Protein 1UF3 (pdb70)

Foldseek 3Di:
DAAFFKEWEAEAALPQVLLLLSLVCCVVVVGQEYEYEDCLALPDFLVSLLSSLVSNLVNLHQYEYEHAFSPPLPVSNVVSQVVSCVVSVSYHQALHWDFGHVTEIEHEHHYAADCDDDADRHNTGYHHLVVRLVSPVVCVVPPDHAYEYEYAFDCDPVPHVPGHPSVLVSCVVVVHQEYEYDDADWDWDHVNYIYTHQHHCNQQWGWIARSVVSDIDIDGSD/DAFFKEKEAEAALPQVLLLLSLVVLVVLVGQEYEYEDCLALVDFQVSLLSSLVSNLVSLHQYEYEHAFRPPLPVSNVVSQVVSCVVRVSYYQALHWDFGGVTEIEHEHHYAADCDDDADRHSTGYHHLVVRLVSCVVCVVVLPHAYAYEYAFADDPPPDPPGHPSVLVSCVVNVHQEYEYEDADWDWDHVNHIYTHQHHSNQQKMWIARSVVSDIDIDGSD/DFFKEWEAEAALPQVLLLLSLVCLVVLVGQEYEYEDCLALVDFLVSLLSSLVSNCVSLHQYEYEHAFRVPLPVSNVVSQVVSCVVRVSYYQALHWDFDPVTETEHEHHHAADCDDDADRHRTGYHHLVVRVVSCVVCVVVLPHAYEYEYAFADAPPPHNPGHPSVLVSCVVNVHQEYEYEDADWDWDHVNHIYTHQHHSNQQKGWIARSVVSDIDIDGSD/DAAFFKEKEAEAALPQVLLLLSLVCCVVVVGQEYEYEYCLALPDFLVSLLSSLVSNLVNLHQYEYEHEFSPPLPVSNVVSQVVSCVVSVSYHQALHWDFGHVTEIEHEHEYAADCADDADRHSTGYHDLVVRLVSCVVCVVPPDHQYEYEYQFDCDPPPHVPGHPSVLVSCQVVVHQEYEYEDADWDWDHNNYIYTHQHHSNQQKIWIARSVVSDIDIDGSD/DAAFFKEWEAEAALPLVLLLLSLVCLVVVPGQEYEYEDCLALPDFLVSLLSSLVSNLVSLHLYEYEHEFSPPLPVSNVVSQVVSCVVSVSYYQALHWDFGHNTEIEHEHYYAADCDDDADRHNTGYHHLVVRLVSCVVCVVPPDHAYEYEYAFDCDPVPHVPGHPSVLVVCVVRVHQEYEYDDADWDWDHVNYIYTHQHHCNQQKIWMARSVVRDIGIDGSD/DQAFFKEWEAEAALPVVLLLLSLVCLVVLVGQEYEYEDCLALPDFLVSLLSSLVSNCSSVHLYEYEHAFRNPLPVSNVVSQVVSCVVRVSYYQALHWDFDRVTEIEHEHHYAAACDDDADRHSTGYHHLVVRLVSCVVCVVVLPHAYEYEYAFADDVPPHNPGHPSVLVSCVVNVHQEYEYEDADWDWDHVNHIYTHQHHSNQQKIWIARSVVSDIDIDGSD/DLAFFKEWEAEAALPVVLLLLSLVCLVVLVGQEYEYEYCLALPDFLVSLLSSLVSNLSSLHLYEYEHEFRPPLPVSNVVSQVVSCVVRVSYYQALHWDADRVTEIEHEHHYAADCDDDADRHSTGYHDLVVRLVSCVVCVVVLPHAYAYEYAFADAPPPRNVGHPSVLVSCVVNVHQEYEYDDADWDWDHVNHIYTHQHHCNQQKIWIAGSVVSDIHIDGSD/DAAFFKEKEAEAALPQVLLLLSLVCLVVLVGQEYEYEDCLALVDFLVSLLSSLVSNLVNLHQYEYEHEFRPPLPVSNVVSQVVSCVVSVSYHQALHWDFGHVTEIEHEHEYAADCDDDADRHSTGYHHLVVRLVSCVVVVVPPDHAYEYEYAFACDPPPHNPGHPSVLVSCVVRVHQEYEYDDADWDWDHVNHIYTHQHHSNQQKMWIARSVVSDIDIDGSD

InterPro domains:
  IPR029052 Metallo-dependent phosphatase-like [G3DSA:3.60.21.10] (1-228)
  IPR029052 Metallo-dependent phosphatase-like [SSF56300] (4-223)
  IPR029461 Metallophosphoesterase, TT1561-like [PF14582] (1-227)
  IPR041864 Metallophosphatase TT1561 [cd07388] (2-225)

Structure (mmCIF, N/CA/C/O backbone):
data_1UF3
#
_entry.id   1UF3
#
_cell.length_a   212.384
_cell.length_b   77.342
_cell.length_c   147.804
_cell.angle_alpha   90.00
_cell.angle_beta   127.21
_cell.angle_gamma   90.00
#
_symmetry.space_group_name_H-M   'C 1 2 1'
#
loop_
_entity.id
_entity.type
_entity.pdbx_description
1 polymer 'hypothetical protein TT1561'
2 non-polymer 'CALCIUM ION'
3 water water
#
loop_
_atom_site.group_PDB
_atom_site.id
_atom_site.type_symbol
_atom_site.label_atom_id
_atom_site.label_alt_id
_atom_site.label_comp_id
_atom_site.label_asym_id
_atom_site.label_entity_id
_atom_site.label_seq_id
_atom_site.pdbx_PDB_ins_code
_atom_site.Cartn_x
_atom_site.Cartn_y
_atom_site.Cartn_z
_atom_site.occupancy
_atom_site.B_iso_or_equiv
_atom_site.auth_seq_id
_atom_site.auth_comp_id
_atom_site.auth_asym_id
_atom_site.auth_atom_id
_atom_site.pdbx_PDB_model_num
ATOM 9 N N . ARG A 1 2 ? 21.108 20.099 31.871 1.00 29.05 2 ARG A N 1
ATOM 10 C CA . ARG A 1 2 ? 21.258 20.960 33.053 1.00 29.58 2 ARG A CA 1
ATOM 11 C C . ARG A 1 2 ? 21.463 20.179 34.346 1.00 29.55 2 ARG A C 1
ATOM 12 O O . ARG A 1 2 ? 20.836 19.130 34.547 1.00 29.50 2 ARG A O 1
ATOM 20 N N . ARG A 1 3 ? 22.327 20.706 35.219 1.00 28.26 3 ARG A N 1
ATOM 21 C CA . ARG A 1 3 ? 22.611 20.087 36.514 1.00 28.07 3 ARG A CA 1
ATOM 22 C C . ARG A 1 3 ? 21.886 20.822 37.638 1.00 26.17 3 ARG A C 1
ATOM 23 O O . ARG A 1 3 ? 21.152 21.777 37.374 1.00 27.06 3 ARG A O 1
ATOM 31 N N . THR A 1 4 ? 22.069 20.384 38.882 1.00 23.01 4 THR A N 1
ATOM 32 C CA . THR A 1 4 ? 21.381 21.003 40.022 1.00 20.94 4 THR A CA 1
ATOM 33 C C . THR A 1 4 ? 21.796 22.449 40.202 1.00 18.93 4 THR A C 1
ATOM 34 O O . THR A 1 4 ? 22.899 22.836 39.861 1.00 20.00 4 THR A O 1
ATOM 38 N N . VAL A 1 5 ? 20.901 23.255 40.734 1.00 19.77 5 VAL A N 1
ATOM 39 C CA . VAL A 1 5 ? 21.226 24.653 40.954 1.00 17.76 5 VAL A CA 1
ATOM 40 C C . VAL A 1 5 ? 21.962 24.840 42.285 1.00 19.75 5 VAL A C 1
ATOM 41 O O . VAL A 1 5 ? 21.429 24.482 43.328 1.00 20.14 5 VAL A O 1
ATOM 45 N N . ARG A 1 6 ? 23.173 25.388 42.237 1.00 20.56 6 ARG A N 1
ATOM 46 C CA . ARG A 1 6 ? 23.936 25.667 43.445 1.00 24.30 6 ARG A CA 1
ATOM 47 C C . ARG A 1 6 ? 24.234 27.166 43.536 1.00 25.04 6 ARG A C 1
ATOM 48 O O . ARG A 1 6 ? 24.144 27.750 44.617 1.00 27.16 6 ARG A O 1
ATOM 56 N N . TYR A 1 7 ? 24.588 27.774 42.400 1.00 23.59 7 TYR A N 1
ATOM 57 C CA . TYR A 1 7 ? 24.906 29.192 42.341 1.00 22.34 7 TYR A CA 1
ATOM 58 C C . TYR A 1 7 ? 23.862 29.973 41.576 1.00 22.56 7 TYR A C 1
ATOM 59 O O . TYR A 1 7 ? 23.454 29.581 40.480 1.00 23.68 7 TYR A O 1
ATOM 68 N N . ILE A 1 8 ? 23.423 31.077 42.164 1.00 20.61 8 ILE A N 1
ATOM 69 C CA . ILE A 1 8 ? 22.418 31.917 41.544 1.00 18.89 8 ILE A CA 1
ATOM 70 C C . ILE A 1 8 ? 22.929 33.335 41.361 1.00 22.41 8 ILE A C 1
ATOM 71 O O . ILE A 1 8 ? 23.386 33.970 42.332 1.00 22.01 8 ILE A O 1
ATOM 76 N N . LEU A 1 9 ? 22.871 33.820 40.117 1.00 20.96 9 LEU A N 1
ATOM 77 C CA . LEU A 1 9 ? 23.265 35.192 39.787 1.00 22.07 9 LEU A CA 1
ATOM 78 C C . LEU A 1 9 ? 21.993 36.015 40.050 1.00 21.62 9 LEU A C 1
ATOM 79 O O . LEU A 1 9 ? 20.914 35.727 39.497 1.00 21.71 9 LEU A O 1
ATOM 84 N N . ALA A 1 10 ? 22.105 37.016 40.916 1.00 19.27 10 ALA A N 1
ATOM 85 C CA . ALA A 1 10 ? 20.948 37.818 41.302 1.00 18.44 10 ALA A CA 1
ATOM 86 C C . ALA A 1 10 ? 21.162 39.338 41.351 1.00 17.88 10 ALA A C 1
ATOM 87 O O . ALA A 1 10 ? 22.275 39.813 41.523 1.00 18.78 10 ALA A O 1
ATOM 89 N N . THR A 1 11 ? 20.067 40.072 41.212 1.00 20.23 11 THR A N 1
ATOM 90 C CA . THR A 1 11 ? 20.087 41.529 41.230 1.00 21.89 11 THR A CA 1
ATOM 91 C C . THR A 1 11 ? 18.645 41.993 41.247 1.00 22.60 11 THR A C 1
ATOM 92 O O . THR A 1 11 ? 17.709 41.183 41.064 1.00 21.85 11 THR A O 1
ATOM 96 N N . SER A 1 12 ? 18.458 43.295 41.459 1.00 22.39 12 SER A N 1
ATOM 97 C CA . SER A 1 12 ? 17.118 43.873 41.505 1.00 21.31 12 SER A CA 1
ATOM 98 C C . SER A 1 12 ? 17.046 45.260 40.870 1.00 20.62 12 SER A C 1
ATOM 99 O O . SER A 1 12 ? 18.049 45.856 40.513 1.00 20.48 12 SER A O 1
ATOM 102 N N . ASN A 1 13 ? 15.828 45.747 40.729 1.00 22.87 13 ASN A N 1
ATOM 103 C CA . ASN A 1 13 ? 15.569 47.081 40.218 1.00 26.53 13 ASN A CA 1
ATOM 104 C C . ASN A 1 13 ? 16.459 47.622 39.103 1.00 25.39 13 ASN A C 1
ATOM 105 O O . ASN A 1 13 ? 17.046 48.681 39.254 1.00 26.98 13 ASN A O 1
ATOM 110 N N . PRO A 1 14 ? 16.581 46.908 37.971 1.00 25.87 14 PRO A N 1
ATOM 111 C CA . PRO A 1 14 ? 17.424 47.417 36.878 1.00 25.47 14 PRO A CA 1
ATOM 112 C C . PRO A 1 14 ? 16.891 48.736 36.251 1.00 25.94 14 PRO A C 1
ATOM 113 O O . PRO A 1 14 ? 17.637 49.472 35.602 1.00 27.14 14 PRO A O 1
ATOM 125 N N . GLY A 1 16 ? 15.056 49.595 33.579 1.00 30.75 16 GLY A N 1
ATOM 126 C CA . GLY A 1 16 ? 15.241 49.846 32.158 1.00 29.33 16 GLY A CA 1
ATOM 127 C C . GLY A 1 16 ? 16.652 50.023 31.642 1.00 30.21 16 GLY A C 1
ATOM 128 O O . GLY A 1 16 ? 16.842 50.293 30.452 1.00 28.51 16 GLY A O 1
ATOM 129 N N . ASP A 1 17 ? 17.647 49.862 32.511 1.00 30.06 17 ASP A N 1
ATOM 130 C CA . ASP A 1 17 ? 19.041 50.000 32.091 1.00 28.84 17 ASP A CA 1
ATOM 131 C C . ASP A 1 17 ? 19.465 48.745 31.319 1.00 30.54 17 ASP A C 1
ATOM 132 O O . ASP A 1 17 ? 19.980 47.783 31.901 1.00 28.51 17 ASP A O 1
ATOM 137 N N . LEU A 1 18 ? 19.261 48.766 30.005 1.00 31.89 18 LEU A N 1
ATOM 138 C CA . LEU A 1 18 ? 19.590 47.628 29.154 1.00 32.71 18 LEU A CA 1
ATOM 139 C C . LEU A 1 18 ? 21.077 47.353 28.998 1.00 34.55 18 LEU A C 1
ATOM 140 O O . LEU A 1 18 ? 21.485 46.209 28.750 1.00 34.42 18 LEU A O 1
ATOM 145 N N . GLU A 1 19 ? 21.899 48.388 29.114 1.00 33.95 19 GLU A N 1
ATOM 146 C CA . GLU A 1 19 ? 23.326 48.164 28.966 1.00 34.31 19 GLU A CA 1
ATOM 147 C C . GLU A 1 19 ? 23.816 47.382 30.174 1.00 30.87 19 GLU A C 1
ATOM 148 O O . GLU A 1 19 ? 24.642 46.487 30.052 1.00 31.26 19 GLU A O 1
ATOM 154 N N . ALA A 1 20 ? 23.303 47.731 31.344 1.00 29.24 20 ALA A N 1
ATOM 155 C CA . ALA A 1 20 ? 23.676 47.042 32.566 1.00 28.08 20 ALA A CA 1
ATOM 156 C C . ALA A 1 20 ? 23.127 45.600 32.525 1.00 27.10 20 ALA A C 1
ATOM 157 O O . ALA A 1 20 ? 23.834 44.646 32.864 1.00 26.99 20 ALA A O 1
ATOM 159 N N . LEU A 1 21 ? 21.872 45.449 32.109 1.00 27.29 21 LEU A N 1
ATOM 160 C CA . LEU A 1 21 ? 21.249 44.130 32.010 1.00 27.85 21 LEU A CA 1
ATOM 161 C C . LEU A 1 21 ? 22.088 43.231 31.118 1.00 29.98 21 LEU A C 1
ATOM 162 O O . LEU A 1 21 ? 22.347 42.068 31.450 1.00 29.20 21 LEU A O 1
ATOM 167 N N . GLU A 1 22 ? 22.532 43.769 29.988 1.00 30.42 22 GLU A N 1
ATOM 168 C CA . GLU A 1 22 ? 23.334 42.975 29.083 1.00 32.01 22 GLU A CA 1
ATOM 169 C C . GLU A 1 22 ? 24.672 42.562 29.688 1.00 32.67 22 GLU A C 1
ATOM 170 O O . GLU A 1 22 ? 25.139 41.439 29.457 1.00 28.55 22 GLU A O 1
ATOM 176 N N . LYS A 1 23 ? 25.305 43.469 30.438 1.00 31.81 23 LYS A N 1
ATOM 177 C CA . LYS A 1 23 ? 26.585 43.142 31.068 1.00 31.40 23 LYS A CA 1
ATOM 178 C C . LYS A 1 23 ? 26.310 42.074 32.131 1.00 28.90 23 LYS A C 1
ATOM 179 O O . LYS A 1 23 ? 27.087 41.136 32.307 1.00 27.88 23 LYS A O 1
ATOM 185 N N . PHE A 1 24 ? 25.187 42.235 32.823 1.00 26.72 24 PHE A N 1
ATOM 186 C CA . PHE A 1 24 ? 24.756 41.313 33.874 1.00 26.82 24 PHE A CA 1
ATOM 187 C C . PHE A 1 24 ? 24.604 39.906 33.288 1.00 26.98 24 PHE A C 1
ATOM 188 O O . PHE A 1 24 ? 25.129 38.936 33.828 1.00 25.93 24 PHE A O 1
ATOM 196 N N . VAL A 1 25 ? 23.890 39.816 32.173 1.00 26.70 25 VAL A N 1
ATOM 197 C CA . VAL A 1 25 ? 23.668 38.542 31.491 1.00 27.07 25 VAL A CA 1
ATOM 198 C C . VAL A 1 25 ? 24.983 37.915 31.040 1.00 29.21 25 VAL A C 1
ATOM 199 O O . VAL A 1 25 ? 25.167 36.699 31.170 1.00 30.24 25 VAL A O 1
ATOM 203 N N . LYS A 1 26 ? 25.903 38.731 30.529 1.00 29.27 26 LYS A N 1
ATOM 204 C CA . LYS A 1 26 ? 27.196 38.220 30.087 1.00 33.12 26 LYS A CA 1
ATOM 205 C C . LYS A 1 26 ? 28.119 37.768 31.221 1.00 34.32 26 LYS A C 1
ATOM 206 O O . LYS A 1 26 ? 29.200 37.236 30.977 1.00 37.14 26 LYS A O 1
ATOM 212 N N . LEU A 1 27 ? 27.691 37.972 32.459 1.00 34.44 27 LEU A N 1
ATOM 213 C CA . LEU A 1 27 ? 28.481 37.563 33.610 1.00 34.73 27 LEU A CA 1
ATOM 214 C C . LEU A 1 27 ? 28.268 36.087 33.914 1.00 33.02 27 LEU A C 1
ATOM 215 O O . LEU A 1 27 ? 29.133 35.435 34.499 1.00 31.97 27 LEU A O 1
ATOM 220 N N . ALA A 1 28 ? 27.090 35.586 33.553 1.00 30.36 28 ALA A N 1
ATOM 221 C CA . ALA A 1 28 ? 26.725 34.216 33.858 1.00 29.07 28 ALA A CA 1
ATOM 222 C C . ALA A 1 28 ? 27.708 33.136 33.415 1.00 27.41 28 ALA A C 1
ATOM 223 O O . ALA A 1 28 ? 28.084 32.300 34.219 1.00 27.47 28 ALA A O 1
ATOM 225 N N . PRO A 1 29 ? 28.155 33.146 32.145 1.00 25.49 29 PRO A N 1
ATOM 226 C CA . PRO A 1 29 ? 29.091 32.081 31.768 1.00 25.47 29 PRO A CA 1
ATOM 227 C C . PRO A 1 29 ? 30.404 32.184 32.515 1.00 26.29 29 PRO A C 1
ATOM 228 O O . PRO A 1 29 ? 31.000 31.180 32.884 1.00 25.23 29 PRO A O 1
ATOM 232 N N . ASP A 1 30 ? 30.875 33.403 32.729 1.00 26.77 30 ASP A N 1
ATOM 233 C CA . ASP A 1 30 ? 32.137 33.546 33.420 1.00 28.72 30 ASP A CA 1
ATOM 234 C C . ASP A 1 30 ? 32.053 33.091 34.882 1.00 27.95 30 ASP A C 1
ATOM 235 O O . ASP A 1 30 ? 33.010 32.528 35.397 1.00 29.56 30 ASP A O 1
ATOM 240 N N . THR A 1 31 ? 30.919 33.305 35.543 1.00 27.36 31 THR A N 1
ATOM 241 C CA . THR A 1 31 ? 30.798 32.883 36.941 1.00 28.12 31 THR A CA 1
ATOM 242 C C . THR A 1 31 ? 30.405 31.415 37.121 1.00 28.73 31 THR A C 1
ATOM 243 O O . THR A 1 31 ? 30.682 30.819 38.150 1.00 28.28 31 THR A O 1
ATOM 247 N N . GLY A 1 32 ? 29.771 30.827 36.116 1.00 28.08 32 GLY A N 1
ATOM 248 C CA . GLY A 1 32 ? 29.348 29.445 36.244 1.00 24.93 32 GLY A CA 1
ATOM 249 C C . GLY A 1 32 ? 27.974 29.359 36.863 1.00 23.51 32 GLY A C 1
ATOM 250 O O . GLY A 1 32 ? 27.512 28.272 37.195 1.00 22.61 32 GLY A O 1
ATOM 251 N N . ALA A 1 33 ? 27.310 30.504 37.018 1.00 20.06 33 ALA A N 1
ATOM 252 C CA . ALA A 1 33 ? 25.961 30.528 37.596 1.00 18.42 33 ALA A CA 1
ATOM 253 C C . ALA A 1 33 ? 25.084 29.437 36.999 1.00 18.74 33 ALA A C 1
ATOM 254 O O . ALA A 1 33 ? 25.186 29.143 35.795 1.00 18.85 33 ALA A O 1
ATOM 256 N N . ASP A 1 34 ? 24.202 28.873 37.825 1.00 17.30 34 ASP A N 1
ATOM 257 C CA . ASP A 1 34 ? 23.289 27.814 37.393 1.00 18.10 34 ASP A CA 1
ATOM 258 C C . ASP A 1 34 ? 21.916 28.353 37.116 1.00 20.39 34 ASP A C 1
ATOM 259 O O . ASP A 1 34 ? 21.119 27.732 36.398 1.00 19.28 34 ASP A O 1
ATOM 264 N N . ALA A 1 35 ? 21.638 29.518 37.695 1.00 17.91 35 ALA A N 1
ATOM 265 C CA . ALA A 1 35 ? 20.366 30.165 37.500 1.00 17.94 35 ALA A CA 1
ATOM 266 C C . ALA A 1 35 ? 20.487 31.686 37.702 1.00 19.53 35 ALA A C 1
ATOM 267 O O . ALA A 1 35 ? 21.526 32.179 38.150 1.00 19.75 35 ALA A O 1
ATOM 269 N N . ILE A 1 36 ? 19.425 32.408 37.355 1.00 17.56 36 ILE A N 1
ATOM 270 C CA . ILE A 1 36 ? 19.388 33.851 37.503 1.00 19.12 36 ILE A CA 1
ATOM 271 C C . ILE A 1 36 ? 18.068 34.184 38.172 1.00 18.64 36 ILE A C 1
ATOM 272 O O . ILE A 1 36 ? 17.028 33.596 37.849 1.00 19.91 36 ILE A O 1
ATOM 277 N N . ALA A 1 37 ? 18.108 35.100 39.132 1.00 16.62 37 ALA A N 1
ATOM 278 C CA . ALA A 1 37 ? 16.897 35.535 39.801 1.00 17.93 37 ALA A CA 1
ATOM 279 C C . ALA A 1 37 ? 16.915 37.053 39.700 1.00 20.36 37 ALA A C 1
ATOM 280 O O . ALA A 1 37 ? 17.916 37.692 40.028 1.00 19.85 37 ALA A O 1
ATOM 282 N N . LEU A 1 38 ? 15.822 37.638 39.227 1.00 22.52 38 LEU A N 1
ATOM 283 C CA . LEU A 1 38 ? 15.798 39.086 39.067 1.00 23.16 38 LEU A CA 1
ATOM 284 C C . LEU A 1 38 ? 14.509 39.716 39.593 1.00 23.36 38 LEU A C 1
ATOM 285 O O . LEU A 1 38 ? 13.392 39.324 39.226 1.00 21.98 38 LEU A O 1
ATOM 290 N N . ILE A 1 39 ? 14.695 40.686 40.487 1.00 21.72 39 ILE A N 1
ATOM 291 C CA . ILE A 1 39 ? 13.610 41.400 41.143 1.00 22.10 39 ILE A CA 1
ATOM 292 C C . ILE A 1 39 ? 13.407 42.765 40.486 1.00 22.13 39 ILE A C 1
ATOM 293 O O . ILE A 1 39 ? 14.382 43.441 40.191 1.00 21.78 39 ILE A O 1
ATOM 298 N N . GLY A 1 40 ? 12.153 43.174 40.274 1.00 23.69 40 GLY A N 1
ATOM 299 C CA . GLY A 1 40 ? 11.895 44.471 39.651 1.00 25.52 40 GLY A CA 1
ATOM 300 C C . GLY A 1 40 ? 12.358 45.638 40.527 1.00 27.79 40 GLY A C 1
ATOM 301 O O . GLY A 1 40 ? 12.946 45.414 41.580 1.00 28.21 40 GLY A O 1
ATOM 302 N N . ASN A 1 41 ? 12.114 46.883 40.120 1.00 27.59 41 ASN A N 1
ATOM 303 C CA . ASN A 1 41 ? 11.424 47.229 38.876 1.00 27.45 41 ASN A CA 1
ATOM 304 C C . ASN A 1 41 ? 12.264 46.862 37.669 1.00 24.37 41 ASN A C 1
ATOM 305 O O . ASN A 1 41 ? 13.419 47.259 37.567 1.00 26.08 41 ASN A O 1
ATOM 310 N N . LEU A 1 42 ? 11.695 46.094 36.747 1.00 24.81 42 LEU A N 1
ATOM 311 C CA . LEU A 1 42 ? 12.447 45.753 35.549 1.00 23.74 42 LEU A CA 1
ATOM 312 C C . LEU A 1 42 ? 12.559 47.025 34.708 1.00 23.84 42 LEU A C 1
ATOM 313 O O . LEU A 1 42 ? 13.609 47.332 34.156 1.00 22.82 42 LEU A O 1
ATOM 326 N N . PRO A 1 44 ? 10.916 51.367 34.274 1.00 27.31 44 PRO A N 1
ATOM 327 C CA . PRO A 1 44 ? 10.338 52.506 34.994 1.00 26.20 44 PRO A CA 1
ATOM 328 C C . PRO A 1 44 ? 8.872 52.505 34.577 1.00 28.36 44 PRO A C 1
ATOM 329 O O . PRO A 1 44 ? 8.524 51.937 33.538 1.00 27.29 44 PRO A O 1
ATOM 333 N N . LYS A 1 45 ? 8.014 53.143 35.363 1.00 29.68 45 LYS A N 1
ATOM 334 C CA . LYS A 1 45 ? 6.589 53.217 35.046 1.00 30.94 45 LYS A CA 1
ATOM 335 C C . LYS A 1 45 ? 6.341 53.645 33.585 1.00 31.91 45 LYS A C 1
ATOM 336 O O . LYS A 1 45 ? 5.475 53.083 32.907 1.00 30.80 45 LYS A O 1
ATOM 342 N N . ALA A 1 46 ? 7.118 54.621 33.109 1.00 30.86 46 ALA A N 1
ATOM 343 C CA . ALA A 1 46 ? 6.970 55.159 31.749 1.00 30.85 46 ALA A CA 1
ATOM 344 C C . ALA A 1 46 ? 7.029 54.125 30.633 1.00 30.40 46 ALA A C 1
ATOM 345 O O . ALA A 1 46 ? 6.365 54.273 29.614 1.00 29.89 46 ALA A O 1
ATOM 347 N N . ALA A 1 47 ? 7.848 53.098 30.818 1.00 29.76 47 ALA A N 1
ATOM 348 C CA . ALA A 1 47 ? 8.008 52.047 29.823 1.00 27.98 47 ALA A CA 1
ATOM 349 C C . ALA A 1 47 ? 6.694 51.411 29.385 1.00 26.59 47 ALA A C 1
ATOM 350 O O . ALA A 1 47 ? 5.704 51.338 30.159 1.00 25.24 47 ALA A O 1
ATOM 352 N N . LYS A 1 48 ? 6.696 50.967 28.130 1.00 28.29 48 LYS A N 1
ATOM 353 C CA . LYS A 1 48 ? 5.547 50.304 27.501 1.00 31.46 48 LYS A CA 1
ATOM 354 C C . LYS A 1 48 ? 5.942 48.906 26.988 1.00 30.83 48 LYS A C 1
ATOM 355 O O . LYS A 1 48 ? 7.100 48.506 27.062 1.00 29.70 48 LYS A O 1
ATOM 361 N N . SER A 1 49 ? 4.974 48.184 26.436 1.00 31.51 49 SER A N 1
ATOM 362 C CA . SER A 1 49 ? 5.218 46.836 25.931 1.00 31.89 49 SER A CA 1
ATOM 363 C C . SER A 1 49 ? 6.538 46.618 25.204 1.00 32.12 49 SER A C 1
ATOM 364 O O . SER A 1 49 ? 7.329 45.750 25.590 1.00 31.74 49 SER A O 1
ATOM 367 N N . ARG A 1 50 ? 6.791 47.401 24.159 1.00 32.45 50 ARG A N 1
ATOM 368 C CA . ARG A 1 50 ? 8.011 47.228 23.385 1.00 31.35 50 ARG A CA 1
ATOM 369 C C . ARG A 1 50 ? 9.296 47.289 24.196 1.00 30.65 50 ARG A C 1
ATOM 370 O O . ARG A 1 50 ? 10.302 46.701 23.803 1.00 27.86 50 ARG A O 1
ATOM 378 N N . ASP A 1 51 ? 9.267 48.002 25.320 1.00 30.27 51 ASP A N 1
ATOM 379 C CA . ASP A 1 51 ? 10.450 48.119 26.168 1.00 29.18 51 ASP A CA 1
ATOM 380 C C . ASP A 1 51 ? 10.686 46.790 26.900 1.00 27.96 51 ASP A C 1
ATOM 381 O O . ASP A 1 51 ? 11.814 46.317 27.018 1.00 29.01 51 ASP A O 1
ATOM 386 N N . TYR A 1 52 ? 9.612 46.199 27.399 1.00 27.71 52 TYR A N 1
ATOM 387 C CA . TYR A 1 52 ? 9.727 44.927 28.102 1.00 26.88 52 TYR A CA 1
ATOM 388 C C . TYR A 1 52 ? 10.236 43.876 27.120 1.00 26.55 52 TYR A C 1
ATOM 389 O O . TYR A 1 52 ? 11.052 43.021 27.470 1.00 27.34 52 TYR A O 1
ATOM 398 N N . ALA A 1 53 ? 9.793 43.968 25.869 1.00 25.52 53 ALA A N 1
ATOM 399 C CA . ALA A 1 53 ? 10.239 43.014 24.870 1.00 25.22 53 ALA A CA 1
ATOM 400 C C . ALA A 1 53 ? 11.746 43.098 24.664 1.00 26.03 53 ALA A C 1
ATOM 401 O O . ALA A 1 53 ? 12.415 42.068 24.542 1.00 27.23 53 ALA A O 1
ATOM 403 N N . ALA A 1 54 ? 12.304 44.311 24.642 1.00 24.97 54 ALA A N 1
ATOM 404 C CA . ALA A 1 54 ? 13.749 44.447 24.449 1.00 23.66 54 ALA A CA 1
ATOM 405 C C . ALA A 1 54 ? 14.503 43.890 25.666 1.00 23.86 54 ALA A C 1
ATOM 406 O O . ALA A 1 54 ? 15.540 43.247 25.525 1.00 19.95 54 ALA A O 1
ATOM 408 N N . PHE A 1 55 ? 13.962 44.170 26.853 1.00 25.05 55 PHE A N 1
ATOM 409 C CA . PHE A 1 55 ? 14.510 43.705 28.136 1.00 25.71 55 PHE A CA 1
ATOM 410 C C . PHE A 1 55 ? 14.590 42.147 28.125 1.00 24.12 55 PHE A C 1
ATOM 411 O O . PHE A 1 55 ? 15.635 41.564 28.351 1.00 22.69 55 PHE A O 1
ATOM 419 N N . PHE A 1 56 ? 13.465 41.496 27.853 1.00 25.38 56 PHE A N 1
ATOM 420 C CA . PHE A 1 56 ? 13.409 40.032 27.800 1.00 25.00 56 PHE A CA 1
ATOM 421 C C . PHE A 1 56 ? 14.267 39.402 26.704 1.00 26.38 56 PHE A C 1
ATOM 422 O O . PHE A 1 56 ? 14.830 38.314 26.880 1.00 28.14 56 PHE A O 1
ATOM 430 N N . ARG A 1 57 ? 14.404 40.089 25.577 1.00 27.83 57 ARG A N 1
ATOM 431 C CA . ARG A 1 57 ? 15.232 39.571 24.494 1.00 28.78 57 ARG A CA 1
ATOM 432 C C . ARG A 1 57 ? 16.681 39.461 24.976 1.00 27.13 57 ARG A C 1
ATOM 433 O O . ARG A 1 57 ? 17.381 38.478 24.695 1.00 25.36 57 ARG A O 1
ATOM 441 N N . ILE A 1 58 ? 17.129 40.486 25.695 1.00 25.01 58 ILE A N 1
ATOM 442 C CA . ILE A 1 58 ? 18.485 40.519 26.234 1.00 23.33 58 ILE A CA 1
ATOM 443 C C . ILE A 1 58 ? 18.642 39.470 27.341 1.00 22.19 58 ILE A C 1
ATOM 444 O O . ILE A 1 58 ? 19.635 38.765 27.374 1.00 23.18 58 ILE A O 1
ATOM 449 N N . LEU A 1 59 ? 17.652 39.355 28.220 1.00 21.71 59 LEU A N 1
ATOM 450 C CA . LEU A 1 59 ? 17.725 38.375 29.310 1.00 25.23 59 LEU A CA 1
ATOM 451 C C . LEU A 1 59 ? 17.732 36.947 28.770 1.00 25.93 59 LEU A C 1
ATOM 452 O O . LEU A 1 59 ? 18.407 36.073 29.316 1.00 25.27 59 LEU A O 1
ATOM 457 N N . SER A 1 60 ? 16.991 36.735 27.679 1.00 26.10 60 SER A N 1
ATOM 458 C CA . SER A 1 60 ? 16.876 35.420 27.038 1.00 26.35 60 SER A CA 1
ATOM 459 C C . SER A 1 60 ? 18.203 34.863 26.526 1.00 26.02 60 SER A C 1
ATOM 460 O O . SER A 1 60 ? 18.334 33.652 26.326 1.00 27.00 60 SER A O 1
ATOM 463 N N . GLU A 1 61 ? 19.192 35.729 26.323 1.00 25.52 61 GLU A N 1
ATOM 464 C CA . GLU A 1 61 ? 20.501 35.288 25.842 1.00 26.49 61 GLU A CA 1
ATOM 465 C C . GLU A 1 61 ? 21.254 34.387 26.839 1.00 24.96 61 GLU A C 1
ATOM 466 O O . GLU A 1 61 ? 22.146 33.620 26.458 1.00 22.34 61 GLU A O 1
ATOM 472 N N . ALA A 1 62 ? 20.909 34.507 28.114 1.00 22.60 62 ALA A N 1
ATOM 473 C CA . ALA A 1 62 ? 21.540 33.710 29.164 1.00 21.80 62 ALA A CA 1
ATOM 474 C C . ALA A 1 62 ? 21.448 32.196 28.947 1.00 21.39 62 ALA A C 1
ATOM 475 O O . ALA A 1 62 ? 22.410 31.475 29.208 1.00 22.49 62 ALA A O 1
ATOM 477 N N . HIS A 1 63 ? 20.294 31.724 28.483 1.00 21.46 63 HIS A N 1
ATOM 478 C CA . HIS A 1 63 ? 20.070 30.284 28.302 1.00 23.72 63 HIS A CA 1
ATOM 479 C C . HIS A 1 63 ? 20.279 29.567 29.636 1.00 23.29 63 HIS A C 1
ATOM 480 O O . HIS A 1 63 ? 21.020 28.589 29.698 1.00 25.18 63 HIS A O 1
ATOM 487 N N . LEU A 1 64 ? 19.641 30.074 30.692 1.00 21.82 64 LEU A N 1
ATOM 488 C CA . LEU A 1 64 ? 19.733 29.502 32.039 1.00 21.29 64 LEU A CA 1
ATOM 489 C C . LEU A 1 64 ? 18.397 29.638 32.756 1.00 19.37 64 LEU A C 1
ATOM 490 O O . LEU A 1 64 ? 17.626 30.560 32.482 1.00 18.30 64 LEU A O 1
ATOM 495 N N . PRO A 1 65 ? 18.100 28.716 33.690 1.00 19.76 65 PRO A N 1
ATOM 496 C CA . PRO A 1 65 ? 16.831 28.851 34.405 1.00 18.64 65 PRO A CA 1
ATOM 497 C C . PRO A 1 65 ? 16.829 30.289 34.925 1.00 19.03 65 PRO A C 1
ATOM 498 O O . PRO A 1 65 ? 17.859 30.761 35.408 1.00 19.47 65 PRO A O 1
ATOM 502 N N . THR A 1 66 ? 15.693 30.974 34.827 1.00 18.26 66 THR A N 1
ATOM 503 C CA . THR A 1 66 ? 15.608 32.371 35.257 1.00 18.83 66 THR A CA 1
ATOM 504 C C . THR A 1 66 ? 14.242 32.683 35.845 1.00 19.00 66 THR A C 1
ATOM 505 O O . THR A 1 66 ? 13.212 32.318 35.287 1.00 21.15 66 THR A O 1
ATOM 509 N N . ALA A 1 67 ? 14.227 33.351 36.992 1.00 18.47 67 ALA A N 1
ATOM 510 C CA . ALA A 1 67 ? 12.960 33.694 37.605 1.00 16.71 67 ALA A CA 1
ATOM 511 C C . ALA A 1 67 ? 12.958 35.168 37.922 1.00 16.70 67 ALA A C 1
ATOM 512 O O . ALA A 1 67 ? 13.983 35.738 38.290 1.00 15.42 67 ALA A O 1
ATOM 514 N N . TYR A 1 68 ? 11.794 35.784 37.811 1.00 19.17 68 TYR A N 1
ATOM 515 C CA . TYR A 1 68 ? 11.698 37.200 38.104 1.00 18.73 68 TYR A CA 1
ATOM 516 C C . TYR A 1 68 ? 10.309 37.588 38.563 1.00 19.73 68 TYR A C 1
ATOM 517 O O . TYR A 1 68 ? 9.336 36.838 38.360 1.00 20.77 68 TYR A O 1
ATOM 526 N N . VAL A 1 69 ? 10.227 38.725 39.258 1.00 19.43 69 VAL A N 1
ATOM 527 C CA . VAL A 1 69 ? 8.948 39.267 39.697 1.00 19.18 69 VAL A CA 1
ATOM 528 C C . VAL A 1 69 ? 9.016 40.767 39.362 1.00 19.52 69 VAL A C 1
ATOM 529 O O . VAL A 1 69 ? 10.099 41.364 39.289 1.00 18.77 69 VAL A O 1
ATOM 533 N N . PRO A 1 70 ? 7.862 41.383 39.123 1.00 19.57 70 PRO A N 1
ATOM 534 C CA . PRO A 1 70 ? 7.846 42.808 38.786 1.00 20.79 70 PRO A CA 1
ATOM 535 C C . PRO A 1 70 ? 7.933 43.696 40.032 1.00 22.33 70 PRO A C 1
ATOM 536 O O . PRO A 1 70 ? 7.735 43.225 41.165 1.00 22.58 70 PRO A O 1
ATOM 540 N N . GLY A 1 71 ? 8.238 44.975 39.816 1.00 24.03 71 GLY A N 1
ATOM 541 C CA . GLY A 1 71 ? 8.319 45.920 40.922 1.00 24.19 71 GLY A CA 1
ATOM 542 C C . GLY A 1 71 ? 7.095 46.821 40.968 1.00 25.79 71 GLY A C 1
ATOM 543 O O . GLY A 1 71 ? 6.183 46.683 40.141 1.00 26.99 71 GLY A O 1
ATOM 544 N N . PRO A 1 72 ? 7.035 47.761 41.927 1.00 24.96 72 PRO A N 1
ATOM 545 C CA . PRO A 1 72 ? 5.879 48.660 42.026 1.00 24.72 72 PRO A CA 1
ATOM 546 C C . PRO A 1 72 ? 5.640 49.518 40.769 1.00 22.77 72 PRO A C 1
ATOM 547 O O . PRO A 1 72 ? 4.526 49.918 40.504 1.00 23.32 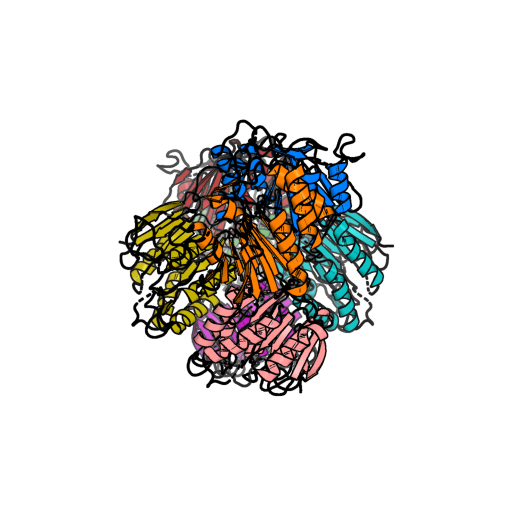72 PRO A O 1
ATOM 551 N N . GLN A 1 73 ? 6.680 49.781 39.996 1.00 24.98 73 GLN A N 1
ATOM 552 C CA . GLN A 1 73 ? 6.539 50.587 38.786 1.00 27.67 73 GLN A CA 1
ATOM 553 C C . GLN A 1 73 ? 6.269 49.838 37.447 1.00 28.74 73 GLN A C 1
ATOM 554 O O . GLN A 1 73 ? 6.079 50.472 36.403 1.00 25.90 73 GLN A O 1
ATOM 560 N N . ASP A 1 74 ? 6.244 48.506 37.481 1.00 28.56 74 ASP A N 1
ATOM 561 C CA . ASP A 1 74 ? 6.012 47.707 36.274 1.00 28.51 74 ASP A CA 1
ATOM 562 C C . ASP A 1 74 ? 4.521 47.629 35.944 1.00 28.80 74 ASP A C 1
ATOM 563 O O . ASP A 1 74 ? 3.949 46.537 35.825 1.00 28.51 74 ASP A O 1
ATOM 568 N N . ALA A 1 75 ? 3.893 48.793 35.778 1.00 28.62 75 ALA A N 1
ATOM 569 C CA . ALA A 1 75 ? 2.464 48.859 35.492 1.00 26.76 75 ALA A CA 1
ATOM 570 C C . ALA A 1 75 ? 2.116 49.572 34.169 1.00 26.65 75 ALA A C 1
ATOM 571 O O . ALA A 1 75 ? 2.899 50.378 33.644 1.00 27.06 75 ALA A O 1
ATOM 573 N N . PRO A 1 76 ? 0.958 49.235 33.581 1.00 24.75 76 PRO A N 1
ATOM 574 C CA . PRO A 1 76 ? -0.012 48.250 34.069 1.00 25.51 76 PRO A CA 1
ATOM 575 C C . PRO A 1 76 ? 0.559 46.818 34.030 1.00 24.92 76 PRO A C 1
ATOM 576 O O . PRO A 1 76 ? 1.454 46.503 33.241 1.00 23.35 76 PRO A O 1
ATOM 580 N N . ILE A 1 77 ? 0.028 45.974 34.901 1.00 25.18 77 ILE A N 1
ATOM 581 C CA . ILE A 1 77 ? 0.470 44.591 35.046 1.00 25.85 77 ILE A CA 1
ATOM 582 C C . ILE A 1 77 ? 0.459 43.791 33.739 1.00 25.54 77 ILE A C 1
ATOM 583 O O . ILE A 1 77 ? 1.360 43.002 33.472 1.00 26.97 77 ILE A O 1
ATOM 588 N N . TRP A 1 78 ? -0.552 44.021 32.914 1.00 27.00 78 TRP A N 1
ATOM 589 C CA . TRP A 1 78 ? -0.703 43.281 31.671 1.00 24.45 78 TRP A CA 1
ATOM 590 C C . TRP A 1 78 ? 0.370 43.464 30.620 1.00 24.97 78 TRP A C 1
ATOM 591 O O . TRP A 1 78 ? 0.543 42.578 29.769 1.00 24.13 78 TRP A O 1
ATOM 602 N N . GLU A 1 79 ? 1.099 44.581 30.655 1.00 22.77 79 GLU A N 1
ATOM 603 C CA . GLU A 1 79 ? 2.168 44.786 29.678 1.00 24.35 79 GLU A CA 1
ATOM 604 C C . GLU A 1 79 ? 3.362 43.906 30.041 1.00 23.87 79 GLU A C 1
ATOM 605 O O . GLU A 1 79 ? 3.925 43.197 29.185 1.00 23.48 79 GLU A O 1
ATOM 611 N N . TYR A 1 80 ? 3.766 43.976 31.306 1.00 23.43 80 TYR A N 1
ATOM 612 C CA . TYR A 1 80 ? 4.858 43.134 31.807 1.00 23.70 80 TYR A CA 1
ATOM 613 C C . TYR A 1 80 ? 4.439 41.675 31.536 1.00 21.99 80 TYR A C 1
ATOM 614 O O . TYR A 1 80 ? 5.189 40.911 30.939 1.00 24.53 80 TYR A O 1
ATOM 623 N N . LEU A 1 81 ? 3.225 41.319 31.950 1.00 22.28 81 LEU A N 1
ATOM 624 C CA . LEU A 1 81 ? 2.729 39.950 31.793 1.00 24.41 81 LEU A CA 1
ATOM 625 C C . LEU A 1 81 ? 2.701 39.423 30.347 1.00 26.02 81 LEU A C 1
ATOM 626 O O . LEU A 1 81 ? 3.077 38.269 30.090 1.00 25.37 81 LEU A O 1
ATOM 631 N N . ARG A 1 82 ? 2.270 40.249 29.399 1.00 25.41 82 ARG A N 1
ATOM 632 C CA . ARG A 1 82 ? 2.210 39.786 28.019 1.00 24.84 82 ARG A CA 1
ATOM 633 C C . ARG A 1 82 ? 3.556 39.508 27.413 1.00 24.84 82 ARG A C 1
ATOM 634 O O . ARG A 1 82 ? 3.733 38.511 26.691 1.00 22.35 82 ARG A O 1
ATOM 642 N N . GLU A 1 83 ? 4.503 40.402 27.683 1.00 23.50 83 GLU A N 1
ATOM 643 C CA . GLU A 1 83 ? 5.838 40.262 27.151 1.00 22.49 83 GLU A CA 1
ATOM 644 C C . GLU A 1 83 ? 6.594 39.111 27.823 1.00 22.44 83 GLU A C 1
ATOM 645 O O . GLU A 1 83 ? 7.486 38.517 27.213 1.00 22.39 83 GLU A O 1
ATOM 651 N N . ALA A 1 84 ? 6.265 38.828 29.079 1.00 20.70 84 ALA A N 1
ATOM 652 C CA . ALA A 1 84 ? 6.897 37.712 29.794 1.00 20.72 84 ALA A CA 1
ATOM 653 C C . ALA A 1 84 ? 6.339 36.443 29.124 1.00 19.89 84 ALA A C 1
ATOM 654 O O . ALA A 1 84 ? 7.081 35.522 28.793 1.00 20.87 84 ALA A O 1
ATOM 656 N N . ALA A 1 85 ? 5.027 36.433 28.921 1.00 18.96 85 ALA A N 1
ATOM 657 C CA . ALA A 1 85 ? 4.360 35.310 28.290 1.00 23.11 85 ALA A CA 1
ATOM 658 C C . ALA A 1 85 ? 4.964 35.039 26.905 1.00 24.79 85 ALA A C 1
ATOM 659 O O . ALA A 1 85 ? 5.237 33.883 26.575 1.00 25.70 85 ALA A O 1
ATOM 661 N N . ASN A 1 86 ? 5.198 36.096 26.116 1.00 24.84 86 ASN A N 1
ATOM 662 C CA . ASN A 1 86 ? 5.794 35.969 24.773 1.00 24.02 86 ASN A CA 1
ATOM 663 C C . ASN A 1 86 ? 7.192 35.326 24.773 1.00 22.86 86 ASN A C 1
ATOM 664 O O . ASN A 1 86 ? 7.450 34.371 24.036 1.00 23.37 86 ASN A O 1
ATOM 669 N N . VAL A 1 87 ? 8.117 35.853 25.569 1.00 19.22 87 VAL A N 1
ATOM 670 C CA . VAL A 1 87 ? 9.460 35.270 25.572 1.00 18.28 87 VAL A CA 1
ATOM 671 C C . VAL A 1 87 ? 9.468 33.855 26.181 1.00 16.62 87 VAL A C 1
ATOM 672 O O . VAL A 1 87 ? 10.245 33.015 25.772 1.00 18.16 87 VAL A O 1
ATOM 676 N N . GLU A 1 88 ? 8.588 33.608 27.133 1.00 15.12 88 GLU A N 1
ATOM 677 C CA . GLU A 1 88 ? 8.552 32.306 27.808 1.00 18.95 88 GLU A CA 1
ATOM 678 C C . GLU A 1 88 ? 7.977 31.188 26.947 1.00 18.53 88 GLU A C 1
ATOM 679 O O . GLU A 1 88 ? 8.117 30.018 27.269 1.00 18.19 88 GLU A O 1
ATOM 685 N N . LEU A 1 89 ? 7.309 31.545 25.858 1.00 19.32 89 LEU A N 1
ATOM 686 C CA . LEU A 1 89 ? 6.777 30.520 24.971 1.00 19.30 89 LEU A CA 1
ATOM 687 C C . LEU A 1 89 ? 7.911 29.738 24.359 1.00 19.25 89 LEU A C 1
ATOM 688 O O . LEU A 1 89 ? 7.886 28.514 24.356 1.00 20.46 89 LEU A O 1
ATOM 693 N N . VAL A 1 90 ? 8.911 30.447 23.839 1.00 17.00 90 VAL A N 1
ATOM 694 C CA . VAL A 1 90 ? 10.021 29.786 23.191 1.00 19.74 90 VAL A CA 1
ATOM 695 C C . VAL A 1 90 ? 11.292 29.659 24.021 1.00 19.34 90 VAL A C 1
ATOM 696 O O . VAL A 1 90 ? 12.238 29.014 23.584 1.00 18.18 90 VAL A O 1
ATOM 700 N N . HIS A 1 91 ? 11.336 30.314 25.185 1.00 17.11 91 HIS A N 1
ATOM 701 C CA . HIS A 1 91 ? 12.478 30.177 26.081 1.00 18.29 91 HIS A CA 1
ATOM 702 C C . HIS A 1 91 ? 11.812 29.793 27.373 1.00 18.84 91 HIS A C 1
ATOM 703 O O . HIS A 1 91 ? 11.751 30.600 28.320 1.00 20.56 91 HIS A O 1
ATOM 710 N N . PRO A 1 92 ? 11.271 28.564 27.428 1.00 17.09 92 PRO A N 1
ATOM 711 C CA . PRO A 1 92 ? 10.582 28.088 28.627 1.00 15.88 92 PRO A CA 1
ATOM 712 C C . PRO A 1 92 ? 11.428 27.957 29.901 1.00 13.82 92 PRO A C 1
ATOM 713 O O . PRO A 1 92 ? 10.893 27.675 30.959 1.00 15.93 92 PRO A O 1
ATOM 717 N N . GLU A 1 93 ? 12.727 28.198 29.807 1.00 15.28 93 GLU A N 1
ATOM 718 C CA . GLU A 1 93 ? 13.563 28.158 30.995 1.00 17.47 93 GLU A CA 1
ATOM 719 C C . GLU A 1 93 ? 13.402 29.472 31.777 1.00 19.85 93 GLU A C 1
ATOM 720 O O . GLU A 1 93 ? 13.853 29.571 32.915 1.00 18.98 93 GLU A O 1
ATOM 734 N N . ARG A 1 95 ? 10.982 32.423 33.554 1.00 16.21 95 ARG A N 1
ATOM 735 C CA . ARG A 1 95 ? 9.713 32.369 34.217 1.00 15.40 95 ARG A CA 1
ATOM 736 C C . ARG A 1 95 ? 9.386 33.506 35.177 1.00 18.78 95 ARG A C 1
ATOM 737 O O . ARG A 1 95 ? 10.110 33.750 36.153 1.00 18.19 95 ARG A O 1
ATOM 745 N N . ASN A 1 96 ? 8.277 34.181 34.889 1.00 17.16 96 ASN A N 1
ATOM 746 C CA . ASN A 1 96 ? 7.767 35.214 35.757 1.00 18.81 96 ASN A CA 1
ATOM 747 C C . ASN A 1 96 ? 7.086 34.376 36.836 1.00 18.85 96 ASN A C 1
ATOM 748 O O . ASN A 1 96 ? 6.154 33.641 36.529 1.00 19.98 96 ASN A O 1
ATOM 753 N N . VAL A 1 97 ? 7.555 34.464 38.078 1.00 18.58 97 VAL A N 1
ATOM 754 C CA . VAL A 1 97 ? 6.958 33.684 39.158 1.00 18.31 97 VAL A CA 1
ATOM 755 C C . VAL A 1 97 ? 5.981 34.482 40.015 1.00 19.13 97 VAL A C 1
ATOM 756 O O . VAL A 1 97 ? 5.499 34.001 41.041 1.00 18.70 97 VAL A O 1
ATOM 760 N N . HIS A 1 98 ? 5.643 35.686 39.558 1.00 20.71 98 HIS A N 1
ATOM 761 C CA . HIS A 1 98 ? 4.694 36.542 40.277 1.00 20.73 98 HIS A CA 1
ATOM 762 C C . HIS A 1 98 ? 3.331 35.834 40.416 1.00 20.77 98 HIS A C 1
ATOM 763 O O . HIS A 1 98 ? 2.661 35.535 39.431 1.00 23.01 98 HIS A O 1
ATOM 770 N N . GLU A 1 99 ? 2.950 35.553 41.658 1.00 19.60 99 GLU A N 1
ATOM 771 C CA . GLU A 1 99 ? 1.702 34.871 42.039 1.00 19.56 99 GLU A CA 1
ATOM 772 C C . GLU A 1 99 ? 1.678 33.411 41.581 1.00 18.86 99 GLU A C 1
ATOM 773 O O . GLU A 1 99 ? 0.661 32.736 41.690 1.00 18.85 99 GLU A O 1
ATOM 779 N N . THR A 1 100 ? 2.790 32.916 41.065 1.00 19.09 100 THR A N 1
ATOM 780 C CA . THR A 1 100 ? 2.799 31.537 40.623 1.00 19.82 100 THR A CA 1
ATOM 781 C C . THR A 1 100 ? 4.087 30.823 41.059 1.00 21.01 100 THR A C 1
ATOM 782 O O . THR A 1 100 ? 4.762 31.277 41.998 1.00 19.99 100 THR A O 1
ATOM 786 N N . PHE A 1 101 ? 4.451 29.721 40.399 1.00 20.36 101 PHE A N 1
ATOM 787 C CA . PHE A 1 101 ? 5.643 28.989 40.818 1.00 18.64 101 PHE A CA 1
ATOM 788 C C . PHE A 1 101 ? 6.270 28.154 39.709 1.00 19.58 101 PHE A C 1
ATOM 789 O O . PHE A 1 101 ? 5.666 27.949 38.657 1.00 15.51 101 PHE A O 1
ATOM 797 N N . THR A 1 102 ? 7.495 27.695 39.950 1.00 17.82 102 THR A N 1
ATOM 798 C CA . THR A 1 102 ? 8.155 26.789 39.019 1.00 19.03 102 THR A CA 1
ATOM 799 C C . THR A 1 102 ? 9.165 25.981 39.841 1.00 19.55 102 THR A C 1
ATOM 800 O O . THR A 1 102 ? 9.456 26.359 40.977 1.00 18.57 102 THR A O 1
ATOM 804 N N . PHE A 1 103 ? 9.667 24.868 39.292 1.00 18.84 103 PHE A N 1
ATOM 805 C CA . PHE A 1 103 ? 10.663 24.057 39.997 1.00 18.47 103 PHE A CA 1
ATOM 806 C C . PHE A 1 103 ? 11.993 24.139 39.300 1.00 19.19 103 PHE A C 1
ATOM 807 O O . PHE A 1 103 ? 12.068 24.119 38.070 1.00 21.07 103 PHE A O 1
ATOM 815 N N . TRP A 1 104 ? 13.054 24.236 40.087 1.00 17.32 104 TRP A N 1
ATOM 816 C CA . TRP A 1 104 ? 14.389 24.237 39.534 1.00 17.00 104 TRP A CA 1
ATOM 817 C C . TRP A 1 104 ? 15.010 22.925 40.009 1.00 18.02 104 TRP A C 1
ATOM 818 O O . TRP A 1 104 ? 14.564 22.351 41.003 1.00 17.54 104 TRP A O 1
ATOM 829 N N . ARG A 1 105 ? 16.027 22.451 39.309 1.00 18.87 105 ARG A N 1
ATOM 830 C CA . ARG A 1 105 ? 16.663 21.213 39.727 1.00 23.00 105 ARG A CA 1
ATOM 831 C C . ARG A 1 105 ? 17.368 21.396 41.085 1.00 21.57 105 ARG A C 1
ATOM 832 O O . ARG A 1 105 ? 18.104 22.371 41.305 1.00 20.29 105 ARG A O 1
ATOM 840 N N . GLY A 1 106 ? 17.123 20.457 41.987 1.00 20.06 106 GLY A N 1
ATOM 841 C CA . GLY A 1 106 ? 17.706 20.545 43.313 1.00 24.50 106 GLY A CA 1
ATOM 842 C C . GLY A 1 106 ? 17.080 19.484 44.195 1.00 26.03 106 GLY A C 1
ATOM 843 O O . GLY A 1 106 ? 17.790 18.639 44.717 1.00 27.94 106 GLY A O 1
ATOM 844 N N . PRO A 1 107 ? 15.751 19.486 44.363 1.00 25.46 107 PRO A N 1
ATOM 845 C CA . PRO A 1 107 ? 14.838 20.456 43.746 1.00 25.89 107 PRO A CA 1
ATOM 846 C C . PRO A 1 107 ? 14.568 21.703 44.592 1.00 26.69 107 PRO A C 1
ATOM 847 O O . PRO A 1 107 ? 14.811 21.709 45.804 1.00 26.23 107 PRO A O 1
ATOM 851 N N . TYR A 1 108 ? 14.084 22.757 43.935 1.00 23.60 108 TYR A N 1
ATOM 852 C CA . TYR A 1 108 ? 13.704 23.990 44.622 1.00 22.09 108 TYR A CA 1
ATOM 853 C C . TYR A 1 108 ? 12.373 24.442 44.058 1.00 21.05 108 TYR A C 1
ATOM 854 O O . TYR A 1 108 ? 12.169 24.415 42.859 1.00 21.65 108 TYR A O 1
ATOM 863 N N . LEU A 1 109 ? 11.463 24.823 44.941 1.00 21.28 109 LEU A N 1
ATOM 864 C CA . LEU A 1 109 ? 10.156 25.320 44.557 1.00 20.79 109 LEU A CA 1
ATOM 865 C C . LEU A 1 109 ? 10.323 26.860 44.580 1.00 22.37 109 LEU A C 1
ATOM 866 O O . LEU A 1 109 ? 10.476 27.465 45.659 1.00 22.63 109 LEU A O 1
ATOM 871 N N . VAL A 1 110 ? 10.347 27.470 43.391 1.00 21.20 110 VAL A N 1
ATOM 872 C CA . VAL A 1 110 ? 10.521 28.918 43.244 1.00 19.55 110 VAL A CA 1
ATOM 873 C C . VAL A 1 110 ? 9.184 29.630 43.072 1.00 22.42 110 VAL A C 1
ATOM 874 O O . VAL A 1 110 ? 8.365 29.267 42.233 1.00 21.75 110 VAL A O 1
ATOM 878 N N . ALA A 1 111 ? 8.946 30.639 43.902 1.00 21.03 111 ALA A N 1
ATOM 879 C CA . ALA A 1 111 ? 7.696 31.374 43.840 1.00 20.32 111 ALA A CA 1
ATOM 880 C C . ALA A 1 111 ? 7.913 32.824 44.251 1.00 21.78 111 ALA A C 1
ATOM 881 O O . ALA A 1 111 ? 8.933 33.170 44.865 1.00 20.64 111 ALA A O 1
ATOM 883 N N . GLY A 1 112 ? 6.941 33.667 43.937 1.00 22.07 112 GLY A N 1
ATOM 884 C CA . GLY A 1 112 ? 7.083 35.058 44.325 1.00 22.33 112 GLY A CA 1
ATOM 885 C C . GLY A 1 112 ? 5.817 35.883 44.328 1.00 21.41 112 GLY A C 1
ATOM 886 O O . GLY A 1 112 ? 4.733 35.438 43.917 1.00 19.56 112 GLY A O 1
ATOM 887 N N . VAL A 1 113 ? 5.962 37.089 44.862 1.00 20.46 113 VAL A N 1
ATOM 888 C CA . VAL A 1 113 ? 4.891 38.064 44.880 1.00 20.65 113 VAL A CA 1
ATOM 889 C C . VAL A 1 113 ? 5.633 39.401 44.692 1.00 21.80 113 VAL A C 1
ATOM 890 O O . VAL A 1 113 ? 6.351 39.867 45.592 1.00 19.41 113 VAL A O 1
ATOM 894 N N . GLY A 1 114 ? 5.504 39.961 43.489 1.00 20.38 114 GLY A N 1
ATOM 895 C CA . GLY A 1 114 ? 6.147 41.218 43.160 1.00 20.90 114 GLY A CA 1
ATOM 896 C C . GLY A 1 114 ? 5.264 42.413 43.504 1.00 20.72 114 GLY A C 1
ATOM 897 O O . GLY A 1 114 ? 4.247 42.266 44.172 1.00 20.28 114 GLY A O 1
ATOM 898 N N . GLY A 1 115 ? 5.651 43.596 43.037 1.00 22.00 115 GLY A N 1
ATOM 899 C CA . GLY A 1 115 ? 4.885 44.795 43.334 1.00 22.49 115 GLY A CA 1
ATOM 900 C C . GLY A 1 115 ? 5.128 45.203 44.775 1.00 24.06 115 GLY A C 1
ATOM 901 O O . GLY A 1 115 ? 5.959 44.615 45.467 1.00 23.38 115 GLY A O 1
ATOM 902 N N . GLU A 1 116 ? 4.407 46.206 45.246 1.00 25.45 116 GLU A N 1
ATOM 903 C CA . GLU A 1 116 ? 4.562 46.630 46.631 1.00 24.45 116 GLU A CA 1
ATOM 904 C C . GLU A 1 116 ? 3.614 45.841 47.501 1.00 21.99 116 GLU A C 1
ATOM 905 O O . GLU A 1 116 ? 2.419 45.873 47.269 1.00 23.20 116 GLU A O 1
ATOM 911 N N . ILE A 1 117 ? 4.115 45.111 48.489 1.00 21.53 117 ILE A N 1
ATOM 912 C CA . ILE A 1 117 ? 3.179 44.429 49.362 1.00 23.37 117 ILE A CA 1
ATOM 913 C C . ILE A 1 117 ? 2.919 45.408 50.519 1.00 25.38 117 ILE A C 1
ATOM 914 O O . ILE A 1 117 ? 3.760 45.576 51.401 1.00 25.03 117 ILE A O 1
ATOM 919 N N . ALA A 1 118 ? 1.762 46.065 50.488 1.00 28.05 118 ALA A N 1
ATOM 920 C CA . ALA A 1 118 ? 1.368 47.030 51.513 1.00 30.78 118 ALA A CA 1
ATOM 921 C C . ALA A 1 118 ? 0.682 46.297 52.656 1.00 33.09 118 ALA A C 1
ATOM 922 O O . ALA A 1 118 ? 0.116 45.213 52.453 1.00 33.22 118 ALA A O 1
ATOM 924 N N . ASP A 1 119 ? 0.719 46.877 53.856 1.00 32.76 119 ASP A N 1
ATOM 925 C CA . ASP A 1 119 ? 0.095 46.221 54.998 1.00 36.06 119 ASP A CA 1
ATOM 926 C C . ASP A 1 119 ? -1.387 46.030 54.725 1.00 36.44 119 ASP A C 1
ATOM 927 O O . ASP A 1 119 ? -1.948 44.957 54.975 1.00 37.15 119 ASP A O 1
ATOM 932 N N . GLU A 1 120 ? -2.006 47.074 54.186 1.00 36.40 120 GLU A N 1
ATOM 933 C CA . GLU A 1 120 ? -3.430 47.056 53.895 1.00 37.76 120 GLU A CA 1
ATOM 934 C C . GLU A 1 120 ? -3.731 47.828 52.627 1.00 35.60 120 GLU A C 1
ATOM 935 O O . GLU A 1 120 ? -2.860 48.053 51.799 1.00 36.90 120 GLU A O 1
ATOM 941 N N . GLY A 1 121 ? -4.982 48.244 52.500 1.00 35.08 121 GLY A N 1
ATOM 942 C CA . GLY A 1 121 ? -5.392 49.019 51.351 1.00 34.86 121 GLY A CA 1
ATOM 943 C C . GLY A 1 121 ? -6.049 48.226 50.240 1.00 34.97 121 GLY A C 1
ATOM 944 O O . GLY A 1 121 ? -6.401 47.047 50.388 1.00 33.27 121 GLY A O 1
ATOM 945 N N . GLU A 1 122 ? -6.218 48.902 49.113 1.00 34.60 122 GLU A N 1
ATOM 946 C CA . GLU A 1 122 ? -6.828 48.308 47.935 1.00 33.87 122 GLU A CA 1
ATOM 947 C C . GLU A 1 122 ? -5.779 47.895 46.925 1.00 31.32 122 GLU A C 1
ATOM 948 O O . GLU A 1 122 ? -4.770 48.579 46.735 1.00 30.48 122 GLU A O 1
ATOM 954 N N . PRO A 1 123 ? -5.990 46.745 46.285 1.00 30.73 123 PRO A N 1
ATOM 955 C CA . PRO A 1 123 ? -5.034 46.282 45.282 1.00 29.45 123 PRO A CA 1
ATOM 956 C C . PRO A 1 123 ? -5.072 47.269 44.114 1.00 28.91 123 PRO A C 1
ATOM 957 O O . PRO A 1 123 ? -6.108 47.883 43.858 1.00 29.69 123 PRO A O 1
ATOM 961 N N . GLU A 1 124 ? -3.948 47.415 43.423 1.00 28.38 124 GLU A N 1
ATOM 962 C CA . GLU A 1 124 ? -3.832 48.291 42.259 1.00 27.95 124 GLU A CA 1
ATOM 963 C C . GLU A 1 124 ? -2.865 47.633 41.269 1.00 28.21 124 GLU A C 1
ATOM 964 O O . GLU A 1 124 ? -1.795 47.139 41.665 1.00 27.96 124 GLU A O 1
ATOM 970 N N . GLU A 1 125 ? -3.226 47.622 39.987 1.00 26.73 125 GLU A N 1
ATOM 971 C CA . GLU A 1 125 ? -2.352 47.037 38.965 1.00 27.41 125 GLU A CA 1
ATOM 972 C C . GLU A 1 125 ? -2.200 47.906 37.706 1.00 28.68 125 GLU A C 1
ATOM 973 O O . GLU A 1 125 ? -1.527 47.510 36.745 1.00 27.81 125 GLU A O 1
ATOM 979 N N . HIS A 1 126 ? -2.806 49.092 37.713 1.00 28.35 126 HIS A N 1
ATOM 980 C CA . HIS A 1 126 ? -2.708 49.962 36.549 1.00 29.41 126 HIS A CA 1
ATOM 981 C C . HIS A 1 126 ? -1.804 51.186 36.719 1.00 30.06 126 HIS A C 1
ATOM 982 O O . HIS A 1 126 ? -0.932 51.425 35.880 1.00 28.54 126 HIS A O 1
ATOM 989 N N . GLU A 1 127 ? -2.003 51.953 37.790 1.00 29.79 127 GLU A N 1
ATOM 990 C CA . GLU A 1 127 ? -1.160 53.125 38.047 1.00 32.46 127 GLU A CA 1
ATOM 991 C C . GLU A 1 127 ? 0.139 52.648 38.713 1.00 30.91 127 GLU A C 1
ATOM 992 O O . GLU A 1 127 ? 1.173 53.319 38.668 1.00 29.11 127 GLU A O 1
ATOM 998 N N . ALA A 1 128 ? 0.070 51.482 39.340 1.00 28.47 128 ALA A N 1
ATOM 999 C CA . ALA A 1 128 ? 1.225 50.894 40.015 1.00 28.23 128 ALA A CA 1
ATOM 1000 C C . ALA A 1 128 ? 0.868 49.441 40.335 1.00 27.76 128 ALA A C 1
ATOM 1001 O O . ALA A 1 128 ? -0.237 48.990 40.031 1.00 27.69 128 ALA A O 1
ATOM 1003 N N . LEU A 1 129 ? 1.802 48.702 40.932 1.00 27.44 129 LEU A N 1
ATOM 1004 C CA . LEU A 1 129 ? 1.481 47.334 41.346 1.00 24.95 129 LEU A CA 1
ATOM 1005 C C . LEU A 1 129 ? 1.532 47.386 42.853 1.00 22.67 129 LEU A C 1
ATOM 1006 O O . LEU A 1 129 ? 2.595 47.572 43.427 1.00 24.32 129 LEU A O 1
ATOM 1011 N N . ARG A 1 130 ? 0.399 47.201 43.508 1.00 23.73 130 ARG A N 1
ATOM 1012 C CA . ARG A 1 130 ? 0.388 47.258 44.958 1.00 25.78 130 ARG A CA 1
ATOM 1013 C C . ARG A 1 130 ? -0.603 46.243 45.464 1.00 24.79 130 ARG A C 1
ATOM 1014 O O . ARG A 1 130 ? -1.753 46.212 45.014 1.00 24.78 130 ARG A O 1
ATOM 1022 N N . TYR A 1 131 ? -0.179 45.408 46.401 1.00 22.03 131 TYR A N 1
ATOM 1023 C CA . TYR A 1 131 ? -1.117 44.429 46.931 1.00 22.82 131 TYR A CA 1
ATOM 1024 C C . TYR A 1 131 ? -1.095 44.416 48.432 1.00 21.44 131 TYR A C 1
ATOM 1025 O O . TYR A 1 131 ? -0.034 44.514 49.044 1.00 21.86 131 TYR A O 1
ATOM 1034 N N . PRO A 1 132 ? -2.271 44.299 49.048 1.00 21.72 132 PRO A N 1
ATOM 1035 C CA . PRO A 1 132 ? -2.330 44.255 50.508 1.00 23.52 132 PRO A CA 1
ATOM 1036 C C . PRO A 1 132 ? -1.818 42.876 50.955 1.00 26.42 132 PRO A C 1
ATOM 1037 O O . PRO A 1 132 ? -1.960 41.884 50.223 1.00 24.88 132 PRO A O 1
ATOM 1041 N N . ALA A 1 133 ? -1.230 42.810 52.145 1.00 26.19 133 ALA A N 1
ATOM 1042 C CA . ALA A 1 133 ? -0.683 41.556 52.650 1.00 27.26 133 ALA A CA 1
ATOM 1043 C C . ALA A 1 133 ? -1.566 40.329 52.444 1.00 26.96 133 ALA A C 1
ATOM 1044 O O . ALA A 1 133 ? -1.064 39.290 52.038 1.00 29.15 133 ALA A O 1
ATOM 1046 N N . TRP A 1 134 ? -2.864 40.428 52.730 1.00 27.21 134 TRP A N 1
ATOM 1047 C CA . TRP A 1 134 ? -3.742 39.271 52.561 1.00 26.33 134 TRP A CA 1
ATOM 1048 C C . TRP A 1 134 ? -3.700 38.698 51.140 1.00 25.11 134 TRP A C 1
ATOM 1049 O O . TRP A 1 134 ? -3.904 37.493 50.956 1.00 24.08 134 TRP A O 1
ATOM 1060 N N . VAL A 1 135 ? -3.434 39.540 50.142 1.00 23.31 135 VAL A N 1
ATOM 1061 C CA . VAL A 1 135 ? -3.380 39.050 48.777 1.00 22.03 135 VAL A CA 1
ATOM 1062 C C . VAL A 1 135 ? -2.081 38.266 48.591 1.00 23.66 135 VAL A C 1
ATOM 1063 O O . VAL A 1 135 ? -2.081 37.194 47.975 1.00 23.51 135 VAL A O 1
ATOM 1067 N N . ALA A 1 136 ? -0.983 38.778 49.141 1.00 21.62 136 ALA A N 1
ATOM 1068 C CA . ALA A 1 136 ? 0.296 38.089 49.017 1.00 24.52 136 ALA A CA 1
ATOM 1069 C C . ALA A 1 136 ? 0.216 36.731 49.708 1.00 25.94 136 ALA A C 1
ATOM 1070 O O . ALA A 1 136 ? 0.723 35.736 49.185 1.00 25.30 136 ALA A O 1
ATOM 1072 N N . GLU A 1 137 ? -0.418 36.701 50.883 1.00 25.60 137 GLU A N 1
ATOM 1073 C CA . GLU A 1 137 ? -0.569 35.465 51.643 1.00 25.98 137 GLU A CA 1
ATOM 1074 C C . GLU A 1 137 ? -1.471 34.490 50.890 1.00 25.46 137 GLU A C 1
ATOM 1075 O O . GLU A 1 137 ? -1.206 33.281 50.850 1.00 22.59 137 GLU A O 1
ATOM 1081 N N . TYR A 1 138 ? -2.541 35.014 50.298 1.00 24.51 138 TYR A N 1
ATOM 1082 C CA . TYR A 1 138 ? -3.442 34.164 49.540 1.00 25.82 138 TYR A CA 1
ATOM 1083 C C . TYR A 1 138 ? -2.695 33.521 48.358 1.00 25.64 138 TYR A C 1
ATOM 1084 O O . TYR A 1 138 ? -2.959 32.374 48.016 1.00 27.24 138 TYR A O 1
ATOM 1093 N N . ARG A 1 139 ? -1.766 34.250 47.736 1.00 26.18 139 ARG A N 1
ATOM 1094 C CA . ARG A 1 139 ? -1.020 33.698 46.610 1.00 25.28 139 ARG A CA 1
ATOM 1095 C C . ARG A 1 139 ? -0.119 32.568 47.085 1.00 25.25 139 ARG A C 1
ATOM 1096 O O . ARG A 1 139 ? -0.023 31.528 46.448 1.00 23.17 139 ARG A O 1
ATOM 1104 N N . LEU A 1 140 ? 0.556 32.790 48.206 1.00 24.14 140 LEU A N 1
ATOM 1105 C CA . LEU A 1 140 ? 1.486 31.799 48.722 1.00 24.17 140 LEU A CA 1
ATOM 1106 C C . LEU A 1 140 ? 0.889 30.566 49.378 1.00 22.19 140 LEU A C 1
ATOM 1107 O O . LEU A 1 140 ? 1.566 29.545 49.485 1.00 23.44 140 LEU A O 1
ATOM 1112 N N . LYS A 1 141 ? -0.364 30.622 49.794 1.00 21.02 141 LYS A N 1
ATOM 1113 C CA . LYS A 1 141 ? -0.929 29.454 50.444 1.00 23.90 141 LYS A CA 1
ATOM 1114 C C . LYS A 1 141 ? -1.095 28.272 49.480 1.00 24.23 141 LYS A C 1
ATOM 1115 O O . LYS A 1 141 ? -1.197 27.131 49.924 1.00 23.54 141 LYS A O 1
ATOM 1121 N N . ALA A 1 142 ? -1.127 28.543 48.175 1.00 22.65 142 ALA A N 1
ATOM 1122 C CA . ALA A 1 142 ? -1.263 27.464 47.182 1.00 24.08 142 ALA A CA 1
ATOM 1123 C C . ALA A 1 142 ? -0.098 26.488 47.283 1.00 23.90 142 ALA A C 1
ATOM 1124 O O . ALA A 1 142 ? -0.230 25.336 46.947 1.00 25.99 142 ALA A O 1
ATOM 1126 N N . LEU A 1 143 ? 1.040 26.959 47.772 1.00 23.92 143 LEU A N 1
ATOM 1127 C CA . LEU A 1 143 ? 2.225 26.131 47.865 1.00 21.92 143 LEU A CA 1
ATOM 1128 C C . LEU A 1 143 ? 2.175 25.002 48.893 1.00 23.60 143 LEU A C 1
ATOM 1129 O O . LEU A 1 143 ? 2.934 24.029 48.776 1.00 21.43 143 LEU A O 1
ATOM 1134 N N . TRP A 1 144 ? 1.303 25.131 49.895 1.00 23.26 144 TRP A N 1
ATOM 1135 C CA . TRP A 1 144 ? 1.178 24.116 50.929 1.00 25.20 144 TRP A CA 1
ATOM 1136 C C . TRP A 1 144 ? 0.719 22.785 50.338 1.00 26.50 144 TRP A C 1
ATOM 1137 O O . TRP A 1 144 ? 0.887 21.746 50.966 1.00 26.74 144 TRP A O 1
ATOM 1148 N N . GLU A 1 145 ? 0.141 22.811 49.137 1.00 27.29 145 GLU A N 1
ATOM 1149 C CA . GLU A 1 145 ? -0.319 21.575 48.510 1.00 27.85 145 GLU A CA 1
ATOM 1150 C C . GLU A 1 145 ? 0.890 20.801 47.987 1.00 27.37 145 GLU A C 1
ATOM 1151 O O . GLU A 1 145 ? 0.832 19.588 47.811 1.00 26.43 145 GLU A O 1
ATOM 1157 N N . LEU A 1 146 ? 1.980 21.515 47.732 1.00 25.45 146 LEU A N 1
ATOM 1158 C CA . LEU A 1 146 ? 3.192 20.897 47.215 1.00 26.36 146 LEU A CA 1
ATOM 1159 C C . LEU A 1 146 ? 4.058 20.469 48.400 1.00 27.30 146 LEU A C 1
ATOM 1160 O O . LEU A 1 146 ? 4.516 21.300 49.179 1.00 27.00 146 LEU A O 1
ATOM 1165 N N . LYS A 1 147 ? 4.311 19.168 48.501 1.00 26.93 147 LYS A N 1
ATOM 1166 C CA . LYS A 1 147 ? 5.042 18.597 49.630 1.00 26.84 147 LYS A CA 1
ATOM 1167 C C . LYS A 1 147 ? 6.561 18.417 49.627 1.00 26.30 147 LYS A C 1
ATOM 1168 O O . LYS A 1 147 ? 7.162 17.979 48.651 1.00 25.50 147 LYS A O 1
ATOM 1174 N N . ASP A 1 148 ? 7.177 18.763 50.756 1.00 27.85 148 ASP A N 1
ATOM 1175 C CA . ASP A 1 148 ? 8.611 18.570 50.968 1.00 28.62 148 ASP A CA 1
ATOM 1176 C C . ASP A 1 148 ? 9.601 19.231 50.026 1.00 28.33 148 ASP A C 1
ATOM 1177 O O . ASP A 1 148 ? 10.636 18.634 49.701 1.00 27.65 148 ASP A O 1
ATOM 1182 N N . TYR A 1 149 ? 9.324 20.448 49.582 1.00 24.93 149 TYR A N 1
ATOM 1183 C CA . TYR A 1 149 ? 10.277 21.093 48.696 1.00 22.49 149 TYR A CA 1
ATOM 1184 C C . TYR A 1 149 ? 10.925 22.304 49.351 1.00 22.11 149 TYR A C 1
ATOM 1185 O O . TYR A 1 149 ? 10.251 23.098 49.974 1.00 22.89 149 TYR A O 1
ATOM 1194 N N . PRO A 1 150 ? 12.253 22.426 49.261 1.00 22.06 150 PRO A N 1
ATOM 1195 C CA . PRO A 1 150 ? 12.882 23.607 49.850 1.00 21.16 150 PRO A CA 1
ATOM 1196 C C . PRO A 1 150 ? 12.328 24.761 48.974 1.00 22.93 150 PRO A C 1
ATOM 1197 O O . PRO A 1 150 ? 12.276 24.622 47.743 1.00 21.95 150 PRO A O 1
ATOM 1201 N N . LYS A 1 151 ? 11.920 25.877 49.582 1.00 21.85 151 LYS A N 1
ATOM 1202 C CA . LYS A 1 151 ? 11.366 27.017 48.823 1.00 19.77 151 LYS A CA 1
ATOM 1203 C C . LYS A 1 151 ? 12.293 28.222 48.625 1.00 20.77 151 LYS A C 1
ATOM 1204 O O . LYS A 1 151 ? 13.130 28.533 49.486 1.00 19.53 151 LYS A O 1
ATOM 1210 N N . ILE A 1 152 ? 12.157 28.875 47.465 1.00 20.23 152 ILE A N 1
ATOM 1211 C CA . ILE A 1 152 ? 12.924 30.083 47.127 1.00 18.78 152 ILE A CA 1
ATOM 1212 C C . ILE A 1 152 ? 11.860 31.126 46.769 1.00 21.77 152 ILE A C 1
ATOM 1213 O O . ILE A 1 152 ? 11.074 30.926 45.834 1.00 20.82 152 ILE A O 1
ATOM 1218 N N . PHE A 1 153 ? 11.806 32.207 47.548 1.00 21.16 153 PHE A N 1
ATOM 1219 C CA . PHE A 1 153 ? 10.825 33.266 47.348 1.00 21.59 153 PHE A CA 1
ATOM 1220 C C . PHE A 1 153 ? 11.450 34.511 46.748 1.00 20.66 153 PHE A C 1
ATOM 1221 O O . PHE A 1 153 ? 12.574 34.861 47.069 1.00 19.65 153 PHE A O 1
ATOM 1229 N N . LEU A 1 154 ? 10.700 35.184 45.885 1.00 21.39 154 LEU A N 1
ATOM 1230 C CA . LEU A 1 154 ? 11.159 36.437 45.277 1.00 21.18 154 LEU A CA 1
ATOM 1231 C C . LEU A 1 154 ? 10.135 37.509 45.623 1.00 20.71 154 LEU A C 1
ATOM 1232 O O . LEU A 1 154 ? 8.960 37.368 45.332 1.00 22.64 154 LEU A O 1
ATOM 1237 N N . PHE A 1 155 ? 10.567 38.570 46.283 1.00 21.26 155 PHE A N 1
ATOM 1238 C CA . PHE A 1 155 ? 9.644 39.656 46.631 1.00 19.78 155 PHE A CA 1
ATOM 1239 C C . PHE A 1 155 ? 10.333 40.965 46.296 1.00 19.30 155 PHE A C 1
ATOM 1240 O O . PHE A 1 155 ? 11.570 41.053 46.250 1.00 18.09 155 PHE A O 1
ATOM 1248 N N . HIS A 1 156 ? 9.534 41.996 46.084 1.00 20.09 156 HIS A N 1
ATOM 1249 C CA . HIS A 1 156 ? 10.154 43.275 45.860 1.00 21.49 156 HIS A CA 1
ATOM 1250 C C . HIS A 1 156 ? 10.315 43.908 47.259 1.00 21.62 156 HIS A C 1
ATOM 1251 O O . HIS A 1 156 ? 11.380 44.406 47.612 1.00 24.03 156 HIS A O 1
ATOM 1258 N N . THR A 1 157 ? 9.246 43.835 48.039 1.00 22.01 157 THR A N 1
ATOM 1259 C CA . THR A 1 157 ? 9.144 44.386 49.378 1.00 24.01 157 THR A CA 1
ATOM 1260 C C . THR A 1 157 ? 10.020 43.685 50.420 1.00 25.28 157 THR A C 1
ATOM 1261 O O . THR A 1 157 ? 9.945 42.472 50.590 1.00 25.08 157 THR A O 1
ATOM 1273 N N . PRO A 1 159 ? 11.445 42.497 54.098 1.00 25.50 159 PRO A N 1
ATOM 1274 C CA . PRO A 1 159 ? 10.792 42.136 55.359 1.00 26.23 159 PRO A CA 1
ATOM 1275 C C . PRO A 1 159 ? 11.398 42.966 56.499 1.00 25.58 159 PRO A C 1
ATOM 1276 O O . PRO A 1 159 ? 12.517 43.463 56.397 1.00 25.76 159 PRO A O 1
ATOM 1280 N N . TYR A 1 160 ? 10.642 43.138 57.570 1.00 27.62 160 TYR A N 1
ATOM 1281 C CA . TYR A 1 160 ? 11.144 43.872 58.717 1.00 26.80 160 TYR A CA 1
ATOM 1282 C C . TYR A 1 160 ? 12.219 42.990 59.326 1.00 26.62 160 TYR A C 1
ATOM 1283 O O . TYR A 1 160 ? 11.976 41.801 59.561 1.00 24.96 160 TYR A O 1
ATOM 1292 N N . HIS A 1 161 ? 13.389 43.566 59.584 1.00 27.02 161 HIS A N 1
ATOM 1293 C CA . HIS A 1 161 ? 14.516 42.830 60.151 1.00 30.12 161 HIS A CA 1
ATOM 1294 C C . HIS A 1 161 ? 15.484 43.848 60.740 1.00 32.48 161 HIS A C 1
ATOM 1295 O O . HIS A 1 161 ? 16.043 44.675 60.014 1.00 31.66 161 HIS A O 1
ATOM 1302 N N . LYS A 1 162 ? 15.688 43.774 62.052 1.00 33.65 162 LYS A N 1
ATOM 1303 C CA . LYS A 1 162 ? 16.576 44.703 62.739 1.00 36.55 162 LYS A CA 1
ATOM 1304 C C . LYS A 1 162 ? 17.952 44.794 62.084 1.00 36.67 162 LYS A C 1
ATOM 1305 O O . LYS A 1 162 ? 18.634 45.816 62.184 1.00 38.04 162 LYS A O 1
ATOM 1311 N N . GLY A 1 163 ? 18.357 43.734 61.397 1.00 36.46 163 GLY A N 1
ATOM 1312 C CA . GLY A 1 163 ? 19.641 43.758 60.727 1.00 35.45 163 GLY A CA 1
ATOM 1313 C C . GLY A 1 163 ? 19.575 44.423 59.357 1.00 36.82 163 GLY A C 1
ATOM 1314 O O . GLY A 1 163 ? 20.345 45.338 59.088 1.00 37.61 163 GLY A O 1
ATOM 1315 N N . LEU A 1 164 ? 18.639 43.987 58.509 1.00 36.17 164 LEU A N 1
ATOM 1316 C CA . LEU A 1 164 ? 18.473 44.499 57.133 1.00 35.23 164 LEU A CA 1
ATOM 1317 C C . LEU A 1 164 ? 17.698 45.799 56.909 1.00 34.59 164 LEU A C 1
ATOM 1318 O O . LEU A 1 164 ? 18.097 46.631 56.091 1.00 33.84 164 LEU A O 1
ATOM 1323 N N . ASN A 1 165 ? 16.571 45.951 57.591 1.00 34.66 165 ASN A N 1
ATOM 1324 C CA . ASN A 1 165 ? 15.741 47.140 57.430 1.00 35.70 165 ASN A CA 1
ATOM 1325 C C . ASN A 1 165 ? 14.675 47.250 58.516 1.00 35.91 165 ASN A C 1
ATOM 1326 O O . ASN A 1 165 ? 13.619 46.601 58.451 1.00 34.62 165 ASN A O 1
ATOM 1331 N N . GLU A 1 166 ? 14.975 48.103 59.495 1.00 36.60 166 GLU A N 1
ATOM 1332 C CA . GLU A 1 166 ? 14.133 48.397 60.652 1.00 38.02 166 GLU A CA 1
ATOM 1333 C C . GLU A 1 166 ? 12.766 48.946 60.244 1.00 36.84 166 GLU A C 1
ATOM 1334 O O . GLU A 1 166 ? 11.828 48.956 61.043 1.00 34.40 166 GLU A O 1
ATOM 1340 N N . GLN A 1 167 ? 12.659 49.407 59.000 1.00 37.45 167 GLN A N 1
ATOM 1341 C CA . GLN A 1 167 ? 11.395 49.950 58.486 1.00 39.13 167 GLN A CA 1
ATOM 1342 C C . GLN A 1 167 ? 10.758 48.998 57.461 1.00 38.05 167 GLN A C 1
ATOM 1343 O O . GLN A 1 167 ? 9.889 49.394 56.674 1.00 37.28 167 GLN A O 1
ATOM 1349 N N . GLY A 1 168 ? 11.196 47.740 57.482 1.00 36.65 168 GLY A N 1
ATOM 1350 C CA . GLY A 1 168 ? 10.664 46.749 56.561 1.00 32.26 168 GLY A CA 1
ATOM 1351 C C . GLY A 1 168 ? 9.275 46.289 56.953 1.00 30.64 168 GLY A C 1
ATOM 1352 O O . GLY A 1 168 ? 8.758 46.645 58.012 1.00 30.84 168 GLY A O 1
ATOM 1353 N N . SER A 1 169 ? 8.667 45.471 56.108 1.00 28.26 169 SER A N 1
ATOM 1354 C CA . SER A 1 169 ? 7.319 44.987 56.372 1.00 26.06 169 SER A CA 1
ATOM 1355 C C . SER A 1 169 ? 7.264 43.822 57.356 1.00 26.38 169 SER A C 1
ATOM 1356 O O . SER A 1 169 ? 7.989 42.839 57.209 1.00 25.84 169 SER A O 1
ATOM 1359 N N . HIS A 1 170 ? 6.402 43.942 58.358 1.00 26.56 170 HIS A N 1
ATOM 1360 C CA . HIS A 1 170 ? 6.216 42.876 59.341 1.00 28.69 170 HIS A CA 1
ATOM 1361 C C . HIS A 1 170 ? 5.397 41.745 58.701 1.00 28.61 170 HIS A C 1
ATOM 1362 O O . HIS A 1 170 ? 5.547 40.564 59.048 1.00 27.12 170 HIS A O 1
ATOM 1369 N N . GLU A 1 171 ? 4.522 42.106 57.774 1.00 27.71 171 GLU A N 1
ATOM 1370 C CA . GLU A 1 171 ? 3.713 41.090 57.109 1.00 30.34 171 GLU A CA 1
ATOM 1371 C C . GLU A 1 171 ? 4.592 40.179 56.256 1.00 28.39 171 GLU A C 1
ATOM 1372 O O . GLU A 1 171 ? 4.427 38.954 56.253 1.00 28.48 171 GLU A O 1
ATOM 1378 N N . VAL A 1 172 ? 5.516 40.777 55.517 1.00 26.42 172 VAL A N 1
ATOM 1379 C CA . VAL A 1 172 ? 6.400 39.986 54.680 1.00 25.70 172 VAL A CA 1
ATOM 1380 C C . VAL A 1 172 ? 7.263 39.097 55.576 1.00 26.15 172 VAL A C 1
ATOM 1381 O O . VAL A 1 172 ? 7.497 37.927 55.268 1.00 24.14 172 VAL A O 1
ATOM 1385 N N . ALA A 1 173 ? 7.726 39.654 56.691 1.00 24.44 173 ALA A N 1
ATOM 1386 C CA . ALA A 1 173 ? 8.532 38.898 57.633 1.00 25.41 173 ALA A CA 1
ATOM 1387 C C . ALA A 1 173 ? 7.696 37.710 58.094 1.00 26.11 173 ALA A C 1
ATOM 1388 O O . ALA A 1 173 ? 8.205 36.590 58.222 1.00 24.06 173 ALA A O 1
ATOM 1390 N N . HIS A 1 174 ? 6.409 37.977 58.321 1.00 27.21 174 HIS A N 1
ATOM 1391 C CA . HIS A 1 174 ? 5.458 36.973 58.779 1.00 31.31 174 HIS A CA 1
ATOM 1392 C C . HIS A 1 174 ? 5.256 35.839 57.754 1.00 30.84 174 HIS A C 1
ATOM 1393 O O . HIS A 1 174 ? 5.125 34.672 58.137 1.00 30.93 174 HIS A O 1
ATOM 1400 N N . LEU A 1 175 ? 5.257 36.180 56.467 1.00 29.82 175 LEU A N 1
ATOM 1401 C CA . LEU A 1 175 ? 5.095 35.186 55.394 1.00 28.76 175 LEU A CA 1
ATOM 1402 C C . LEU A 1 175 ? 6.357 34.334 55.368 1.00 26.25 175 LEU A C 1
ATOM 1403 O O . LEU A 1 175 ? 6.316 33.129 55.160 1.00 26.33 175 LEU A O 1
ATOM 1408 N N . ILE A 1 176 ? 7.498 34.975 55.556 1.00 25.37 176 ILE A N 1
ATOM 1409 C CA . ILE A 1 176 ? 8.740 34.232 55.562 1.00 24.54 176 ILE A CA 1
ATOM 1410 C C . ILE A 1 176 ? 8.751 33.284 56.763 1.00 26.42 176 ILE A C 1
ATOM 1411 O O . ILE A 1 176 ? 9.144 32.121 56.636 1.00 26.20 176 ILE A O 1
ATOM 1416 N N . LYS A 1 177 ? 8.279 33.756 57.917 1.00 25.75 177 LYS A N 1
ATOM 1417 C CA . LYS A 1 177 ? 8.263 32.910 59.106 1.00 29.10 177 LYS A CA 1
ATOM 1418 C C . LYS A 1 177 ? 7.278 31.750 58.957 1.00 29.54 177 LYS A C 1
ATOM 1419 O O . LYS A 1 177 ? 7.509 30.659 59.473 1.00 29.59 177 LYS A O 1
ATOM 1425 N N . THR A 1 178 ? 6.180 31.984 58.247 1.00 29.75 178 THR A N 1
ATOM 1426 C CA . THR A 1 178 ? 5.179 30.932 58.047 1.00 31.66 178 THR A CA 1
ATOM 1427 C C . THR A 1 178 ? 5.629 29.849 57.045 1.00 30.85 178 THR A C 1
ATOM 1428 O O . THR A 1 178 ? 5.492 28.652 57.300 1.00 31.02 178 THR A O 1
ATOM 1432 N N . HIS A 1 179 ? 6.170 30.272 55.910 1.00 29.70 179 HIS A N 1
ATOM 1433 C CA . HIS A 1 179 ? 6.607 29.334 54.873 1.00 28.34 179 HIS A CA 1
ATOM 1434 C C . HIS A 1 179 ? 8.006 28.760 55.050 1.00 27.05 179 HIS A C 1
ATOM 1435 O O . HIS A 1 179 ? 8.368 27.771 54.403 1.00 24.46 179 HIS A O 1
ATOM 1442 N N . ASN A 1 180 ? 8.797 29.388 55.912 1.00 23.75 180 ASN A N 1
ATOM 1443 C CA . ASN A 1 180 ? 10.147 28.938 56.162 1.00 24.86 180 ASN A CA 1
ATOM 1444 C C . ASN A 1 180 ? 10.946 28.639 54.902 1.00 24.30 180 ASN A C 1
ATOM 1445 O O . ASN A 1 180 ? 11.562 27.570 54.772 1.00 23.99 180 ASN A O 1
ATOM 1450 N N . PRO A 1 181 ? 10.960 29.588 53.953 1.00 21.19 181 PRO A N 1
ATOM 1451 C CA . PRO A 1 181 ? 11.722 29.340 52.731 1.00 18.91 181 PRO A CA 1
ATOM 1452 C C . PRO A 1 181 ? 13.186 29.263 53.029 1.00 20.17 181 PRO A C 1
ATOM 1453 O O . PRO A 1 181 ? 13.666 29.832 54.014 1.00 21.36 181 PRO A O 1
ATOM 1457 N N . LEU A 1 182 ? 13.893 28.566 52.158 1.00 17.52 182 LEU A N 1
ATOM 1458 C CA . LEU A 1 182 ? 15.312 28.405 52.253 1.00 19.93 182 LEU A CA 1
ATOM 1459 C C . LEU A 1 182 ? 16.034 29.696 51.891 1.00 20.57 182 LEU A C 1
ATOM 1460 O O . LEU A 1 182 ? 17.013 30.069 52.539 1.00 22.57 182 LEU A O 1
ATOM 1465 N N . LEU A 1 183 ? 15.578 30.348 50.824 1.00 19.04 183 LEU A N 1
ATOM 1466 C CA . LEU A 1 183 ? 16.166 31.606 50.370 1.00 18.89 183 LEU A CA 1
ATOM 1467 C C . LEU A 1 183 ? 15.047 32.583 50.039 1.00 19.98 183 LEU A C 1
ATOM 1468 O O . LEU A 1 183 ? 13.983 32.195 49.557 1.00 19.66 183 LEU A O 1
ATOM 1473 N N . VAL A 1 184 ? 15.279 33.851 50.354 1.00 21.31 184 VAL A N 1
ATOM 1474 C CA . VAL A 1 184 ? 14.324 34.911 50.069 1.00 19.94 184 VAL A CA 1
ATOM 1475 C C . VAL A 1 184 ? 15.162 36.013 49.431 1.00 20.78 184 VAL A C 1
ATOM 1476 O O . VAL A 1 184 ? 16.159 36.478 50.017 1.00 20.94 184 VAL A O 1
ATOM 1480 N N . LEU A 1 185 ? 14.805 36.399 48.216 1.00 18.31 185 LEU A N 1
ATOM 1481 C CA . LEU A 1 185 ? 15.524 37.474 47.536 1.00 20.22 185 LEU A CA 1
ATOM 1482 C C . LEU A 1 185 ? 14.621 38.721 47.529 1.00 19.71 185 LEU A C 1
ATOM 1483 O O . LEU A 1 185 ? 13.427 38.630 47.219 1.00 18.24 185 LEU A O 1
ATOM 1488 N N . VAL A 1 186 ? 15.166 39.879 47.887 1.00 20.23 186 VAL A N 1
ATOM 1489 C CA . VAL A 1 186 ? 14.342 41.101 47.879 1.00 19.42 186 VAL A CA 1
ATOM 1490 C C . VAL A 1 186 ? 15.073 42.249 47.189 1.00 19.34 186 VAL A C 1
ATOM 1491 O O . VAL A 1 186 ? 16.290 42.240 47.042 1.00 19.52 186 VAL A O 1
ATOM 1495 N N . ALA A 1 187 ? 14.318 43.235 46.742 1.00 21.48 187 ALA A N 1
ATOM 1496 C CA . ALA A 1 187 ? 14.911 44.392 46.083 1.00 24.41 187 ALA A CA 1
ATOM 1497 C C . ALA A 1 187 ? 15.645 45.280 47.092 1.00 24.91 187 ALA A C 1
ATOM 1498 O O . ALA A 1 187 ? 15.257 45.375 48.249 1.00 25.14 187 ALA A O 1
ATOM 1500 N N . GLY A 1 188 ? 16.706 45.931 46.650 1.00 28.64 188 GLY A N 1
ATOM 1501 C CA . GLY A 1 188 ? 17.411 46.823 47.549 1.00 31.75 188 GLY A CA 1
ATOM 1502 C C . GLY A 1 188 ? 18.789 47.198 47.059 1.00 32.67 188 GLY A C 1
ATOM 1503 O O . GLY A 1 188 ? 19.379 46.486 46.245 1.00 32.41 188 GLY A O 1
ATOM 1504 N N . LYS A 1 189 ? 19.298 48.322 47.562 1.00 34.55 189 LYS A N 1
ATOM 1505 C CA . LYS A 1 189 ? 20.629 48.808 47.197 1.00 35.19 189 LYS A CA 1
ATOM 1506 C C . LYS A 1 189 ? 21.606 48.367 48.278 1.00 33.28 189 LYS A C 1
ATOM 1507 O O . LYS A 1 189 ? 21.269 48.364 49.459 1.00 33.31 189 LYS A O 1
ATOM 1513 N N . GLY A 1 190 ? 22.808 47.979 47.861 1.00 33.07 190 GLY A N 1
ATOM 1514 C CA . GLY A 1 190 ? 23.817 47.506 48.794 1.00 31.23 190 GLY A CA 1
ATOM 1515 C C . GLY A 1 190 ? 23.646 46.017 49.036 1.00 29.22 190 GLY A C 1
ATOM 1516 O O . GLY A 1 190 ? 22.725 45.608 49.757 1.00 29.04 190 GLY A O 1
ATOM 1517 N N . GLN A 1 191 ? 24.518 45.201 48.448 1.00 28.51 191 GLN A N 1
ATOM 1518 C CA . GLN A 1 191 ? 24.391 43.760 48.625 1.00 28.27 191 GLN A CA 1
ATOM 1519 C C . GLN A 1 191 ? 24.596 43.420 50.093 1.00 27.83 191 GLN A C 1
ATOM 1520 O O . GLN A 1 191 ? 25.523 43.917 50.724 1.00 27.15 191 GLN A O 1
ATOM 1526 N N . LYS A 1 192 ? 23.719 42.583 50.637 1.00 27.36 192 LYS A N 1
ATOM 1527 C CA . LYS A 1 192 ? 23.843 42.166 52.025 1.00 27.11 192 LYS A CA 1
ATOM 1528 C C . LYS A 1 192 ? 22.859 41.054 52.298 1.00 25.75 192 LYS A C 1
ATOM 1529 O O . LYS A 1 192 ? 21.938 40.809 51.511 1.00 24.24 192 LYS A O 1
ATOM 1535 N N . HIS A 1 193 ? 23.038 40.386 53.425 1.00 23.91 193 HIS A N 1
ATOM 1536 C CA . HIS A 1 193 ? 22.158 39.285 53.740 1.00 23.78 193 HIS A CA 1
ATOM 1537 C C . HIS A 1 193 ? 22.145 38.979 55.218 1.00 24.02 193 HIS A C 1
ATOM 1538 O O . HIS A 1 193 ? 23.111 39.252 55.936 1.00 25.71 193 HIS A O 1
ATOM 1545 N N . GLU A 1 194 ? 21.045 38.394 55.665 1.00 24.85 194 GLU A N 1
ATOM 1546 C CA . GLU A 1 194 ? 20.894 38.023 57.064 1.00 28.79 194 GLU A CA 1
ATOM 1547 C C . GLU A 1 194 ? 19.991 36.810 57.153 1.00 28.38 194 GLU A C 1
ATOM 1548 O O . GLU A 1 194 ? 19.331 36.458 56.184 1.00 27.41 194 GLU A O 1
ATOM 1562 N N . LEU A 1 196 ? 16.693 35.056 58.902 1.00 26.89 196 LEU A N 1
ATOM 1563 C CA . LEU A 1 196 ? 15.428 35.405 59.530 1.00 27.72 196 LEU A CA 1
ATOM 1564 C C . LEU A 1 196 ? 14.899 34.018 59.866 1.00 30.49 196 LEU A C 1
ATOM 1565 O O . LEU A 1 196 ? 14.263 33.343 59.029 1.00 29.96 196 LEU A O 1
ATOM 1570 N N . GLY A 1 197 ? 15.193 33.582 61.087 1.00 30.07 197 GLY A N 1
ATOM 1571 C CA . GLY A 1 197 ? 14.791 32.254 61.501 1.00 28.89 197 GLY A CA 1
ATOM 1572 C C . GLY A 1 197 ? 15.685 31.334 60.700 1.00 27.75 197 GLY A C 1
ATOM 1573 O O . GLY A 1 197 ? 16.891 31.559 60.608 1.00 27.13 197 GLY A O 1
ATOM 1574 N N . ALA A 1 198 ? 15.100 30.319 60.078 1.00 26.76 198 ALA A N 1
ATOM 1575 C CA . ALA A 1 198 ? 15.889 29.394 59.274 1.00 27.23 198 ALA A CA 1
ATOM 1576 C C . ALA A 1 198 ? 15.999 29.854 57.813 1.00 26.68 198 ALA A C 1
ATOM 1577 O O . ALA A 1 198 ? 16.593 29.155 56.988 1.00 27.24 198 ALA A O 1
ATOM 1579 N N . SER A 1 199 ? 15.448 31.032 57.503 1.00 25.09 199 SER A N 1
ATOM 1580 C CA . SER A 1 199 ? 15.466 31.569 56.130 1.00 21.98 199 SER A CA 1
ATOM 1581 C C . SER A 1 199 ? 16.609 32.533 55.851 1.00 21.04 199 SER A C 1
ATOM 1582 O O . SER A 1 199 ? 16.853 33.444 56.630 1.00 20.49 199 SER A O 1
ATOM 1585 N N . TRP A 1 200 ? 17.299 32.331 54.732 1.00 20.02 200 TRP A N 1
ATOM 1586 C CA . TRP A 1 200 ? 18.395 33.190 54.309 1.00 19.33 200 TRP A CA 1
ATOM 1587 C C . TRP A 1 200 ? 17.784 34.314 53.453 1.00 20.79 200 TRP A C 1
ATOM 1588 O O . TRP A 1 200 ? 17.243 34.065 52.372 1.00 21.37 200 TRP A O 1
ATOM 1599 N N . VAL A 1 201 ? 17.837 35.544 53.949 1.00 21.29 201 VAL A N 1
ATOM 1600 C CA . VAL A 1 201 ? 17.286 36.681 53.212 1.00 20.82 201 VAL A CA 1
ATOM 1601 C C . VAL A 1 201 ? 18.421 37.468 52.594 1.00 21.42 201 VAL A C 1
ATOM 1602 O O . VAL A 1 201 ? 19.329 37.953 53.288 1.00 21.61 201 VAL A O 1
ATOM 1606 N N . VAL A 1 202 ? 18.358 37.589 51.276 1.00 20.89 202 VAL A N 1
ATOM 1607 C CA . VAL A 1 202 ? 19.381 38.262 50.503 1.00 20.99 202 VAL A CA 1
ATOM 1608 C C . VAL A 1 202 ? 18.889 39.478 49.723 1.00 23.22 202 VAL A C 1
ATOM 1609 O O . VAL A 1 202 ? 17.831 39.448 49.083 1.00 24.03 202 VAL A O 1
ATOM 1613 N N . VAL A 1 203 ? 19.672 40.548 49.813 1.00 21.78 203 VAL A N 1
ATOM 1614 C CA . VAL A 1 203 ? 19.433 41.783 49.077 1.00 22.70 203 VAL A CA 1
ATOM 1615 C C . VAL A 1 203 ? 20.585 41.632 48.100 1.00 21.29 203 VAL A C 1
ATOM 1616 O O . VAL A 1 203 ? 21.748 41.850 48.441 1.00 22.60 203 VAL A O 1
ATOM 1620 N N . PRO A 1 204 ? 20.284 41.196 46.873 1.00 22.06 204 PRO A N 1
ATOM 1621 C CA . PRO A 1 204 ? 21.327 40.996 45.873 1.00 21.66 204 PRO A CA 1
ATOM 1622 C C . PRO A 1 204 ? 21.989 42.232 45.312 1.00 22.92 204 PRO A C 1
ATOM 1623 O O . PRO A 1 204 ? 23.062 42.144 44.731 1.00 21.20 204 PRO A O 1
ATOM 1627 N N . GLY A 1 205 ? 21.355 43.383 45.487 1.00 24.95 205 GLY A N 1
ATOM 1628 C CA . GLY A 1 205 ? 21.930 44.601 44.946 1.00 25.90 205 GLY A CA 1
ATOM 1629 C C . GLY A 1 205 ? 20.976 45.285 43.979 1.00 28.20 205 GLY A C 1
ATOM 1630 O O . GLY A 1 205 ? 19.944 44.720 43.582 1.00 26.46 205 GLY A O 1
ATOM 1631 N N . ASP A 1 206 ? 21.330 46.507 43.589 1.00 26.85 206 ASP A N 1
ATOM 1632 C CA . ASP A 1 206 ? 20.512 47.292 42.679 1.00 28.31 206 ASP A CA 1
ATOM 1633 C C . ASP A 1 206 ? 21.287 47.430 41.358 1.00 29.50 206 ASP A C 1
ATOM 1634 O O . ASP A 1 206 ? 22.348 48.078 41.324 1.00 30.74 206 ASP A O 1
ATOM 1639 N N . LEU A 1 207 ? 20.782 46.819 40.278 1.00 28.36 207 LEU A N 1
ATOM 1640 C CA . LEU A 1 207 ? 21.478 46.870 38.985 1.00 28.20 207 LEU A CA 1
ATOM 1641 C C . LEU A 1 207 ? 21.531 48.291 38.406 1.00 28.90 207 LEU A C 1
ATOM 1642 O O . LEU A 1 207 ? 22.419 48.612 37.610 1.00 29.68 207 LEU A O 1
ATOM 1647 N N . SER A 1 208 ? 20.569 49.125 38.781 1.00 28.89 208 SER A N 1
ATOM 1648 C CA . SER A 1 208 ? 20.562 50.515 38.320 1.00 32.44 208 SER A CA 1
ATOM 1649 C C . SER A 1 208 ? 21.808 51.193 38.894 1.00 32.27 208 SER A C 1
ATOM 1650 O O . SER A 1 208 ? 22.271 52.198 38.369 1.00 33.60 208 SER A O 1
ATOM 1653 N N . GLU A 1 209 ? 22.345 50.627 39.974 1.00 31.26 209 GLU A N 1
ATOM 1654 C CA . GLU A 1 209 ? 23.548 51.161 40.602 1.00 29.41 209 GLU A CA 1
ATOM 1655 C C . GLU A 1 209 ? 24.702 50.260 40.202 1.00 29.19 209 GLU A C 1
ATOM 1656 O O . GLU A 1 209 ? 25.812 50.387 40.731 1.00 27.77 209 GLU A O 1
ATOM 1662 N N . GLY A 1 210 ? 24.417 49.347 39.268 1.00 27.65 210 GLY A N 1
ATOM 1663 C CA . GLY A 1 210 ? 25.406 48.409 38.770 1.00 25.44 210 GLY A CA 1
ATOM 1664 C C . GLY A 1 210 ? 25.685 47.188 39.643 1.00 24.63 210 GLY A C 1
ATOM 1665 O O . GLY A 1 210 ? 26.498 46.345 39.278 1.00 24.65 210 GLY A O 1
ATOM 1666 N N . GLU A 1 211 ? 25.011 47.072 40.779 1.00 24.41 211 GLU A N 1
ATOM 1667 C CA . GLU A 1 211 ? 25.277 45.962 41.703 1.00 26.60 211 GLU A CA 1
ATOM 1668 C C . GLU A 1 211 ? 24.581 44.615 41.448 1.00 26.03 211 GLU A C 1
ATOM 1669 O O . GLU A 1 211 ? 23.446 44.554 40.968 1.00 22.74 211 GLU A O 1
ATOM 1675 N N . TYR A 1 212 ? 25.280 43.545 41.819 1.00 26.51 212 TYR A N 1
ATOM 1676 C CA . TYR A 1 212 ? 24.740 42.195 41.725 1.00 26.01 212 TYR A CA 1
ATOM 1677 C C . TYR A 1 212 ? 25.519 41.291 42.674 1.00 25.45 212 TYR A C 1
ATOM 1678 O O . TYR A 1 212 ? 26.592 41.660 43.179 1.00 23.79 212 TYR A O 1
ATOM 1687 N N . SER A 1 213 ? 24.964 40.106 42.899 1.00 23.88 213 SER A N 1
ATOM 1688 C CA . SER A 1 213 ? 25.557 39.099 43.759 1.00 22.86 213 SER A CA 1
ATOM 1689 C C . SER A 1 213 ? 25.465 37.710 43.094 1.00 23.02 213 SER A C 1
ATOM 1690 O O . SER A 1 213 ? 24.595 37.448 42.257 1.00 22.27 213 SER A O 1
ATOM 1693 N N . LEU A 1 214 ? 26.382 36.833 43.470 1.00 21.81 214 LEU A N 1
ATOM 1694 C CA . LEU A 1 214 ? 26.365 35.448 43.018 1.00 21.35 214 LEU A CA 1
ATOM 1695 C C . LEU A 1 214 ? 26.203 34.703 44.347 1.00 20.83 214 LEU A C 1
ATOM 1696 O O . LEU A 1 214 ? 27.129 34.694 45.171 1.00 21.59 214 LEU A O 1
ATOM 1701 N N . LEU A 1 215 ? 25.021 34.148 44.583 1.00 19.35 215 LEU A N 1
ATOM 1702 C CA . LEU A 1 215 ? 24.762 33.423 45.813 1.00 20.25 215 LEU A CA 1
ATOM 1703 C C . LEU A 1 215 ? 25.190 31.962 45.735 1.00 22.52 215 LEU A C 1
ATOM 1704 O O . LEU A 1 215 ? 24.972 31.286 44.717 1.00 21.45 215 LEU A O 1
ATOM 1709 N N . ASP A 1 216 ? 25.796 31.482 46.816 1.00 20.57 216 ASP A N 1
ATOM 1710 C CA . ASP A 1 216 ? 26.201 30.088 46.929 1.00 20.48 216 ASP A CA 1
ATOM 1711 C C . ASP A 1 216 ? 25.151 29.494 47.866 1.00 23.10 216 ASP A C 1
ATOM 1712 O O . ASP A 1 216 ? 25.245 29.636 49.099 1.00 23.19 216 ASP A O 1
ATOM 1717 N N . LEU A 1 217 ? 24.140 28.852 47.290 1.00 24.01 217 LEU A N 1
ATOM 1718 C CA . LEU A 1 217 ? 23.050 28.268 48.063 1.00 25.62 217 LEU A CA 1
ATOM 1719 C C . LEU A 1 217 ? 23.435 27.338 49.186 1.00 25.63 217 LEU A C 1
ATOM 1720 O O . LEU A 1 217 ? 22.879 27.423 50.274 1.00 26.27 217 LEU A O 1
ATOM 1725 N N . ARG A 1 218 ? 24.366 26.434 48.920 1.00 25.07 218 ARG A N 1
ATOM 1726 C CA . ARG A 1 218 ? 24.770 25.479 49.935 1.00 27.14 218 ARG A CA 1
ATOM 1727 C C . ARG A 1 218 ? 25.474 26.143 51.107 1.00 24.37 218 ARG A C 1
ATOM 1728 O O . ARG A 1 218 ? 25.299 25.726 52.242 1.00 24.86 218 ARG A O 1
ATOM 1736 N N . ALA A 1 219 ? 26.244 27.188 50.837 1.00 23.58 219 ALA A N 1
ATOM 1737 C CA . ALA A 1 219 ? 26.973 27.888 51.901 1.00 24.67 219 ALA A CA 1
ATOM 1738 C C . ALA A 1 219 ? 26.264 29.113 52.479 1.00 25.63 219 ALA A C 1
ATOM 1739 O O . ALA A 1 219 ? 26.712 29.660 53.492 1.00 23.59 219 ALA A O 1
ATOM 1741 N N . ARG A 1 220 ? 25.163 29.529 51.853 1.00 25.71 220 ARG A N 1
ATOM 1742 C CA . ARG A 1 220 ? 24.447 30.723 52.274 1.00 25.76 220 ARG A CA 1
ATOM 1743 C C . ARG A 1 220 ? 25.458 31.858 52.354 1.00 26.86 220 ARG A C 1
ATOM 1744 O O . ARG A 1 220 ? 25.485 32.641 53.315 1.00 26.95 220 ARG A O 1
ATOM 1752 N N . LYS A 1 221 ? 26.308 31.916 51.334 1.00 26.40 221 LYS A N 1
ATOM 1753 C CA . LYS A 1 221 ? 27.334 32.936 51.209 1.00 27.88 221 LYS A CA 1
ATOM 1754 C C . LYS A 1 221 ? 27.098 33.649 49.873 1.00 28.46 221 LYS A C 1
ATOM 1755 O O . LYS A 1 221 ? 26.578 33.046 48.937 1.00 26.36 221 LYS A O 1
ATOM 1761 N N . LEU A 1 222 ? 27.484 34.921 49.796 1.00 28.40 222 LEU A N 1
ATOM 1762 C CA . LEU A 1 222 ? 27.328 35.713 48.578 1.00 30.80 222 LEU A CA 1
ATOM 1763 C C . LEU A 1 222 ? 28.672 36.253 48.131 1.00 32.27 222 LEU A C 1
ATOM 1764 O O . LEU A 1 222 ? 29.535 36.558 48.965 1.00 30.12 222 LEU A O 1
ATOM 1769 N N . GLU A 1 223 ? 28.843 36.374 46.816 1.00 33.16 223 GLU A N 1
ATOM 1770 C CA . GLU A 1 223 ? 30.044 36.967 46.247 1.00 33.72 223 GLU A CA 1
ATOM 1771 C C . GLU A 1 223 ? 29.507 38.229 45.608 1.00 34.76 223 GLU A C 1
ATOM 1772 O O . GLU A 1 223 ? 28.444 38.207 44.992 1.00 34.50 223 GLU A O 1
ATOM 1778 N N . THR A 1 224 ? 30.236 39.326 45.768 1.00 34.24 224 THR A N 1
ATOM 1779 C CA . THR A 1 224 ? 29.806 40.627 45.274 1.00 35.23 224 THR A CA 1
ATOM 1780 C C . THR A 1 224 ? 30.447 41.126 43.987 1.00 33.96 224 THR A C 1
ATOM 1781 O O . THR A 1 224 ? 31.593 40.809 43.677 1.00 34.66 224 THR A O 1
ATOM 1785 N N . GLY A 1 225 ? 29.693 41.918 43.236 1.00 33.14 225 GLY A N 1
ATOM 1786 C CA . GLY A 1 225 ? 30.221 42.457 41.999 1.00 33.45 225 GLY A CA 1
ATOM 1787 C C . GLY A 1 225 ? 29.437 43.665 41.524 1.00 33.17 225 GLY A C 1
ATOM 1788 O O . GLY A 1 225 ? 28.384 43.989 42.075 1.00 34.05 225 GLY A O 1
ATOM 1789 N N . ASN A 1 226 ? 29.972 44.341 40.513 1.00 33.43 226 ASN A N 1
ATOM 1790 C CA . ASN A 1 226 ? 29.328 45.507 39.908 1.00 34.01 226 ASN A CA 1
ATOM 1791 C C . ASN A 1 226 ? 29.758 45.494 38.445 1.00 34.52 226 ASN A C 1
ATOM 1792 O O . ASN A 1 226 ? 30.911 45.219 38.141 1.00 32.53 226 ASN A O 1
ATOM 1797 N N . VAL A 1 227 ? 28.833 45.797 37.543 1.00 37.15 227 VAL A N 1
ATOM 1798 C CA . VAL A 1 227 ? 29.138 45.772 36.116 1.00 40.61 227 VAL A CA 1
ATOM 1799 C C . VAL A 1 227 ? 29.772 47.031 35.515 1.00 44.00 227 VAL A C 1
ATOM 1800 O O . VAL A 1 227 ? 29.885 47.134 34.293 1.00 44.83 227 VAL A O 1
ATOM 1804 N N . ARG A 1 228 ? 30.196 47.975 36.348 1.00 47.05 228 ARG A N 1
ATOM 1805 C CA . ARG A 1 228 ? 30.797 49.211 35.830 1.00 51.23 228 ARG A CA 1
ATOM 1806 C C . ARG A 1 228 ? 31.999 49.058 34.889 1.00 52.79 228 ARG A C 1
ATOM 1807 O O . ARG A 1 228 ? 33.131 49.388 35.313 1.00 53.61 228 ARG A O 1
ATOM 1816 N N . ARG B 1 3 ? -12.415 9.109 51.264 1.00 54.62 3 ARG B N 1
ATOM 1817 C CA . ARG B 1 3 ? -12.283 8.239 50.055 1.00 53.61 3 ARG B CA 1
ATOM 1818 C C . ARG B 1 3 ? -11.977 9.067 48.811 1.00 52.22 3 ARG B C 1
ATOM 1819 O O . ARG B 1 3 ? -12.164 10.287 48.810 1.00 53.67 3 ARG B O 1
ATOM 1827 N N . THR B 1 4 ? -11.491 8.398 47.765 1.00 49.29 4 THR B N 1
ATOM 1828 C CA . THR B 1 4 ? -11.163 9.041 46.491 1.00 46.17 4 THR B CA 1
ATOM 1829 C C . THR B 1 4 ? -12.412 9.667 45.878 1.00 42.98 4 THR B C 1
ATOM 1830 O O . THR B 1 4 ? -13.475 9.043 45.845 1.00 42.87 4 THR B O 1
ATOM 1834 N N . VAL B 1 5 ? -12.287 10.898 45.390 1.00 38.79 5 VAL B N 1
ATOM 1835 C CA . VAL B 1 5 ? -13.438 11.587 44.819 1.00 35.71 5 VAL B CA 1
ATOM 1836 C C . VAL B 1 5 ? -14.006 10.912 43.578 1.00 35.29 5 VAL B C 1
ATOM 1837 O O . VAL B 1 5 ? -13.324 10.771 42.569 1.00 34.56 5 VAL B O 1
ATOM 1841 N N . ARG B 1 6 ? -15.264 10.495 43.660 1.00 34.30 6 ARG B N 1
ATOM 1842 C CA . ARG B 1 6 ? -15.908 9.869 42.518 1.00 34.72 6 ARG B CA 1
ATOM 1843 C C . ARG B 1 6 ? -17.170 10.609 42.091 1.00 33.49 6 ARG B C 1
ATOM 1844 O O . ARG B 1 6 ? -17.405 10.800 40.900 1.00 34.93 6 ARG B O 1
ATOM 1852 N N . TYR B 1 7 ? -17.979 11.015 43.061 1.00 32.39 7 TYR B N 1
ATOM 1853 C CA . TYR B 1 7 ? -19.227 11.704 42.769 1.00 33.08 7 TYR B CA 1
ATOM 1854 C C . TYR B 1 7 ? -19.131 13.197 43.061 1.00 32.44 7 TYR B C 1
ATOM 1855 O O . TYR B 1 7 ? -18.847 13.598 44.193 1.00 31.38 7 TYR B O 1
ATOM 1864 N N . ILE B 1 8 ? -19.389 14.006 42.034 1.00 30.37 8 ILE B N 1
ATOM 1865 C CA . ILE B 1 8 ? -19.293 15.457 42.141 1.00 28.31 8 ILE B CA 1
ATOM 1866 C C . ILE B 1 8 ? -20.617 16.143 41.850 1.00 29.00 8 ILE B C 1
ATOM 1867 O O . ILE B 1 8 ? -21.170 16.008 40.752 1.00 27.81 8 ILE B O 1
ATOM 1872 N N . LEU B 1 9 ? -21.106 16.896 42.832 1.00 28.20 9 LEU B N 1
ATOM 1873 C CA . LEU B 1 9 ? -22.346 17.638 42.695 1.00 26.95 9 LEU B CA 1
ATOM 1874 C C . LEU B 1 9 ? -21.919 18.988 42.113 1.00 27.74 9 LEU B C 1
ATOM 1875 O O . LEU B 1 9 ? -21.081 19.680 42.690 1.00 27.23 9 LEU B O 1
ATOM 1880 N N . ALA B 1 10 ? -22.486 19.359 40.970 1.00 26.40 10 ALA B N 1
ATOM 1881 C CA . ALA B 1 10 ? -22.100 20.594 40.313 1.00 27.95 10 ALA B CA 1
ATOM 1882 C C . ALA B 1 10 ? -23.245 21.409 39.735 1.00 28.96 10 ALA B C 1
ATOM 1883 O O . ALA B 1 10 ? -24.335 20.893 39.485 1.00 30.56 10 ALA B O 1
ATOM 1885 N N . THR B 1 11 ? -22.974 22.691 39.509 1.00 29.94 11 THR B N 1
ATOM 1886 C CA . THR B 1 11 ? -23.948 23.601 38.922 1.00 28.22 11 THR B CA 1
ATOM 1887 C C . THR B 1 11 ? -23.239 24.858 38.477 1.00 29.01 11 THR B C 1
ATOM 1888 O O . THR B 1 11 ? -22.026 25.016 38.681 1.00 29.47 11 THR B O 1
ATOM 1892 N N . SER B 1 12 ? -23.977 25.769 37.866 1.00 27.47 12 SER B N 1
ATOM 1893 C CA . SER B 1 12 ? -23.344 26.988 37.433 1.00 28.63 12 SER B CA 1
ATOM 1894 C C . SER B 1 12 ? -24.327 28.152 37.476 1.00 28.62 12 SER B C 1
ATOM 1895 O O . SER B 1 12 ? -25.522 27.964 37.680 1.00 29.44 12 SER B O 1
ATOM 1898 N N . ASN B 1 13 ? -23.785 29.353 37.329 1.00 30.22 13 ASN B N 1
ATOM 1899 C CA . ASN B 1 13 ? -24.555 30.580 37.243 1.00 30.67 13 ASN B CA 1
ATOM 1900 C C . ASN B 1 13 ? -25.753 30.757 38.189 1.00 32.03 13 ASN B C 1
ATOM 1901 O O . ASN B 1 13 ? -26.870 31.019 37.744 1.00 33.58 13 ASN B O 1
ATOM 1906 N N . PRO B 1 14 ? -25.539 30.633 39.507 1.00 31.20 14 PRO B N 1
ATOM 1907 C CA . PRO B 1 14 ? -26.667 30.812 40.430 1.00 31.14 14 PRO B CA 1
ATOM 1908 C C . PRO B 1 14 ? -27.170 32.265 40.408 1.00 31.88 14 PRO B C 1
ATOM 1909 O O . PRO B 1 14 ? -28.294 32.558 40.811 1.00 31.32 14 PRO B O 1
ATOM 1921 N N . GLY B 1 16 ? -26.712 35.003 42.213 1.00 35.85 16 GLY B N 1
ATOM 1922 C CA . GLY B 1 16 ? -27.247 35.564 43.438 1.00 33.55 16 GLY B CA 1
ATOM 1923 C C . GLY B 1 16 ? -28.456 34.872 44.015 1.00 34.38 16 GLY B C 1
ATOM 1924 O O . GLY B 1 16 ? -28.987 35.317 45.031 1.00 33.18 16 GLY B O 1
ATOM 1925 N N . ASP B 1 17 ? -28.907 33.789 43.394 1.00 33.42 17 ASP B N 1
ATOM 1926 C CA . ASP B 1 17 ? -30.078 33.094 43.921 1.00 33.11 17 ASP B CA 1
ATOM 1927 C C . ASP B 1 17 ? -29.665 32.252 45.136 1.00 33.44 17 ASP B C 1
ATOM 1928 O O . ASP B 1 17 ? -29.421 31.055 45.025 1.00 32.06 17 ASP B O 1
ATOM 1933 N N . LEU B 1 18 ? -29.592 32.891 46.299 1.00 33.52 18 LEU B N 1
ATOM 1934 C CA . LEU B 1 18 ? -29.180 32.213 47.520 1.00 34.24 18 LEU B CA 1
ATOM 1935 C C . LEU B 1 18 ? -30.167 31.159 47.990 1.00 34.99 18 LEU B C 1
ATOM 1936 O O . LEU B 1 18 ? -29.794 30.215 48.680 1.00 33.11 18 LEU B O 1
ATOM 1941 N N . GLU B 1 19 ? -31.428 31.315 47.604 1.00 35.87 19 GLU B N 1
ATOM 1942 C CA . GLU B 1 19 ? -32.456 30.361 47.998 1.00 36.82 19 GLU B CA 1
ATOM 1943 C C . GLU B 1 19 ? -32.185 29.050 47.279 1.00 35.19 19 GLU B C 1
ATOM 1944 O O . GLU B 1 19 ? -32.228 27.968 47.869 1.00 34.07 19 GLU B O 1
ATOM 1950 N N . ALA B 1 20 ? -31.929 29.162 45.982 1.00 34.48 20 ALA B N 1
ATOM 1951 C CA . ALA B 1 20 ? -31.635 27.997 45.167 1.00 34.17 20 ALA B CA 1
ATOM 1952 C C . ALA B 1 20 ? -30.299 27.408 45.609 1.00 32.76 20 ALA B C 1
ATOM 1953 O O . ALA B 1 20 ? -30.129 26.193 45.631 1.00 32.61 20 ALA B O 1
ATOM 1955 N N . LEU B 1 21 ? -29.355 28.275 45.972 1.00 32.51 21 LEU B N 1
ATOM 1956 C CA . LEU B 1 21 ? -28.046 27.809 46.406 1.00 31.31 21 LEU B CA 1
ATOM 1957 C C . LEU B 1 21 ? -28.136 27.007 47.690 1.00 31.69 21 LEU B C 1
ATOM 1958 O O . LEU B 1 21 ? -27.409 26.030 47.857 1.00 30.04 21 LEU B O 1
ATOM 1963 N N . GLU B 1 22 ? -29.014 27.412 48.605 1.00 32.52 22 GLU B N 1
ATOM 1964 C CA . GLU B 1 22 ? -29.131 26.680 49.865 1.00 35.04 22 GLU B CA 1
ATOM 1965 C C . GLU B 1 22 ? -29.743 25.295 49.661 1.00 34.32 22 GLU B C 1
ATOM 1966 O O . GLU B 1 22 ? -29.361 24.328 50.319 1.00 33.07 22 GLU B O 1
ATOM 1972 N N . LYS B 1 23 ? -30.703 25.201 48.752 1.00 33.59 23 LYS B N 1
ATOM 1973 C CA . LYS B 1 23 ? -31.329 23.916 48.471 1.00 35.00 23 LYS B CA 1
ATOM 1974 C C . LYS B 1 23 ? -30.273 23.025 47.834 1.00 34.62 23 LYS B C 1
ATOM 1975 O O . LYS B 1 23 ? -30.096 21.871 48.230 1.00 31.52 23 LYS B O 1
ATOM 1981 N N . PHE B 1 24 ? -29.568 23.585 46.856 1.00 33.71 24 PHE B N 1
ATOM 1982 C CA . PHE B 1 24 ? -28.503 22.863 46.170 1.00 35.26 24 PHE B CA 1
ATOM 1983 C C . PHE B 1 24 ? -27.564 22.282 47.220 1.00 36.56 24 PHE B C 1
ATOM 1984 O O . PHE B 1 24 ? -27.290 21.079 47.236 1.00 37.03 24 PHE B O 1
ATOM 1992 N N . VAL B 1 25 ? -27.091 23.136 48.118 1.00 36.74 25 VAL B N 1
ATOM 1993 C CA . VAL B 1 25 ? -26.176 22.687 49.158 1.00 38.59 25 VAL B CA 1
ATOM 1994 C C . VAL B 1 25 ? -26.725 21.573 50.043 1.00 39.81 25 VAL B C 1
ATOM 1995 O O . VAL B 1 25 ? -25.989 20.671 50.446 1.00 40.12 25 VAL B O 1
ATOM 1999 N N . LYS B 1 26 ? -28.014 21.629 50.352 1.00 41.93 26 LYS B N 1
ATOM 2000 C CA . LYS B 1 26 ? -28.589 20.622 51.220 1.00 44.25 26 LYS B CA 1
ATOM 2001 C C . LYS B 1 26 ? -28.875 19.275 50.560 1.00 44.99 26 LYS B C 1
ATOM 2002 O O . LYS B 1 26 ? -29.199 18.306 51.244 1.00 45.56 26 LYS B O 1
ATOM 2008 N N . LEU B 1 27 ? -28.731 19.206 49.239 1.00 46.02 27 LEU B N 1
ATOM 2009 C CA . LEU B 1 27 ? -28.954 17.952 48.517 1.00 46.31 27 LEU B CA 1
ATOM 2010 C C . LEU B 1 27 ? -27.701 17.091 48.600 1.00 46.00 27 LEU B C 1
ATOM 2011 O O . LEU B 1 27 ? -27.756 15.869 48.436 1.00 46.56 27 LEU B O 1
ATOM 2016 N N . ALA B 1 28 ? -26.576 17.744 48.871 1.00 45.46 28 ALA B N 1
ATOM 2017 C CA . ALA B 1 28 ? -25.276 17.085 48.964 1.00 45.34 28 ALA B CA 1
ATOM 2018 C C . ALA B 1 28 ? -25.231 15.801 49.795 1.00 44.64 28 ALA B C 1
ATOM 2019 O O . ALA B 1 28 ? -24.608 14.820 49.396 1.00 44.14 28 ALA B O 1
ATOM 2021 N N . PRO B 1 29 ? -25.872 15.794 50.968 1.00 44.82 29 PRO B N 1
ATOM 2022 C CA . PRO B 1 29 ? -25.847 14.581 51.789 1.00 43.98 29 PRO B CA 1
ATOM 2023 C C . PRO B 1 29 ? -26.522 13.358 51.175 1.00 45.26 29 PRO B C 1
ATOM 2024 O O . PRO B 1 29 ? -25.870 12.347 50.905 1.00 44.82 29 PRO B O 1
ATOM 2028 N N . ASP B 1 30 ? -27.827 13.431 50.951 1.00 45.24 30 ASP B N 1
ATOM 2029 C CA . ASP B 1 30 ? -28.521 12.269 50.406 1.00 46.13 30 ASP B CA 1
ATOM 2030 C C . ASP B 1 30 ? -28.050 11.888 49.017 1.00 45.27 30 ASP B C 1
ATOM 2031 O O . ASP B 1 30 ? -28.345 10.797 48.529 1.00 46.00 30 ASP B O 1
ATOM 2036 N N . THR B 1 31 ? -27.299 12.784 48.390 1.00 43.92 31 THR B N 1
ATOM 2037 C CA . THR B 1 31 ? -26.800 12.546 47.049 1.00 42.04 31 THR B CA 1
ATOM 2038 C C . THR B 1 31 ? -25.496 11.732 47.059 1.00 40.77 31 THR B C 1
ATOM 2039 O O . THR B 1 31 ? -25.091 11.163 46.042 1.00 40.52 31 THR B O 1
ATOM 2043 N N . GLY B 1 32 ? -24.846 11.683 48.217 1.00 38.30 32 GLY B N 1
ATOM 2044 C CA . GLY B 1 32 ? -23.606 10.943 48.341 1.00 36.57 32 GLY B CA 1
ATOM 2045 C C . GLY B 1 32 ? -22.415 11.574 47.643 1.00 35.04 32 GLY B C 1
ATOM 2046 O O . GLY B 1 32 ? -21.419 10.898 47.386 1.00 34.53 32 GLY B O 1
ATOM 2047 N N . ALA B 1 33 ? -22.512 12.866 47.334 1.00 34.01 33 ALA B N 1
ATOM 2048 C CA . ALA B 1 33 ? -21.430 13.583 46.666 1.00 31.83 33 ALA B CA 1
ATOM 2049 C C . ALA B 1 33 ? -20.159 13.572 47.519 1.00 31.50 33 ALA B C 1
ATOM 2050 O O . ALA B 1 33 ? -20.228 13.666 48.748 1.00 29.95 33 ALA B O 1
ATOM 2052 N N . ASP B 1 34 ? -19.009 13.442 46.860 1.00 29.75 34 ASP B N 1
ATOM 2053 C CA . ASP B 1 34 ? -17.724 13.451 47.544 1.00 29.23 34 ASP B CA 1
ATOM 2054 C C . ASP B 1 34 ? -17.160 14.852 47.491 1.00 28.49 34 ASP B C 1
ATOM 2055 O O . ASP B 1 34 ? -16.282 15.203 48.281 1.00 27.89 34 ASP B O 1
ATOM 2060 N N . ALA B 1 35 ? -17.657 15.639 46.543 1.00 24.82 35 ALA B N 1
ATOM 2061 C CA . ALA B 1 35 ? -17.183 16.998 46.379 1.00 26.76 35 ALA B CA 1
ATOM 2062 C C . ALA B 1 35 ? -18.168 17.866 45.607 1.00 25.95 35 ALA B C 1
ATOM 2063 O O . ALA B 1 35 ? -19.126 17.385 45.003 1.00 27.10 35 ALA B O 1
ATOM 2065 N N . ILE B 1 36 ? -17.915 19.160 45.628 1.00 26.73 36 ILE B N 1
ATOM 2066 C CA . ILE B 1 36 ? -18.778 20.106 44.949 1.00 25.10 36 ILE B CA 1
ATOM 2067 C C . ILE B 1 36 ? -17.934 21.002 44.071 1.00 24.38 36 ILE B C 1
ATOM 2068 O O . ILE B 1 36 ? -16.835 21.409 44.474 1.00 23.20 36 ILE B O 1
ATOM 2073 N N . ALA B 1 37 ? -18.459 21.306 42.883 1.00 21.33 37 ALA B N 1
ATOM 2074 C CA . ALA B 1 37 ? -17.820 22.199 41.928 1.00 21.72 37 ALA B CA 1
ATOM 2075 C C . ALA B 1 37 ? -18.885 23.214 41.496 1.00 24.31 37 ALA B C 1
ATOM 2076 O O . ALA B 1 37 ? -20.008 22.832 41.120 1.00 26.32 37 ALA B O 1
ATOM 2078 N N . LEU B 1 38 ? -18.551 24.502 41.541 1.00 24.67 38 LEU B N 1
ATOM 2079 C CA . LEU B 1 38 ? -19.516 25.527 41.148 1.00 23.54 38 LEU B CA 1
ATOM 2080 C C . LEU B 1 38 ? -18.872 26.593 40.300 1.00 23.86 38 LEU B C 1
ATOM 2081 O O . LEU B 1 38 ? -17.812 27.144 40.651 1.00 23.16 38 LEU B O 1
ATOM 2086 N N . ILE B 1 39 ? -19.508 26.860 39.161 1.00 21.22 39 ILE B N 1
ATOM 2087 C CA . ILE B 1 39 ? -19.035 27.852 38.213 1.00 20.97 39 ILE B CA 1
ATOM 2088 C C . ILE B 1 39 ? -19.931 29.091 38.265 1.00 21.28 39 ILE B C 1
ATOM 2089 O O . ILE B 1 39 ? -21.133 28.989 38.531 1.00 18.91 39 ILE B O 1
ATOM 2094 N N . GLY B 1 40 ? -19.331 30.260 38.045 1.00 23.73 40 GLY B N 1
ATOM 2095 C CA . GLY B 1 40 ? -20.080 31.510 38.086 1.00 26.37 40 GLY B CA 1
ATOM 2096 C C . GLY B 1 40 ? -21.048 31.673 36.918 1.00 27.66 40 GLY B C 1
ATOM 2097 O O . GLY B 1 40 ? -21.142 30.775 36.079 1.00 27.74 40 GLY B O 1
ATOM 2098 N N . ASN B 1 41 ? -21.758 32.799 36.835 1.00 27.51 41 ASN B N 1
ATOM 2099 C CA . ASN B 1 41 ? -21.669 33.911 37.791 1.00 29.54 41 ASN B CA 1
ATOM 2100 C C . ASN B 1 41 ? -22.216 33.543 39.179 1.00 29.36 41 ASN B C 1
ATOM 2101 O O . ASN B 1 41 ? -23.305 32.959 39.296 1.00 30.32 41 ASN B O 1
ATOM 2106 N N . LEU B 1 42 ? -21.470 33.856 40.237 1.00 29.26 42 LEU B N 1
ATOM 2107 C CA . LEU B 1 42 ? -22.000 33.553 41.568 1.00 29.12 42 LEU B CA 1
ATOM 2108 C C . LEU B 1 42 ? -22.944 34.695 41.935 1.00 28.71 42 LEU B C 1
ATOM 2109 O O . LEU B 1 42 ? -23.872 34.521 42.706 1.00 27.93 42 LEU B O 1
ATOM 2122 N N . PRO B 1 44 ? -24.747 38.744 40.465 1.00 29.09 44 PRO B N 1
ATOM 2123 C CA . PRO B 1 44 ? -24.910 39.693 39.362 1.00 28.05 44 PRO B CA 1
ATOM 2124 C C . PRO B 1 44 ? -23.837 40.756 39.621 1.00 28.17 44 PRO B C 1
ATOM 2125 O O . PRO B 1 44 ? -23.319 40.862 40.739 1.00 24.20 44 PRO B O 1
ATOM 2129 N N . LYS B 1 45 ? -23.518 41.540 38.605 1.00 28.00 45 LYS B N 1
ATOM 2130 C CA . LYS B 1 45 ? -22.496 42.560 38.728 1.00 31.49 45 LYS B CA 1
ATOM 2131 C C . LYS B 1 45 ? -22.724 43.563 39.859 1.00 32.56 45 LYS B C 1
ATOM 2132 O O . LYS B 1 45 ? -21.779 43.940 40.544 1.00 33.34 45 LYS B O 1
ATOM 2138 N N . ALA B 1 46 ? -23.970 43.986 40.064 1.00 33.15 46 ALA B N 1
ATOM 2139 C CA . ALA B 1 46 ? -24.277 44.980 41.094 1.00 32.91 46 ALA B CA 1
ATOM 2140 C C . ALA B 1 46 ? -24.014 44.503 42.524 1.00 33.95 46 ALA B C 1
ATOM 2141 O O . ALA B 1 46 ? -23.938 45.315 43.459 1.00 34.91 46 ALA B O 1
ATOM 2143 N N . ALA B 1 47 ? -23.878 43.192 42.703 1.00 32.93 47 ALA B N 1
ATOM 2144 C CA . ALA B 1 47 ? -23.623 42.647 44.030 1.00 32.59 47 ALA B CA 1
ATOM 2145 C C . ALA B 1 47 ? -22.306 43.195 44.553 1.00 33.26 47 ALA B C 1
ATOM 2146 O O . ALA B 1 47 ? -21.417 43.563 43.769 1.00 33.11 47 ALA B O 1
ATOM 2148 N N . LYS B 1 48 ? -22.185 43.238 45.882 1.00 33.32 48 LYS B N 1
ATOM 2149 C CA . LYS B 1 48 ? -20.989 43.753 46.546 1.00 34.45 48 LYS B CA 1
ATOM 2150 C C . LYS B 1 48 ? -20.428 42.739 47.554 1.00 32.39 48 LYS B C 1
ATOM 2151 O O . LYS B 1 48 ? -20.948 41.639 47.689 1.00 32.71 48 LYS B O 1
ATOM 2157 N N . SER B 1 49 ? -19.372 43.113 48.263 1.00 30.84 49 SER B N 1
ATOM 2158 C CA . SER B 1 49 ? -18.738 42.200 49.209 1.00 30.10 49 SER B CA 1
ATOM 2159 C C . SER B 1 49 ? -19.612 41.412 50.183 1.00 29.38 49 SER B C 1
ATOM 2160 O O . SER B 1 49 ? -19.461 40.187 50.286 1.00 29.45 49 SER B O 1
ATOM 2163 N N . ARG B 1 50 ? -20.517 42.078 50.897 1.00 29.49 50 ARG B N 1
ATOM 2164 C CA . ARG B 1 50 ? -21.358 41.363 51.853 1.00 30.82 50 ARG B CA 1
ATOM 2165 C C . ARG B 1 50 ? -22.249 40.362 51.143 1.00 30.92 50 ARG B C 1
ATOM 2166 O O . ARG B 1 50 ? -22.752 39.427 51.767 1.00 31.62 50 ARG B O 1
ATOM 2174 N N . ASP B 1 51 ? -22.456 40.562 49.842 1.00 29.98 51 ASP B N 1
ATOM 2175 C CA . ASP B 1 51 ? -23.273 39.630 49.069 1.00 29.01 51 ASP B CA 1
ATOM 2176 C C . ASP B 1 51 ? -22.454 38.354 48.876 1.00 27.96 51 ASP B C 1
ATOM 2177 O O . ASP B 1 51 ? -22.976 37.252 48.978 1.00 26.14 51 ASP B O 1
ATOM 2182 N N . TYR B 1 52 ? -21.173 38.513 48.576 1.00 26.64 52 TYR B N 1
ATOM 2183 C CA . TYR B 1 52 ? -20.326 37.347 48.411 1.00 27.24 52 TYR B CA 1
ATOM 2184 C C . TYR B 1 52 ? -20.178 36.628 49.756 1.00 26.58 52 TYR B C 1
ATOM 2185 O O . TYR B 1 52 ? -20.159 35.402 49.801 1.00 25.24 52 TYR B O 1
ATOM 2194 N N . ALA B 1 53 ? -20.117 37.388 50.854 1.00 26.64 53 ALA B N 1
ATOM 2195 C CA . ALA B 1 53 ? -19.993 36.773 52.173 1.00 26.30 53 ALA B CA 1
ATOM 2196 C C . ALA B 1 53 ? -21.167 35.842 52.458 1.00 26.46 53 ALA B C 1
ATOM 2197 O O . ALA B 1 53 ? -20.990 34.775 53.038 1.00 26.21 53 ALA B O 1
ATOM 2199 N N . ALA B 1 54 ? -22.367 36.241 52.045 1.00 27.52 54 ALA B N 1
ATOM 2200 C CA . ALA B 1 54 ? -23.555 35.427 52.286 1.00 27.53 54 ALA B CA 1
ATOM 2201 C C . ALA B 1 54 ? -23.524 34.158 51.441 1.00 27.21 54 ALA B C 1
ATOM 2202 O O . ALA B 1 54 ? -23.883 33.075 51.904 1.00 27.28 54 ALA B O 1
ATOM 2204 N N . PHE B 1 55 ? -23.100 34.310 50.197 1.00 27.03 55 PHE B N 1
ATOM 2205 C CA . PHE B 1 55 ? -23.005 33.189 49.265 1.00 28.47 55 PHE B CA 1
ATOM 2206 C C . PHE B 1 55 ? -22.076 32.105 49.844 1.00 27.24 55 PHE B C 1
ATOM 2207 O O . PHE B 1 55 ? -22.463 30.948 50.014 1.00 27.30 55 PHE B O 1
ATOM 2215 N N . PHE B 1 56 ? -20.853 32.500 50.168 1.00 27.89 56 PHE B N 1
ATOM 2216 C CA . PHE B 1 56 ? -19.871 31.568 50.706 1.00 28.67 56 PHE B CA 1
ATOM 2217 C C . PHE B 1 56 ? -20.246 30.925 52.031 1.00 30.61 56 PHE B C 1
ATOM 2218 O O . PHE B 1 56 ? -19.795 29.812 52.322 1.00 31.76 56 PHE B O 1
ATOM 2226 N N . ARG B 1 57 ? -21.041 31.621 52.849 1.00 29.89 57 ARG B N 1
ATOM 2227 C CA . ARG B 1 57 ? -21.484 31.049 54.114 1.00 31.04 57 ARG B CA 1
ATOM 2228 C C . ARG B 1 57 ? -22.355 29.823 53.805 1.00 30.82 57 ARG B C 1
ATOM 2229 O O . ARG B 1 57 ? -22.160 28.746 54.370 1.00 31.46 57 ARG B O 1
ATOM 2237 N N . ILE B 1 58 ? -23.325 29.994 52.912 1.00 29.23 58 ILE B N 1
ATOM 2238 C CA . ILE B 1 58 ? -24.221 28.892 52.554 1.00 29.07 58 ILE B CA 1
ATOM 2239 C C . ILE B 1 58 ? -23.450 27.735 51.904 1.00 29.22 58 ILE B C 1
ATOM 2240 O O . ILE B 1 58 ? -23.645 26.577 52.251 1.00 30.42 58 ILE B O 1
ATOM 2245 N N . LEU B 1 59 ? -22.556 28.061 50.978 1.00 30.90 59 LEU B N 1
ATOM 2246 C CA . LEU B 1 59 ? -21.773 27.038 50.296 1.00 30.99 59 LEU B CA 1
ATOM 2247 C C . LEU B 1 59 ? -20.911 26.283 51.295 1.00 30.95 59 LEU B C 1
ATOM 2248 O O . LEU B 1 59 ? -20.822 25.064 51.232 1.00 28.45 59 LEU B O 1
ATOM 2253 N N . SER B 1 60 ? -20.272 27.017 52.209 1.00 30.32 60 SER B N 1
ATOM 2254 C CA . SER B 1 60 ? -19.400 26.404 53.206 1.00 31.74 60 SER B CA 1
ATOM 2255 C C . SER B 1 60 ? -20.111 25.369 54.086 1.00 32.80 60 SER B C 1
ATOM 2256 O O . SER B 1 60 ? -19.468 24.466 54.605 1.00 33.11 60 SER B O 1
ATOM 2259 N N . GLU B 1 61 ? -21.427 25.499 54.252 1.00 34.07 61 GLU B N 1
ATOM 2260 C CA . GLU B 1 61 ? -22.195 24.556 55.070 1.00 35.52 61 GLU B CA 1
ATOM 2261 C C . GLU B 1 61 ? -22.127 23.113 54.573 1.00 36.11 61 GLU B C 1
ATOM 2262 O O . GLU B 1 61 ? -22.422 22.191 55.328 1.00 35.25 61 GLU B O 1
ATOM 2268 N N . ALA B 1 62 ? -21.758 22.918 53.308 1.00 36.09 62 ALA B N 1
ATOM 2269 C CA . ALA B 1 62 ? -21.676 21.574 52.746 1.00 36.77 62 ALA B CA 1
ATOM 2270 C C . ALA B 1 62 ? -20.613 20.730 53.433 1.00 36.55 62 ALA B C 1
ATOM 2271 O O . ALA B 1 62 ? -20.784 19.529 53.600 1.00 37.91 62 ALA B O 1
ATOM 2273 N N . HIS B 1 63 ? -19.511 21.362 53.815 1.00 35.30 63 HIS B N 1
ATOM 2274 C CA . HIS B 1 63 ? -18.412 20.658 54.459 1.00 36.69 63 HIS B CA 1
ATOM 2275 C C . HIS B 1 63 ? -17.907 19.508 53.585 1.00 35.29 63 HIS B C 1
ATOM 2276 O O . HIS B 1 63 ? -17.788 18.376 54.047 1.00 36.24 63 HIS B O 1
ATOM 2283 N N . LEU B 1 64 ? -17.618 19.812 52.324 1.00 32.01 64 LEU B N 1
ATOM 2284 C CA . LEU B 1 64 ? -17.104 18.836 51.368 1.00 30.23 64 LEU B CA 1
ATOM 2285 C C . LEU B 1 64 ? -16.086 19.581 50.531 1.00 28.91 64 LEU B C 1
ATOM 2286 O O . LEU B 1 64 ? -16.179 20.800 50.400 1.00 27.23 64 LEU B O 1
ATOM 2291 N N . PRO B 1 65 ? -15.100 18.869 49.957 1.00 27.56 65 PRO B N 1
ATOM 2292 C CA . PRO B 1 65 ? -14.119 19.577 49.130 1.00 26.81 65 PRO B CA 1
ATOM 2293 C C . PRO B 1 65 ? -14.944 20.350 48.103 1.00 26.30 65 PRO B C 1
ATOM 2294 O O . PRO B 1 65 ? -15.803 19.769 47.437 1.00 27.67 65 PRO B O 1
ATOM 2298 N N . THR B 1 66 ? -14.717 21.654 47.998 1.00 24.02 66 THR B N 1
ATOM 2299 C CA . THR B 1 66 ? -15.494 22.502 47.094 1.00 23.18 66 THR B CA 1
ATOM 2300 C C . THR B 1 66 ? -14.584 23.443 46.278 1.00 23.73 66 THR B C 1
ATOM 2301 O O . THR B 1 66 ? -13.713 24.121 46.833 1.00 22.36 66 THR B O 1
ATOM 2305 N N . ALA B 1 67 ? -14.773 23.438 44.958 1.00 22.81 67 ALA B N 1
ATOM 2306 C CA . ALA B 1 67 ? -14.004 24.269 44.038 1.00 23.08 67 ALA B CA 1
ATOM 2307 C C . ALA B 1 67 ? -14.951 25.146 43.243 1.00 23.33 67 ALA B C 1
ATOM 2308 O O . ALA B 1 67 ? -16.046 24.717 42.882 1.00 24.04 67 ALA B O 1
ATOM 2310 N N . TYR B 1 68 ? -14.523 26.374 42.975 1.00 21.31 68 TYR B N 1
ATOM 2311 C CA . TYR B 1 68 ? -15.334 27.311 42.219 1.00 21.79 68 TYR B CA 1
ATOM 2312 C C . TYR B 1 68 ? -14.485 28.340 41.489 1.00 20.51 68 TYR B C 1
ATOM 2313 O O . TYR B 1 68 ? -13.319 28.541 41.827 1.00 20.90 68 TYR B O 1
ATOM 2322 N N . VAL B 1 69 ? -15.043 28.929 40.430 1.00 20.58 69 VAL B N 1
ATOM 2323 C CA . VAL B 1 69 ? -14.368 29.995 39.699 1.00 21.23 69 VAL B CA 1
ATOM 2324 C C . VAL B 1 69 ? -15.498 30.996 39.460 1.00 22.25 69 VAL B C 1
ATOM 2325 O O . VAL B 1 69 ? -16.682 30.635 39.498 1.00 23.29 69 VAL B O 1
ATOM 2329 N N . PRO B 1 70 ? -15.156 32.263 39.225 1.00 21.04 70 PRO B N 1
ATOM 2330 C CA . PRO B 1 70 ? -16.163 33.311 38.990 1.00 22.39 70 PRO B CA 1
ATOM 2331 C C . PRO B 1 70 ? -16.571 33.490 37.517 1.00 22.56 70 PRO B C 1
ATOM 2332 O O . PRO B 1 70 ? -15.846 33.090 36.609 1.00 25.47 70 PRO B O 1
ATOM 2336 N N . GLY B 1 71 ? -17.725 34.117 37.309 1.00 23.92 71 GLY B N 1
ATOM 2337 C CA . GLY B 1 71 ? -18.222 34.375 35.970 1.00 23.80 71 GLY B CA 1
ATOM 2338 C C . GLY B 1 71 ? -17.865 35.776 35.495 1.00 24.93 71 GLY B C 1
ATOM 2339 O O . GLY B 1 71 ? -17.281 36.563 36.243 1.00 22.53 71 GLY B O 1
ATOM 2340 N N . PRO B 1 72 ? -18.183 36.104 34.233 1.00 24.57 72 PRO B N 1
ATOM 2341 C CA . PRO B 1 72 ? -17.899 37.417 33.650 1.00 24.82 72 PRO B CA 1
ATOM 2342 C C . PRO B 1 72 ? -18.448 38.579 34.499 1.00 24.70 72 PRO B C 1
ATOM 2343 O O . PRO B 1 72 ? -17.854 39.652 34.533 1.00 25.01 72 PRO B O 1
ATOM 2347 N N . GLN B 1 73 ? -19.571 38.354 35.178 1.00 25.95 73 GLN B N 1
ATOM 2348 C CA . GLN B 1 73 ? -20.205 39.384 36.008 1.00 29.03 73 GLN B CA 1
ATOM 2349 C C . GLN B 1 73 ? -19.728 39.550 37.457 1.00 31.16 73 GLN B C 1
ATOM 2350 O O . GLN B 1 73 ? -20.207 40.452 38.158 1.00 29.55 73 GLN B O 1
ATOM 2356 N N . ASP B 1 74 ? -18.801 38.699 37.903 1.00 30.09 74 ASP B N 1
ATOM 2357 C CA . ASP B 1 74 ? -18.312 38.758 39.279 1.00 29.48 74 ASP B CA 1
ATOM 2358 C C . ASP B 1 74 ? -17.205 39.796 39.512 1.00 29.82 74 ASP B C 1
ATOM 2359 O O . ASP B 1 74 ? -16.183 39.499 40.153 1.00 30.72 74 ASP B O 1
ATOM 2364 N N . ALA B 1 75 ? -17.424 41.011 39.008 1.00 27.66 75 ALA B N 1
ATOM 2365 C CA . ALA B 1 75 ? -16.466 42.108 39.139 1.00 26.06 75 ALA B CA 1
ATOM 2366 C C . ALA B 1 75 ? -16.887 43.176 40.169 1.00 25.15 75 ALA B C 1
ATOM 2367 O O . ALA B 1 75 ? -18.078 43.332 40.480 1.00 25.63 75 ALA B O 1
ATOM 2369 N N . PRO B 1 76 ? -15.908 43.928 40.707 1.00 25.21 76 PRO B N 1
ATOM 2370 C CA . PRO B 1 76 ? -14.483 43.789 40.379 1.00 25.93 76 PRO B CA 1
ATOM 2371 C C . PRO B 1 76 ? -13.913 42.497 40.979 1.00 25.30 76 PRO B C 1
ATOM 2372 O O . PRO B 1 76 ? -14.466 41.947 41.927 1.00 24.21 76 PRO B O 1
ATOM 2376 N N . ILE B 1 77 ? -12.818 42.012 40.414 1.00 24.18 77 ILE B N 1
ATOM 2377 C CA . ILE B 1 77 ? -12.237 40.755 40.874 1.00 25.24 77 ILE B CA 1
ATOM 2378 C C . ILE B 1 77 ? -11.931 40.708 42.377 1.00 25.80 77 ILE B C 1
ATOM 2379 O O . ILE B 1 77 ? -12.190 39.711 43.052 1.00 22.92 77 ILE B O 1
ATOM 2384 N N . TRP B 1 78 ? -11.411 41.813 42.898 1.00 25.43 78 TRP B N 1
ATOM 2385 C CA . TRP B 1 78 ? -11.017 41.890 44.299 1.00 25.84 78 TRP B CA 1
ATOM 2386 C C . TRP B 1 78 ? -12.054 41.596 45.354 1.00 25.53 78 TRP B C 1
ATOM 2387 O O . TRP B 1 78 ? -11.709 41.081 46.412 1.00 26.49 78 TRP B O 1
ATOM 2398 N N . GLU B 1 79 ? -13.322 41.903 45.099 1.00 25.39 79 GLU B N 1
ATOM 2399 C CA . GLU B 1 79 ? -14.333 41.613 46.104 1.00 25.56 79 GLU B CA 1
ATOM 2400 C C . GLU B 1 79 ? -14.571 40.101 46.181 1.00 24.48 79 GLU B C 1
ATOM 2401 O O . GLU B 1 79 ? -14.653 39.531 47.277 1.00 25.43 79 GLU B O 1
ATOM 2407 N N . TYR B 1 80 ? -14.685 39.458 45.023 1.00 24.93 80 TYR B N 1
ATOM 2408 C CA . TYR B 1 80 ? -14.842 37.997 44.958 1.00 24.30 80 TYR B CA 1
ATOM 2409 C C . TYR B 1 80 ? -13.646 37.355 45.705 1.00 23.70 80 TYR B C 1
ATOM 2410 O O . TYR B 1 80 ? -13.812 36.510 46.596 1.00 23.58 80 TYR B O 1
ATOM 2419 N N . LEU B 1 81 ? -12.450 37.796 45.344 1.00 23.00 81 LEU B N 1
ATOM 2420 C CA . LEU B 1 81 ? -11.217 37.265 45.914 1.00 25.59 81 LEU B CA 1
ATOM 2421 C C . LEU B 1 81 ? -11.159 37.395 47.425 1.00 27.04 81 LEU B C 1
ATOM 2422 O O . LEU B 1 81 ? -10.885 36.423 48.131 1.00 26.93 81 LEU B O 1
ATOM 2427 N N . ARG B 1 82 ? -11.424 38.593 47.932 1.00 27.18 82 ARG B N 1
ATOM 2428 C CA . ARG B 1 82 ? -11.343 38.786 49.374 1.00 27.86 82 ARG B CA 1
ATOM 2429 C C . ARG B 1 82 ? -12.304 37.911 50.166 1.00 26.13 82 ARG B C 1
ATOM 2430 O O . ARG B 1 82 ? -11.929 37.316 51.178 1.00 25.74 82 ARG B O 1
ATOM 2438 N N . GLU B 1 83 ? -13.542 37.815 49.713 1.00 25.22 83 GLU B N 1
ATOM 2439 C CA . GLU B 1 83 ? -14.495 37.017 50.437 1.00 24.76 83 GLU B CA 1
ATOM 2440 C C . GLU B 1 83 ? -14.199 35.539 50.316 1.00 24.71 83 GLU B C 1
ATOM 2441 O O . GLU B 1 83 ? -14.619 34.765 51.179 1.00 23.25 83 GLU B O 1
ATOM 2447 N N . ALA B 1 84 ? -13.503 35.151 49.243 1.00 25.41 84 ALA B N 1
ATOM 2448 C CA . ALA B 1 84 ? -13.116 33.751 49.028 1.00 25.49 84 ALA B CA 1
ATOM 2449 C C . ALA B 1 84 ? -11.988 33.470 50.026 1.00 26.48 84 ALA B C 1
ATOM 2450 O O . ALA B 1 84 ? -11.938 32.412 50.649 1.00 26.44 84 ALA B O 1
ATOM 2452 N N . ALA B 1 85 ? -11.088 34.443 50.170 1.00 25.82 85 ALA B N 1
ATOM 2453 C CA . ALA B 1 85 ? -9.974 34.323 51.097 1.00 26.14 85 ALA B CA 1
ATOM 2454 C C . ALA B 1 85 ? -10.503 34.184 52.519 1.00 27.46 85 ALA B C 1
ATOM 2455 O O . ALA B 1 85 ? -10.012 33.346 53.298 1.00 25.43 85 ALA B O 1
ATOM 2457 N N . ASN B 1 86 ? -11.505 35.002 52.857 1.00 27.98 86 ASN B N 1
ATOM 2458 C CA . ASN B 1 86 ? -12.071 34.967 54.204 1.00 28.00 86 ASN B CA 1
ATOM 2459 C C . ASN B 1 86 ? -12.730 33.636 54.545 1.00 27.52 86 ASN B C 1
ATOM 2460 O O . ASN B 1 86 ? -12.490 33.089 55.627 1.00 27.03 86 ASN B O 1
ATOM 2465 N N . VAL B 1 87 ? -13.561 33.109 53.648 1.00 25.36 87 VAL B N 1
ATOM 2466 C CA . VAL B 1 87 ? -14.221 31.843 53.951 1.00 24.37 87 VAL B CA 1
ATOM 2467 C C . VAL B 1 87 ? -13.223 30.692 53.955 1.00 25.06 87 VAL B C 1
ATOM 2468 O O . VAL B 1 87 ? -13.379 29.731 54.710 1.00 26.85 87 VAL B O 1
ATOM 2472 N N . GLU B 1 88 ? -12.183 30.797 53.136 1.00 23.55 88 GLU B N 1
ATOM 2473 C CA . GLU B 1 88 ? -11.184 29.743 53.061 1.00 24.92 88 GLU B CA 1
ATOM 2474 C C . GLU B 1 88 ? -10.252 29.642 54.274 1.00 26.83 88 GLU B C 1
ATOM 2475 O O . GLU B 1 88 ? -9.730 28.567 54.568 1.00 25.51 88 GLU B O 1
ATOM 2481 N N . LEU B 1 89 ? -10.054 30.749 54.988 1.00 27.04 89 LEU B N 1
ATOM 2482 C CA . LEU B 1 89 ? -9.228 30.737 56.188 1.00 27.67 89 LEU B CA 1
ATOM 2483 C C . LEU B 1 89 ? -9.954 29.900 57.241 1.00 28.58 89 LEU B C 1
ATOM 2484 O O . LEU B 1 89 ? -9.332 29.284 58.098 1.00 27.94 89 LEU B O 1
ATOM 2489 N N . VAL B 1 90 ? -11.278 29.876 57.165 1.00 29.56 90 VAL B N 1
ATOM 2490 C CA . VAL B 1 90 ? -12.075 29.143 58.140 1.00 29.98 90 VAL B CA 1
ATOM 2491 C C . VAL B 1 90 ? -12.453 27.739 57.720 1.00 30.27 90 VAL B C 1
ATOM 2492 O O . VAL B 1 90 ? -12.573 26.850 58.564 1.00 28.30 90 VAL B O 1
ATOM 2496 N N . HIS B 1 91 ? -12.660 27.538 56.425 1.00 27.40 91 HIS B N 1
ATOM 2497 C CA . HIS B 1 91 ? -13.041 26.222 55.942 1.00 28.36 91 HIS B CA 1
ATOM 2498 C C . HIS B 1 91 ? -12.045 25.758 54.922 1.00 28.70 91 HIS B C 1
ATOM 2499 O O . HIS B 1 91 ? -12.133 26.111 53.749 1.00 29.77 91 HIS B O 1
ATOM 2506 N N . PRO B 1 92 ? -11.087 24.933 55.357 1.00 30.66 92 PRO B N 1
ATOM 2507 C CA . PRO B 1 92 ? -10.029 24.400 54.495 1.00 30.92 92 PRO B CA 1
ATOM 2508 C C . PRO B 1 92 ? -10.466 23.612 53.262 1.00 30.71 92 PRO B C 1
ATOM 2509 O O . PRO B 1 92 ? -9.672 23.436 52.337 1.00 31.28 92 PRO B O 1
ATOM 2513 N N . GLU B 1 93 ? -11.713 23.157 53.224 1.00 31.97 93 GLU B N 1
ATOM 2514 C CA . GLU B 1 93 ? -12.180 22.388 52.067 1.00 33.57 93 GLU B CA 1
ATOM 2515 C C . GLU B 1 93 ? -12.701 23.263 50.928 1.00 31.99 93 GLU B C 1
ATOM 2516 O O . GLU B 1 93 ? -12.917 22.780 49.823 1.00 29.41 93 GLU B O 1
ATOM 2530 N N . ARG B 1 95 ? -12.398 26.178 48.115 1.00 22.76 95 ARG B N 1
ATOM 2531 C CA . ARG B 1 95 ? -11.289 26.680 47.337 1.00 22.30 95 ARG B CA 1
ATOM 2532 C C . ARG B 1 95 ? -11.604 27.263 45.975 1.00 23.56 95 ARG B C 1
ATOM 2533 O O . ARG B 1 95 ? -12.096 26.579 45.057 1.00 23.08 95 ARG B O 1
ATOM 2541 N N . ASN B 1 96 ? -11.284 28.545 45.861 1.00 21.31 96 ASN B N 1
ATOM 2542 C CA . ASN B 1 96 ? -11.409 29.281 44.624 1.00 20.57 96 ASN B CA 1
ATOM 2543 C C . ASN B 1 96 ? -10.225 28.771 43.798 1.00 20.72 96 ASN B C 1
ATOM 2544 O O . ASN B 1 96 ? -9.098 28.883 44.237 1.00 20.99 96 ASN B O 1
ATOM 2549 N N . VAL B 1 97 ? -10.463 28.173 42.634 1.00 21.28 97 VAL B N 1
ATOM 2550 C CA . VAL B 1 97 ? -9.347 27.689 41.816 1.00 20.73 97 VAL B CA 1
ATOM 2551 C C . VAL B 1 97 ? -9.081 28.596 40.615 1.00 20.42 97 VAL B C 1
ATOM 2552 O O . VAL B 1 97 ? -8.340 28.229 39.695 1.00 19.20 97 VAL B O 1
ATOM 2556 N N . HIS B 1 98 ? -9.676 29.785 40.623 1.00 19.18 98 HIS B N 1
ATOM 2557 C CA . HIS B 1 98 ? -9.450 30.739 39.535 1.00 21.17 98 HIS B CA 1
ATOM 2558 C C . HIS B 1 98 ? -7.970 31.112 39.437 1.00 21.54 98 HIS B C 1
ATOM 2559 O O . HIS B 1 98 ? -7.404 31.698 40.361 1.00 22.83 98 HIS B O 1
ATOM 2566 N N . GLU B 1 99 ? -7.346 30.777 38.314 1.00 20.55 99 GLU B N 1
ATOM 2567 C CA . GLU B 1 99 ? -5.942 31.074 38.087 1.00 21.50 99 GLU B CA 1
ATOM 2568 C C . GLU B 1 99 ? -4.990 30.258 38.974 1.00 21.94 99 GLU B C 1
ATOM 2569 O O . GLU B 1 99 ? -3.790 30.515 39.001 1.00 19.93 99 GLU B O 1
ATOM 2575 N N . THR B 1 100 ? -5.508 29.279 39.700 1.00 19.23 100 THR B N 1
ATOM 2576 C CA . THR B 1 100 ? -4.624 28.509 40.560 1.00 22.19 100 THR B CA 1
ATOM 2577 C C . THR B 1 100 ? -5.040 27.036 40.597 1.00 21.30 100 THR B C 1
ATOM 2578 O O . THR B 1 100 ? -5.673 26.547 39.669 1.00 21.53 100 THR B O 1
ATOM 2582 N N . PHE B 1 101 ? -4.707 26.334 41.672 1.00 21.72 101 PHE B N 1
ATOM 2583 C CA . PHE B 1 101 ? -5.036 24.913 41.741 1.00 23.05 101 PHE B CA 1
ATOM 2584 C C . PHE B 1 101 ? -5.158 24.422 43.176 1.00 24.15 101 PHE B C 1
ATOM 2585 O O . PHE B 1 101 ? -4.813 25.142 44.126 1.00 22.34 101 PHE B O 1
ATOM 2593 N N . THR B 1 102 ? -5.640 23.188 43.300 1.00 21.23 102 THR B N 1
ATOM 2594 C CA . THR B 1 102 ? -5.753 22.488 44.568 1.00 23.13 102 THR B CA 1
ATOM 2595 C C . THR B 1 102 ? -5.866 20.991 44.217 1.00 24.12 102 THR B C 1
ATOM 2596 O O . THR B 1 102 ? -6.010 20.630 43.046 1.00 22.47 102 THR B O 1
ATOM 2600 N N . PHE B 1 103 ? -5.761 20.123 45.214 1.00 22.95 103 PHE B N 1
ATOM 2601 C CA . PHE B 1 103 ? -5.855 18.691 44.954 1.00 23.03 103 PHE B CA 1
ATOM 2602 C C . PHE B 1 103 ? -7.060 18.100 45.668 1.00 22.96 103 PHE B C 1
ATOM 2603 O O . PHE B 1 103 ? -7.365 18.476 46.792 1.00 23.29 103 PHE B O 1
ATOM 2611 N N . TRP B 1 104 ? -7.771 17.197 45.003 1.00 24.08 104 TRP B N 1
ATOM 2612 C CA . TRP B 1 104 ? -8.878 16.515 45.647 1.00 23.28 104 TRP B CA 1
ATOM 2613 C C . TRP B 1 104 ? -8.398 15.086 45.829 1.00 23.50 104 TRP B C 1
ATOM 2614 O O . TRP B 1 104 ? -7.432 14.670 45.183 1.00 21.48 104 TRP B O 1
ATOM 2625 N N . ARG B 1 105 ? -9.069 14.360 46.719 1.00 24.93 105 ARG B N 1
ATOM 2626 C CA . ARG B 1 105 ? -8.766 12.960 47.006 1.00 27.68 105 ARG B CA 1
ATOM 2627 C C . ARG B 1 105 ? -8.755 12.135 45.727 1.00 24.72 105 ARG B C 1
ATOM 2628 O O . ARG B 1 105 ? -9.762 12.055 45.030 1.00 24.92 105 ARG B O 1
ATOM 2636 N N . GLY B 1 106 ? -7.616 11.524 45.428 1.00 25.23 106 GLY B N 1
ATOM 2637 C CA . GLY B 1 106 ? -7.497 10.711 44.231 1.00 24.46 106 GLY B CA 1
ATOM 2638 C C . GLY B 1 106 ? -6.083 10.208 43.988 1.00 25.01 106 GLY B C 1
ATOM 2639 O O . GLY B 1 106 ? -5.826 9.003 44.079 1.00 25.57 106 GLY B O 1
ATOM 2640 N N . PRO B 1 107 ? -5.125 11.112 43.734 1.00 23.10 107 PRO B N 1
ATOM 2641 C CA . PRO B 1 107 ? -5.331 12.565 43.677 1.00 22.93 107 PRO B CA 1
ATOM 2642 C C . PRO B 1 107 ? -5.742 13.136 42.312 1.00 22.96 107 PRO B C 1
ATOM 2643 O O . PRO B 1 107 ? -5.354 12.614 41.260 1.00 22.83 107 PRO B O 1
ATOM 2647 N N . TYR B 1 108 ? -6.530 14.207 42.347 1.00 21.42 108 TYR B N 1
ATOM 2648 C CA . TYR B 1 108 ? -6.935 14.916 41.135 1.00 21.48 108 TYR B CA 1
ATOM 2649 C C . TYR B 1 108 ? -6.461 16.360 41.299 1.00 23.06 108 TYR B C 1
ATOM 2650 O O . TYR B 1 108 ? -6.611 16.961 42.367 1.00 23.14 108 TYR B O 1
ATOM 2659 N N . LEU B 1 109 ? -5.879 16.906 40.243 1.00 21.11 109 LEU B N 1
ATOM 2660 C CA . LEU B 1 109 ? -5.403 18.271 40.241 1.00 20.58 109 LEU B CA 1
ATOM 2661 C C . LEU B 1 109 ? -6.567 19.102 39.701 1.00 20.80 109 LEU B C 1
ATOM 2662 O O . LEU B 1 109 ? -6.950 18.942 38.548 1.00 20.81 109 LEU B O 1
ATOM 2667 N N . VAL B 1 110 ? -7.139 19.963 40.539 1.00 19.84 110 VAL B N 1
ATOM 2668 C CA . VAL B 1 110 ? -8.280 20.803 40.155 1.00 19.96 110 VAL B CA 1
ATOM 2669 C C . VAL B 1 110 ? -7.782 22.230 39.897 1.00 22.78 110 VAL B C 1
ATOM 2670 O O . VAL B 1 110 ? -7.138 22.847 40.764 1.00 20.11 110 VAL B O 1
ATOM 2674 N N . ALA B 1 111 ? -8.078 22.736 38.702 1.00 20.51 111 ALA B N 1
ATOM 2675 C CA . ALA B 1 111 ? -7.663 24.075 38.279 1.00 20.76 111 ALA B CA 1
ATOM 2676 C C . ALA B 1 111 ? -8.745 24.727 37.416 1.00 21.82 111 ALA B C 1
ATOM 2677 O O . ALA B 1 111 ? -9.599 24.031 36.856 1.00 21.02 111 ALA B O 1
ATOM 2679 N N . GLY B 1 112 ? -8.687 26.058 37.300 1.00 21.50 112 GLY B N 1
ATOM 2680 C CA . GLY B 1 112 ? -9.669 26.763 36.500 1.00 22.02 112 GLY B CA 1
ATOM 2681 C C . GLY B 1 112 ? -9.323 28.172 36.062 1.00 22.26 112 GLY B C 1
ATOM 2682 O O . GLY B 1 112 ? -8.322 28.754 36.470 1.00 22.02 112 GLY B O 1
ATOM 2683 N N . VAL B 1 113 ? -10.167 28.708 35.185 1.00 24.14 113 VAL B N 1
ATOM 2684 C CA . VAL B 1 113 ? -10.033 30.076 34.686 1.00 22.33 113 VAL B CA 1
ATOM 2685 C C . VAL B 1 113 ? -11.461 30.546 34.466 1.00 23.37 113 VAL B C 1
ATOM 2686 O O . VAL B 1 113 ? -12.108 30.168 33.477 1.00 21.33 113 VAL B O 1
ATOM 2690 N N . GLY B 1 114 ? -11.957 31.319 35.433 1.00 22.39 114 GLY B N 1
ATOM 2691 C CA . GLY B 1 114 ? -13.300 31.855 35.370 1.00 24.30 114 GLY B CA 1
ATOM 2692 C C . GLY B 1 114 ? -13.315 33.092 34.498 1.00 24.21 114 GLY B C 1
ATOM 2693 O O . GLY B 1 114 ? -12.351 33.341 33.773 1.00 23.13 114 GLY B O 1
ATOM 2694 N N . GLY B 1 115 ? -14.394 33.871 34.579 1.00 25.62 115 GLY B N 1
ATOM 2695 C CA . GLY B 1 115 ? -14.518 35.058 33.747 1.00 24.62 115 GLY B CA 1
ATOM 2696 C C . GLY B 1 115 ? -14.765 34.673 32.294 1.00 25.30 115 GLY B C 1
ATOM 2697 O O . GLY B 1 115 ? -14.865 33.501 31.968 1.00 23.33 115 GLY B O 1
ATOM 2698 N N . GLU B 1 116 ? -14.869 35.656 31.410 1.00 28.18 116 GLU B N 1
ATOM 2699 C CA . GLU B 1 116 ? -15.074 35.373 29.990 1.00 28.99 116 GLU B CA 1
ATOM 2700 C C . GLU B 1 116 ? -13.706 35.208 29.340 1.00 28.70 116 GLU B C 1
ATOM 2701 O O . GLU B 1 116 ? -12.841 36.083 29.483 1.00 29.27 116 GLU B O 1
ATOM 2707 N N . ILE B 1 117 ? -13.491 34.092 28.644 1.00 27.71 117 ILE B N 1
ATOM 2708 C CA . ILE B 1 117 ? -12.213 33.897 27.973 1.00 26.36 117 ILE B CA 1
ATOM 2709 C C . ILE B 1 117 ? -12.475 34.325 26.546 1.00 26.88 117 ILE B C 1
ATOM 2710 O O . ILE B 1 117 ? -13.149 33.628 25.795 1.00 23.36 117 ILE B O 1
ATOM 2715 N N . ALA B 1 118 ? -11.952 35.496 26.200 1.00 27.55 118 ALA B N 1
ATOM 2716 C CA . ALA B 1 118 ? -12.138 36.086 24.880 1.00 29.16 118 ALA B CA 1
ATOM 2717 C C . ALA B 1 118 ? -10.994 35.734 23.945 1.00 29.90 118 ALA B C 1
ATOM 2718 O O . ALA B 1 118 ? -9.856 35.534 24.373 1.00 29.35 118 ALA B O 1
ATOM 2720 N N . ASP B 1 119 ? -11.293 35.660 22.656 1.00 30.86 119 ASP B N 1
ATOM 2721 C CA . ASP B 1 119 ? -10.269 35.331 21.687 1.00 30.88 119 ASP B CA 1
ATOM 2722 C C . ASP B 1 119 ? -9.095 36.267 21.857 1.00 30.66 119 ASP B C 1
ATOM 2723 O O . ASP B 1 119 ? -7.941 35.846 21.828 1.00 30.74 119 ASP B O 1
ATOM 2728 N N . GLU B 1 120 ? -9.391 37.548 22.031 1.00 29.88 120 GLU B N 1
ATOM 2729 C CA . GLU B 1 120 ? -8.329 38.517 22.196 1.00 31.35 120 GLU B CA 1
ATOM 2730 C C . GLU B 1 120 ? -8.818 39.756 22.923 1.00 31.37 120 GLU B C 1
ATOM 2731 O O . GLU B 1 120 ? -9.769 39.706 23.695 1.00 29.02 120 GLU B O 1
ATOM 2737 N N . GLY B 1 121 ? -8.165 40.877 22.663 1.00 32.76 121 GLY B N 1
ATOM 2738 C CA . GLY B 1 121 ? -8.559 42.097 23.329 1.00 34.06 121 GLY B CA 1
ATOM 2739 C C . GLY B 1 121 ? -7.746 42.233 24.603 1.00 34.35 121 GLY B C 1
ATOM 2740 O O . GLY B 1 121 ? -6.801 41.476 24.839 1.00 35.02 121 GLY B O 1
ATOM 2741 N N . GLU B 1 122 ? -8.142 43.194 25.427 1.00 33.32 122 GLU B N 1
ATOM 2742 C CA . GLU B 1 122 ? -7.479 43.503 26.684 1.00 31.56 122 GLU B CA 1
ATOM 2743 C C . GLU B 1 122 ? -8.189 42.863 27.864 1.00 28.38 122 GLU B C 1
ATOM 2744 O O . GLU B 1 122 ? -9.397 42.672 27.838 1.00 28.80 122 GLU B O 1
ATOM 2750 N N . PRO B 1 123 ? -7.441 42.529 28.920 1.00 25.43 123 PRO B N 1
ATOM 2751 C CA . PRO B 1 123 ? -8.027 41.923 30.114 1.00 26.06 123 PRO B CA 1
ATOM 2752 C C . PRO B 1 123 ? -8.852 43.000 30.833 1.00 25.76 123 PRO B C 1
ATOM 2753 O O . PRO B 1 123 ? -8.556 44.190 30.717 1.00 28.32 123 PRO B O 1
ATOM 2757 N N . GLU B 1 124 ? -9.871 42.596 31.573 1.00 24.90 124 GLU B N 1
ATOM 2758 C CA . GLU B 1 124 ? -10.704 43.542 32.328 1.00 26.20 124 GLU B CA 1
ATOM 2759 C C . GLU B 1 124 ? -11.131 42.837 33.604 1.00 26.23 124 GLU B C 1
ATOM 2760 O O . GLU B 1 124 ? -11.610 41.695 33.556 1.00 24.64 124 GLU B O 1
ATOM 2766 N N . GLU B 1 125 ? -10.965 43.504 34.741 1.00 25.62 125 GLU B N 1
ATOM 2767 C CA . GLU B 1 125 ? -11.352 42.893 36.006 1.00 26.64 125 GLU B CA 1
ATOM 2768 C C . GLU B 1 125 ? -12.166 43.827 36.885 1.00 28.73 125 GLU B C 1
ATOM 2769 O O . GLU B 1 125 ? -12.549 43.456 37.994 1.00 30.67 125 GLU B O 1
ATOM 2775 N N . HIS B 1 126 ? -12.438 45.039 36.406 1.00 29.35 126 HIS B N 1
ATOM 2776 C CA . HIS B 1 126 ? -13.213 45.972 37.219 1.00 29.86 126 HIS B CA 1
ATOM 2777 C C . HIS B 1 126 ? -14.646 46.196 36.731 1.00 29.90 126 HIS B C 1
ATOM 2778 O O . HIS B 1 126 ? -15.597 46.088 37.505 1.00 28.32 126 HIS B O 1
ATOM 2785 N N . GLU B 1 127 ? -14.806 46.489 35.446 1.00 30.60 127 GLU B N 1
ATOM 2786 C CA . GLU B 1 127 ? -16.137 46.702 34.878 1.00 32.20 127 GLU B CA 1
ATOM 2787 C C . GLU B 1 127 ? -16.763 45.327 34.633 1.00 31.40 127 GLU B C 1
ATOM 2788 O O . GLU B 1 127 ? -17.987 45.190 34.541 1.00 31.48 127 GLU B O 1
ATOM 2794 N N . ALA B 1 128 ? -15.901 44.308 34.568 1.00 30.34 128 ALA B N 1
ATOM 2795 C CA . ALA B 1 128 ? -16.300 42.913 34.318 1.00 27.88 128 ALA B CA 1
ATOM 2796 C C . ALA B 1 128 ? -15.051 42.020 34.357 1.00 26.32 128 ALA B C 1
ATOM 2797 O O . ALA B 1 128 ? -13.922 42.523 34.424 1.00 26.59 128 ALA B O 1
ATOM 2799 N N . LEU B 1 129 ? -15.245 40.701 34.279 1.00 26.28 129 LEU B N 1
ATOM 2800 C CA . LEU B 1 129 ? -14.098 39.779 34.262 1.00 25.02 129 LEU B CA 1
ATOM 2801 C C . LEU B 1 129 ? -13.924 39.204 32.864 1.00 25.51 129 LEU B C 1
ATOM 2802 O O . LEU B 1 129 ? -14.718 38.374 32.417 1.00 23.46 129 LEU B O 1
ATOM 2807 N N . ARG B 1 130 ? -12.886 39.662 32.175 1.00 27.74 130 ARG B N 1
ATOM 2808 C CA . ARG B 1 130 ? -12.595 39.208 30.822 1.00 28.02 130 ARG B CA 1
ATOM 2809 C C . ARG B 1 130 ? -11.107 38.987 30.623 1.00 27.40 130 ARG B C 1
ATOM 2810 O O . ARG B 1 130 ? -10.284 39.861 30.935 1.00 26.69 130 ARG B O 1
ATOM 2818 N N . TYR B 1 131 ? -10.761 37.816 30.101 1.00 24.39 131 TYR B N 1
ATOM 2819 C CA . TYR B 1 131 ? -9.361 37.511 29.844 1.00 24.94 131 TYR B CA 1
ATOM 2820 C C . TYR B 1 131 ? -9.139 37.005 28.421 1.00 24.64 131 TYR B C 1
ATOM 2821 O O . TYR B 1 131 ? -9.814 36.075 27.963 1.00 21.93 131 TYR B O 1
ATOM 2830 N N . PRO B 1 132 ? -8.206 37.627 27.690 1.00 24.48 132 PRO B N 1
ATOM 2831 C CA . PRO B 1 132 ? -7.997 37.109 26.341 1.00 25.36 132 PRO B CA 1
ATOM 2832 C C . PRO B 1 132 ? -7.399 35.700 26.500 1.00 26.98 132 PRO B C 1
ATOM 2833 O O . PRO B 1 132 ? -6.844 35.358 27.554 1.00 25.04 132 PRO B O 1
ATOM 2837 N N . ALA B 1 133 ? -7.535 34.888 25.463 1.00 26.68 133 ALA B N 1
ATOM 2838 C CA . ALA B 1 133 ? -7.039 33.524 25.483 1.00 27.60 133 ALA B CA 1
ATOM 2839 C C . ALA B 1 133 ? -5.609 33.383 25.985 1.00 27.07 133 ALA B C 1
ATOM 2840 O O . ALA B 1 133 ? -5.321 32.450 26.743 1.00 27.18 133 ALA B O 1
ATOM 2842 N N . TRP B 1 134 ? -4.714 34.279 25.567 1.00 24.97 134 TRP B N 1
ATOM 2843 C CA . TRP B 1 134 ? -3.330 34.166 25.996 1.00 23.78 134 TRP B CA 1
ATOM 2844 C C . TRP B 1 134 ? -3.166 34.201 27.520 1.00 22.37 134 TRP B C 1
ATOM 2845 O O . TRP B 1 134 ? -2.223 33.622 28.053 1.00 24.19 134 TRP B O 1
ATOM 2856 N N . VAL B 1 135 ? -4.076 34.862 28.225 1.00 23.01 135 VAL B N 1
ATOM 2857 C CA . VAL B 1 135 ? -3.995 34.915 29.673 1.00 21.11 135 VAL B CA 1
ATOM 2858 C C . VAL B 1 135 ? -4.419 33.554 30.236 1.00 21.81 135 VAL B C 1
ATOM 2859 O O . VAL B 1 135 ? -3.747 33.030 31.106 1.00 19.61 135 VAL B O 1
ATOM 2863 N N . ALA B 1 136 ? -5.525 32.993 29.743 1.00 19.93 136 ALA B N 1
ATOM 2864 C CA . ALA B 1 136 ? -5.995 31.677 30.219 1.00 22.72 136 ALA B CA 1
ATOM 2865 C C . ALA B 1 136 ? -4.892 30.629 30.019 1.00 23.49 136 ALA B C 1
ATOM 2866 O O . ALA B 1 136 ? -4.599 29.839 30.924 1.00 24.83 136 ALA B O 1
ATOM 2868 N N . GLU B 1 137 ? -4.270 30.646 28.844 1.00 22.26 137 GLU B N 1
ATOM 2869 C CA . GLU B 1 137 ? -3.194 29.723 28.525 1.00 23.82 137 GLU B CA 1
ATOM 2870 C C . GLU B 1 137 ? -1.973 29.925 29.426 1.00 23.57 137 GLU B C 1
ATOM 2871 O O . GLU B 1 137 ? -1.324 28.971 29.820 1.00 21.29 137 GLU B O 1
ATOM 2877 N N . TYR B 1 138 ? -1.659 31.177 29.743 1.00 21.79 138 TYR B N 1
ATOM 2878 C CA . TYR B 1 138 ? -0.524 31.462 30.587 1.00 21.72 138 TYR B CA 1
ATOM 2879 C C . TYR B 1 138 ? -0.804 30.993 32.023 1.00 20.70 138 TYR B C 1
ATOM 2880 O O . TYR B 1 138 ? 0.118 30.656 32.757 1.00 21.53 138 TYR B O 1
ATOM 2889 N N . ARG B 1 139 ? -2.069 30.974 32.414 1.00 20.86 139 ARG B N 1
ATOM 2890 C CA . ARG B 1 139 ? -2.453 30.509 33.743 1.00 24.53 139 ARG B CA 1
ATOM 2891 C C . ARG B 1 139 ? -2.242 28.996 33.843 1.00 26.14 139 ARG B C 1
ATOM 2892 O O . ARG B 1 139 ? -1.617 28.497 34.774 1.00 26.90 139 ARG B O 1
ATOM 2900 N N . LEU B 1 140 ? -2.772 28.278 32.862 1.00 24.62 140 LEU B N 1
ATOM 2901 C CA . LEU B 1 140 ? -2.706 26.824 32.845 1.00 24.64 140 LEU B CA 1
ATOM 2902 C C . LEU B 1 140 ? -1.350 26.187 32.596 1.00 23.45 140 LEU B C 1
ATOM 2903 O O . LEU B 1 140 ? -1.127 25.050 33.007 1.00 24.89 140 LEU B O 1
ATOM 2908 N N . LYS B 1 141 ? -0.439 26.885 31.927 1.00 22.45 141 LYS B N 1
ATOM 2909 C CA . LYS B 1 141 ? 0.862 26.293 31.666 1.00 20.70 141 LYS B CA 1
ATOM 2910 C C . LYS B 1 141 ? 1.584 25.956 32.966 1.00 22.77 141 LYS B C 1
ATOM 2911 O O . LYS B 1 141 ? 2.512 25.140 32.959 1.00 23.32 141 LYS B O 1
ATOM 2917 N N . ALA B 1 142 ? 1.187 26.591 34.072 1.00 19.30 142 ALA B N 1
ATOM 2918 C CA . ALA B 1 142 ? 1.844 26.289 35.335 1.00 20.13 142 ALA B CA 1
ATOM 2919 C C . ALA B 1 142 ? 1.594 24.818 35.688 1.00 21.02 142 ALA B C 1
ATOM 2920 O O . ALA B 1 142 ? 2.365 24.224 36.437 1.00 20.46 142 ALA B O 1
ATOM 2922 N N . LEU B 1 143 ? 0.524 24.234 35.137 1.00 20.26 143 LEU B N 1
ATOM 2923 C CA . LEU B 1 143 ? 0.189 22.847 35.425 1.00 18.65 143 LEU B CA 1
ATOM 2924 C C . LEU B 1 143 ? 1.191 21.851 34.866 1.00 18.33 143 LEU B C 1
ATOM 2925 O O . LEU B 1 143 ? 1.205 20.673 35.270 1.00 19.07 143 LEU B O 1
ATOM 2930 N N . TRP B 1 144 ? 2.034 22.302 33.948 1.00 17.19 144 TRP B N 1
ATOM 2931 C CA . TRP B 1 144 ? 3.037 21.407 33.390 1.00 20.70 144 TRP B CA 1
ATOM 2932 C C . TRP B 1 144 ? 4.086 21.097 34.443 1.00 20.81 144 TRP B C 1
ATOM 2933 O O . TRP B 1 144 ? 4.866 20.167 34.268 1.00 19.05 144 TRP B O 1
ATOM 2944 N N . GLU B 1 145 ? 4.111 21.888 35.522 1.00 20.29 145 GLU B N 1
ATOM 2945 C CA . GLU B 1 145 ? 5.039 21.646 36.632 1.00 21.84 145 GLU B CA 1
ATOM 2946 C C . GLU B 1 145 ? 4.487 20.469 37.463 1.00 21.22 145 GLU B C 1
ATOM 2947 O O . GLU B 1 145 ? 5.207 19.922 38.300 1.00 21.41 145 GLU B O 1
ATOM 2953 N N . LEU B 1 146 ? 3.210 20.129 37.266 1.00 17.86 146 LEU B N 1
ATOM 2954 C CA . LEU B 1 146 ? 2.544 19.047 38.028 1.00 20.19 146 LEU B CA 1
ATOM 2955 C C . LEU B 1 146 ? 1.880 18.133 37.007 1.00 18.98 146 LEU B C 1
ATOM 2956 O O . LEU B 1 146 ? 0.697 17.827 37.088 1.00 19.62 146 LEU B O 1
ATOM 2961 N N . LYS B 1 147 ? 2.661 17.667 36.051 1.00 21.33 147 LYS B N 1
ATOM 2962 C CA . LYS B 1 147 ? 2.066 16.925 34.960 1.00 24.59 147 LYS B CA 1
ATOM 2963 C C . LYS B 1 147 ? 1.574 15.507 35.200 1.00 26.54 147 LYS B C 1
ATOM 2964 O O . LYS B 1 147 ? 0.804 15.009 34.394 1.00 28.39 147 LYS B O 1
ATOM 2970 N N . ASP B 1 148 ? 1.971 14.873 36.302 1.00 27.31 148 ASP B N 1
ATOM 2971 C CA . ASP B 1 148 ? 1.546 13.494 36.550 1.00 27.34 148 ASP B CA 1
ATOM 2972 C C . ASP B 1 148 ? 0.239 13.294 37.320 1.00 26.87 148 ASP B C 1
ATOM 2973 O O . ASP B 1 148 ? 0.062 12.277 37.990 1.00 28.06 148 ASP B O 1
ATOM 2978 N N . TYR B 1 149 ? -0.689 14.247 37.231 1.00 25.38 149 TYR B N 1
ATOM 2979 C CA . TYR B 1 149 ? -1.977 14.088 37.905 1.00 21.37 149 TYR B CA 1
ATOM 2980 C C . TYR B 1 149 ? -3.111 14.219 36.913 1.00 22.43 149 TYR B C 1
ATOM 2981 O O . TYR B 1 149 ? -3.031 15.012 35.960 1.00 22.39 149 TYR B O 1
ATOM 2990 N N . PRO B 1 150 ? -4.175 13.433 37.102 1.00 20.94 150 PRO B N 1
ATOM 2991 C CA . PRO B 1 150 ? -5.307 13.556 36.178 1.00 22.14 150 PRO B CA 1
ATOM 2992 C C . PRO B 1 150 ? -5.928 14.896 36.605 1.00 24.15 150 PRO B C 1
ATOM 2993 O O . PRO B 1 150 ? -5.939 15.226 37.798 1.00 21.75 150 PRO B O 1
ATOM 2997 N N . LYS B 1 151 ? -6.437 15.666 35.649 1.00 23.76 151 LYS B N 1
ATOM 2998 C CA . LYS B 1 151 ? -6.966 16.981 35.985 1.00 22.50 151 LYS B CA 1
ATOM 2999 C C . LYS B 1 151 ? -8.462 17.195 35.854 1.00 22.93 151 LYS B C 1
ATOM 3000 O O . LYS B 1 151 ? -9.135 16.544 35.040 1.00 20.99 151 LYS B O 1
ATOM 3006 N N . ILE B 1 152 ? -8.984 18.094 36.690 1.00 19.78 152 ILE B N 1
ATOM 3007 C CA . ILE B 1 152 ? -10.385 18.478 36.635 1.00 19.77 152 ILE B CA 1
ATOM 3008 C C . ILE B 1 152 ? -10.319 19.989 36.372 1.00 21.02 152 ILE B C 1
ATOM 3009 O O . ILE B 1 152 ? -9.676 20.735 37.133 1.00 19.58 152 ILE B O 1
ATOM 3014 N N . PHE B 1 153 ? -10.930 20.426 35.270 1.00 20.28 153 PHE B N 1
ATOM 3015 C CA . PHE B 1 153 ? -10.924 21.845 34.873 1.00 19.46 153 PHE B CA 1
ATOM 3016 C C . PHE B 1 153 ? -12.283 22.526 35.042 1.00 20.75 153 PHE B C 1
ATOM 3017 O O . PHE B 1 153 ? -13.319 21.928 34.741 1.00 21.11 153 PHE B O 1
ATOM 3025 N N . LEU B 1 154 ? -12.266 23.785 35.498 1.00 20.88 154 LEU B N 1
ATOM 3026 C CA . LEU B 1 154 ? -13.484 24.598 35.660 1.00 21.58 154 LEU B CA 1
ATOM 3027 C C . LEU B 1 154 ? -13.330 25.870 34.801 1.00 22.78 154 LEU B C 1
ATOM 3028 O O . LEU B 1 154 ? -12.348 26.617 34.922 1.00 23.12 154 LEU B O 1
ATOM 3033 N N . PHE B 1 155 ? -14.283 26.098 33.909 1.00 22.74 155 PHE B N 1
ATOM 3034 C CA . PHE B 1 155 ? -14.242 27.293 33.057 1.00 24.32 155 PHE B CA 1
ATOM 3035 C C . PHE B 1 155 ? -15.639 27.864 33.020 1.00 23.19 155 PHE B C 1
ATOM 3036 O O . PHE B 1 155 ? -16.609 27.137 33.225 1.00 24.11 155 PHE B O 1
ATOM 3044 N N . HIS B 1 156 ? -15.761 29.161 32.775 1.00 23.15 156 HIS B N 1
ATOM 3045 C CA . HIS B 1 156 ? -17.102 29.670 32.622 1.00 23.09 156 HIS B CA 1
ATOM 3046 C C . HIS B 1 156 ? -17.407 29.569 31.119 1.00 24.04 156 HIS B C 1
ATOM 3047 O O . HIS B 1 156 ? -18.496 29.194 30.721 1.00 27.39 156 HIS B O 1
ATOM 3054 N N . THR B 1 157 ? -16.416 29.882 30.300 1.00 23.96 157 THR B N 1
ATOM 3055 C CA . THR B 1 157 ? -16.550 29.850 28.854 1.00 27.13 157 THR B CA 1
ATOM 3056 C C . THR B 1 157 ? -16.555 28.411 28.284 1.00 27.99 157 THR B C 1
ATOM 3057 O O . THR B 1 157 ? -15.693 27.600 28.607 1.00 25.53 157 THR B O 1
ATOM 3069 N N . PRO B 1 159 ? -16.129 25.447 25.387 1.00 29.11 159 PRO B N 1
ATOM 3070 C CA . PRO B 1 159 ? -15.237 25.229 24.247 1.00 28.89 159 PRO B CA 1
ATOM 3071 C C . PRO B 1 159 ? -16.042 24.969 22.972 1.00 29.89 159 PRO B C 1
ATOM 3072 O O . PRO B 1 159 ? -17.211 24.604 23.036 1.00 29.41 159 PRO B O 1
ATOM 3076 N N . TYR B 1 160 ? -15.422 25.157 21.817 1.00 32.67 160 TYR B N 1
ATOM 3077 C CA . TYR B 1 160 ? -16.109 24.858 20.567 1.00 36.57 160 TYR B CA 1
ATOM 3078 C C . TYR B 1 160 ? -16.260 23.341 20.461 1.00 38.17 160 TYR B C 1
ATOM 3079 O O . TYR B 1 160 ? -15.364 22.594 20.849 1.00 37.09 160 TYR B O 1
ATOM 3088 N N . HIS B 1 161 ? -17.392 22.899 19.930 1.00 41.44 161 HIS B N 1
ATOM 3089 C CA . HIS B 1 161 ? -17.671 21.482 19.737 1.00 46.56 161 HIS B CA 1
ATOM 3090 C C . HIS B 1 161 ? -18.930 21.346 18.883 1.00 48.52 161 HIS B C 1
ATOM 3091 O O . HIS B 1 161 ? -19.937 22.000 19.141 1.00 48.73 161 HIS B O 1
ATOM 3098 N N . LYS B 1 162 ? -18.883 20.497 17.867 1.00 52.59 162 LYS B N 1
ATOM 3099 C CA . LYS B 1 162 ? -20.053 20.322 17.011 1.00 56.60 162 LYS B CA 1
ATOM 3100 C C . LYS B 1 162 ? -21.283 19.920 17.838 1.00 58.19 162 LYS B C 1
ATOM 3101 O O . LYS B 1 162 ? -22.399 20.394 17.600 1.00 58.58 162 LYS B O 1
ATOM 3107 N N . GLY B 1 163 ? -21.068 19.065 18.831 1.00 59.81 163 GLY B N 1
ATOM 3108 C CA . GLY B 1 163 ? -22.160 18.642 19.683 1.00 60.33 163 GLY B CA 1
ATOM 3109 C C . GLY B 1 163 ? -22.636 19.783 20.563 1.00 61.32 163 GLY B C 1
ATOM 3110 O O . GLY B 1 163 ? -23.463 20.592 20.140 1.00 61.92 163 GLY B O 1
ATOM 3111 N N . LEU B 1 164 ? -22.084 19.851 21.775 1.00 61.34 164 LEU B N 1
ATOM 3112 C CA . LEU B 1 164 ? -22.419 20.864 22.786 1.00 60.93 164 LEU B CA 1
ATOM 3113 C C . LEU B 1 164 ? -22.616 22.327 22.367 1.00 60.24 164 LEU B C 1
ATOM 3114 O O . LEU B 1 164 ? -23.571 22.969 22.822 1.00 61.23 164 LEU B O 1
ATOM 3119 N N . ASN B 1 165 ? -21.728 22.869 21.533 1.00 58.39 165 ASN B N 1
ATOM 3120 C CA . ASN B 1 165 ? -21.868 24.269 21.134 1.00 56.36 165 ASN B CA 1
ATOM 3121 C C . ASN B 1 165 ? -21.069 24.692 19.906 1.00 54.83 165 ASN B C 1
ATOM 3122 O O . ASN B 1 165 ? -19.835 24.735 19.940 1.00 53.98 165 ASN B O 1
ATOM 3127 N N . GLU B 1 166 ? -21.778 25.041 18.836 1.00 53.14 166 GLU B N 1
ATOM 3128 C CA . GLU B 1 166 ? -21.136 25.482 17.597 1.00 51.28 166 GLU B CA 1
ATOM 3129 C C . GLU B 1 166 ? -20.510 26.877 17.731 1.00 49.35 166 GLU B C 1
ATOM 3130 O O . GLU B 1 166 ? -19.641 27.256 16.942 1.00 48.76 166 GLU B O 1
ATOM 3136 N N . GLN B 1 167 ? -20.952 27.641 18.728 1.00 47.57 167 GLN B N 1
ATOM 3137 C CA . GLN B 1 167 ? -20.416 28.985 18.961 1.00 45.87 167 GLN B CA 1
ATOM 3138 C C . GLN B 1 167 ? -19.360 28.996 20.077 1.00 43.86 167 GLN B C 1
ATOM 3139 O O . GLN B 1 167 ? -18.917 30.065 20.508 1.00 42.30 167 GLN B O 1
ATOM 3145 N N . GLY B 1 168 ? -18.968 27.807 20.538 1.00 41.56 168 GLY B N 1
ATOM 3146 C CA . GLY B 1 168 ? -17.980 27.703 21.600 1.00 38.12 168 GLY B CA 1
ATOM 3147 C C . GLY B 1 168 ? -16.619 28.272 21.249 1.00 35.84 168 GLY B C 1
ATOM 3148 O O . GLY B 1 168 ? -16.309 28.489 20.080 1.00 37.35 168 GLY B O 1
ATOM 3149 N N . SER B 1 169 ? -15.791 28.495 22.264 1.00 32.87 169 SER B N 1
ATOM 3150 C CA . SER B 1 169 ? -14.454 29.044 22.061 1.00 29.26 169 SER B CA 1
ATOM 3151 C C . SER B 1 169 ? -13.465 28.014 21.542 1.00 29.47 169 SER B C 1
ATOM 3152 O O . SER B 1 169 ? -13.310 26.932 22.125 1.00 27.92 169 SER B O 1
ATOM 3155 N N . HIS B 1 170 ? -12.782 28.360 20.453 1.00 29.66 170 HIS B N 1
ATOM 3156 C CA . HIS B 1 170 ? -11.794 27.467 19.850 1.00 30.87 170 HIS B CA 1
ATOM 3157 C C . HIS B 1 170 ? -10.568 27.492 20.741 1.00 31.56 170 HIS B C 1
ATOM 3158 O O . HIS B 1 170 ? -9.829 26.506 20.831 1.00 29.15 170 HIS B O 1
ATOM 3165 N N . GLU B 1 171 ? -10.358 28.628 21.402 1.00 29.60 171 GLU B N 1
ATOM 3166 C CA . GLU B 1 171 ? -9.218 28.754 22.287 1.00 31.74 171 GLU B CA 1
ATOM 3167 C C . GLU B 1 171 ? -9.400 27.851 23.516 1.00 29.66 171 GLU B C 1
ATOM 3168 O O . GLU B 1 171 ? -8.471 27.164 23.905 1.00 29.24 171 GLU B O 1
ATOM 3174 N N . VAL B 1 172 ? -10.588 27.850 24.109 1.00 28.24 172 VAL B N 1
ATOM 3175 C CA . VAL B 1 172 ? -10.848 26.996 25.252 1.00 29.00 172 VAL B CA 1
ATOM 3176 C C . VAL B 1 172 ? -10.735 25.523 24.815 1.00 29.04 172 VAL B C 1
ATOM 3177 O O . VAL B 1 172 ? -10.203 24.689 25.551 1.00 26.35 172 VAL B O 1
ATOM 3181 N N . ALA B 1 173 ? -11.237 25.218 23.620 1.00 27.75 173 ALA B N 1
ATOM 3182 C CA . ALA B 1 173 ? -11.167 23.862 23.085 1.00 28.47 173 ALA B CA 1
ATOM 3183 C C . ALA B 1 173 ? -9.701 23.454 23.006 1.00 28.15 173 ALA B C 1
ATOM 3184 O O . ALA B 1 173 ? -9.330 22.339 23.363 1.00 26.02 173 ALA B O 1
ATOM 3186 N N . HIS B 1 174 ? -8.866 24.381 22.551 1.00 27.94 174 HIS B N 1
ATOM 3187 C CA . HIS B 1 174 ? -7.443 24.119 22.420 1.00 28.82 174 HIS B CA 1
ATOM 3188 C C . HIS B 1 174 ? -6.732 23.880 23.760 1.00 27.89 174 HIS B C 1
ATOM 3189 O O . HIS B 1 174 ? -5.785 23.069 23.836 1.00 26.76 174 HIS B O 1
ATOM 3196 N N . LEU B 1 175 ? -7.165 24.595 24.802 1.00 27.78 175 LEU B N 1
ATOM 3197 C CA . LEU B 1 175 ? -6.591 24.429 26.155 1.00 25.64 175 LEU B CA 1
ATOM 3198 C C . LEU B 1 175 ? -6.884 22.999 26.634 1.00 24.70 175 LEU B C 1
ATOM 3199 O O . LEU B 1 175 ? -6.045 22.345 27.262 1.00 22.37 175 LEU B O 1
ATOM 3204 N N . ILE B 1 176 ? -8.103 22.547 26.353 1.00 24.11 176 ILE B N 1
ATOM 3205 C CA . ILE B 1 176 ? -8.545 21.202 26.701 1.00 24.02 176 ILE B CA 1
ATOM 3206 C C . ILE B 1 176 ? -7.729 20.163 25.914 1.00 25.72 176 ILE B C 1
ATOM 3207 O O . ILE B 1 176 ? -7.317 19.128 26.465 1.00 24.13 176 ILE B O 1
ATOM 3212 N N . LYS B 1 177 ? -7.481 20.437 24.637 1.00 25.03 177 LYS B N 1
ATOM 3213 C CA . LYS B 1 177 ? -6.722 19.496 23.819 1.00 26.83 177 LYS B CA 1
ATOM 3214 C C . LYS B 1 177 ? -5.253 19.412 24.264 1.00 27.03 177 LYS B C 1
ATOM 3215 O O . LYS B 1 177 ? -4.611 18.368 24.164 1.00 25.58 177 LYS B O 1
ATOM 3221 N N . THR B 1 178 ? -4.739 20.525 24.766 1.00 25.33 178 THR B N 1
ATOM 3222 C CA . THR B 1 178 ? -3.367 20.615 25.239 1.00 25.89 178 THR B CA 1
ATOM 3223 C C . THR B 1 178 ? -3.153 19.869 26.562 1.00 24.49 178 THR B C 1
ATOM 3224 O O . THR B 1 178 ? -2.261 19.038 26.681 1.00 24.50 178 THR B O 1
ATOM 3228 N N . HIS B 1 179 ? -4.001 20.161 27.539 1.00 24.17 179 HIS B N 1
ATOM 3229 C CA . HIS B 1 179 ? -3.872 19.596 28.873 1.00 24.40 179 HIS B CA 1
ATOM 3230 C C . HIS B 1 179 ? -4.533 18.256 29.145 1.00 24.16 179 HIS B C 1
ATOM 3231 O O . HIS B 1 179 ? -4.243 17.607 30.159 1.00 21.94 179 HIS B O 1
ATOM 3238 N N . ASN B 1 180 ? -5.393 17.831 28.231 1.00 21.65 180 ASN B N 1
ATOM 3239 C CA . ASN B 1 180 ? -6.095 16.567 28.386 1.00 22.47 180 ASN B CA 1
ATOM 3240 C C . ASN B 1 180 ? -6.719 16.362 29.758 1.00 22.31 180 ASN B C 1
ATOM 3241 O O . ASN B 1 180 ? -6.501 15.335 30.406 1.00 21.83 180 ASN B O 1
ATOM 3246 N N . PRO B 1 181 ? -7.504 17.353 30.233 1.00 22.59 181 PRO B N 1
ATOM 3247 C CA . PRO B 1 181 ? -8.150 17.212 31.539 1.00 20.65 181 PRO B CA 1
ATOM 3248 C C . PRO B 1 181 ? -9.094 16.017 31.497 1.00 22.32 181 PRO B C 1
ATOM 3249 O O . PRO B 1 181 ? -9.731 15.781 30.481 1.00 21.10 181 PRO B O 1
ATOM 3253 N N . LEU B 1 182 ? -9.212 15.289 32.603 1.00 21.86 182 LEU B N 1
ATOM 3254 C CA . LEU B 1 182 ? -10.112 14.150 32.649 1.00 25.28 182 LEU B CA 1
ATOM 3255 C C . LEU B 1 182 ? -11.552 14.664 32.593 1.00 26.67 182 LEU B C 1
ATOM 3256 O O . LEU B 1 182 ? -12.399 14.131 31.868 1.00 25.61 182 LEU B O 1
ATOM 3261 N N . LEU B 1 183 ? -11.822 15.707 33.370 1.00 25.59 183 LEU B N 1
ATOM 3262 C CA . LEU B 1 183 ? -13.142 16.310 33.406 1.00 25.38 183 LEU B CA 1
ATOM 3263 C C . LEU B 1 183 ? -13.038 17.824 33.200 1.00 25.62 183 LEU B C 1
ATOM 3264 O O . LEU B 1 183 ? -12.068 18.458 33.617 1.00 23.89 183 LEU B O 1
ATOM 3269 N N . VAL B 1 184 ? -14.035 18.382 32.526 1.00 26.12 184 VAL B N 1
ATOM 3270 C CA . VAL B 1 184 ? -14.110 19.816 32.300 1.00 25.46 184 VAL B CA 1
ATOM 3271 C C . VAL B 1 184 ? -15.543 20.264 32.539 1.00 25.78 184 VAL B C 1
ATOM 3272 O O . VAL B 1 184 ? -16.469 19.818 31.846 1.00 24.57 184 VAL B O 1
ATOM 3276 N N . LEU B 1 185 ? -15.717 21.137 33.526 1.00 24.78 185 LEU B N 1
ATOM 3277 C CA . LEU B 1 185 ? -17.019 21.686 33.863 1.00 25.50 185 LEU B CA 1
ATOM 3278 C C . LEU B 1 185 ? -17.094 23.106 33.312 1.00 25.89 185 LEU B C 1
ATOM 3279 O O . LEU B 1 185 ? -16.169 23.896 33.499 1.00 25.75 185 LEU B O 1
ATOM 3284 N N . VAL B 1 186 ? -18.183 23.422 32.612 1.00 26.16 186 VAL B N 1
ATOM 3285 C CA . VAL B 1 186 ? -18.363 24.758 32.056 1.00 25.50 186 VAL B CA 1
ATOM 3286 C C . VAL B 1 186 ? -19.789 25.195 32.350 1.00 26.95 186 VAL B C 1
ATOM 3287 O O . VAL B 1 186 ? -20.665 24.364 32.612 1.00 26.75 186 VAL B O 1
ATOM 3291 N N . ALA B 1 187 ? -20.007 26.506 32.333 1.00 26.24 187 ALA B N 1
ATOM 3292 C CA . ALA B 1 187 ? -21.306 27.094 32.598 1.00 27.82 187 ALA B CA 1
ATOM 3293 C C . ALA B 1 187 ? -22.243 26.983 31.384 1.00 27.84 187 ALA B C 1
ATOM 3294 O O . ALA B 1 187 ? -21.799 26.997 30.240 1.00 28.32 187 ALA B O 1
ATOM 3296 N N . GLY B 1 188 ? -23.537 26.881 31.653 1.00 29.96 188 GLY B N 1
ATOM 3297 C CA . GLY B 1 188 ? -24.528 26.786 30.590 1.00 30.92 188 GLY B CA 1
ATOM 3298 C C . GLY B 1 188 ? -25.837 26.235 31.120 1.00 31.61 188 GLY B C 1
ATOM 3299 O O . GLY B 1 188 ? -25.866 25.652 32.207 1.00 31.97 188 GLY B O 1
ATOM 3300 N N . LYS B 1 189 ? -26.920 26.412 30.367 1.00 33.36 189 LYS B N 1
ATOM 3301 C CA . LYS B 1 189 ? -28.229 25.911 30.787 1.00 34.62 189 LYS B CA 1
ATOM 3302 C C . LYS B 1 189 ? -28.569 24.572 30.137 1.00 34.88 189 LYS B C 1
ATOM 3303 O O . LYS B 1 189 ? -28.230 24.319 28.976 1.00 34.69 189 LYS B O 1
ATOM 3309 N N . GLY B 1 190 ? -29.245 23.716 30.897 1.00 35.67 190 GLY B N 1
ATOM 3310 C CA . GLY B 1 190 ? -29.617 22.401 30.401 1.00 34.68 190 GLY B CA 1
ATOM 3311 C C . GLY B 1 190 ? -28.483 21.417 30.600 1.00 34.64 190 GLY B C 1
ATOM 3312 O O . GLY B 1 190 ? -27.492 21.448 29.875 1.00 36.05 190 GLY B O 1
ATOM 3313 N N . GLN B 1 191 ? -28.623 20.531 31.574 1.00 33.98 191 GLN B N 1
ATOM 3314 C CA . GLN B 1 191 ? -27.579 19.561 31.838 1.00 35.85 191 GLN B CA 1
ATOM 3315 C C . GLN B 1 191 ? -27.271 18.693 30.622 1.00 36.39 191 GLN B C 1
ATOM 3316 O O . GLN B 1 191 ? -28.175 18.153 29.989 1.00 37.13 191 GLN B O 1
ATOM 3322 N N . LYS B 1 192 ? -25.984 18.583 30.302 1.00 36.67 192 LYS B N 1
ATOM 3323 C CA . LYS B 1 192 ? -25.512 17.770 29.185 1.00 36.93 192 LYS B CA 1
ATOM 3324 C C . LYS B 1 192 ? -24.005 17.478 29.240 1.00 36.77 192 LYS B C 1
ATOM 3325 O O . LYS B 1 192 ? -23.272 18.045 30.052 1.00 36.50 192 LYS B O 1
ATOM 3331 N N . HIS B 1 193 ? -23.547 16.571 28.385 1.00 36.86 193 HIS B N 1
ATOM 3332 C CA . HIS B 1 193 ? -22.137 16.228 28.353 1.00 36.34 193 HIS B CA 1
ATOM 3333 C C . HIS B 1 193 ? -21.788 15.458 27.097 1.00 37.30 193 HIS B C 1
ATOM 3334 O O . HIS B 1 193 ? -22.609 14.727 26.544 1.00 35.96 193 HIS B O 1
ATOM 3341 N N . GLU B 1 194 ? -20.553 15.647 26.650 1.00 37.02 194 GLU B N 1
ATOM 3342 C CA . GLU B 1 194 ? -20.047 15.009 25.452 1.00 36.81 194 GLU B CA 1
ATOM 3343 C C . GLU B 1 194 ? -18.575 14.766 25.714 1.00 35.41 194 GLU B C 1
ATOM 3344 O O . GLU B 1 194 ? -18.029 15.239 26.708 1.00 33.61 194 GLU B O 1
ATOM 3358 N N . LEU B 1 196 ? -14.812 15.429 24.381 1.00 32.50 196 LEU B N 1
ATOM 3359 C CA . LEU B 1 196 ? -14.028 16.298 23.509 1.00 32.86 196 LEU B CA 1
ATOM 3360 C C . LEU B 1 196 ? -12.659 15.640 23.534 1.00 33.58 196 LEU B C 1
ATOM 3361 O O . LEU B 1 196 ? -11.886 15.816 24.476 1.00 32.73 196 LEU B O 1
ATOM 3366 N N . GLY B 1 197 ? -12.363 14.863 22.494 1.00 34.00 197 GLY B N 1
ATOM 3367 C CA . GLY B 1 197 ? -11.105 14.151 22.467 1.00 31.13 197 GLY B CA 1
ATOM 3368 C C . GLY B 1 197 ? -11.240 13.176 23.618 1.00 30.17 197 GLY B C 1
ATOM 3369 O O . GLY B 1 197 ? -12.270 12.539 23.759 1.00 29.61 197 GLY B O 1
ATOM 3370 N N . ALA B 1 198 ? -10.231 13.083 24.470 1.00 29.13 198 ALA B N 1
ATOM 3371 C CA . ALA B 1 198 ? -10.300 12.171 25.602 1.00 27.61 198 ALA B CA 1
ATOM 3372 C C . ALA B 1 198 ? -10.890 12.857 26.836 1.00 27.78 198 ALA B C 1
ATOM 3373 O O . ALA B 1 198 ? -11.051 12.224 27.892 1.00 27.39 198 ALA B O 1
ATOM 3375 N N . SER B 1 199 ? -11.243 14.138 26.706 1.00 25.14 199 SER B N 1
ATOM 3376 C CA . SER B 1 199 ? -11.797 14.860 27.852 1.00 24.54 199 SER B CA 1
ATOM 3377 C C . SER B 1 199 ? -13.309 14.780 27.906 1.00 25.63 199 SER B C 1
ATOM 3378 O O . SER B 1 199 ? -13.981 14.893 26.881 1.00 26.26 199 SER B O 1
ATOM 3381 N N . TRP B 1 200 ? -13.842 14.569 29.108 1.00 24.27 200 TRP B N 1
ATOM 3382 C CA . TRP B 1 200 ? -15.286 14.498 29.318 1.00 24.52 200 TRP B CA 1
ATOM 3383 C C . TRP B 1 200 ? -15.765 15.918 29.712 1.00 25.08 200 TRP B C 1
ATOM 3384 O O . TRP B 1 200 ? -15.475 16.418 30.806 1.00 26.78 200 TRP B O 1
ATOM 3395 N N . VAL B 1 201 ? -16.463 16.586 28.802 1.00 25.54 201 VAL B N 1
ATOM 3396 C CA . VAL B 1 201 ? -16.933 17.945 29.058 1.00 25.85 201 VAL B CA 1
ATOM 3397 C C . VAL B 1 201 ? -18.372 17.934 29.556 1.00 26.43 201 VAL B C 1
ATOM 3398 O O . VAL B 1 201 ? -19.267 17.388 28.900 1.00 25.90 201 VAL B O 1
ATOM 3402 N N . VAL B 1 202 ? -18.597 18.561 30.706 1.00 25.31 202 VAL B N 1
ATOM 3403 C CA . VAL B 1 202 ? -19.915 18.567 31.306 1.00 25.66 202 VAL B CA 1
ATOM 3404 C C . VAL B 1 202 ? -20.531 19.939 31.580 1.00 27.66 202 VAL B C 1
ATOM 3405 O O . VAL B 1 202 ? -19.885 20.828 32.153 1.00 28.00 202 VAL B O 1
ATOM 3409 N N . VAL B 1 203 ? -21.784 20.106 31.150 1.00 27.20 203 VAL B N 1
ATOM 3410 C CA . VAL B 1 203 ? -22.540 21.335 31.419 1.00 27.48 203 VAL B CA 1
ATOM 3411 C C . VAL B 1 203 ? -23.462 20.819 32.532 1.00 27.48 203 VAL B C 1
ATOM 3412 O O . VAL B 1 203 ? -24.435 20.110 32.272 1.00 27.24 203 VAL B O 1
ATOM 3416 N N . PRO B 1 204 ? -23.136 21.140 33.793 1.00 27.45 204 PRO B N 1
ATOM 3417 C CA . PRO B 1 204 ? -23.905 20.706 34.961 1.00 27.37 204 PRO B CA 1
ATOM 3418 C C . PRO B 1 204 ? -25.284 21.348 35.079 1.00 26.84 204 PRO B C 1
ATOM 3419 O O . PRO B 1 204 ? -26.203 20.765 35.649 1.00 24.83 204 PRO B O 1
ATOM 3423 N N . GLY B 1 205 ? -25.434 22.538 34.514 1.00 27.61 205 GLY B N 1
ATOM 3424 C CA . GLY B 1 205 ? -26.721 23.203 34.578 1.00 28.72 205 GLY B CA 1
ATOM 3425 C C . GLY B 1 205 ? -26.623 24.602 35.141 1.00 29.49 205 GLY B C 1
ATOM 3426 O O . GLY B 1 205 ? -25.609 24.979 35.741 1.00 28.58 205 GLY B O 1
ATOM 3427 N N . ASP B 1 206 ? -27.685 25.371 34.941 1.00 30.06 206 ASP B N 1
ATOM 3428 C CA . ASP B 1 206 ? -27.743 26.749 35.409 1.00 30.11 206 ASP B CA 1
ATOM 3429 C C . ASP B 1 206 ? -28.647 26.786 36.628 1.00 31.23 206 ASP B C 1
ATOM 3430 O O . ASP B 1 206 ? -29.867 26.666 36.512 1.00 31.86 206 ASP B O 1
ATOM 3435 N N . LEU B 1 207 ? -28.043 26.938 37.805 1.00 31.67 207 LEU B N 1
ATOM 3436 C CA . LEU B 1 207 ? -28.802 26.946 39.053 1.00 32.06 207 LEU B CA 1
ATOM 3437 C C . LEU B 1 207 ? -29.847 28.058 39.154 1.00 32.62 207 LEU B C 1
ATOM 3438 O O . LEU B 1 207 ? -30.811 27.925 39.911 1.00 32.44 207 LEU B O 1
ATOM 3443 N N . SER B 1 208 ? -29.678 29.147 38.408 1.00 33.26 208 SER B N 1
ATOM 3444 C CA . SER B 1 208 ? -30.680 30.206 38.491 1.00 36.41 208 SER B CA 1
ATOM 3445 C C . SER B 1 208 ? -31.951 29.740 37.790 1.00 37.79 208 SER B C 1
ATOM 3446 O O . SER B 1 208 ? -32.934 30.470 37.737 1.00 37.44 208 SER B O 1
ATOM 3449 N N . GLU B 1 209 ? -31.910 28.510 37.263 1.00 38.21 209 GLU B N 1
ATOM 3450 C CA . GLU B 1 209 ? -33.058 27.878 36.614 1.00 38.29 209 GLU B CA 1
ATOM 3451 C C . GLU B 1 209 ? -33.345 26.597 37.395 1.00 38.56 209 GLU B C 1
ATOM 3452 O O . GLU B 1 209 ? -34.130 25.760 36.963 1.00 38.56 209 GLU B O 1
ATOM 3458 N N . GLY B 1 210 ? -32.678 26.450 38.541 1.00 38.46 210 GLY B N 1
ATOM 3459 C CA . GLY B 1 210 ? -32.854 25.279 39.388 1.00 37.31 210 GLY B CA 1
ATOM 3460 C C . GLY B 1 210 ? -32.001 24.065 39.042 1.00 36.19 210 GLY B C 1
ATOM 3461 O O . GLY B 1 210 ? -31.914 23.129 39.838 1.00 37.76 210 GLY B O 1
ATOM 3462 N N . GLU B 1 211 ? -31.355 24.090 37.878 1.00 35.46 211 GLU B N 1
ATOM 3463 C CA . GLU B 1 211 ? -30.539 22.971 37.380 1.00 35.03 211 GLU B CA 1
ATOM 3464 C C . GLU B 1 211 ? -29.222 22.650 38.090 1.00 35.51 211 GLU B C 1
ATOM 3465 O O . GLU B 1 211 ? -28.472 23.554 38.459 1.00 35.24 211 GLU B O 1
ATOM 3471 N N . TYR B 1 212 ? -28.942 21.350 38.235 1.00 35.31 212 TYR B N 1
ATOM 3472 C CA . TYR B 1 212 ? -27.706 20.844 38.847 1.00 34.47 212 TYR B CA 1
ATOM 3473 C C . TYR B 1 212 ? -27.508 19.390 38.395 1.00 34.89 212 TYR B C 1
ATOM 3474 O O . TYR B 1 212 ? -28.465 18.726 37.986 1.00 35.66 212 TYR B O 1
ATOM 3483 N N . SER B 1 213 ? -26.270 18.907 38.451 1.00 32.96 213 SER B N 1
ATOM 3484 C CA . SER B 1 213 ? -25.948 17.526 38.074 1.00 32.12 213 SER B CA 1
ATOM 3485 C C . SER B 1 213 ? -25.073 16.833 39.126 1.00 31.82 213 SER B C 1
ATOM 3486 O O . SER B 1 213 ? -24.300 17.483 39.838 1.00 32.78 213 SER B O 1
ATOM 3489 N N . LEU B 1 214 ? -25.211 15.517 39.234 1.00 30.70 214 LEU B N 1
ATOM 3490 C CA . LEU B 1 214 ? -24.365 14.726 40.121 1.00 29.78 214 LEU B CA 1
ATOM 3491 C C . LEU B 1 214 ? -23.542 13.852 39.169 1.00 29.60 214 LEU B C 1
ATOM 3492 O O . LEU B 1 214 ? -24.067 12.909 38.592 1.00 28.75 214 LEU B O 1
ATOM 3497 N N . LEU B 1 215 ? -22.270 14.167 38.972 1.00 30.15 215 LEU B N 1
ATOM 3498 C CA . LEU B 1 215 ? -21.464 13.368 38.064 1.00 28.90 215 LEU B CA 1
ATOM 3499 C C . LEU B 1 215 ? -20.791 12.196 38.752 1.00 31.22 215 LEU B C 1
ATOM 3500 O O . LEU B 1 215 ? -20.405 12.270 39.925 1.00 30.96 215 LEU B O 1
ATOM 3505 N N . ASP B 1 216 ? -20.675 11.112 37.996 1.00 31.52 216 ASP B N 1
ATOM 3506 C CA . ASP B 1 216 ? -20.000 9.902 38.428 1.00 32.58 216 ASP B CA 1
ATOM 3507 C C . ASP B 1 216 ? -18.769 9.913 37.533 1.00 31.82 216 ASP B C 1
ATOM 3508 O O . ASP B 1 216 ? -18.836 9.530 36.364 1.00 32.98 216 ASP B O 1
ATOM 3513 N N . LEU B 1 217 ? -17.659 10.377 38.084 1.00 30.41 217 LEU B N 1
ATOM 3514 C CA . LEU B 1 217 ? -16.407 10.488 37.366 1.00 32.07 217 LEU B CA 1
ATOM 3515 C C . LEU B 1 217 ? -15.927 9.160 36.769 1.00 33.90 217 LEU B C 1
ATOM 3516 O O . LEU B 1 217 ? -15.461 9.113 35.629 1.00 33.81 217 LEU B O 1
ATOM 3521 N N . ARG B 1 218 ? -16.051 8.080 37.532 1.00 36.37 218 ARG B N 1
ATOM 3522 C CA . ARG B 1 218 ? -15.595 6.764 37.068 1.00 39.33 218 ARG B CA 1
ATOM 3523 C C . ARG B 1 218 ? -16.334 6.244 35.830 1.00 38.94 218 ARG B C 1
ATOM 3524 O O . ARG B 1 218 ? -15.716 5.688 34.923 1.00 39.34 218 ARG B O 1
ATOM 3532 N N . ALA B 1 219 ? -17.651 6.436 35.793 1.00 38.37 219 ALA B N 1
ATOM 3533 C CA . ALA B 1 219 ? -18.469 5.993 34.667 1.00 39.40 219 ALA B CA 1
ATOM 3534 C C . ALA B 1 219 ? -18.704 7.101 33.639 1.00 39.85 219 ALA B C 1
ATOM 3535 O O . ALA B 1 219 ? -19.233 6.844 32.553 1.00 40.64 219 ALA B O 1
ATOM 3537 N N . ARG B 1 220 ? -18.308 8.326 33.974 1.00 39.90 220 ARG B N 1
ATOM 3538 C CA . ARG B 1 220 ? -18.490 9.463 33.080 1.00 40.18 220 ARG B CA 1
ATOM 3539 C C . ARG B 1 220 ? -19.963 9.585 32.718 1.00 40.73 220 ARG B C 1
ATOM 3540 O O . ARG B 1 220 ? -20.316 9.736 31.553 1.00 39.25 220 ARG B O 1
ATOM 3548 N N . LYS B 1 221 ? -20.821 9.509 33.725 1.00 41.83 221 LYS B N 1
ATOM 3549 C CA . LYS B 1 221 ? -22.255 9.623 33.505 1.00 43.13 221 LYS B CA 1
ATOM 3550 C C . LYS B 1 221 ? -22.853 10.677 34.439 1.00 42.87 221 LYS B C 1
ATOM 3551 O O . LYS B 1 221 ? -22.331 10.935 35.527 1.00 41.43 221 LYS B O 1
ATOM 3557 N N . LEU B 1 222 ? -23.945 11.287 33.993 1.00 42.76 222 LEU B N 1
ATOM 3558 C CA . LEU B 1 222 ? -24.625 12.323 34.759 1.00 44.10 222 LEU B CA 1
ATOM 3559 C C . LEU B 1 222 ? -25.978 11.882 35.297 1.00 44.28 222 LEU B C 1
ATOM 3560 O O . LEU B 1 222 ? -26.667 11.055 34.702 1.00 43.45 222 LEU B O 1
ATOM 3565 N N . GLU B 1 223 ? -26.339 12.478 36.426 1.00 44.55 223 GLU B N 1
ATOM 3566 C CA . GLU B 1 223 ? -27.604 12.251 37.102 1.00 45.71 223 GLU B CA 1
ATOM 3567 C C . GLU B 1 223 ? -28.117 13.673 37.305 1.00 44.89 223 GLU B C 1
ATOM 3568 O O . GLU B 1 223 ? -27.645 14.373 38.196 1.00 45.62 223 GLU B O 1
ATOM 3574 N N . THR B 1 224 ? -29.058 14.109 36.478 1.00 43.99 224 THR B N 1
ATOM 3575 C CA . THR B 1 224 ? -29.573 15.472 36.580 1.00 43.97 224 THR B CA 1
ATOM 3576 C C . THR B 1 224 ? -30.631 15.651 37.654 1.00 43.61 224 THR B C 1
ATOM 3577 O O . THR B 1 224 ? -31.246 14.688 38.101 1.00 43.61 224 THR B O 1
ATOM 3581 N N . GLY B 1 225 ? -30.828 16.899 38.067 1.00 43.02 225 GLY B N 1
ATOM 3582 C CA . GLY B 1 225 ? -31.819 17.214 39.079 1.00 41.99 225 GLY B CA 1
ATOM 3583 C C . GLY B 1 225 ? -32.153 18.693 39.049 1.00 41.79 225 GLY B C 1
ATOM 3584 O O . GLY B 1 225 ? -31.452 19.478 38.400 1.00 41.29 225 GLY B O 1
ATOM 3585 N N . ASN B 1 226 ? -33.225 19.077 39.738 1.00 42.19 226 ASN B N 1
ATOM 3586 C CA . ASN B 1 226 ? -33.637 20.477 39.795 1.00 44.61 226 ASN B CA 1
ATOM 3587 C C . ASN B 1 226 ? -34.186 20.765 41.183 1.00 46.36 226 ASN B C 1
ATOM 3588 O O . ASN B 1 226 ? -34.869 19.924 41.764 1.00 47.54 226 ASN B O 1
ATOM 3593 N N . VAL B 1 227 ? -33.877 21.940 41.726 1.00 47.76 227 VAL B N 1
ATOM 3594 C CA . VAL B 1 227 ? -34.347 22.298 43.063 1.00 49.81 227 VAL B CA 1
ATOM 3595 C C . VAL B 1 227 ? -35.694 23.027 43.027 1.00 53.03 227 VAL B C 1
ATOM 3596 O O . VAL B 1 227 ? -36.383 23.138 44.047 1.00 54.60 227 VAL B O 1
ATOM 3600 N N . ARG B 1 228 ? -36.055 23.533 41.851 1.00 55.15 228 ARG B N 1
ATOM 3601 C CA . ARG B 1 228 ? -37.317 24.243 41.663 1.00 57.56 228 ARG B CA 1
ATOM 3602 C C . ARG B 1 228 ? -38.448 23.304 41.241 1.00 58.12 228 ARG B C 1
ATOM 3603 O O . ARG B 1 228 ? -38.332 22.085 41.490 1.00 59.12 228 ARG B O 1
ATOM 3612 N N . THR C 1 4 ? 70.329 5.254 9.007 1.00 46.44 4 THR C N 1
ATOM 3613 C CA . THR C 1 4 ? 70.240 5.595 10.468 1.00 45.73 4 THR C CA 1
ATOM 3614 C C . THR C 1 4 ? 71.602 5.999 11.060 1.00 43.94 4 THR C C 1
ATOM 3615 O O . THR C 1 4 ? 72.594 5.284 10.904 1.00 42.19 4 THR C O 1
ATOM 3619 N N . VAL C 1 5 ? 71.647 7.136 11.752 1.00 41.44 5 VAL C N 1
ATOM 3620 C CA . VAL C 1 5 ? 72.904 7.602 12.325 1.00 39.08 5 VAL C CA 1
ATOM 3621 C C . VAL C 1 5 ? 73.383 6.729 13.488 1.00 39.34 5 VAL C C 1
ATOM 3622 O O . VAL C 1 5 ? 72.661 6.546 14.480 1.00 37.26 5 VAL C O 1
ATOM 3626 N N . ARG C 1 6 ? 74.598 6.192 13.349 1.00 37.93 6 ARG C N 1
ATOM 3627 C CA . ARG C 1 6 ? 75.198 5.350 14.381 1.00 36.76 6 ARG C CA 1
ATOM 3628 C C . ARG C 1 6 ? 76.541 5.883 14.847 1.00 35.55 6 ARG C C 1
ATOM 3629 O O . ARG C 1 6 ? 76.798 5.937 16.043 1.00 35.64 6 ARG C O 1
ATOM 3637 N N . TYR C 1 7 ? 77.403 6.264 13.907 1.00 34.37 7 TYR C N 1
ATOM 3638 C CA . TYR C 1 7 ? 78.722 6.788 14.262 1.00 33.36 7 TYR C CA 1
ATOM 3639 C C . TYR C 1 7 ? 78.769 8.299 14.122 1.00 32.59 7 TYR C C 1
ATOM 3640 O O . TYR C 1 7 ? 78.433 8.850 13.061 1.00 31.76 7 TYR C O 1
ATOM 3649 N N . ILE C 1 8 ? 79.186 8.962 15.195 1.00 30.56 8 ILE C N 1
ATOM 3650 C CA . ILE C 1 8 ? 79.274 10.415 15.205 1.00 30.62 8 ILE C CA 1
ATOM 3651 C C . ILE C 1 8 ? 80.711 10.885 15.453 1.00 31.46 8 ILE C C 1
ATOM 3652 O O . ILE C 1 8 ? 81.308 10.579 16.491 1.00 30.65 8 ILE C O 1
ATOM 3657 N N . LEU C 1 9 ? 81.283 11.585 14.476 1.00 30.41 9 LEU C N 1
ATOM 3658 C CA . LEU C 1 9 ? 82.625 12.134 14.624 1.00 31.37 9 LEU C CA 1
ATOM 3659 C C . LEU C 1 9 ? 82.332 13.382 15.433 1.00 31.42 9 LEU C C 1
ATOM 3660 O O . LEU C 1 9 ? 81.460 14.162 15.062 1.00 31.35 9 LEU C O 1
ATOM 3665 N N . ALA C 1 10 ? 83.043 13.584 16.534 1.00 32.36 10 ALA C N 1
ATOM 3666 C CA . ALA C 1 10 ? 82.747 14.734 17.368 1.00 32.17 10 ALA C CA 1
ATOM 3667 C C . ALA C 1 10 ? 83.946 15.359 18.053 1.00 32.80 10 ALA C C 1
ATOM 3668 O O . ALA C 1 10 ? 84.956 14.697 18.283 1.00 34.54 10 ALA C O 1
ATOM 3670 N N . THR C 1 11 ? 83.815 16.644 18.380 1.00 32.39 11 THR C N 1
ATOM 3671 C CA . THR C 1 11 ? 84.871 17.382 19.052 1.00 32.21 11 THR C CA 1
ATOM 3672 C C . THR C 1 11 ? 84.323 18.680 19.624 1.00 32.53 11 THR C C 1
ATOM 3673 O O . THR C 1 11 ? 83.153 19.023 19.408 1.00 32.63 11 THR C O 1
ATOM 3677 N N . SER C 1 12 ? 85.163 19.401 20.364 1.00 33.31 12 SER C N 1
ATOM 3678 C CA . SER C 1 12 ? 84.752 20.671 20.958 1.00 32.66 12 SER C CA 1
ATOM 3679 C C . SER C 1 12 ? 85.888 21.680 20.985 1.00 33.26 12 SER C C 1
ATOM 3680 O O . SER C 1 12 ? 87.047 21.342 20.764 1.00 31.57 12 SER C O 1
ATOM 3683 N N . ASN C 1 13 ? 85.516 22.928 21.236 1.00 34.27 13 ASN C N 1
ATOM 3684 C CA . ASN C 1 13 ? 86.455 24.026 21.379 1.00 37.13 13 ASN C CA 1
ATOM 3685 C C . ASN C 1 13 ? 87.527 24.185 20.290 1.00 38.03 13 ASN C C 1
ATOM 3686 O O . ASN C 1 13 ? 88.728 24.142 20.577 1.00 39.44 13 ASN C O 1
ATOM 3691 N N . PRO C 1 14 ? 87.113 24.382 19.026 1.00 38.82 14 PRO C N 1
ATOM 3692 C CA . PRO C 1 14 ? 88.121 24.546 17.973 1.00 38.41 14 PRO C CA 1
ATOM 3693 C C . PRO C 1 14 ? 88.966 25.790 18.252 1.00 38.53 14 PRO C C 1
ATOM 3694 O O . PRO C 1 14 ? 90.168 25.804 17.999 1.00 37.70 14 PRO C O 1
ATOM 3706 N N . GLY C 1 16 ? 89.229 28.667 16.729 1.00 40.82 16 GLY C N 1
ATOM 3707 C CA . GLY C 1 16 ? 89.884 29.312 15.601 1.00 39.95 16 GLY C CA 1
ATOM 3708 C C . GLY C 1 16 ? 90.902 28.497 14.829 1.00 40.41 16 GLY C C 1
ATOM 3709 O O . GLY C 1 16 ? 91.316 28.893 13.744 1.00 39.01 16 GLY C O 1
ATOM 3710 N N . ASP C 1 17 ? 91.300 27.349 15.368 1.00 41.35 17 ASP C N 1
ATOM 3711 C CA . ASP C 1 17 ? 92.291 26.515 14.702 1.00 42.11 17 ASP C CA 1
ATOM 3712 C C . ASP C 1 17 ? 91.738 25.881 13.428 1.00 42.12 17 ASP C C 1
ATOM 3713 O O . ASP C 1 17 ? 91.283 24.733 13.435 1.00 42.32 17 ASP C O 1
ATOM 3718 N N . LEU C 1 18 ? 91.805 26.616 12.325 1.00 41.81 18 LEU C N 1
ATOM 3719 C CA . LEU C 1 18 ? 91.274 26.119 11.061 1.00 41.72 18 LEU C CA 1
ATOM 3720 C C . LEU C 1 18 ? 92.057 24.967 10.466 1.00 41.99 18 LEU C C 1
ATOM 3721 O O . LEU C 1 18 ? 91.520 24.180 9.677 1.00 42.35 18 LEU C O 1
ATOM 3726 N N . GLU C 1 19 ? 93.327 24.855 10.827 1.00 41.68 19 GLU C N 1
ATOM 3727 C CA . GLU C 1 19 ? 94.118 23.768 10.282 1.00 43.10 19 GLU C CA 1
ATOM 3728 C C . GLU C 1 19 ? 93.645 22.446 10.860 1.00 41.13 19 GLU C C 1
ATOM 3729 O O . GLU C 1 19 ? 93.501 21.452 10.136 1.00 41.04 19 GLU C O 1
ATOM 3735 N N . ALA C 1 20 ? 93.402 22.438 12.167 1.00 40.00 20 ALA C N 1
ATOM 3736 C CA . ALA C 1 20 ? 92.912 21.239 12.832 1.00 39.24 20 ALA C CA 1
ATOM 3737 C C . ALA C 1 20 ? 91.515 20.898 12.306 1.00 38.39 20 ALA C C 1
ATOM 3738 O O . ALA C 1 20 ? 91.160 19.727 12.166 1.00 38.18 20 ALA C O 1
ATOM 3740 N N . LEU C 1 21 ? 90.731 21.926 11.990 1.00 38.41 21 LEU C N 1
ATOM 3741 C CA . LEU C 1 21 ? 89.377 21.704 11.495 1.00 38.97 21 LEU C CA 1
ATOM 3742 C C . LEU C 1 21 ? 89.401 20.885 10.206 1.00 40.41 21 LEU C C 1
ATOM 3743 O O . LEU C 1 21 ? 88.700 19.873 10.099 1.00 38.92 21 LEU C O 1
ATOM 3748 N N . GLU C 1 22 ? 90.206 21.323 9.236 1.00 42.00 22 GLU C N 1
ATOM 3749 C CA . GLU C 1 22 ? 90.324 20.613 7.964 1.00 43.60 22 GLU C CA 1
ATOM 3750 C C . GLU C 1 22 ? 90.764 19.172 8.176 1.00 42.93 22 GLU C C 1
ATOM 3751 O O . GLU C 1 22 ? 90.232 18.251 7.560 1.00 42.20 22 GLU C O 1
ATOM 3757 N N . LYS C 1 23 ? 91.760 18.981 9.031 1.00 44.19 23 LYS C N 1
ATOM 3758 C CA . LYS C 1 23 ? 92.241 17.641 9.323 1.00 44.35 23 LYS C CA 1
ATOM 3759 C C . LYS C 1 23 ? 91.089 16.884 9.962 1.00 43.65 23 LYS C C 1
ATOM 3760 O O . LYS C 1 23 ? 90.889 15.701 9.699 1.00 43.24 23 LYS C O 1
ATOM 3766 N N . PHE C 1 24 ? 90.328 17.578 10.801 1.00 44.36 24 PHE C N 1
ATOM 3767 C CA . PHE C 1 24 ? 89.183 16.957 11.457 1.00 44.77 24 PHE C CA 1
ATOM 3768 C C . PHE C 1 24 ? 88.221 16.513 10.359 1.00 45.94 24 PHE C C 1
ATOM 3769 O O . PHE C 1 24 ? 87.846 15.336 10.279 1.00 46.56 24 PHE C O 1
ATOM 3777 N N . VAL C 1 25 ? 87.847 17.457 9.501 1.00 46.90 25 VAL C N 1
ATOM 3778 C CA . VAL C 1 25 ? 86.926 17.180 8.402 1.00 48.01 25 VAL C CA 1
ATOM 3779 C C . VAL C 1 25 ? 87.448 16.078 7.477 1.00 48.83 25 VAL C C 1
ATOM 3780 O O . VAL C 1 25 ? 86.721 15.144 7.137 1.00 48.18 25 VAL C O 1
ATOM 3784 N N . LYS C 1 26 ? 88.713 16.191 7.083 1.00 50.59 26 LYS C N 1
ATOM 3785 C CA . LYS C 1 26 ? 89.342 15.218 6.201 1.00 52.61 26 LYS C CA 1
ATOM 3786 C C . LYS C 1 26 ? 89.226 13.797 6.723 1.00 53.70 26 LYS C C 1
ATOM 3787 O O . LYS C 1 26 ? 89.366 12.842 5.960 1.00 55.53 26 LYS C O 1
ATOM 3793 N N . LEU C 1 27 ? 88.966 13.661 8.019 1.00 54.45 27 LEU C N 1
ATOM 3794 C CA . LEU C 1 27 ? 88.839 12.354 8.659 1.00 54.65 27 LEU C CA 1
ATOM 3795 C C . LEU C 1 27 ? 87.537 11.636 8.359 1.00 54.54 27 LEU C C 1
ATOM 3796 O O . LEU C 1 27 ? 87.539 10.458 8.002 1.00 55.24 27 LEU C O 1
ATOM 3801 N N . ALA C 1 28 ? 86.433 12.359 8.526 1.00 53.86 28 ALA C N 1
ATOM 3802 C CA . ALA C 1 28 ? 85.089 11.836 8.316 1.00 53.46 28 ALA C CA 1
ATOM 3803 C C . ALA C 1 28 ? 84.982 10.568 7.464 1.00 53.80 28 ALA C C 1
ATOM 3804 O O . ALA C 1 28 ? 84.484 9.538 7.930 1.00 53.21 28 ALA C O 1
ATOM 3806 N N . PRO C 1 29 ? 85.457 10.617 6.207 1.00 54.08 29 PRO C N 1
ATOM 3807 C CA . PRO C 1 29 ? 85.379 9.436 5.338 1.00 54.12 29 PRO C CA 1
ATOM 3808 C C . PRO C 1 29 ? 86.011 8.143 5.877 1.00 54.43 29 PRO C C 1
ATOM 3809 O O . PRO C 1 29 ? 85.395 7.082 5.818 1.00 54.48 29 PRO C O 1
ATOM 3813 N N . ASP C 1 30 ? 87.231 8.226 6.397 1.00 54.42 30 ASP C N 1
ATOM 3814 C CA . ASP C 1 30 ? 87.916 7.042 6.914 1.00 54.35 30 ASP C CA 1
ATOM 3815 C C . ASP C 1 30 ? 87.295 6.468 8.186 1.00 53.35 30 ASP C C 1
ATOM 3816 O O . ASP C 1 30 ? 87.354 5.256 8.422 1.00 53.35 30 ASP C O 1
ATOM 3821 N N . THR C 1 31 ? 86.701 7.333 9.004 1.00 51.37 31 THR C N 1
ATOM 3822 C CA . THR C 1 31 ? 86.093 6.902 10.261 1.00 48.78 31 THR C CA 1
ATOM 3823 C C . THR C 1 31 ? 84.797 6.129 10.078 1.00 47.63 31 THR C C 1
ATOM 3824 O O . THR C 1 31 ? 84.433 5.309 10.919 1.00 48.84 31 THR C O 1
ATOM 3828 N N . GLY C 1 32 ? 84.100 6.397 8.981 1.00 46.00 32 GLY C N 1
ATOM 3829 C CA . GLY C 1 32 ? 82.831 5.736 8.741 1.00 43.91 32 GLY C CA 1
ATOM 3830 C C . GLY C 1 32 ? 81.725 6.583 9.353 1.00 42.07 32 GLY C C 1
ATOM 3831 O O . GLY C 1 32 ? 80.601 6.142 9.514 1.00 42.97 32 GLY C O 1
ATOM 3832 N N . ALA C 1 33 ? 82.056 7.821 9.687 1.00 41.01 33 ALA C N 1
ATOM 3833 C CA . ALA C 1 33 ? 81.101 8.736 10.294 1.00 40.37 33 ALA C CA 1
ATOM 3834 C C . ALA C 1 33 ? 79.787 8.905 9.521 1.00 39.56 33 ALA C C 1
ATOM 3835 O O . ALA C 1 33 ? 79.791 9.048 8.293 1.00 38.61 33 ALA C O 1
ATOM 3837 N N . ASP C 1 34 ? 78.666 8.884 10.248 1.00 38.50 34 ASP C N 1
ATOM 3838 C CA . ASP C 1 34 ? 77.352 9.094 9.637 1.00 36.44 34 ASP C CA 1
ATOM 3839 C C . ASP C 1 34 ? 76.981 10.552 9.875 1.00 35.70 34 ASP C C 1
ATOM 3840 O O . ASP C 1 34 ? 76.119 11.098 9.190 1.00 36.02 34 ASP C O 1
ATOM 3845 N N . ALA C 1 35 ? 77.619 11.173 10.861 1.00 34.31 35 ALA C N 1
ATOM 3846 C CA . ALA C 1 35 ? 77.333 12.571 11.184 1.00 34.04 35 ALA C CA 1
ATOM 3847 C C . ALA C 1 35 ? 78.440 13.204 11.984 1.00 32.28 35 ALA C C 1
ATOM 3848 O O . ALA C 1 35 ? 79.333 12.520 12.478 1.00 32.74 35 ALA C O 1
ATOM 3850 N N . ILE C 1 36 ? 78.360 14.521 12.117 1.00 30.79 36 ILE C N 1
ATOM 3851 C CA . ILE C 1 36 ? 79.338 15.286 12.853 1.00 31.71 36 ILE C CA 1
ATOM 3852 C C . ILE C 1 36 ? 78.649 16.207 13.870 1.00 32.43 36 ILE C C 1
ATOM 3853 O O . ILE C 1 36 ? 77.622 16.822 13.577 1.00 32.98 36 ILE C O 1
ATOM 3858 N N . ALA C 1 37 ? 79.216 16.289 15.069 1.00 31.99 37 ALA C N 1
ATOM 3859 C CA . ALA C 1 37 ? 78.684 17.160 16.117 1.00 31.71 37 ALA C CA 1
ATOM 3860 C C . ALA C 1 37 ? 79.852 17.999 16.616 1.00 32.01 37 ALA C C 1
ATOM 3861 O O . ALA C 1 37 ? 80.957 17.484 16.821 1.00 32.04 37 ALA C O 1
ATOM 3863 N N . LEU C 1 38 ? 79.625 19.298 16.778 1.00 32.16 38 LEU C N 1
ATOM 3864 C CA . LEU C 1 38 ? 80.690 20.163 17.238 1.00 32.26 38 LEU C CA 1
ATOM 3865 C C . LEU C 1 38 ? 80.190 21.208 18.206 1.00 31.55 38 LEU C C 1
ATOM 3866 O O . LEU C 1 38 ? 79.199 21.884 17.972 1.00 31.08 38 LEU C O 1
ATOM 3871 N N . ILE C 1 39 ? 80.896 21.320 19.318 1.00 31.69 39 ILE C N 1
ATOM 3872 C CA . ILE C 1 39 ? 80.537 22.267 20.357 1.00 32.17 39 ILE C CA 1
ATOM 3873 C C . ILE C 1 39 ? 81.596 23.364 20.400 1.00 31.22 39 ILE C C 1
ATOM 3874 O O . ILE C 1 39 ? 82.770 23.096 20.158 1.00 31.46 39 ILE C O 1
ATOM 3879 N N . GLY C 1 40 ? 81.181 24.593 20.685 1.00 31.46 40 GLY C N 1
ATOM 3880 C CA . GLY C 1 40 ? 82.133 25.695 20.753 1.00 33.20 40 GLY C CA 1
ATOM 3881 C C . GLY C 1 40 ? 83.164 25.520 21.864 1.00 33.40 40 GLY C C 1
ATOM 3882 O O . GLY C 1 40 ? 83.177 24.492 22.547 1.00 33.59 40 GLY C O 1
ATOM 3883 N N . ASN C 1 41 ? 84.047 26.495 22.056 1.00 34.08 41 ASN C N 1
ATOM 3884 C CA . ASN C 1 41 ? 84.116 27.733 21.275 1.00 34.07 41 ASN C CA 1
ATOM 3885 C C . ASN C 1 41 ? 84.546 27.506 19.837 1.00 32.96 41 ASN C C 1
ATOM 3886 O O . ASN C 1 41 ? 85.616 26.954 19.570 1.00 32.22 41 ASN C O 1
ATOM 3891 N N . LEU C 1 42 ? 83.707 27.936 18.905 1.00 33.41 42 LEU C N 1
ATOM 3892 C CA . LEU C 1 42 ? 84.036 27.783 17.502 1.00 32.91 42 LEU C CA 1
ATOM 3893 C C . LEU C 1 42 ? 85.200 28.718 17.244 1.00 32.36 42 LEU C C 1
ATOM 3894 O O . LEU C 1 42 ? 86.180 28.351 16.606 1.00 30.43 42 LEU C O 1
ATOM 3907 N N . PRO C 1 44 ? 87.646 32.266 18.966 1.00 35.10 44 PRO C N 1
ATOM 3908 C CA . PRO C 1 44 ? 88.086 32.967 20.169 1.00 35.47 44 PRO C CA 1
ATOM 3909 C C . PRO C 1 44 ? 87.175 34.200 20.178 1.00 35.95 44 PRO C C 1
ATOM 3910 O O . PRO C 1 44 ? 86.627 34.566 19.141 1.00 34.28 44 PRO C O 1
ATOM 3914 N N . LYS C 1 45 ? 87.007 34.829 21.327 1.00 36.59 45 LYS C N 1
ATOM 3915 C CA . LYS C 1 45 ? 86.152 36.007 21.434 1.00 39.35 45 LYS C CA 1
ATOM 3916 C C . LYS C 1 45 ? 86.446 37.115 20.410 1.00 40.72 45 LYS C C 1
ATOM 3917 O O . LYS C 1 45 ? 85.530 37.698 19.824 1.00 40.12 45 LYS C O 1
ATOM 3923 N N . ALA C 1 46 ? 87.727 37.403 20.207 1.00 40.43 46 ALA C N 1
ATOM 3924 C CA . ALA C 1 46 ? 88.149 38.461 19.296 1.00 41.33 46 ALA C CA 1
ATOM 3925 C C . ALA C 1 46 ? 87.690 38.270 17.848 1.00 41.74 46 ALA C C 1
ATOM 3926 O O . ALA C 1 46 ? 87.632 39.233 17.079 1.00 41.46 46 ALA C O 1
ATOM 3928 N N . ALA C 1 47 ? 87.353 37.034 17.488 1.00 41.65 47 ALA C N 1
ATOM 3929 C CA . ALA C 1 47 ? 86.913 36.713 16.129 1.00 40.90 47 ALA C CA 1
ATOM 3930 C C . ALA C 1 47 ? 85.803 37.606 15.594 1.00 39.86 47 ALA C C 1
ATOM 3931 O O . ALA C 1 47 ? 85.026 38.181 16.351 1.00 39.44 47 ALA C O 1
ATOM 3933 N N . LYS C 1 48 ? 85.744 37.680 14.267 1.00 40.64 48 LYS C N 1
ATOM 3934 C CA . LYS C 1 48 ? 84.761 38.471 13.530 1.00 41.45 48 LYS C CA 1
ATOM 3935 C C . LYS C 1 48 ? 83.965 37.572 12.566 1.00 41.30 48 LYS C C 1
ATOM 3936 O O . LYS C 1 48 ? 84.304 36.402 12.369 1.00 41.85 48 LYS C O 1
ATOM 3942 N N . SER C 1 49 ? 82.914 38.123 11.961 1.00 41.69 49 SER C N 1
ATOM 3943 C CA . SER C 1 49 ? 82.076 37.363 11.035 1.00 40.69 49 SER C CA 1
ATOM 3944 C C . SER C 1 49 ? 82.841 36.627 9.943 1.00 41.82 49 SER C C 1
ATOM 3945 O O . SER C 1 49 ? 82.581 35.436 9.687 1.00 39.66 49 SER C O 1
ATOM 3948 N N . ARG C 1 50 ? 83.782 37.327 9.301 1.00 41.90 50 ARG C N 1
ATOM 3949 C CA . ARG C 1 50 ? 84.576 36.720 8.237 1.00 42.16 50 ARG C CA 1
ATOM 3950 C C . ARG C 1 50 ? 85.178 35.420 8.735 1.00 40.88 50 ARG C C 1
ATOM 3951 O O . ARG C 1 50 ? 85.265 34.445 7.995 1.00 40.76 50 ARG C O 1
ATOM 3959 N N . ASP C 1 51 ? 85.590 35.411 9.999 1.00 40.04 51 ASP C N 1
ATOM 3960 C CA . ASP C 1 51 ? 86.201 34.231 10.597 1.00 38.26 51 ASP C CA 1
ATOM 3961 C C . ASP C 1 51 ? 85.218 33.059 10.661 1.00 38.19 51 ASP C C 1
ATOM 3962 O O . ASP C 1 51 ? 85.555 31.921 10.310 1.00 36.44 51 ASP C O 1
ATOM 3967 N N . TYR C 1 52 ? 83.994 33.337 11.094 1.00 37.39 52 TYR C N 1
ATOM 3968 C CA . TYR C 1 52 ? 82.993 32.288 11.165 1.00 37.31 52 TYR C CA 1
ATOM 3969 C C . TYR C 1 52 ? 82.711 31.726 9.771 1.00 37.67 52 TYR C C 1
ATOM 3970 O O . TYR C 1 52 ? 82.553 30.506 9.594 1.00 35.05 52 TYR C O 1
ATOM 3979 N N . ALA C 1 53 ? 82.681 32.616 8.778 1.00 37.17 53 ALA C N 1
ATOM 3980 C CA . ALA C 1 53 ? 82.436 32.207 7.396 1.00 36.66 53 ALA C CA 1
ATOM 3981 C C . ALA C 1 53 ? 83.451 31.172 6.909 1.00 36.66 53 ALA C C 1
ATOM 3982 O O . ALA C 1 53 ? 83.079 30.150 6.320 1.00 37.04 53 ALA C O 1
ATOM 3984 N N . ALA C 1 54 ? 84.736 31.436 7.137 1.00 36.43 54 ALA C N 1
ATOM 3985 C CA . ALA C 1 54 ? 85.773 30.506 6.715 1.00 35.80 54 ALA C CA 1
ATOM 3986 C C . ALA C 1 54 ? 85.657 29.188 7.500 1.00 36.54 54 ALA C C 1
ATOM 3987 O O . ALA C 1 54 ? 85.869 28.095 6.950 1.00 35.33 54 ALA C O 1
ATOM 3989 N N . PHE C 1 55 ? 85.334 29.306 8.787 1.00 36.02 55 PHE C N 1
ATOM 3990 C CA . PHE C 1 55 ? 85.172 28.147 9.666 1.00 36.33 55 PHE C CA 1
ATOM 3991 C C . PHE C 1 55 ? 84.091 27.225 9.103 1.00 36.54 55 PHE C C 1
ATOM 3992 O O . PHE C 1 55 ? 84.299 26.021 8.918 1.00 37.52 55 PHE C O 1
ATOM 4000 N N . PHE C 1 56 ? 82.932 27.813 8.830 1.00 36.55 56 PHE C N 1
ATOM 4001 C CA . PHE C 1 56 ? 81.798 27.080 8.295 1.00 38.35 56 PHE C CA 1
ATOM 4002 C C . PHE C 1 56 ? 82.052 26.471 6.913 1.00 38.71 56 PHE C C 1
ATOM 4003 O O . PHE C 1 56 ? 81.546 25.391 6.604 1.00 38.59 56 PHE C O 1
ATOM 4011 N N . ARG C 1 57 ? 82.861 27.150 6.102 1.00 40.20 57 ARG C N 1
ATOM 4012 C CA . ARG C 1 57 ? 83.172 26.683 4.753 1.00 40.60 57 ARG C CA 1
ATOM 4013 C C . ARG C 1 57 ? 83.942 25.370 4.792 1.00 40.06 57 ARG C C 1
ATOM 4014 O O . ARG C 1 57 ? 83.689 24.455 3.999 1.00 39.56 57 ARG C O 1
ATOM 4022 N N . ILE C 1 58 ? 84.895 25.283 5.714 1.00 39.13 58 ILE C N 1
ATOM 4023 C CA . ILE C 1 58 ? 85.695 24.074 5.856 1.00 38.22 58 ILE C CA 1
ATOM 4024 C C . ILE C 1 58 ? 84.841 22.944 6.437 1.00 36.37 58 ILE C C 1
ATOM 4025 O O . ILE C 1 58 ? 84.926 21.802 6.004 1.00 35.52 58 ILE C O 1
ATOM 4030 N N . LEU C 1 59 ? 83.994 23.279 7.401 1.00 37.19 59 LEU C N 1
ATOM 4031 C CA . LEU C 1 59 ? 83.118 22.293 8.030 1.00 36.48 59 LEU C CA 1
ATOM 4032 C C . LEU C 1 59 ? 82.178 21.693 6.987 1.00 36.64 59 LEU C C 1
ATOM 4033 O O . LEU C 1 59 ? 81.915 20.487 6.984 1.00 36.93 59 LEU C O 1
ATOM 4038 N N . SER C 1 60 ? 81.669 22.547 6.104 1.00 37.26 60 SER C N 1
ATOM 4039 C CA . SER C 1 60 ? 80.730 22.123 5.061 1.00 37.36 60 SER C CA 1
ATOM 4040 C C . SER C 1 60 ? 81.294 21.087 4.093 1.00 38.34 60 SER C C 1
ATOM 4041 O O . SER C 1 60 ? 80.541 20.307 3.489 1.00 36.97 60 SER C O 1
ATOM 4044 N N . GLU C 1 61 ? 82.615 21.067 3.957 1.00 39.09 61 GLU C N 1
ATOM 4045 C CA . GLU C 1 61 ? 83.249 20.137 3.037 1.00 40.92 61 GLU C CA 1
ATOM 4046 C C . GLU C 1 61 ? 83.066 18.678 3.453 1.00 40.42 61 GLU C C 1
ATOM 4047 O O . GLU C 1 61 ? 83.310 17.764 2.658 1.00 40.78 61 GLU C O 1
ATOM 4053 N N . ALA C 1 62 ? 82.640 18.454 4.694 1.00 38.87 62 ALA C N 1
ATOM 4054 C CA . ALA C 1 62 ? 82.416 17.088 5.165 1.00 37.83 62 ALA C CA 1
ATOM 4055 C C . ALA C 1 62 ? 81.215 16.511 4.422 1.00 37.33 62 ALA C C 1
ATOM 4056 O O . ALA C 1 62 ? 81.174 15.322 4.116 1.00 35.98 62 ALA C O 1
ATOM 4058 N N . HIS C 1 63 ? 80.248 17.371 4.120 1.00 37.55 63 HIS C N 1
ATOM 4059 C CA . HIS C 1 63 ? 79.034 16.955 3.425 1.00 39.19 63 HIS C CA 1
ATOM 4060 C C . HIS C 1 63 ? 78.358 15.797 4.154 1.00 38.69 63 HIS C C 1
ATOM 4061 O O . HIS C 1 63 ? 78.053 14.760 3.561 1.00 37.22 63 HIS C O 1
ATOM 4068 N N . LEU C 1 64 ? 78.156 15.984 5.455 1.00 36.91 64 LEU C N 1
ATOM 4069 C CA . LEU C 1 64 ? 77.506 14.997 6.309 1.00 35.84 64 LEU C CA 1
ATOM 4070 C C . LEU C 1 64 ? 76.582 15.791 7.217 1.00 34.14 64 LEU C C 1
ATOM 4071 O O . LEU C 1 64 ? 76.770 16.996 7.378 1.00 33.66 64 LEU C O 1
ATOM 4076 N N . PRO C 1 65 ? 75.555 15.140 7.797 1.00 32.83 65 PRO C N 1
ATOM 4077 C CA . PRO C 1 65 ? 74.652 15.876 8.690 1.00 32.13 65 PRO C CA 1
ATOM 4078 C C . PRO C 1 65 ? 75.564 16.394 9.817 1.00 31.26 65 PRO C C 1
ATOM 4079 O O . PRO C 1 65 ? 76.276 15.616 10.463 1.00 30.85 65 PRO C O 1
ATOM 4083 N N . THR C 1 66 ? 75.561 17.705 10.018 1.00 30.46 66 THR C N 1
ATOM 4084 C CA . THR C 1 66 ? 76.424 18.351 10.998 1.00 30.09 66 THR C CA 1
ATOM 4085 C C . THR C 1 66 ? 75.620 19.286 11.893 1.00 30.54 66 THR C C 1
ATOM 4086 O O . THR C 1 66 ? 74.830 20.088 11.390 1.00 30.32 66 THR C O 1
ATOM 4090 N N . ALA C 1 67 ? 75.814 19.173 13.209 1.00 28.28 67 ALA C N 1
ATOM 4091 C CA . ALA C 1 67 ? 75.110 20.034 14.163 1.00 29.70 67 ALA C CA 1
ATOM 4092 C C . ALA C 1 67 ? 76.108 20.745 15.082 1.00 30.10 67 ALA C C 1
ATOM 4093 O O . ALA C 1 67 ? 77.200 20.238 15.343 1.00 32.09 67 ALA C O 1
ATOM 4095 N N . TYR C 1 68 ? 75.746 21.920 15.576 1.00 29.77 68 TYR C N 1
ATOM 4096 C CA . TYR C 1 68 ? 76.673 22.631 16.437 1.00 29.72 68 TYR C CA 1
ATOM 4097 C C . TYR C 1 68 ? 76.041 23.732 17.265 1.00 29.79 68 TYR C C 1
ATOM 4098 O O . TYR C 1 68 ? 75.022 24.307 16.894 1.00 31.33 68 TYR C O 1
ATOM 4107 N N . VAL C 1 69 ? 76.652 24.000 18.409 1.00 30.50 69 VAL C N 1
ATOM 4108 C CA . VAL C 1 69 ? 76.198 25.045 19.313 1.00 29.36 69 VAL C CA 1
ATOM 4109 C C . VAL C 1 69 ? 77.413 25.891 19.612 1.00 29.46 69 VAL C C 1
ATOM 4110 O O . VAL C 1 69 ? 78.544 25.394 19.612 1.00 30.16 69 VAL C O 1
ATOM 4114 N N . PRO C 1 70 ? 77.207 27.183 19.857 1.00 28.66 70 PRO C N 1
ATOM 4115 C CA . PRO C 1 70 ? 78.316 28.090 20.156 1.00 29.00 70 PRO C CA 1
ATOM 4116 C C . PRO C 1 70 ? 78.842 27.889 21.571 1.00 30.00 70 PRO C C 1
ATOM 4117 O O . PRO C 1 70 ? 78.170 27.266 22.410 1.00 28.47 70 PRO C O 1
ATOM 4121 N N . GLY C 1 71 ? 80.044 28.416 21.817 1.00 30.69 71 GLY C N 1
ATOM 4122 C CA . GLY C 1 71 ? 80.661 28.345 23.132 1.00 30.75 71 GLY C CA 1
ATOM 4123 C C . GLY C 1 71 ? 80.523 29.694 23.824 1.00 32.31 71 GLY C C 1
ATOM 4124 O O . GLY C 1 71 ? 79.978 30.631 23.225 1.00 31.11 71 GLY C O 1
ATOM 4125 N N . PRO C 1 72 ? 81.009 29.837 25.079 1.00 32.46 72 PRO C N 1
ATOM 4126 C CA . PRO C 1 72 ? 80.941 31.073 25.870 1.00 33.56 72 PRO C CA 1
ATOM 4127 C C . PRO C 1 72 ? 81.500 32.353 25.234 1.00 35.18 72 PRO C C 1
ATOM 4128 O O . PRO C 1 72 ? 81.030 33.457 25.534 1.00 34.10 72 PRO C O 1
ATOM 4132 N N . GLN C 1 73 ? 82.506 32.236 24.376 1.00 35.65 73 GLN C N 1
ATOM 4133 C CA . GLN C 1 73 ? 83.013 33.457 23.780 1.00 37.78 73 GLN C CA 1
ATOM 4134 C C . GLN C 1 73 ? 82.751 33.601 22.285 1.00 37.01 73 GLN C C 1
ATOM 4135 O O . GLN C 1 73 ? 83.494 34.271 21.572 1.00 37.41 73 GLN C O 1
ATOM 4141 N N . ASP C 1 74 ? 81.679 32.973 21.816 1.00 35.55 74 ASP C N 1
ATOM 4142 C CA . ASP C 1 74 ? 81.300 33.104 20.416 1.00 35.95 74 ASP C CA 1
ATOM 4143 C C . ASP C 1 74 ? 80.312 34.263 20.368 1.00 35.73 74 ASP C C 1
ATOM 4144 O O . ASP C 1 74 ? 79.167 34.110 19.924 1.00 35.90 74 ASP C O 1
ATOM 4149 N N . ALA C 1 75 ? 80.768 35.422 20.843 1.00 34.67 75 ALA C N 1
ATOM 4150 C CA . ALA C 1 75 ? 79.934 36.614 20.905 1.00 35.75 75 ALA C CA 1
ATOM 4151 C C . ALA C 1 75 ? 80.488 37.758 20.057 1.00 36.30 75 ALA C C 1
ATOM 4152 O O . ALA C 1 75 ? 81.684 37.807 19.773 1.00 37.98 75 ALA C O 1
ATOM 4154 N N . PRO C 1 76 ? 79.619 38.700 19.641 1.00 36.98 76 PRO C N 1
ATOM 4155 C CA . PRO C 1 76 ? 78.173 38.755 19.914 1.00 36.37 76 PRO C CA 1
ATOM 4156 C C . PRO C 1 76 ? 77.467 37.597 19.224 1.00 36.12 76 PRO C C 1
ATOM 4157 O O . PRO C 1 76 ? 77.935 37.107 18.195 1.00 38.07 76 PRO C O 1
ATOM 4161 N N . ILE C 1 77 ? 76.335 37.177 19.781 1.00 35.23 77 ILE C N 1
ATOM 4162 C CA . ILE C 1 77 ? 75.574 36.053 19.244 1.00 34.07 77 ILE C CA 1
ATOM 4163 C C . ILE C 1 77 ? 75.195 36.177 17.760 1.00 35.04 77 ILE C C 1
ATOM 4164 O O . ILE C 1 77 ? 75.259 35.198 17.008 1.00 35.85 77 ILE C O 1
ATOM 4169 N N . TRP C 1 78 ? 74.812 37.384 17.345 1.00 34.44 78 TRP C N 1
ATOM 4170 C CA . TRP C 1 78 ? 74.389 37.632 15.975 1.00 34.85 78 TRP C CA 1
ATOM 4171 C C . TRP C 1 78 ? 75.402 37.293 14.893 1.00 35.68 78 TRP C C 1
ATOM 4172 O O . TRP C 1 78 ? 75.015 36.850 13.811 1.00 36.47 78 TRP C O 1
ATOM 4183 N N . GLU C 1 79 ? 76.691 37.469 15.175 1.00 35.06 79 GLU C N 1
ATOM 4184 C CA . GLU C 1 79 ? 77.693 37.156 14.171 1.00 34.97 79 GLU C CA 1
ATOM 4185 C C . GLU C 1 79 ? 77.734 35.647 13.907 1.00 35.17 79 GLU C C 1
ATOM 4186 O O . GLU C 1 79 ? 77.745 35.217 12.743 1.00 34.01 79 GLU C O 1
ATOM 4192 N N . TYR C 1 80 ? 77.742 34.852 14.982 1.00 33.14 80 TYR C N 1
ATOM 4193 C CA . TYR C 1 80 ? 77.735 33.391 14.874 1.00 33.07 80 TYR C CA 1
ATOM 4194 C C . TYR C 1 80 ? 76.462 32.972 14.122 1.00 33.25 80 TYR C C 1
ATOM 4195 O O . TYR C 1 80 ? 76.488 32.104 13.241 1.00 32.02 80 TYR C O 1
ATOM 4204 N N . LEU C 1 81 ? 75.353 33.603 14.487 1.00 34.20 81 LEU C N 1
ATOM 4205 C CA . LEU C 1 81 ? 74.063 33.282 13.884 1.00 35.53 81 LEU C CA 1
ATOM 4206 C C . LEU C 1 81 ? 74.009 33.590 12.393 1.00 35.81 81 LEU C C 1
ATOM 4207 O O . LEU C 1 81 ? 73.667 32.722 11.586 1.00 36.06 81 LEU C O 1
ATOM 4212 N N . ARG C 1 82 ? 74.364 34.809 12.015 1.00 35.88 82 ARG C N 1
ATOM 4213 C CA . ARG C 1 82 ? 74.299 35.160 10.601 1.00 36.69 82 ARG C CA 1
ATOM 4214 C C . ARG C 1 82 ? 75.127 34.258 9.702 1.00 35.94 82 ARG C C 1
ATOM 4215 O O . ARG C 1 82 ? 74.652 33.812 8.655 1.00 36.15 82 ARG C O 1
ATOM 4223 N N . GLU C 1 83 ? 76.361 33.976 10.095 1.00 34.96 83 GLU C N 1
ATOM 4224 C CA . GLU C 1 83 ? 77.204 33.135 9.265 1.00 34.32 83 GLU C CA 1
ATOM 4225 C C . GLU C 1 83 ? 76.716 31.691 9.244 1.00 34.95 83 GLU C C 1
ATOM 4226 O O . GLU C 1 83 ? 76.925 30.960 8.255 1.00 33.23 83 GLU C O 1
ATOM 4232 N N . ALA C 1 84 ? 76.061 31.285 10.333 1.00 34.22 84 ALA C N 1
ATOM 4233 C CA . ALA C 1 84 ? 75.503 29.944 10.419 1.00 34.31 84 ALA C CA 1
ATOM 4234 C C . ALA C 1 84 ? 74.307 29.939 9.468 1.00 34.17 84 ALA C C 1
ATOM 4235 O O . ALA C 1 84 ? 74.070 28.966 8.756 1.00 34.40 84 ALA C O 1
ATOM 4237 N N . ALA C 1 85 ? 73.557 31.035 9.465 1.00 33.00 85 ALA C N 1
ATOM 4238 C CA . ALA C 1 85 ? 72.408 31.161 8.576 1.00 35.00 85 ALA C CA 1
ATOM 4239 C C . ALA C 1 85 ? 72.893 31.062 7.121 1.00 35.26 85 ALA C C 1
ATOM 4240 O O . ALA C 1 85 ? 72.332 30.312 6.321 1.00 37.22 85 ALA C O 1
ATOM 4242 N N . ASN C 1 86 ? 73.954 31.801 6.797 1.00 35.80 86 ASN C N 1
ATOM 4243 C CA . ASN C 1 86 ? 74.512 31.807 5.450 1.00 36.33 86 ASN C CA 1
ATOM 4244 C C . ASN C 1 86 ? 74.953 30.432 4.969 1.00 36.51 86 ASN C C 1
ATOM 4245 O O . ASN C 1 86 ? 74.519 29.984 3.909 1.00 37.48 86 ASN C O 1
ATOM 4250 N N . VAL C 1 87 ? 75.812 29.755 5.729 1.00 36.61 87 VAL C N 1
ATOM 4251 C CA . VAL C 1 87 ? 76.287 28.431 5.309 1.00 36.55 87 VAL C CA 1
ATOM 4252 C C . VAL C 1 87 ? 75.146 27.425 5.181 1.00 35.59 87 VAL C C 1
ATOM 4253 O O . VAL C 1 87 ? 75.178 26.541 4.320 1.00 37.12 87 VAL C O 1
ATOM 4257 N N . GLU C 1 88 ? 74.142 27.557 6.039 1.00 35.55 88 GLU C N 1
ATOM 4258 C CA . GLU C 1 88 ? 73.002 26.643 6.022 1.00 36.03 88 GLU C CA 1
ATOM 4259 C C . GLU C 1 88 ? 72.093 26.854 4.810 1.00 37.75 88 GLU C C 1
ATOM 4260 O O . GLU C 1 88 ? 71.445 25.916 4.343 1.00 37.47 88 GLU C O 1
ATOM 4266 N N . LEU C 1 89 ? 72.055 28.080 4.293 1.00 39.27 89 LEU C N 1
ATOM 4267 C CA . LEU C 1 89 ? 71.255 28.347 3.109 1.00 41.36 89 LEU C CA 1
ATOM 4268 C C . LEU C 1 89 ? 71.806 27.499 1.970 1.00 41.45 89 LEU C C 1
ATOM 4269 O O . LEU C 1 89 ? 71.053 27.010 1.137 1.00 42.29 89 LEU C O 1
ATOM 4274 N N . VAL C 1 90 ? 73.121 27.310 1.963 1.00 41.68 90 VAL C N 1
ATOM 4275 C CA . VAL C 1 90 ? 73.791 26.536 0.924 1.00 42.36 90 VAL C CA 1
ATOM 4276 C C . VAL C 1 90 ? 73.876 25.035 1.201 1.00 43.34 90 VAL C C 1
ATOM 4277 O O . VAL C 1 90 ? 73.652 24.226 0.303 1.00 44.38 90 VAL C O 1
ATOM 4281 N N . HIS C 1 91 ? 74.221 24.658 2.429 1.00 42.99 91 HIS C N 1
ATOM 4282 C CA . HIS C 1 91 ? 74.325 23.244 2.766 1.00 43.53 91 HIS C CA 1
ATOM 4283 C C . HIS C 1 91 ? 73.262 22.860 3.778 1.00 43.89 91 HIS C C 1
ATOM 4284 O O . HIS C 1 91 ? 73.419 23.083 4.980 1.00 44.32 91 HIS C O 1
ATOM 4291 N N . PRO C 1 92 ? 72.161 22.266 3.297 1.00 43.57 92 PRO C N 1
ATOM 4292 C CA . PRO C 1 92 ? 71.041 21.838 4.132 1.00 43.23 92 PRO C CA 1
ATOM 4293 C C . PRO C 1 92 ? 71.430 20.886 5.254 1.00 42.39 92 PRO C C 1
ATOM 4294 O O . PRO C 1 92 ? 70.777 20.863 6.291 1.00 41.73 92 PRO C O 1
ATOM 4298 N N . GLU C 1 93 ? 72.491 20.110 5.060 1.00 43.31 93 GLU C N 1
ATOM 4299 C CA . GLU C 1 93 ? 72.914 19.167 6.096 1.00 44.07 93 GLU C CA 1
ATOM 4300 C C . GLU C 1 93 ? 73.634 19.823 7.288 1.00 42.51 93 GLU C C 1
ATOM 4301 O O . GLU C 1 93 ? 73.919 19.153 8.290 1.00 42.35 93 GLU C O 1
ATOM 4315 N N . ARG C 1 95 ? 73.728 22.426 10.444 1.00 35.90 95 ARG C N 1
ATOM 4316 C CA . ARG C 1 95 ? 72.702 22.971 11.329 1.00 33.89 95 ARG C CA 1
ATOM 4317 C C . ARG C 1 95 ? 73.115 23.369 12.750 1.00 33.00 95 ARG C C 1
ATOM 4318 O O . ARG C 1 95 ? 73.571 22.546 13.564 1.00 32.16 95 ARG C O 1
ATOM 4326 N N . ASN C 1 96 ? 72.956 24.657 13.028 1.00 29.85 96 ASN C N 1
ATOM 4327 C CA . ASN C 1 96 ? 73.234 25.210 14.342 1.00 29.64 96 ASN C CA 1
ATOM 4328 C C . ASN C 1 96 ? 71.992 24.871 15.182 1.00 28.85 96 ASN C C 1
ATOM 4329 O O . ASN C 1 96 ? 70.879 25.260 14.813 1.00 28.70 96 ASN C O 1
ATOM 4334 N N . VAL C 1 97 ? 72.163 24.147 16.292 1.00 28.09 97 VAL C N 1
ATOM 4335 C CA . VAL C 1 97 ? 71.014 23.774 17.125 1.00 26.53 97 VAL C CA 1
ATOM 4336 C C . VAL C 1 97 ? 70.852 24.546 18.439 1.00 26.72 97 VAL C C 1
ATOM 4337 O O . VAL C 1 97 ? 70.093 24.137 19.333 1.00 26.29 97 VAL C O 1
ATOM 4341 N N . HIS C 1 98 ? 71.553 25.668 18.549 1.00 28.28 98 HIS C N 1
ATOM 4342 C CA . HIS C 1 98 ? 71.469 26.517 19.737 1.00 27.33 98 HIS C CA 1
ATOM 4343 C C . HIS C 1 98 ? 70.052 27.077 19.867 1.00 27.48 98 HIS C C 1
ATOM 4344 O O . HIS C 1 98 ? 69.615 27.855 19.026 1.00 28.72 98 HIS C O 1
ATOM 4351 N N . GLU C 1 99 ? 69.349 26.669 20.923 1.00 25.13 99 GLU C N 1
ATOM 4352 C CA . GLU C 1 99 ? 67.978 27.099 21.211 1.00 26.39 99 GLU C CA 1
ATOM 4353 C C . GLU C 1 99 ? 66.928 26.544 20.256 1.00 26.79 99 GLU C C 1
ATOM 4354 O O . GLU C 1 99 ? 65.754 26.911 20.335 1.00 27.00 99 GLU C O 1
ATOM 4360 N N . THR C 1 100 ? 67.343 25.679 19.340 1.00 27.19 100 THR C N 1
ATOM 4361 C CA . THR C 1 100 ? 66.404 25.100 18.398 1.00 28.59 100 THR C CA 1
ATOM 4362 C C . THR C 1 100 ? 66.647 23.589 18.256 1.00 29.17 100 THR C C 1
ATOM 4363 O O . THR C 1 100 ? 67.166 22.947 19.181 1.00 28.68 100 THR C O 1
ATOM 4367 N N . PHE C 1 101 ? 66.280 23.022 17.115 1.00 27.10 101 PHE C N 1
ATOM 4368 C CA . PHE C 1 101 ? 66.413 21.591 16.916 1.00 26.45 101 PHE C CA 1
ATOM 4369 C C . PHE C 1 101 ? 66.381 21.234 15.436 1.00 27.08 101 PHE C C 1
ATOM 4370 O O . PHE C 1 101 ? 66.048 22.056 14.587 1.00 24.62 101 PHE C O 1
ATOM 4378 N N . THR C 1 102 ? 66.707 19.981 15.154 1.00 26.58 102 THR C N 1
ATOM 4379 C CA . THR C 1 102 ? 66.642 19.449 13.808 1.00 27.55 102 THR C CA 1
ATOM 4380 C C . THR C 1 102 ? 66.544 17.951 13.993 1.00 28.31 102 THR C C 1
ATOM 4381 O O . THR C 1 102 ? 66.618 17.470 15.123 1.00 27.87 102 THR C O 1
ATOM 4385 N N . PHE C 1 103 ? 66.372 17.212 12.900 1.00 29.90 103 PHE C N 1
ATOM 4386 C CA . PHE C 1 103 ? 66.265 15.762 12.980 1.00 29.68 103 PHE C CA 1
ATOM 4387 C C . PHE C 1 103 ? 67.404 15.065 12.225 1.00 31.12 103 PHE C C 1
ATOM 4388 O O . PHE C 1 103 ? 67.879 15.566 11.215 1.00 33.28 103 PHE C O 1
ATOM 4396 N N . TRP C 1 104 ? 67.861 13.925 12.730 1.00 31.49 104 TRP C N 1
ATOM 4397 C CA . TRP C 1 104 ? 68.916 13.163 12.057 1.00 32.64 104 TRP C CA 1
ATOM 4398 C C . TRP C 1 104 ? 68.314 11.807 11.708 1.00 33.34 104 TRP C C 1
ATOM 4399 O O . TRP C 1 104 ? 67.324 11.402 12.321 1.00 32.39 104 TRP C O 1
ATOM 4410 N N . ARG C 1 105 ? 68.906 11.109 10.743 1.00 35.33 105 ARG C N 1
ATOM 4411 C CA . ARG C 1 105 ? 68.405 9.795 10.327 1.00 38.64 105 ARG C CA 1
ATOM 4412 C C . ARG C 1 105 ? 68.217 8.835 11.506 1.00 38.05 105 ARG C C 1
ATOM 4413 O O . ARG C 1 105 ? 69.180 8.499 12.206 1.00 37.70 105 ARG C O 1
ATOM 4421 N N . GLY C 1 106 ? 66.984 8.375 11.708 1.00 37.24 106 GLY C N 1
ATOM 4422 C CA . GLY C 1 106 ? 66.719 7.456 12.801 1.00 35.42 106 GLY C CA 1
ATOM 4423 C C . GLY C 1 106 ? 65.242 7.273 13.071 1.00 34.10 106 GLY C C 1
ATOM 4424 O O . GLY C 1 106 ? 64.720 6.172 12.931 1.00 34.16 106 GLY C O 1
ATOM 4425 N N . PRO C 1 107 ? 64.530 8.341 13.448 1.00 33.11 107 PRO C N 1
ATOM 4426 C CA . PRO C 1 107 ? 65.040 9.698 13.627 1.00 31.79 107 PRO C CA 1
ATOM 4427 C C . PRO C 1 107 ? 65.538 10.019 15.046 1.00 32.13 107 PRO C C 1
ATOM 4428 O O . PRO C 1 107 ? 65.199 9.338 16.024 1.00 32.25 107 PRO C O 1
ATOM 4432 N N . TYR C 1 108 ? 66.375 11.043 15.141 1.00 29.72 108 TYR C N 1
ATOM 4433 C CA . TYR C 1 108 ? 66.885 11.510 16.421 1.00 27.46 108 TYR C CA 1
ATOM 4434 C C . TYR C 1 108 ? 66.576 12.981 16.426 1.00 27.09 108 TYR C C 1
ATOM 4435 O O . TYR C 1 108 ? 66.747 13.653 15.406 1.00 25.83 108 TYR C O 1
ATOM 4444 N N . LEU C 1 109 ? 66.095 13.468 17.565 1.00 26.68 109 LEU C N 1
ATOM 4445 C CA . LEU C 1 109 ? 65.813 14.874 17.733 1.00 24.53 109 LEU C CA 1
ATOM 4446 C C . LEU C 1 109 ? 67.118 15.460 18.306 1.00 26.35 109 LEU C C 1
ATOM 4447 O O . LEU C 1 109 ? 67.511 15.151 19.438 1.00 26.43 109 LEU C O 1
ATOM 4452 N N . VAL C 1 110 ? 67.807 16.268 17.505 1.00 24.73 110 VAL C N 1
ATOM 4453 C CA . VAL C 1 110 ? 69.058 16.875 17.924 1.00 24.86 110 VAL C CA 1
ATOM 4454 C C . VAL C 1 110 ? 68.767 18.310 18.366 1.00 25.69 110 VAL C C 1
ATOM 4455 O O . VAL C 1 110 ? 68.195 19.115 17.611 1.00 23.58 110 VAL C O 1
ATOM 4459 N N . ALA C 1 111 ? 69.154 18.628 19.599 1.00 23.50 111 ALA C N 1
ATOM 4460 C CA . ALA C 1 111 ? 68.895 19.959 20.147 1.00 22.15 111 ALA C CA 1
ATOM 4461 C C . ALA C 1 111 ? 70.019 20.410 21.064 1.00 23.39 111 ALA C C 1
ATOM 4462 O O . ALA C 1 111 ? 70.809 19.589 21.546 1.00 21.94 111 ALA C O 1
ATOM 4464 N N . GLY C 1 112 ? 70.099 21.715 21.312 1.00 23.66 112 GLY C N 1
ATOM 4465 C CA . GLY C 1 112 ? 71.154 22.181 22.190 1.00 25.01 112 GLY C CA 1
ATOM 4466 C C . GLY C 1 112 ? 70.992 23.575 22.760 1.00 25.62 112 GLY C C 1
ATOM 4467 O O . GLY C 1 112 ? 70.077 24.305 22.394 1.00 24.51 112 GLY C O 1
ATOM 4468 N N . VAL C 1 113 ? 71.882 23.917 23.695 1.00 25.35 113 VAL C N 1
ATOM 4469 C CA . VAL C 1 113 ? 71.913 25.234 24.313 1.00 24.68 113 VAL C CA 1
ATOM 4470 C C . VAL C 1 113 ? 73.400 25.473 24.540 1.00 26.20 113 VAL C C 1
ATOM 4471 O O . VAL C 1 113 ? 74.018 24.847 25.412 1.00 26.78 113 VAL C O 1
ATOM 4475 N N . GLY C 1 114 ? 73.982 26.343 23.720 1.00 24.91 114 GLY C N 1
ATOM 4476 C CA . GLY C 1 114 ? 75.403 26.633 23.840 1.00 24.87 114 GLY C CA 1
ATOM 4477 C C . GLY C 1 114 ? 75.665 27.779 24.796 1.00 23.66 114 GLY C C 1
ATOM 4478 O O . GLY C 1 114 ? 74.799 28.159 25.580 1.00 23.32 114 GLY C O 1
ATOM 4479 N N . GLY C 1 115 ? 76.859 28.346 24.711 1.00 27.46 115 GLY C N 1
ATOM 4480 C CA . GLY C 1 115 ? 77.212 29.439 25.596 1.00 29.51 115 GLY C CA 1
ATOM 4481 C C . GLY C 1 115 ? 77.362 28.875 26.997 1.00 29.22 115 GLY C C 1
ATOM 4482 O O . GLY C 1 115 ? 77.332 27.661 27.202 1.00 30.13 115 GLY C O 1
ATOM 4483 N N . GLU C 1 116 ? 77.520 29.756 27.969 1.00 31.14 116 GLU C N 1
ATOM 4484 C CA . GLU C 1 116 ? 77.677 29.330 29.348 1.00 30.59 116 GLU C CA 1
ATOM 4485 C C . GLU C 1 116 ? 76.329 29.259 30.034 1.00 30.71 116 GLU C C 1
ATOM 4486 O O . GLU C 1 116 ? 75.620 30.261 30.108 1.00 31.41 116 GLU C O 1
ATOM 4492 N N . ILE C 1 117 ? 75.954 28.082 30.523 1.00 28.97 117 ILE C N 1
ATOM 4493 C CA . ILE C 1 117 ? 74.694 27.988 31.229 1.00 28.09 117 ILE C CA 1
ATOM 4494 C C . ILE C 1 117 ? 75.068 28.204 32.690 1.00 29.87 117 ILE C C 1
ATOM 4495 O O . ILE C 1 117 ? 75.593 27.298 33.340 1.00 27.21 117 ILE C O 1
ATOM 4500 N N . ALA C 1 118 ? 74.808 29.412 33.188 1.00 30.64 118 ALA C N 1
ATOM 4501 C CA . ALA C 1 118 ? 75.128 29.779 34.563 1.00 32.86 118 ALA C CA 1
ATOM 4502 C C . ALA C 1 118 ? 73.933 29.564 35.480 1.00 34.57 118 ALA C C 1
ATOM 4503 O O . ALA C 1 118 ? 72.785 29.655 35.045 1.00 34.21 118 ALA C O 1
ATOM 4505 N N . ASP C 1 119 ? 74.215 29.279 36.750 1.00 35.93 119 ASP C N 1
ATOM 4506 C CA . ASP C 1 119 ? 73.179 29.032 37.755 1.00 38.65 119 ASP C CA 1
ATOM 4507 C C . ASP C 1 119 ? 72.118 30.133 37.800 1.00 39.50 119 ASP C C 1
ATOM 4508 O O . ASP C 1 119 ? 70.921 29.852 37.814 1.00 40.69 119 ASP C O 1
ATOM 4513 N N . GLU C 1 120 ? 72.569 31.384 37.832 1.00 40.66 120 GLU C N 1
ATOM 4514 C CA . GLU C 1 120 ? 71.676 32.536 37.901 1.00 41.09 120 GLU C CA 1
ATOM 4515 C C . GLU C 1 120 ? 72.262 33.705 37.132 1.00 40.31 120 GLU C C 1
ATOM 4516 O O . GLU C 1 120 ? 73.021 33.535 36.181 1.00 39.04 120 GLU C O 1
ATOM 4522 N N . GLY C 1 121 ? 71.912 34.904 37.586 1.00 40.28 121 GLY C N 1
ATOM 4523 C CA . GLY C 1 121 ? 72.409 36.108 36.958 1.00 40.69 121 GLY C CA 1
ATOM 4524 C C . GLY C 1 121 ? 71.591 36.523 35.756 1.00 40.23 121 GLY C C 1
ATOM 4525 O O . GLY C 1 121 ? 70.530 35.961 35.490 1.00 42.34 121 GLY C O 1
ATOM 4526 N N . GLU C 1 122 ? 72.101 37.508 35.028 1.00 39.20 122 GLU C N 1
ATOM 4527 C CA . GLU C 1 122 ? 71.446 38.039 33.843 1.00 36.54 122 GLU C CA 1
ATOM 4528 C C . GLU C 1 122 ? 72.026 37.446 32.562 1.00 34.66 122 GLU C C 1
ATOM 4529 O O . GLU C 1 122 ? 73.199 37.078 32.500 1.00 32.09 122 GLU C O 1
ATOM 4535 N N . PRO C 1 123 ? 71.195 37.333 31.519 1.00 32.99 123 PRO C N 1
ATOM 4536 C CA . PRO C 1 123 ? 71.654 36.778 30.239 1.00 32.24 123 PRO C CA 1
ATOM 4537 C C . PRO C 1 123 ? 72.626 37.748 29.569 1.00 32.10 123 PRO C C 1
ATOM 4538 O O . PRO C 1 123 ? 72.488 38.959 29.724 1.00 31.39 123 PRO C O 1
ATOM 4542 N N . GLU C 1 124 ? 73.601 37.217 28.840 1.00 31.73 124 GLU C N 1
ATOM 4543 C CA . GLU C 1 124 ? 74.568 38.043 28.114 1.00 33.96 124 GLU C CA 1
ATOM 4544 C C . GLU C 1 124 ? 74.827 37.428 26.735 1.00 34.62 124 GLU C C 1
ATOM 4545 O O . GLU C 1 124 ? 75.054 36.219 26.616 1.00 33.32 124 GLU C O 1
ATOM 4551 N N . GLU C 1 125 ? 74.784 38.250 25.689 1.00 35.04 125 GLU C N 1
ATOM 4552 C CA . GLU C 1 125 ? 75.036 37.739 24.343 1.00 35.78 125 GLU C CA 1
ATOM 4553 C C . GLU C 1 125 ? 75.984 38.601 23.497 1.00 37.55 125 GLU C C 1
ATOM 4554 O O . GLU C 1 125 ? 76.231 38.297 22.322 1.00 36.77 125 GLU C O 1
ATOM 4560 N N . HIS C 1 126 ? 76.519 39.669 24.081 1.00 38.33 126 HIS C N 1
ATOM 4561 C CA . HIS C 1 126 ? 77.422 40.527 23.327 1.00 39.87 126 HIS C CA 1
ATOM 4562 C C . HIS C 1 126 ? 78.882 40.390 23.723 1.00 39.83 126 HIS C C 1
ATOM 4563 O O . HIS C 1 126 ? 79.727 40.144 22.870 1.00 40.05 126 HIS C O 1
ATOM 4570 N N . GLU C 1 127 ? 79.174 40.535 25.010 1.00 41.06 127 GLU C N 1
ATOM 4571 C CA . GLU C 1 127 ? 80.543 40.414 25.507 1.00 42.14 127 GLU C CA 1
ATOM 4572 C C . GLU C 1 127 ? 80.945 38.950 25.611 1.00 41.40 127 GLU C C 1
ATOM 4573 O O . GLU C 1 127 ? 82.134 38.609 25.610 1.00 41.85 127 GLU C O 1
ATOM 4579 N N . ALA C 1 128 ? 79.934 38.097 25.728 1.00 39.51 128 ALA C N 1
ATOM 4580 C CA . ALA C 1 128 ? 80.121 36.655 25.838 1.00 39.17 128 ALA C CA 1
ATOM 4581 C C . ALA C 1 128 ? 78.737 36.037 25.727 1.00 37.46 128 ALA C C 1
ATOM 4582 O O . ALA C 1 128 ? 77.738 36.754 25.656 1.00 38.44 128 ALA C O 1
ATOM 4584 N N . LEU C 1 129 ? 78.675 34.713 25.717 1.00 36.14 129 LEU C N 1
ATOM 4585 C CA . LEU C 1 129 ? 77.385 34.038 25.649 1.00 35.14 129 LEU C CA 1
ATOM 4586 C C . LEU C 1 129 ? 77.128 33.374 27.001 1.00 34.49 129 LEU C C 1
ATOM 4587 O O . LEU C 1 129 ? 77.754 32.367 27.358 1.00 33.61 129 LEU C O 1
ATOM 4592 N N . ARG C 1 130 ? 76.220 33.958 27.764 1.00 33.57 130 ARG C N 1
ATOM 4593 C CA . ARG C 1 130 ? 75.884 33.407 29.059 1.00 34.91 130 ARG C CA 1
ATOM 4594 C C . ARG C 1 130 ? 74.372 33.370 29.242 1.00 33.84 130 ARG C C 1
ATOM 4595 O O . ARG C 1 130 ? 73.664 34.350 28.977 1.00 32.84 130 ARG C O 1
ATOM 4603 N N . TYR C 1 131 ? 73.876 32.238 29.712 1.00 32.00 131 TYR C N 1
ATOM 4604 C CA . TYR C 1 131 ? 72.449 32.105 29.914 1.00 31.89 131 TYR C CA 1
ATOM 4605 C C . TYR C 1 131 ? 72.111 31.538 31.284 1.00 30.92 131 TYR C C 1
ATOM 4606 O O . TYR C 1 131 ? 72.630 30.495 31.668 1.00 32.28 131 TYR C O 1
ATOM 4615 N N . PRO C 1 132 ? 71.255 32.227 32.049 1.00 30.97 132 PRO C N 1
ATOM 4616 C CA . PRO C 1 132 ? 70.871 31.718 33.372 1.00 31.49 132 PRO C CA 1
ATOM 4617 C C . PRO C 1 132 ? 70.213 30.339 33.157 1.00 32.31 132 PRO C C 1
ATOM 4618 O O . PRO C 1 132 ? 69.748 30.026 32.058 1.00 32.82 132 PRO C O 1
ATOM 4622 N N . ALA C 1 133 ? 70.143 29.525 34.199 1.00 32.62 133 ALA C N 1
ATOM 4623 C CA . ALA C 1 133 ? 69.549 28.198 34.060 1.00 30.90 133 ALA C CA 1
ATOM 4624 C C . ALA C 1 133 ? 68.096 28.243 33.587 1.00 29.57 133 ALA C C 1
ATOM 4625 O O . ALA C 1 133 ? 67.673 27.381 32.820 1.00 26.35 133 ALA C O 1
ATOM 4627 N N . TRP C 1 134 ? 67.337 29.248 34.022 1.00 28.12 134 TRP C N 1
ATOM 4628 C CA . TRP C 1 134 ? 65.933 29.317 33.636 1.00 29.15 134 TRP C CA 1
ATOM 4629 C C . TRP C 1 134 ? 65.706 29.476 32.131 1.00 29.42 134 TRP C C 1
ATOM 4630 O O . TRP C 1 134 ? 64.685 29.032 31.601 1.00 29.99 134 TRP C O 1
ATOM 4641 N N . VAL C 1 135 ? 66.667 30.086 31.445 1.00 29.03 135 VAL C N 1
ATOM 46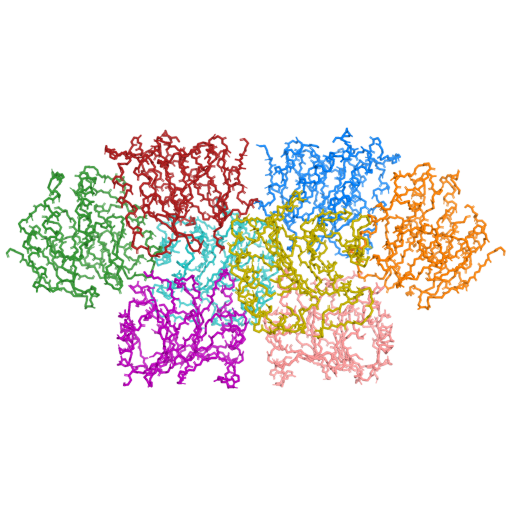42 C CA . VAL C 1 135 ? 66.574 30.281 30.004 1.00 28.37 135 VAL C CA 1
ATOM 4643 C C . VAL C 1 135 ? 66.888 28.967 29.280 1.00 27.64 135 VAL C C 1
ATOM 4644 O O . VAL C 1 135 ? 66.249 28.633 28.283 1.00 27.85 135 VAL C O 1
ATOM 4648 N N . ALA C 1 136 ? 67.876 28.228 29.771 1.00 26.31 136 ALA C N 1
ATOM 4649 C CA . ALA C 1 136 ? 68.227 26.963 29.143 1.00 27.59 136 ALA C CA 1
ATOM 4650 C C . ALA C 1 136 ? 66.998 26.061 29.222 1.00 29.32 136 ALA C C 1
ATOM 4651 O O . ALA C 1 136 ? 66.613 25.416 28.241 1.00 28.75 136 ALA C O 1
ATOM 4653 N N . GLU C 1 137 ? 66.388 26.028 30.400 1.00 27.32 137 GLU C N 1
ATOM 4654 C CA . GLU C 1 137 ? 65.195 25.226 30.626 1.00 30.43 137 GLU C CA 1
ATOM 4655 C C . GLU C 1 137 ? 63.994 25.670 29.776 1.00 29.03 137 GLU C C 1
ATOM 4656 O O . GLU C 1 137 ? 63.183 24.844 29.334 1.00 26.94 137 GLU C O 1
ATOM 4662 N N . TYR C 1 138 ? 63.870 26.974 29.566 1.00 26.94 138 TYR C N 1
ATOM 4663 C CA . TYR C 1 138 ? 62.771 27.496 28.772 1.00 26.34 138 TYR C CA 1
ATOM 4664 C C . TYR C 1 138 ? 62.953 27.056 27.325 1.00 24.98 138 TYR C C 1
ATOM 4665 O O . TYR C 1 138 ? 61.986 26.742 26.661 1.00 26.25 138 TYR C O 1
ATOM 4674 N N . ARG C 1 139 ? 64.189 27.022 26.841 1.00 25.08 139 ARG C N 1
ATOM 4675 C CA . ARG C 1 139 ? 64.425 26.600 25.461 1.00 26.29 139 ARG C CA 1
ATOM 4676 C C . ARG C 1 139 ? 64.061 25.143 25.247 1.00 27.51 139 ARG C C 1
ATOM 4677 O O . ARG C 1 139 ? 63.391 24.795 24.266 1.00 26.34 139 ARG C O 1
ATOM 4685 N N . LEU C 1 140 ? 64.514 24.286 26.163 1.00 26.24 140 LEU C N 1
ATOM 4686 C CA . LEU C 1 140 ? 64.282 22.858 26.027 1.00 25.45 140 LEU C CA 1
ATOM 4687 C C . LEU C 1 140 ? 62.864 22.382 26.298 1.00 24.28 140 LEU C C 1
ATOM 4688 O O . LEU C 1 140 ? 62.486 21.268 25.895 1.00 23.12 140 LEU C O 1
ATOM 4693 N N . LYS C 1 141 ? 62.062 23.205 26.963 1.00 22.78 141 LYS C N 1
ATOM 4694 C CA . LYS C 1 141 ? 60.702 22.774 27.244 1.00 26.02 141 LYS C CA 1
ATOM 4695 C C . LYS C 1 141 ? 59.892 22.606 25.936 1.00 25.54 141 LYS C C 1
ATOM 4696 O O . LYS C 1 141 ? 58.893 21.891 25.905 1.00 25.05 141 LYS C O 1
ATOM 4702 N N . ALA C 1 142 ? 60.344 23.240 24.857 1.00 26.72 142 ALA C N 1
ATOM 4703 C CA . ALA C 1 142 ? 59.645 23.127 23.574 1.00 25.23 142 ALA C CA 1
ATOM 4704 C C . ALA C 1 142 ? 59.745 21.701 23.064 1.00 25.33 142 ALA C C 1
ATOM 4705 O O . ALA C 1 142 ? 58.870 21.239 22.335 1.00 28.42 142 ALA C O 1
ATOM 4707 N N . LEU C 1 143 ? 60.795 20.992 23.464 1.00 23.91 143 LEU C N 1
ATOM 4708 C CA . LEU C 1 143 ? 60.964 19.622 23.005 1.00 23.29 143 LEU C CA 1
ATOM 4709 C C . LEU C 1 143 ? 59.831 18.719 23.507 1.00 24.25 143 LEU C C 1
ATOM 4710 O O . LEU C 1 143 ? 59.619 17.617 22.980 1.00 23.85 143 LEU C O 1
ATOM 4715 N N . TRP C 1 144 ? 59.095 19.190 24.514 1.00 23.10 144 TRP C N 1
ATOM 4716 C CA . TRP C 1 144 ? 57.960 18.440 25.037 1.00 23.37 144 TRP C CA 1
ATOM 4717 C C . TRP C 1 144 ? 56.832 18.333 23.996 1.00 24.40 144 TRP C C 1
ATOM 4718 O O . TRP C 1 144 ? 55.922 17.518 24.148 1.00 23.42 144 TRP C O 1
ATOM 4729 N N . GLU C 1 145 ? 56.919 19.146 22.936 1.00 22.32 145 GLU C N 1
ATOM 4730 C CA . GLU C 1 145 ? 55.947 19.133 21.835 1.00 23.39 145 GLU C CA 1
ATOM 4731 C C . GLU C 1 145 ? 56.327 18.014 20.864 1.00 23.59 145 GLU C C 1
ATOM 4732 O O . GLU C 1 145 ? 55.547 17.663 19.981 1.00 23.80 145 GLU C O 1
ATOM 4738 N N . LEU C 1 146 ? 57.543 17.498 21.024 1.00 20.88 146 LEU C N 1
ATOM 4739 C CA . LEU C 1 146 ? 58.091 16.438 20.186 1.00 22.01 146 LEU C CA 1
ATOM 4740 C C . LEU C 1 146 ? 58.647 15.370 21.134 1.00 22.39 146 LEU C C 1
ATOM 4741 O O . LEU C 1 146 ? 59.803 14.981 21.030 1.00 23.67 146 LEU C O 1
ATOM 4746 N N . LYS C 1 147 ? 57.821 14.877 22.045 1.00 25.16 147 LYS C N 1
ATOM 4747 C CA . LYS C 1 147 ? 58.306 13.929 23.039 1.00 27.20 147 LYS C CA 1
ATOM 4748 C C . LYS C 1 147 ? 58.594 12.511 22.591 1.00 28.81 147 LYS C C 1
ATOM 4749 O O . LYS C 1 147 ? 59.250 11.766 23.318 1.00 28.74 147 LYS C O 1
ATOM 4755 N N . ASP C 1 148 ? 58.140 12.132 21.399 1.00 28.99 148 ASP C N 1
ATOM 4756 C CA . ASP C 1 148 ? 58.366 10.770 20.950 1.00 29.56 148 ASP C CA 1
ATOM 4757 C C . ASP C 1 148 ? 59.629 10.514 20.127 1.00 30.30 148 ASP C C 1
ATOM 4758 O O . ASP C 1 148 ? 59.642 9.654 19.248 1.00 31.32 148 ASP C O 1
ATOM 4763 N N . TYR C 1 149 ? 60.701 11.241 20.413 1.00 29.15 149 TYR C N 1
ATOM 4764 C CA . TYR C 1 149 ? 61.948 11.020 19.692 1.00 30.71 149 TYR C CA 1
ATOM 4765 C C . TYR C 1 149 ? 63.120 10.873 20.632 1.00 30.26 149 TYR C C 1
ATOM 4766 O O . TYR C 1 149 ? 63.225 11.611 21.606 1.00 31.85 149 TYR C O 1
ATOM 4775 N N . PRO C 1 150 ? 63.999 9.894 20.375 1.00 30.12 150 PRO C N 1
ATOM 4776 C CA . PRO C 1 150 ? 65.165 9.753 21.255 1.00 29.36 150 PRO C CA 1
ATOM 4777 C C . PRO C 1 150 ? 65.921 11.059 21.001 1.00 30.09 150 PRO C C 1
ATOM 4778 O O . PRO C 1 150 ? 65.923 11.567 19.872 1.00 28.12 150 PRO C O 1
ATOM 4782 N N . LYS C 1 151 ? 66.537 11.626 22.029 1.00 29.75 151 LYS C N 1
ATOM 4783 C CA . LYS C 1 151 ? 67.234 12.888 21.833 1.00 29.10 151 LYS C CA 1
ATOM 4784 C C . LYS C 1 151 ? 68.747 12.873 21.972 1.00 29.60 151 LYS C C 1
ATOM 4785 O O . LYS C 1 151 ? 69.329 11.997 22.625 1.00 30.34 151 LYS C O 1
ATOM 4791 N N . ILE C 1 152 ? 69.371 13.846 21.316 1.00 27.68 152 ILE C N 1
ATOM 4792 C CA . ILE C 1 152 ? 70.810 14.055 21.374 1.00 27.93 152 ILE C CA 1
ATOM 4793 C C . ILE C 1 152 ? 70.984 15.537 21.708 1.00 27.79 152 ILE C C 1
ATOM 4794 O O . ILE C 1 152 ? 70.543 16.407 20.948 1.00 27.78 152 ILE C O 1
ATOM 4799 N N . PHE C 1 153 ? 71.599 15.816 22.861 1.00 28.11 153 PHE C N 1
ATOM 4800 C CA . PHE C 1 153 ? 71.809 17.197 23.317 1.00 26.67 153 PHE C CA 1
ATOM 4801 C C . PHE C 1 153 ? 73.248 17.633 23.137 1.00 27.44 153 PHE C C 1
ATOM 4802 O O . PHE C 1 153 ? 74.177 16.824 23.288 1.00 27.91 153 PHE C O 1
ATOM 4810 N N . LEU C 1 154 ? 73.425 18.910 22.803 1.00 27.32 154 LEU C N 1
ATOM 4811 C CA . LEU C 1 154 ? 74.748 19.508 22.668 1.00 28.03 154 LEU C CA 1
ATOM 4812 C C . LEU C 1 154 ? 74.747 20.695 23.629 1.00 28.84 154 LEU C C 1
ATOM 4813 O O . LEU C 1 154 ? 73.927 21.615 23.493 1.00 27.79 154 LEU C O 1
ATOM 4818 N N . PHE C 1 155 ? 75.654 20.650 24.609 1.00 28.73 155 PHE C N 1
ATOM 4819 C CA . PHE C 1 155 ? 75.816 21.709 25.610 1.00 27.65 155 PHE C CA 1
ATOM 4820 C C . PHE C 1 155 ? 77.291 22.060 25.647 1.00 28.21 155 PHE C C 1
ATOM 4821 O O . PHE C 1 155 ? 78.141 21.229 25.318 1.00 27.96 155 PHE C O 1
ATOM 4829 N N . HIS C 1 156 ? 77.603 23.283 26.051 1.00 28.51 156 HIS C N 1
ATOM 4830 C CA . HIS C 1 156 ? 79.000 23.615 26.216 1.00 30.72 156 HIS C CA 1
ATOM 4831 C C . HIS C 1 156 ? 79.317 23.209 27.668 1.00 31.01 156 HIS C C 1
ATOM 4832 O O . HIS C 1 156 ? 80.310 22.540 27.939 1.00 30.35 156 HIS C O 1
ATOM 4839 N N . THR C 1 157 ? 78.432 23.616 28.575 1.00 31.49 157 THR C N 1
ATOM 4840 C CA . THR C 1 157 ? 78.553 23.371 30.008 1.00 32.79 157 THR C CA 1
ATOM 4841 C C . THR C 1 157 ? 78.295 21.932 30.440 1.00 34.57 157 THR C C 1
ATOM 4842 O O . THR C 1 157 ? 77.276 21.345 30.084 1.00 34.82 157 THR C O 1
ATOM 4854 N N . PRO C 1 159 ? 77.444 18.772 33.054 1.00 33.28 159 PRO C N 1
ATOM 4855 C CA . PRO C 1 159 ? 76.488 18.600 34.153 1.00 33.78 159 PRO C CA 1
ATOM 4856 C C . PRO C 1 159 ? 77.211 18.107 35.422 1.00 34.19 159 PRO C C 1
ATOM 4857 O O . PRO C 1 159 ? 78.351 17.649 35.358 1.00 32.67 159 PRO C O 1
ATOM 4861 N N . TYR C 1 160 ? 76.564 18.197 36.573 1.00 35.06 160 TYR C N 1
ATOM 4862 C CA . TYR C 1 160 ? 77.197 17.687 37.783 1.00 35.85 160 TYR C CA 1
ATOM 4863 C C . TYR C 1 160 ? 77.060 16.152 37.778 1.00 36.43 160 TYR C C 1
ATOM 4864 O O . TYR C 1 160 ? 76.015 15.608 37.397 1.00 35.00 160 TYR C O 1
ATOM 4873 N N . HIS C 1 161 ? 78.121 15.453 38.166 1.00 38.18 161 HIS C N 1
ATOM 4874 C CA . HIS C 1 161 ? 78.073 13.995 38.244 1.00 40.50 161 HIS C CA 1
ATOM 4875 C C . HIS C 1 161 ? 78.830 13.527 39.491 1.00 41.25 161 HIS C C 1
ATOM 4876 O O . HIS C 1 161 ? 80.062 13.548 39.538 1.00 40.74 161 HIS C O 1
ATOM 4883 N N . LYS C 1 162 ? 78.070 13.101 40.496 1.00 41.80 162 LYS C N 1
ATOM 4884 C CA . LYS C 1 162 ? 78.630 12.652 41.766 1.00 42.86 162 LYS C CA 1
ATOM 4885 C C . LYS C 1 162 ? 79.737 11.604 41.689 1.00 43.01 162 LYS C C 1
ATOM 4886 O O . LYS C 1 162 ? 79.591 10.557 41.044 1.00 40.94 162 LYS C O 1
ATOM 4892 N N . GLY C 1 163 ? 80.843 11.912 42.366 1.00 43.88 163 GLY C N 1
ATOM 4893 C CA . GLY C 1 163 ? 81.981 11.013 42.427 1.00 45.14 163 GLY C CA 1
ATOM 4894 C C . GLY C 1 163 ? 82.853 10.977 41.191 1.00 46.77 163 GLY C C 1
ATOM 4895 O O . GLY C 1 163 ? 83.833 10.226 41.151 1.00 45.82 163 GLY C O 1
ATOM 4896 N N . LEU C 1 164 ? 82.513 11.787 40.188 1.00 46.59 164 LEU C N 1
ATOM 4897 C CA . LEU C 1 164 ? 83.280 11.798 38.949 1.00 47.43 164 LEU C CA 1
ATOM 4898 C C . LEU C 1 164 ? 83.531 13.197 38.410 1.00 47.19 164 LEU C C 1
ATOM 4899 O O . LEU C 1 164 ? 84.540 13.432 37.759 1.00 47.26 164 LEU C O 1
ATOM 4904 N N . ASN C 1 165 ? 82.611 14.119 38.672 1.00 47.85 165 ASN C N 1
ATOM 4905 C CA . ASN C 1 165 ? 82.764 15.504 38.230 1.00 47.89 165 ASN C CA 1
ATOM 4906 C C . ASN C 1 165 ? 81.968 16.420 39.152 1.00 47.53 165 ASN C C 1
ATOM 4907 O O . ASN C 1 165 ? 80.870 16.860 38.807 1.00 46.94 165 ASN C O 1
ATOM 4912 N N . GLU C 1 166 ? 82.526 16.703 40.327 1.00 46.22 166 GLU C N 1
ATOM 4913 C CA . GLU C 1 166 ? 81.862 17.565 41.294 1.00 46.02 166 GLU C CA 1
ATOM 4914 C C . GLU C 1 166 ? 81.843 19.037 40.880 1.00 44.10 166 GLU C C 1
ATOM 4915 O O . GLU C 1 166 ? 81.198 19.847 41.530 1.00 43.23 166 GLU C O 1
ATOM 4921 N N . GLN C 1 167 ? 82.543 19.379 39.806 1.00 43.79 167 GLN C N 1
ATOM 4922 C CA . GLN C 1 167 ? 82.590 20.761 39.342 1.00 43.57 167 GLN C CA 1
ATOM 4923 C C . GLN C 1 167 ? 81.413 21.062 38.415 1.00 43.55 167 GLN C C 1
ATOM 4924 O O . GLN C 1 167 ? 81.039 22.228 38.233 1.00 43.25 167 GLN C O 1
ATOM 4930 N N . GLY C 1 168 ? 80.834 20.003 37.842 1.00 42.42 168 GLY C N 1
ATOM 4931 C CA . GLY C 1 168 ? 79.717 20.134 36.915 1.00 38.77 168 GLY C CA 1
ATOM 4932 C C . GLY C 1 168 ? 78.535 20.949 37.403 1.00 38.40 168 GLY C C 1
ATOM 4933 O O . GLY C 1 168 ? 78.391 21.199 38.604 1.00 38.66 168 GLY C O 1
ATOM 4934 N N . SER C 1 169 ? 77.679 21.361 36.470 1.00 34.74 169 SER C N 1
ATOM 4935 C CA . SER C 1 169 ? 76.499 22.152 36.805 1.00 32.02 169 SER C CA 1
ATOM 4936 C C . SER C 1 169 ? 75.290 21.304 37.191 1.00 32.31 169 SER C C 1
ATOM 4937 O O . SER C 1 169 ? 74.865 20.443 36.411 1.00 31.66 169 SER C O 1
ATOM 4940 N N . HIS C 1 170 ? 74.734 21.552 38.383 1.00 31.39 170 HIS C N 1
ATOM 4941 C CA . HIS C 1 170 ? 73.546 20.811 38.860 1.00 32.52 170 HIS C CA 1
ATOM 4942 C C . HIS C 1 170 ? 72.338 21.115 37.962 1.00 30.82 170 HIS C C 1
ATOM 4943 O O . HIS C 1 170 ? 71.491 20.258 37.739 1.00 28.20 170 HIS C O 1
ATOM 4950 N N . GLU C 1 171 ? 72.258 22.349 37.472 1.00 30.46 171 GLU C N 1
ATOM 4951 C CA . GLU C 1 171 ? 71.153 22.739 36.595 1.00 31.88 171 GLU C CA 1
ATOM 4952 C C . GLU C 1 171 ? 71.196 21.935 35.282 1.00 29.64 171 GLU C C 1
ATOM 4953 O O . GLU C 1 171 ? 70.188 21.376 34.867 1.00 30.07 171 GLU C O 1
ATOM 4959 N N . VAL C 1 172 ? 72.359 21.863 34.646 1.00 27.62 172 VAL C N 1
ATOM 4960 C CA . VAL C 1 172 ? 72.482 21.098 33.409 1.00 28.68 172 VAL C CA 1
ATOM 4961 C C . VAL C 1 172 ? 72.149 19.632 33.694 1.00 28.24 172 VAL C C 1
ATOM 4962 O O . VAL C 1 172 ? 71.494 18.968 32.881 1.00 28.65 172 VAL C O 1
ATOM 4966 N N . ALA C 1 173 ? 72.580 19.127 34.850 1.00 27.68 173 ALA C N 1
ATOM 4967 C CA . ALA C 1 173 ? 72.276 17.747 35.213 1.00 26.24 173 ALA C CA 1
ATOM 4968 C C . ALA C 1 173 ? 70.753 17.582 35.264 1.00 26.35 173 ALA C C 1
ATOM 4969 O O . ALA C 1 173 ? 70.210 16.587 34.782 1.00 25.38 173 ALA C O 1
ATOM 4971 N N . HIS C 1 174 ? 70.066 18.555 35.858 1.00 24.79 174 HIS C N 1
ATOM 4972 C CA . HIS C 1 174 ? 68.613 18.508 35.955 1.00 26.93 174 HIS C CA 1
ATOM 4973 C C . HIS C 1 174 ? 67.904 18.506 34.578 1.00 26.76 174 HIS C C 1
ATOM 4974 O O . HIS C 1 174 ? 66.846 17.902 34.420 1.00 26.01 174 HIS C O 1
ATOM 4981 N N . LEU C 1 175 ? 68.477 19.198 33.597 1.00 27.92 175 LEU C N 1
ATOM 4982 C CA . LEU C 1 175 ? 67.891 19.231 32.255 1.00 27.78 175 LEU C CA 1
ATOM 4983 C C . LEU C 1 175 ? 68.057 17.836 31.635 1.00 26.94 175 LEU C C 1
ATOM 4984 O O . LEU C 1 175 ? 67.178 17.339 30.933 1.00 26.75 175 LEU C O 1
ATOM 4989 N N . ILE C 1 176 ? 69.189 17.201 31.905 1.00 27.40 176 ILE C N 1
ATOM 4990 C CA . ILE C 1 176 ? 69.424 15.857 31.393 1.00 27.32 176 ILE C CA 1
ATOM 4991 C C . ILE C 1 176 ? 68.476 14.857 32.072 1.00 27.49 176 ILE C C 1
ATOM 4992 O O . ILE C 1 176 ? 67.857 14.022 31.402 1.00 26.91 176 ILE C O 1
ATOM 4997 N N . LYS C 1 177 ? 68.339 14.953 33.391 1.00 27.93 177 LYS C N 1
ATOM 4998 C CA . LYS C 1 177 ? 67.449 14.061 34.144 1.00 26.81 177 LYS C CA 1
ATOM 4999 C C . LYS C 1 177 ? 65.986 14.234 33.719 1.00 27.25 177 LYS C C 1
ATOM 5000 O O . LYS C 1 177 ? 65.182 13.284 33.753 1.00 25.06 177 LYS C O 1
ATOM 5006 N N . THR C 1 178 ? 65.654 15.455 33.326 1.00 25.56 178 THR C N 1
ATOM 5007 C CA . THR C 1 178 ? 64.303 15.799 32.921 1.00 28.44 178 THR C CA 1
ATOM 5008 C C . THR C 1 178 ? 63.906 15.297 31.526 1.00 26.83 178 THR C C 1
ATOM 5009 O O . THR C 1 178 ? 62.836 14.726 31.356 1.00 26.07 178 THR C O 1
ATOM 5013 N N . HIS C 1 179 ? 64.772 15.514 30.540 1.00 26.39 179 HIS C N 1
ATOM 5014 C CA . HIS C 1 179 ? 64.490 15.118 29.153 1.00 26.01 179 HIS C CA 1
ATOM 5015 C C . HIS C 1 179 ? 65.032 13.748 28.757 1.00 26.28 179 HIS C C 1
ATOM 5016 O O . HIS C 1 179 ? 64.654 13.205 27.717 1.00 28.52 179 HIS C O 1
ATOM 5023 N N . ASN C 1 180 ? 65.900 13.183 29.588 1.00 24.26 180 ASN C N 1
ATOM 5024 C CA . ASN C 1 180 ? 66.498 11.884 29.305 1.00 24.33 180 ASN C CA 1
ATOM 5025 C C . ASN C 1 180 ? 67.038 11.701 27.886 1.00 24.86 180 ASN C C 1
ATOM 5026 O O . ASN C 1 180 ? 66.623 10.783 27.174 1.00 24.88 180 ASN C O 1
ATOM 5031 N N . PRO C 1 181 ? 67.963 12.571 27.453 1.00 25.00 181 PRO C N 1
ATOM 5032 C CA . PRO C 1 181 ? 68.533 12.443 26.110 1.00 25.75 181 PRO C CA 1
ATOM 5033 C C . PRO C 1 181 ? 69.285 11.120 26.031 1.00 26.99 181 PRO C C 1
ATOM 5034 O O . PRO C 1 181 ? 69.807 10.650 27.031 1.00 26.34 181 PRO C O 1
ATOM 5038 N N . LEU C 1 182 ? 69.353 10.511 24.858 1.00 26.66 182 LEU C N 1
ATOM 5039 C CA . LEU C 1 182 ? 70.083 9.262 24.777 1.00 28.36 182 LEU C CA 1
ATOM 5040 C C . LEU C 1 182 ? 71.580 9.553 24.887 1.00 28.17 182 LEU C C 1
ATOM 5041 O O . LEU C 1 182 ? 72.331 8.827 25.563 1.00 28.43 182 LEU C O 1
ATOM 5046 N N . LEU C 1 183 ? 71.994 10.628 24.228 1.00 26.99 183 LEU C N 1
ATOM 5047 C CA . LEU C 1 183 ? 73.389 11.077 24.205 1.00 27.61 183 LEU C CA 1
ATOM 5048 C C . LEU C 1 183 ? 73.470 12.567 24.537 1.00 27.29 183 LEU C C 1
ATOM 5049 O O . LEU C 1 183 ? 72.602 13.343 24.161 1.00 26.93 183 LEU C O 1
ATOM 5054 N N . VAL C 1 184 ? 74.523 12.948 25.245 1.00 27.98 184 VAL C N 1
ATOM 5055 C CA . VAL C 1 184 ? 74.764 14.330 25.596 1.00 28.17 184 VAL C CA 1
ATOM 5056 C C . VAL C 1 184 ? 76.243 14.596 25.303 1.00 30.09 184 VAL C C 1
ATOM 5057 O O . VAL C 1 184 ? 77.119 13.875 25.793 1.00 30.31 184 VAL C O 1
ATOM 5061 N N . LEU C 1 185 ? 76.507 15.611 24.486 1.00 28.75 185 LEU C N 1
ATOM 5062 C CA . LEU C 1 185 ? 77.856 15.981 24.129 1.00 30.78 185 LEU C CA 1
ATOM 5063 C C . LEU C 1 185 ? 78.155 17.282 24.845 1.00 31.74 185 LEU C C 1
ATOM 5064 O O . LEU C 1 185 ? 77.327 18.194 24.857 1.00 30.61 185 LEU C O 1
ATOM 5069 N N . VAL C 1 186 ? 79.331 17.358 25.459 1.00 30.68 186 VAL C N 1
ATOM 5070 C CA . VAL C 1 186 ? 79.723 18.555 26.187 1.00 30.47 186 VAL C CA 1
ATOM 5071 C C . VAL C 1 186 ? 81.157 18.925 25.840 1.00 30.35 186 VAL C C 1
ATOM 5072 O O . VAL C 1 186 ? 81.933 18.078 25.398 1.00 29.79 186 VAL C O 1
ATOM 5076 N N . ALA C 1 187 ? 81.506 20.189 26.058 1.00 28.64 187 ALA C N 1
ATOM 5077 C CA . ALA C 1 187 ? 82.844 20.668 25.754 1.00 31.02 187 ALA C CA 1
ATOM 5078 C C . ALA C 1 187 ? 83.835 20.210 26.807 1.00 31.09 187 ALA C C 1
ATOM 5079 O O . ALA C 1 187 ? 83.483 20.056 27.971 1.00 31.65 187 ALA C O 1
ATOM 5081 N N . GLY C 1 188 ? 85.075 19.991 26.389 1.00 33.44 188 GLY C N 1
ATOM 5082 C CA . GLY C 1 188 ? 86.092 19.580 27.332 1.00 34.87 188 GLY C CA 1
ATOM 5083 C C . GLY C 1 188 ? 87.310 18.937 26.715 1.00 34.99 188 GLY C C 1
ATOM 5084 O O . GLY C 1 188 ? 87.249 18.346 25.639 1.00 36.90 188 GLY C O 1
ATOM 5085 N N . LYS C 1 189 ? 88.425 19.065 27.423 1.00 35.69 189 LYS C N 1
ATOM 5086 C CA . LYS C 1 189 ? 89.705 18.508 27.020 1.00 36.45 189 LYS C CA 1
ATOM 5087 C C . LYS C 1 189 ? 89.825 17.074 27.562 1.00 35.47 189 LYS C C 1
ATOM 5088 O O . LYS C 1 189 ? 89.546 16.821 28.735 1.00 33.83 189 LYS C O 1
ATOM 5094 N N . GLY C 1 190 ? 90.229 16.146 26.700 1.00 35.96 190 GLY C N 1
ATOM 5095 C CA . GLY C 1 190 ? 90.378 14.753 27.100 1.00 35.99 190 GLY C CA 1
ATOM 5096 C C . GLY C 1 190 ? 89.143 13.906 26.836 1.00 36.57 190 GLY C C 1
ATOM 5097 O O . GLY C 1 190 ? 88.130 14.051 27.519 1.00 37.74 190 GLY C O 1
ATOM 5098 N N . GLN C 1 191 ? 89.227 13.019 25.848 1.00 37.49 191 GLN C N 1
ATOM 5099 C CA . GLN C 1 191 ? 88.110 12.146 25.490 1.00 37.92 191 GLN C CA 1
ATOM 5100 C C . GLN C 1 191 ? 87.707 11.191 26.617 1.00 38.58 191 GLN C C 1
ATOM 5101 O O . GLN C 1 191 ? 88.548 10.472 27.170 1.00 39.68 191 GLN C O 1
ATOM 5107 N N . LYS C 1 192 ? 86.413 11.190 26.938 1.00 37.16 192 LYS C N 1
ATOM 5108 C CA . LYS C 1 192 ? 85.849 10.334 27.974 1.00 36.65 192 LYS C CA 1
ATOM 5109 C C . LYS C 1 192 ? 84.315 10.346 27.928 1.00 37.26 192 LYS C C 1
ATOM 5110 O O . LYS C 1 192 ? 83.699 11.137 27.200 1.00 35.79 192 LYS C O 1
ATOM 5116 N N . HIS C 1 193 ? 83.702 9.470 28.718 1.00 35.82 193 HIS C N 1
ATOM 5117 C CA . HIS C 1 193 ? 82.259 9.375 28.749 1.00 34.45 193 HIS C CA 1
ATOM 5118 C C . HIS C 1 193 ? 81.815 8.564 29.946 1.00 35.20 193 HIS C C 1
ATOM 5119 O O . HIS C 1 193 ? 82.516 7.648 30.383 1.00 34.43 193 HIS C O 1
ATOM 5126 N N . GLU C 1 194 ? 80.655 8.917 30.487 1.00 34.93 194 GLU C N 1
ATOM 5127 C CA . GLU C 1 194 ? 80.098 8.214 31.635 1.00 35.35 194 GLU C CA 1
ATOM 5128 C C . GLU C 1 194 ? 78.597 8.200 31.458 1.00 35.90 194 GLU C C 1
ATOM 5129 O O . GLU C 1 194 ? 78.031 9.047 30.754 1.00 36.20 194 GLU C O 1
ATOM 5143 N N . LEU C 1 196 ? 75.222 9.029 32.922 1.00 32.53 196 LEU C N 1
ATOM 5144 C CA . LEU C 1 196 ? 74.629 9.874 33.962 1.00 32.16 196 LEU C CA 1
ATOM 5145 C C . LEU C 1 196 ? 73.149 9.492 33.955 1.00 32.77 196 LEU C C 1
ATOM 5146 O O . LEU C 1 196 ? 72.370 9.972 33.125 1.00 31.69 196 LEU C O 1
ATOM 5151 N N . GLY C 1 197 ? 72.751 8.632 34.885 1.00 32.18 197 GLY C N 1
ATOM 5152 C CA . GLY C 1 197 ? 71.374 8.176 34.873 1.00 31.61 197 GLY C CA 1
ATOM 5153 C C . GLY C 1 197 ? 71.274 7.318 33.618 1.00 31.53 197 GLY C C 1
ATOM 5154 O O . GLY C 1 197 ? 72.180 6.523 33.343 1.00 30.27 197 GLY C O 1
ATOM 5155 N N . ALA C 1 198 ? 70.210 7.499 32.835 1.00 30.30 198 ALA C N 1
ATOM 5156 C CA . ALA C 1 198 ? 70.021 6.729 31.609 1.00 28.53 198 ALA C CA 1
ATOM 5157 C C . ALA C 1 198 ? 70.649 7.398 30.392 1.00 28.46 198 ALA C C 1
ATOM 5158 O O . ALA C 1 198 ? 70.599 6.851 29.287 1.00 25.98 198 ALA C O 1
ATOM 5160 N N . SER C 1 199 ? 71.254 8.569 30.601 1.00 27.23 199 SER C N 1
ATOM 5161 C CA . SER C 1 199 ? 71.854 9.337 29.513 1.00 26.18 199 SER C CA 1
ATOM 5162 C C . SER C 1 199 ? 73.342 9.073 29.376 1.00 27.37 199 SER C C 1
ATOM 5163 O O . SER C 1 199 ? 74.054 8.979 30.379 1.00 26.69 199 SER C O 1
ATOM 5166 N N . TRP C 1 200 ? 73.811 8.972 28.134 1.00 26.09 200 TRP C N 1
ATOM 5167 C CA . TRP C 1 200 ? 75.232 8.756 27.866 1.00 27.85 200 TRP C CA 1
ATOM 5168 C C . TRP C 1 200 ? 75.866 10.129 27.606 1.00 29.35 200 TRP C C 1
ATOM 5169 O O . TRP C 1 200 ? 75.617 10.772 26.566 1.00 29.24 200 TRP C O 1
ATOM 5180 N N . VAL C 1 201 ? 76.675 10.574 28.567 1.00 28.06 201 VAL C N 1
ATOM 5181 C CA . VAL C 1 201 ? 77.341 11.871 28.498 1.00 27.15 201 VAL C CA 1
ATOM 5182 C C . VAL C 1 201 ? 78.763 11.704 27.988 1.00 29.19 201 VAL C C 1
ATOM 5183 O O . VAL C 1 201 ? 79.594 11.023 28.608 1.00 27.39 201 VAL C O 1
ATOM 5187 N N . VAL C 1 202 ? 79.054 12.322 26.849 1.00 28.11 202 VAL C N 1
ATOM 5188 C CA . VAL C 1 202 ? 80.377 12.199 26.280 1.00 27.93 202 VAL C CA 1
ATOM 5189 C C . VAL C 1 202 ? 81.112 13.538 26.197 1.00 29.84 202 VAL C C 1
ATOM 5190 O O . VAL C 1 202 ? 80.494 14.581 25.983 1.00 29.62 202 VAL C O 1
ATOM 5194 N N . VAL C 1 203 ? 82.428 13.492 26.407 1.00 29.43 203 VAL C N 1
ATOM 5195 C CA . VAL C 1 203 ? 83.303 14.654 26.275 1.00 31.09 203 VAL C CA 1
ATOM 5196 C C . VAL C 1 203 ? 84.120 14.159 25.093 1.00 32.90 203 VAL C C 1
ATOM 5197 O O . VAL C 1 203 ? 84.982 13.281 25.239 1.00 33.77 203 VAL C O 1
ATOM 5201 N N . PRO C 1 204 ? 83.837 14.694 23.895 1.00 33.23 204 PRO C N 1
ATOM 5202 C CA . PRO C 1 204 ? 84.502 14.328 22.643 1.00 32.94 204 PRO C CA 1
ATOM 5203 C C . PRO C 1 204 ? 85.978 14.657 22.559 1.00 32.75 204 PRO C C 1
ATOM 5204 O O . PRO C 1 204 ? 86.700 14.066 21.765 1.00 33.60 204 PRO C O 1
ATOM 5208 N N . GLY C 1 205 ? 86.419 15.609 23.364 1.00 32.70 205 GLY C N 1
ATOM 5209 C CA . GLY C 1 205 ? 87.811 16.001 23.323 1.00 33.26 205 GLY C CA 1
ATOM 5210 C C . GLY C 1 205 ? 87.875 17.443 22.873 1.00 34.68 205 GLY C C 1
ATOM 5211 O O . GLY C 1 205 ? 86.867 17.999 22.422 1.00 33.76 205 GLY C O 1
ATOM 5212 N N . ASP C 1 206 ? 89.049 18.052 22.994 1.00 35.08 206 ASP C N 1
ATOM 5213 C CA . ASP C 1 206 ? 89.222 19.438 22.592 1.00 35.68 206 ASP C CA 1
ATOM 5214 C C . ASP C 1 206 ? 90.060 19.500 21.320 1.00 36.90 206 ASP C C 1
ATOM 5215 O O . ASP C 1 206 ? 91.243 19.118 21.315 1.00 35.88 206 ASP C O 1
ATOM 5220 N N . LEU C 1 207 ? 89.436 19.980 20.241 1.00 36.65 207 LEU C N 1
ATOM 5221 C CA . LEU C 1 207 ? 90.103 20.068 18.947 1.00 38.18 207 LEU C CA 1
ATOM 5222 C C . LEU C 1 207 ? 91.308 21.014 18.946 1.00 38.36 207 LEU C C 1
ATOM 5223 O O . LEU C 1 207 ? 92.289 20.767 18.238 1.00 37.94 207 LEU C O 1
ATOM 5228 N N . SER C 1 208 ? 91.240 22.090 19.732 1.00 38.57 208 SER C N 1
ATOM 5229 C CA . SER C 1 208 ? 92.353 23.027 19.796 1.00 39.63 208 SER C CA 1
ATOM 5230 C C . SER C 1 208 ? 93.569 22.281 20.333 1.00 40.64 208 SER C C 1
ATOM 5231 O O . SER C 1 208 ? 94.688 22.788 20.284 1.00 42.19 208 SER C O 1
ATOM 5234 N N . GLU C 1 209 ? 93.339 21.066 20.827 1.00 41.32 209 GLU C N 1
ATOM 5235 C CA . GLU C 1 209 ? 94.403 20.210 21.357 1.00 42.46 209 GLU C CA 1
ATOM 5236 C C . GLU C 1 209 ? 94.551 19.010 20.427 1.00 42.24 209 GLU C C 1
ATOM 5237 O O . GLU C 1 209 ? 95.225 18.034 20.756 1.00 41.35 209 GLU C O 1
ATOM 5243 N N . GLY C 1 210 ? 93.890 19.087 19.275 1.00 41.94 210 GLY C N 1
ATOM 5244 C CA . GLY C 1 210 ? 93.947 18.012 18.299 1.00 42.78 210 GLY C CA 1
ATOM 5245 C C . GLY C 1 210 ? 93.076 16.808 18.615 1.00 42.50 210 GLY C C 1
ATOM 5246 O O . GLY C 1 210 ? 93.051 15.852 17.840 1.00 42.67 210 GLY C O 1
ATOM 5247 N N . GLU C 1 211 ? 92.353 16.855 19.734 1.00 42.69 211 GLU C N 1
ATOM 5248 C CA . GLU C 1 211 ? 91.501 15.736 20.160 1.00 42.90 211 GLU C CA 1
ATOM 5249 C C . GLU C 1 211 ? 90.092 15.726 19.582 1.00 41.76 211 GLU C C 1
ATOM 5250 O O . GLU C 1 211 ? 89.437 16.765 19.485 1.00 43.22 211 GLU C O 1
ATOM 5256 N N . TYR C 1 212 ? 89.633 14.530 19.232 1.00 40.18 212 TYR C N 1
ATOM 5257 C CA . TYR C 1 212 ? 88.285 14.305 18.711 1.00 39.65 212 TYR C CA 1
ATOM 5258 C C . TYR C 1 212 ? 87.895 12.866 19.072 1.00 39.04 212 TYR C C 1
ATOM 5259 O O . TYR C 1 212 ? 88.748 12.064 19.458 1.00 39.18 212 TYR C O 1
ATOM 5268 N N . SER C 1 213 ? 86.612 12.545 18.951 1.00 38.53 213 SER C N 1
ATOM 5269 C CA . SER C 1 213 ? 86.132 11.200 19.231 1.00 38.51 213 SER C CA 1
ATOM 5270 C C . SER C 1 213 ? 85.178 10.756 18.113 1.00 38.51 213 SER C C 1
ATOM 5271 O O . SER C 1 213 ? 84.618 11.586 17.397 1.00 37.73 213 SER C O 1
ATOM 5274 N N . LEU C 1 214 ? 85.028 9.445 17.954 1.00 37.69 214 LEU C N 1
ATOM 5275 C CA . LEU C 1 214 ? 84.099 8.870 16.989 1.00 37.36 214 LEU C CA 1
ATOM 5276 C C . LEU C 1 214 ? 83.219 7.999 17.869 1.00 38.00 214 LEU C C 1
ATOM 5277 O O . LEU C 1 214 ? 83.654 6.949 18.353 1.00 37.44 214 LEU C O 1
ATOM 5282 N N . LEU C 1 215 ? 81.992 8.453 18.098 1.00 37.54 215 LEU C N 1
ATOM 5283 C CA . LEU C 1 215 ? 81.064 7.733 18.952 1.00 36.48 215 LEU C CA 1
ATOM 5284 C C . LEU C 1 215 ? 80.281 6.657 18.214 1.00 36.80 215 LEU C C 1
ATOM 5285 O O . LEU C 1 215 ? 79.951 6.796 17.037 1.00 35.25 215 LEU C O 1
ATOM 5290 N N . ASP C 1 216 ? 80.000 5.577 18.926 1.00 36.79 216 ASP C N 1
ATOM 5291 C CA . ASP C 1 216 ? 79.220 4.462 18.405 1.00 37.65 216 ASP C CA 1
ATOM 5292 C C . ASP C 1 216 ? 77.951 4.508 19.255 1.00 37.62 216 ASP C C 1
ATOM 5293 O O . ASP C 1 216 ? 77.856 3.857 20.301 1.00 37.76 216 ASP C O 1
ATOM 5298 N N . LEU C 1 217 ? 76.986 5.293 18.793 1.00 38.28 217 LEU C N 1
ATOM 5299 C CA . LEU C 1 217 ? 75.729 5.503 19.489 1.00 38.83 217 LEU C CA 1
ATOM 5300 C C . LEU C 1 217 ? 75.016 4.220 19.903 1.00 40.58 217 LEU C C 1
ATOM 5301 O O . LEU C 1 217 ? 74.248 4.213 20.864 1.00 40.99 217 LEU C O 1
ATOM 5306 N N . ARG C 1 218 ? 75.278 3.126 19.196 1.00 41.57 218 ARG C N 1
ATOM 5307 C CA . ARG C 1 218 ? 74.627 1.859 19.512 1.00 43.01 218 ARG C CA 1
ATOM 5308 C C . ARG C 1 218 ? 75.257 1.135 20.699 1.00 42.32 218 ARG C C 1
ATOM 5309 O O . ARG C 1 218 ? 74.554 0.663 21.589 1.00 40.54 218 ARG C O 1
ATOM 5317 N N . ALA C 1 219 ? 76.582 1.057 20.705 1.00 41.78 219 ALA C N 1
ATOM 5318 C CA . ALA C 1 219 ? 77.309 0.378 21.772 1.00 42.23 219 ALA C CA 1
ATOM 5319 C C . ALA C 1 219 ? 77.688 1.333 22.897 1.00 42.19 219 ALA C C 1
ATOM 5320 O O . ALA C 1 219 ? 78.288 0.916 23.894 1.00 44.06 219 ALA C O 1
ATOM 5322 N N . ARG C 1 220 ? 77.338 2.605 22.733 1.00 40.60 220 ARG C N 1
ATOM 5323 C CA . ARG C 1 220 ? 77.667 3.630 23.717 1.00 39.51 220 ARG C CA 1
ATOM 5324 C C . ARG C 1 220 ? 79.146 3.545 24.060 1.00 39.04 220 ARG C C 1
ATOM 5325 O O . ARG C 1 220 ? 79.544 3.467 25.230 1.00 37.64 220 ARG C O 1
ATOM 5333 N N . LYS C 1 221 ? 79.954 3.561 23.009 1.00 37.86 221 LYS C N 1
ATOM 5334 C CA . LYS C 1 221 ? 81.396 3.498 23.141 1.00 38.93 221 LYS C CA 1
ATOM 5335 C C . LYS C 1 221 ? 81.997 4.505 22.173 1.00 38.37 221 LYS C C 1
ATOM 5336 O O . LYS C 1 221 ? 81.278 5.089 21.364 1.00 37.50 221 LYS C O 1
ATOM 5342 N N . LEU C 1 222 ? 83.299 4.739 22.260 1.00 38.84 222 LEU C N 1
ATOM 5343 C CA . LEU C 1 222 ? 83.922 5.686 21.340 1.00 41.70 222 LEU C CA 1
ATOM 5344 C C . LEU C 1 222 ? 85.400 5.421 21.070 1.00 42.03 222 LEU C C 1
ATOM 5345 O O . LEU C 1 222 ? 86.125 4.945 21.937 1.00 42.23 222 LEU C O 1
ATOM 5350 N N . GLU C 1 223 ? 85.821 5.711 19.843 1.00 43.63 223 GLU C N 1
ATOM 5351 C CA . GLU C 1 223 ? 87.207 5.566 19.425 1.00 45.45 223 GLU C CA 1
ATOM 5352 C C . GLU C 1 223 ? 87.802 6.963 19.548 1.00 45.93 223 GLU C C 1
ATOM 5353 O O . GLU C 1 223 ? 87.222 7.929 19.045 1.00 45.29 223 GLU C O 1
ATOM 5359 N N . THR C 1 224 ? 88.955 7.063 20.200 1.00 46.00 224 THR C N 1
ATOM 5360 C CA . THR C 1 224 ? 89.627 8.343 20.389 1.00 46.99 224 THR C CA 1
ATOM 5361 C C . THR C 1 224 ? 90.718 8.552 19.350 1.00 46.76 224 THR C C 1
ATOM 5362 O O . THR C 1 224 ? 91.342 7.592 18.894 1.00 46.42 224 THR C O 1
ATOM 5366 N N . GLY C 1 225 ? 90.930 9.811 18.970 1.00 46.85 225 GLY C N 1
ATOM 5367 C CA . GLY C 1 225 ? 91.947 10.132 17.986 1.00 46.68 225 GLY C CA 1
ATOM 5368 C C . GLY C 1 225 ? 92.470 11.549 18.121 1.00 47.06 225 GLY C C 1
ATOM 5369 O O . GLY C 1 225 ? 91.930 12.354 18.879 1.00 45.63 225 GLY C O 1
ATOM 5370 N N . ASN C 1 226 ? 93.537 11.851 17.388 1.00 48.12 226 ASN C N 1
ATOM 5371 C CA . ASN C 1 226 ? 94.125 13.186 17.411 1.00 49.23 226 ASN C CA 1
ATOM 5372 C C . ASN C 1 226 ? 94.632 13.528 16.017 1.00 49.91 226 ASN C C 1
ATOM 5373 O O . ASN C 1 226 ? 95.145 12.659 15.297 1.00 49.40 226 ASN C O 1
ATOM 5378 N N . VAL C 1 227 ? 94.481 14.792 15.637 1.00 50.28 227 VAL C N 1
ATOM 5379 C CA . VAL C 1 227 ? 94.919 15.247 14.325 1.00 51.61 227 VAL C CA 1
ATOM 5380 C C . VAL C 1 227 ? 96.375 15.698 14.350 1.00 53.31 227 VAL C C 1
ATOM 5381 O O . VAL C 1 227 ? 96.972 15.947 13.304 1.00 53.14 227 VAL C O 1
ATOM 5385 N N . ARG C 1 228 ? 96.941 15.811 15.548 1.00 55.14 228 ARG C N 1
ATOM 5386 C CA . ARG C 1 228 ? 98.338 16.217 15.690 1.00 57.34 228 ARG C CA 1
ATOM 5387 C C . ARG C 1 228 ? 99.254 14.997 15.607 1.00 57.93 228 ARG C C 1
ATOM 5388 O O . ARG C 1 228 ? 98.739 13.855 15.598 1.00 58.58 228 ARG C O 1
ATOM 5405 N N . ARG D 1 2 ? 39.743 19.245 26.723 1.00 32.76 2 ARG D N 1
ATOM 5406 C CA . ARG D 1 2 ? 39.663 20.227 25.631 1.00 33.53 2 ARG D CA 1
ATOM 5407 C C . ARG D 1 2 ? 39.324 19.599 24.272 1.00 32.76 2 ARG D C 1
ATOM 5408 O O . ARG D 1 2 ? 39.704 18.448 23.986 1.00 31.22 2 ARG D O 1
ATOM 5416 N N . ARG D 1 3 ? 38.617 20.372 23.448 1.00 32.90 3 ARG D N 1
ATOM 5417 C CA . ARG D 1 3 ? 38.209 19.953 22.099 1.00 32.59 3 ARG D CA 1
ATOM 5418 C C . ARG D 1 3 ? 39.103 20.658 21.091 1.00 31.94 3 ARG D C 1
ATOM 5419 O O . ARG D 1 3 ? 40.018 21.404 21.467 1.00 30.11 3 ARG D O 1
ATOM 5427 N N . THR D 1 4 ? 38.818 20.447 19.805 1.00 29.77 4 THR D N 1
ATOM 5428 C CA . THR D 1 4 ? 39.597 21.085 18.751 1.00 28.18 4 THR D CA 1
ATOM 5429 C C . THR D 1 4 ? 39.354 22.591 18.745 1.00 24.40 4 THR D C 1
ATOM 5430 O O . THR D 1 4 ? 38.312 23.074 19.195 1.00 22.51 4 THR D O 1
ATOM 5434 N N . VAL D 1 5 ? 40.324 23.329 18.248 1.00 21.99 5 VAL D N 1
ATOM 5435 C CA . VAL D 1 5 ? 40.191 24.768 18.209 1.00 24.08 5 VAL D CA 1
ATOM 5436 C C . VAL D 1 5 ? 39.532 25.218 16.902 1.00 25.78 5 VAL D C 1
ATOM 5437 O O . VAL D 1 5 ? 40.018 24.892 15.817 1.00 26.05 5 VAL D O 1
ATOM 5441 N N . ARG D 1 6 ? 38.434 25.958 17.007 1.00 27.37 6 ARG D N 1
ATOM 5442 C CA . ARG D 1 6 ? 37.759 26.477 15.823 1.00 29.70 6 ARG D CA 1
ATOM 5443 C C . ARG D 1 6 ? 37.604 27.987 15.941 1.00 29.12 6 ARG D C 1
ATOM 5444 O O . ARG D 1 6 ? 37.769 28.695 14.952 1.00 30.67 6 ARG D O 1
ATOM 5452 N N . TYR D 1 7 ? 37.302 28.474 17.150 1.00 27.54 7 TYR D N 1
ATOM 5453 C CA . TYR D 1 7 ? 37.129 29.903 17.399 1.00 25.56 7 TYR D CA 1
ATOM 5454 C C . TYR D 1 7 ? 38.221 30.505 18.262 1.00 27.26 7 TYR D C 1
ATOM 5455 O O . TYR D 1 7 ? 38.422 30.114 19.422 1.00 27.20 7 TYR D O 1
ATOM 5464 N N . ILE D 1 8 ? 38.910 31.487 17.698 1.00 26.63 8 ILE D N 1
ATOM 5465 C CA . ILE D 1 8 ? 40.010 32.133 18.386 1.00 25.52 8 ILE D CA 1
ATOM 5466 C C . ILE D 1 8 ? 39.643 33.556 18.734 1.00 26.23 8 ILE D C 1
ATOM 5467 O O . ILE D 1 8 ? 39.203 34.327 17.867 1.00 26.00 8 ILE D O 1
ATOM 5472 N N . LEU D 1 9 ? 39.793 33.894 20.013 1.00 24.46 9 LEU D N 1
ATOM 5473 C CA . LEU D 1 9 ? 39.532 35.242 20.488 1.00 25.34 9 LEU D CA 1
ATOM 5474 C C . LEU D 1 9 ? 40.907 35.932 20.347 1.00 25.61 9 LEU D C 1
ATOM 5475 O O . LEU D 1 9 ? 41.897 35.477 20.926 1.00 25.63 9 LEU D O 1
ATOM 5480 N N . ALA D 1 10 ? 40.985 36.997 19.553 1.00 25.15 10 ALA D N 1
ATOM 5481 C CA . ALA D 1 10 ? 42.271 37.663 19.335 1.00 24.58 10 ALA D CA 1
ATOM 5482 C C . ALA D 1 10 ? 42.245 39.176 19.381 1.00 24.96 10 ALA D C 1
ATOM 5483 O O . ALA D 1 10 ? 41.214 39.812 19.195 1.00 26.22 10 ALA D O 1
ATOM 5485 N N . THR D 1 11 ? 43.407 39.744 19.647 1.00 25.81 11 THR D N 1
ATOM 5486 C CA . THR D 1 11 ? 43.546 41.187 19.727 1.00 27.32 11 THR D CA 1
ATOM 5487 C C . THR D 1 11 ? 45.019 41.519 19.607 1.00 27.15 11 THR D C 1
ATOM 5488 O O . THR D 1 11 ? 45.847 40.617 19.453 1.00 26.67 11 THR D O 1
ATOM 5492 N N . SER D 1 12 ? 45.349 42.807 19.650 1.00 27.55 12 SER D N 1
ATOM 5493 C CA . SER D 1 12 ? 46.736 43.214 19.539 1.00 27.23 12 SER D CA 1
ATOM 5494 C C . SER D 1 12 ? 46.992 44.513 20.288 1.00 28.49 12 SER D C 1
ATOM 5495 O O . SER D 1 12 ? 46.066 45.223 20.667 1.00 29.32 12 SER D O 1
ATOM 5498 N N . ASN D 1 13 ? 48.269 44.767 20.543 1.00 29.77 13 ASN D N 1
ATOM 5499 C CA . ASN D 1 13 ? 48.736 45.989 21.182 1.00 30.97 13 ASN D CA 1
ATOM 5500 C C . ASN D 1 13 ? 47.939 46.534 22.353 1.00 30.90 13 ASN D C 1
ATOM 5501 O O . ASN D 1 13 ? 47.476 47.671 22.305 1.00 30.89 13 ASN D O 1
ATOM 5506 N N . PRO D 1 14 ? 47.767 45.743 23.429 1.00 31.58 14 PRO D N 1
ATOM 5507 C CA . PRO D 1 14 ? 47.006 46.280 24.561 1.00 30.35 14 PRO D CA 1
ATOM 5508 C C . PRO D 1 14 ? 47.768 47.408 25.280 1.00 30.70 14 PRO D C 1
ATOM 5509 O O . PRO D 1 14 ? 47.178 48.170 26.052 1.00 30.22 14 PRO D O 1
ATOM 5521 N N . GLY D 1 16 ? 49.725 47.696 27.980 1.00 32.11 16 GLY D N 1
ATOM 5522 C CA . GLY D 1 16 ? 49.589 47.827 29.420 1.00 31.13 16 GLY D CA 1
ATOM 5523 C C . GLY D 1 16 ? 48.235 48.167 29.997 1.00 31.85 16 GLY D C 1
ATOM 5524 O O . GLY D 1 16 ? 48.103 48.353 31.203 1.00 31.68 16 GLY D O 1
ATOM 5525 N N . ASP D 1 17 ? 47.212 48.249 29.160 1.00 33.89 17 ASP D N 1
ATOM 5526 C CA . ASP D 1 17 ? 45.879 48.555 29.656 1.00 33.22 17 ASP D CA 1
ATOM 5527 C C . ASP D 1 17 ? 45.303 47.294 30.305 1.00 35.49 17 ASP D C 1
ATOM 5528 O O . ASP D 1 17 ? 44.713 46.450 29.609 1.00 34.89 17 ASP D O 1
ATOM 5533 N N . LEU D 1 18 ? 45.474 47.171 31.625 1.00 35.44 18 LEU D N 1
ATOM 5534 C CA . LEU D 1 18 ? 44.999 46.016 32.396 1.00 36.52 18 LEU D CA 1
ATOM 5535 C C . LEU D 1 18 ? 43.480 45.892 32.524 1.00 38.93 18 LEU D C 1
ATOM 5536 O O . LEU D 1 18 ? 42.959 44.777 32.641 1.00 37.91 18 LEU D O 1
ATOM 5541 N N . GLU D 1 19 ? 42.768 47.021 32.517 1.00 39.35 19 GLU D N 1
ATOM 5542 C CA . GLU D 1 19 ? 41.306 46.983 32.603 1.00 39.68 19 GLU D CA 1
ATOM 5543 C C . GLU D 1 19 ? 40.776 46.367 31.313 1.00 38.42 19 GLU D C 1
ATOM 5544 O O . GLU D 1 19 ? 39.939 45.469 31.332 1.00 39.27 19 GLU D O 1
ATOM 5550 N N . ALA D 1 20 ? 41.266 46.870 30.187 1.00 36.83 20 ALA D N 1
ATOM 5551 C CA . ALA D 1 20 ? 40.851 46.355 28.894 1.00 35.12 20 ALA D CA 1
ATOM 5552 C C . ALA D 1 20 ? 41.174 44.868 28.806 1.00 33.88 20 ALA D C 1
ATOM 5553 O O . ALA D 1 20 ? 40.307 44.075 28.458 1.00 33.83 20 ALA D O 1
ATOM 5555 N N . LEU D 1 21 ? 42.416 44.499 29.128 1.00 33.29 21 LEU D N 1
ATOM 5556 C CA . LEU D 1 21 ? 42.838 43.101 29.062 1.00 32.99 21 LEU D CA 1
ATOM 5557 C C . LEU D 1 21 ? 41.907 42.222 29.865 1.00 34.07 21 LEU D C 1
ATOM 5558 O O . LEU D 1 21 ? 41.471 41.167 29.392 1.00 34.39 21 LEU D O 1
ATOM 5563 N N . GLU D 1 22 ? 41.587 42.666 31.071 1.00 34.12 22 GLU D N 1
ATOM 5564 C CA . GLU D 1 22 ? 40.721 41.887 31.930 1.00 36.47 22 GLU D CA 1
ATOM 5565 C C . GLU D 1 22 ? 39.366 41.657 31.309 1.00 37.05 22 GLU D C 1
ATOM 5566 O O . GLU D 1 22 ? 38.865 40.526 31.286 1.00 36.96 22 GLU D O 1
ATOM 5572 N N . LYS D 1 23 ? 38.763 42.735 30.818 1.00 35.96 23 LYS D N 1
ATOM 5573 C CA . LYS D 1 23 ? 37.459 42.624 30.192 1.00 36.26 23 LYS D CA 1
ATOM 5574 C C . LYS D 1 23 ? 37.554 41.694 28.984 1.00 35.15 23 LYS D C 1
ATOM 5575 O O . LYS D 1 23 ? 36.631 40.938 28.704 1.00 37.54 23 LYS D O 1
ATOM 5581 N N . PHE D 1 24 ? 38.672 41.759 28.271 1.00 32.00 24 PHE D N 1
ATOM 5582 C CA . PHE D 1 24 ? 38.903 40.932 27.087 1.00 31.73 24 PHE D CA 1
ATOM 5583 C C . PHE D 1 24 ? 38.872 39.446 27.457 1.00 33.20 24 PHE D C 1
ATOM 5584 O O . PHE D 1 24 ? 38.256 38.629 26.755 1.00 33.10 24 PHE D O 1
ATOM 5592 N N . VAL D 1 25 ? 39.537 39.106 28.561 1.00 33.50 25 VAL D N 1
ATOM 5593 C CA . VAL D 1 25 ? 39.591 37.726 29.033 1.00 33.74 25 VAL D CA 1
ATOM 5594 C C . VAL D 1 25 ? 38.200 37.245 29.419 1.00 34.99 25 VAL D C 1
ATOM 5595 O O . VAL D 1 25 ? 37.786 36.138 29.060 1.00 35.37 25 VAL D O 1
ATOM 5599 N N . LYS D 1 26 ? 37.483 38.103 30.131 1.00 36.14 26 LYS D N 1
ATOM 5600 C CA . LYS D 1 26 ? 36.129 37.829 30.601 1.00 38.06 26 LYS D CA 1
ATOM 5601 C C . LYS D 1 26 ? 35.131 37.503 29.472 1.00 37.55 26 LYS D C 1
ATOM 5602 O O . LYS D 1 26 ? 34.053 36.969 29.726 1.00 40.64 26 LYS D O 1
ATOM 5608 N N . LEU D 1 27 ? 35.500 37.811 28.232 1.00 37.42 27 LEU D N 1
ATOM 5609 C CA . LEU D 1 27 ? 34.646 37.574 27.061 1.00 36.00 27 LEU D CA 1
ATOM 5610 C C . LEU D 1 27 ? 34.714 36.123 26.601 1.00 34.12 27 LEU D C 1
ATOM 5611 O O . LEU D 1 27 ? 33.777 35.604 25.993 1.00 35.13 27 LEU D O 1
ATOM 5616 N N . ALA D 1 28 ? 35.841 35.484 26.860 1.00 30.34 28 ALA D N 1
ATOM 5617 C CA . ALA D 1 28 ? 36.028 34.117 26.433 1.00 30.92 28 ALA D CA 1
ATOM 5618 C C . ALA D 1 28 ? 34.878 33.165 26.733 1.00 30.48 28 ALA D C 1
ATOM 5619 O O . ALA D 1 28 ? 34.388 32.502 25.837 1.00 31.28 28 ALA D O 1
ATOM 5621 N N . PRO D 1 29 ? 34.429 33.088 27.994 1.00 28.25 29 PRO D N 1
ATOM 5622 C CA . PRO D 1 29 ? 33.332 32.171 28.321 1.00 28.46 29 PRO D CA 1
ATOM 5623 C C . PRO D 1 29 ? 32.025 32.476 27.594 1.00 28.90 29 PRO D C 1
ATOM 5624 O O . PRO D 1 29 ? 31.324 31.573 27.141 1.00 28.23 29 PRO D O 1
ATOM 5628 N N . ASP D 1 30 ? 31.687 33.756 27.503 1.00 28.80 30 ASP D N 1
ATOM 5629 C CA . ASP D 1 30 ? 30.455 34.127 26.844 1.00 29.88 30 ASP D CA 1
ATOM 5630 C C . ASP D 1 30 ? 30.466 33.799 25.349 1.00 28.30 30 ASP D C 1
ATOM 5631 O O . ASP D 1 30 ? 29.427 33.479 24.791 1.00 28.27 30 ASP D O 1
ATOM 5636 N N . THR D 1 31 ? 31.636 33.860 24.714 1.00 28.77 31 THR D N 1
ATOM 5637 C CA . THR D 1 31 ? 31.748 33.586 23.283 1.00 27.42 31 THR D CA 1
ATOM 5638 C C . THR D 1 31 ? 31.960 32.125 22.909 1.00 28.02 31 THR D C 1
ATOM 5639 O O . THR D 1 31 ? 31.674 31.727 21.785 1.00 27.87 31 THR D O 1
ATOM 5643 N N . GLY D 1 32 ? 32.481 31.330 23.839 1.00 27.02 32 GLY D N 1
ATOM 5644 C CA . GLY D 1 32 ? 32.756 29.934 23.540 1.00 22.85 32 GLY D CA 1
ATOM 5645 C C . GLY D 1 32 ? 34.126 29.808 22.891 1.00 23.86 32 GLY D C 1
ATOM 5646 O O . GLY D 1 32 ? 34.479 28.741 22.386 1.00 23.14 32 GLY D O 1
ATOM 5647 N N . ALA D 1 33 ? 34.917 30.884 22.898 1.00 21.73 33 ALA D N 1
ATOM 5648 C CA . ALA D 1 33 ? 36.247 30.825 22.284 1.00 21.75 33 ALA D CA 1
ATOM 5649 C C . ALA D 1 33 ? 37.039 29.631 22.810 1.00 22.92 33 ALA D C 1
ATOM 5650 O O . ALA D 1 33 ? 37.038 29.359 24.016 1.00 23.34 33 ALA D O 1
ATOM 5652 N N . ASP D 1 34 ? 37.724 28.941 21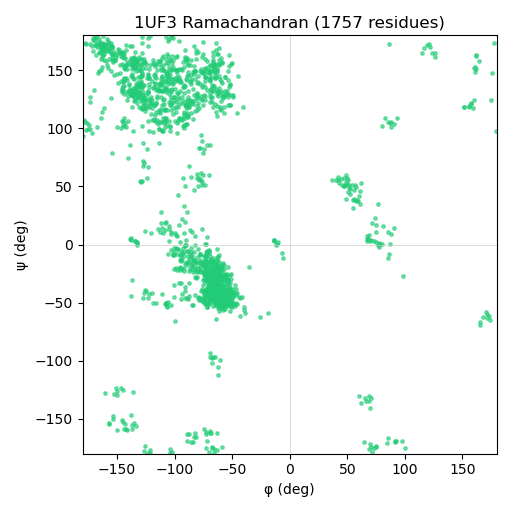.902 1.00 21.99 34 ASP D N 1
ATOM 5653 C CA . ASP D 1 34 ? 38.524 27.761 22.211 1.00 21.64 34 ASP D CA 1
ATOM 5654 C C . ASP D 1 34 ? 39.984 28.109 22.462 1.00 22.96 34 ASP D C 1
ATOM 5655 O O . ASP D 1 34 ? 40.757 27.296 22.980 1.00 21.29 34 ASP D O 1
ATOM 5660 N N . ALA D 1 35 ? 40.369 29.325 22.102 1.00 21.51 35 ALA D N 1
ATOM 5661 C CA . ALA D 1 35 ? 41.745 29.726 22.292 1.00 23.10 35 ALA D CA 1
ATOM 5662 C C . ALA D 1 35 ? 41.885 31.239 22.210 1.00 24.74 35 ALA D C 1
ATOM 5663 O O . ALA D 1 35 ? 40.961 31.938 21.786 1.00 23.49 35 ALA D O 1
ATOM 5665 N N . ILE D 1 36 ? 43.042 31.740 22.629 1.00 24.87 36 ILE D N 1
ATOM 5666 C CA . ILE D 1 36 ? 43.306 33.174 22.599 1.00 24.99 36 ILE D CA 1
ATOM 5667 C C . ILE D 1 36 ? 44.646 33.415 21.923 1.00 23.91 36 ILE D C 1
ATOM 5668 O O . ILE D 1 36 ? 45.607 32.690 22.167 1.00 23.70 36 ILE D O 1
ATOM 5673 N N . ALA D 1 37 ? 44.701 34.407 21.036 1.00 23.86 37 ALA D N 1
ATOM 5674 C CA . ALA D 1 37 ? 45.948 34.749 20.362 1.00 22.84 37 ALA D CA 1
ATOM 5675 C C . ALA D 1 37 ? 46.099 36.241 20.585 1.00 22.80 37 ALA D C 1
ATOM 5676 O O . ALA D 1 37 ? 45.198 37.006 20.270 1.00 23.77 37 ALA D O 1
ATOM 5678 N N . LEU D 1 38 ? 47.233 36.645 21.148 1.00 23.64 38 LEU D N 1
ATOM 5679 C CA . LEU D 1 38 ? 47.461 38.043 21.461 1.00 24.33 38 LEU D CA 1
ATOM 5680 C C . LEU D 1 38 ? 48.812 38.510 20.972 1.00 26.13 38 LEU D C 1
ATOM 5681 O O . LEU D 1 38 ? 49.839 37.882 21.222 1.00 28.34 38 LEU D O 1
ATOM 5686 N N . ILE D 1 39 ? 48.801 39.626 20.255 1.00 26.66 39 ILE D N 1
ATOM 5687 C CA . ILE D 1 39 ? 50.019 40.197 19.702 1.00 26.74 39 ILE D CA 1
ATOM 5688 C C . ILE D 1 39 ? 50.345 41.458 20.491 1.00 26.04 39 ILE D C 1
ATOM 5689 O O . ILE D 1 39 ? 49.443 42.110 21.005 1.00 25.47 39 ILE D O 1
ATOM 5694 N N . GLY D 1 40 ? 51.631 41.778 20.611 1.00 27.18 40 GLY D N 1
ATOM 5695 C CA . GLY D 1 40 ? 52.029 42.969 21.349 1.00 29.51 40 GLY D CA 1
ATOM 5696 C C . GLY D 1 40 ? 51.707 44.252 20.588 1.00 31.59 40 GLY D C 1
ATOM 5697 O O . GLY D 1 40 ? 51.084 44.191 19.527 1.00 31.51 40 GLY D O 1
ATOM 5698 N N . ASN D 1 41 ? 52.106 45.411 21.110 1.00 31.63 41 ASN D N 1
ATOM 5699 C CA . ASN D 1 41 ? 52.829 45.532 22.370 1.00 32.02 41 ASN D CA 1
ATOM 5700 C C . ASN D 1 41 ? 51.965 45.188 23.579 1.00 32.28 41 ASN D C 1
ATOM 5701 O O . ASN D 1 41 ? 50.868 45.731 23.755 1.00 32.34 41 ASN D O 1
ATOM 5706 N N . LEU D 1 42 ? 52.473 44.289 24.418 1.00 31.77 42 LEU D N 1
ATOM 5707 C CA . LEU D 1 42 ? 51.766 43.889 25.623 1.00 31.37 42 LEU D CA 1
ATOM 5708 C C . LEU D 1 42 ? 51.867 45.021 26.641 1.00 31.37 42 LEU D C 1
ATOM 5709 O O . LEU D 1 42 ? 50.913 45.325 27.358 1.00 30.33 42 LEU D O 1
ATOM 5722 N N . PRO D 1 44 ? 53.969 49.071 27.520 1.00 32.94 44 PRO D N 1
ATOM 5723 C CA . PRO D 1 44 ? 54.686 50.185 26.895 1.00 34.19 44 PRO D CA 1
ATOM 5724 C C . PRO D 1 44 ? 56.178 49.962 27.172 1.00 34.30 44 PRO D C 1
ATOM 5725 O O . PRO D 1 44 ? 56.531 49.227 28.097 1.00 36.09 44 PRO D O 1
ATOM 5729 N N . LYS D 1 45 ? 57.041 50.570 26.366 1.00 34.20 45 LYS D N 1
ATOM 5730 C CA . LYS D 1 45 ? 58.488 50.464 26.538 1.00 35.83 45 LYS D CA 1
ATOM 5731 C C . LYS D 1 45 ? 58.953 50.650 27.993 1.00 35.82 45 LYS D C 1
ATOM 5732 O O . LYS D 1 45 ? 59.832 49.929 28.469 1.00 34.12 45 LYS D O 1
ATOM 5738 N N . ALA D 1 46 ? 58.360 51.618 28.688 1.00 36.28 46 ALA D N 1
ATOM 5739 C CA . ALA D 1 46 ? 58.738 51.921 30.074 1.00 36.23 46 ALA D CA 1
ATOM 5740 C C . ALA D 1 46 ? 58.443 50.817 31.070 1.00 35.44 46 ALA D C 1
ATOM 5741 O O . ALA D 1 46 ? 59.028 50.790 32.153 1.00 34.26 46 ALA D O 1
ATOM 5743 N N . ALA D 1 47 ? 57.526 49.923 30.719 1.00 34.44 47 ALA D N 1
ATOM 5744 C CA . ALA D 1 47 ? 57.152 48.842 31.620 1.00 33.15 47 ALA D CA 1
ATOM 5745 C C . ALA D 1 47 ? 58.349 48.056 32.122 1.00 31.04 47 ALA D C 1
ATOM 5746 O O . ALA D 1 47 ? 59.396 47.993 31.465 1.00 29.58 47 ALA D O 1
ATOM 5748 N N . LYS D 1 48 ? 58.166 47.463 33.298 1.00 32.57 48 LYS D N 1
ATOM 5749 C CA . LYS D 1 48 ? 59.182 46.631 33.949 1.00 33.78 48 LYS D CA 1
ATOM 5750 C C . LYS D 1 48 ? 58.607 45.223 34.168 1.00 33.21 48 LYS D C 1
ATOM 5751 O O . LYS D 1 48 ? 57.466 44.942 33.793 1.00 30.53 48 LYS D O 1
ATOM 5757 N N . SER D 1 49 ? 59.392 44.361 34.814 1.00 33.23 49 SER D N 1
ATOM 5758 C CA . SER D 1 49 ? 58.975 42.991 35.068 1.00 33.85 49 SER D CA 1
ATOM 5759 C C . SER D 1 49 ? 57.690 42.809 35.867 1.00 34.74 49 SER D C 1
ATOM 5760 O O . SER D 1 49 ? 56.832 42.008 35.486 1.00 33.57 49 SER D O 1
ATOM 5763 N N . ARG D 1 50 ? 57.539 43.550 36.961 1.00 34.27 50 ARG D N 1
ATOM 5764 C CA . ARG D 1 50 ? 56.344 43.394 37.770 1.00 35.54 50 ARG D CA 1
ATOM 5765 C C . ARG D 1 50 ? 55.096 43.818 37.014 1.00 34.57 50 ARG D C 1
ATOM 5766 O O . ARG D 1 50 ? 53.981 43.498 37.420 1.00 35.85 50 ARG D O 1
ATOM 5774 N N . ASP D 1 51 ? 55.282 44.549 35.920 1.00 33.84 51 ASP D N 1
ATOM 5775 C CA . ASP D 1 51 ? 54.152 44.977 35.106 1.00 32.72 51 ASP D CA 1
ATOM 5776 C C . ASP D 1 51 ? 53.741 43.779 34.252 1.00 30.46 51 ASP D C 1
ATOM 5777 O O . ASP D 1 51 ? 52.565 43.437 34.170 1.00 29.92 51 ASP D O 1
ATOM 5782 N N . TYR D 1 52 ? 54.720 43.121 33.647 1.00 29.56 52 TYR D N 1
ATOM 5783 C CA . TYR D 1 52 ? 54.420 41.934 32.857 1.00 30.38 52 TYR D CA 1
ATOM 5784 C C . TYR D 1 52 ? 53.786 40.873 33.772 1.00 30.47 52 TYR D C 1
ATOM 5785 O O . TYR D 1 52 ? 52.788 40.245 33.412 1.00 30.77 52 TYR D O 1
ATOM 5794 N N . ALA D 1 53 ? 54.339 40.706 34.972 1.00 29.54 53 ALA D N 1
ATOM 5795 C CA . ALA D 1 53 ? 53.798 39.738 35.912 1.00 29.48 53 ALA D CA 1
ATOM 5796 C C . ALA D 1 53 ? 52.312 39.981 36.152 1.00 29.83 53 ALA D C 1
ATOM 5797 O O . ALA D 1 53 ? 51.528 39.043 36.245 1.00 29.49 53 ALA D O 1
ATOM 5799 N N . ALA D 1 54 ? 51.912 41.242 36.257 1.00 30.48 54 ALA D N 1
ATOM 5800 C CA . ALA D 1 54 ? 50.504 41.550 36.505 1.00 29.53 54 ALA D CA 1
ATOM 5801 C C . ALA D 1 54 ? 49.640 41.243 35.276 1.00 30.03 54 ALA D C 1
ATOM 5802 O O . ALA D 1 54 ? 48.499 40.779 35.400 1.00 30.55 54 ALA D O 1
ATOM 5804 N N . PHE D 1 55 ? 50.203 41.491 34.095 1.00 30.34 55 PHE D N 1
ATOM 5805 C CA . PHE D 1 55 ? 49.524 41.261 32.818 1.00 29.59 55 PHE D CA 1
ATOM 5806 C C . PHE D 1 55 ? 49.199 39.771 32.674 1.00 28.43 55 PHE D C 1
ATOM 5807 O O . PHE D 1 55 ? 48.044 39.387 32.459 1.00 26.13 55 PHE D O 1
ATOM 5815 N N . PHE D 1 56 ? 50.231 38.946 32.808 1.00 26.25 56 PHE D N 1
ATOM 5816 C CA . PHE D 1 56 ? 50.085 37.503 32.706 1.00 26.26 56 PHE D CA 1
ATOM 5817 C C . PHE D 1 56 ? 49.124 36.882 33.728 1.00 27.23 56 PHE D C 1
ATOM 5818 O O . PHE D 1 56 ? 48.398 35.933 33.418 1.00 27.06 56 PHE D O 1
ATOM 5826 N N . ARG D 1 57 ? 49.091 37.441 34.932 1.00 28.82 57 ARG D N 1
ATOM 5827 C CA . ARG D 1 57 ? 48.203 36.950 35.984 1.00 29.89 57 ARG D CA 1
ATOM 5828 C C . ARG D 1 57 ? 46.749 37.093 35.513 1.00 28.83 57 ARG D C 1
ATOM 5829 O O . ARG D 1 57 ? 45.943 36.172 35.637 1.00 27.34 57 ARG D O 1
ATOM 5837 N N . ILE D 1 58 ? 46.422 38.262 34.975 1.00 27.76 58 ILE D N 1
ATOM 5838 C CA . ILE D 1 58 ? 45.083 38.521 34.476 1.00 25.53 58 ILE D CA 1
ATOM 5839 C C . ILE D 1 58 ? 44.798 37.610 33.288 1.00 25.07 58 ILE D C 1
ATOM 5840 O O . ILE D 1 58 ? 43.727 37.038 33.191 1.00 25.09 58 ILE D O 1
ATOM 5845 N N . LEU D 1 59 ? 45.767 37.459 32.395 1.00 24.87 59 LEU D N 1
ATOM 5846 C CA . LEU D 1 59 ? 45.567 36.614 31.217 1.00 26.19 59 LEU D CA 1
ATOM 5847 C C . LEU D 1 59 ? 45.400 35.129 31.585 1.00 27.20 59 LEU D C 1
ATOM 5848 O O . LEU D 1 59 ? 44.676 34.392 30.913 1.00 27.05 59 LEU D O 1
ATOM 5853 N N . SER D 1 60 ? 46.059 34.699 32.659 1.00 26.83 60 SER D N 1
ATOM 5854 C CA . SER D 1 60 ? 45.997 33.299 33.089 1.00 27.71 60 SER D CA 1
ATOM 5855 C C . SER D 1 60 ? 44.629 32.848 33.584 1.00 28.89 60 SER D C 1
ATOM 5856 O O . SER D 1 60 ? 44.373 31.650 33.710 1.00 29.51 60 SER D O 1
ATOM 5859 N N . GLU D 1 61 ? 43.745 33.793 33.882 1.00 29.14 61 GLU D N 1
ATOM 5860 C CA . GLU D 1 61 ? 42.412 33.435 34.351 1.00 29.00 61 GLU D CA 1
ATOM 5861 C C . GLU D 1 61 ? 41.545 32.876 33.224 1.00 27.32 61 GLU D C 1
ATOM 5862 O O . GLU D 1 61 ? 40.430 32.429 33.463 1.00 26.02 61 GLU D O 1
ATOM 5868 N N . ALA D 1 62 ? 42.040 32.905 31.995 1.00 24.78 62 ALA D N 1
ATOM 5869 C CA . ALA D 1 62 ? 41.237 32.391 30.888 1.00 26.01 62 ALA D CA 1
ATOM 5870 C C . ALA D 1 62 ? 41.074 30.870 30.977 1.00 25.05 62 ALA D C 1
ATOM 5871 O O . ALA D 1 62 ? 39.978 30.355 30.807 1.00 25.52 62 ALA D O 1
ATOM 5873 N N . HIS D 1 63 ? 42.160 30.173 31.292 1.00 25.01 63 HIS D N 1
ATOM 5874 C CA . HIS D 1 63 ? 42.140 28.721 31.352 1.00 26.96 63 HIS D CA 1
ATOM 5875 C C . HIS D 1 63 ? 41.783 28.256 29.944 1.00 26.28 63 HIS D C 1
ATOM 5876 O O . HIS D 1 63 ? 40.844 27.507 29.742 1.00 27.31 63 HIS D O 1
ATOM 5883 N N . LEU D 1 64 ? 42.557 28.752 28.980 1.00 26.42 64 LEU D N 1
ATOM 5884 C CA . LEU D 1 64 ? 42.400 28.443 27.560 1.00 24.12 64 LEU D CA 1
ATOM 5885 C C . LEU D 1 64 ? 43.740 28.448 26.851 1.00 22.16 64 LEU D C 1
ATOM 5886 O O . LEU D 1 64 ? 44.665 29.181 27.237 1.00 22.96 64 LEU D O 1
ATOM 5891 N N . PRO D 1 65 ? 43.891 27.593 25.827 1.00 21.46 65 PRO D N 1
ATOM 5892 C CA . PRO D 1 65 ? 45.156 27.582 25.099 1.00 21.47 65 PRO D CA 1
ATOM 5893 C C . PRO D 1 65 ? 45.334 29.050 24.678 1.00 23.13 65 PRO D C 1
ATOM 5894 O O . PRO D 1 65 ? 44.402 29.668 24.142 1.00 22.60 65 PRO D O 1
ATOM 5898 N N . THR D 1 66 ? 46.506 29.606 24.950 1.00 23.91 66 THR D N 1
ATOM 5899 C CA . THR D 1 66 ? 46.775 31.012 24.682 1.00 24.21 66 THR D CA 1
ATOM 5900 C C . THR D 1 66 ? 48.165 31.180 24.108 1.00 25.15 66 THR D C 1
ATOM 5901 O O . THR D 1 66 ? 49.130 30.616 24.620 1.00 25.31 66 THR D O 1
ATOM 5905 N N . ALA D 1 67 ? 48.270 31.964 23.042 1.00 25.85 67 ALA D N 1
ATOM 5906 C CA . ALA D 1 67 ? 49.570 32.187 22.416 1.00 25.47 67 ALA D CA 1
ATOM 5907 C C . ALA D 1 67 ? 49.828 33.672 22.267 1.00 24.83 67 ALA D C 1
ATOM 5908 O O . ALA D 1 67 ? 48.897 34.463 22.087 1.00 25.76 67 ALA D O 1
ATOM 5910 N N . TYR D 1 68 ? 51.094 34.054 22.356 1.00 23.89 68 TYR D N 1
ATOM 5911 C CA . TYR D 1 68 ? 51.453 35.457 22.211 1.00 24.99 68 TYR D CA 1
ATOM 5912 C C . TYR D 1 68 ? 52.878 35.681 21.726 1.00 24.66 68 TYR D C 1
ATOM 5913 O O . TYR D 1 68 ? 53.731 34.784 21.775 1.00 25.68 68 TYR D O 1
ATOM 5922 N N . VAL D 1 69 ? 53.113 36.876 21.199 1.00 25.68 69 VAL D N 1
ATOM 5923 C CA . VAL D 1 69 ? 54.438 37.289 20.754 1.00 24.91 69 VAL D CA 1
ATOM 5924 C C . VAL D 1 69 ? 54.469 38.746 21.192 1.00 24.78 69 VAL D C 1
ATOM 5925 O O . VAL D 1 69 ? 53.419 39.381 21.295 1.00 24.38 69 VAL D O 1
ATOM 5929 N N . PRO D 1 70 ? 55.659 39.279 21.495 1.00 24.58 70 PRO D N 1
ATOM 5930 C CA . PRO D 1 70 ? 55.807 40.672 21.929 1.00 26.06 70 PRO D CA 1
ATOM 5931 C C . PRO D 1 70 ? 55.860 41.659 20.749 1.00 26.83 70 PRO D C 1
ATOM 5932 O O . PRO D 1 70 ? 55.992 41.252 19.574 1.00 26.40 70 PRO D O 1
ATOM 5936 N N . GLY D 1 71 ? 55.795 42.948 21.087 1.00 27.70 71 GLY D N 1
ATOM 5937 C CA . GLY D 1 71 ? 55.875 44.004 20.090 1.00 29.08 71 GLY D CA 1
ATOM 5938 C C . GLY D 1 71 ? 57.215 44.730 20.175 1.00 30.90 71 GLY D C 1
ATOM 5939 O O . GLY D 1 71 ? 58.048 44.406 21.034 1.00 33.26 71 GLY D O 1
ATOM 5940 N N . PRO D 1 72 ? 57.464 45.718 19.298 1.00 30.67 72 PRO D N 1
ATOM 5941 C CA . PRO D 1 72 ? 58.713 46.491 19.277 1.00 31.18 72 PRO D CA 1
ATOM 5942 C C . PRO D 1 72 ? 59.089 47.125 20.610 1.00 30.00 72 PRO D C 1
ATOM 5943 O O . PRO D 1 72 ? 60.275 47.303 20.903 1.00 31.78 72 PRO D O 1
ATOM 5947 N N . GLN D 1 73 ? 58.080 47.469 21.401 1.00 31.01 73 GLN D N 1
ATOM 5948 C CA . GLN D 1 73 ? 58.285 48.108 22.703 1.00 32.15 73 GLN D CA 1
ATOM 5949 C C . GLN D 1 73 ? 58.446 47.198 23.918 1.00 33.20 73 GLN D C 1
ATOM 5950 O O . GLN D 1 73 ? 58.721 47.687 25.009 1.00 33.09 73 GLN D O 1
ATOM 5956 N N . ASP D 1 74 ? 58.269 45.888 23.741 1.00 32.96 74 ASP D N 1
ATOM 5957 C CA . ASP D 1 74 ? 58.389 44.948 24.853 1.00 31.36 74 ASP D CA 1
ATOM 5958 C C . ASP D 1 74 ? 59.852 44.630 25.148 1.00 32.03 74 ASP D C 1
ATOM 5959 O O . ASP D 1 74 ? 60.277 43.473 25.066 1.00 32.23 74 ASP D O 1
ATOM 5964 N N . ALA D 1 75 ? 60.622 45.657 25.501 1.00 32.19 75 ALA D N 1
ATOM 5965 C CA . ALA D 1 75 ? 62.038 45.484 25.795 1.00 31.29 75 ALA D CA 1
ATOM 5966 C C . ALA D 1 75 ? 62.413 46.047 27.164 1.00 31.84 75 ALA D C 1
ATOM 5967 O O . ALA D 1 75 ? 61.706 46.897 27.717 1.00 32.06 75 ALA D O 1
ATOM 5969 N N . PRO D 1 76 ? 63.526 45.556 27.744 1.00 31.83 76 PRO D N 1
ATOM 5970 C CA . PRO D 1 76 ? 64.390 44.523 27.154 1.00 31.52 76 PRO D CA 1
ATOM 5971 C C . PRO D 1 76 ? 63.704 43.151 27.028 1.00 31.29 76 PRO D C 1
ATOM 5972 O O . PRO D 1 76 ? 62.776 42.837 27.779 1.00 31.38 76 PRO D O 1
ATOM 5976 N N . ILE D 1 77 ? 64.159 42.353 26.064 1.00 31.51 77 ILE D N 1
ATOM 5977 C CA . ILE D 1 77 ? 63.563 41.043 25.787 1.00 31.91 77 ILE D CA 1
ATOM 5978 C C . ILE D 1 77 ? 63.477 40.114 26.999 1.00 32.59 77 ILE D C 1
ATOM 5979 O O . ILE D 1 77 ? 62.465 39.418 27.188 1.00 32.87 77 ILE D O 1
ATOM 5984 N N . TRP D 1 78 ? 64.520 40.121 27.827 1.00 30.22 78 TRP D N 1
ATOM 5985 C CA . TRP D 1 78 ? 64.581 39.251 29.006 1.00 28.41 78 TRP D CA 1
ATOM 5986 C C . TRP D 1 78 ? 63.512 39.444 30.077 1.00 28.44 78 TRP D C 1
ATOM 5987 O O . TRP D 1 78 ? 63.176 38.491 30.796 1.00 24.92 78 TRP D O 1
ATOM 5998 N N . GLU D 1 79 ? 62.962 40.648 30.201 1.00 28.95 79 GLU D N 1
ATOM 5999 C CA . GLU D 1 79 ? 61.931 40.841 31.216 1.00 31.32 79 GLU D CA 1
ATOM 6000 C C . GLU D 1 79 ? 60.618 40.214 30.762 1.00 30.88 79 GLU D C 1
ATOM 6001 O O . GLU D 1 79 ? 59.894 39.609 31.556 1.00 29.07 79 GLU D O 1
ATOM 6007 N N . TYR D 1 80 ? 60.315 40.367 29.478 1.00 31.02 80 TYR D N 1
ATOM 6008 C CA . TYR D 1 80 ? 59.107 39.784 28.915 1.00 29.03 80 TYR D CA 1
ATOM 6009 C C . TYR D 1 80 ? 59.246 38.267 28.991 1.00 27.40 80 TYR D C 1
ATOM 6010 O O . TYR D 1 80 ? 58.321 37.577 29.408 1.00 28.03 80 TYR D O 1
ATOM 6019 N N . LEU D 1 81 ? 60.408 37.765 28.587 1.00 27.81 81 LEU D N 1
ATOM 6020 C CA . LEU D 1 81 ? 60.667 36.327 28.582 1.00 29.95 81 LEU D CA 1
ATOM 6021 C C . LEU D 1 81 ? 60.611 35.689 29.985 1.00 29.76 81 LEU D C 1
ATOM 6022 O O . LEU D 1 81 ? 59.965 34.670 30.192 1.00 30.42 81 LEU D O 1
ATOM 6027 N N . ARG D 1 82 ? 61.286 36.297 30.947 1.00 30.94 82 ARG D N 1
ATOM 6028 C CA . ARG D 1 82 ? 61.281 35.787 32.302 1.00 28.91 82 ARG D CA 1
ATOM 6029 C C . ARG D 1 82 ? 59.858 35.691 32.842 1.00 29.57 82 ARG D C 1
ATOM 6030 O O . ARG D 1 82 ? 59.460 34.662 33.401 1.00 27.87 82 ARG D O 1
ATOM 6038 N N . GLU D 1 83 ? 59.071 36.749 32.682 1.00 28.17 83 GLU D N 1
ATOM 6039 C CA . GLU D 1 83 ? 57.711 36.694 33.190 1.00 28.34 83 GLU D CA 1
ATOM 6040 C C . GLU D 1 83 ? 56.781 35.723 32.440 1.00 28.76 83 GLU D C 1
ATOM 6041 O O . GLU D 1 83 ? 55.826 35.206 33.026 1.00 28.45 83 GLU D O 1
ATOM 6047 N N . ALA D 1 84 ? 57.039 35.493 31.152 1.00 27.14 84 ALA D N 1
ATOM 6048 C CA . ALA D 1 84 ? 56.226 34.547 30.391 1.00 25.55 84 ALA D CA 1
ATOM 6049 C C . ALA D 1 84 ? 56.609 33.157 30.917 1.00 23.77 84 ALA D C 1
ATOM 6050 O O . ALA D 1 84 ? 55.757 32.299 31.074 1.00 23.74 84 ALA D O 1
ATOM 6052 N N . ALA D 1 85 ? 57.903 32.958 31.177 1.00 22.35 85 ALA D N 1
ATOM 6053 C CA . ALA D 1 85 ? 58.403 31.689 31.706 1.00 23.35 85 ALA D CA 1
ATOM 6054 C C . ALA D 1 85 ? 57.760 31.396 33.057 1.00 23.82 85 ALA D C 1
ATOM 6055 O O . ALA D 1 85 ? 57.368 30.261 33.315 1.00 24.58 85 ALA D O 1
ATOM 6057 N N . ASN D 1 86 ? 57.631 32.422 33.903 1.00 24.47 86 ASN D N 1
ATOM 6058 C CA . ASN D 1 86 ? 57.034 32.265 35.228 1.00 24.18 86 ASN D CA 1
ATOM 6059 C C . ASN D 1 86 ? 55.590 31.805 35.167 1.00 24.52 86 ASN D C 1
ATOM 6060 O O . ASN D 1 86 ? 55.232 30.771 35.747 1.00 24.21 86 ASN D O 1
ATOM 6065 N N . VAL D 1 87 ? 54.739 32.559 34.471 1.00 22.94 87 VAL D N 1
ATOM 6066 C CA . VAL D 1 87 ? 53.347 32.153 34.421 1.00 19.88 87 VAL D CA 1
ATOM 6067 C C . VAL D 1 87 ? 53.161 30.836 33.683 1.00 18.89 87 VAL D C 1
ATOM 6068 O O . VAL D 1 87 ? 52.256 30.090 34.004 1.00 20.71 87 VAL D O 1
ATOM 6072 N N . GLU D 1 88 ? 54.036 30.530 32.733 1.00 18.61 88 GLU D N 1
ATOM 6073 C CA . GLU D 1 88 ? 53.872 29.299 31.945 1.00 18.11 88 GLU D CA 1
ATOM 6074 C C . GLU D 1 88 ? 54.250 28.014 32.658 1.00 19.55 88 GLU D C 1
ATOM 6075 O O . GLU D 1 88 ? 53.892 26.928 32.210 1.00 18.95 88 GLU D O 1
ATOM 6081 N N . LEU D 1 89 ? 54.978 28.126 33.768 1.00 18.83 89 LEU D N 1
ATOM 6082 C CA . LEU D 1 89 ? 55.370 26.945 34.527 1.00 20.01 89 LEU D CA 1
ATOM 6083 C C . LEU D 1 89 ? 54.139 26.263 35.074 1.00 18.40 89 LEU D C 1
ATOM 6084 O O . LEU D 1 89 ? 53.984 25.054 34.957 1.00 21.10 89 LEU D O 1
ATOM 6089 N N . VAL D 1 90 ? 53.239 27.047 35.643 1.00 17.05 90 VAL D N 1
ATOM 6090 C CA . VAL D 1 90 ? 52.056 26.452 36.225 1.00 18.51 90 VAL D CA 1
ATOM 6091 C C . VAL D 1 90 ? 50.787 26.528 35.389 1.00 17.59 90 VAL D C 1
ATOM 6092 O O . VAL D 1 90 ? 49.787 25.889 35.731 1.00 15.79 90 VAL D O 1
ATOM 6096 N N . HIS D 1 91 ? 50.837 27.295 34.297 1.00 18.50 91 HIS D N 1
ATOM 6097 C CA . HIS D 1 91 ? 49.704 27.436 33.359 1.00 19.27 91 HIS D CA 1
ATOM 6098 C C . HIS D 1 91 ? 50.272 27.131 31.995 1.00 19.96 91 HIS D C 1
ATOM 6099 O O . HIS D 1 91 ? 50.377 28.013 31.134 1.00 19.63 91 HIS D O 1
ATOM 6106 N N . PRO D 1 92 ? 50.653 25.868 31.780 1.00 18.17 92 PRO D N 1
ATOM 6107 C CA . PRO D 1 92 ? 51.240 25.411 30.529 1.00 17.98 92 PRO D CA 1
ATOM 6108 C C . PRO D 1 92 ? 50.361 25.543 29.281 1.00 16.55 92 PRO D C 1
ATOM 6109 O O . PRO D 1 92 ? 50.836 25.333 28.186 1.00 19.04 92 PRO D O 1
ATOM 6113 N N . GLU D 1 93 ? 49.097 25.883 29.443 1.00 17.43 93 GLU D N 1
ATOM 6114 C CA . GLU D 1 93 ? 48.240 26.074 28.285 1.00 20.58 93 GLU D CA 1
ATOM 6115 C C . GLU D 1 93 ? 48.608 27.438 27.664 1.00 23.93 93 GLU D C 1
ATOM 6116 O O . GLU D 1 93 ? 48.157 27.769 26.562 1.00 24.08 93 GLU D O 1
ATOM 6130 N N . ARG D 1 95 ? 51.386 30.207 26.148 1.00 21.61 95 ARG D N 1
ATOM 6131 C CA . ARG D 1 95 ? 52.654 30.097 25.444 1.00 22.66 95 ARG D CA 1
ATOM 6132 C C . ARG D 1 95 ? 53.140 31.301 24.667 1.00 25.41 95 ARG D C 1
ATOM 6133 O O . ARG D 1 95 ? 52.432 31.831 23.798 1.00 25.74 95 ARG D O 1
ATOM 6141 N N . ASN D 1 96 ? 54.353 31.734 24.999 1.00 25.63 96 ASN D N 1
ATOM 6142 C CA . ASN D 1 96 ? 55.005 32.819 24.276 1.00 25.21 96 ASN D CA 1
ATOM 6143 C C . ASN D 1 96 ? 55.564 32.037 23.092 1.00 23.96 96 ASN D C 1
ATOM 6144 O O . ASN D 1 96 ? 56.400 31.149 23.284 1.00 25.15 96 ASN D O 1
ATOM 6149 N N . VAL D 1 97 ? 55.084 32.320 21.880 1.00 23.43 97 VAL D N 1
ATOM 6150 C CA . VAL D 1 97 ? 55.572 31.593 20.708 1.00 21.25 97 VAL D CA 1
ATOM 6151 C C . VAL D 1 97 ? 56.657 32.346 19.931 1.00 22.64 97 VAL D C 1
ATOM 6152 O O . VAL D 1 97 ? 57.109 31.909 18.859 1.00 22.98 97 VAL D O 1
ATOM 6156 N N . HIS D 1 98 ? 57.107 33.464 20.486 1.00 23.31 98 HIS D N 1
ATOM 6157 C CA . HIS D 1 98 ? 58.162 34.239 19.843 1.00 24.55 98 HIS D CA 1
ATOM 6158 C C . HIS D 1 98 ? 59.414 33.377 19.616 1.00 25.91 98 HIS D C 1
ATOM 6159 O O . HIS D 1 98 ? 60.053 32.926 20.581 1.00 26.67 98 HIS D O 1
ATOM 6166 N N . GLU D 1 99 ? 59.739 33.121 18.343 1.00 24.37 99 GLU D N 1
ATOM 6167 C CA . GLU D 1 99 ? 60.910 32.335 17.956 1.00 25.91 99 GLU D CA 1
ATOM 6168 C C . GLU D 1 99 ? 60.768 30.839 18.206 1.00 26.63 99 GLU D C 1
ATOM 6169 O O . GLU D 1 99 ? 61.716 30.075 17.988 1.00 26.97 99 GLU D O 1
ATOM 6175 N N . THR D 1 100 ? 59.606 30.406 18.673 1.00 25.78 100 THR D N 1
ATOM 6176 C CA . THR D 1 100 ? 59.433 28.985 18.942 1.00 25.87 100 THR D CA 1
ATOM 6177 C C . THR D 1 100 ? 58.059 28.509 18.439 1.00 27.22 100 THR D C 1
ATOM 6178 O O . THR D 1 100 ? 57.478 29.124 17.530 1.00 26.36 100 THR D O 1
ATOM 6182 N N . PHE D 1 101 ? 57.522 27.438 19.017 1.00 25.42 101 PHE D N 1
ATOM 6183 C CA . PHE D 1 101 ? 56.236 26.936 18.539 1.00 26.12 101 PHE D CA 1
ATOM 6184 C C . PHE D 1 101 ? 55.524 26.077 19.566 1.00 25.72 101 PHE D C 1
ATOM 6185 O O . PHE D 1 101 ? 56.087 25.738 20.599 1.00 24.62 101 PHE D O 1
ATOM 6193 N N . THR D 1 102 ? 54.286 25.709 19.256 1.00 25.24 102 THR D N 1
ATOM 6194 C CA . THR D 1 102 ? 53.512 24.828 20.117 1.00 25.38 102 THR D CA 1
ATOM 6195 C C . THR D 1 102 ? 52.351 24.299 19.264 1.00 26.56 102 THR D C 1
ATOM 6196 O O . THR D 1 102 ? 52.065 24.864 18.199 1.00 24.09 102 THR D O 1
ATOM 6200 N N . PHE D 1 103 ? 51.733 23.194 19.690 1.00 25.39 103 PHE D N 1
ATOM 6201 C CA . PHE D 1 103 ? 50.608 22.610 18.946 1.00 26.02 103 PHE D CA 1
ATOM 6202 C C . PHE D 1 103 ? 49.305 22.780 19.690 1.00 27.81 103 PHE D C 1
ATOM 6203 O O . PHE D 1 103 ? 49.248 22.587 20.919 1.00 28.72 103 PHE D O 1
ATOM 6211 N N . TRP D 1 104 ? 48.263 23.143 18.947 1.00 25.75 104 TRP D N 1
ATOM 6212 C CA . TRP D 1 104 ? 46.928 23.281 19.502 1.00 24.63 104 TRP D CA 1
ATOM 6213 C C . TRP D 1 104 ? 46.150 22.124 18.900 1.00 24.97 104 TRP D C 1
ATOM 6214 O O . TRP D 1 104 ? 46.499 21.630 17.829 1.00 25.35 104 TRP D O 1
ATOM 6225 N N . ARG D 1 105 ? 45.104 21.688 19.582 1.00 25.51 105 ARG D N 1
ATOM 6226 C CA . ARG D 1 105 ? 44.302 20.599 19.066 1.00 28.01 105 ARG D CA 1
ATOM 6227 C C . ARG D 1 105 ? 43.676 21.007 17.738 1.00 27.23 105 ARG D C 1
ATOM 6228 O O . ARG D 1 105 ? 43.109 22.095 17.619 1.00 22.90 105 ARG D O 1
ATOM 6236 N N . GLY D 1 106 ? 43.794 20.123 16.752 1.00 26.52 106 GLY D N 1
ATOM 6237 C CA . GLY D 1 106 ? 43.262 20.394 15.428 1.00 30.55 106 GLY D CA 1
ATOM 6238 C C . GLY D 1 106 ? 43.734 19.317 14.464 1.00 32.75 106 GLY D C 1
ATOM 6239 O O . GLY D 1 106 ? 42.924 18.605 13.880 1.00 34.30 106 GLY D O 1
ATOM 6240 N N . PRO D 1 107 ? 45.051 19.158 14.294 1.00 33.00 107 PRO D N 1
ATOM 6241 C CA . PRO D 1 107 ? 46.074 19.959 14.978 1.00 32.98 107 PRO D CA 1
ATOM 6242 C C . PRO D 1 107 ? 46.508 21.228 14.239 1.00 32.46 107 PRO D C 1
ATOM 6243 O O . PRO D 1 107 ? 46.311 21.361 13.024 1.00 33.68 107 PRO D O 1
ATOM 6247 N N . TYR D 1 108 ? 47.088 22.163 14.990 1.00 30.28 108 TYR D N 1
ATOM 6248 C CA . TYR D 1 108 ? 47.613 23.413 14.437 1.00 27.68 108 TYR D CA 1
ATOM 6249 C C . TYR D 1 108 ? 48.999 23.716 15.002 1.00 28.21 108 TYR D C 1
ATOM 6250 O O . TYR D 1 108 ? 49.204 23.707 16.224 1.00 26.94 108 TYR D O 1
ATOM 6259 N N . LEU D 1 109 ? 49.943 23.991 14.107 1.00 27.42 109 LEU D N 1
ATOM 6260 C CA . LEU D 1 109 ? 51.302 24.317 14.499 1.00 27.70 109 LEU D CA 1
ATOM 6261 C C . LEU D 1 109 ? 51.387 25.836 14.651 1.00 27.83 109 LEU D C 1
ATOM 6262 O O . LEU D 1 109 ? 51.441 26.573 13.667 1.00 27.34 109 LEU D O 1
ATOM 6267 N N . VAL D 1 110 ? 51.383 26.288 15.901 1.00 27.84 110 VAL D N 1
ATOM 6268 C CA . VAL D 1 110 ? 51.436 27.708 16.233 1.00 26.07 110 VAL D CA 1
ATOM 6269 C C . VAL D 1 110 ? 52.867 28.166 16.461 1.00 28.81 110 VAL D C 1
ATOM 6270 O O . VAL D 1 110 ? 53.569 27.638 17.334 1.00 29.72 110 VAL D O 1
ATOM 6274 N N . ALA D 1 111 ? 53.289 29.157 15.683 1.00 26.78 111 ALA D N 1
ATOM 6275 C CA . ALA D 1 111 ? 54.642 29.701 15.757 1.00 27.46 111 ALA D CA 1
ATOM 6276 C C . ALA D 1 111 ? 54.581 31.199 15.531 1.00 26.79 111 ALA D C 1
ATOM 6277 O O . ALA D 1 111 ? 53.602 31.719 14.990 1.00 28.23 111 ALA D O 1
ATOM 6279 N N . GLY D 1 112 ? 55.617 31.912 15.942 1.00 28.24 112 GLY D N 1
ATOM 6280 C CA . GLY D 1 112 ? 55.592 33.353 15.743 1.00 26.30 112 GLY D CA 1
ATOM 6281 C C . GLY D 1 112 ? 56.945 34.023 15.790 1.00 26.71 112 GLY D C 1
ATOM 6282 O O . GLY D 1 112 ? 57.965 33.392 16.099 1.00 26.03 112 GLY D O 1
ATOM 6283 N N . VAL D 1 113 ? 56.943 35.310 15.442 1.00 26.34 113 VAL D N 1
ATOM 6284 C CA . VAL D 1 113 ? 58.134 36.162 15.475 1.00 25.09 113 VAL D CA 1
ATOM 6285 C C . VAL D 1 113 ? 57.595 37.564 15.761 1.00 24.28 113 VAL D C 1
ATOM 6286 O O . VAL D 1 113 ? 57.052 38.219 14.870 1.00 24.91 113 VAL D O 1
ATOM 6290 N N . GLY D 1 114 ? 57.704 37.997 17.012 1.00 22.69 114 GLY D N 1
ATOM 6291 C CA . GLY D 1 114 ? 57.208 39.302 17.385 1.00 22.28 114 GLY D CA 1
ATOM 6292 C C . GLY D 1 114 ? 58.243 40.391 17.168 1.00 23.82 114 GLY D C 1
ATOM 6293 O O . GLY D 1 114 ? 59.241 40.182 16.478 1.00 22.93 114 GLY D O 1
ATOM 6294 N N . GLY D 1 115 ? 58.028 41.545 17.791 1.00 23.73 115 GLY D N 1
ATOM 6295 C CA . GLY D 1 115 ? 58.943 42.656 17.609 1.00 25.34 115 GLY D CA 1
ATOM 6296 C C . GLY D 1 115 ? 58.809 43.220 16.193 1.00 26.58 115 GLY D C 1
ATOM 6297 O O . GLY D 1 115 ? 57.945 42.806 15.424 1.00 25.81 115 GLY D O 1
ATOM 6298 N N . GLU D 1 116 ? 59.668 44.171 15.846 1.00 27.73 116 GLU D N 1
ATOM 6299 C CA . GLU D 1 116 ? 59.650 44.790 14.525 1.00 27.69 116 GLU D CA 1
ATOM 6300 C C . GLU D 1 116 ? 60.542 44.008 13.585 1.00 28.05 116 GLU D C 1
ATOM 6301 O O . GLU D 1 116 ? 61.750 43.912 13.808 1.00 27.11 116 GLU D O 1
ATOM 6307 N N . ILE D 1 117 ? 59.963 43.431 12.539 1.00 27.64 117 ILE D N 1
ATOM 6308 C CA . ILE D 1 117 ? 60.776 42.695 11.570 1.00 29.69 117 ILE D CA 1
ATOM 6309 C C . ILE D 1 117 ? 61.171 43.691 10.480 1.00 30.44 117 ILE D C 1
ATOM 6310 O O . ILE D 1 117 ? 60.369 43.992 9.589 1.00 29.77 117 ILE D O 1
ATOM 6315 N N . ALA D 1 118 ? 62.401 44.199 10.571 1.00 31.88 118 ALA D N 1
ATOM 6316 C CA . ALA D 1 118 ? 62.925 45.187 9.635 1.00 32.42 118 ALA D CA 1
ATOM 6317 C C . ALA D 1 118 ? 63.517 44.510 8.428 1.00 34.93 118 ALA D C 1
ATOM 6318 O O . ALA D 1 118 ? 63.881 43.324 8.481 1.00 34.74 118 ALA D O 1
ATOM 6320 N N . ASP D 1 119 ? 63.612 45.274 7.338 1.00 35.25 119 ASP D N 1
ATOM 6321 C CA . ASP D 1 119 ? 64.164 44.768 6.095 1.00 38.04 119 ASP D CA 1
ATOM 6322 C C . ASP D 1 119 ? 65.558 44.240 6.345 1.00 39.33 119 ASP D C 1
ATOM 6323 O O . ASP D 1 119 ? 65.885 43.118 5.956 1.00 39.36 119 ASP D O 1
ATOM 6328 N N . GLU D 1 120 ? 66.375 45.060 6.998 1.00 40.42 120 GLU D N 1
ATOM 6329 C CA . GLU D 1 120 ? 67.749 44.694 7.306 1.00 42.80 120 GLU D CA 1
ATOM 6330 C C . GLU D 1 120 ? 68.182 45.471 8.547 1.00 42.76 120 GLU D C 1
ATOM 6331 O O . GLU D 1 120 ? 67.354 45.806 9.392 1.00 42.69 120 GLU D O 1
ATOM 6337 N N . GLY D 1 121 ? 69.470 45.776 8.654 1.00 42.79 121 GLY D N 1
ATOM 6338 C CA . GLY D 1 121 ? 69.926 46.509 9.817 1.00 42.39 121 GLY D CA 1
ATOM 6339 C C . GLY D 1 121 ? 70.371 45.544 10.898 1.00 42.27 121 GLY D C 1
ATOM 6340 O O . GLY D 1 121 ? 70.491 44.336 10.650 1.00 42.00 121 GLY D O 1
ATOM 6341 N N . GLU D 1 122 ? 70.593 46.069 12.100 1.00 40.55 122 GLU D N 1
ATOM 6342 C CA . GLU D 1 122 ? 71.064 45.255 13.217 1.00 39.81 122 GLU D CA 1
ATOM 6343 C C . GLU D 1 122 ? 70.004 44.855 14.236 1.00 36.50 122 GLU D C 1
ATOM 6344 O O . GLU D 1 122 ? 69.106 45.623 14.558 1.00 35.21 122 GLU D O 1
ATOM 6350 N N . PRO D 1 123 ? 70.109 43.627 14.760 1.00 34.91 123 PRO D N 1
ATOM 6351 C CA . PRO D 1 123 ? 69.155 43.134 15.753 1.00 33.67 123 PRO D CA 1
ATOM 6352 C C . PRO D 1 123 ? 69.270 43.980 17.020 1.00 32.39 123 PRO D C 1
ATOM 6353 O O . PRO D 1 123 ? 70.363 44.404 17.381 1.00 32.86 123 PRO D O 1
ATOM 6357 N N . GLU D 1 124 ? 68.149 44.226 17.683 1.00 31.66 124 GLU D N 1
ATOM 6358 C CA . GLU D 1 124 ? 68.134 44.983 18.936 1.00 32.02 124 GLU D CA 1
ATOM 6359 C C . GLU D 1 124 ? 67.128 44.326 19.902 1.00 31.53 124 GLU D C 1
ATOM 6360 O O . GLU D 1 124 ? 66.000 44.022 19.513 1.00 31.71 124 GLU D O 1
ATOM 6366 N N . GLU D 1 125 ? 67.524 44.100 21.151 1.00 31.33 125 GLU D N 1
ATOM 6367 C CA . GLU D 1 125 ? 66.605 43.482 22.119 1.00 33.50 125 GLU D CA 1
ATOM 6368 C C . GLU D 1 125 ? 66.569 44.198 23.457 1.00 34.75 125 GLU D C 1
ATOM 6369 O O . GLU D 1 125 ? 65.808 43.828 24.354 1.00 35.74 125 GLU D O 1
ATOM 6375 N N . HIS D 1 126 ? 67.360 45.252 23.588 1.00 36.18 126 HIS D N 1
ATOM 6376 C CA . HIS D 1 126 ? 67.397 45.970 24.846 1.00 37.90 126 HIS D CA 1
ATOM 6377 C C . HIS D 1 126 ? 66.617 47.289 24.856 1.00 37.27 126 HIS D C 1
ATOM 6378 O O . HIS D 1 126 ? 65.777 47.489 25.733 1.00 35.24 126 HIS D O 1
ATOM 6385 N N . GLU D 1 127 ? 66.866 48.178 23.892 1.00 38.50 127 GLU D N 1
ATOM 6386 C CA . GLU D 1 127 ? 66.128 49.451 23.845 1.00 39.84 127 GLU D CA 1
ATOM 6387 C C . GLU D 1 127 ? 64.791 49.296 23.114 1.00 38.90 127 GLU D C 1
ATOM 6388 O O . GLU D 1 127 ? 63.939 50.185 23.135 1.00 36.73 127 GLU D O 1
ATOM 6394 N N . ALA D 1 128 ? 64.620 48.140 22.481 1.00 37.95 128 ALA D N 1
ATOM 6395 C CA . ALA D 1 128 ? 63.409 47.807 21.749 1.00 36.53 128 ALA D CA 1
ATOM 6396 C C . ALA D 1 128 ? 63.643 46.441 21.120 1.00 35.68 128 ALA D C 1
ATOM 6397 O O . ALA D 1 128 ? 64.748 45.898 21.196 1.00 36.57 128 ALA D O 1
ATOM 6399 N N . LEU D 1 129 ? 62.608 45.876 20.512 1.00 33.20 129 LEU D N 1
ATOM 6400 C CA . LEU D 1 129 ? 62.763 44.590 19.853 1.00 32.05 129 LEU D CA 1
ATOM 6401 C C . LEU D 1 129 ? 62.713 44.832 18.348 1.00 31.36 129 LEU D C 1
ATOM 6402 O O . LEU D 1 129 ? 61.698 45.289 17.823 1.00 30.35 129 LEU D O 1
ATOM 6407 N N . ARG D 1 130 ? 63.807 44.539 17.657 1.00 31.28 130 ARG D N 1
ATOM 6408 C CA . ARG D 1 130 ? 63.865 44.727 16.210 1.00 32.07 130 ARG D CA 1
ATOM 6409 C C . ARG D 1 130 ? 64.724 43.610 15.637 1.00 31.98 130 ARG D C 1
ATOM 6410 O O . ARG D 1 130 ? 65.816 43.336 16.150 1.00 32.52 130 ARG D O 1
ATOM 6418 N N . TYR D 1 131 ? 64.249 42.966 14.580 1.00 30.28 131 TYR D N 1
ATOM 6419 C CA . TYR D 1 131 ? 65.013 41.884 13.975 1.00 31.59 131 TYR D CA 1
ATOM 6420 C C . TYR D 1 131 ? 65.106 41.980 12.457 1.00 32.94 131 TYR D C 1
ATOM 6421 O O . TYR D 1 131 ? 64.098 42.199 11.770 1.00 32.87 131 TYR D O 1
ATOM 6430 N N . PRO D 1 132 ? 66.320 41.824 11.910 1.00 33.48 132 PRO D N 1
ATOM 6431 C CA . PRO D 1 132 ? 66.457 41.887 10.451 1.00 34.11 132 PRO D CA 1
ATOM 6432 C C . PRO D 1 132 ? 65.679 40.674 9.907 1.00 33.30 132 PRO D C 1
ATOM 6433 O O . PRO D 1 132 ? 65.643 39.615 10.550 1.00 32.51 132 PRO D O 1
ATOM 6437 N N . ALA D 1 133 ? 65.063 40.833 8.740 1.00 31.73 133 ALA D N 1
ATOM 6438 C CA . ALA D 1 133 ? 64.289 39.765 8.113 1.00 30.84 133 ALA D CA 1
ATOM 6439 C C . ALA D 1 133 ? 64.977 38.394 8.078 1.00 30.27 133 ALA D C 1
ATOM 6440 O O . ALA D 1 133 ? 64.319 37.368 8.242 1.00 28.08 133 ALA D O 1
ATOM 6442 N N . TRP D 1 134 ? 66.288 38.363 7.845 1.00 29.99 134 TRP D N 1
ATOM 6443 C CA . TRP D 1 134 ? 66.976 37.083 7.790 1.00 31.85 134 TRP D CA 1
ATOM 6444 C C . TRP D 1 134 ? 66.861 36.334 9.117 1.00 31.81 134 TRP D C 1
ATOM 6445 O O . TRP D 1 134 ? 66.928 35.106 9.138 1.00 31.67 134 TRP D O 1
ATOM 6456 N N . VAL D 1 135 ? 66.690 37.072 10.219 1.00 30.82 135 VAL D N 1
ATOM 6457 C CA . VAL D 1 135 ? 66.561 36.438 11.528 1.00 30.76 135 VAL D CA 1
ATOM 6458 C C . VAL D 1 135 ? 65.193 35.754 11.615 1.00 31.32 135 VAL D C 1
ATOM 6459 O O . VAL D 1 135 ? 65.103 34.556 11.912 1.00 31.69 135 VAL D O 1
ATOM 6463 N N . ALA D 1 136 ? 64.137 36.519 11.346 1.00 30.81 136 ALA D N 1
ATOM 6464 C CA . ALA D 1 136 ? 62.779 35.992 11.391 1.00 29.68 136 ALA D CA 1
ATOM 6465 C C . ALA D 1 136 ? 62.684 34.742 10.513 1.00 31.18 136 ALA D C 1
ATOM 6466 O O . ALA D 1 136 ? 62.097 33.729 10.922 1.00 31.38 136 ALA D O 1
ATOM 6468 N N . GLU D 1 137 ? 63.288 34.796 9.327 1.00 29.35 137 GLU D N 1
ATOM 6469 C CA . GLU D 1 137 ? 63.252 33.659 8.421 1.00 31.79 137 GLU D CA 1
ATOM 6470 C C . GLU D 1 137 ? 64.036 32.493 9.017 1.00 32.52 137 GLU D C 1
ATOM 6471 O O . GLU D 1 137 ? 63.665 31.322 8.863 1.00 32.72 137 GLU D O 1
ATOM 6477 N N . TYR D 1 138 ? 65.140 32.811 9.679 1.00 31.14 138 TYR D N 1
ATOM 6478 C CA . TYR D 1 138 ? 65.941 31.765 10.277 1.00 30.90 138 TYR D CA 1
ATOM 6479 C C . TYR D 1 138 ? 65.098 31.062 11.339 1.00 30.43 138 TYR D C 1
ATOM 6480 O O . TYR D 1 138 ? 65.087 29.837 11.408 1.00 31.49 138 TYR D O 1
ATOM 6489 N N . ARG D 1 139 ? 64.367 31.833 12.142 1.00 28.71 139 ARG D N 1
ATOM 6490 C CA . ARG D 1 139 ? 63.545 31.248 13.201 1.00 29.73 139 ARG D CA 1
ATOM 6491 C C . ARG D 1 139 ? 62.510 30.254 12.693 1.00 30.19 139 ARG D C 1
ATOM 6492 O O . ARG D 1 139 ? 62.350 29.173 13.256 1.00 29.88 139 ARG D O 1
ATOM 6500 N N . LEU D 1 140 ? 61.806 30.623 11.629 1.00 29.96 140 LEU D N 1
ATOM 6501 C CA . LEU D 1 140 ? 60.758 29.772 11.078 1.00 29.86 140 LEU D CA 1
ATOM 6502 C C . LEU D 1 140 ? 61.264 28.551 10.326 1.00 28.87 140 LEU D C 1
ATOM 6503 O O . LEU D 1 140 ? 60.532 27.589 10.123 1.00 30.05 140 LEU D O 1
ATOM 6508 N N . LYS D 1 141 ? 62.530 28.594 9.942 1.00 29.07 141 LYS D N 1
ATOM 6509 C CA . LYS D 1 141 ? 63.177 27.511 9.212 1.00 31.35 141 LYS D CA 1
ATOM 6510 C C . LYS D 1 141 ? 63.021 26.151 9.922 1.00 31.60 141 LYS D C 1
ATOM 6511 O O . LYS D 1 141 ? 62.862 25.111 9.264 1.00 30.83 141 LYS D O 1
ATOM 6517 N N . ALA D 1 142 ? 63.050 26.165 11.255 1.00 30.37 142 ALA D N 1
ATOM 6518 C CA . ALA D 1 142 ? 62.920 24.939 12.042 1.00 30.38 142 ALA D CA 1
ATOM 6519 C C . ALA D 1 142 ? 61.621 24.195 11.747 1.00 29.59 142 ALA D C 1
ATOM 6520 O O . ALA D 1 142 ? 61.588 22.961 11.757 1.00 29.75 142 ALA D O 1
ATOM 6522 N N . LEU D 1 143 ? 60.553 24.942 11.481 1.00 28.94 143 LEU D N 1
ATOM 6523 C CA . LEU D 1 143 ? 59.260 24.321 11.199 1.00 29.13 143 LEU D CA 1
ATOM 6524 C C . LEU D 1 143 ? 59.240 23.359 9.996 1.00 30.10 143 LEU D C 1
ATOM 6525 O O . LEU D 1 143 ? 58.368 22.474 9.926 1.00 28.80 143 LEU D O 1
ATOM 6530 N N . TRP D 1 144 ? 60.169 23.522 9.054 1.00 29.75 144 TRP D N 1
ATOM 6531 C CA . TRP D 1 144 ? 60.210 22.625 7.894 1.00 32.32 144 TRP D CA 1
ATOM 6532 C C . TRP D 1 144 ? 60.448 21.161 8.303 1.00 33.72 144 TRP D C 1
ATOM 6533 O O . TRP D 1 144 ? 60.129 20.244 7.547 1.00 34.50 144 TRP D O 1
ATOM 6544 N N . GLU D 1 145 ? 60.991 20.938 9.499 1.00 33.33 145 GLU D N 1
ATOM 6545 C CA . GLU D 1 145 ? 61.246 19.576 9.981 1.00 33.04 145 GLU D CA 1
ATOM 6546 C C . GLU D 1 145 ? 59.943 18.918 10.414 1.00 32.40 145 GLU D C 1
ATOM 6547 O O . GLU D 1 145 ? 59.853 17.697 10.479 1.00 30.92 145 GLU D O 1
ATOM 6553 N N . LEU D 1 146 ? 58.950 19.737 10.749 1.00 32.17 146 LEU D N 1
ATOM 6554 C CA . LEU D 1 146 ? 57.660 19.229 11.199 1.00 33.15 146 LEU D CA 1
ATOM 6555 C C . LEU D 1 146 ? 56.733 19.045 10.000 1.00 35.80 146 LEU D C 1
ATOM 6556 O O . LEU D 1 146 ? 56.400 19.992 9.288 1.00 35.85 146 LEU D O 1
ATOM 6561 N N . LYS D 1 147 ? 56.308 17.805 9.812 1.00 37.44 147 LYS D N 1
ATOM 6562 C CA . LYS D 1 147 ? 55.495 17.403 8.678 1.00 38.50 147 LYS D CA 1
ATOM 6563 C C . LYS D 1 147 ? 53.977 17.556 8.658 1.00 38.55 147 LYS D C 1
ATOM 6564 O O . LYS D 1 147 ? 53.278 17.184 9.602 1.00 37.92 147 LYS D O 1
ATOM 6570 N N . ASP D 1 148 ? 53.491 18.084 7.533 1.00 38.68 148 ASP D N 1
ATOM 6571 C CA . ASP D 1 148 ? 52.066 18.261 7.234 1.00 37.77 148 ASP D CA 1
ATOM 6572 C C . ASP D 1 148 ? 51.165 18.908 8.268 1.00 36.15 148 ASP D C 1
ATOM 6573 O O . ASP D 1 148 ? 50.023 18.479 8.437 1.00 36.72 148 ASP D O 1
ATOM 6578 N N . TYR D 1 149 ? 51.643 19.925 8.965 1.00 32.82 149 TYR D N 1
ATOM 6579 C CA . TYR D 1 149 ? 50.787 20.567 9.949 1.00 29.90 149 TYR D CA 1
ATOM 6580 C C . TYR D 1 149 ? 50.250 21.889 9.436 1.00 28.36 149 TYR D C 1
ATOM 6581 O O . TYR D 1 149 ? 50.996 22.682 8.876 1.00 27.23 149 TYR D O 1
ATOM 6590 N N . PRO D 1 150 ? 48.936 22.124 9.582 1.00 28.49 150 PRO D N 1
ATOM 6591 C CA . PRO D 1 150 ? 48.386 23.400 9.125 1.00 27.19 150 PRO D CA 1
ATOM 6592 C C . PRO D 1 150 ? 49.031 24.366 10.114 1.00 28.47 150 PRO D C 1
ATOM 6593 O O . PRO D 1 150 ? 49.090 24.058 11.316 1.00 27.65 150 PRO D O 1
ATOM 6597 N N . LYS D 1 151 ? 49.510 25.515 9.646 1.00 26.83 151 LYS D N 1
ATOM 6598 C CA . LYS D 1 151 ? 50.174 26.456 10.550 1.00 25.79 151 LYS D CA 1
ATOM 6599 C C . LYS D 1 151 ? 49.415 27.738 10.833 1.00 25.82 151 LYS D C 1
ATOM 6600 O O . LYS D 1 151 ? 48.653 28.220 9.986 1.00 23.26 151 LYS D O 1
ATOM 6606 N N . ILE D 1 152 ? 49.635 28.279 12.037 1.00 23.48 152 ILE D N 1
ATOM 6607 C CA . ILE D 1 152 ? 49.059 29.547 12.469 1.00 22.56 152 ILE D CA 1
ATOM 6608 C C . ILE D 1 152 ? 50.258 30.398 12.919 1.00 24.72 152 ILE D C 1
ATOM 6609 O O . ILE D 1 152 ? 51.026 29.981 13.808 1.00 25.29 152 ILE D O 1
ATOM 6614 N N . PHE D 1 153 ? 50.444 31.559 12.295 1.00 23.81 153 PHE D N 1
ATOM 6615 C CA . PHE D 1 153 ? 51.573 32.434 12.625 1.00 24.23 153 PHE D CA 1
ATOM 6616 C C . PHE D 1 153 ? 51.140 33.725 13.319 1.00 25.98 153 PHE D C 1
ATOM 6617 O O . PHE D 1 153 ? 50.080 34.282 13.009 1.00 26.56 153 PHE D O 1
ATOM 6625 N N . LEU D 1 154 ? 51.958 34.199 14.264 1.00 25.03 154 LEU D N 1
ATOM 6626 C CA . LEU D 1 154 ? 51.681 35.464 14.941 1.00 23.77 154 LEU D CA 1
ATOM 6627 C C . LEU D 1 154 ? 52.885 36.357 14.646 1.00 23.72 154 LEU D C 1
ATOM 6628 O O . LEU D 1 154 ? 54.030 35.951 14.825 1.00 23.99 154 LEU D O 1
ATOM 6633 N N . PHE D 1 155 ? 52.621 37.551 14.136 1.00 23.25 155 PHE D N 1
ATOM 6634 C CA . PHE D 1 155 ? 53.679 38.516 13.856 1.00 24.17 155 PHE D CA 1
ATOM 6635 C C . PHE D 1 155 ? 53.148 39.824 14.364 1.00 23.68 155 PHE D C 1
ATOM 6636 O O . PHE D 1 155 ? 51.944 39.999 14.517 1.00 25.10 155 PHE D O 1
ATOM 6644 N N . HIS D 1 156 ? 54.049 40.743 14.641 1.00 26.61 156 HIS D N 1
ATOM 6645 C CA . HIS D 1 156 ? 53.598 42.060 15.015 1.00 29.49 156 HIS D CA 1
ATOM 6646 C C . HIS D 1 156 ? 53.598 42.813 13.667 1.00 29.57 156 HIS D C 1
ATOM 6647 O O . HIS D 1 156 ? 52.656 43.521 13.347 1.00 33.51 156 HIS D O 1
ATOM 6654 N N . THR D 1 157 ? 54.648 42.607 12.876 1.00 29.52 157 THR D N 1
ATOM 6655 C CA . THR D 1 157 ? 54.815 43.273 11.585 1.00 30.91 157 THR D CA 1
ATOM 6656 C C . THR D 1 157 ? 53.905 42.806 10.451 1.00 31.98 157 THR D C 1
ATOM 6657 O O . THR D 1 157 ? 53.841 41.620 10.113 1.00 30.36 157 THR D O 1
ATOM 6669 N N . PRO D 1 159 ? 52.478 42.208 6.699 1.00 30.67 159 PRO D N 1
ATOM 6670 C CA . PRO D 1 159 ? 53.140 41.807 5.450 1.00 31.18 159 PRO D CA 1
ATOM 6671 C C . PRO D 1 159 ? 52.647 42.659 4.280 1.00 31.37 159 PRO D C 1
ATOM 6672 O O . PRO D 1 159 ? 51.586 43.269 4.379 1.00 31.34 159 PRO D O 1
ATOM 6676 N N . TYR D 1 160 ? 53.409 42.708 3.188 1.00 31.61 160 TYR D N 1
ATOM 6677 C CA . TYR D 1 160 ? 52.979 43.473 2.016 1.00 34.61 160 TYR D CA 1
ATOM 6678 C C . TYR D 1 160 ? 51.760 42.792 1.407 1.00 35.91 160 TYR D C 1
ATOM 6679 O O . TYR D 1 160 ? 51.774 41.584 1.149 1.00 35.62 160 TYR D O 1
ATOM 6688 N N . HIS D 1 161 ? 50.701 43.568 1.214 1.00 38.34 161 HIS D N 1
ATOM 6689 C CA . HIS D 1 161 ? 49.469 43.078 0.612 1.00 41.22 161 HIS D CA 1
ATOM 6690 C C . HIS D 1 161 ? 48.761 44.276 -0.002 1.00 43.22 161 HIS D C 1
ATOM 6691 O O . HIS D 1 161 ? 48.516 45.284 0.676 1.00 43.38 161 HIS D O 1
ATOM 6698 N N . LYS D 1 162 ? 48.439 44.169 -1.285 1.00 44.20 162 LYS D N 1
ATOM 6699 C CA . LYS D 1 162 ? 47.773 45.260 -1.985 1.00 46.96 162 LYS D CA 1
ATOM 6700 C C . LYS D 1 162 ? 46.473 45.679 -1.305 1.00 47.53 162 LYS D C 1
ATOM 6701 O O . LYS D 1 162 ? 46.066 46.843 -1.387 1.00 47.76 162 LYS D O 1
ATOM 6707 N N . GLY D 1 163 ? 45.839 44.732 -0.615 1.00 47.82 163 GLY D N 1
ATOM 6708 C CA . GLY D 1 163 ? 44.589 45.018 0.068 1.00 48.16 163 GLY D CA 1
ATOM 6709 C C . GLY D 1 163 ? 44.700 45.479 1.513 1.00 48.60 163 GLY D C 1
ATOM 6710 O O . GLY D 1 163 ? 43.923 46.325 1.949 1.00 49.28 163 GLY D O 1
ATOM 6711 N N . LEU D 1 164 ? 45.656 44.937 2.261 1.00 48.86 164 LEU D N 1
ATOM 6712 C CA . LEU D 1 164 ? 45.826 45.311 3.669 1.00 49.15 164 LEU D CA 1
ATOM 6713 C C . LEU D 1 164 ? 46.885 46.390 3.903 1.00 49.28 164 LEU D C 1
ATOM 6714 O O . LEU D 1 164 ? 46.755 47.215 4.819 1.00 49.46 164 LEU D O 1
ATOM 6719 N N . ASN D 1 165 ? 47.934 46.386 3.084 1.00 48.53 165 ASN D N 1
ATOM 6720 C CA . ASN D 1 165 ? 48.998 47.365 3.245 1.00 47.94 165 ASN D CA 1
ATOM 6721 C C . ASN D 1 165 ? 50.041 47.233 2.149 1.00 47.49 165 ASN D C 1
ATOM 6722 O O . ASN D 1 165 ? 50.863 46.318 2.170 1.00 45.53 165 ASN D O 1
ATOM 6727 N N . GLU D 1 166 ? 49.996 48.162 1.194 1.00 47.38 166 GLU D N 1
ATOM 6728 C CA . GLU D 1 166 ? 50.918 48.182 0.058 1.00 47.54 166 GLU D CA 1
ATOM 6729 C C . GLU D 1 166 ? 52.297 48.625 0.546 1.00 46.71 166 GLU D C 1
ATOM 6730 O O . GLU D 1 166 ? 53.286 48.556 -0.188 1.00 45.28 166 GLU D O 1
ATOM 6736 N N . GLN D 1 167 ? 52.343 49.070 1.801 1.00 46.10 167 GLN D N 1
ATOM 6737 C CA . GLN D 1 167 ? 53.580 49.507 2.459 1.00 46.95 167 GLN D CA 1
ATOM 6738 C C . GLN D 1 167 ? 54.071 48.455 3.473 1.00 45.30 167 GLN D C 1
ATOM 6739 O O . GLN D 1 167 ? 55.060 48.678 4.183 1.00 46.38 167 GLN D O 1
ATOM 6745 N N . GLY D 1 168 ? 53.373 47.323 3.556 1.00 42.33 168 GLY D N 1
ATOM 6746 C CA . GLY D 1 168 ? 53.783 46.270 4.473 1.00 38.70 168 GLY D CA 1
ATOM 6747 C C . GLY D 1 168 ? 55.140 45.679 4.104 1.00 37.29 168 GLY D C 1
ATOM 6748 O O . GLY D 1 168 ? 55.722 46.002 3.059 1.00 35.77 168 GLY D O 1
ATOM 6749 N N . SER D 1 169 ? 55.659 44.806 4.960 1.00 36.47 169 SER D N 1
ATOM 6750 C CA . SER D 1 169 ? 56.957 44.181 4.708 1.00 35.00 169 SER D CA 1
ATOM 6751 C C . SER D 1 169 ? 56.885 43.112 3.627 1.00 34.18 169 SER D C 1
ATOM 6752 O O . SER D 1 169 ? 56.051 42.207 3.700 1.00 34.28 169 SER D O 1
ATOM 6755 N N . HIS D 1 170 ? 57.769 43.203 2.638 1.00 32.27 170 HIS D N 1
ATOM 6756 C CA . HIS D 1 170 ? 57.803 42.210 1.563 1.00 32.23 170 HIS D CA 1
ATOM 6757 C C . HIS D 1 170 ? 58.407 40.896 2.081 1.00 30.40 170 HIS D C 1
ATOM 6758 O O . HIS D 1 170 ? 58.049 39.813 1.615 1.00 28.38 170 HIS D O 1
ATOM 6765 N N . GLU D 1 171 ? 59.336 41.010 3.029 1.00 29.26 171 GLU D N 1
ATOM 6766 C CA . GLU D 1 171 ? 59.997 39.835 3.614 1.00 30.60 171 GLU D CA 1
ATOM 6767 C C . GLU D 1 171 ? 58.981 38.988 4.388 1.00 28.40 171 GLU D C 1
ATOM 6768 O O . GLU D 1 171 ? 58.944 37.780 4.240 1.00 29.19 171 GLU D O 1
ATOM 6774 N N . VAL D 1 172 ? 58.164 39.641 5.207 1.00 28.05 172 VAL D N 1
ATOM 6775 C CA . VAL D 1 172 ? 57.130 38.970 5.988 1.00 28.65 172 VAL D CA 1
ATOM 6776 C C . VAL D 1 172 ? 56.142 38.254 5.058 1.00 30.57 172 VAL D C 1
ATOM 6777 O O . VAL D 1 172 ? 55.735 37.108 5.314 1.00 28.63 172 VAL D O 1
ATOM 6781 N N . ALA D 1 173 ? 55.762 38.925 3.969 1.00 30.05 173 ALA D N 1
ATOM 6782 C CA . ALA D 1 173 ? 54.828 38.330 3.022 1.00 29.46 173 ALA D CA 1
ATOM 6783 C C . ALA D 1 173 ? 55.482 37.075 2.404 1.00 30.04 173 ALA D C 1
ATOM 6784 O O . ALA D 1 173 ? 54.797 36.093 2.098 1.00 28.86 173 ALA D O 1
ATOM 6786 N N . HIS D 1 174 ? 56.807 37.108 2.258 1.00 29.16 174 HIS D N 1
ATOM 6787 C CA . HIS D 1 174 ? 57.555 35.983 1.701 1.00 33.48 174 HIS D CA 1
ATOM 6788 C C . HIS D 1 174 ? 57.532 34.759 2.643 1.00 33.01 174 HIS D C 1
ATOM 6789 O O . HIS D 1 174 ? 57.462 33.611 2.198 1.00 31.43 174 HIS D O 1
ATOM 6796 N N . LEU D 1 175 ? 57.609 35.019 3.949 1.00 32.93 175 LEU D N 1
ATOM 6797 C CA . LEU D 1 175 ? 57.557 33.952 4.959 1.00 32.28 175 LEU D CA 1
ATOM 6798 C C . LEU D 1 175 ? 56.178 33.301 4.847 1.00 31.69 175 LEU D C 1
ATOM 6799 O O . LEU D 1 175 ? 56.014 32.078 4.948 1.00 30.54 175 LEU D O 1
ATOM 6804 N N . ILE D 1 176 ? 55.181 34.141 4.622 1.00 31.93 176 ILE D N 1
ATOM 6805 C CA . ILE D 1 176 ? 53.814 33.665 4.508 1.00 31.68 176 ILE D CA 1
ATOM 6806 C C . ILE D 1 176 ? 53.608 32.795 3.270 1.00 32.90 176 ILE D C 1
ATOM 6807 O O . ILE D 1 176 ? 53.120 31.649 3.376 1.00 29.86 176 ILE D O 1
ATOM 6812 N N . LYS D 1 177 ? 53.996 33.330 2.108 1.00 34.07 177 LYS D N 1
ATOM 6813 C CA . LYS D 1 177 ? 53.867 32.619 0.839 1.00 34.19 177 LYS D CA 1
ATOM 6814 C C . LYS D 1 177 ? 54.705 31.350 0.841 1.00 35.48 177 LYS D C 1
ATOM 6815 O O . LYS D 1 177 ? 54.349 30.358 0.194 1.00 36.54 177 LYS D O 1
ATOM 6821 N N . THR D 1 178 ? 55.812 31.383 1.576 1.00 34.10 178 THR D N 1
ATOM 6822 C CA . THR D 1 178 ? 56.711 30.237 1.679 1.00 35.37 178 THR D CA 1
ATOM 6823 C C . THR D 1 178 ? 56.174 29.105 2.574 1.00 33.90 178 THR D C 1
ATOM 6824 O O . THR D 1 178 ? 56.174 27.940 2.186 1.00 33.18 178 THR D O 1
ATOM 6828 N N . HIS D 1 179 ? 55.702 29.454 3.764 1.00 33.25 179 HIS D N 1
ATOM 6829 C CA . HIS D 1 179 ? 55.172 28.460 4.694 1.00 31.23 179 HIS D CA 1
ATOM 6830 C C . HIS D 1 179 ? 53.712 28.115 4.447 1.00 30.63 179 HIS D C 1
ATOM 6831 O O . HIS D 1 179 ? 53.231 27.067 4.890 1.00 28.60 179 HIS D O 1
ATOM 6838 N N . ASN D 1 180 ? 53.004 29.008 3.760 1.00 31.21 180 ASN D N 1
ATOM 6839 C CA . ASN D 1 180 ? 51.590 28.806 3.470 1.00 31.26 180 ASN D CA 1
ATOM 6840 C C . ASN D 1 180 ? 50.762 28.473 4.710 1.00 30.79 180 ASN D C 1
ATOM 6841 O O . ASN D 1 180 ? 50.013 27.483 4.732 1.00 29.20 180 ASN D O 1
ATOM 6846 N N . PRO D 1 181 ? 50.892 29.298 5.767 1.00 29.73 181 PRO D N 1
ATOM 6847 C CA . PRO D 1 181 ? 50.128 29.057 6.990 1.00 30.43 181 PRO D CA 1
ATOM 6848 C C . PRO D 1 181 ? 48.648 29.222 6.710 1.00 30.41 181 PRO D C 1
ATOM 6849 O O . PRO D 1 181 ? 48.248 29.989 5.824 1.00 32.99 181 PRO D O 1
ATOM 6853 N N . LEU D 1 182 ? 47.842 28.512 7.481 1.00 28.64 182 LEU D N 1
ATOM 6854 C CA . LEU D 1 182 ? 46.402 28.575 7.361 1.00 27.51 182 LEU D CA 1
ATOM 6855 C C . LEU D 1 182 ? 45.939 29.950 7.812 1.00 26.82 182 LEU D C 1
ATOM 6856 O O . LEU D 1 182 ? 45.068 30.566 7.192 1.00 26.12 182 LEU D O 1
ATOM 6861 N N . LEU D 1 183 ? 46.522 30.428 8.910 1.00 26.20 183 LEU D N 1
ATOM 6862 C CA . LEU D 1 183 ? 46.172 31.732 9.461 1.00 24.95 183 LEU D CA 1
ATOM 6863 C C . LEU D 1 183 ? 47.410 32.519 9.895 1.00 26.74 183 LEU D C 1
ATOM 6864 O O . LEU D 1 183 ? 48.423 31.948 10.336 1.00 26.60 183 LEU D O 1
ATOM 6869 N N . VAL D 1 184 ? 47.318 33.835 9.743 1.00 27.43 184 VAL D N 1
ATOM 6870 C CA . VAL D 1 184 ? 48.368 34.773 10.130 1.00 24.64 184 VAL D CA 1
ATOM 6871 C C . VAL D 1 184 ? 47.687 35.931 10.870 1.00 24.95 184 VAL D C 1
ATOM 6872 O O . VAL D 1 184 ? 46.772 36.561 10.335 1.00 23.76 184 VAL D O 1
ATOM 6876 N N . LEU D 1 185 ? 48.110 36.199 12.105 1.00 24.73 185 LEU D N 1
ATOM 6877 C CA . LEU D 1 185 ? 47.552 37.300 12.885 1.00 24.88 185 LEU D CA 1
ATOM 6878 C C . LEU D 1 185 ? 48.633 38.360 12.982 1.00 25.44 185 LEU D C 1
ATOM 6879 O O . LEU D 1 185 ? 49.816 38.040 13.132 1.00 26.73 185 LEU D O 1
ATOM 6884 N N . VAL D 1 186 ? 48.244 39.623 12.886 1.00 26.24 186 VAL D N 1
ATOM 6885 C CA . VAL D 1 186 ? 49.232 40.701 12.943 1.00 27.31 186 VAL D CA 1
ATOM 6886 C C . VAL D 1 186 ? 48.678 41.884 13.722 1.00 26.09 186 VAL D C 1
ATOM 6887 O O . VAL D 1 186 ? 47.462 42.031 13.842 1.00 25.92 186 VAL D O 1
ATOM 6891 N N . ALA D 1 187 ? 49.574 42.697 14.278 1.00 24.93 187 ALA D N 1
ATOM 6892 C CA . ALA D 1 187 ? 49.170 43.862 15.054 1.00 28.16 187 ALA D CA 1
ATOM 6893 C C . ALA D 1 187 ? 48.562 44.931 14.152 1.00 29.63 187 ALA D C 1
ATOM 6894 O O . ALA D 1 187 ? 48.952 45.082 12.987 1.00 31.40 187 ALA D O 1
ATOM 6896 N N . GLY D 1 188 ? 47.611 45.673 14.696 1.00 31.80 188 GLY D N 1
ATOM 6897 C CA . GLY D 1 188 ? 46.990 46.723 13.916 1.00 32.91 188 GLY D CA 1
ATOM 6898 C C . GLY D 1 188 ? 45.659 47.126 14.499 1.00 33.78 188 GLY D C 1
ATOM 6899 O O . GLY D 1 188 ? 44.956 46.312 15.101 1.00 31.92 188 GLY D O 1
ATOM 6900 N N . LYS D 1 189 ? 45.322 48.402 14.334 1.00 35.30 189 LYS D N 1
ATOM 6901 C CA . LYS D 1 189 ? 44.055 48.931 14.814 1.00 36.71 189 LYS D CA 1
ATOM 6902 C C . LYS D 1 189 ? 43.026 48.780 13.684 1.00 36.69 189 LYS D C 1
ATOM 6903 O O . LYS D 1 189 ? 43.359 48.943 12.502 1.00 36.63 189 LYS D O 1
ATOM 6909 N N . GLY D 1 190 ? 41.787 48.458 14.050 1.00 36.44 190 GLY D N 1
ATOM 6910 C CA . GLY D 1 190 ? 40.738 48.266 13.059 1.00 34.86 190 GLY D CA 1
ATOM 6911 C C . GLY D 1 190 ? 40.703 46.832 12.555 1.00 33.97 190 GLY D C 1
ATOM 6912 O O . GLY D 1 190 ? 41.551 46.412 11.772 1.00 35.35 190 GLY D O 1
ATOM 6913 N N . GLN D 1 191 ? 39.718 46.068 12.997 1.00 34.79 191 GLN D N 1
ATOM 6914 C CA . GLN D 1 191 ? 39.620 44.680 12.574 1.00 35.34 191 GLN D CA 1
ATOM 6915 C C . GLN D 1 191 ? 39.426 44.579 11.066 1.00 35.87 191 GLN D C 1
ATOM 6916 O O . GLN D 1 191 ? 38.577 45.257 10.500 1.00 37.51 191 GLN D O 1
ATOM 6922 N N . LYS D 1 192 ? 40.213 43.729 10.415 1.00 34.91 192 LYS D N 1
ATOM 6923 C CA . LYS D 1 192 ? 40.100 43.536 8.975 1.00 34.67 192 LYS D CA 1
ATOM 6924 C C . LYS D 1 192 ? 40.826 42.260 8.587 1.00 34.71 192 LYS D C 1
ATOM 6925 O O . LYS D 1 192 ? 41.617 41.718 9.367 1.00 35.32 192 LYS D O 1
ATOM 6931 N N . HIS D 1 193 ? 40.580 41.776 7.379 1.00 33.02 193 HIS D N 1
ATOM 6932 C CA . HIS D 1 193 ? 41.234 40.557 6.956 1.00 32.19 193 HIS D CA 1
ATOM 6933 C C . HIS D 1 193 ? 41.168 40.356 5.461 1.00 31.81 193 HIS D C 1
ATOM 6934 O O . HIS D 1 193 ? 40.226 40.795 4.808 1.00 32.23 193 HIS D O 1
ATOM 6941 N N . GLU D 1 194 ? 42.175 39.680 4.924 1.00 32.15 194 GLU D N 1
ATOM 6942 C CA . GLU D 1 194 ? 42.232 39.413 3.489 1.00 32.46 194 GLU D CA 1
ATOM 6943 C C . GLU D 1 194 ? 42.991 38.124 3.273 1.00 31.17 194 GLU D C 1
ATOM 6944 O O . GLU D 1 194 ? 43.627 37.617 4.190 1.00 31.58 194 GLU D O 1
ATOM 6958 N N . LEU D 1 196 ? 46.099 36.160 1.507 1.00 29.61 196 LEU D N 1
ATOM 6959 C CA . LEU D 1 196 ? 47.398 36.415 0.918 1.00 29.80 196 LEU D CA 1
ATOM 6960 C C . LEU D 1 196 ? 47.784 35.012 0.472 1.00 31.29 196 LEU D C 1
ATOM 6961 O O . LEU D 1 196 ? 48.104 34.136 1.292 1.00 30.43 196 LEU D O 1
ATOM 6966 N N . GLY D 1 197 ? 47.711 34.782 -0.837 1.00 30.29 197 GLY D N 1
ATOM 6967 C CA . GLY D 1 197 ? 47.989 33.449 -1.334 1.00 30.92 197 GLY D CA 1
ATOM 6968 C C . GLY D 1 197 ? 46.913 32.592 -0.688 1.00 31.19 197 GLY D C 1
ATOM 6969 O O . GLY D 1 197 ? 45.758 33.013 -0.608 1.00 30.04 197 GLY D O 1
ATOM 6970 N N . ALA D 1 198 ? 47.281 31.414 -0.186 1.00 32.70 198 ALA D N 1
ATOM 6971 C CA . ALA D 1 198 ? 46.314 30.530 0.465 1.00 31.44 198 ALA D CA 1
ATOM 6972 C C . ALA D 1 198 ? 46.276 30.749 1.989 1.00 31.93 198 ALA D C 1
ATOM 6973 O O . ALA D 1 198 ? 45.840 29.875 2.733 1.00 31.88 198 ALA D O 1
ATOM 6975 N N . SER D 1 199 ? 46.715 31.922 2.441 1.00 30.19 199 SER D N 1
ATOM 6976 C CA . SER D 1 199 ? 46.762 32.228 3.862 1.00 28.20 199 SER D CA 1
ATOM 6977 C C . SER D 1 199 ? 45.793 33.329 4.265 1.00 28.71 199 SER D C 1
ATOM 6978 O O . SER D 1 199 ? 45.755 34.385 3.647 1.00 29.00 199 SER D O 1
ATOM 6981 N N . TRP D 1 200 ? 45.029 33.087 5.327 1.00 28.40 200 TRP D N 1
ATOM 6982 C CA . TRP D 1 200 ? 44.072 34.066 5.828 1.00 28.23 200 TRP D CA 1
ATOM 6983 C C . TRP D 1 200 ? 44.830 35.004 6.767 1.00 29.50 200 TRP D C 1
ATOM 6984 O O . TRP D 1 200 ? 45.321 34.591 7.837 1.00 29.65 200 TRP D O 1
ATOM 6995 N N . VAL D 1 201 ? 44.955 36.263 6.357 1.00 27.88 201 VAL D N 1
ATOM 6996 C CA . VAL D 1 201 ? 45.678 37.247 7.163 1.00 27.88 201 VAL D CA 1
ATOM 6997 C C . VAL D 1 201 ? 44.679 38.114 7.883 1.00 27.53 201 VAL D C 1
ATOM 6998 O O . VAL D 1 201 ? 43.841 38.757 7.265 1.00 25.22 201 VAL D O 1
ATOM 7002 N N . VAL D 1 202 ? 44.776 38.127 9.207 1.00 28.02 202 VAL D N 1
ATOM 7003 C CA . VAL D 1 202 ? 43.836 38.864 10.042 1.00 26.99 202 VAL D CA 1
ATOM 7004 C C . VAL D 1 202 ? 44.459 39.909 10.944 1.00 27.78 202 VAL D C 1
ATOM 7005 O O . VAL D 1 202 ? 45.515 39.671 11.541 1.00 27.25 202 VAL D O 1
ATOM 7009 N N . VAL D 1 203 ? 43.802 41.066 11.027 1.00 27.91 203 VAL D N 1
ATOM 7010 C CA . VAL D 1 203 ? 44.211 42.160 11.915 1.00 28.97 203 VAL D CA 1
ATOM 7011 C C . VAL D 1 203 ? 43.072 42.105 12.906 1.00 30.63 203 VAL D C 1
ATOM 7012 O O . VAL D 1 203 ? 42.004 42.662 12.656 1.00 33.64 203 VAL D O 1
ATOM 7016 N N . PRO D 1 204 ? 43.277 41.437 14.053 1.00 31.64 204 PRO D N 1
ATOM 7017 C CA . PRO D 1 204 ? 42.222 41.314 15.059 1.00 30.87 204 PRO D CA 1
ATOM 7018 C C . PRO D 1 204 ? 41.756 42.586 15.714 1.00 30.39 204 PRO D C 1
ATOM 7019 O O . PRO D 1 204 ? 40.681 42.619 16.308 1.00 29.36 204 PRO D O 1
ATOM 7023 N N . GLY D 1 205 ? 42.549 43.644 15.624 1.00 30.73 205 GLY D N 1
ATOM 7024 C CA . GLY D 1 205 ? 42.134 44.869 16.282 1.00 30.70 205 GLY D CA 1
ATOM 7025 C C . GLY D 1 205 ? 43.145 45.289 17.327 1.00 32.45 205 GLY D C 1
ATOM 7026 O O . GLY D 1 205 ? 44.062 44.538 17.648 1.00 30.88 205 GLY D O 1
ATOM 7027 N N . ASP D 1 206 ? 42.966 46.485 17.874 1.00 32.81 206 ASP D N 1
ATOM 7028 C CA . ASP D 1 206 ? 43.892 47.030 18.854 1.00 33.93 206 ASP D CA 1
ATOM 7029 C C . ASP D 1 206 ? 43.189 47.209 20.191 1.00 33.55 206 ASP D C 1
ATOM 7030 O O . ASP D 1 206 ? 42.393 48.128 20.352 1.00 32.28 206 ASP D O 1
ATOM 7035 N N . LEU D 1 207 ? 43.488 46.331 21.151 1.00 33.77 207 LEU D N 1
ATOM 7036 C CA . LEU D 1 207 ? 42.837 46.389 22.461 1.00 34.19 207 LEU D CA 1
ATOM 7037 C C . LEU D 1 207 ? 43.019 47.719 23.186 1.00 35.62 207 LEU D C 1
ATOM 7038 O O . LEU D 1 207 ? 42.166 48.103 23.994 1.00 35.09 207 LEU D O 1
ATOM 7043 N N . SER D 1 208 ? 44.123 48.419 22.913 1.00 37.35 208 SER D N 1
ATOM 7044 C CA . SER D 1 208 ? 44.361 49.709 23.557 1.00 39.59 208 SER D CA 1
ATOM 7045 C C . SER D 1 208 ? 43.203 50.597 23.121 1.00 40.17 208 SER D C 1
ATOM 7046 O O . SER D 1 208 ? 42.805 51.523 23.827 1.00 40.58 208 SER D O 1
ATOM 7049 N N . GLU D 1 209 ? 42.648 50.276 21.956 1.00 40.76 209 GLU D N 1
ATOM 7050 C CA . GLU D 1 209 ? 41.508 51.003 21.416 1.00 41.96 209 GLU D CA 1
ATOM 7051 C C . GLU D 1 209 ? 40.219 50.274 21.783 1.00 42.10 209 GLU D C 1
ATOM 7052 O O . GLU D 1 209 ? 39.133 50.692 21.378 1.00 43.12 209 GLU D O 1
ATOM 7058 N N . GLY D 1 210 ? 40.350 49.176 22.536 1.00 41.58 210 GLY D N 1
ATOM 7059 C CA . GLY D 1 210 ? 39.196 48.391 22.967 1.00 37.18 210 GLY D CA 1
ATOM 7060 C C . GLY D 1 210 ? 38.743 47.317 21.991 1.00 35.72 210 GLY D C 1
ATOM 7061 O O . GLY D 1 210 ? 37.785 46.587 22.256 1.00 35.28 210 GLY D O 1
ATOM 7062 N N . GLU D 1 211 ? 39.448 47.204 20.874 1.00 33.87 211 GLU D N 1
ATOM 7063 C CA . GLU D 1 211 ? 39.091 46.259 19.824 1.00 34.91 211 GLU D CA 1
ATOM 7064 C C . GLU D 1 211 ? 39.570 44.809 19.980 1.00 34.07 211 GLU D C 1
ATOM 7065 O O . GLU D 1 211 ? 40.664 44.538 20.506 1.00 31.18 211 GLU D O 1
ATOM 7071 N N . TYR D 1 212 ? 38.731 43.897 19.487 1.00 31.97 212 TYR D N 1
ATOM 7072 C CA . TYR D 1 212 ? 39.040 42.474 19.451 1.00 31.90 212 TYR D CA 1
ATOM 7073 C C . TYR D 1 212 ? 38.188 41.820 18.361 1.00 31.88 212 TYR D C 1
ATOM 7074 O O . TYR D 1 212 ? 37.277 42.445 17.804 1.00 31.83 212 TYR D O 1
ATOM 7083 N N . SER D 1 213 ? 38.508 40.572 18.045 1.00 30.49 213 SER D N 1
ATOM 7084 C CA . SER D 1 213 ? 37.778 39.817 17.039 1.00 29.80 213 SER D CA 1
ATOM 7085 C C . SER D 1 213 ? 37.686 38.368 17.487 1.00 28.76 213 SER D C 1
ATOM 7086 O O . SER D 1 213 ? 38.567 37.878 18.186 1.00 29.80 213 SER D O 1
ATOM 7089 N N . LEU D 1 214 ? 36.626 37.684 17.080 1.00 27.70 214 LEU D N 1
ATOM 7090 C CA . LEU D 1 214 ? 36.492 36.263 17.373 1.00 26.63 214 LEU D CA 1
ATOM 7091 C C . LEU D 1 214 ? 36.584 35.651 15.982 1.00 25.98 214 LEU D C 1
ATOM 7092 O O . LEU D 1 214 ? 35.744 35.914 15.121 1.00 24.34 214 LEU D O 1
ATOM 7097 N N . LEU D 1 215 ? 37.625 34.865 15.755 1.00 24.36 215 LEU D N 1
ATOM 7098 C CA . LEU D 1 215 ? 37.832 34.239 14.466 1.00 24.54 215 LEU D CA 1
ATOM 7099 C C . LEU D 1 215 ? 37.213 32.843 14.323 1.00 27.85 215 LEU D C 1
ATOM 7100 O O . LEU D 1 215 ? 37.385 31.974 15.195 1.00 26.71 215 LEU D O 1
ATOM 7105 N N . ASP D 1 216 ? 36.473 32.647 13.231 1.00 25.23 216 ASP D N 1
ATOM 7106 C CA . ASP D 1 216 ? 35.881 31.357 12.927 1.00 26.63 216 ASP D CA 1
ATOM 7107 C C . ASP D 1 216 ? 36.888 30.790 11.940 1.00 28.64 216 ASP D C 1
ATOM 7108 O O . ASP D 1 216 ? 36.855 31.096 10.750 1.00 29.58 216 ASP D O 1
ATOM 7113 N N . LEU D 1 217 ? 37.800 29.979 12.451 1.00 29.89 217 LEU D N 1
ATOM 7114 C CA . LEU D 1 217 ? 38.874 29.397 11.656 1.00 31.60 217 LEU D CA 1
ATOM 7115 C C . LEU D 1 217 ? 38.462 28.592 10.415 1.00 32.77 217 LEU D C 1
ATOM 7116 O O . LEU D 1 217 ? 39.065 28.716 9.340 1.00 33.83 217 LEU D O 1
ATOM 7121 N N . ARG D 1 218 ? 37.439 27.769 10.546 1.00 31.43 218 ARG D N 1
ATOM 7122 C CA . ARG D 1 218 ? 37.018 26.958 9.416 1.00 33.09 218 ARG D CA 1
ATOM 7123 C C . ARG D 1 218 ? 36.406 27.782 8.293 1.00 31.34 218 ARG D C 1
ATOM 7124 O O . ARG D 1 218 ? 36.551 27.446 7.123 1.00 28.85 218 ARG D O 1
ATOM 7132 N N . ALA D 1 219 ? 35.736 28.866 8.667 1.00 30.01 219 ALA D N 1
ATOM 7133 C CA . ALA D 1 219 ? 35.047 29.715 7.719 1.00 30.97 219 ALA D CA 1
ATOM 7134 C C . ALA D 1 219 ? 35.847 30.913 7.232 1.00 32.93 219 ALA D C 1
ATOM 7135 O O . ALA D 1 219 ? 35.468 31.538 6.251 1.00 31.69 219 ALA D O 1
ATOM 7137 N N . ARG D 1 220 ? 36.944 31.230 7.914 1.00 32.71 220 ARG D N 1
ATOM 7138 C CA . ARG D 1 220 ? 37.763 32.380 7.551 1.00 33.94 220 ARG D CA 1
ATOM 7139 C C . ARG D 1 220 ? 36.900 33.617 7.670 1.00 33.40 220 ARG D C 1
ATOM 7140 O O . ARG D 1 220 ? 37.018 34.554 6.894 1.00 32.77 220 ARG D O 1
ATOM 7148 N N . LYS D 1 221 ? 36.011 33.596 8.654 1.00 32.92 221 LYS D N 1
ATOM 7149 C CA . LYS D 1 221 ? 35.147 34.727 8.912 1.00 33.47 221 LYS D CA 1
ATOM 7150 C C . LYS D 1 221 ? 35.524 35.290 10.262 1.00 33.62 221 LYS D C 1
ATOM 7151 O O . LYS D 1 221 ? 36.078 34.596 11.120 1.00 33.16 221 LYS D O 1
ATOM 7157 N N . LEU D 1 222 ? 35.188 36.546 10.461 1.00 33.06 222 LEU D N 1
ATOM 7158 C CA . LEU D 1 222 ? 35.546 37.225 11.676 1.00 35.88 222 LEU D CA 1
ATOM 7159 C C . LEU D 1 222 ? 34.382 38.013 12.275 1.00 35.85 222 LEU D C 1
ATOM 7160 O O . LEU D 1 222 ? 33.622 38.644 11.547 1.00 35.81 222 LEU D O 1
ATOM 7165 N N . GLU D 1 223 ? 34.231 37.939 13.598 1.00 35.67 223 GLU D N 1
ATOM 7166 C CA . GLU D 1 223 ? 33.205 38.686 14.321 1.00 37.21 223 GLU D CA 1
ATOM 7167 C C . GLU D 1 223 ? 33.965 39.745 15.108 1.00 38.36 223 GLU D C 1
ATOM 7168 O O . GLU D 1 223 ? 34.962 39.441 15.764 1.00 40.14 223 GLU D O 1
ATOM 7174 N N . THR D 1 224 ? 33.507 40.986 15.053 1.00 36.97 224 THR D N 1
ATOM 7175 C CA . THR D 1 224 ? 34.209 42.060 15.741 1.00 37.21 224 THR D CA 1
ATOM 7176 C C . THR D 1 224 ? 33.496 42.562 16.979 1.00 35.86 224 THR D C 1
ATOM 7177 O O . THR D 1 224 ? 32.280 42.429 17.106 1.00 35.82 224 THR D O 1
ATOM 7181 N N . GLY D 1 225 ? 34.272 43.150 17.883 1.00 35.09 225 GLY D N 1
ATOM 7182 C CA . GLY D 1 225 ? 33.720 43.697 19.107 1.00 34.49 225 GLY D CA 1
ATOM 7183 C C . GLY D 1 225 ? 34.663 44.674 19.787 1.00 34.81 225 GLY D C 1
ATOM 7184 O O . GLY D 1 225 ? 35.816 44.840 19.385 1.00 33.95 225 GLY D O 1
ATOM 7185 N N . ASN D 1 226 ? 34.162 45.326 20.825 1.00 36.30 226 ASN D N 1
ATOM 7186 C CA . ASN D 1 226 ? 34.945 46.291 21.578 1.00 39.32 226 ASN D CA 1
ATOM 7187 C C . ASN D 1 226 ? 34.510 46.178 23.034 1.00 40.06 226 ASN D C 1
ATOM 7188 O O . ASN D 1 226 ? 33.321 46.079 23.312 1.00 39.47 226 ASN D O 1
ATOM 7193 N N . VAL D 1 227 ? 35.460 46.179 23.964 1.00 42.61 227 VAL D N 1
ATOM 7194 C CA . VAL D 1 227 ? 35.101 46.044 25.373 1.00 45.34 227 VAL D CA 1
ATOM 7195 C C . VAL D 1 227 ? 34.525 47.342 25.927 1.00 49.49 227 VAL D C 1
ATOM 7196 O O . VAL D 1 227 ? 34.364 47.498 27.135 1.00 49.38 227 VAL D O 1
ATOM 7200 N N . ARG D 1 228 ? 34.200 48.252 25.009 1.00 54.15 228 ARG D N 1
ATOM 7201 C CA . ARG D 1 228 ? 33.620 49.564 25.305 1.00 58.55 228 ARG D CA 1
ATOM 7202 C C . ARG D 1 228 ? 34.673 50.659 25.170 1.00 59.86 228 ARG D C 1
ATOM 7203 O O . ARG D 1 228 ? 35.869 50.325 25.005 1.00 61.56 228 ARG D O 1
ATOM 7220 N N . ARG E 1 2 ? 57.947 12.611 11.846 1.00 47.71 2 ARG E N 1
ATOM 7221 C CA . ARG E 1 2 ? 56.980 11.526 11.688 1.00 45.10 2 ARG E CA 1
ATOM 7222 C C . ARG E 1 2 ? 55.661 12.062 11.126 1.00 43.05 2 ARG E C 1
ATOM 7223 O O . ARG E 1 2 ? 55.377 13.256 11.217 1.00 42.57 2 ARG E O 1
ATOM 7231 N N . ARG E 1 3 ? 54.855 11.176 10.551 1.00 40.47 3 ARG E N 1
ATOM 7232 C CA . ARG E 1 3 ? 53.570 11.577 9.991 1.00 39.81 3 ARG E CA 1
ATOM 7233 C C . ARG E 1 3 ? 52.445 10.769 10.627 1.00 38.25 3 ARG E C 1
ATOM 7234 O O . ARG E 1 3 ? 52.694 9.939 11.508 1.00 37.24 3 ARG E O 1
ATOM 7242 N N . THR E 1 4 ? 51.210 11.015 10.196 1.00 35.49 4 THR E N 1
ATOM 7243 C CA . THR E 1 4 ? 50.067 10.300 10.737 1.00 33.85 4 THR E CA 1
ATOM 7244 C C . THR E 1 4 ? 50.237 8.783 10.655 1.00 33.47 4 THR E C 1
ATOM 7245 O O . THR E 1 4 ? 50.784 8.250 9.686 1.00 32.05 4 THR E O 1
ATOM 7249 N N . VAL E 1 5 ? 49.783 8.083 11.684 1.00 31.27 5 VAL E N 1
ATOM 7250 C CA . VAL E 1 5 ? 49.911 6.641 11.677 1.00 31.06 5 VAL E CA 1
ATOM 7251 C C . VAL E 1 5 ? 48.828 5.970 10.851 1.00 31.27 5 VAL E C 1
ATOM 7252 O O . VAL E 1 5 ? 47.645 6.058 11.169 1.00 32.26 5 VAL E O 1
ATOM 7256 N N . ARG E 1 6 ? 49.232 5.301 9.779 1.00 32.60 6 ARG E N 1
ATOM 7257 C CA . ARG E 1 6 ? 48.271 4.586 8.944 1.00 32.21 6 ARG E CA 1
ATOM 7258 C C . ARG E 1 6 ? 48.576 3.096 9.003 1.00 30.96 6 ARG E C 1
ATOM 7259 O O . ARG E 1 6 ? 47.692 2.278 9.273 1.00 30.21 6 ARG E O 1
ATOM 7267 N N . TYR E 1 7 ? 49.837 2.752 8.771 1.00 30.99 7 TYR E N 1
ATOM 7268 C CA . TYR E 1 7 ? 50.251 1.354 8.776 1.00 32.23 7 TYR E CA 1
ATOM 7269 C C . TYR E 1 7 ? 50.858 0.942 10.104 1.00 32.99 7 TYR E C 1
ATOM 7270 O O . TYR E 1 7 ? 51.746 1.606 10.638 1.00 33.87 7 TYR E O 1
ATOM 7279 N N . ILE E 1 8 ? 50.372 -0.174 10.628 1.00 32.70 8 ILE E N 1
ATOM 7280 C CA . ILE E 1 8 ? 50.847 -0.660 11.895 1.00 32.70 8 ILE E CA 1
ATOM 7281 C C . ILE E 1 8 ? 51.291 -2.101 11.768 1.00 32.23 8 ILE E C 1
ATOM 7282 O O . ILE E 1 8 ? 50.489 -2.976 11.443 1.00 33.30 8 ILE E O 1
ATOM 7287 N N . LEU E 1 9 ? 52.576 -2.330 12.018 1.00 31.10 9 LEU E N 1
ATOM 7288 C CA . LEU E 1 9 ? 53.176 -3.668 11.987 1.00 31.63 9 LEU E CA 1
ATOM 7289 C C . LEU E 1 9 ? 52.884 -4.266 13.362 1.00 30.22 9 LEU E C 1
ATOM 7290 O O . LEU E 1 9 ? 53.183 -3.634 14.378 1.00 31.86 9 LEU E O 1
ATOM 7295 N N . ALA E 1 10 ? 52.320 -5.468 13.415 1.00 27.83 10 ALA E N 1
ATOM 7296 C CA . ALA E 1 10 ? 51.952 -6.063 14.699 1.00 27.20 10 ALA E CA 1
ATOM 7297 C C . ALA E 1 10 ? 52.065 -7.577 14.813 1.00 28.17 10 ALA E C 1
ATOM 7298 O O . ALA E 1 10 ? 52.083 -8.293 13.810 1.00 26.84 10 ALA E O 1
ATOM 7300 N N . THR E 1 11 ? 52.093 -8.056 16.055 1.00 27.43 11 THR E N 1
ATOM 7301 C CA . THR E 1 11 ? 52.204 -9.477 16.335 1.00 27.47 11 THR E CA 1
ATOM 7302 C C . THR E 1 11 ? 51.937 -9.760 17.818 1.00 29.31 11 THR E C 1
ATOM 7303 O O . THR E 1 11 ? 51.701 -8.833 18.597 1.00 30.88 11 THR E O 1
ATOM 7307 N N . SER E 1 12 ? 51.981 -11.027 18.220 1.00 29.78 12 SER E N 1
ATOM 7308 C CA . SER E 1 12 ? 51.728 -11.371 19.614 1.00 30.04 12 SER E CA 1
ATOM 7309 C C . SER E 1 12 ? 52.496 -12.585 20.098 1.00 31.28 12 SER E C 1
ATOM 7310 O O . SER E 1 12 ? 53.079 -13.321 19.310 1.00 31.12 12 SER E O 1
ATOM 7313 N N . ASN E 1 13 ? 52.491 -12.767 21.415 1.00 32.55 13 ASN E N 1
ATOM 7314 C CA . ASN E 1 13 ? 53.106 -13.913 22.084 1.00 34.51 13 ASN E CA 1
ATOM 7315 C C . ASN E 1 13 ? 54.465 -14.437 21.574 1.00 36.11 13 ASN E C 1
ATOM 7316 O O . ASN E 1 13 ? 54.581 -15.622 21.236 1.00 36.88 13 ASN E O 1
ATOM 7321 N N . PRO E 1 14 ? 55.502 -13.570 21.505 1.00 36.71 14 PRO E N 1
ATOM 7322 C CA . PRO E 1 14 ? 56.853 -13.944 21.049 1.00 37.97 14 PRO E CA 1
ATOM 7323 C C . PRO E 1 14 ? 57.461 -14.997 21.974 1.00 38.71 14 PRO E C 1
ATOM 7324 O O . PRO E 1 14 ? 58.344 -15.757 21.580 1.00 40.08 14 PRO E O 1
ATOM 7336 N N . GLY E 1 16 ? 59.721 -15.050 24.292 1.00 39.60 16 GLY E N 1
ATOM 7337 C CA . GLY E 1 16 ? 61.168 -15.139 24.365 1.00 39.02 16 GLY E CA 1
ATOM 7338 C C . GLY E 1 16 ? 61.966 -15.396 23.097 1.00 38.85 16 GLY E C 1
ATOM 7339 O O . GLY E 1 16 ? 63.187 -15.346 23.145 1.00 39.73 16 GLY E O 1
ATOM 7340 N N . ASP E 1 17 ? 61.321 -15.674 21.970 1.00 38.65 17 ASP E N 1
ATOM 7341 C CA . ASP E 1 17 ? 62.073 -15.913 20.734 1.00 37.21 17 ASP E CA 1
ATOM 7342 C C . ASP E 1 17 ? 62.672 -14.611 20.208 1.00 35.33 17 ASP E C 1
ATOM 7343 O O . ASP E 1 17 ? 62.088 -13.954 19.341 1.00 33.12 17 ASP E O 1
ATOM 7348 N N . LEU E 1 18 ? 63.852 -14.266 20.719 1.00 34.49 18 LEU E N 1
ATOM 7349 C CA . LEU E 1 18 ? 64.556 -13.044 20.341 1.00 34.85 18 LEU E CA 1
ATOM 7350 C C . LEU E 1 18 ? 65.026 -13.012 18.895 1.00 35.51 18 LEU E C 1
ATOM 7351 O O . LEU E 1 18 ? 65.248 -11.938 18.335 1.00 34.44 18 LEU E O 1
ATOM 7356 N N . GLU E 1 19 ? 65.188 -14.184 18.288 1.00 37.46 19 GLU E N 1
ATOM 7357 C CA . GLU E 1 19 ? 65.620 -14.254 16.894 1.00 37.94 19 GLU E CA 1
ATOM 7358 C C . GLU E 1 19 ? 64.483 -13.788 15.999 1.00 35.56 19 GLU E C 1
ATOM 7359 O O . GLU E 1 19 ? 64.658 -12.944 15.119 1.00 36.55 19 GLU E O 1
ATOM 7365 N N . ALA E 1 20 ? 63.309 -14.351 16.222 1.00 34.44 20 ALA E N 1
ATOM 7366 C CA . ALA E 1 20 ? 62.144 -13.955 15.456 1.00 33.37 20 ALA E CA 1
ATOM 7367 C C . ALA E 1 20 ? 61.892 -12.460 15.667 1.00 32.56 20 ALA E C 1
ATOM 7368 O O . ALA E 1 20 ? 61.548 -11.741 14.716 1.00 30.51 20 ALA E O 1
ATOM 7370 N N . LEU E 1 21 ? 62.069 -11.991 16.907 1.00 33.08 21 LEU E N 1
ATOM 7371 C CA . LEU E 1 21 ? 61.847 -10.570 17.209 1.00 32.99 21 LEU E CA 1
ATOM 7372 C C . LEU E 1 21 ? 62.772 -9.716 16.356 1.00 32.86 21 LEU E C 1
ATOM 7373 O O . LEU E 1 21 ? 62.341 -8.722 15.766 1.00 33.45 21 LEU E O 1
ATOM 7378 N N . GLU E 1 22 ? 64.042 -10.112 16.286 1.00 34.04 22 GLU E N 1
ATOM 7379 C CA . GLU E 1 22 ? 65.016 -9.385 15.483 1.00 36.02 22 GLU E CA 1
ATOM 7380 C C . GLU E 1 22 ? 64.560 -9.309 14.027 1.00 35.56 22 GLU E C 1
ATOM 7381 O O . GLU E 1 22 ? 64.675 -8.256 13.386 1.00 35.65 22 GLU E O 1
ATOM 7387 N N . LYS E 1 23 ? 64.064 -10.426 13.498 1.00 35.98 23 LYS E N 1
ATOM 7388 C CA . LYS E 1 23 ? 63.579 -10.452 12.107 1.00 36.55 23 LYS E CA 1
ATOM 7389 C C . LYS E 1 23 ? 62.379 -9.509 11.979 1.00 34.72 23 LYS E C 1
ATOM 7390 O O . LYS E 1 23 ? 62.297 -8.720 11.036 1.00 34.00 23 LYS E O 1
ATOM 7396 N N . PHE E 1 24 ? 61.453 -9.610 12.936 1.00 34.90 24 PHE E N 1
ATOM 7397 C CA . PHE E 1 24 ? 60.246 -8.772 12.978 1.00 33.99 24 PHE E CA 1
ATOM 7398 C C . PHE E 1 24 ? 60.697 -7.316 12.870 1.00 34.86 24 PHE E C 1
ATOM 7399 O O . PHE E 1 24 ? 60.296 -6.596 11.945 1.00 32.67 24 PHE E O 1
ATOM 7407 N N . VAL E 1 25 ? 61.566 -6.898 13.793 1.00 33.49 25 VAL E N 1
ATOM 7408 C CA . VAL E 1 25 ? 62.075 -5.531 13.787 1.00 34.91 25 VAL E CA 1
ATOM 7409 C C . VAL E 1 25 ? 62.776 -5.207 12.463 1.00 36.18 25 VAL E C 1
ATOM 7410 O O . VAL E 1 25 ? 62.614 -4.119 11.916 1.00 36.80 25 VAL E O 1
ATOM 7414 N N . LYS E 1 26 ? 63.563 -6.155 11.964 1.00 38.57 26 LYS E N 1
ATOM 7415 C CA . LYS E 1 26 ? 64.310 -5.991 10.715 1.00 40.80 26 LYS E CA 1
ATOM 7416 C C . LYS E 1 26 ? 63.403 -5.680 9.502 1.00 41.14 26 LYS E C 1
ATOM 7417 O O . LYS E 1 26 ? 63.749 -4.844 8.671 1.00 41.37 26 LYS E O 1
ATOM 7423 N N . LEU E 1 27 ? 62.248 -6.339 9.426 1.00 42.53 27 LEU E N 1
ATOM 7424 C CA . LEU E 1 27 ? 61.263 -6.148 8.341 1.00 44.30 27 LEU E CA 1
ATOM 7425 C C . LEU E 1 27 ? 60.643 -4.756 8.315 1.00 43.88 27 LEU E C 1
ATOM 7426 O O . LEU E 1 27 ? 60.432 -4.168 7.253 1.00 44.64 27 LEU E O 1
ATOM 7431 N N . ALA E 1 28 ? 60.328 -4.261 9.505 1.00 43.07 28 ALA E N 1
ATOM 7432 C CA . ALA E 1 28 ? 59.698 -2.961 9.701 1.00 42.02 28 ALA E CA 1
ATOM 7433 C C . ALA E 1 28 ? 59.910 -1.888 8.625 1.00 41.79 28 ALA E C 1
ATOM 7434 O O . ALA E 1 28 ? 58.954 -1.444 7.984 1.00 42.06 28 ALA E O 1
ATOM 7436 N N . PRO E 1 29 ? 61.161 -1.461 8.405 1.00 41.72 29 PRO E N 1
ATOM 7437 C CA . PRO E 1 29 ? 61.457 -0.427 7.405 1.00 41.72 29 PRO E CA 1
ATOM 7438 C C . PRO E 1 29 ? 60.881 -0.600 5.987 1.00 41.94 29 PRO E C 1
ATOM 7439 O O . PRO E 1 29 ? 60.212 0.305 5.474 1.00 42.67 29 PRO E O 1
ATOM 7443 N N . ASP E 1 30 ? 61.135 -1.738 5.349 1.00 39.86 30 ASP E N 1
ATOM 7444 C CA . ASP E 1 30 ? 60.636 -1.936 3.984 1.00 39.49 30 ASP E CA 1
ATOM 7445 C C . ASP E 1 30 ? 59.124 -2.097 3.847 1.00 38.64 30 ASP E C 1
ATOM 7446 O O . ASP E 1 30 ? 58.572 -1.875 2.766 1.00 37.62 30 ASP E O 1
ATOM 7451 N N . THR E 1 31 ? 58.443 -2.447 4.937 1.00 39.58 31 THR E N 1
ATOM 7452 C CA . THR E 1 31 ? 56.989 -2.621 4.889 1.00 38.63 31 THR E CA 1
ATOM 7453 C C . THR E 1 31 ? 56.261 -1.294 4.893 1.00 37.88 31 THR E C 1
ATOM 7454 O O . THR E 1 31 ? 55.079 -1.226 4.553 1.00 37.14 31 THR E O 1
ATOM 7458 N N . GLY E 1 32 ? 56.968 -0.237 5.275 1.00 37.71 32 GLY E N 1
ATOM 7459 C CA . GLY E 1 32 ? 56.343 1.071 5.329 1.00 37.21 32 GLY E CA 1
ATOM 7460 C C . GLY E 1 32 ? 55.527 1.272 6.603 1.00 36.33 32 GLY E C 1
ATOM 7461 O O . GLY E 1 32 ? 54.698 2.182 6.666 1.00 35.52 32 GLY E O 1
ATOM 7462 N N . ALA E 1 33 ? 55.745 0.429 7.616 1.00 34.56 33 ALA E N 1
ATOM 7463 C CA . ALA E 1 33 ? 55.013 0.570 8.882 1.00 33.64 33 ALA E CA 1
ATOM 7464 C C . ALA E 1 33 ? 55.254 1.947 9.521 1.00 32.77 33 ALA E C 1
ATOM 7465 O O . ALA E 1 33 ? 56.369 2.464 9.498 1.00 33.95 33 ALA E O 1
ATOM 7467 N N . ASP E 1 34 ? 54.196 2.546 10.065 1.00 32.60 34 ASP E N 1
ATOM 7468 C CA . ASP E 1 34 ? 54.290 3.848 10.730 1.00 31.30 34 ASP E CA 1
ATOM 7469 C C . ASP E 1 34 ? 54.470 3.662 12.232 1.00 30.72 34 ASP E C 1
ATOM 7470 O O . ASP E 1 34 ? 54.921 4.578 12.928 1.00 30.89 34 ASP E O 1
ATOM 7475 N N . ALA E 1 35 ? 54.121 2.470 12.717 1.00 28.99 35 ALA E N 1
ATOM 7476 C CA . ALA E 1 35 ? 54.212 2.153 14.140 1.00 28.23 35 ALA E CA 1
ATOM 7477 C C . ALA E 1 35 ? 54.166 0.641 14.331 1.00 28.56 35 ALA E C 1
ATOM 7478 O O . ALA E 1 35 ? 53.904 -0.104 13.382 1.00 27.86 35 ALA E O 1
ATOM 7480 N N . ILE E 1 36 ? 54.418 0.195 15.558 1.00 28.47 36 ILE E N 1
ATOM 7481 C CA . ILE E 1 36 ? 54.394 -1.231 15.893 1.00 27.43 36 ILE E CA 1
ATOM 7482 C C . ILE E 1 36 ? 53.560 -1.435 17.156 1.00 28.60 36 ILE E C 1
ATOM 7483 O O . ILE E 1 36 ? 53.558 -0.589 18.062 1.00 27.35 36 ILE E O 1
ATOM 7488 N N . ALA E 1 37 ? 52.843 -2.548 17.196 1.00 26.44 37 ALA E N 1
ATOM 7489 C CA . ALA E 1 37 ? 52.013 -2.904 18.326 1.00 28.62 37 ALA E CA 1
ATOM 7490 C C . ALA E 1 37 ? 52.343 -4.354 18.649 1.00 29.79 37 ALA E C 1
ATOM 7491 O O . ALA E 1 37 ? 52.311 -5.220 17.771 1.00 30.36 37 ALA E O 1
ATOM 7493 N N . LEU E 1 38 ? 52.685 -4.623 19.903 1.00 30.71 38 LEU E N 1
ATOM 7494 C CA . LEU E 1 38 ? 53.027 -5.976 20.299 1.00 29.52 38 LEU E CA 1
ATOM 7495 C C . LEU E 1 38 ? 52.307 -6.384 21.564 1.00 29.70 38 LEU E C 1
ATOM 7496 O O . LEU E 1 38 ? 52.269 -5.646 22.564 1.00 29.16 38 LEU E O 1
ATOM 7501 N N . ILE E 1 39 ? 51.754 -7.585 21.517 1.00 28.14 39 ILE E N 1
ATOM 7502 C CA . ILE E 1 39 ? 51.001 -8.153 22.623 1.00 27.79 39 ILE E CA 1
ATOM 7503 C C . ILE E 1 39 ? 51.779 -9.312 23.199 1.00 28.55 39 ILE E C 1
ATOM 7504 O O . ILE E 1 39 ? 52.414 -10.053 22.458 1.00 27.59 39 ILE E O 1
ATOM 7509 N N . GLY E 1 40 ? 51.741 -9.467 24.522 1.00 28.85 40 GLY E N 1
ATOM 7510 C CA . GLY E 1 40 ? 52.478 -10.549 25.152 1.00 29.82 40 GLY E CA 1
ATOM 7511 C C . GLY E 1 40 ? 51.910 -11.917 24.807 1.00 32.38 40 GLY E C 1
ATOM 7512 O O . GLY E 1 40 ? 51.003 -12.003 23.967 1.00 33.53 40 GLY E O 1
ATOM 7513 N N . ASN E 1 41 ? 52.437 -12.988 25.413 1.00 31.36 41 ASN E N 1
ATOM 7514 C CA . ASN E 1 41 ? 53.537 -12.927 26.382 1.00 32.16 41 ASN E CA 1
ATOM 7515 C C . ASN E 1 41 ? 54.848 -12.508 25.715 1.00 32.44 41 ASN E C 1
ATOM 7516 O O . ASN E 1 41 ? 55.211 -13.031 24.652 1.00 32.40 41 ASN E O 1
ATOM 7521 N N . LEU E 1 42 ? 55.578 -11.582 26.326 1.00 32.15 42 LEU E N 1
ATOM 7522 C CA . LEU E 1 42 ? 56.859 -11.185 25.732 1.00 31.96 42 LEU E CA 1
ATOM 7523 C C . LEU E 1 42 ? 57.874 -12.279 26.070 1.00 31.74 42 LEU E C 1
ATOM 7524 O O . LEU E 1 42 ? 58.775 -12.566 25.280 1.00 31.31 42 LEU E O 1
ATOM 7537 N N . PRO E 1 44 ? 58.405 -16.188 28.680 1.00 33.02 44 PRO E N 1
ATOM 7538 C CA . PRO E 1 44 ? 57.764 -17.298 29.397 1.00 33.42 44 PRO E CA 1
ATOM 7539 C C . PRO E 1 44 ? 57.827 -16.920 30.880 1.00 33.94 44 PRO E C 1
ATOM 7540 O O . PRO E 1 44 ? 58.621 -16.054 31.256 1.00 34.08 44 PRO E O 1
ATOM 7544 N N . LYS E 1 45 ? 57.024 -17.546 31.730 1.00 33.70 45 LYS E N 1
ATOM 7545 C CA . LYS E 1 45 ? 57.059 -17.153 33.130 1.00 36.36 45 LYS E CA 1
ATOM 7546 C C . LYS E 1 45 ? 58.441 -17.113 33.749 1.00 36.89 45 LYS E C 1
ATOM 7547 O O . LYS E 1 45 ? 58.743 -16.194 34.493 1.00 36.96 45 LYS E O 1
ATOM 7553 N N . ALA E 1 46 ? 59.275 -18.105 33.441 1.00 37.60 46 ALA E N 1
ATOM 7554 C CA . ALA E 1 46 ? 60.621 -18.195 34.013 1.00 37.77 46 ALA E CA 1
ATOM 7555 C C . ALA E 1 46 ? 61.619 -17.084 33.682 1.00 36.37 46 ALA E C 1
ATOM 7556 O O . ALA E 1 46 ? 62.634 -16.972 34.356 1.00 36.79 46 ALA E O 1
ATOM 7558 N N . ALA E 1 47 ? 61.361 -16.273 32.662 1.00 35.98 47 ALA E N 1
ATOM 7559 C CA . ALA E 1 47 ? 62.302 -15.201 32.326 1.00 34.85 47 ALA E CA 1
ATOM 7560 C C . ALA E 1 47 ? 62.463 -14.215 33.487 1.00 34.72 47 ALA E C 1
ATOM 7561 O O . ALA E 1 47 ? 61.606 -14.127 34.366 1.00 35.68 47 ALA E O 1
ATOM 7563 N N . LYS E 1 48 ? 63.573 -13.483 33.484 1.00 35.00 48 LYS E N 1
ATOM 7564 C CA . LYS E 1 48 ? 63.872 -12.510 34.524 1.00 34.57 48 LYS E CA 1
ATOM 7565 C C . LYS E 1 48 ? 64.216 -11.164 33.896 1.00 33.20 48 LYS E C 1
ATOM 7566 O O . LYS E 1 48 ? 64.343 -11.061 32.683 1.00 32.08 48 LYS E O 1
ATOM 7572 N N . SER E 1 49 ? 64.384 -10.138 34.729 1.00 33.18 49 SER E N 1
ATOM 7573 C CA . SER E 1 49 ? 64.656 -8.794 34.234 1.00 31.96 49 SER E CA 1
ATOM 7574 C C . SER E 1 4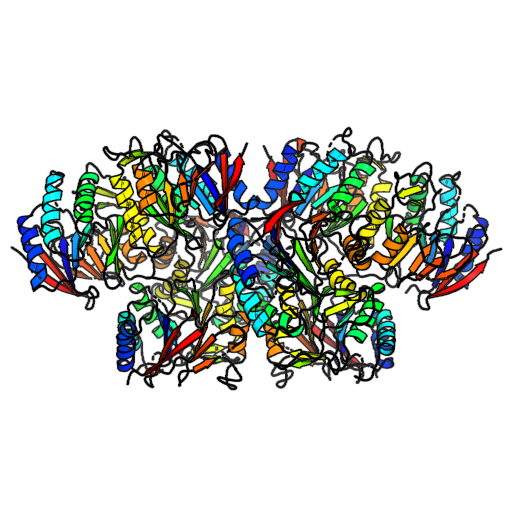9 ? 65.606 -8.657 33.052 1.00 32.74 49 SER E C 1
ATOM 7575 O O . SER E 1 49 ? 65.255 -8.031 32.048 1.00 31.94 49 SER E O 1
ATOM 7578 N N . ARG E 1 50 ? 66.806 -9.226 33.152 1.00 33.45 50 ARG E N 1
ATOM 7579 C CA . ARG E 1 50 ? 67.763 -9.111 32.056 1.00 33.29 50 ARG E CA 1
ATOM 7580 C C . ARG E 1 50 ? 67.190 -9.592 30.720 1.00 31.79 50 ARG E C 1
ATOM 7581 O O . ARG E 1 50 ? 67.539 -9.061 29.662 1.00 30.60 50 ARG E O 1
ATOM 7589 N N . ASP E 1 51 ? 66.299 -10.582 30.761 1.00 31.59 51 ASP E N 1
ATOM 7590 C CA . ASP E 1 51 ? 65.690 -11.094 29.527 1.00 29.87 51 ASP E CA 1
ATOM 7591 C C . ASP E 1 51 ? 64.837 -10.008 28.877 1.00 28.97 51 ASP E C 1
ATOM 7592 O O . ASP E 1 51 ? 64.893 -9.790 27.656 1.00 27.33 51 ASP E O 1
ATOM 7597 N N . TYR E 1 52 ? 64.049 -9.318 29.695 1.00 27.86 52 TYR E N 1
ATOM 7598 C CA . TYR E 1 52 ? 63.216 -8.244 29.170 1.00 26.51 52 TYR E CA 1
ATOM 7599 C C . TYR E 1 52 ? 64.143 -7.147 28.679 1.00 25.89 52 TYR E C 1
ATOM 7600 O O . TYR E 1 52 ? 63.886 -6.498 27.662 1.00 24.05 52 TYR E O 1
ATOM 7609 N N . ALA E 1 53 ? 65.235 -6.937 29.410 1.00 26.18 53 ALA E N 1
ATOM 7610 C CA . ALA E 1 53 ? 66.177 -5.903 29.009 1.00 26.55 53 ALA E CA 1
ATOM 7611 C C . ALA E 1 53 ? 66.596 -6.175 27.561 1.00 28.03 53 ALA E C 1
ATOM 7612 O O . ALA E 1 53 ? 66.538 -5.287 26.715 1.00 28.22 53 ALA E O 1
ATOM 7614 N N . ALA E 1 54 ? 67.003 -7.408 27.276 1.00 27.55 54 ALA E N 1
ATOM 7615 C CA . ALA E 1 54 ? 67.426 -7.774 25.922 1.00 28.19 54 ALA E CA 1
ATOM 7616 C C . ALA E 1 54 ? 66.247 -7.679 24.962 1.00 28.90 54 ALA E C 1
ATOM 7617 O O . ALA E 1 54 ? 66.377 -7.177 23.844 1.00 30.90 54 ALA E O 1
ATOM 7619 N N . PHE E 1 55 ? 65.089 -8.152 25.405 1.00 29.85 55 PHE E N 1
ATOM 7620 C CA . PHE E 1 55 ? 63.905 -8.106 24.561 1.00 30.96 55 PHE E CA 1
ATOM 7621 C C . PHE E 1 55 ? 63.664 -6.670 24.080 1.00 31.29 55 PHE E C 1
ATOM 7622 O O . PHE E 1 55 ? 63.500 -6.423 22.879 1.00 29.23 55 PHE E O 1
ATOM 7630 N N . PHE E 1 56 ? 63.644 -5.728 25.027 1.00 28.70 56 PHE E N 1
ATOM 7631 C CA . PHE E 1 56 ? 63.424 -4.326 24.695 1.00 27.67 56 PHE E CA 1
ATOM 7632 C C . PHE E 1 56 ? 64.566 -3.690 23.927 1.00 27.93 56 PHE E C 1
ATOM 7633 O O . PHE E 1 56 ? 64.330 -2.805 23.088 1.00 28.18 56 PHE E O 1
ATOM 7641 N N . ARG E 1 57 ? 65.802 -4.112 24.191 1.00 27.87 57 ARG E N 1
ATOM 7642 C CA . ARG E 1 57 ? 66.925 -3.550 23.437 1.00 29.45 57 ARG E CA 1
ATOM 7643 C C . ARG E 1 57 ? 66.689 -3.861 21.957 1.00 28.34 57 ARG E C 1
ATOM 7644 O O . ARG E 1 57 ? 66.799 -2.989 21.100 1.00 26.32 57 ARG E O 1
ATOM 7652 N N . ILE E 1 58 ? 66.364 -5.116 21.667 1.00 27.10 58 ILE E N 1
ATOM 7653 C CA . ILE E 1 58 ? 66.108 -5.524 20.281 1.00 28.73 58 ILE E CA 1
ATOM 7654 C C . ILE E 1 58 ? 64.955 -4.713 19.679 1.00 27.52 58 ILE E C 1
ATOM 7655 O O . ILE E 1 58 ? 65.089 -4.145 18.602 1.00 28.41 58 ILE E O 1
ATOM 7660 N N . LEU E 1 59 ? 63.838 -4.637 20.389 1.00 27.99 59 LEU E N 1
ATOM 7661 C CA . LEU E 1 59 ? 62.677 -3.900 19.890 1.00 29.20 59 LEU E CA 1
ATOM 7662 C C . LEU E 1 59 ? 62.972 -2.407 19.657 1.00 29.46 59 LEU E C 1
ATOM 7663 O O . LEU E 1 59 ? 62.426 -1.794 18.733 1.00 28.60 59 LEU E O 1
ATOM 7668 N N . SER E 1 60 ? 63.869 -1.828 20.454 1.00 29.26 60 SER E N 1
ATOM 7669 C CA . SER E 1 60 ? 64.186 -0.406 20.317 1.00 31.28 60 SER E CA 1
ATOM 7670 C C . SER E 1 60 ? 64.831 -0.010 18.979 1.00 33.29 60 SER E C 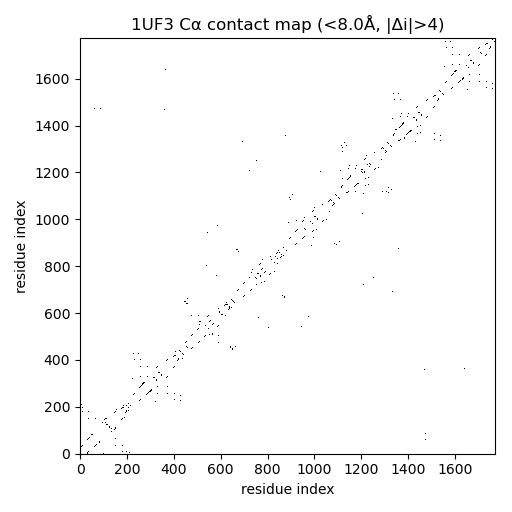1
ATOM 7671 O O . SER E 1 60 ? 64.825 1.163 18.598 1.00 33.32 60 SER E O 1
ATOM 7674 N N . GLU E 1 61 ? 65.388 -0.972 18.255 1.00 34.41 61 GLU E N 1
ATOM 7675 C CA . GLU E 1 61 ? 66.018 -0.630 16.985 1.00 36.88 61 GLU E CA 1
ATOM 7676 C C . GLU E 1 61 ? 65.000 -0.149 15.966 1.00 37.44 61 GLU E C 1
ATOM 7677 O O . GLU E 1 61 ? 65.339 0.566 15.034 1.00 39.07 61 GLU E O 1
ATOM 7683 N N . ALA E 1 62 ? 63.743 -0.530 16.152 1.00 38.01 62 ALA E N 1
ATOM 7684 C CA . ALA E 1 62 ? 62.693 -0.141 15.222 1.00 37.57 62 ALA E CA 1
ATOM 7685 C C . ALA E 1 62 ? 62.640 1.359 14.957 1.00 37.58 62 ALA E C 1
ATOM 7686 O O . ALA E 1 62 ? 62.423 1.784 13.822 1.00 37.33 62 ALA E O 1
ATOM 7688 N N . HIS E 1 63 ? 62.859 2.160 15.993 1.00 37.82 63 HIS E N 1
ATOM 7689 C CA . HIS E 1 63 ? 62.799 3.615 15.854 1.00 37.92 63 HIS E CA 1
ATOM 7690 C C . HIS E 1 63 ? 61.450 4.091 15.330 1.00 36.15 63 HIS E C 1
ATOM 7691 O O . HIS E 1 63 ? 61.363 5.046 14.550 1.00 34.68 63 HIS E O 1
ATOM 7698 N N . LEU E 1 64 ? 60.398 3.422 15.780 1.00 33.18 64 LEU E N 1
ATOM 7699 C CA . LEU E 1 64 ? 59.043 3.761 15.379 1.00 31.91 64 LEU E CA 1
ATOM 7700 C C . LEU E 1 64 ? 58.148 3.821 16.605 1.00 30.11 64 LEU E C 1
ATOM 7701 O O . LEU E 1 64 ? 58.449 3.194 17.613 1.00 29.42 64 LEU E O 1
ATOM 7706 N N . PRO E 1 65 ? 57.035 4.578 16.530 1.00 29.93 65 PRO E N 1
ATOM 7707 C CA . PRO E 1 65 ? 56.131 4.640 17.680 1.00 27.82 65 PRO E CA 1
ATOM 7708 C C . PRO E 1 65 ? 55.773 3.185 17.914 1.00 26.72 65 PRO E C 1
ATOM 7709 O O . PRO E 1 65 ? 55.351 2.499 16.990 1.00 25.43 65 PRO E O 1
ATOM 7713 N N . THR E 1 66 ? 55.941 2.720 19.147 1.00 25.13 66 THR E N 1
ATOM 7714 C CA . THR E 1 66 ? 55.711 1.323 19.483 1.00 23.16 66 THR E CA 1
ATOM 7715 C C . THR E 1 66 ? 54.917 1.213 20.777 1.00 24.73 66 THR E C 1
ATOM 7716 O O . THR E 1 66 ? 55.219 1.897 21.762 1.00 26.58 66 THR E O 1
ATOM 7720 N N . ALA E 1 67 ? 53.914 0.345 20.785 1.00 22.44 67 ALA E N 1
ATOM 7721 C CA . ALA E 1 67 ? 53.088 0.157 21.953 1.00 22.17 67 ALA E CA 1
ATOM 7722 C C . ALA E 1 67 ? 52.986 -1.324 22.291 1.00 24.13 67 ALA E C 1
ATOM 7723 O O . ALA E 1 67 ? 52.855 -2.160 21.402 1.00 26.23 67 ALA E O 1
ATOM 7725 N N . TYR E 1 68 ? 53.045 -1.654 23.576 1.00 24.04 68 TYR E N 1
ATOM 7726 C CA . TYR E 1 68 ? 52.943 -3.046 23.992 1.00 23.22 68 TYR E CA 1
ATOM 7727 C C . TYR E 1 68 ? 52.194 -3.238 25.281 1.00 24.03 68 TYR E C 1
ATOM 7728 O O . TYR E 1 68 ? 52.014 -2.323 26.097 1.00 23.41 68 TYR E O 1
ATOM 7737 N N . VAL E 1 69 ? 51.814 -4.484 25.470 1.00 24.05 69 VAL E N 1
ATOM 7738 C CA . VAL E 1 69 ? 51.069 -4.903 26.611 1.00 26.52 69 VAL E CA 1
ATOM 7739 C C . VAL E 1 69 ? 51.631 -6.284 26.975 1.00 29.01 69 VAL E C 1
ATOM 7740 O O . VAL E 1 69 ? 51.986 -7.066 26.091 1.00 30.25 69 VAL E O 1
ATOM 7744 N N . PRO E 1 70 ? 51.733 -6.599 28.278 1.00 29.36 70 PRO E N 1
ATOM 7745 C CA . PRO E 1 70 ? 52.273 -7.899 28.685 1.00 29.72 70 PRO E CA 1
ATOM 7746 C C . PRO E 1 70 ? 51.254 -9.021 28.622 1.00 31.18 70 PRO E C 1
ATOM 7747 O O . PRO E 1 70 ? 50.048 -8.779 28.528 1.00 32.07 70 PRO E O 1
ATOM 7751 N N . GLY E 1 71 ? 51.751 -10.251 28.726 1.00 31.43 71 GLY E N 1
ATOM 7752 C CA . GLY E 1 71 ? 50.881 -11.408 28.703 1.00 31.99 71 GLY E CA 1
ATOM 7753 C C . GLY E 1 71 ? 50.717 -12.039 30.076 1.00 32.64 71 GLY E C 1
ATOM 7754 O O . GLY E 1 71 ? 51.361 -11.645 31.051 1.00 33.14 71 GLY E O 1
ATOM 7755 N N . PRO E 1 72 ? 49.859 -13.057 30.174 1.00 32.69 72 PRO E N 1
ATOM 7756 C CA . PRO E 1 72 ? 49.589 -13.760 31.427 1.00 32.99 72 PRO E CA 1
ATOM 7757 C C . PRO E 1 72 ? 50.828 -14.327 32.121 1.00 33.23 72 PRO E C 1
ATOM 7758 O O . PRO E 1 72 ? 50.847 -14.470 33.341 1.00 32.46 72 PRO E O 1
ATOM 7762 N N . GLN E 1 73 ? 51.860 -14.631 31.341 1.00 33.51 73 GLN E N 1
ATOM 7763 C CA . GLN E 1 73 ? 53.091 -15.193 31.884 1.00 33.82 73 GLN E CA 1
ATOM 7764 C C . GLN E 1 73 ? 54.193 -14.197 32.206 1.00 33.71 73 GLN E C 1
ATOM 7765 O O . GLN E 1 73 ? 55.226 -14.588 32.754 1.00 33.31 73 GLN E O 1
ATOM 7771 N N . ASP E 1 74 ? 53.986 -12.923 31.863 1.00 32.71 74 ASP E N 1
ATOM 7772 C CA . ASP E 1 74 ? 54.996 -11.892 32.106 1.00 31.07 74 ASP E CA 1
ATOM 7773 C C . ASP E 1 74 ? 55.014 -11.436 33.558 1.00 31.04 74 ASP E C 1
ATOM 7774 O O . ASP E 1 74 ? 54.901 -10.241 33.836 1.00 31.27 74 ASP E O 1
ATOM 7779 N N . ALA E 1 75 ? 55.182 -12.382 34.480 1.00 29.03 75 ALA E N 1
ATOM 7780 C CA . ALA E 1 75 ? 55.196 -12.076 35.909 1.00 29.28 75 ALA E CA 1
ATOM 7781 C C . ALA E 1 75 ? 56.538 -12.396 36.573 1.00 29.41 75 ALA E C 1
ATOM 7782 O O . ALA E 1 75 ? 57.261 -13.296 36.124 1.00 30.28 75 ALA E O 1
ATOM 7784 N N . PRO E 1 76 ? 56.876 -11.702 37.683 1.00 29.48 76 PRO E N 1
ATOM 7785 C CA . PRO E 1 76 ? 56.137 -10.646 38.394 1.00 29.05 76 PRO E CA 1
ATOM 7786 C C . PRO E 1 76 ? 56.085 -9.378 37.558 1.00 26.79 76 PRO E C 1
ATOM 7787 O O . PRO E 1 76 ? 57.006 -9.098 36.796 1.00 26.30 76 PRO E O 1
ATOM 7791 N N . ILE E 1 77 ? 55.006 -8.615 37.729 1.00 26.29 77 ILE E N 1
ATOM 7792 C CA . ILE E 1 77 ? 54.767 -7.389 36.963 1.00 24.60 77 ILE E CA 1
ATOM 7793 C C . ILE E 1 77 ? 55.894 -6.368 36.974 1.00 24.43 77 ILE E C 1
ATOM 7794 O O . ILE E 1 77 ? 56.209 -5.760 35.944 1.00 24.74 77 ILE E O 1
ATOM 7799 N N . TRP E 1 78 ? 56.532 -6.195 38.126 1.00 25.11 78 TRP E N 1
ATOM 7800 C CA . TRP E 1 78 ? 57.580 -5.186 38.241 1.00 24.92 78 TRP E CA 1
ATOM 7801 C C . TRP E 1 78 ? 58.832 -5.411 37.392 1.00 26.17 78 TRP E C 1
ATOM 7802 O O . TRP E 1 78 ? 59.526 -4.449 37.056 1.00 26.70 78 TRP E O 1
ATOM 7813 N N . GLU E 1 79 ? 59.129 -6.649 37.004 1.00 26.01 79 GLU E N 1
ATOM 7814 C CA . GLU E 1 79 ? 60.310 -6.843 36.173 1.00 27.45 79 GLU E CA 1
ATOM 7815 C C . GLU E 1 79 ? 60.040 -6.303 34.766 1.00 27.73 79 GLU E C 1
ATOM 7816 O O . GLU E 1 79 ? 60.879 -5.625 34.173 1.00 27.72 79 GLU E O 1
ATOM 7822 N N . TYR E 1 80 ? 58.863 -6.614 34.233 1.00 28.27 80 TYR E N 1
ATOM 7823 C CA . TYR E 1 80 ? 58.438 -6.105 32.930 1.00 26.00 80 TYR E CA 1
ATOM 7824 C C . TYR E 1 80 ? 58.337 -4.578 33.069 1.00 26.00 80 TYR E C 1
ATOM 7825 O O . TYR E 1 80 ? 58.883 -3.823 32.255 1.00 26.63 80 TYR E O 1
ATOM 7834 N N . LEU E 1 81 ? 57.656 -4.117 34.115 1.00 23.89 81 LEU E N 1
ATOM 7835 C CA . LEU E 1 81 ? 57.491 -2.667 34.300 1.00 23.11 81 LEU E CA 1
ATOM 7836 C C . LEU E 1 81 ? 58.822 -1.929 34.398 1.00 22.67 81 LEU E C 1
ATOM 7837 O O . LEU E 1 81 ? 58.985 -0.854 33.813 1.00 20.37 81 LEU E O 1
ATOM 7842 N N . ARG E 1 82 ? 59.790 -2.510 35.114 1.00 23.74 82 ARG E N 1
ATOM 7843 C CA . ARG E 1 82 ? 61.082 -1.851 35.266 1.00 25.33 82 ARG E CA 1
ATOM 7844 C C . ARG E 1 82 ? 61.887 -1.777 33.973 1.00 26.03 82 ARG E C 1
ATOM 7845 O O . ARG E 1 82 ? 62.458 -0.726 33.646 1.00 23.14 82 ARG E O 1
ATOM 7853 N N . GLU E 1 83 ? 61.939 -2.878 33.227 1.00 24.16 83 GLU E N 1
ATOM 7854 C CA . GLU E 1 83 ? 62.681 -2.839 31.989 1.00 24.22 83 GLU E CA 1
ATOM 7855 C C . GLU E 1 83 ? 61.943 -1.991 30.977 1.00 22.45 83 GLU E C 1
ATOM 7856 O O . GLU E 1 83 ? 62.575 -1.366 30.137 1.00 24.81 83 GLU E O 1
ATOM 7862 N N . ALA E 1 84 ? 60.613 -1.966 31.035 1.00 22.08 84 ALA E N 1
ATOM 7863 C CA . ALA E 1 84 ? 59.861 -1.107 30.109 1.00 22.74 84 ALA E CA 1
ATOM 7864 C C . ALA E 1 84 ? 60.261 0.343 30.468 1.00 23.39 84 ALA E C 1
ATOM 7865 O O . ALA E 1 84 ? 60.679 1.110 29.615 1.00 25.25 84 ALA E O 1
ATOM 7867 N N . ALA E 1 85 ? 60.152 0.698 31.744 1.00 22.83 85 ALA E N 1
ATOM 7868 C CA . ALA E 1 85 ? 60.515 2.049 32.183 1.00 25.31 85 ALA E CA 1
ATOM 7869 C C . ALA E 1 85 ? 61.929 2.436 31.723 1.00 26.32 85 ALA E C 1
ATOM 7870 O O . ALA E 1 85 ? 62.141 3.528 31.167 1.00 25.60 85 ALA E O 1
ATOM 7872 N N . ASN E 1 86 ? 62.891 1.538 31.942 1.00 25.34 86 ASN E N 1
ATOM 7873 C CA . ASN E 1 86 ? 64.277 1.797 31.551 1.00 27.34 86 ASN E CA 1
ATOM 7874 C C . ASN E 1 86 ? 64.496 2.091 30.066 1.00 27.19 86 ASN E C 1
ATOM 7875 O O . ASN E 1 86 ? 65.242 3.012 29.726 1.00 25.13 86 ASN E O 1
ATOM 7880 N N . VAL E 1 87 ? 63.886 1.299 29.182 1.00 25.50 87 VAL E N 1
ATOM 7881 C CA . VAL E 1 87 ? 64.094 1.533 27.761 1.00 23.64 87 VAL E CA 1
ATOM 7882 C C . VAL E 1 87 ? 63.321 2.745 27.294 1.00 22.47 87 VAL E C 1
ATOM 7883 O O . VAL E 1 87 ? 63.801 3.487 26.445 1.00 23.45 87 VAL E O 1
ATOM 7887 N N . GLU E 1 88 ? 62.141 2.976 27.862 1.00 22.63 88 GLU E N 1
ATOM 7888 C CA . GLU E 1 88 ? 61.335 4.132 27.450 1.00 22.80 88 GLU E CA 1
ATOM 7889 C C . GLU E 1 88 ? 61.930 5.495 27.801 1.00 24.40 88 GLU E C 1
ATOM 7890 O O . GLU E 1 88 ? 61.613 6.506 27.157 1.00 22.18 88 GLU E O 1
ATOM 7896 N N . LEU E 1 89 ? 62.820 5.528 28.791 1.00 24.58 89 LEU E N 1
ATOM 7897 C CA . LEU E 1 89 ? 63.466 6.785 29.172 1.00 25.01 89 LEU E CA 1
ATOM 7898 C C . LEU E 1 89 ? 64.140 7.464 27.985 1.00 25.47 89 LEU E C 1
ATOM 7899 O O . LEU E 1 89 ? 63.890 8.639 27.734 1.00 27.62 89 LEU E O 1
ATOM 7904 N N . VAL E 1 90 ? 64.999 6.740 27.262 1.00 25.84 90 VAL E N 1
ATOM 7905 C CA . VAL E 1 90 ? 65.690 7.320 26.106 1.00 26.35 90 VAL E CA 1
ATOM 7906 C C . VAL E 1 90 ? 65.067 6.947 24.757 1.00 27.10 90 VAL E C 1
ATOM 7907 O O . VAL E 1 90 ? 65.493 7.446 23.705 1.00 26.82 90 VAL E O 1
ATOM 7911 N N . HIS E 1 91 ? 64.080 6.053 24.795 1.00 25.47 91 HIS E N 1
ATOM 7912 C CA . HIS E 1 91 ? 63.338 5.650 23.604 1.00 26.89 91 HIS E CA 1
ATOM 7913 C C . HIS E 1 91 ? 61.871 5.928 23.885 1.00 24.42 91 HIS E C 1
ATOM 7914 O O . HIS E 1 91 ? 61.055 5.022 23.980 1.00 24.86 91 HIS E O 1
ATOM 7921 N N . PRO E 1 92 ? 61.527 7.215 24.003 1.00 22.32 92 PRO E N 1
ATOM 7922 C CA . PRO E 1 92 ? 60.181 7.710 24.291 1.00 23.69 92 PRO E CA 1
ATOM 7923 C C . PRO E 1 92 ? 59.086 7.344 23.287 1.00 24.50 92 PRO E C 1
ATOM 7924 O O . PRO E 1 92 ? 57.892 7.414 23.608 1.00 24.64 92 PRO E O 1
ATOM 7928 N N . GLU E 1 93 ? 59.482 6.940 22.084 1.00 24.33 93 GLU E N 1
ATOM 7929 C CA . GLU E 1 93 ? 58.496 6.550 21.076 1.00 25.44 93 GLU E CA 1
ATOM 7930 C C . GLU E 1 93 ? 57.977 5.156 21.454 1.00 24.64 93 GLU E C 1
ATOM 7931 O O . GLU E 1 93 ? 56.990 4.672 20.897 1.00 26.56 93 GLU E O 1
ATOM 7945 N N . ARG E 1 95 ? 56.293 2.529 24.178 1.00 22.94 95 ARG E N 1
ATOM 7946 C CA . ARG E 1 95 ? 55.373 2.716 25.267 1.00 22.06 95 ARG E CA 1
ATOM 7947 C C . ARG E 1 95 ? 54.545 1.531 25.697 1.00 21.94 95 ARG E C 1
ATOM 7948 O O . ARG E 1 95 ? 53.762 0.987 24.935 1.00 24.28 95 ARG E O 1
ATOM 7956 N N . ASN E 1 96 ? 54.750 1.131 26.943 1.00 22.91 96 ASN E N 1
ATOM 7957 C CA . ASN E 1 96 ? 53.975 0.073 27.549 1.00 22.04 96 ASN E CA 1
ATOM 7958 C C . ASN E 1 96 ? 52.641 0.804 27.853 1.00 23.71 96 ASN E C 1
ATOM 7959 O O . ASN E 1 96 ? 52.654 1.861 28.516 1.00 21.43 96 ASN E O 1
ATOM 7964 N N . VAL E 1 97 ? 51.509 0.287 27.364 1.00 22.23 97 VAL E N 1
ATOM 7965 C CA . VAL E 1 97 ? 50.224 0.959 27.602 1.00 21.23 97 VAL E CA 1
ATOM 7966 C C . VAL E 1 97 ? 49.295 0.196 28.544 1.00 22.05 97 VAL E C 1
ATOM 7967 O O . VAL E 1 97 ? 48.101 0.504 28.643 1.00 21.45 97 VAL E O 1
ATOM 7971 N N . HIS E 1 98 ? 49.851 -0.787 29.243 1.00 21.23 98 HIS E N 1
ATOM 7972 C CA . HIS E 1 98 ? 49.085 -1.584 30.203 1.00 23.29 98 HIS E CA 1
ATOM 7973 C C . HIS E 1 98 ? 48.586 -0.683 31.350 1.00 23.73 98 HIS E C 1
ATOM 7974 O O . HIS E 1 98 ? 49.381 -0.195 32.168 1.00 22.95 98 HIS E O 1
ATOM 7981 N N . GLU E 1 99 ? 47.276 -0.461 31.386 1.00 22.81 99 GLU E N 1
ATOM 7982 C CA . GLU E 1 99 ? 46.624 0.376 32.403 1.00 25.54 99 GLU E CA 1
ATOM 7983 C C . GLU E 1 99 ? 46.858 1.866 32.173 1.00 24.46 99 GLU E C 1
ATOM 7984 O O . GLU E 1 99 ? 46.551 2.696 33.042 1.00 25.59 99 GLU E O 1
ATOM 7990 N N . THR E 1 100 ? 47.408 2.217 31.015 1.00 23.71 100 THR E N 1
ATOM 7991 C CA . THR E 1 100 ? 47.654 3.627 30.716 1.00 22.51 100 THR E CA 1
ATOM 7992 C C . THR E 1 100 ? 47.355 3.964 29.232 1.00 23.77 100 THR E C 1
ATOM 7993 O O . THR E 1 100 ? 46.606 3.234 28.564 1.00 23.51 100 THR E O 1
ATOM 7997 N N . PHE E 1 101 ? 47.911 5.056 28.712 1.00 22.68 101 PHE E N 1
ATOM 7998 C CA . PHE E 1 101 ? 47.592 5.455 27.344 1.00 20.76 101 PHE E CA 1
ATOM 7999 C C . PHE E 1 101 ? 48.662 6.349 26.773 1.00 21.85 101 PHE E C 1
ATOM 8000 O O . PHE E 1 101 ? 49.561 6.801 27.495 1.00 22.18 101 PHE E O 1
ATOM 8008 N N . THR E 1 102 ? 48.547 6.592 25.468 1.00 21.42 102 THR E N 1
ATOM 8009 C CA . THR E 1 102 ? 49.438 7.457 24.745 1.00 20.72 102 THR E CA 1
ATOM 8010 C C . THR E 1 102 ? 48.767 7.880 23.432 1.00 23.82 102 THR E C 1
ATOM 8011 O O . THR E 1 102 ? 47.835 7.229 22.957 1.00 24.07 102 THR E O 1
ATOM 8015 N N . PHE E 1 103 ? 49.217 8.985 22.856 1.00 24.61 103 PHE E N 1
ATOM 8016 C CA . PHE E 1 103 ? 48.635 9.446 21.606 1.00 24.65 103 PHE E CA 1
ATOM 8017 C C . PHE E 1 103 ? 49.599 9.231 20.441 1.00 26.62 103 PHE E C 1
ATOM 8018 O O . PHE E 1 103 ? 50.789 9.504 20.552 1.00 27.15 103 PHE E O 1
ATOM 8026 N N . TRP E 1 104 ? 49.087 8.704 19.336 1.00 26.98 104 TRP E N 1
ATOM 8027 C CA . TRP E 1 104 ? 49.896 8.534 18.125 1.00 28.59 104 TRP E CA 1
ATOM 8028 C C . TRP E 1 104 ? 49.393 9.592 17.141 1.00 28.87 104 TRP E C 1
ATOM 8029 O O . TRP E 1 104 ? 48.207 9.950 17.174 1.00 29.09 104 TRP E O 1
ATOM 8040 N N . ARG E 1 105 ? 50.288 10.106 16.300 1.00 30.10 105 ARG E N 1
ATOM 8041 C CA . ARG E 1 105 ? 49.929 11.110 15.299 1.00 30.71 105 ARG E CA 1
ATOM 8042 C C . ARG E 1 105 ? 48.690 10.626 14.521 1.00 30.23 105 ARG E C 1
ATOM 8043 O O . ARG E 1 105 ? 48.662 9.515 14.008 1.00 28.57 105 ARG E O 1
ATOM 8051 N N . GLY E 1 106 ? 47.661 11.458 14.451 1.00 30.57 106 GLY E N 1
ATOM 8052 C CA . GLY E 1 106 ? 46.453 11.053 13.756 1.00 33.05 106 GLY E CA 1
ATOM 8053 C C . GLY E 1 106 ? 45.305 12.028 13.936 1.00 34.64 106 GLY E C 1
ATOM 8054 O O . GLY E 1 106 ? 44.862 12.640 12.968 1.00 35.91 106 GLY E O 1
ATOM 8055 N N . PRO E 1 107 ? 44.821 12.224 15.172 1.00 34.95 107 PRO E N 1
ATOM 8056 C CA . PRO E 1 107 ? 45.344 11.549 16.366 1.00 34.28 107 PRO E CA 1
ATOM 8057 C C . PRO E 1 107 ? 44.677 10.219 16.669 1.00 33.15 107 PRO E C 1
ATOM 8058 O O . PRO E 1 107 ? 43.570 9.950 16.195 1.00 34.30 107 PRO E O 1
ATOM 8062 N N . TYR E 1 108 ? 45.368 9.382 17.441 1.00 31.35 108 TYR E N 1
ATOM 8063 C CA . TYR E 1 108 ? 44.819 8.098 17.891 1.00 29.80 108 TYR E CA 1
ATOM 8064 C C . TYR E 1 108 ? 45.182 7.915 19.370 1.00 28.72 108 TYR E C 1
ATOM 8065 O O . TYR E 1 108 ? 46.329 8.107 19.763 1.00 27.67 108 TYR E O 1
ATOM 8074 N N . LEU E 1 109 ? 44.195 7.538 20.173 1.00 27.12 109 LEU E N 1
ATOM 8075 C CA . LEU E 1 109 ? 44.374 7.312 21.593 1.00 24.03 109 LEU E CA 1
ATOM 8076 C C . LEU E 1 109 ? 44.588 5.807 21.772 1.00 23.41 109 LEU E C 1
ATOM 8077 O O . LEU E 1 109 ? 43.656 5.007 21.586 1.00 23.21 109 LEU E O 1
ATOM 8082 N N . VAL E 1 110 ? 45.823 5.434 22.111 1.00 20.86 110 VAL E N 1
ATOM 8083 C CA . VAL E 1 110 ? 46.213 4.037 22.293 1.00 20.67 110 VAL E CA 1
ATOM 8084 C C . VAL E 1 110 ? 46.219 3.686 23.776 1.00 21.79 110 VAL E C 1
ATOM 8085 O O . VAL E 1 110 ? 46.750 4.444 24.594 1.00 20.77 110 VAL E O 1
ATOM 8089 N N . ALA E 1 111 ? 45.639 2.540 24.122 1.00 19.38 111 ALA E N 1
ATOM 8090 C CA . ALA E 1 111 ? 45.545 2.137 25.507 1.00 21.54 111 ALA E CA 1
ATOM 8091 C C . ALA E 1 111 ? 45.394 0.635 25.563 1.00 23.35 111 ALA E C 1
ATOM 8092 O O . ALA E 1 111 ? 44.965 0.020 24.588 1.00 24.02 111 ALA E O 1
ATOM 8094 N N . GLY E 1 112 ? 45.705 0.039 26.707 1.00 21.88 112 GLY E N 1
ATOM 8095 C CA . GLY E 1 112 ? 45.569 -1.403 26.786 1.00 24.53 112 GLY E CA 1
ATOM 8096 C C . GLY E 1 112 ? 45.479 -1.987 28.173 1.00 24.30 112 GLY E C 1
ATOM 8097 O O . GLY E 1 112 ? 45.646 -1.285 29.172 1.00 24.93 112 GLY E O 1
ATOM 8098 N N . VAL E 1 113 ? 45.180 -3.281 28.225 1.00 24.62 113 VAL E N 1
ATOM 8099 C CA . VAL E 1 113 ? 45.112 -4.019 29.474 1.00 23.05 113 VAL E CA 1
ATOM 8100 C C . VAL E 1 113 ? 45.636 -5.410 29.163 1.00 24.82 113 VAL E C 1
ATOM 8101 O O . VAL E 1 113 ? 44.919 -6.239 28.584 1.00 24.25 113 VAL E O 1
ATOM 8105 N N . GLY E 1 114 ? 46.885 -5.661 29.545 1.00 23.36 114 GLY E N 1
ATOM 8106 C CA . GLY E 1 114 ? 47.489 -6.956 29.295 1.00 23.20 114 GLY E CA 1
ATOM 8107 C C . GLY E 1 114 ? 47.155 -8.006 30.338 1.00 23.98 114 GLY E C 1
ATOM 8108 O O . GLY E 1 114 ? 46.286 -7.803 31.189 1.00 22.89 114 GLY E O 1
ATOM 8109 N N . GLY E 1 115 ? 47.852 -9.141 30.259 1.00 24.04 115 GLY E N 1
ATOM 8110 C CA . GLY E 1 115 ? 47.613 -10.219 31.194 1.00 25.17 115 GLY E CA 1
ATOM 8111 C C . GLY E 1 115 ? 46.302 -10.904 30.890 1.00 24.39 115 GLY E C 1
ATOM 8112 O O . GLY E 1 115 ? 45.642 -10.597 29.899 1.00 24.96 115 GLY E O 1
ATOM 8113 N N . GLU E 1 116 ? 45.928 -11.844 31.740 1.00 25.40 116 GLU E N 1
ATOM 8114 C CA . GLU E 1 116 ? 44.681 -12.571 31.575 1.00 25.97 116 GLU E CA 1
ATOM 8115 C C . GLU E 1 116 ? 43.565 -11.761 32.196 1.00 24.89 116 GLU E C 1
ATOM 8116 O O . GLU E 1 116 ? 43.634 -11.410 33.370 1.00 26.50 116 GLU E O 1
ATOM 8122 N N . ILE E 1 117 ? 42.541 -11.439 31.423 1.00 25.40 117 ILE E N 1
ATOM 8123 C CA . ILE E 1 117 ? 41.423 -10.727 32.002 1.00 24.37 117 ILE E CA 1
ATOM 8124 C C . ILE E 1 117 ? 40.383 -11.806 32.300 1.00 26.08 117 ILE E C 1
ATOM 8125 O O . ILE E 1 117 ? 39.744 -12.320 31.394 1.00 26.61 117 ILE E O 1
ATOM 8130 N N . ALA E 1 118 ? 40.249 -12.161 33.575 1.00 27.10 118 ALA E N 1
ATOM 8131 C CA . ALA E 1 118 ? 39.305 -13.177 34.026 1.00 29.89 118 ALA E CA 1
ATOM 8132 C C . ALA E 1 118 ? 37.954 -12.592 34.433 1.00 31.89 118 ALA E C 1
ATOM 8133 O O . ALA E 1 118 ? 37.865 -11.442 34.864 1.00 34.44 118 ALA E O 1
ATOM 8135 N N . ASP E 1 119 ? 36.903 -13.395 34.310 1.00 33.32 119 ASP E N 1
ATOM 8136 C CA . ASP E 1 119 ? 35.557 -12.965 34.667 1.00 35.40 119 ASP E CA 1
ATOM 8137 C C . ASP E 1 119 ? 35.502 -12.378 36.071 1.00 36.95 119 ASP E C 1
ATOM 8138 O O . ASP E 1 119 ? 34.999 -11.269 36.282 1.00 36.78 119 ASP E O 1
ATOM 8143 N N . GLU E 1 120 ? 36.007 -13.140 37.034 1.00 37.86 120 GLU E N 1
ATOM 8144 C CA . GLU E 1 120 ? 36.030 -12.706 38.416 1.00 40.51 120 GLU E CA 1
ATOM 8145 C C . GLU E 1 120 ? 37.286 -13.215 39.086 1.00 40.38 120 GLU E C 1
ATOM 8146 O O . GLU E 1 120 ? 38.293 -13.421 38.426 1.00 42.09 120 GLU E O 1
ATOM 8152 N N . GLY E 1 121 ? 37.236 -13.417 40.393 1.00 40.76 121 GLY E N 1
ATOM 8153 C CA . GLY E 1 121 ? 38.422 -13.880 41.090 1.00 41.02 121 GLY E CA 1
ATOM 8154 C C . GLY E 1 121 ? 39.314 -12.718 41.499 1.00 40.99 121 GLY E C 1
ATOM 8155 O O . GLY E 1 121 ? 39.081 -11.572 41.105 1.00 42.44 121 GLY E O 1
ATOM 8156 N N . GLU E 1 122 ? 40.345 -13.017 42.281 1.00 39.16 122 GLU E N 1
ATOM 8157 C CA . GLU E 1 122 ? 41.280 -12.013 42.765 1.00 36.83 122 GLU E CA 1
ATOM 8158 C C . GLU E 1 122 ? 42.371 -11.690 41.753 1.00 34.44 122 GLU E C 1
ATOM 8159 O O . GLU E 1 122 ? 42.725 -12.523 40.919 1.00 33.09 122 GLU E O 1
ATOM 8165 N N . PRO E 1 123 ? 42.936 -10.469 41.823 1.00 31.44 123 PRO E N 1
ATOM 8166 C CA . PRO E 1 123 ? 43.996 -10.062 40.897 1.00 29.68 123 PRO E CA 1
ATOM 8167 C C . PRO E 1 123 ? 45.305 -10.744 41.315 1.00 28.57 123 PRO E C 1
ATOM 8168 O O . PRO E 1 123 ? 45.531 -10.980 42.501 1.00 29.20 123 PRO E O 1
ATOM 8172 N N . GLU E 1 124 ? 46.159 -11.038 40.348 1.00 26.73 124 GLU E N 1
ATOM 8173 C CA . GLU E 1 124 ? 47.437 -11.669 40.617 1.00 26.29 124 GLU E CA 1
ATOM 8174 C C . GLU E 1 124 ? 48.473 -11.009 39.727 1.00 25.88 124 GLU E C 1
ATOM 8175 O O . GLU E 1 124 ? 48.208 -10.760 38.553 1.00 25.80 124 GLU E O 1
ATOM 8181 N N . GLU E 1 125 ? 49.652 -10.719 40.276 1.00 25.90 125 GLU E N 1
ATOM 8182 C CA . GLU E 1 125 ? 50.709 -10.095 39.483 1.00 27.54 125 GLU E CA 1
ATOM 8183 C C . GLU E 1 125 ? 52.078 -10.692 39.768 1.00 29.07 125 GLU E C 1
ATOM 8184 O O . GLU E 1 125 ? 53.089 -10.220 39.243 1.00 28.51 125 GLU E O 1
ATOM 8190 N N . HIS E 1 126 ? 52.136 -11.719 40.608 1.00 31.35 126 HIS E N 1
ATOM 8191 C CA . HIS E 1 126 ? 53.438 -12.299 40.907 1.00 33.18 126 HIS E CA 1
ATOM 8192 C C . HIS E 1 126 ? 53.670 -13.683 40.287 1.00 33.74 126 HIS E C 1
ATOM 8193 O O . HIS E 1 126 ? 54.679 -13.883 39.615 1.00 33.48 126 HIS E O 1
ATOM 8200 N N . GLU E 1 127 ? 52.744 -14.623 40.488 1.00 35.15 127 GLU E N 1
ATOM 8201 C CA . GLU E 1 127 ? 52.879 -15.963 39.908 1.00 34.86 127 GLU E CA 1
ATOM 8202 C C . GLU E 1 127 ? 52.363 -15.910 38.479 1.00 35.71 127 GLU E C 1
ATOM 8203 O O . GLU E 1 127 ? 52.583 -16.827 37.679 1.00 34.72 127 GLU E O 1
ATOM 8209 N N . ALA E 1 128 ? 51.675 -14.818 38.161 1.00 34.24 128 ALA E N 1
ATOM 8210 C CA . ALA E 1 128 ? 51.112 -14.614 36.830 1.00 32.81 128 ALA E CA 1
ATOM 8211 C C . ALA E 1 128 ? 50.455 -13.241 36.803 1.00 32.39 128 ALA E C 1
ATOM 8212 O O . ALA E 1 128 ? 50.351 -12.582 37.835 1.00 31.97 128 ALA E O 1
ATOM 8214 N N . LEU E 1 129 ? 50.021 -12.811 35.625 1.00 30.60 129 LEU E N 1
ATOM 8215 C CA . LEU E 1 129 ? 49.322 -11.538 35.511 1.00 29.08 129 LEU E CA 1
ATOM 8216 C C . LEU E 1 129 ? 47.873 -11.892 35.236 1.00 29.56 129 LEU E C 1
ATOM 8217 O O . LEU E 1 129 ? 47.539 -12.324 34.128 1.00 29.83 129 LEU E O 1
ATOM 8222 N N . ARG E 1 130 ? 47.023 -11.743 36.252 1.00 29.39 130 ARG E N 1
ATOM 8223 C CA . ARG E 1 130 ? 45.602 -12.042 36.122 1.00 29.67 130 ARG E CA 1
ATOM 8224 C C . ARG E 1 130 ? 44.790 -10.882 36.688 1.00 28.16 130 ARG E C 1
ATOM 8225 O O . ARG E 1 130 ? 44.985 -10.475 37.835 1.00 28.29 130 ARG E O 1
ATOM 8233 N N . TYR E 1 131 ? 43.859 -10.377 35.892 1.00 26.59 131 TYR E N 1
ATOM 8234 C CA . TYR E 1 131 ? 43.017 -9.269 36.321 1.00 25.51 131 TYR E CA 1
ATOM 8235 C C . TYR E 1 131 ? 41.541 -9.557 36.198 1.00 24.57 131 TYR E C 1
ATOM 8236 O O . TYR E 1 131 ? 41.060 -9.923 35.123 1.00 24.01 131 TYR E O 1
ATOM 8245 N N . PRO E 1 132 ? 40.792 -9.396 37.298 1.00 24.67 132 PRO E N 1
ATOM 8246 C CA . PRO E 1 132 ? 39.355 -9.651 37.173 1.00 24.57 132 PRO E CA 1
ATOM 8247 C C . PRO E 1 132 ? 38.787 -8.536 36.296 1.00 25.79 132 PRO E C 1
ATOM 8248 O O . PRO E 1 132 ? 39.368 -7.435 36.219 1.00 26.08 132 PRO E O 1
ATOM 8252 N N . ALA E 1 133 ? 37.674 -8.815 35.630 1.00 25.08 133 ALA E N 1
ATOM 8253 C CA . ALA E 1 133 ? 37.045 -7.852 34.728 1.00 26.07 133 ALA E CA 1
ATOM 8254 C C . ALA E 1 133 ? 36.848 -6.443 35.307 1.00 26.46 133 ALA E C 1
ATOM 8255 O O . ALA E 1 133 ? 37.118 -5.456 34.628 1.00 28.03 133 ALA E O 1
ATOM 8257 N N . TRP E 1 134 ? 36.385 -6.334 36.543 1.00 27.53 134 TRP E N 1
ATOM 8258 C CA . TRP E 1 134 ? 36.155 -4.999 37.091 1.00 29.21 134 TRP E CA 1
ATOM 8259 C C . TRP E 1 134 ? 37.413 -4.150 37.064 1.00 27.90 134 TRP E C 1
ATOM 8260 O O . TRP E 1 134 ? 37.344 -2.929 36.917 1.00 28.22 134 TRP E O 1
ATOM 8271 N N . VAL E 1 135 ? 38.564 -4.797 37.178 1.00 27.39 135 VAL E N 1
ATOM 8272 C CA . VAL E 1 135 ? 39.826 -4.075 37.165 1.00 25.38 135 VAL E CA 1
ATOM 8273 C C . VAL E 1 135 ? 40.118 -3.554 35.768 1.00 26.42 135 VAL E C 1
ATOM 8274 O O . VAL E 1 135 ? 40.549 -2.389 35.596 1.00 24.39 135 VAL E O 1
ATOM 8278 N N . ALA E 1 136 ? 39.888 -4.403 34.763 1.00 23.91 136 ALA E N 1
ATOM 8279 C CA . ALA E 1 136 ? 40.136 -3.990 33.385 1.00 24.25 136 ALA E CA 1
ATOM 8280 C C . ALA E 1 136 ? 39.233 -2.793 33.052 1.00 23.54 136 ALA E C 1
ATOM 8281 O O . ALA E 1 136 ? 39.674 -1.807 32.455 1.00 22.47 136 ALA E O 1
ATOM 8283 N N . GLU E 1 137 ? 37.967 -2.882 33.437 1.00 23.72 137 GLU E N 1
ATOM 8284 C CA . GLU E 1 137 ? 37.045 -1.793 33.167 1.00 25.89 137 GLU E CA 1
ATOM 8285 C C . GLU E 1 137 ? 37.460 -0.494 33.876 1.00 23.87 137 GLU E C 1
ATOM 8286 O O . GLU E 1 137 ? 37.351 0.597 33.312 1.00 23.34 137 GLU E O 1
ATOM 8292 N N . TYR E 1 138 ? 37.955 -0.619 35.101 1.00 22.31 138 TYR E N 1
ATOM 8293 C CA . TYR E 1 138 ? 38.371 0.553 35.860 1.00 21.57 138 TYR E CA 1
ATOM 8294 C C . TYR E 1 138 ? 39.530 1.221 35.164 1.00 20.66 138 TYR E C 1
ATOM 8295 O O . TYR E 1 138 ? 39.602 2.435 35.102 1.00 20.87 138 TYR E O 1
ATOM 8304 N N . ARG E 1 139 ? 40.437 0.440 34.598 1.00 22.06 139 ARG E N 1
ATOM 8305 C CA . ARG E 1 139 ? 41.563 1.057 33.932 1.00 22.08 139 ARG E CA 1
ATOM 8306 C C . ARG E 1 139 ? 41.138 1.897 32.731 1.00 22.37 139 ARG E C 1
ATOM 8307 O O . ARG E 1 139 ? 41.661 2.984 32.528 1.00 22.99 139 ARG E O 1
ATOM 8315 N N . LEU E 1 140 ? 40.202 1.398 31.925 1.00 21.97 140 LEU E N 1
ATOM 8316 C CA . LEU E 1 140 ? 39.798 2.139 30.732 1.00 22.70 140 LEU E CA 1
ATOM 8317 C C . LEU E 1 140 ? 38.815 3.277 30.978 1.00 22.85 140 LEU E C 1
ATOM 8318 O O . LEU E 1 140 ? 38.633 4.135 30.107 1.00 20.89 140 LEU E O 1
ATOM 8323 N N . LYS E 1 141 ? 38.186 3.309 32.150 1.00 22.82 141 LYS E N 1
ATOM 8324 C CA . LYS E 1 141 ? 37.221 4.364 32.398 1.00 23.84 141 LYS E CA 1
ATOM 8325 C C . LYS E 1 141 ? 37.904 5.725 32.399 1.00 23.08 141 LYS E C 1
ATOM 8326 O O . LYS E 1 141 ? 37.255 6.737 32.194 1.00 23.68 141 LYS E O 1
ATOM 8332 N N . ALA E 1 142 ? 39.217 5.737 32.599 1.00 22.39 142 ALA E N 1
ATOM 8333 C CA . ALA E 1 142 ? 39.971 6.988 32.615 1.00 23.45 142 ALA E CA 1
ATOM 8334 C C . ALA E 1 142 ? 39.900 7.667 31.254 1.00 25.06 142 ALA E C 1
ATOM 8335 O O . ALA E 1 142 ? 39.972 8.892 31.149 1.00 23.41 142 ALA E O 1
ATOM 8337 N N . LEU E 1 143 ? 39.764 6.862 30.207 1.00 25.05 143 LEU E N 1
ATOM 8338 C CA . LEU E 1 143 ? 39.718 7.401 28.854 1.00 24.33 143 LEU E CA 1
ATOM 8339 C C . LEU E 1 143 ? 38.503 8.302 28.584 1.00 23.22 143 LEU E C 1
ATOM 8340 O O . LEU E 1 143 ? 38.569 9.194 27.746 1.00 25.15 143 LEU E O 1
ATOM 8345 N N . TRP E 1 144 ? 37.402 8.099 29.292 1.00 24.20 144 TRP E N 1
ATOM 8346 C CA . TRP E 1 144 ? 36.219 8.936 29.057 1.00 24.44 144 TRP E CA 1
ATOM 8347 C C . TRP E 1 144 ? 36.504 10.428 29.238 1.00 25.01 144 TRP E C 1
ATOM 8348 O O . TRP E 1 144 ? 35.766 11.256 28.723 1.00 22.34 144 TRP E O 1
ATOM 8359 N N . GLU E 1 145 ? 37.573 10.752 29.969 1.00 25.13 145 GLU E N 1
ATOM 8360 C CA . GLU E 1 145 ? 37.989 12.138 30.223 1.00 28.09 145 GLU E CA 1
ATOM 8361 C C . GLU E 1 145 ? 38.574 12.786 28.983 1.00 27.95 145 GLU E C 1
ATOM 8362 O O . GLU E 1 145 ? 38.602 14.013 28.879 1.00 27.54 145 GLU E O 1
ATOM 8368 N N . LEU E 1 146 ? 39.078 11.961 28.065 1.00 28.25 146 LEU E N 1
ATOM 8369 C CA . LEU E 1 146 ? 39.684 12.458 26.829 1.00 29.54 146 LEU E CA 1
ATOM 8370 C C . LEU E 1 146 ? 38.613 12.466 25.744 1.00 31.11 146 LEU E C 1
ATOM 8371 O O . LEU E 1 146 ? 37.956 11.454 25.485 1.00 31.03 146 LEU E O 1
ATOM 8376 N N . LYS E 1 147 ? 38.454 13.621 25.113 1.00 31.88 147 LYS E N 1
ATOM 8377 C CA . LYS E 1 147 ? 37.403 13.824 24.133 1.00 32.92 147 LYS E CA 1
ATOM 8378 C C . LYS E 1 147 ? 37.679 13.713 22.645 1.00 32.67 147 LYS E C 1
ATOM 8379 O O . LYS E 1 147 ? 38.718 14.141 22.136 1.00 31.07 147 LYS E O 1
ATOM 8385 N N . ASP E 1 148 ? 36.702 13.125 21.965 1.00 33.44 148 ASP E N 1
ATOM 8386 C CA . ASP E 1 148 ? 36.704 12.967 20.517 1.00 34.98 148 ASP E CA 1
ATOM 8387 C C . ASP E 1 148 ? 37.938 12.365 19.874 1.00 34.10 148 ASP E C 1
ATOM 8388 O O . ASP E 1 148 ? 38.414 12.881 18.859 1.00 35.08 148 ASP E O 1
ATOM 8393 N N . TYR E 1 149 ? 38.465 11.290 20.452 1.00 31.70 149 TYR E N 1
ATOM 8394 C CA . TYR E 1 149 ? 39.633 10.619 19.874 1.00 30.07 149 TYR E CA 1
ATOM 8395 C C . TYR E 1 149 ? 39.264 9.209 19.464 1.00 28.82 149 TYR E C 1
ATOM 8396 O O . TYR E 1 149 ? 38.517 8.547 20.164 1.00 28.63 149 TYR E O 1
ATOM 8405 N N . PRO E 1 150 ? 39.730 8.755 18.289 1.00 27.34 150 PRO E N 1
ATOM 8406 C CA . PRO E 1 150 ? 39.405 7.378 17.901 1.00 26.04 150 PRO E CA 1
ATOM 8407 C C . PRO E 1 150 ? 40.394 6.501 18.691 1.00 24.02 150 PRO E C 1
ATOM 8408 O O . PRO E 1 150 ? 41.562 6.845 18.818 1.00 23.07 150 PRO E O 1
ATOM 8412 N N . LYS E 1 151 ? 39.930 5.373 19.212 1.00 23.82 151 LYS E N 1
ATOM 8413 C CA . LYS E 1 151 ? 40.765 4.514 20.046 1.00 24.14 151 LYS E CA 1
ATOM 8414 C C . LYS E 1 151 ? 41.315 3.220 19.449 1.00 26.42 151 LYS E C 1
ATOM 8415 O O . LYS E 1 151 ? 40.704 2.604 18.572 1.00 25.41 151 LYS E O 1
ATOM 8421 N N . ILE E 1 152 ? 42.481 2.827 19.957 1.00 25.34 152 ILE E N 1
ATOM 8422 C CA . ILE E 1 152 ? 43.147 1.589 19.588 1.00 22.94 152 ILE E CA 1
ATOM 8423 C C . ILE E 1 152 ? 43.455 0.904 20.913 1.00 22.92 152 ILE E C 1
ATOM 8424 O O . ILE E 1 152 ? 44.226 1.422 21.725 1.00 23.07 152 ILE E O 1
ATOM 8429 N N . PHE E 1 153 ? 42.854 -0.255 21.132 1.00 23.71 153 PHE E N 1
ATOM 8430 C CA . PHE E 1 153 ? 43.049 -1.027 22.355 1.00 23.73 153 PHE E CA 1
ATOM 8431 C C . PHE E 1 153 ? 43.922 -2.276 22.125 1.00 26.11 153 PHE E C 1
ATOM 8432 O O . PHE E 1 153 ? 43.777 -2.964 21.104 1.00 26.03 153 PHE E O 1
ATOM 8440 N N . LEU E 1 154 ? 44.805 -2.576 23.075 1.00 25.99 154 LEU E N 1
ATOM 8441 C CA . LEU E 1 154 ? 45.624 -3.784 23.005 1.00 26.06 154 LEU E CA 1
ATOM 8442 C C . LEU E 1 154 ? 45.206 -4.641 24.177 1.00 26.75 154 LEU E C 1
ATOM 8443 O O . LEU E 1 154 ? 45.207 -4.170 25.315 1.00 27.22 154 LEU E O 1
ATOM 8448 N N . PHE E 1 155 ? 44.829 -5.887 23.910 1.00 26.54 155 PHE E N 1
ATOM 8449 C CA . PHE E 1 155 ? 44.447 -6.828 24.961 1.00 25.19 155 PHE E CA 1
ATOM 8450 C C . PHE E 1 155 ? 45.120 -8.157 24.645 1.00 28.17 155 PHE E C 1
ATOM 8451 O O . PHE E 1 155 ? 45.520 -8.411 23.512 1.00 29.04 155 PHE E O 1
ATOM 8459 N N . HIS E 1 156 ? 45.226 -9.021 25.641 1.00 29.51 156 HIS E N 1
ATOM 8460 C CA . HIS E 1 156 ? 45.771 -10.339 25.392 1.00 29.83 156 HIS E CA 1
ATOM 8461 C C . HIS E 1 156 ? 44.535 -11.231 25.294 1.00 31.04 156 HIS E C 1
ATOM 8462 O O . HIS E 1 156 ? 44.418 -12.056 24.395 1.00 31.35 156 HIS E O 1
ATOM 8469 N N . THR E 1 157 ? 43.605 -11.038 26.222 1.00 31.64 157 THR E N 1
ATOM 8470 C CA . THR E 1 157 ? 42.377 -11.814 26.250 1.00 31.83 157 THR E CA 1
ATOM 8471 C C . THR E 1 157 ? 41.472 -11.466 25.073 1.00 32.32 157 THR E C 1
ATOM 8472 O O . THR E 1 157 ? 41.268 -10.298 24.748 1.00 30.51 157 THR E O 1
ATOM 8484 N N . PRO E 1 159 ? 37.946 -11.199 22.901 1.00 30.62 159 PRO E N 1
ATOM 8485 C CA . PRO E 1 159 ? 36.538 -10.886 23.129 1.00 33.09 159 PRO E CA 1
ATOM 8486 C C . PRO E 1 159 ? 35.661 -11.990 22.556 1.00 33.75 159 PRO E C 1
ATOM 8487 O O . PRO E 1 159 ? 36.014 -12.576 21.540 1.00 31.65 159 PRO E O 1
ATOM 8491 N N . TYR E 1 160 ? 34.544 -12.283 23.213 1.00 37.02 160 TYR E N 1
ATOM 8492 C CA . TYR E 1 160 ? 33.603 -13.277 22.700 1.00 41.75 160 TYR E CA 1
ATOM 8493 C C . TYR E 1 160 ? 33.174 -12.756 21.323 1.00 43.93 160 TYR E C 1
ATOM 8494 O O . TYR E 1 160 ? 32.968 -11.553 21.142 1.00 43.50 160 TYR E O 1
ATOM 8503 N N . HIS E 1 161 ? 33.038 -13.657 20.356 1.00 47.30 161 HIS E N 1
ATOM 8504 C CA . HIS E 1 161 ? 32.657 -13.270 18.998 1.00 50.43 161 HIS E CA 1
ATOM 8505 C C . HIS E 1 161 ? 32.440 -14.555 18.198 1.00 52.99 161 HIS E C 1
ATOM 8506 O O . HIS E 1 161 ? 33.342 -15.391 18.100 1.00 53.53 161 HIS E O 1
ATOM 8513 N N . LYS E 1 162 ? 31.247 -14.714 17.635 1.00 55.03 162 LYS E N 1
ATOM 8514 C CA . LYS E 1 162 ? 30.914 -15.920 16.871 1.00 57.35 162 LYS E CA 1
ATOM 8515 C C . LYS E 1 162 ? 31.858 -16.282 15.712 1.00 58.04 162 LYS E C 1
ATOM 8516 O O . LYS E 1 162 ? 32.197 -17.455 15.522 1.00 58.43 162 LYS E O 1
ATOM 8522 N N . GLY E 1 163 ? 32.282 -15.284 14.944 1.00 58.53 163 GLY E N 1
ATOM 8523 C CA . GLY E 1 163 ? 33.163 -15.549 13.824 1.00 59.19 163 GLY E CA 1
ATOM 8524 C C . GLY E 1 163 ? 34.638 -15.360 14.113 1.00 59.92 163 GLY E C 1
ATOM 8525 O O . GLY E 1 163 ? 35.443 -15.263 13.185 1.00 61.09 163 GLY E O 1
ATOM 8526 N N . LEU E 1 164 ? 35.006 -15.324 15.389 1.00 59.88 164 LEU E N 1
ATOM 8527 C CA . LEU E 1 164 ? 36.406 -15.129 15.768 1.00 59.31 164 LEU E CA 1
ATOM 8528 C C . LEU E 1 164 ? 36.802 -16.059 16.916 1.00 57.90 164 LEU E C 1
ATOM 8529 O O . LEU E 1 164 ? 37.870 -16.670 16.895 1.00 57.83 164 LEU E O 1
ATOM 8534 N N . ASN E 1 165 ? 35.931 -16.162 17.914 1.00 56.04 165 ASN E N 1
ATOM 8535 C CA . ASN E 1 165 ? 36.191 -17.011 19.067 1.00 54.92 165 ASN E CA 1
ATOM 8536 C C . ASN E 1 165 ? 34.956 -17.035 19.960 1.00 53.75 165 ASN E C 1
ATOM 8537 O O . ASN E 1 165 ? 34.694 -16.083 20.700 1.00 54.27 165 ASN E O 1
ATOM 8542 N N . GLU E 1 166 ? 34.188 -18.115 19.899 1.00 51.80 166 GLU E N 1
ATOM 8543 C CA . GLU E 1 166 ? 32.997 -18.192 20.732 1.00 50.12 166 GLU E CA 1
ATOM 8544 C C . GLU E 1 166 ? 33.336 -18.650 22.141 1.00 47.21 166 GLU E C 1
ATOM 8545 O O . GLU E 1 166 ? 32.450 -18.901 22.952 1.00 45.04 166 GLU E O 1
ATOM 8551 N N . GLN E 1 167 ? 34.632 -18.743 22.417 1.00 44.56 167 GLN E N 1
ATOM 8552 C CA . GLN E 1 167 ? 35.143 -19.137 23.729 1.00 44.07 167 GLN E CA 1
ATOM 8553 C C . GLN E 1 167 ? 35.696 -17.872 24.410 1.00 42.35 167 GLN E C 1
ATOM 8554 O O . GLN E 1 167 ? 36.074 -17.892 25.582 1.00 40.49 167 GLN E O 1
ATOM 8560 N N . GLY E 1 168 ? 35.749 -16.786 23.641 1.00 40.61 168 GLY E N 1
ATOM 8561 C CA . GLY E 1 168 ? 36.273 -15.522 24.130 1.00 38.99 168 GLY E CA 1
ATOM 8562 C C . GLY E 1 168 ? 35.504 -14.874 25.267 1.00 36.56 168 GLY E C 1
ATOM 8563 O O . GLY E 1 168 ? 34.373 -15.265 25.573 1.00 33.49 168 GLY E O 1
ATOM 8564 N N . SER E 1 169 ? 36.126 -13.864 25.881 1.00 34.49 169 SER E N 1
ATOM 8565 C CA . SER E 1 169 ? 35.534 -13.154 27.006 1.00 32.11 169 SER E CA 1
ATOM 8566 C C . SER E 1 169 ? 34.393 -12.207 26.668 1.00 30.38 169 SER E C 1
ATOM 8567 O O . SER E 1 169 ? 34.553 -11.312 25.857 1.00 30.51 169 SER E O 1
ATOM 8570 N N . HIS E 1 170 ? 33.245 -12.406 27.305 1.00 31.57 170 HIS E N 1
ATOM 8571 C CA . HIS E 1 170 ? 32.099 -11.511 27.118 1.00 33.40 170 HIS E CA 1
ATOM 8572 C C . HIS E 1 170 ? 32.468 -10.176 27.776 1.00 32.43 170 HIS E C 1
ATOM 8573 O O . HIS E 1 170 ? 32.061 -9.092 27.325 1.00 32.68 170 HIS E O 1
ATOM 8580 N N . GLU E 1 171 ? 33.245 -10.266 28.849 1.00 30.02 171 GLU E N 1
ATOM 8581 C CA . GLU E 1 171 ? 33.672 -9.069 29.549 1.00 30.00 171 GLU E CA 1
ATOM 8582 C C . GLU E 1 171 ? 34.552 -8.228 28.629 1.00 29.00 171 GLU E C 1
ATOM 8583 O O . GLU E 1 171 ? 34.401 -7.008 28.575 1.00 27.25 171 GLU E O 1
ATOM 8589 N N . VAL E 1 172 ? 35.461 -8.857 27.886 1.00 27.00 172 VAL E N 1
ATOM 8590 C CA . VAL E 1 172 ? 36.292 -8.058 27.004 1.00 25.55 172 VAL E CA 1
ATOM 8591 C C . VAL E 1 172 ? 35.407 -7.496 25.917 1.00 27.16 172 VAL E C 1
ATOM 8592 O O . VAL E 1 172 ? 35.544 -6.327 25.527 1.00 29.27 172 VAL E O 1
ATOM 8596 N N . ALA E 1 173 ? 34.478 -8.313 25.430 1.00 27.86 173 ALA E N 1
ATOM 8597 C CA . ALA E 1 173 ? 33.562 -7.836 24.400 1.00 28.66 173 ALA E CA 1
ATOM 8598 C C . ALA E 1 173 ? 32.827 -6.603 24.931 1.00 26.91 173 ALA E C 1
ATOM 8599 O O . ALA E 1 173 ? 32.593 -5.653 24.190 1.00 25.29 173 ALA E O 1
ATOM 8601 N N . HIS E 1 174 ? 32.467 -6.633 26.215 1.00 27.31 174 HIS E N 1
ATOM 8602 C CA . HIS E 1 174 ? 31.758 -5.516 26.838 1.00 27.65 174 HIS E CA 1
ATOM 8603 C C . HIS E 1 174 ? 32.628 -4.260 26.797 1.00 27.38 174 HIS E C 1
ATOM 8604 O O . HIS E 1 174 ? 32.142 -3.163 26.488 1.00 26.83 174 HIS E O 1
ATOM 8611 N N . LEU E 1 175 ? 33.918 -4.424 27.087 1.00 25.56 175 LEU E N 1
ATOM 8612 C CA . LEU E 1 175 ? 34.836 -3.295 27.061 1.00 25.36 175 LEU E CA 1
ATOM 8613 C C . LEU E 1 175 ? 34.874 -2.673 25.661 1.00 26.48 175 LEU E C 1
ATOM 8614 O O . LEU E 1 175 ? 34.883 -1.446 25.509 1.00 24.27 175 LEU E O 1
ATOM 8619 N N . ILE E 1 176 ? 34.869 -3.522 24.634 1.00 24.47 176 ILE E N 1
ATOM 8620 C CA . ILE E 1 176 ? 34.923 -3.033 23.262 1.00 23.34 176 ILE E CA 1
ATOM 8621 C C . ILE E 1 176 ? 33.618 -2.355 22.871 1.00 23.57 176 ILE E C 1
ATOM 8622 O O . ILE E 1 176 ? 33.635 -1.306 22.224 1.00 22.76 176 ILE E O 1
ATOM 8627 N N . LYS E 1 177 ? 32.488 -2.950 23.257 1.00 23.95 177 LYS E N 1
ATOM 8628 C CA . LYS E 1 177 ? 31.181 -2.372 22.947 1.00 25.66 177 LYS E CA 1
ATOM 8629 C C . LYS E 1 177 ? 30.961 -1.017 23.658 1.00 25.96 177 LYS E C 1
ATOM 8630 O O . LYS E 1 177 ? 30.249 -0.154 23.162 1.00 24.63 177 LYS E O 1
ATOM 8636 N N . THR E 1 178 ? 31.577 -0.839 24.818 1.00 25.64 178 THR E N 1
ATOM 8637 C CA . THR E 1 178 ? 31.442 0.413 25.588 1.00 25.61 178 THR E CA 1
ATOM 8638 C C . THR E 1 178 ? 32.224 1.588 24.975 1.00 24.27 178 THR E C 1
ATOM 8639 O O . THR E 1 178 ? 31.671 2.660 24.725 1.00 22.99 178 THR E O 1
ATOM 8643 N N . HIS E 1 179 ? 33.503 1.359 24.697 1.00 23.28 179 HIS E N 1
ATOM 8644 C CA . HIS E 1 179 ? 34.382 2.382 24.145 1.00 24.45 179 HIS E CA 1
ATOM 8645 C C . HIS E 1 179 ? 34.389 2.499 22.632 1.00 24.30 179 HIS E C 1
ATOM 8646 O O . HIS E 1 179 ? 34.903 3.481 22.091 1.00 22.81 179 HIS E O 1
ATOM 8653 N N . ASN E 1 180 ? 33.854 1.494 21.948 1.00 24.86 180 ASN E N 1
ATOM 8654 C CA . ASN E 1 180 ? 33.838 1.503 20.487 1.00 23.18 180 ASN E CA 1
ATOM 8655 C C . ASN E 1 180 ? 35.202 1.846 19.868 1.00 22.42 180 ASN E C 1
ATOM 8656 O O . ASN E 1 180 ? 35.309 2.760 19.052 1.00 23.61 180 ASN E O 1
ATOM 8661 N N . PRO E 1 181 ? 36.273 1.130 20.244 1.00 21.96 181 PRO E N 1
ATOM 8662 C CA . PRO E 1 181 ? 37.556 1.491 19.619 1.00 23.80 181 PRO E CA 1
ATOM 8663 C C . PRO E 1 181 ? 37.565 1.225 18.111 1.00 26.07 181 PRO E C 1
ATOM 8664 O O . PRO E 1 181 ? 36.906 0.289 17.637 1.00 26.64 181 PRO E O 1
ATOM 8668 N N . LEU E 1 182 ? 38.308 2.048 17.372 1.00 26.52 182 LEU E N 1
ATOM 8669 C CA . LEU E 1 182 ? 38.462 1.904 15.923 1.00 28.91 182 LEU E CA 1
ATOM 8670 C C . LEU E 1 182 ? 39.206 0.598 15.608 1.00 29.76 182 LEU E C 1
ATOM 8671 O O . LEU E 1 182 ? 38.919 -0.065 14.606 1.00 30.16 182 LEU E O 1
ATOM 8676 N N . LEU E 1 183 ? 40.161 0.233 16.467 1.00 29.47 183 LEU E N 1
ATOM 8677 C CA . LEU E 1 183 ? 40.923 -1.009 16.309 1.00 27.22 183 LEU E CA 1
ATOM 8678 C C . LEU E 1 183 ? 41.192 -1.679 17.656 1.00 27.85 183 LEU E C 1
ATOM 8679 O O . LEU E 1 183 ? 41.453 -1.002 18.653 1.00 28.27 183 LEU E O 1
ATOM 8684 N N . VAL E 1 184 ? 41.123 -3.007 17.673 1.00 25.98 184 VAL E N 1
ATOM 8685 C CA . VAL E 1 184 ? 41.406 -3.809 18.863 1.00 24.77 184 VAL E CA 1
ATOM 8686 C C . VAL E 1 184 ? 42.380 -4.928 18.464 1.00 27.31 184 VAL E C 1
ATOM 8687 O O . VAL E 1 184 ? 42.052 -5.775 17.612 1.00 27.94 184 VAL E O 1
ATOM 8691 N N . LEU E 1 185 ? 43.572 -4.936 19.055 1.00 26.77 185 LEU E N 1
ATOM 8692 C CA . LEU E 1 185 ? 44.540 -5.991 18.776 1.00 27.45 185 LEU E CA 1
ATOM 8693 C C . LEU E 1 185 ? 44.538 -6.976 19.941 1.00 28.51 185 LEU E C 1
ATOM 8694 O O . LEU E 1 185 ? 44.546 -6.571 21.110 1.00 29.38 185 LEU E O 1
ATOM 8699 N N . VAL E 1 186 ? 44.501 -8.269 19.630 1.00 28.54 186 VAL E N 1
ATOM 8700 C CA . VAL E 1 186 ? 44.489 -9.299 20.653 1.00 29.40 186 VAL E CA 1
ATOM 8701 C C . VAL E 1 186 ? 45.486 -10.413 20.325 1.00 31.41 186 VAL E C 1
ATOM 8702 O O . VAL E 1 186 ? 45.908 -10.576 19.181 1.00 30.78 186 VAL E O 1
ATOM 8706 N N . ALA E 1 187 ? 45.868 -11.175 21.342 1.00 33.04 187 ALA E N 1
ATOM 8707 C CA . ALA E 1 187 ? 46.812 -12.268 21.151 1.00 35.01 187 ALA E CA 1
ATOM 8708 C C . ALA E 1 187 ? 46.104 -13.449 20.479 1.00 37.67 187 ALA E C 1
ATOM 8709 O O . ALA E 1 187 ? 44.981 -13.792 20.849 1.00 36.32 187 ALA E O 1
ATOM 8711 N N . GLY E 1 188 ? 46.765 -14.069 19.503 1.00 39.42 188 GLY E N 1
ATOM 8712 C CA . GLY E 1 188 ? 46.158 -15.201 18.833 1.00 43.11 188 GLY E CA 1
ATOM 8713 C C . GLY E 1 188 ? 46.977 -15.748 17.682 1.00 44.61 188 GLY E C 1
ATOM 8714 O O . GLY E 1 188 ? 47.685 -14.998 16.998 1.00 45.52 188 GLY E O 1
ATOM 8715 N N . LYS E 1 189 ? 46.884 -17.062 17.475 1.00 45.19 189 LYS E N 1
ATOM 8716 C CA . LYS E 1 189 ? 47.601 -17.727 16.391 1.00 45.45 189 LYS E CA 1
ATOM 8717 C C . LYS E 1 189 ? 46.776 -17.650 15.111 1.00 44.67 189 LYS E C 1
ATOM 8718 O O . LYS E 1 189 ? 45.553 -17.769 15.143 1.00 44.39 189 LYS E O 1
ATOM 8724 N N . GLY E 1 190 ? 47.451 -17.438 13.990 1.00 44.14 190 GLY E N 1
ATOM 8725 C CA . GLY E 1 190 ? 46.757 -17.354 12.721 1.00 43.99 190 GLY E CA 1
ATOM 8726 C C . GLY E 1 190 ? 46.118 -16.001 12.497 1.00 43.12 190 GLY E C 1
ATOM 8727 O O . GLY E 1 190 ? 45.056 -15.705 13.039 1.00 42.26 190 GLY E O 1
ATOM 8728 N N . GLN E 1 191 ? 46.766 -15.174 11.689 1.00 43.55 191 GLN E N 1
ATOM 8729 C CA . GLN E 1 191 ? 46.239 -13.854 11.427 1.00 44.22 191 GLN E CA 1
ATOM 8730 C C . GLN E 1 191 ? 44.789 -13.959 10.997 1.00 46.83 191 GLN E C 1
ATOM 8731 O O . GLN E 1 191 ? 44.475 -14.623 10.006 1.00 47.27 191 GLN E O 1
ATOM 8737 N N . LYS E 1 192 ? 43.911 -13.317 11.765 1.00 47.34 192 LYS E N 1
ATOM 8738 C CA . LYS E 1 192 ? 42.478 -13.289 11.488 1.00 47.53 192 LYS E CA 1
ATOM 8739 C C . LYS E 1 192 ? 42.035 -11.857 11.765 1.00 47.75 192 LYS E C 1
ATOM 8740 O O . LYS E 1 192 ? 42.808 -11.064 12.297 1.00 47.64 192 LYS E O 1
ATOM 8746 N N . HIS E 1 193 ? 40.802 -11.522 11.402 1.00 46.82 193 HIS E N 1
ATOM 8747 C CA . HIS E 1 193 ? 40.282 -10.188 11.677 1.00 45.20 193 HIS E CA 1
ATOM 8748 C C . HIS E 1 193 ? 38.801 -10.077 11.328 1.00 45.52 193 HIS E C 1
ATOM 8749 O O . HIS E 1 193 ? 38.387 -10.424 10.224 1.00 45.52 193 HIS E O 1
ATOM 8756 N N . GLU E 1 194 ? 38.006 -9.616 12.291 1.00 44.27 194 GLU E N 1
ATOM 8757 C CA . GLU E 1 194 ? 36.568 -9.469 12.100 1.00 44.01 194 GLU E CA 1
ATOM 8758 C C . GLU E 1 194 ? 36.094 -8.129 12.665 1.00 43.35 194 GLU E C 1
ATOM 8759 O O . GLU E 1 194 ? 36.812 -7.471 13.418 1.00 40.65 194 GLU E O 1
ATOM 8773 N N . LEU E 1 196 ? 33.577 -6.168 15.068 1.00 35.49 196 LEU E N 1
ATOM 8774 C CA . LEU E 1 196 ? 32.785 -6.447 16.262 1.00 35.09 196 LEU E CA 1
ATOM 8775 C C . LEU E 1 196 ? 32.114 -5.106 16.558 1.00 34.44 196 LEU E C 1
ATOM 8776 O O . LEU E 1 196 ? 32.710 -4.212 17.164 1.00 33.54 196 LEU E O 1
ATOM 8781 N N . GLY E 1 197 ? 30.871 -4.952 16.116 1.00 32.70 197 GLY E N 1
ATOM 8782 C CA . GLY E 1 197 ? 30.214 -3.671 16.301 1.00 33.42 197 GLY E CA 1
ATOM 8783 C C . GLY E 1 197 ? 30.966 -2.758 15.345 1.00 33.35 197 GLY E C 1
ATOM 8784 O O . GLY E 1 197 ? 31.322 -3.192 14.246 1.00 33.01 197 GLY E O 1
ATOM 8785 N N . ALA E 1 198 ? 31.232 -1.516 15.740 1.00 32.33 198 ALA E N 1
ATOM 8786 C CA . ALA E 1 198 ? 31.972 -0.601 14.877 1.00 31.25 198 ALA E CA 1
ATOM 8787 C C . ALA E 1 198 ? 33.484 -0.761 15.076 1.00 30.86 198 ALA E C 1
ATOM 8788 O O . ALA E 1 198 ? 34.271 0.054 14.598 1.00 31.91 198 ALA E O 1
ATOM 8790 N N . SER E 1 199 ? 33.892 -1.818 15.764 1.00 30.86 199 SER E N 1
ATOM 8791 C CA . SER E 1 199 ? 35.313 -2.036 16.033 1.00 31.99 199 SER E CA 1
ATOM 8792 C C . SER E 1 199 ? 35.988 -3.125 15.201 1.00 32.77 199 SER E C 1
ATOM 8793 O O . SER E 1 199 ? 35.513 -4.259 15.128 1.00 33.33 199 SER E O 1
ATOM 8796 N N . TRP E 1 200 ? 37.114 -2.771 14.597 1.00 32.05 200 TRP E N 1
ATOM 8797 C CA . TRP E 1 200 ? 37.889 -3.709 13.804 1.00 32.39 200 TRP E CA 1
ATOM 8798 C C . TRP E 1 200 ? 38.786 -4.503 14.774 1.00 32.41 200 TRP E C 1
ATOM 8799 O O . TRP E 1 200 ? 39.732 -3.955 15.351 1.00 31.81 200 TRP E O 1
ATOM 8810 N N . VAL E 1 201 ? 38.454 -5.778 14.984 1.00 31.12 201 VAL E N 1
ATOM 8811 C CA . VAL E 1 201 ? 39.212 -6.653 15.880 1.00 31.76 201 VAL E CA 1
ATOM 8812 C C . VAL E 1 201 ? 40.177 -7.542 15.098 1.00 33.50 201 VAL E C 1
ATOM 8813 O O . VAL E 1 201 ? 39.752 -8.418 14.337 1.00 32.92 201 VAL E O 1
ATOM 8817 N N . VAL E 1 202 ? 41.473 -7.319 15.303 1.00 33.01 202 VAL E N 1
ATOM 8818 C CA . VAL E 1 202 ? 42.519 -8.076 14.622 1.00 33.18 202 VAL E CA 1
ATOM 8819 C C . VAL E 1 202 ? 43.355 -8.983 15.532 1.00 34.40 202 VAL E C 1
ATOM 8820 O O . VAL E 1 202 ? 43.714 -8.612 16.655 1.00 33.58 202 VAL E O 1
ATOM 8824 N N . VAL E 1 203 ? 43.631 -10.188 15.045 1.00 34.55 203 VAL E N 1
ATOM 8825 C CA . VAL E 1 203 ? 44.516 -11.120 15.730 1.00 34.65 203 VAL E CA 1
ATOM 8826 C C . VAL E 1 203 ? 45.651 -10.997 14.725 1.00 35.03 203 VAL E C 1
ATOM 8827 O O . VAL E 1 203 ? 45.562 -11.519 13.625 1.00 36.06 203 VAL E O 1
ATOM 8831 N N . PRO E 1 204 ? 46.724 -10.275 15.085 1.00 35.91 204 PRO E N 1
ATOM 8832 C CA . PRO E 1 204 ? 47.881 -10.050 14.211 1.00 35.57 204 PRO E CA 1
ATOM 8833 C C . PRO E 1 204 ? 48.709 -11.284 13.894 1.00 35.69 204 PRO E C 1
ATOM 8834 O O . PRO E 1 204 ? 49.397 -11.326 12.879 1.00 35.11 204 PRO E O 1
ATOM 8838 N N . GLY E 1 205 ? 48.638 -12.277 14.770 1.00 36.25 205 GLY E N 1
ATOM 8839 C CA . GLY E 1 205 ? 49.407 -13.485 14.577 1.00 36.57 205 GLY E CA 1
ATOM 8840 C C . GLY E 1 205 ? 50.282 -13.716 15.789 1.00 38.96 205 GLY E C 1
ATOM 8841 O O . GLY E 1 205 ? 50.471 -12.817 16.617 1.00 38.42 205 GLY E O 1
ATOM 8842 N N . ASP E 1 206 ? 50.812 -14.927 15.899 1.00 38.35 206 ASP E N 1
ATOM 8843 C CA . ASP E 1 206 ? 51.686 -15.300 17.002 1.00 38.46 206 ASP E CA 1
ATOM 8844 C C . ASP E 1 206 ? 53.127 -15.383 16.463 1.00 39.65 206 ASP E C 1
ATOM 8845 O O . ASP E 1 206 ? 53.434 -16.228 15.609 1.00 39.73 206 ASP E O 1
ATOM 8850 N N . LEU E 1 207 ? 54.002 -14.500 16.957 1.00 39.26 207 LEU E N 1
ATOM 8851 C CA . LEU E 1 207 ? 55.390 -14.471 16.505 1.00 39.37 207 LEU E CA 1
ATOM 8852 C C . LEU E 1 207 ? 56.204 -15.695 16.924 1.00 38.49 207 LEU E C 1
ATOM 8853 O O . LEU E 1 207 ? 57.244 -15.969 16.331 1.00 37.85 207 LEU E O 1
ATOM 8858 N N . SER E 1 208 ? 55.743 -16.429 17.934 1.00 38.45 208 SER E N 1
ATOM 8859 C CA . SER E 1 208 ? 56.458 -17.632 18.356 1.00 39.72 208 SER E CA 1
ATOM 8860 C C . SER E 1 208 ? 56.220 -18.724 17.303 1.00 41.41 208 SER E C 1
ATOM 8861 O O . SER E 1 208 ? 56.702 -19.849 17.438 1.00 42.69 208 SER E O 1
ATOM 8864 N N . GLU E 1 209 ? 55.462 -18.367 16.266 1.00 41.59 209 GLU E N 1
ATOM 8865 C CA . GLU E 1 209 ? 55.148 -19.244 15.142 1.00 41.55 209 GLU E CA 1
ATOM 8866 C C . GLU E 1 209 ? 55.557 -18.477 13.881 1.00 41.24 209 GLU E C 1
ATOM 8867 O O . GLU E 1 209 ? 55.205 -18.850 12.756 1.00 40.75 209 GLU E O 1
ATOM 8873 N N . GLY E 1 210 ? 56.291 -17.386 14.096 1.00 39.77 210 GLY E N 1
ATOM 8874 C CA . GLY E 1 210 ? 56.769 -16.548 13.010 1.00 38.63 210 GLY E CA 1
ATOM 8875 C C . GLY E 1 210 ? 55.746 -15.645 12.341 1.00 38.35 210 GLY E C 1
ATOM 8876 O O . GLY E 1 210 ? 56.089 -14.926 11.403 1.00 39.05 210 GLY E O 1
ATOM 8877 N N . GLU E 1 211 ? 54.504 -15.658 12.824 1.00 38.34 211 GLU E N 1
ATOM 8878 C CA . GLU E 1 211 ? 53.434 -14.857 12.227 1.00 39.19 211 GLU E CA 1
ATOM 8879 C C . GLU E 1 211 ? 53.391 -13.391 12.677 1.00 39.15 211 GLU E C 1
ATOM 8880 O O . GLU E 1 211 ? 53.746 -13.060 13.808 1.00 37.68 211 GLU E O 1
ATOM 8886 N N . TYR E 1 212 ? 52.926 -12.527 11.779 1.00 38.85 212 TYR E N 1
ATOM 8887 C CA . TYR E 1 212 ? 52.785 -11.101 12.054 1.00 38.39 212 TYR E CA 1
ATOM 8888 C C . TYR E 1 212 ? 51.913 -10.502 10.951 1.00 38.01 212 TYR E C 1
ATOM 8889 O O . TYR E 1 212 ? 51.688 -11.147 9.924 1.00 37.78 212 TYR E O 1
ATOM 8898 N N . SER E 1 213 ? 51.415 -9.285 11.156 1.00 36.00 213 SER E N 1
ATOM 8899 C CA . SER E 1 213 ? 50.576 -8.635 10.145 1.00 36.07 213 SER E CA 1
ATOM 8900 C C . SER E 1 213 ? 50.867 -7.146 10.045 1.00 36.25 213 SER E C 1
ATOM 8901 O O . SER E 1 213 ? 51.393 -6.537 10.981 1.00 36.15 213 SER E O 1
ATOM 8904 N N . LEU E 1 214 ? 50.535 -6.567 8.900 1.00 33.89 214 LEU E N 1
ATOM 8905 C CA . LEU E 1 214 ? 50.698 -5.137 8.686 1.00 34.81 214 LEU E CA 1
ATOM 8906 C C . LEU E 1 214 ? 49.276 -4.643 8.385 1.00 36.03 214 LEU E C 1
ATOM 8907 O O . LEU E 1 214 ? 48.687 -4.996 7.356 1.00 36.34 214 LEU E O 1
ATOM 8912 N N . LEU E 1 215 ? 48.710 -3.857 9.294 1.00 35.21 215 LEU E N 1
ATOM 8913 C CA . LEU E 1 215 ? 47.363 -3.370 9.094 1.00 35.84 215 LEU E CA 1
ATOM 8914 C C . LEU E 1 215 ? 47.302 -1.973 8.486 1.00 36.75 215 LEU E C 1
ATOM 8915 O O . LEU E 1 215 ? 48.152 -1.125 8.763 1.00 37.51 215 LEU E O 1
ATOM 8920 N N . ASP E 1 216 ? 46.304 -1.758 7.626 1.00 37.82 216 ASP E N 1
ATOM 8921 C CA . ASP E 1 216 ? 46.075 -0.454 7.020 1.00 38.73 216 ASP E CA 1
ATOM 8922 C C . ASP E 1 216 ? 44.875 0.078 7.804 1.00 39.61 216 ASP E C 1
ATOM 8923 O O . ASP E 1 216 ? 43.740 -0.331 7.577 1.00 39.91 216 ASP E O 1
ATOM 8928 N N . LEU E 1 217 ? 45.150 0.974 8.743 1.00 40.25 217 LEU E N 1
ATOM 8929 C CA . LEU E 1 217 ? 44.132 1.580 9.589 1.00 41.25 217 LEU E CA 1
ATOM 8930 C C . LEU E 1 217 ? 43.019 2.202 8.749 1.00 41.16 217 LEU E C 1
ATOM 8931 O O . LEU E 1 217 ? 41.835 1.946 8.975 1.00 39.51 217 LEU E O 1
ATOM 8936 N N . ARG E 1 218 ? 43.411 3.017 7.774 1.00 42.36 218 ARG E N 1
ATOM 8937 C CA . ARG E 1 218 ? 42.450 3.697 6.918 1.00 43.62 218 ARG E CA 1
ATOM 8938 C C . ARG E 1 218 ? 41.531 2.785 6.098 1.00 43.37 218 ARG E C 1
ATOM 8939 O O . ARG E 1 218 ? 40.333 3.033 6.021 1.00 42.70 218 ARG E O 1
ATOM 8947 N N . ALA E 1 219 ? 42.073 1.730 5.498 1.00 43.84 219 ALA E N 1
ATOM 8948 C CA . ALA E 1 219 ? 41.248 0.828 4.684 1.00 44.70 219 ALA E CA 1
ATOM 8949 C C . ALA E 1 219 ? 40.784 -0.408 5.450 1.00 45.63 219 ALA E C 1
ATOM 8950 O O . ALA E 1 219 ? 40.018 -1.229 4.936 1.00 45.41 219 ALA E O 1
ATOM 8952 N N . ARG E 1 220 ? 41.244 -0.528 6.687 1.00 45.91 220 ARG E N 1
ATOM 8953 C CA . ARG E 1 220 ? 40.913 -1.673 7.521 1.00 47.91 220 ARG E CA 1
ATOM 8954 C C . ARG E 1 220 ? 41.297 -2.957 6.789 1.00 47.82 220 ARG E C 1
ATOM 8955 O O . ARG E 1 220 ? 40.659 -3.992 6.958 1.00 46.52 220 ARG E O 1
ATOM 8963 N N . LYS E 1 221 ? 42.346 -2.864 5.969 1.00 48.59 221 LYS E N 1
ATOM 8964 C CA . LYS E 1 221 ? 42.871 -4.005 5.219 1.00 49.00 221 LYS E CA 1
ATOM 8965 C C . LYS E 1 221 ? 44.044 -4.619 5.991 1.00 48.59 221 LYS E C 1
ATOM 8966 O O . LYS E 1 221 ? 44.871 -3.913 6.584 1.00 48.15 221 LYS E O 1
ATOM 8972 N N . LEU E 1 222 ? 44.114 -5.941 5.955 1.00 47.94 222 LEU E N 1
ATOM 8973 C CA . LEU E 1 222 ? 45.113 -6.698 6.690 1.00 48.04 222 LEU E CA 1
ATOM 8974 C C . LEU E 1 222 ? 46.088 -7.516 5.823 1.00 49.46 222 LEU E C 1
ATOM 8975 O O . LEU E 1 222 ? 45.692 -8.506 5.203 1.00 49.46 222 LEU E O 1
ATOM 8980 N N . GLU E 1 223 ? 47.360 -7.112 5.798 1.00 49.01 223 GLU E N 1
ATOM 8981 C CA . GLU E 1 223 ? 48.391 -7.820 5.035 1.00 48.39 223 GLU E CA 1
ATOM 8982 C C . GLU E 1 223 ? 49.250 -8.689 5.963 1.00 47.40 223 GLU E C 1
ATOM 8983 O O . GLU E 1 223 ? 49.999 -8.173 6.790 1.00 46.60 223 GLU E O 1
ATOM 8989 N N . THR E 1 224 ? 49.142 -10.008 5.817 1.00 45.46 224 THR E N 1
ATOM 8990 C CA . THR E 1 224 ? 49.883 -10.936 6.663 1.00 44.18 224 THR E CA 1
ATOM 8991 C C . THR E 1 224 ? 51.255 -11.356 6.136 1.00 43.69 224 THR E C 1
ATOM 8992 O O . THR E 1 224 ? 51.592 -11.131 4.975 1.00 44.12 224 THR E O 1
ATOM 8996 N N . GLY E 1 225 ? 52.040 -11.981 7.006 1.00 42.82 225 GLY E N 1
ATOM 8997 C CA . GLY E 1 225 ? 53.366 -12.427 6.628 1.00 42.02 225 GLY E CA 1
ATOM 8998 C C . GLY E 1 225 ? 53.946 -13.329 7.695 1.00 42.35 225 GLY E C 1
ATOM 8999 O O . GLY E 1 225 ? 53.336 -13.533 8.746 1.00 41.13 225 GLY E O 1
ATOM 9000 N N . ASN E 1 226 ? 55.120 -13.887 7.425 1.00 42.29 226 ASN E N 1
ATOM 9001 C CA . ASN E 1 226 ? 55.763 -14.753 8.399 1.00 43.25 226 ASN E CA 1
ATOM 9002 C C . ASN E 1 226 ? 57.277 -14.556 8.393 1.00 44.97 226 ASN E C 1
ATOM 9003 O O . ASN E 1 226 ? 57.869 -14.151 7.391 1.00 44.45 226 ASN E O 1
ATOM 9008 N N . VAL E 1 227 ? 57.893 -14.837 9.534 1.00 46.50 227 VAL E N 1
ATOM 9009 C CA . VAL E 1 227 ? 59.320 -14.648 9.700 1.00 49.69 227 VAL E CA 1
ATOM 9010 C C . VAL E 1 227 ? 60.180 -15.889 9.420 1.00 52.01 227 VAL E C 1
ATOM 9011 O O . VAL E 1 227 ? 61.374 -15.762 9.138 1.00 50.49 227 VAL E O 1
ATOM 9015 N N . ARG E 1 228 ? 59.565 -17.074 9.480 1.00 55.00 228 ARG E N 1
ATOM 9016 C CA . ARG E 1 228 ? 60.266 -18.346 9.254 1.00 58.17 228 ARG E CA 1
ATOM 9017 C C . ARG E 1 228 ? 61.018 -18.401 7.919 1.00 59.46 228 ARG E C 1
ATOM 9018 O O . ARG E 1 228 ? 60.739 -17.564 7.030 1.00 59.74 228 ARG E O 1
ATOM 9035 N N . ARG F 1 2 ? 30.843 26.559 40.128 1.00 32.86 2 ARG F N 1
ATOM 9036 C CA . ARG F 1 2 ? 31.632 27.673 39.624 1.00 32.32 2 ARG F CA 1
ATOM 9037 C C . ARG F 1 2 ? 32.363 27.185 38.370 1.00 32.18 2 ARG F C 1
ATOM 9038 O O . ARG F 1 2 ? 32.588 25.979 38.184 1.00 31.10 2 ARG F O 1
ATOM 9046 N N . ARG F 1 3 ? 32.735 28.121 37.510 1.00 29.62 3 ARG F N 1
ATOM 9047 C CA . ARG F 1 3 ? 33.417 27.780 36.281 1.00 27.93 3 ARG F CA 1
ATOM 9048 C C . ARG F 1 3 ? 34.783 27.188 36.550 1.00 27.62 3 ARG F C 1
ATOM 9049 O O . ARG F 1 3 ? 35.206 26.246 35.877 1.00 25.02 3 ARG F O 1
ATOM 9057 N N . THR F 1 4 ? 35.473 27.754 37.534 1.00 25.52 4 THR F N 1
ATOM 9058 C CA . THR F 1 4 ? 36.826 27.331 37.881 1.00 27.87 4 THR F CA 1
ATOM 9059 C C . THR F 1 4 ? 36.894 26.925 39.349 1.00 27.50 4 THR F C 1
ATOM 9060 O O . THR F 1 4 ? 36.396 27.645 40.211 1.00 27.87 4 THR F O 1
ATOM 9064 N N . VAL F 1 5 ? 37.485 25.768 39.641 1.00 26.01 5 VAL F N 1
ATOM 9065 C CA . VAL F 1 5 ? 37.611 25.349 41.034 1.00 25.09 5 VAL F CA 1
ATOM 9066 C C . VAL F 1 5 ? 38.503 26.372 41.735 1.00 24.51 5 VAL F C 1
ATOM 9067 O O . VAL F 1 5 ? 39.569 26.704 41.231 1.00 22.66 5 VAL F O 1
ATOM 9071 N N . ARG F 1 6 ? 38.044 26.885 42.874 1.00 25.27 6 ARG F N 1
ATOM 9072 C CA . ARG F 1 6 ? 38.830 27.839 43.647 1.00 25.62 6 ARG F CA 1
ATOM 9073 C C . ARG F 1 6 ? 38.979 27.403 45.098 1.00 23.85 6 ARG F C 1
ATOM 9074 O O . ARG F 1 6 ? 40.074 27.446 45.646 1.00 25.86 6 ARG F O 1
ATOM 9082 N N . TYR F 1 7 ? 37.892 26.973 45.724 1.00 23.74 7 TYR F N 1
ATOM 9083 C CA . TYR F 1 7 ? 37.981 26.546 47.116 1.00 24.10 7 TYR F CA 1
ATOM 9084 C C . TYR F 1 7 ? 37.974 25.032 47.234 1.00 23.71 7 TYR F C 1
ATOM 9085 O O . TYR F 1 7 ? 37.019 24.375 46.810 1.00 22.54 7 TYR F O 1
ATOM 9094 N N . ILE F 1 8 ? 39.052 24.493 47.804 1.00 22.01 8 ILE F N 1
ATOM 9095 C CA . ILE F 1 8 ? 39.192 23.049 47.986 1.00 20.48 8 ILE F CA 1
ATOM 9096 C C . ILE F 1 8 ? 39.256 22.689 49.470 1.00 20.06 8 ILE F C 1
ATOM 9097 O O . ILE F 1 8 ? 40.120 23.198 50.193 1.00 20.75 8 ILE F O 1
ATOM 9102 N N . LEU F 1 9 ? 38.329 21.843 49.919 1.00 16.64 9 LEU F N 1
ATOM 9103 C CA . LEU F 1 9 ? 38.301 21.379 51.299 1.00 18.37 9 LEU F CA 1
ATOM 9104 C C . LEU F 1 9 ? 39.212 20.149 51.329 1.00 20.36 9 LEU F C 1
ATOM 9105 O O . LEU F 1 9 ? 38.958 19.172 50.620 1.00 20.40 9 LEU F O 1
ATOM 9110 N N . ALA F 1 10 ? 40.275 20.191 52.127 1.00 19.95 10 ALA F N 1
ATOM 9111 C CA . ALA F 1 10 ? 41.213 19.073 52.163 1.00 19.34 10 ALA F CA 1
ATOM 9112 C C . ALA F 1 10 ? 41.657 18.597 53.542 1.00 20.91 10 ALA F C 1
ATOM 9113 O O . ALA F 1 10 ? 41.560 19.322 54.545 1.00 18.73 10 ALA F O 1
ATOM 9115 N N . THR F 1 11 ? 42.124 17.354 53.586 1.00 20.66 11 THR F N 1
ATOM 9116 C CA . THR F 1 11 ? 42.631 16.770 54.832 1.00 21.15 11 THR F CA 1
ATOM 9117 C C . THR F 1 11 ? 43.371 15.503 54.474 1.00 21.49 11 THR F C 1
ATOM 9118 O O . THR F 1 11 ? 43.363 15.084 53.307 1.00 21.57 11 THR F O 1
ATOM 9122 N N . SER F 1 12 ? 44.024 14.890 55.457 1.00 20.76 12 SER F N 1
ATOM 9123 C CA . SER F 1 12 ? 44.745 13.661 55.201 1.00 19.66 12 SER F CA 1
ATOM 9124 C C . SER F 1 12 ? 44.715 12.715 56.399 1.00 21.28 12 SER F C 1
ATOM 9125 O O . SER F 1 12 ? 44.320 13.093 57.510 1.00 20.95 12 SER F O 1
ATOM 9128 N N . ASN F 1 13 ? 45.082 11.468 56.139 1.00 22.02 13 ASN F N 1
ATOM 9129 C CA . ASN F 1 13 ? 45.222 10.466 57.187 1.00 24.03 13 ASN F CA 1
ATOM 9130 C C . ASN F 1 13 ? 44.057 10.261 58.169 1.00 24.62 13 ASN F C 1
ATOM 9131 O O . ASN F 1 13 ? 44.261 10.226 59.381 1.00 27.67 13 ASN F O 1
ATOM 9136 N N . PRO F 1 14 ? 42.822 10.114 57.675 1.00 25.65 14 PRO F N 1
ATOM 9137 C CA . PRO F 1 14 ? 41.755 9.912 58.657 1.00 25.34 14 PRO F CA 1
ATOM 9138 C C . PRO F 1 14 ? 41.953 8.646 59.504 1.00 26.14 14 PRO F C 1
ATOM 9139 O O . PRO F 1 14 ? 41.332 8.499 60.550 1.00 26.03 14 PRO F O 1
ATOM 9151 N N . GLY F 1 16 ? 40.854 5.557 59.596 1.00 28.42 16 GLY F N 1
ATOM 9152 C CA . GLY F 1 16 ? 39.705 4.836 60.123 1.00 26.97 16 GLY F CA 1
ATOM 9153 C C . GLY F 1 16 ? 38.785 5.587 61.069 1.00 26.78 16 GLY F C 1
ATOM 9154 O O . GLY F 1 16 ? 37.804 5.030 61.548 1.00 24.91 16 GLY F O 1
ATOM 9155 N N . ASP F 1 17 ? 39.085 6.853 61.351 1.00 28.12 17 ASP F N 1
ATOM 9156 C CA . ASP F 1 17 ? 38.227 7.635 62.239 1.00 26.56 17 ASP F CA 1
ATOM 9157 C C . ASP F 1 17 ? 37.000 8.102 61.449 1.00 27.07 17 ASP F C 1
ATOM 9158 O O . ASP F 1 17 ? 36.950 9.241 60.960 1.00 26.47 17 ASP F O 1
ATOM 9163 N N . LEU F 1 18 ? 36.006 7.221 61.341 1.00 26.79 18 LEU F N 1
ATOM 9164 C CA . LEU F 1 18 ? 34.785 7.524 60.608 1.00 25.73 18 LEU F CA 1
ATOM 9165 C C . LEU F 1 18 ? 33.918 8.614 61.236 1.00 26.66 18 LEU F C 1
ATOM 9166 O O . LEU F 1 18 ? 33.163 9.274 60.518 1.00 25.06 18 LEU F O 1
ATOM 9171 N N . GLU F 1 19 ? 33.981 8.795 62.555 1.00 25.21 19 GLU F N 1
ATOM 9172 C CA . GLU F 1 19 ? 33.186 9.863 63.174 1.00 26.63 19 GLU F CA 1
ATOM 9173 C C . GLU F 1 19 ? 33.767 11.194 62.694 1.00 24.36 19 GLU F C 1
ATOM 9174 O O . GLU F 1 19 ? 33.027 12.124 62.360 1.00 24.00 19 GLU F O 1
ATOM 9180 N N . ALA F 1 20 ? 35.093 11.284 62.675 1.00 23.36 20 ALA F N 1
ATOM 9181 C CA . ALA F 1 20 ? 35.757 12.501 62.197 1.00 23.55 20 ALA F CA 1
ATOM 9182 C C . ALA F 1 20 ? 35.431 12.746 60.698 1.00 21.93 20 ALA F C 1
ATOM 9183 O O . ALA F 1 20 ? 35.239 13.891 60.279 1.00 20.84 20 ALA F O 1
ATOM 9185 N N . LEU F 1 21 ? 35.354 11.667 59.917 1.00 22.43 21 LEU F N 1
ATOM 9186 C CA . LEU F 1 21 ? 35.045 11.752 58.480 1.00 23.26 21 LEU F CA 1
ATOM 9187 C C . LEU F 1 21 ? 33.644 12.320 58.289 1.00 21.91 21 LEU F C 1
ATOM 9188 O O . LEU F 1 21 ? 33.435 13.242 57.482 1.00 22.97 21 LEU F O 1
ATOM 9193 N N . GLU F 1 22 ? 32.686 11.779 59.034 1.00 22.51 22 GLU F N 1
ATOM 9194 C CA . GLU F 1 22 ? 31.309 12.247 58.961 1.00 26.07 22 GLU F CA 1
ATOM 9195 C C . GLU F 1 22 ? 31.204 13.734 59.302 1.00 25.98 22 GLU F C 1
ATOM 9196 O O . GLU F 1 22 ? 30.440 14.460 58.675 1.00 26.68 22 GLU F O 1
ATOM 9202 N N . LYS F 1 23 ? 31.943 14.192 60.304 1.00 24.82 23 LYS F N 1
ATOM 9203 C CA . LYS F 1 23 ? 31.877 15.616 60.661 1.00 26.13 23 LYS F CA 1
ATOM 9204 C C . LYS F 1 23 ? 32.511 16.488 59.570 1.00 23.58 23 LYS F C 1
ATOM 9205 O O . LYS F 1 23 ? 32.033 17.571 59.301 1.00 26.66 23 LYS F O 1
ATOM 9211 N N . PHE F 1 24 ? 33.590 15.998 58.961 1.00 23.31 24 PHE F N 1
ATOM 9212 C CA . PHE F 1 24 ? 34.311 16.689 57.882 1.00 23.95 24 PHE F CA 1
ATOM 9213 C C . PHE F 1 24 ? 33.363 16.889 56.691 1.00 24.94 24 PHE F C 1
ATOM 9214 O O . PHE F 1 24 ? 33.312 17.976 56.098 1.00 25.17 24 PHE F O 1
ATOM 9222 N N . VAL F 1 25 ? 32.595 15.847 56.378 1.00 24.46 25 VAL F N 1
ATOM 9223 C CA . VAL F 1 25 ? 31.637 15.873 55.273 1.00 25.93 25 VAL F CA 1
ATOM 9224 C C . VAL F 1 25 ? 30.445 16.755 55.626 1.00 27.42 25 VAL F C 1
ATOM 9225 O O . VAL F 1 25 ? 29.918 17.486 54.778 1.00 25.54 25 VAL F O 1
ATOM 9229 N N . LYS F 1 26 ? 30.034 16.686 56.886 1.00 28.24 26 LYS F N 1
ATOM 9230 C CA . LYS F 1 26 ? 28.910 17.468 57.370 1.00 31.09 26 LYS F CA 1
ATOM 9231 C C . LYS F 1 26 ? 29.104 18.975 57.206 1.00 30.13 26 LYS F C 1
ATOM 9232 O O . LYS F 1 26 ? 28.164 19.689 56.856 1.00 31.15 26 LYS F O 1
ATOM 9238 N N . LEU F 1 27 ? 30.322 19.446 57.447 1.00 28.17 27 LEU F N 1
ATOM 9239 C CA . LEU F 1 27 ? 30.625 20.867 57.339 1.00 27.20 27 LEU F CA 1
ATOM 9240 C C . LEU F 1 27 ? 31.020 21.356 55.938 1.00 26.55 27 LEU F C 1
ATOM 9241 O O . LEU F 1 27 ? 31.153 22.559 55.723 1.00 22.05 27 LEU F O 1
ATOM 9246 N N . ALA F 1 28 ? 31.209 20.435 54.990 1.00 24.74 28 ALA F N 1
ATOM 9247 C CA . ALA F 1 28 ? 31.613 20.835 53.648 1.00 23.39 28 ALA F CA 1
ATOM 9248 C C . ALA F 1 28 ? 30.685 21.897 53.042 1.00 23.43 28 ALA F C 1
ATOM 9249 O O . ALA F 1 28 ? 31.154 22.878 52.466 1.00 24.01 28 ALA F O 1
ATOM 9251 N N . PRO F 1 29 ? 29.359 21.702 53.134 1.00 25.70 29 PRO F N 1
ATOM 9252 C CA . PRO F 1 29 ? 28.435 22.690 52.573 1.00 27.10 29 PRO F CA 1
ATOM 9253 C C . PRO F 1 29 ? 28.700 24.116 53.068 1.00 29.13 29 PRO F C 1
ATOM 9254 O O . PRO F 1 29 ? 28.752 25.064 52.268 1.00 28.01 29 PRO F O 1
ATOM 9258 N N . ASP F 1 30 ? 28.888 24.255 54.382 1.00 28.61 30 ASP F N 1
ATOM 9259 C CA . ASP F 1 30 ? 29.128 25.555 55.005 1.00 29.06 30 ASP F CA 1
ATOM 9260 C C . ASP F 1 30 ? 30.387 26.250 54.564 1.00 27.48 30 ASP F C 1
ATOM 9261 O O . ASP F 1 30 ? 30.465 27.470 54.632 1.00 27.78 30 ASP F O 1
ATOM 9266 N N . THR F 1 31 ? 31.384 25.486 54.129 1.00 26.34 31 THR F N 1
ATOM 9267 C CA . THR F 1 31 ? 32.662 26.077 53.705 1.00 24.42 31 THR F CA 1
ATOM 9268 C C . THR F 1 31 ? 32.623 26.700 52.314 1.00 23.25 31 THR F C 1
ATOM 9269 O O . THR F 1 31 ? 33.496 27.486 51.980 1.00 22.36 31 THR F O 1
ATOM 9273 N N . GLY F 1 32 ? 31.623 26.336 51.509 1.00 23.12 32 GLY F N 1
ATOM 9274 C CA . GLY F 1 32 ? 31.534 26.852 50.149 1.00 22.04 32 GLY F CA 1
ATOM 9275 C C . GLY F 1 32 ? 32.556 26.178 49.231 1.00 20.61 32 GLY F C 1
ATOM 9276 O O . GLY F 1 32 ? 32.879 26.673 48.146 1.00 21.78 32 GLY F O 1
ATOM 9277 N N . ALA F 1 33 ? 33.089 25.046 49.677 1.00 19.76 33 ALA F N 1
ATOM 9278 C CA . ALA F 1 33 ? 34.078 24.286 48.898 1.00 17.82 33 ALA F CA 1
ATOM 9279 C C . ALA F 1 33 ? 33.538 23.934 47.515 1.00 16.68 33 ALA F C 1
ATOM 9280 O O . ALA F 1 33 ? 32.348 23.658 47.355 1.00 14.05 33 ALA F O 1
ATOM 9282 N N . ASP F 1 34 ? 34.421 23.947 46.522 1.00 18.01 34 ASP F N 1
ATOM 9283 C CA . ASP F 1 34 ? 34.040 23.589 45.152 1.00 17.95 34 ASP F CA 1
ATOM 9284 C C . ASP F 1 34 ? 34.427 22.132 44.928 1.00 19.50 34 ASP F C 1
ATOM 9285 O O . ASP F 1 34 ? 33.916 21.478 44.010 1.00 19.82 34 ASP F O 1
ATOM 9290 N N . ALA F 1 35 ? 35.370 21.648 45.737 1.00 17.79 35 ALA F N 1
ATOM 9291 C CA . ALA F 1 35 ? 35.859 20.277 45.600 1.00 18.23 35 ALA F CA 1
ATOM 9292 C C . ALA F 1 35 ? 36.560 19.820 46.871 1.00 20.06 35 ALA F C 1
ATOM 9293 O O . ALA F 1 35 ? 36.888 20.642 47.747 1.00 20.72 35 ALA F O 1
ATOM 9295 N N . ILE F 1 36 ? 36.801 18.514 46.958 1.00 18.72 36 ILE F N 1
ATOM 9296 C CA . ILE F 1 36 ? 37.488 17.920 48.105 1.00 18.06 36 ILE F CA 1
ATOM 9297 C C . ILE F 1 36 ? 38.684 17.081 47.655 1.00 19.30 36 ILE F C 1
ATOM 9298 O O . ILE F 1 36 ? 38.603 16.337 46.657 1.00 17.36 36 ILE F O 1
ATOM 9303 N N . ALA F 1 37 ? 39.797 17.224 48.379 1.00 17.58 37 ALA F N 1
ATOM 9304 C CA . ALA F 1 37 ? 41.003 16.443 48.141 1.00 17.50 37 ALA F CA 1
ATOM 9305 C C . ALA F 1 37 ? 41.302 15.749 49.470 1.00 19.44 37 ALA F C 1
ATOM 9306 O O . ALA F 1 37 ? 41.303 16.393 50.530 1.00 15.62 37 ALA F O 1
ATOM 9308 N N . LEU F 1 38 ? 41.532 14.435 49.426 1.00 19.46 38 LEU F N 1
ATOM 9309 C CA . LEU F 1 38 ? 41.805 13.677 50.647 1.00 17.78 38 LEU F CA 1
ATOM 9310 C C . LEU F 1 38 ? 42.952 12.721 50.395 1.00 19.94 38 LEU F C 1
ATOM 9311 O O . LEU F 1 38 ? 42.935 11.957 49.410 1.00 18.93 38 LEU F O 1
ATOM 9316 N N . ILE F 1 39 ? 43.955 12.784 51.269 1.00 16.61 39 ILE F N 1
ATOM 9317 C CA . ILE F 1 39 ? 45.140 11.941 51.171 1.00 17.81 39 ILE F CA 1
ATOM 9318 C C . ILE F 1 39 ? 45.083 10.872 52.276 1.00 18.96 39 ILE F C 1
ATOM 9319 O O . ILE F 1 39 ? 44.603 11.157 53.372 1.00 18.62 39 ILE F O 1
ATOM 9324 N N . GLY F 1 40 ? 45.547 9.650 51.992 1.00 18.08 40 GLY F N 1
ATOM 9325 C CA . GLY F 1 40 ? 45.508 8.587 52.999 1.00 18.28 40 GLY F CA 1
ATOM 9326 C C . GLY F 1 40 ? 46.433 8.809 54.208 1.00 20.00 40 GLY F C 1
ATOM 9327 O O . GLY F 1 40 ? 47.030 9.870 54.305 1.00 20.06 40 GLY F O 1
ATOM 9328 N N . ASN F 1 41 ? 46.568 7.844 55.127 1.00 19.12 41 ASN F N 1
ATOM 9329 C CA . ASN F 1 41 ? 45.881 6.553 55.078 1.00 20.17 41 ASN F CA 1
ATOM 9330 C C . ASN F 1 41 ? 44.397 6.761 55.300 1.00 21.91 41 ASN F C 1
ATOM 9331 O O . ASN F 1 41 ? 43.999 7.491 56.219 1.00 23.94 41 ASN F O 1
ATOM 9336 N N . LEU F 1 42 ? 43.557 6.137 54.479 1.00 22.45 42 LEU F N 1
ATOM 9337 C CA . LEU F 1 42 ? 42.127 6.291 54.710 1.00 21.57 42 LEU F CA 1
ATOM 9338 C C . LEU F 1 42 ? 41.770 5.375 55.878 1.00 21.13 42 LEU F C 1
ATOM 9339 O O . LEU F 1 42 ? 40.884 5.680 56.661 1.00 21.47 42 LEU F O 1
ATOM 9352 N N . PRO F 1 44 ? 43.493 2.000 58.662 1.00 24.51 44 PRO F N 1
ATOM 9353 C CA . PRO F 1 44 ? 44.707 1.361 59.178 1.00 24.78 44 PRO F CA 1
ATOM 9354 C C . PRO F 1 44 ? 44.915 0.120 58.330 1.00 23.49 44 PRO F C 1
ATOM 9355 O O . PRO F 1 44 ? 43.977 -0.348 57.688 1.00 25.66 44 PRO F O 1
ATOM 9359 N N . LYS F 1 45 ? 46.125 -0.418 58.336 1.00 24.14 45 LYS F N 1
ATOM 9360 C CA . LYS F 1 45 ? 46.447 -1.623 57.583 1.00 24.23 45 LYS F CA 1
ATOM 9361 C C . LYS F 1 45 ? 45.487 -2.784 57.829 1.00 25.64 45 LYS F C 1
ATOM 9362 O O . LYS F 1 45 ? 45.068 -3.452 56.884 1.00 27.21 45 LYS F O 1
ATOM 9368 N N . ALA F 1 46 ? 45.127 -3.031 59.088 1.00 26.32 46 ALA F N 1
ATOM 9369 C CA . ALA F 1 46 ? 44.239 -4.152 59.410 1.00 25.39 46 ALA F CA 1
ATOM 9370 C C . ALA F 1 46 ? 42.817 -4.049 58.850 1.00 26.96 46 ALA F C 1
ATOM 9371 O O . ALA F 1 46 ? 42.112 -5.053 58.760 1.00 24.05 46 ALA F O 1
ATOM 9373 N N . ALA F 1 47 ? 42.378 -2.848 58.472 1.00 26.14 47 ALA F N 1
ATOM 9374 C CA . ALA F 1 47 ? 41.036 -2.725 57.928 1.00 25.32 47 ALA F CA 1
ATOM 9375 C C . ALA F 1 47 ? 40.884 -3.593 56.687 1.00 24.51 47 ALA F C 1
ATOM 9376 O O . ALA F 1 47 ? 41.864 -3.930 56.027 1.00 23.65 47 ALA F O 1
ATOM 9378 N N . LYS F 1 48 ? 39.641 -3.940 56.380 1.00 26.38 48 LYS F N 1
ATOM 9379 C CA . LYS F 1 48 ? 39.312 -4.774 55.229 1.00 28.79 48 LYS F CA 1
ATOM 9380 C C . LYS F 1 48 ? 38.362 -4.029 54.280 1.00 27.90 48 LYS F C 1
ATOM 9381 O O . LYS F 1 48 ? 37.956 -2.905 54.552 1.00 27.67 48 LYS F O 1
ATOM 9387 N N . SER F 1 49 ? 37.998 -4.678 53.180 1.00 27.96 49 SER F N 1
ATOM 9388 C CA . SER F 1 49 ? 37.119 -4.082 52.184 1.00 29.32 49 SER F CA 1
ATOM 9389 C C . SER F 1 49 ? 35.849 -3.435 52.738 1.00 29.91 49 SER F C 1
ATOM 9390 O O . SER F 1 49 ? 35.550 -2.285 52.415 1.00 29.74 49 SER F O 1
ATOM 9393 N N . ARG F 1 50 ? 35.103 -4.162 53.565 1.00 30.04 50 ARG F N 1
ATOM 9394 C CA . ARG F 1 50 ? 33.871 -3.612 54.120 1.00 31.22 50 ARG F CA 1
ATOM 9395 C C . ARG F 1 50 ? 34.122 -2.275 54.811 1.00 29.70 50 ARG F C 1
ATOM 9396 O O . ARG F 1 50 ? 33.237 -1.416 54.868 1.00 27.91 50 ARG F O 1
ATOM 9404 N N . ASP F 1 51 ? 35.322 -2.107 55.353 1.00 27.75 51 ASP F N 1
ATOM 9405 C CA . ASP F 1 51 ? 35.644 -0.872 56.047 1.00 26.86 51 ASP F CA 1
ATOM 9406 C C . ASP F 1 51 ? 35.755 0.278 55.035 1.00 26.60 51 ASP F C 1
ATOM 9407 O O . ASP F 1 51 ? 35.273 1.393 55.285 1.00 23.98 51 ASP F O 1
ATOM 9412 N N . TYR F 1 52 ? 36.388 0.000 53.896 1.00 24.44 52 TYR F N 1
ATOM 9413 C CA . TYR F 1 52 ? 36.533 1.014 52.860 1.00 24.80 52 TYR F CA 1
ATOM 9414 C C . TYR F 1 52 ? 35.169 1.390 52.300 1.00 24.25 52 TYR F C 1
ATOM 9415 O O . TYR F 1 52 ? 34.925 2.551 51.987 1.00 23.04 52 TYR F O 1
ATOM 9424 N N . ALA F 1 53 ? 34.273 0.410 52.195 1.00 24.21 53 ALA F N 1
ATOM 9425 C CA . ALA F 1 53 ? 32.941 0.679 51.678 1.00 23.63 53 ALA F CA 1
ATOM 9426 C C . ALA F 1 53 ? 32.236 1.679 52.585 1.00 24.18 53 ALA F C 1
ATOM 9427 O O . ALA F 1 53 ? 31.583 2.609 52.116 1.00 24.43 53 ALA F O 1
ATOM 9429 N N . ALA F 1 54 ? 32.387 1.506 53.890 1.00 23.10 54 ALA F N 1
ATOM 9430 C CA . ALA F 1 54 ? 31.749 2.410 54.822 1.00 23.83 54 ALA F CA 1
ATOM 9431 C C . ALA F 1 54 ? 32.353 3.793 54.646 1.00 23.87 54 ALA F C 1
ATOM 9432 O O . ALA F 1 54 ? 31.632 4.785 54.572 1.00 25.03 54 ALA F O 1
ATOM 9434 N N . PHE F 1 55 ? 33.681 3.839 54.569 1.00 23.71 55 PHE F N 1
ATOM 9435 C CA . PHE F 1 55 ? 34.421 5.085 54.399 1.00 23.57 55 PHE F CA 1
ATOM 9436 C C . PHE F 1 55 ? 33.946 5.890 53.172 1.00 23.30 55 PHE F C 1
ATOM 9437 O O . PHE F 1 55 ? 33.659 7.087 53.269 1.00 20.75 55 PHE F O 1
ATOM 9445 N N . PHE F 1 56 ? 33.894 5.221 52.023 1.00 20.34 56 PHE F N 1
ATOM 9446 C CA . PHE F 1 56 ? 33.475 5.860 50.789 1.00 21.01 56 PHE F CA 1
ATOM 9447 C C . PHE F 1 56 ? 32.027 6.283 50.803 1.00 21.72 56 PHE F C 1
ATOM 9448 O O . PHE F 1 56 ? 31.678 7.312 50.222 1.00 21.88 56 PHE F O 1
ATOM 9456 N N . ARG F 1 57 ? 31.184 5.495 51.463 1.00 21.47 57 ARG F N 1
ATOM 9457 C CA . ARG F 1 57 ? 29.772 5.813 51.533 1.00 23.75 57 ARG F CA 1
ATOM 9458 C C . ARG F 1 57 ? 29.576 7.147 52.270 1.00 23.54 57 ARG F C 1
ATOM 9459 O O . ARG F 1 57 ? 28.787 7.997 51.829 1.00 22.20 57 ARG F O 1
ATOM 9467 N N . ILE F 1 58 ? 30.300 7.325 53.379 1.00 21.57 58 ILE F N 1
ATOM 9468 C CA . ILE F 1 58 ? 30.257 8.569 54.154 1.00 21.73 58 ILE F CA 1
ATOM 9469 C C . ILE F 1 58 ? 30.830 9.723 53.299 1.00 22.73 58 ILE F C 1
ATOM 9470 O O . ILE F 1 58 ? 30.212 10.769 53.154 1.00 23.62 58 ILE F O 1
ATOM 9475 N N . LEU F 1 59 ? 32.001 9.517 52.709 1.00 20.50 59 LEU F N 1
ATOM 9476 C CA . LEU F 1 59 ? 32.617 10.560 51.915 1.00 23.40 59 LEU F CA 1
ATOM 9477 C C . LEU F 1 59 ? 31.736 11.043 50.750 1.00 23.60 59 LEU F C 1
ATOM 9478 O O . LEU F 1 59 ? 31.683 12.242 50.467 1.00 22.54 59 LEU F O 1
ATOM 9483 N N . SER F 1 60 ? 31.056 10.114 50.082 1.00 22.50 60 SER F N 1
ATOM 9484 C CA . SER F 1 60 ? 30.203 10.449 48.943 1.00 23.20 60 SER F CA 1
ATOM 9485 C C . SER F 1 60 ? 29.031 11.343 49.311 1.00 23.77 60 SER F C 1
ATOM 9486 O O . SER F 1 60 ? 28.394 11.903 48.427 1.00 23.71 60 SER F O 1
ATOM 9489 N N . GLU F 1 61 ? 28.735 11.479 50.604 1.00 23.50 61 GLU F N 1
ATOM 9490 C CA . GLU F 1 61 ? 27.611 12.318 51.011 1.00 23.53 61 GLU F CA 1
ATOM 9491 C C . GLU F 1 61 ? 27.885 13.823 50.887 1.00 22.60 61 GLU F C 1
ATOM 9492 O O . GLU F 1 61 ? 26.969 14.618 51.040 1.00 23.00 61 GLU F O 1
ATOM 9498 N N . ALA F 1 62 ? 29.134 14.210 50.623 1.00 19.90 62 ALA F N 1
ATOM 9499 C CA . ALA F 1 62 ? 29.459 15.630 50.442 1.00 20.50 62 ALA F CA 1
ATOM 9500 C C . ALA F 1 62 ? 28.924 16.140 49.096 1.00 20.59 62 ALA F C 1
ATOM 9501 O O . ALA F 1 62 ? 28.777 17.349 48.905 1.00 20.05 62 ALA F O 1
ATOM 9503 N N . HIS F 1 63 ? 28.660 15.223 48.160 1.00 20.72 63 HIS F N 1
ATOM 9504 C CA . HIS F 1 63 ? 28.155 15.611 46.840 1.00 21.24 63 HIS F CA 1
ATOM 9505 C C . HIS F 1 63 ? 29.008 16.707 46.200 1.00 20.36 63 HIS F C 1
ATOM 9506 O O . HIS F 1 63 ? 28.533 17.774 45.817 1.00 18.73 63 HIS F O 1
ATOM 9513 N N . LEU F 1 64 ? 30.288 16.422 46.084 1.00 19.32 64 LEU F N 1
ATOM 9514 C CA . LEU F 1 64 ? 31.208 17.357 45.488 1.00 20.63 64 LEU F CA 1
ATOM 9515 C C . LEU F 1 64 ? 32.275 16.574 44.770 1.00 19.22 64 LEU F C 1
ATOM 9516 O O . LEU F 1 64 ? 32.546 15.424 45.124 1.00 20.18 64 LEU F O 1
ATOM 9521 N N . PRO F 1 65 ? 32.890 17.182 43.744 1.00 19.75 65 PRO F N 1
ATOM 9522 C CA . PRO F 1 65 ? 33.968 16.527 42.994 1.00 17.91 65 PRO F CA 1
ATOM 9523 C C . PRO F 1 65 ? 34.995 16.215 44.098 1.00 18.13 65 PRO F C 1
ATOM 9524 O O . PRO F 1 65 ? 35.396 17.108 44.867 1.00 15.55 65 PRO F O 1
ATOM 9528 N N . THR F 1 66 ? 35.423 14.959 44.177 1.00 17.68 66 THR F N 1
ATOM 9529 C CA . THR F 1 66 ? 36.317 14.515 45.245 1.00 14.59 66 THR F CA 1
ATOM 9530 C C . THR F 1 66 ? 37.426 13.640 44.680 1.00 16.54 66 THR F C 1
ATOM 9531 O O . THR F 1 66 ? 37.153 12.708 43.919 1.00 15.89 66 THR F O 1
ATOM 9535 N N . ALA F 1 67 ? 38.670 13.949 45.032 1.00 14.46 67 ALA F N 1
ATOM 9536 C CA . ALA F 1 67 ? 39.824 13.171 44.598 1.00 15.52 67 ALA F CA 1
ATOM 9537 C C . ALA F 1 67 ? 40.612 12.641 45.812 1.00 16.17 67 ALA F C 1
ATOM 9538 O O . ALA F 1 67 ? 40.748 13.335 46.824 1.00 18.08 67 ALA F O 1
ATOM 9540 N N . TYR F 1 68 ? 41.144 11.428 45.715 1.00 16.53 68 TYR F N 1
ATOM 9541 C CA . TYR F 1 68 ? 41.921 10.864 46.818 1.00 16.70 68 TYR F CA 1
ATOM 9542 C C . TYR F 1 68 ? 42.978 9.873 46.358 1.00 17.00 68 TYR F C 1
ATOM 9543 O O . TYR F 1 68 ? 42.919 9.343 45.235 1.00 14.18 68 TYR F O 1
ATOM 9552 N N . VAL F 1 69 ? 43.983 9.669 47.210 1.00 17.87 69 VAL F N 1
ATOM 9553 C CA . VAL F 1 69 ? 45.038 8.696 46.954 1.00 16.15 69 VAL F CA 1
ATOM 9554 C C . VAL F 1 69 ? 45.201 7.950 48.277 1.00 19.26 69 VAL F C 1
ATOM 9555 O O . VAL F 1 69 ? 44.893 8.483 49.343 1.00 19.11 69 VAL F O 1
ATOM 9559 N N . PRO F 1 70 ? 45.661 6.692 48.223 1.00 19.14 70 PRO F N 1
ATOM 9560 C CA . PRO F 1 70 ? 45.837 5.900 49.446 1.00 19.05 70 PRO F CA 1
ATOM 9561 C C . PRO F 1 70 ? 47.110 6.227 50.202 1.00 19.49 70 PRO F C 1
ATOM 9562 O O . PRO F 1 70 ? 48.005 6.887 49.675 1.00 18.76 70 PRO F O 1
ATOM 9566 N N . GLY F 1 71 ? 47.188 5.761 51.449 1.00 20.63 71 GLY F N 1
ATOM 9567 C CA . GLY F 1 71 ? 48.372 5.992 52.247 1.00 18.19 71 GLY F CA 1
ATOM 9568 C C . GLY F 1 71 ? 49.174 4.711 52.320 1.00 21.50 71 GLY F C 1
ATOM 9569 O O . GLY F 1 71 ? 48.732 3.695 51.795 1.00 21.54 71 GLY F O 1
ATOM 9570 N N . PRO F 1 72 ? 50.354 4.713 52.971 1.00 21.91 72 PRO F N 1
ATOM 9571 C CA . PRO F 1 72 ? 51.200 3.518 53.092 1.00 21.19 72 PRO F CA 1
ATOM 9572 C C . PRO F 1 72 ? 50.506 2.295 53.726 1.00 21.20 72 PRO F C 1
ATOM 9573 O O . PRO F 1 72 ? 50.882 1.156 53.450 1.00 22.04 72 PRO F O 1
ATOM 9577 N N . GLN F 1 73 ? 49.477 2.530 54.537 1.00 20.55 73 GLN F N 1
ATOM 9578 C CA . GLN F 1 73 ? 48.759 1.443 55.203 1.00 23.35 73 GLN F CA 1
ATOM 9579 C C . GLN F 1 73 ? 47.512 0.896 54.512 1.00 22.70 73 GLN F C 1
ATOM 9580 O O . GLN F 1 73 ? 46.945 -0.106 54.944 1.00 21.98 73 GLN F O 1
ATOM 9586 N N . ASP F 1 74 ? 47.085 1.541 53.436 1.00 23.43 74 ASP F N 1
ATOM 9587 C CA . ASP F 1 74 ? 45.899 1.087 52.735 1.00 23.79 74 ASP F CA 1
ATOM 9588 C C . ASP F 1 74 ? 46.190 -0.138 51.862 1.00 24.35 74 ASP F C 1
ATOM 9589 O O . ASP F 1 74 ? 46.010 -0.094 50.644 1.00 24.87 74 ASP F O 1
ATOM 9594 N N . ALA F 1 75 ? 46.613 -1.233 52.508 1.00 23.98 75 ALA F N 1
ATOM 9595 C CA . ALA F 1 75 ? 46.954 -2.490 51.832 1.00 23.68 75 ALA F CA 1
ATOM 9596 C C . ALA F 1 75 ? 46.187 -3.699 52.362 1.00 24.58 75 ALA F C 1
ATOM 9597 O O . ALA F 1 75 ? 45.739 -3.714 53.518 1.00 25.34 75 ALA F O 1
ATOM 9599 N N . PRO F 1 76 ? 46.034 -4.742 51.521 1.00 23.69 76 PRO F N 1
ATOM 9600 C CA . PRO F 1 76 ? 46.548 -4.798 50.144 1.00 24.30 76 PRO F CA 1
ATOM 9601 C C . PRO F 1 76 ? 45.848 -3.765 49.241 1.00 22.40 76 PRO F C 1
ATOM 9602 O O . PRO F 1 76 ? 44.711 -3.359 49.498 1.00 20.68 76 PRO F O 1
ATOM 9606 N N . ILE F 1 77 ? 46.539 -3.348 48.188 1.00 23.25 77 ILE F N 1
ATOM 9607 C CA . ILE F 1 77 ? 46.016 -2.338 47.259 1.00 22.90 77 ILE F CA 1
ATOM 9608 C C . ILE F 1 77 ? 44.645 -2.618 46.655 1.00 23.69 77 ILE F C 1
ATOM 9609 O O . ILE F 1 77 ? 43.867 -1.676 46.424 1.00 24.40 77 ILE F O 1
ATOM 9614 N N . TRP F 1 78 ? 44.327 -3.898 46.421 1.00 24.90 78 TRP F N 1
ATOM 9615 C CA . TRP F 1 78 ? 43.062 -4.266 45.766 1.00 23.96 78 TRP F CA 1
ATOM 9616 C C . TRP F 1 78 ? 41.783 -4.027 46.546 1.00 24.97 78 TRP F C 1
ATOM 9617 O O . TRP F 1 78 ? 40.706 -3.935 45.950 1.00 25.00 78 TRP F O 1
ATOM 9628 N N . GLU F 1 79 ? 41.875 -3.915 47.870 1.00 24.62 79 GLU F N 1
ATOM 9629 C CA . GLU F 1 79 ? 40.675 -3.672 48.653 1.00 24.78 79 GLU F CA 1
ATOM 9630 C C . GLU F 1 79 ? 40.247 -2.221 48.494 1.00 23.55 79 GLU F C 1
ATOM 9631 O O . GLU F 1 79 ? 39.067 -1.935 48.285 1.00 20.49 79 GLU F O 1
ATOM 9637 N N . TYR F 1 80 ? 41.211 -1.314 48.603 1.00 22.81 80 TYR F N 1
ATOM 9638 C CA . TYR F 1 80 ? 40.969 0.115 48.401 1.00 22.38 80 TYR F CA 1
ATOM 9639 C C . TYR F 1 80 ? 40.470 0.316 46.955 1.00 22.23 80 TYR F C 1
ATOM 9640 O O . TYR F 1 80 ? 39.447 0.943 46.730 1.00 21.89 80 TYR F O 1
ATOM 9649 N N . LEU F 1 81 ? 41.193 -0.241 45.985 1.00 24.50 81 LEU F N 1
ATOM 9650 C CA . LEU F 1 81 ? 40.841 -0.104 44.563 1.00 24.71 81 LEU F CA 1
ATOM 9651 C C . LEU F 1 81 ? 39.431 -0.582 44.274 1.00 23.61 81 LEU F C 1
ATOM 9652 O O . LEU F 1 81 ? 38.657 0.085 43.594 1.00 24.88 81 LEU F O 1
ATOM 9657 N N . ARG F 1 82 ? 39.105 -1.753 44.794 1.00 23.86 82 ARG F N 1
ATOM 9658 C CA . ARG F 1 82 ? 37.797 -2.338 44.604 1.00 22.92 82 ARG F CA 1
ATOM 9659 C C . ARG F 1 82 ? 36.677 -1.459 45.145 1.00 23.86 82 ARG F C 1
ATOM 9660 O O . ARG F 1 82 ? 35.671 -1.224 44.460 1.00 22.57 82 ARG F O 1
ATOM 9668 N N . GLU F 1 83 ? 36.834 -0.964 46.371 1.00 20.98 83 GLU F N 1
ATOM 9669 C CA . GLU F 1 83 ? 35.778 -0.158 46.943 1.00 19.61 83 GLU F CA 1
ATOM 9670 C C . GLU F 1 83 ? 35.700 1.239 46.301 1.00 19.83 83 GLU F C 1
ATOM 9671 O O . GLU F 1 83 ? 34.629 1.870 46.278 1.00 18.83 83 GLU F O 1
ATOM 9677 N N . ALA F 1 84 ? 36.829 1.698 45.775 1.00 18.54 84 ALA F N 1
ATOM 9678 C CA . ALA F 1 84 ? 36.875 2.980 45.078 1.00 19.55 84 ALA F CA 1
ATOM 9679 C C . ALA F 1 84 ? 36.091 2.769 43.780 1.00 20.76 84 ALA F C 1
ATOM 9680 O O . ALA F 1 84 ? 35.215 3.562 43.446 1.00 20.40 84 ALA F O 1
ATOM 9682 N N . ALA F 1 85 ? 36.409 1.682 43.062 1.00 21.69 85 ALA F N 1
ATOM 9683 C CA . ALA F 1 85 ? 35.724 1.375 41.797 1.00 22.38 85 ALA F CA 1
ATOM 9684 C C . ALA F 1 85 ? 34.227 1.368 42.027 1.00 23.31 85 ALA F C 1
ATOM 9685 O O . ALA F 1 85 ? 33.472 2.048 41.310 1.00 25.15 85 ALA F O 1
ATOM 9687 N N . ASN F 1 86 ? 33.804 0.627 43.051 1.00 21.88 86 ASN F N 1
ATOM 9688 C CA . ASN F 1 86 ? 32.396 0.501 43.379 1.00 21.72 86 ASN F CA 1
ATOM 9689 C C . ASN F 1 86 ? 31.668 1.796 43.666 1.00 21.73 86 ASN F C 1
ATOM 9690 O O . ASN F 1 86 ? 30.577 2.039 43.129 1.00 17.72 86 ASN F O 1
ATOM 9695 N N . VAL F 1 87 ? 32.229 2.621 44.541 1.00 20.69 87 VAL F N 1
ATOM 9696 C CA . VAL F 1 87 ? 31.518 3.839 44.869 1.00 20.54 87 VAL F CA 1
ATOM 9697 C C . VAL F 1 87 ? 31.476 4.754 43.661 1.00 18.98 87 VAL F C 1
ATOM 9698 O O . VAL F 1 87 ? 30.489 5.431 43.424 1.00 21.32 87 VAL F O 1
ATOM 9702 N N . GLU F 1 88 ? 32.538 4.743 42.875 1.00 20.45 88 GLU F N 1
ATOM 9703 C CA . GLU F 1 88 ? 32.615 5.600 41.707 1.00 19.93 88 GLU F CA 1
ATOM 9704 C C . GLU F 1 88 ? 31.587 5.267 40.634 1.00 21.61 88 GLU F C 1
ATOM 9705 O O . GLU F 1 88 ? 31.227 6.123 39.831 1.00 20.13 88 GLU F O 1
ATOM 9711 N N . LEU F 1 89 ? 31.078 4.041 40.648 1.00 20.81 89 LEU F N 1
ATOM 9712 C CA . LEU F 1 89 ? 30.049 3.667 39.693 1.00 23.44 89 LEU F CA 1
ATOM 9713 C C . LEU F 1 89 ? 28.756 4.397 40.065 1.00 24.14 89 LEU F C 1
ATOM 9714 O O . LEU F 1 89 ? 27.961 4.783 39.202 1.00 23.52 89 LEU F O 1
ATOM 9719 N N . VAL F 1 90 ? 28.547 4.579 41.363 1.00 23.85 90 VAL F N 1
ATOM 9720 C CA . VAL F 1 90 ? 27.340 5.240 41.846 1.00 25.22 90 VAL F CA 1
ATOM 9721 C C . VAL F 1 90 ? 27.461 6.775 41.928 1.00 24.77 90 VAL F C 1
ATOM 9722 O O . VAL F 1 90 ? 26.485 7.498 41.709 1.00 25.35 90 VAL F O 1
ATOM 9726 N N . HIS F 1 91 ? 28.659 7.257 42.234 1.00 22.67 91 HIS F N 1
ATOM 9727 C CA . HIS F 1 91 ? 28.931 8.699 42.365 1.00 23.12 91 HIS F CA 1
ATOM 9728 C C . HIS F 1 91 ? 30.120 9.036 41.476 1.00 20.95 91 HIS F C 1
ATOM 9729 O O . HIS F 1 91 ? 31.265 9.048 41.917 1.00 22.95 91 HIS F O 1
ATOM 9736 N N . PRO F 1 92 ? 29.855 9.341 40.204 1.00 20.70 92 PRO F N 1
ATOM 9737 C CA . PRO F 1 92 ? 30.936 9.652 39.275 1.00 21.68 92 PRO F CA 1
ATOM 9738 C C . PRO F 1 92 ? 31.808 10.872 39.527 1.00 22.55 92 PRO F C 1
ATOM 9739 O O . PRO F 1 92 ? 32.826 11.010 38.875 1.00 21.33 92 PRO F O 1
ATOM 9743 N N . GLU F 1 93 ? 31.443 11.749 40.461 1.00 24.11 93 GLU F N 1
ATOM 9744 C CA . GLU F 1 93 ? 32.318 12.885 40.728 1.00 25.62 93 GLU F CA 1
ATOM 9745 C C . GLU F 1 93 ? 33.368 12.510 41.784 1.00 24.35 93 GLU F C 1
ATOM 9746 O O . GLU F 1 93 ? 34.239 13.314 42.106 1.00 24.62 93 GLU F O 1
ATOM 9760 N N . ARG F 1 95 ? 36.607 10.355 42.830 1.00 20.67 95 ARG F N 1
ATOM 9761 C CA . ARG F 1 95 ? 37.668 9.781 42.033 1.00 20.83 95 ARG F CA 1
ATOM 9762 C C . ARG F 1 95 ? 39.015 9.501 42.671 1.00 20.81 95 ARG F C 1
ATOM 9763 O O . ARG F 1 95 ? 39.710 10.411 43.156 1.00 17.40 95 ARG F O 1
ATOM 9771 N N . ASN F 1 96 ? 39.383 8.219 42.650 1.00 19.17 96 ASN F N 1
ATOM 9772 C CA . ASN F 1 96 ? 40.695 7.799 43.133 1.00 19.36 96 ASN F CA 1
ATOM 9773 C C . ASN F 1 96 ? 41.622 8.211 41.986 1.00 18.26 96 ASN F C 1
ATOM 9774 O O . ASN F 1 96 ? 41.371 7.838 40.850 1.00 18.38 96 ASN F O 1
ATOM 9779 N N . VAL F 1 97 ? 42.658 8.994 42.268 1.00 16.70 97 VAL F N 1
ATOM 9780 C CA . VAL F 1 97 ? 43.590 9.427 41.227 1.00 16.12 97 VAL F CA 1
ATOM 9781 C C . VAL F 1 97 ? 44.974 8.794 41.337 1.00 15.98 97 VAL F C 1
ATOM 9782 O O . VAL F 1 97 ? 45.914 9.178 40.629 1.00 14.13 97 VAL F O 1
ATOM 9786 N N . HIS F 1 98 ? 45.089 7.801 42.211 1.00 16.75 98 HIS F N 1
ATOM 9787 C CA . HIS F 1 98 ? 46.352 7.073 42.411 1.00 19.12 98 HIS F CA 1
ATOM 9788 C C . HIS F 1 98 ? 46.736 6.408 41.082 1.00 19.92 98 HIS F C 1
ATOM 9789 O O . HIS F 1 98 ? 45.980 5.584 40.563 1.00 21.45 98 HIS F O 1
ATOM 9796 N N . GLU F 1 99 ? 47.894 6.796 40.543 1.00 17.12 99 GLU F N 1
ATOM 9797 C CA . GLU F 1 99 ? 48.437 6.316 39.276 1.00 20.41 99 GLU F CA 1
ATOM 9798 C C . GLU F 1 99 ? 47.654 6.749 38.029 1.00 19.31 99 GLU F C 1
ATOM 9799 O O . GLU F 1 99 ? 47.985 6.330 36.927 1.00 20.40 99 GLU F O 1
ATOM 9805 N N . THR F 1 100 ? 46.636 7.582 38.202 1.00 19.43 100 THR F N 1
ATOM 9806 C CA . THR F 1 100 ? 45.822 8.008 37.075 1.00 20.61 100 THR F CA 1
ATOM 9807 C C . THR F 1 100 ? 45.410 9.490 37.209 1.00 20.90 100 THR F C 1
ATOM 9808 O O . THR F 1 100 ? 46.041 10.241 37.954 1.00 21.00 100 THR F O 1
ATOM 9812 N N . PHE F 1 101 ? 44.349 9.917 36.534 1.00 19.23 101 PHE F N 1
ATOM 9813 C CA . PHE F 1 101 ? 44.009 11.342 36.572 1.00 20.17 101 PHE F CA 1
ATOM 9814 C C . PHE F 1 101 ? 42.539 11.605 36.315 1.00 21.10 101 PHE F C 1
ATOM 9815 O O . PHE F 1 101 ? 41.780 10.707 35.921 1.00 19.81 101 PHE F O 1
ATOM 9823 N N . THR F 1 102 ? 42.139 12.848 36.559 1.00 19.18 102 THR F N 1
ATOM 9824 C CA . THR F 1 102 ? 40.783 13.279 36.279 1.00 18.50 102 THR F CA 1
ATOM 9825 C C . THR F 1 102 ? 40.854 14.802 36.081 1.00 18.44 102 THR F C 1
ATOM 9826 O O . THR F 1 102 ? 41.914 15.418 36.286 1.00 16.77 102 THR F O 1
ATOM 9830 N N . PHE F 1 103 ? 39.748 15.406 35.678 1.00 16.45 103 PHE F N 1
ATOM 9831 C CA . PHE F 1 103 ? 39.769 16.847 35.474 1.00 19.50 103 PHE F CA 1
ATOM 9832 C C . PHE F 1 103 ? 38.775 17.509 36.373 1.00 18.12 103 PHE F C 1
ATOM 9833 O O . PHE F 1 103 ? 37.683 16.996 36.602 1.00 17.43 103 PHE F O 1
ATOM 9841 N N . TRP F 1 104 ? 39.174 18.653 36.910 1.00 17.70 104 TRP F N 1
ATOM 9842 C CA . TRP F 1 104 ? 38.265 19.417 37.725 1.00 18.12 104 TRP F CA 1
ATOM 9843 C C . TRP F 1 104 ? 37.935 20.675 36.932 1.00 18.11 104 TRP F C 1
ATOM 9844 O O . TRP F 1 104 ? 38.680 21.054 36.013 1.00 18.77 104 TRP F O 1
ATOM 9855 N N . ARG F 1 105 ? 36.828 21.309 37.295 1.00 19.10 105 ARG F N 1
ATOM 9856 C CA . ARG F 1 105 ? 36.382 22.541 36.640 1.00 22.49 105 ARG F CA 1
ATOM 9857 C C . ARG F 1 105 ? 37.538 23.534 36.568 1.00 22.11 105 ARG F C 1
ATOM 9858 O O . ARG F 1 105 ? 38.221 23.806 37.569 1.00 20.93 105 ARG F O 1
ATOM 9866 N N . GLY F 1 106 ? 37.779 24.046 35.372 1.00 21.88 106 GLY F N 1
ATOM 9867 C CA . GLY F 1 106 ? 38.865 24.988 35.201 1.00 22.86 106 GLY F CA 1
ATOM 9868 C C . GLY F 1 106 ? 39.223 25.181 33.744 1.00 23.55 106 GLY F C 1
ATOM 9869 O O . GLY F 1 106 ? 38.925 26.225 33.180 1.00 24.35 106 GLY F O 1
ATOM 9870 N N . PRO F 1 107 ? 39.799 24.164 33.089 1.00 23.39 107 PRO F N 1
ATOM 9871 C CA . PRO F 1 107 ? 40.110 22.851 33.672 1.00 22.53 107 PRO F CA 1
ATOM 9872 C C . PRO F 1 107 ? 41.455 22.632 34.349 1.00 20.94 107 PRO F C 1
ATOM 9873 O O . PRO F 1 107 ? 42.488 23.107 33.877 1.00 22.02 107 PRO F O 1
ATOM 9877 N N . TYR F 1 108 ? 41.421 21.874 35.443 1.00 17.23 108 TYR F N 1
ATOM 9878 C CA . TYR F 1 108 ? 42.624 21.472 36.163 1.00 18.48 108 TYR F CA 1
ATOM 9879 C C . TYR F 1 108 ? 42.789 19.965 36.000 1.00 15.45 108 TYR F C 1
ATOM 9880 O O . TYR F 1 108 ? 41.828 19.240 36.104 1.00 17.90 108 TYR F O 1
ATOM 9889 N N . LEU F 1 109 ? 44.012 19.525 35.737 1.00 17.94 109 LEU F N 1
ATOM 9890 C CA . LEU F 1 109 ? 44.337 18.110 35.610 1.00 17.12 109 LEU F CA 1
ATOM 9891 C C . LEU F 1 109 ? 44.759 17.654 37.024 1.00 16.77 109 LEU F C 1
ATOM 9892 O O . LEU F 1 109 ? 45.799 18.086 37.534 1.00 17.55 109 LEU F O 1
ATOM 9897 N N . VAL F 1 110 ? 43.954 16.804 37.654 1.00 17.51 110 VAL F N 1
ATOM 9898 C CA . VAL F 1 110 ? 44.247 16.299 39.018 1.00 16.95 110 VAL F CA 1
ATOM 9899 C C . VAL F 1 110 ? 44.837 14.891 38.893 1.00 18.73 110 VAL F C 1
ATOM 9900 O O . VAL F 1 110 ? 44.252 14.041 38.230 1.00 18.60 110 VAL F O 1
ATOM 9904 N N . ALA F 1 111 ? 46.001 14.659 39.497 1.00 15.63 111 ALA F N 1
ATOM 9905 C CA . ALA F 1 111 ? 46.661 13.349 39.441 1.00 17.82 111 ALA F CA 1
ATOM 9906 C C . ALA F 1 111 ? 47.399 13.079 40.758 1.00 18.90 111 ALA F C 1
ATOM 9907 O O . ALA F 1 111 ? 47.617 14.000 41.558 1.00 18.76 111 ALA F O 1
ATOM 9909 N N . GLY F 1 112 ? 47.776 11.828 40.994 1.00 19.24 112 GLY F N 1
ATOM 9910 C CA . GLY F 1 112 ? 48.486 11.543 42.231 1.00 19.96 112 GLY F CA 1
ATOM 9911 C C . GLY F 1 112 ? 49.193 10.206 42.283 1.00 21.86 112 GLY F C 1
ATOM 9912 O O . GLY F 1 112 ? 49.052 9.384 41.381 1.00 18.83 112 GLY F O 1
ATOM 9913 N N . VAL F 1 113 ? 50.018 10.031 43.318 1.00 20.56 113 VAL F N 1
ATOM 9914 C CA . VAL F 1 113 ? 50.696 8.771 43.562 1.00 20.27 113 VAL F CA 1
ATOM 9915 C C . VAL F 1 113 ? 50.678 8.662 45.094 1.00 21.48 113 VAL F C 1
ATOM 9916 O O . VAL F 1 113 ? 51.401 9.389 45.804 1.00 19.56 113 VAL F O 1
ATOM 9920 N N . GLY F 1 114 ? 49.798 7.794 45.574 1.00 20.28 114 GLY F N 1
ATOM 9921 C CA . GLY F 1 114 ? 49.637 7.554 46.989 1.00 19.43 114 GLY F CA 1
ATOM 9922 C C . GLY F 1 114 ? 50.674 6.560 47.470 1.00 20.51 114 GLY F C 1
ATOM 9923 O O . GLY F 1 114 ? 51.638 6.270 46.750 1.00 19.72 114 GLY F O 1
ATOM 9924 N N . GLY F 1 115 ? 50.465 6.028 48.682 1.00 21.95 115 GLY F N 1
ATOM 9925 C CA . GLY F 1 115 ? 51.414 5.097 49.275 1.00 20.70 115 GLY F CA 1
ATOM 9926 C C . GLY F 1 115 ? 52.715 5.802 49.646 1.00 22.40 115 GLY F C 1
ATOM 9927 O O . GLY F 1 115 ? 52.839 7.020 49.510 1.00 21.67 115 GLY F O 1
ATOM 9928 N N . GLU F 1 116 ? 53.694 5.040 50.123 1.00 23.05 116 GLU F N 1
ATOM 9929 C CA . GLU F 1 116 ? 54.995 5.595 50.471 1.00 22.28 116 GLU F CA 1
ATOM 9930 C C . GLU F 1 116 ? 55.896 5.612 49.240 1.00 22.09 116 GLU F C 1
ATOM 9931 O O . GLU F 1 116 ? 56.194 4.557 48.670 1.00 21.40 116 GLU F O 1
ATOM 9937 N N . ILE F 1 117 ? 56.333 6.795 48.815 1.00 19.20 117 ILE F N 1
ATOM 9938 C CA . ILE F 1 117 ? 57.239 6.844 47.684 1.00 20.29 117 ILE F CA 1
ATOM 9939 C C . ILE F 1 117 ? 58.648 6.744 48.249 1.00 21.99 117 ILE F C 1
ATOM 9940 O O . ILE F 1 117 ? 59.172 7.718 48.789 1.00 17.79 117 ILE F O 1
ATOM 9945 N N . ALA F 1 118 ? 59.261 5.566 48.132 1.00 23.46 118 ALA F N 1
ATOM 9946 C CA . ALA F 1 118 ? 60.602 5.359 48.678 1.00 26.24 118 ALA F CA 1
ATOM 9947 C C . ALA F 1 118 ? 61.674 5.642 47.638 1.00 27.55 118 ALA F C 1
ATOM 9948 O O . ALA F 1 118 ? 61.404 5.589 46.440 1.00 27.67 118 ALA F O 1
ATOM 9950 N N . ASP F 1 119 ? 62.883 5.953 48.101 1.00 27.46 119 ASP F N 1
ATOM 9951 C CA . ASP F 1 119 ? 64.009 6.243 47.224 1.00 29.22 119 ASP F CA 1
ATOM 9952 C C . ASP F 1 119 ? 64.276 5.115 46.226 1.00 30.42 119 ASP F C 1
ATOM 9953 O O . ASP F 1 119 ? 64.441 5.357 45.032 1.00 28.76 119 ASP F O 1
ATOM 9958 N N . GLU F 1 120 ? 64.327 3.888 46.729 1.00 31.77 120 GLU F N 1
ATOM 9959 C CA . GLU F 1 120 ? 64.549 2.729 45.884 1.00 35.58 120 GLU F CA 1
ATOM 9960 C C . GLU F 1 120 ? 63.940 1.494 46.542 1.00 34.75 120 GLU F C 1
ATOM 9961 O O . GLU F 1 120 ? 62.928 1.601 47.227 1.00 34.78 120 GLU F O 1
ATOM 9967 N N . GLY F 1 121 ? 64.546 0.330 46.336 1.00 35.20 121 GLY F N 1
ATOM 9968 C CA . GLY F 1 121 ? 64.006 -0.885 46.915 1.00 33.62 121 GLY F CA 1
ATOM 9969 C C . GLY F 1 121 ? 62.930 -1.484 46.023 1.00 33.79 121 GLY F C 1
ATOM 9970 O O . GLY F 1 121 ? 62.772 -1.081 44.870 1.00 33.89 121 GLY F O 1
ATOM 9971 N N . GLU F 1 122 ? 62.173 -2.430 46.568 1.00 32.39 122 GLU F N 1
ATOM 9972 C CA . GLU F 1 122 ? 61.126 -3.121 45.825 1.00 31.25 122 GLU F CA 1
ATOM 9973 C C . GLU F 1 122 ? 59.733 -2.581 46.079 1.00 29.20 122 GLU F C 1
ATOM 9974 O O . GLU F 1 122 ? 59.444 -2.088 47.164 1.00 28.68 122 GLU F O 1
ATOM 9980 N N . PRO F 1 123 ? 58.840 -2.679 45.074 1.00 27.26 123 PRO F N 1
ATOM 9981 C CA . PRO F 1 123 ? 57.477 -2.182 45.260 1.00 25.62 123 PRO F CA 1
ATOM 9982 C C . PRO F 1 123 ? 56.781 -3.178 46.160 1.00 26.33 123 PRO F C 1
ATOM 9983 O O . PRO F 1 123 ? 57.142 -4.352 46.163 1.00 28.81 123 PRO F O 1
ATOM 9987 N N . GLU F 1 124 ? 55.791 -2.716 46.916 1.00 25.66 124 GLU F N 1
ATOM 9988 C CA . GLU F 1 124 ? 55.009 -3.585 47.783 1.00 24.28 124 GLU F CA 1
ATOM 9989 C C . GLU F 1 124 ? 53.578 -3.051 47.746 1.00 24.83 124 GLU F C 1
ATOM 9990 O O . GLU F 1 124 ? 53.371 -1.836 47.795 1.00 25.60 124 GLU F O 1
ATOM 9996 N N . GLU F 1 125 ? 52.601 -3.950 47.635 1.00 23.57 125 GLU F N 1
ATOM 9997 C CA . GLU F 1 125 ? 51.196 -3.557 47.601 1.00 24.71 125 GLU F CA 1
ATOM 9998 C C . GLU F 1 125 ? 50.322 -4.481 48.438 1.00 25.57 125 GLU F C 1
ATOM 9999 O O . GLU F 1 125 ? 49.102 -4.333 48.442 1.00 26.03 125 GLU F O 1
ATOM 10005 N N . HIS F 1 126 ? 50.927 -5.424 49.156 1.00 27.72 126 HIS F N 1
ATOM 10006 C CA . HIS F 1 126 ? 50.130 -6.350 49.964 1.00 28.25 126 HIS F CA 1
ATOM 10007 C C . HIS F 1 126 ? 50.266 -6.168 51.463 1.00 28.80 126 HIS F C 1
ATOM 10008 O O . HIS F 1 126 ? 49.269 -6.199 52.178 1.00 29.55 126 HIS F O 1
ATOM 10015 N N . GLU F 1 127 ? 51.492 -5.963 51.938 1.00 30.51 127 GLU F N 1
ATOM 10016 C CA . GLU F 1 127 ? 51.743 -5.761 53.358 1.00 30.88 127 GLU F CA 1
ATOM 10017 C C . GLU F 1 127 ? 51.705 -4.263 53.697 1.00 30.26 127 GLU F C 1
ATOM 10018 O O . GLU F 1 127 ? 51.529 -3.878 54.860 1.00 27.49 127 GLU F O 1
ATOM 10024 N N . ALA F 1 128 ? 51.878 -3.443 52.659 1.00 28.52 128 ALA F N 1
ATOM 10025 C CA . ALA F 1 128 ? 51.892 -1.981 52.738 1.00 25.76 128 ALA F CA 1
ATOM 10026 C C . ALA F 1 128 ? 51.848 -1.482 51.295 1.00 26.51 128 ALA F C 1
ATOM 10027 O O . ALA F 1 128 ? 51.820 -2.277 50.357 1.00 25.69 128 ALA F O 1
ATOM 10029 N N . LEU F 1 129 ? 51.813 -0.170 51.103 1.00 24.78 129 LEU F N 1
ATOM 10030 C CA . LEU F 1 129 ? 51.868 0.343 49.735 1.00 22.79 129 LEU F CA 1
ATOM 10031 C C . LEU F 1 129 ? 53.169 1.102 49.734 1.00 22.45 129 LEU F C 1
ATOM 10032 O O . LEU F 1 129 ? 53.326 2.090 50.461 1.00 21.16 129 LEU F O 1
ATOM 10037 N N . ARG F 1 130 ? 54.123 0.611 48.954 1.00 24.01 130 ARG F N 1
ATOM 10038 C CA . ARG F 1 130 ? 55.428 1.250 48.858 1.00 25.65 130 ARG F CA 1
ATOM 10039 C C . ARG F 1 130 ? 55.901 1.187 47.418 1.00 24.82 130 ARG F C 1
ATOM 10040 O O . ARG F 1 130 ? 55.997 0.109 46.836 1.00 26.78 130 ARG F O 1
ATOM 10048 N N . TYR F 1 131 ? 56.218 2.349 46.859 1.00 23.35 131 TYR F N 1
ATOM 10049 C CA . TYR F 1 131 ? 56.657 2.454 45.476 1.00 21.88 131 TYR F CA 1
ATOM 10050 C C . TYR F 1 131 ? 57.973 3.182 45.383 1.00 22.90 131 TYR F C 1
ATOM 10051 O O . TYR F 1 131 ? 58.080 4.334 45.794 1.00 23.58 131 TYR F O 1
ATOM 10060 N N . PRO F 1 132 ? 59.000 2.532 44.836 1.00 24.27 132 PRO F N 1
ATOM 10061 C CA . PRO F 1 132 ? 60.257 3.269 44.753 1.00 25.22 132 PRO F CA 1
ATOM 10062 C C . PRO F 1 132 ? 60.058 4.414 43.770 1.00 26.10 132 PRO F C 1
ATOM 10063 O O . PRO F 1 132 ? 59.113 4.386 42.980 1.00 26.99 132 PRO F O 1
ATOM 10067 N N . ALA F 1 133 ? 60.942 5.408 43.809 1.00 24.45 133 ALA F N 1
ATOM 10068 C CA . ALA F 1 133 ? 60.835 6.565 42.934 1.00 23.91 133 ALA F CA 1
ATOM 10069 C C . ALA F 1 133 ? 60.627 6.276 41.436 1.00 22.94 133 ALA F C 1
ATOM 10070 O O . ALA F 1 133 ? 59.782 6.909 40.812 1.00 21.22 133 ALA F O 1
ATOM 10072 N N . TRP F 1 134 ? 61.372 5.340 40.854 1.00 21.15 134 TRP F N 1
ATOM 10073 C CA . TRP F 1 134 ? 61.190 5.088 39.420 1.00 22.60 134 TRP F CA 1
ATOM 10074 C C . TRP F 1 134 ? 59.751 4.768 39.060 1.00 21.44 134 TRP F C 1
ATOM 10075 O O . TRP F 1 134 ? 59.303 5.084 37.959 1.00 22.75 134 TRP F O 1
ATOM 10086 N N . VAL F 1 135 ? 59.001 4.182 39.985 1.00 19.85 135 VAL F N 1
ATOM 10087 C CA . VAL F 1 135 ? 57.612 3.882 39.686 1.00 17.60 135 VAL F CA 1
ATOM 10088 C C . VAL F 1 135 ? 56.736 5.139 39.743 1.00 18.66 135 VAL F C 1
ATOM 10089 O O . VAL F 1 135 ? 55.825 5.306 38.921 1.00 14.53 135 VAL F O 1
ATOM 10093 N N . ALA F 1 136 ? 56.996 6.033 40.698 1.00 17.69 136 ALA F N 1
ATOM 10094 C CA . ALA F 1 136 ? 56.165 7.240 40.776 1.00 19.18 136 ALA F CA 1
ATOM 10095 C C . ALA F 1 136 ? 56.459 8.094 39.537 1.00 18.11 136 ALA F C 1
ATOM 10096 O O . ALA F 1 136 ? 55.549 8.666 38.951 1.00 21.35 136 ALA F O 1
ATOM 10098 N N . GLU F 1 137 ? 57.719 8.161 39.134 1.00 18.77 137 GLU F N 1
ATOM 10099 C CA . GLU F 1 137 ? 58.072 8.922 37.948 1.00 21.96 137 GLU F CA 1
ATOM 10100 C C . GLU F 1 137 ? 57.399 8.339 36.690 1.00 22.41 137 GLU F C 1
ATOM 10101 O O . GLU F 1 137 ? 56.958 9.075 35.802 1.00 19.26 137 GLU F O 1
ATOM 10107 N N . TYR F 1 138 ? 57.298 7.015 36.635 1.00 22.89 138 TYR F N 1
ATOM 10108 C CA . TYR F 1 138 ? 56.677 6.350 35.497 1.00 24.47 138 TYR F CA 1
ATOM 10109 C C . TYR F 1 138 ? 55.181 6.668 35.418 1.00 23.17 138 TYR F C 1
ATOM 10110 O O . TYR F 1 138 ? 54.632 6.861 34.333 1.00 24.62 138 TYR F O 1
ATOM 10119 N N . ARG F 1 139 ? 54.511 6.735 36.561 1.00 22.28 139 ARG F N 1
ATOM 10120 C CA . ARG F 1 139 ? 53.085 7.019 36.541 1.00 21.38 139 ARG F CA 1
ATOM 10121 C C . ARG F 1 139 ? 52.812 8.408 36.009 1.00 21.71 139 ARG F C 1
ATOM 10122 O O . ARG F 1 139 ? 51.908 8.598 35.185 1.00 21.38 139 ARG F O 1
ATOM 10130 N N . LEU F 1 140 ? 53.582 9.380 36.498 1.00 19.90 140 LEU F N 1
ATOM 10131 C CA . LEU F 1 140 ? 53.384 10.776 36.118 1.00 19.83 140 LEU F CA 1
ATOM 10132 C C . LEU F 1 140 ? 53.830 11.139 34.703 1.00 19.36 140 LEU F C 1
ATOM 10133 O O . LEU F 1 140 ? 53.340 12.114 34.138 1.00 20.71 140 LEU F O 1
ATOM 10138 N N . LYS F 1 141 ? 54.733 10.365 34.116 1.00 21.13 141 LYS F N 1
ATOM 10139 C CA . LYS F 1 141 ? 55.186 10.684 32.761 1.00 22.78 141 LYS F CA 1
ATOM 10140 C C . LYS F 1 141 ? 54.023 10.650 31.764 1.00 19.83 141 LYS F C 1
ATOM 10141 O O . LYS F 1 141 ? 54.089 11.260 30.703 1.00 21.42 141 LYS F O 1
ATOM 10147 N N . ALA F 1 142 ? 52.947 9.969 32.124 1.00 20.79 142 ALA F N 1
ATOM 10148 C CA . ALA F 1 142 ? 51.778 9.901 31.260 1.00 19.23 142 ALA F CA 1
ATOM 10149 C C . ALA F 1 142 ? 51.143 11.294 31.133 1.00 22.07 142 ALA F C 1
ATOM 10150 O O . ALA F 1 142 ? 50.441 11.572 30.147 1.00 19.63 142 ALA F O 1
ATOM 10152 N N . LEU F 1 143 ? 51.386 12.175 32.116 1.00 19.26 143 LEU F N 1
ATOM 10153 C CA . LEU F 1 143 ? 50.800 13.510 32.050 1.00 20.33 143 LEU F CA 1
ATOM 10154 C C . LEU F 1 143 ? 51.401 14.369 30.932 1.00 19.70 143 LEU F C 1
ATOM 10155 O O . LEU F 1 143 ? 50.837 15.398 30.557 1.00 19.94 143 LEU F O 1
ATOM 10160 N N . TRP F 1 144 ? 52.538 13.963 30.387 1.00 20.59 144 TRP F N 1
ATOM 10161 C CA . TRP F 1 144 ? 53.104 14.734 29.282 1.00 21.57 144 TRP F CA 1
ATOM 10162 C C . TRP F 1 144 ? 52.239 14.577 28.024 1.00 21.30 144 TRP F C 1
ATOM 10163 O O . TRP F 1 144 ? 52.485 15.226 27.030 1.00 19.91 144 TRP F O 1
ATOM 10174 N N . GLU F 1 145 ? 51.230 13.708 28.086 1.00 22.92 145 GLU F N 1
ATOM 10175 C CA . GLU F 1 145 ? 50.317 13.495 26.964 1.00 23.66 145 GLU F CA 1
ATOM 10176 C C . GLU F 1 145 ? 49.248 14.568 27.068 1.00 24.13 145 GLU F C 1
ATOM 10177 O O . GLU F 1 145 ? 48.542 14.844 26.101 1.00 23.90 145 GLU F O 1
ATOM 10183 N N . LEU F 1 146 ? 49.131 15.149 28.261 1.00 20.50 146 LEU F N 1
ATOM 10184 C CA . LEU F 1 146 ? 48.121 16.162 28.560 1.00 19.80 146 LEU F CA 1
ATOM 10185 C C . LEU F 1 146 ? 48.844 17.362 29.167 1.00 21.47 146 LEU F C 1
ATOM 10186 O O . LEU F 1 146 ? 48.502 17.818 30.254 1.00 19.91 146 LEU F O 1
ATOM 10191 N N . LYS F 1 147 ? 49.836 17.870 28.444 1.00 23.62 147 LYS F N 1
ATOM 10192 C CA . LYS F 1 147 ? 50.659 18.951 28.929 1.00 27.16 147 LYS F CA 1
ATOM 10193 C C . LYS F 1 147 ? 50.084 20.363 28.994 1.00 28.33 147 LYS F C 1
ATOM 10194 O O . LYS F 1 147 ? 50.664 21.222 29.660 1.00 29.05 147 LYS F O 1
ATOM 10200 N N . ASP F 1 148 ? 48.943 20.611 28.365 1.00 26.96 148 ASP F N 1
ATOM 10201 C CA . ASP F 1 148 ? 48.407 21.964 28.374 1.00 27.79 148 ASP F CA 1
ATOM 10202 C C . ASP F 1 148 ? 47.342 22.239 29.423 1.00 28.01 148 ASP F C 1
ATOM 10203 O O . ASP F 1 148 ? 46.337 22.887 29.138 1.00 29.92 148 ASP F O 1
ATOM 10208 N N . TYR F 1 149 ? 47.559 21.747 30.643 1.00 25.69 149 TYR F N 1
ATOM 10209 C CA . TYR F 1 149 ? 46.614 21.976 31.735 1.00 21.70 149 TYR F CA 1
ATOM 10210 C C . TYR F 1 149 ? 47.352 22.344 33.012 1.00 19.94 149 TYR F C 1
ATOM 10211 O O . TYR F 1 149 ? 48.442 21.857 33.259 1.00 18.62 149 TYR F O 1
ATOM 10220 N N . PRO F 1 150 ? 46.789 23.257 33.814 1.00 20.99 150 PRO F N 1
ATOM 10221 C CA . PRO F 1 150 ? 47.520 23.544 35.055 1.00 19.33 150 PRO F CA 1
ATOM 10222 C C . PRO F 1 150 ? 47.206 22.274 35.860 1.00 20.83 150 PRO F C 1
ATOM 10223 O O . PRO F 1 150 ? 46.107 21.717 35.722 1.00 18.36 150 PRO F O 1
ATOM 10227 N N . LYS F 1 151 ? 48.136 21.836 36.709 1.00 21.97 151 LYS F N 1
ATOM 10228 C CA . LYS F 1 151 ? 47.953 20.598 37.470 1.00 20.95 151 LYS F CA 1
ATOM 10229 C C . LYS F 1 151 ? 47.846 20.678 39.001 1.00 22.20 151 LYS F C 1
ATOM 10230 O O . LYS F 1 151 ? 48.442 21.553 39.648 1.00 22.09 151 LYS F O 1
ATOM 10236 N N . ILE F 1 152 ? 47.104 19.727 39.564 1.00 20.65 152 ILE F N 1
ATOM 10237 C CA . ILE F 1 152 ? 46.951 19.592 41.005 1.00 19.17 152 ILE F CA 1
ATOM 10238 C C . ILE F 1 152 ? 47.424 18.168 41.342 1.00 19.44 152 ILE F C 1
ATOM 10239 O O . ILE F 1 152 ? 46.851 17.189 40.848 1.00 16.23 152 ILE F O 1
ATOM 10244 N N . PHE F 1 153 ? 48.472 18.051 42.159 1.00 15.62 153 PHE F N 1
ATOM 10245 C CA . PHE F 1 153 ? 49.016 16.744 42.517 1.00 18.29 153 PHE F CA 1
ATOM 10246 C C . PHE F 1 153 ? 48.682 16.298 43.939 1.00 19.96 153 PHE F C 1
ATOM 10247 O O . PHE F 1 153 ? 48.683 17.119 44.879 1.00 21.23 153 PHE F O 1
ATOM 10255 N N . LEU F 1 154 ? 48.405 15.009 44.115 1.00 18.93 154 LEU F N 1
ATOM 10256 C CA . LEU F 1 154 ? 48.142 14.494 45.466 1.00 20.78 154 LEU F CA 1
ATOM 10257 C C . LEU F 1 154 ? 49.189 13.425 45.778 1.00 20.92 154 LEU F C 1
ATOM 10258 O O . LEU F 1 154 ? 49.337 12.472 45.016 1.00 18.93 154 LEU F O 1
ATOM 10263 N N . PHE F 1 155 ? 49.923 13.595 46.881 1.00 19.51 155 PHE F N 1
ATOM 10264 C CA . PHE F 1 155 ? 50.946 12.619 47.290 1.00 19.42 155 PHE F CA 1
ATOM 10265 C C . PHE F 1 155 ? 50.794 12.365 48.786 1.00 21.70 155 PHE F C 1
ATOM 10266 O O . PHE F 1 155 ? 50.229 13.186 49.509 1.00 19.90 155 PHE F O 1
ATOM 10274 N N . HIS F 1 156 ? 51.282 11.220 49.253 1.00 21.09 156 HIS F N 1
ATOM 10275 C CA . HIS F 1 156 ? 51.249 10.993 50.675 1.00 20.92 156 HIS F CA 1
ATOM 10276 C C . HIS F 1 156 ? 52.626 11.458 51.156 1.00 20.52 156 HIS F C 1
ATOM 10277 O O . HIS F 1 156 ? 52.729 12.220 52.108 1.00 23.49 156 HIS F O 1
ATOM 10284 N N . THR F 1 157 ? 53.671 11.035 50.450 1.00 21.24 157 THR F N 1
ATOM 10285 C CA . THR F 1 157 ? 55.048 11.386 50.766 1.00 21.74 157 THR F CA 1
ATOM 10286 C C . THR F 1 157 ? 55.321 12.877 50.489 1.00 24.81 157 THR F C 1
ATOM 10287 O O . THR F 1 157 ? 54.950 13.409 49.432 1.00 22.18 157 THR F O 1
ATOM 10299 N N . PRO F 1 159 ? 57.747 16.248 49.802 1.00 20.68 159 PRO F N 1
ATOM 10300 C CA . PRO F 1 159 ? 59.001 16.465 49.087 1.00 22.09 159 PRO F CA 1
ATOM 10301 C C . PRO F 1 159 ? 60.039 17.121 49.993 1.00 23.95 159 PRO F C 1
ATOM 10302 O O . PRO F 1 159 ? 59.696 17.777 50.975 1.00 24.19 159 PRO F O 1
ATOM 10306 N N . TYR F 1 160 ? 61.306 16.949 49.651 1.00 24.45 160 TYR F N 1
ATOM 10307 C CA . TYR F 1 160 ? 62.371 17.591 50.394 1.00 27.60 160 TYR F CA 1
ATOM 10308 C C . TYR F 1 160 ? 62.228 19.096 50.163 1.00 29.64 160 TYR F C 1
ATOM 10309 O O . TYR F 1 160 ? 62.000 19.547 49.024 1.00 30.50 160 TYR F O 1
ATOM 10318 N N . HIS F 1 161 ? 62.375 19.883 51.223 1.00 31.52 161 HIS F N 1
ATOM 10319 C CA . HIS F 1 161 ? 62.263 21.329 51.096 1.00 33.92 161 HIS F CA 1
ATOM 10320 C C . HIS F 1 161 ? 63.282 22.030 52.015 1.00 37.16 161 HIS F C 1
ATOM 10321 O O . HIS F 1 161 ? 63.077 22.141 53.224 1.00 37.06 161 HIS F O 1
ATOM 10328 N N . LYS F 1 162 ? 64.378 22.488 51.414 1.00 40.99 162 LYS F N 1
ATOM 10329 C CA . LYS F 1 162 ? 65.468 23.159 52.126 1.00 44.28 162 LYS F CA 1
ATOM 10330 C C . LYS F 1 162 ? 64.979 24.208 53.115 1.00 45.03 162 LYS F C 1
ATOM 10331 O O . LYS F 1 162 ? 64.415 25.227 52.719 1.00 44.06 162 LYS F O 1
ATOM 10337 N N . GLY F 1 163 ? 65.200 23.942 54.401 1.00 45.49 163 GLY F N 1
ATOM 10338 C CA . GLY F 1 163 ? 64.781 24.865 55.438 1.00 45.55 163 GLY F CA 1
ATOM 10339 C C . GLY F 1 163 ? 63.465 24.513 56.108 1.00 46.66 163 GLY F C 1
ATOM 10340 O O . GLY F 1 163 ? 63.247 24.871 57.274 1.00 47.91 163 GLY F O 1
ATOM 10341 N N . LEU F 1 164 ? 62.584 23.815 55.395 1.00 46.11 164 LEU F N 1
ATOM 10342 C CA . LEU F 1 164 ? 61.294 23.453 55.964 1.00 46.73 164 LEU F CA 1
ATOM 10343 C C . LEU F 1 164 ? 61.167 21.983 56.319 1.00 47.58 164 LEU F C 1
ATOM 10344 O O . LEU F 1 164 ? 60.749 21.636 57.429 1.00 48.14 164 LEU F O 1
ATOM 10349 N N . ASN F 1 165 ? 61.510 21.112 55.376 1.00 46.95 165 ASN F N 1
ATOM 10350 C CA . ASN F 1 165 ? 61.426 19.685 55.638 1.00 45.55 165 ASN F CA 1
ATOM 10351 C C . ASN F 1 165 ? 62.647 18.997 55.055 1.00 44.64 165 ASN F C 1
ATOM 10352 O O . ASN F 1 165 ? 62.631 18.504 53.920 1.00 44.78 165 ASN F O 1
ATOM 10357 N N . GLU F 1 166 ? 63.709 18.988 55.855 1.00 41.14 166 GLU F N 1
ATOM 10358 C CA . GLU F 1 166 ? 64.987 18.400 55.490 1.00 38.31 166 GLU F CA 1
ATOM 10359 C C . GLU F 1 166 ? 64.919 16.886 55.469 1.00 35.33 166 GLU F C 1
ATOM 10360 O O . GLU F 1 166 ? 65.863 16.217 55.077 1.00 34.24 166 GLU F O 1
ATOM 10366 N N . GLN F 1 167 ? 63.784 16.348 55.885 1.00 35.47 167 GLN F N 1
ATOM 10367 C CA . GLN F 1 167 ? 63.595 14.911 55.921 1.00 34.41 167 GLN F CA 1
ATOM 10368 C C . GLN F 1 167 ? 62.734 14.451 54.744 1.00 33.97 167 GLN F C 1
ATOM 10369 O O . GLN F 1 167 ? 62.547 13.251 54.528 1.00 33.15 167 GLN F O 1
ATOM 10375 N N . GLY F 1 168 ? 62.231 15.417 53.975 1.00 32.04 168 GLY F N 1
ATOM 10376 C CA . GLY F 1 168 ? 61.390 15.107 52.826 1.00 29.66 168 GLY F CA 1
ATOM 10377 C C . GLY F 1 168 ? 62.111 14.392 51.699 1.00 28.33 168 GLY F C 1
ATOM 10378 O O . GLY F 1 168 ? 63.334 14.372 51.640 1.00 28.43 168 GLY F O 1
ATOM 10379 N N . SER F 1 169 ? 61.341 13.829 50.776 1.00 28.27 169 SER F N 1
ATOM 10380 C CA . SER F 1 169 ? 61.895 13.081 49.654 1.00 27.41 169 SER F CA 1
ATOM 10381 C C . SER F 1 169 ? 62.434 13.923 48.484 1.00 26.79 169 SER F C 1
ATOM 10382 O O . SER F 1 169 ? 61.720 14.767 47.929 1.00 25.28 169 SER F O 1
ATOM 10385 N N . HIS F 1 170 ? 63.690 13.675 48.111 1.00 23.37 170 HIS F N 1
ATOM 10386 C CA . HIS F 1 170 ? 64.312 14.388 47.010 1.00 26.56 170 HIS F CA 1
ATOM 10387 C C . HIS F 1 170 ? 63.661 14.008 45.684 1.00 25.69 170 HIS F C 1
ATOM 10388 O O . HIS F 1 170 ? 63.580 14.824 44.764 1.00 22.17 170 HIS F O 1
ATOM 10395 N N . GLU F 1 171 ? 63.195 12.765 45.600 1.00 25.46 171 GLU F N 1
ATOM 10396 C CA . GLU F 1 171 ? 62.563 12.288 44.379 1.00 27.33 171 GLU F CA 1
ATOM 10397 C C . GLU F 1 171 ? 61.198 12.940 44.212 1.00 24.98 171 GLU F C 1
ATOM 10398 O O . GLU F 1 171 ? 60.831 13.303 43.113 1.00 23.36 171 GLU F O 1
ATOM 10404 N N . VAL F 1 172 ? 60.437 13.082 45.296 1.00 23.56 172 VAL F N 1
ATOM 10405 C CA . VAL F 1 172 ? 59.142 13.727 45.170 1.00 21.90 172 VAL F CA 1
ATOM 10406 C C . VAL F 1 172 ? 59.363 15.198 44.787 1.00 22.29 172 VAL F C 1
ATOM 10407 O O . VAL F 1 172 ? 58.621 15.754 43.983 1.00 20.44 172 VAL F O 1
ATOM 10411 N N . ALA F 1 173 ? 60.401 15.820 45.339 1.00 23.25 173 ALA F N 1
ATOM 10412 C CA . ALA F 1 173 ? 60.705 17.215 45.007 1.00 22.66 173 ALA F CA 1
ATOM 10413 C C . ALA F 1 173 ? 61.014 17.314 43.515 1.00 23.63 173 ALA F C 1
ATOM 10414 O O . ALA F 1 173 ? 60.598 18.259 42.853 1.00 24.15 173 ALA F O 1
ATOM 10416 N N . HIS F 1 174 ? 61.764 16.347 43.000 1.00 24.24 174 HIS F N 1
ATOM 10417 C CA . HIS F 1 174 ? 62.117 16.321 41.589 1.00 26.27 174 HIS F CA 1
ATOM 10418 C C . HIS F 1 174 ? 60.880 16.213 40.681 1.00 25.71 174 HIS F C 1
ATOM 10419 O O . HIS F 1 174 ? 60.819 16.868 39.641 1.00 25.57 174 HIS F O 1
ATOM 10426 N N . LEU F 1 175 ? 59.910 15.385 41.068 1.00 25.68 175 LEU F N 1
ATOM 10427 C CA . LEU F 1 175 ? 58.678 15.221 40.286 1.00 25.34 175 LEU F CA 1
ATOM 10428 C C . LEU F 1 175 ? 57.919 16.553 40.216 1.00 25.88 175 LEU F C 1
ATOM 10429 O O . LEU F 1 175 ? 57.305 16.886 39.193 1.00 24.65 175 LEU F O 1
ATOM 10434 N N . ILE F 1 176 ? 57.946 17.295 41.322 1.00 22.04 176 ILE F N 1
ATOM 10435 C CA . ILE F 1 176 ? 57.270 18.579 41.395 1.00 21.10 176 ILE F CA 1
ATOM 10436 C C . ILE F 1 176 ? 57.996 19.612 40.520 1.00 20.95 176 ILE F C 1
ATOM 10437 O O . ILE F 1 176 ? 57.351 20.392 39.816 1.00 20.66 176 ILE F O 1
ATOM 10442 N N . LYS F 1 177 ? 59.323 19.598 40.537 1.00 19.31 177 LYS F N 1
ATOM 10443 C CA . LYS F 1 177 ? 60.089 20.534 39.714 1.00 24.61 177 LYS F CA 1
ATOM 10444 C C . LYS F 1 177 ? 59.937 20.207 38.221 1.00 24.47 177 LYS F C 1
ATOM 10445 O O . LYS F 1 177 ? 59.971 21.097 37.366 1.00 25.43 177 LYS F O 1
ATOM 10451 N N . THR F 1 178 ? 59.774 18.925 37.925 1.00 23.80 178 THR F N 1
ATOM 10452 C CA . THR F 1 178 ? 59.602 18.437 36.555 1.00 23.79 178 THR F CA 1
ATOM 10453 C C . THR F 1 178 ? 58.258 18.829 35.965 1.00 22.13 178 THR F C 1
ATOM 10454 O O . THR F 1 178 ? 58.200 19.386 34.888 1.00 23.02 178 THR F O 1
ATOM 10458 N N . HIS F 1 179 ? 57.183 18.551 36.693 1.00 21.78 179 HIS F N 1
ATOM 10459 C CA . HIS F 1 179 ? 55.826 18.807 36.226 1.00 21.00 179 HIS F CA 1
ATOM 10460 C C . HIS F 1 179 ? 55.203 20.150 36.587 1.00 20.48 179 HIS F C 1
ATOM 10461 O O . HIS F 1 179 ? 54.127 20.496 36.091 1.00 17.23 179 HIS F O 1
ATOM 10468 N N . ASN F 1 180 ? 55.858 20.897 37.467 1.00 20.76 180 ASN F N 1
ATOM 10469 C CA . ASN F 1 180 ? 55.324 22.189 37.887 1.00 20.15 180 ASN F CA 1
ATOM 10470 C C . ASN F 1 180 ? 53.845 22.285 38.183 1.00 20.37 180 ASN F C 1
ATOM 10471 O O . ASN F 1 180 ? 53.163 23.150 37.639 1.00 20.83 180 ASN F O 1
ATOM 10476 N N . PRO F 1 181 ? 53.318 21.408 39.058 1.00 19.50 181 PRO F N 1
ATOM 10477 C CA . PRO F 1 181 ? 51.898 21.479 39.377 1.00 17.19 181 PRO F CA 1
ATOM 10478 C C . PRO F 1 181 ? 51.671 22.789 40.102 1.00 19.52 181 PRO F C 1
ATOM 10479 O O . PRO F 1 181 ? 52.567 23.254 40.816 1.00 17.76 181 PRO F O 1
ATOM 10483 N N . LEU F 1 182 ? 50.478 23.359 39.935 1.00 18.55 182 LEU F N 1
ATOM 10484 C CA . LEU F 1 182 ? 50.135 24.610 40.578 1.00 21.37 182 LEU F CA 1
ATOM 10485 C C . LEU F 1 182 ? 49.922 24.372 42.090 1.00 23.58 182 LEU F C 1
ATOM 10486 O O . LEU F 1 182 ? 50.305 25.202 42.930 1.00 22.47 182 LEU F O 1
ATOM 10491 N N . LEU F 1 183 ? 49.317 23.234 42.425 1.00 21.28 183 LEU F N 1
ATOM 10492 C CA . LEU F 1 183 ? 49.069 22.882 43.822 1.00 20.20 183 LEU F CA 1
ATOM 10493 C C . LEU F 1 183 ? 49.495 21.434 44.059 1.00 21.62 183 LEU F C 1
ATOM 10494 O O . LEU F 1 183 ? 49.248 20.542 43.214 1.00 18.14 183 LEU F O 1
ATOM 10499 N N . VAL F 1 184 ? 50.175 21.219 45.182 1.00 18.67 184 VAL F N 1
ATOM 10500 C CA . VAL F 1 184 ? 50.592 19.893 45.582 1.00 18.63 184 VAL F CA 1
ATOM 10501 C C . VAL F 1 184 ? 50.090 19.700 47.012 1.00 20.05 184 VAL F C 1
ATOM 10502 O O . VAL F 1 184 ? 50.425 20.495 47.912 1.00 18.42 184 VAL F O 1
ATOM 10506 N N . LEU F 1 185 ? 49.251 18.687 47.215 1.00 17.96 185 LEU F N 1
ATOM 10507 C CA . LEU F 1 185 ? 48.749 18.379 48.541 1.00 18.52 185 LEU F CA 1
ATOM 10508 C C . LEU F 1 185 ? 49.475 17.138 49.036 1.00 20.45 185 LEU F C 1
ATOM 10509 O O . LEU F 1 185 ? 49.599 16.142 48.294 1.00 18.68 185 LEU F O 1
ATOM 10514 N N . VAL F 1 186 ? 49.966 17.197 50.278 1.00 19.90 186 VAL F N 1
ATOM 10515 C CA . VAL F 1 186 ? 50.682 16.062 50.884 1.00 20.48 186 VAL F CA 1
ATOM 10516 C C . VAL F 1 186 ? 50.150 15.742 52.295 1.00 20.79 186 VAL F C 1
ATOM 10517 O O . VAL F 1 186 ? 49.486 16.561 52.906 1.00 18.88 186 VAL F O 1
ATOM 10521 N N . ALA F 1 187 ? 50.422 14.536 52.788 1.00 19.65 187 ALA F N 1
ATOM 10522 C CA . ALA F 1 187 ? 49.948 14.134 54.109 1.00 20.09 187 ALA F CA 1
ATOM 10523 C C . ALA F 1 187 ? 50.802 14.770 55.210 1.00 19.96 187 ALA F C 1
ATOM 10524 O O . ALA F 1 187 ? 51.983 15.049 55.010 1.00 20.71 187 ALA F O 1
ATOM 10526 N N . GLY F 1 188 ? 50.207 15.002 56.368 1.00 20.33 188 GLY F N 1
ATOM 10527 C CA . GLY F 1 188 ? 50.985 15.561 57.459 1.00 21.70 188 GLY F CA 1
ATOM 10528 C C . GLY F 1 188 ? 50.102 16.159 58.534 1.00 23.64 188 GLY F C 1
ATOM 10529 O O . GLY F 1 188 ? 48.925 16.419 58.301 1.00 21.09 188 GLY F O 1
ATOM 10530 N N . LYS F 1 189 ? 50.667 16.362 59.726 1.00 26.17 189 LYS F N 1
ATOM 10531 C CA . LYS F 1 189 ? 49.915 16.960 60.817 1.00 25.76 189 LYS F CA 1
ATOM 10532 C C . LYS F 1 189 ? 50.270 18.438 60.931 1.00 23.71 189 LYS F C 1
ATOM 10533 O O . LYS F 1 189 ? 51.417 18.826 60.723 1.00 23.07 189 LYS F O 1
ATOM 10539 N N . GLY F 1 190 ? 49.276 19.259 61.257 1.00 25.08 190 GLY F N 1
ATOM 10540 C CA . GLY F 1 190 ? 49.500 20.687 61.378 1.00 24.61 190 GLY F CA 1
ATOM 10541 C C . GLY F 1 190 ? 49.310 21.383 60.036 1.00 26.22 190 GLY F C 1
ATOM 10542 O O . GLY F 1 190 ? 50.195 21.343 59.197 1.00 28.28 190 GLY F O 1
ATOM 10543 N N . GLN F 1 191 ? 48.164 22.022 59.823 1.00 26.84 191 GLN F N 1
ATOM 10544 C CA . GLN F 1 191 ? 47.935 22.707 58.555 1.00 27.61 191 GLN F CA 1
ATOM 10545 C C . GLN F 1 191 ? 49.033 23.715 58.310 1.00 27.31 191 GLN F C 1
ATOM 10546 O O . GLN F 1 191 ? 49.384 24.482 59.208 1.00 26.52 191 GLN F O 1
ATOM 10552 N N . LYS F 1 192 ? 49.583 23.681 57.099 1.00 26.86 192 LYS F N 1
ATOM 10553 C CA . LYS F 1 192 ? 50.626 24.603 56.680 1.00 27.00 192 LYS F CA 1
ATOM 10554 C C . LYS F 1 192 ? 50.856 24.509 55.185 1.00 28.12 192 LYS F C 1
ATOM 10555 O O . LYS F 1 192 ? 50.431 23.541 54.529 1.00 25.70 192 LYS F O 1
ATOM 10561 N N . HIS F 1 193 ? 51.518 25.532 54.650 1.00 28.12 193 HIS F N 1
ATOM 10562 C CA . HIS F 1 193 ? 51.834 25.582 53.231 1.00 28.43 193 HIS F CA 1
ATOM 10563 C C . HIS F 1 193 ? 53.099 26.379 52.965 1.00 30.17 193 HIS F C 1
ATOM 10564 O O . HIS F 1 193 ? 53.534 27.187 53.798 1.00 28.95 193 HIS F O 1
ATOM 10571 N N . GLU F 1 194 ? 53.700 26.120 51.809 1.00 29.09 194 GLU F N 1
ATOM 10572 C CA . GLU F 1 194 ? 54.904 26.809 51.387 1.00 29.31 194 GLU F CA 1
ATOM 10573 C C . GLU F 1 194 ? 55.082 26.680 49.866 1.00 29.23 194 GLU F C 1
ATOM 10574 O O . GLU F 1 194 ? 54.491 25.795 49.224 1.00 27.30 194 GLU F O 1
ATOM 10588 N N . LEU F 1 196 ? 57.353 25.711 46.793 1.00 25.54 196 LEU F N 1
ATOM 10589 C CA . LEU F 1 196 ? 58.533 24.920 46.435 1.00 24.00 196 LEU F CA 1
ATOM 10590 C C . LEU F 1 196 ? 58.678 25.257 44.946 1.00 24.65 196 LEU F C 1
ATOM 10591 O O . LEU F 1 196 ? 57.979 24.711 44.079 1.00 24.95 196 LEU F O 1
ATOM 10596 N N . GLY F 1 197 ? 59.571 26.189 44.649 1.00 24.03 197 GLY F N 1
ATOM 10597 C CA . GLY F 1 197 ? 59.716 26.620 43.281 1.00 23.56 197 GLY F CA 1
ATOM 10598 C C . GLY F 1 197 ? 58.406 27.306 42.945 1.00 21.98 197 GLY F C 1
ATOM 10599 O O . GLY F 1 197 ? 57.898 28.080 43.742 1.00 21.74 197 GLY F O 1
ATOM 10600 N N . ALA F 1 198 ? 57.831 27.007 41.786 1.00 22.76 198 ALA F N 1
ATOM 10601 C CA . ALA F 1 198 ? 56.575 27.643 41.359 1.00 22.75 198 ALA F CA 1
ATOM 10602 C C . ALA F 1 198 ? 55.342 26.972 41.943 1.00 20.91 198 ALA F C 1
ATOM 10603 O O . ALA F 1 198 ? 54.209 27.457 41.772 1.00 21.97 198 ALA F O 1
ATOM 10605 N N . SER F 1 199 ? 55.559 25.854 42.627 1.00 19.40 199 SER F N 1
ATOM 10606 C CA . SER F 1 199 ? 54.463 25.072 43.171 1.00 18.45 199 SER F CA 1
ATOM 10607 C C . SER F 1 199 ? 54.049 25.386 44.586 1.00 19.16 199 SER F C 1
ATOM 10608 O O . SER F 1 199 ? 54.879 25.548 45.493 1.00 20.21 199 SER F O 1
ATOM 10611 N N . TRP F 1 200 ? 52.744 25.466 44.776 1.00 17.65 200 TRP F N 1
ATOM 10612 C CA . TRP F 1 200 ? 52.198 25.722 46.091 1.00 16.98 200 TRP F CA 1
ATOM 10613 C C . TRP F 1 200 ? 52.001 24.347 46.768 1.00 18.24 200 TRP F C 1
ATOM 10614 O O . TRP F 1 200 ? 51.139 23.554 46.355 1.00 16.38 200 TRP F O 1
ATOM 10625 N N . VAL F 1 201 ? 52.803 24.071 47.796 1.00 16.82 201 VAL F N 1
ATOM 10626 C CA . VAL F 1 201 ? 52.736 22.791 48.518 1.00 17.00 201 VAL F CA 1
ATOM 10627 C C . VAL F 1 201 ? 52.015 22.935 49.861 1.00 18.50 201 VAL F C 1
ATOM 10628 O O . VAL F 1 201 ? 52.482 23.641 50.762 1.00 16.46 201 VAL F O 1
ATOM 10632 N N . VAL F 1 202 ? 50.875 22.256 49.980 1.00 16.69 202 VAL F N 1
ATOM 10633 C CA . VAL F 1 202 ? 50.038 22.310 51.152 1.00 17.87 202 VAL F CA 1
ATOM 10634 C C . VAL F 1 202 ? 49.898 21.003 51.932 1.00 20.53 202 VAL F C 1
ATOM 10635 O O . VAL F 1 202 ? 49.708 19.930 51.337 1.00 20.38 202 VAL F O 1
ATOM 10639 N N . VAL F 1 203 ? 50.021 21.111 53.261 1.00 18.28 203 VAL F N 1
ATOM 10640 C CA . VAL F 1 203 ? 49.847 19.998 54.186 1.00 19.10 203 VAL F CA 1
ATOM 10641 C C . VAL F 1 203 ? 48.537 20.484 54.743 1.00 18.98 203 VAL F C 1
ATOM 10642 O O . VAL F 1 203 ? 48.490 21.488 55.451 1.00 21.50 203 VAL F O 1
ATOM 10646 N N . PRO F 1 204 ? 47.439 19.798 54.415 1.00 19.16 204 PRO F N 1
ATOM 10647 C CA . PRO F 1 204 ? 46.119 20.212 54.884 1.00 18.86 204 PRO F CA 1
ATOM 10648 C C . PRO F 1 204 ? 45.752 19.883 56.317 1.00 20.97 204 PRO F C 1
ATOM 10649 O O . PRO F 1 204 ? 44.768 20.413 56.822 1.00 18.65 204 PRO F O 1
ATOM 10653 N N . GLY F 1 205 ? 46.530 19.022 56.965 1.00 21.08 205 GLY F N 1
ATOM 10654 C CA . GLY F 1 205 ? 46.196 18.642 58.327 1.00 22.42 205 GLY F CA 1
ATOM 10655 C C . GLY F 1 205 ? 45.837 17.168 58.379 1.00 22.93 205 GLY F C 1
ATOM 10656 O O . GLY F 1 205 ? 45.552 16.548 57.340 1.00 20.75 205 GLY F O 1
ATOM 10657 N N . ASP F 1 206 ? 45.827 16.619 59.594 1.00 22.13 206 ASP F N 1
ATOM 10658 C CA . ASP F 1 206 ? 45.552 15.196 59.846 1.00 21.15 206 ASP F CA 1
ATOM 10659 C C . ASP F 1 206 ? 44.177 15.052 60.508 1.00 22.35 206 ASP F C 1
ATOM 10660 O O . ASP F 1 206 ? 43.963 15.524 61.642 1.00 21.08 206 ASP F O 1
ATOM 10665 N N . LEU F 1 207 ? 43.246 14.399 59.807 1.00 19.80 207 LEU F N 1
ATOM 10666 C CA . LEU F 1 207 ? 41.885 14.260 60.319 1.00 22.49 207 LEU F CA 1
ATOM 10667 C C . LEU F 1 207 ? 41.773 13.384 61.560 1.00 23.78 207 LEU F C 1
ATOM 10668 O O . LEU F 1 207 ? 40.852 13.560 62.359 1.00 24.23 207 LEU F O 1
ATOM 10673 N N . SER F 1 208 ? 42.709 12.456 61.742 1.00 25.15 208 SER F N 1
ATOM 10674 C CA . SER F 1 208 ? 42.648 11.622 62.933 1.00 26.65 208 SER F CA 1
ATOM 10675 C C . SER F 1 208 ? 42.946 12.515 64.149 1.00 27.57 208 SER F C 1
ATOM 10676 O O . SER F 1 208 ? 42.725 12.109 65.288 1.00 26.09 208 SER F O 1
ATOM 10679 N N . GLU F 1 209 ? 43.435 13.733 63.875 1.00 27.39 209 GLU F N 1
ATOM 10680 C CA . GLU F 1 209 ? 43.725 14.757 64.888 1.00 27.08 209 GLU F CA 1
ATOM 10681 C C . GLU F 1 209 ? 42.669 15.857 64.737 1.00 26.59 209 GLU F C 1
ATOM 10682 O O . GLU F 1 209 ? 42.820 16.957 65.275 1.00 25.27 209 GLU F O 1
ATOM 10688 N N . GLY F 1 210 ? 41.622 15.565 63.966 1.00 24.68 210 GLY F N 1
ATOM 10689 C CA . GLY F 1 210 ? 40.536 16.509 63.762 1.00 21.23 210 GLY F CA 1
ATOM 10690 C C . GLY F 1 210 ? 40.765 17.674 62.814 1.00 22.46 210 GLY F C 1
ATOM 10691 O O . GLY F 1 210 ? 39.857 18.480 62.599 1.00 22.44 210 GLY F O 1
ATOM 10692 N N . GLU F 1 211 ? 41.960 17.744 62.233 1.00 21.14 211 GLU F N 1
ATOM 10693 C CA . GLU F 1 211 ? 42.352 18.827 61.332 1.00 22.58 211 GLU F CA 1
ATOM 10694 C C . GLU F 1 211 ? 41.937 18.745 59.854 1.00 22.81 211 GLU F C 1
ATOM 10695 O O . GLU F 1 211 ? 41.846 17.655 59.265 1.00 23.28 211 GLU F O 1
ATOM 10701 N N . TYR F 1 212 ? 41.726 19.918 59.266 1.00 23.24 212 TYR F N 1
ATOM 10702 C CA . TYR F 1 212 ? 41.389 20.054 57.846 1.00 25.08 212 TYR F CA 1
ATOM 10703 C C . TYR F 1 212 ? 41.677 21.497 57.456 1.00 25.90 212 TYR F C 1
ATOM 10704 O O . TYR F 1 212 ? 41.850 22.360 58.335 1.00 23.23 212 TYR F O 1
ATOM 10713 N N . SER F 1 213 ? 41.750 21.749 56.146 1.00 24.03 213 SER F N 1
ATOM 10714 C CA . SER F 1 213 ? 41.986 23.099 55.620 1.00 22.70 213 SER F CA 1
ATOM 10715 C C . SER F 1 213 ? 41.069 23.376 54.425 1.00 23.08 213 SER F C 1
ATOM 10716 O O . SER F 1 213 ? 40.677 22.450 53.700 1.00 21.93 213 SER F O 1
ATOM 10719 N N . LEU F 1 214 ? 40.728 24.650 54.235 1.00 22.99 214 LEU F N 1
ATOM 10720 C CA . LEU F 1 214 ? 39.941 25.083 53.084 1.00 22.37 214 LEU F CA 1
ATOM 10721 C C . LEU F 1 214 ? 40.914 25.971 52.329 1.00 22.08 214 LEU F C 1
ATOM 10722 O O . LEU F 1 214 ? 41.223 27.080 52.776 1.00 20.41 214 LEU F O 1
ATOM 10727 N N . LEU F 1 215 ? 41.418 25.465 51.203 1.00 21.45 215 LEU F N 1
ATOM 10728 C CA . LEU F 1 215 ? 42.377 26.184 50.378 1.00 21.43 215 LEU F CA 1
ATOM 10729 C C . LEU F 1 215 ? 41.733 27.231 49.483 1.00 22.42 215 LEU F C 1
ATOM 10730 O O . LEU F 1 215 ? 40.614 27.048 49.000 1.00 23.23 215 LEU F O 1
ATOM 10735 N N . ASP F 1 216 ? 42.435 28.337 49.286 1.00 20.27 216 ASP F N 1
ATOM 10736 C CA . ASP F 1 216 ? 41.952 29.356 48.364 1.00 24.07 216 ASP F CA 1
ATOM 10737 C C . ASP F 1 216 ? 43.003 29.272 47.283 1.00 23.78 216 ASP F C 1
ATOM 10738 O O . ASP F 1 216 ? 44.093 29.819 47.438 1.00 25.78 216 ASP F O 1
ATOM 10743 N N . LEU F 1 217 ? 42.688 28.563 46.200 1.00 22.65 217 LEU F N 1
ATOM 10744 C CA . LEU F 1 217 ? 43.646 28.349 45.120 1.00 24.86 217 LEU F CA 1
ATOM 10745 C C . LEU F 1 217 ? 44.041 29.645 44.416 1.00 25.77 217 LEU F C 1
ATOM 10746 O O . LEU F 1 217 ? 45.133 29.772 43.874 1.00 24.49 217 LEU F O 1
ATOM 10751 N N . ARG F 1 218 ? 43.152 30.620 44.452 1.00 28.03 218 ARG F N 1
ATOM 10752 C CA . ARG F 1 218 ? 43.431 31.891 43.808 1.00 30.75 218 ARG F CA 1
ATOM 10753 C C . ARG F 1 218 ? 44.485 32.674 44.603 1.00 29.16 218 ARG F C 1
ATOM 10754 O O . ARG F 1 218 ? 45.513 33.074 44.062 1.00 29.75 218 ARG F O 1
ATOM 10762 N N . ALA F 1 219 ? 44.232 32.862 45.893 1.00 28.31 219 ALA F N 1
ATOM 10763 C CA . ALA F 1 219 ? 45.139 33.604 46.772 1.00 26.75 219 ALA F CA 1
ATOM 10764 C C . ALA F 1 219 ? 46.314 32.757 47.273 1.00 28.00 219 ALA F C 1
ATOM 10765 O O . ALA F 1 219 ? 47.327 33.285 47.753 1.00 24.84 219 ALA F O 1
ATOM 10767 N N . ARG F 1 220 ? 46.198 31.439 47.126 1.00 27.51 220 ARG F N 1
ATOM 10768 C CA . ARG F 1 220 ? 47.242 30.534 47.606 1.00 28.08 220 ARG F CA 1
ATOM 10769 C C . ARG F 1 220 ? 47.375 30.711 49.119 1.00 26.91 220 ARG F C 1
ATOM 10770 O O . ARG F 1 220 ? 48.458 30.843 49.669 1.00 27.56 220 ARG F O 1
ATOM 10778 N N . LYS F 1 221 ? 46.241 30.728 49.792 1.00 27.14 221 LYS F N 1
ATOM 10779 C CA . LYS F 1 221 ? 46.248 30.836 51.231 1.00 28.86 221 LYS F CA 1
ATOM 10780 C C . LYS F 1 221 ? 45.256 29.807 51.720 1.00 27.60 221 LYS F C 1
ATOM 10781 O O . LYS F 1 221 ? 44.478 29.279 50.939 1.00 25.79 221 LYS F O 1
ATOM 10787 N N . LEU F 1 222 ? 45.279 29.491 53.001 1.00 27.72 222 LEU F N 1
ATOM 10788 C CA . LEU F 1 222 ? 44.306 28.534 53.481 1.00 27.42 222 LEU F CA 1
ATOM 10789 C C . LEU F 1 222 ? 43.640 28.982 54.781 1.00 28.14 222 LEU F C 1
ATOM 10790 O O . LEU F 1 222 ? 44.164 29.807 55.514 1.00 28.38 222 LEU F O 1
ATOM 10795 N N . GLU F 1 223 ? 42.439 28.482 55.010 1.00 28.87 223 GLU F N 1
ATOM 10796 C CA . GLU F 1 223 ? 41.694 28.764 56.214 1.00 31.33 223 GLU F CA 1
ATOM 10797 C C . GLU F 1 223 ? 41.718 27.407 56.935 1.00 31.75 223 GLU F C 1
ATOM 10798 O O . GLU F 1 223 ? 41.339 26.373 56.361 1.00 30.05 223 GLU F O 1
ATOM 10804 N N . THR F 1 224 ? 42.198 27.406 58.173 1.00 28.90 224 THR F N 1
ATOM 10805 C CA . THR F 1 224 ? 42.310 26.176 58.950 1.00 30.03 224 THR F CA 1
ATOM 10806 C C . THR F 1 224 ? 41.074 25.892 59.790 1.00 28.91 224 THR F C 1
ATOM 10807 O O . THR F 1 224 ? 40.281 26.790 60.084 1.00 28.65 224 THR F O 1
ATOM 10811 N N . GLY F 1 225 ? 40.911 24.633 60.176 1.00 29.06 225 GLY F N 1
ATOM 10812 C CA . GLY F 1 225 ? 39.766 24.261 60.988 1.00 28.38 225 GLY F CA 1
ATOM 10813 C C . GLY F 1 225 ? 39.969 22.908 61.642 1.00 30.16 225 GLY F C 1
ATOM 10814 O O . GLY F 1 225 ? 40.923 22.189 61.315 1.00 30.08 225 GLY F O 1
ATOM 10815 N N . ASN F 1 226 ? 39.074 22.559 62.566 1.00 30.28 226 ASN F N 1
ATOM 10816 C CA . ASN F 1 226 ? 39.144 21.281 63.262 1.00 31.46 226 ASN F CA 1
ATOM 10817 C C . ASN F 1 226 ? 37.715 20.860 63.537 1.00 32.17 226 ASN F C 1
ATOM 10818 O O . ASN F 1 226 ? 36.872 21.701 63.846 1.00 31.05 226 ASN F O 1
ATOM 10823 N N . VAL F 1 227 ? 37.425 19.571 63.402 1.00 33.85 227 VAL F N 1
ATOM 10824 C CA . VAL F 1 227 ? 36.067 19.106 63.641 1.00 36.46 227 VAL F CA 1
ATOM 10825 C C . VAL F 1 227 ? 35.802 18.841 65.115 1.00 40.71 227 VAL F C 1
ATOM 10826 O O . VAL F 1 227 ? 34.651 18.660 65.516 1.00 41.58 227 VAL F O 1
ATOM 10830 N N . ARG F 1 228 ? 36.864 18.802 65.917 1.00 44.05 228 ARG F N 1
ATOM 10831 C CA . ARG F 1 228 ? 36.726 18.538 67.345 1.00 48.96 228 ARG F CA 1
ATOM 10832 C C . ARG F 1 228 ? 36.344 19.793 68.102 1.00 51.41 228 ARG F C 1
ATOM 10833 O O . ARG F 1 228 ? 36.232 20.862 67.451 1.00 52.65 228 ARG F O 1
ATOM 10850 N N . ARG G 1 2 ? 31.011 27.714 19.311 1.00 34.68 2 ARG G N 1
ATOM 10851 C CA . ARG G 1 2 ? 30.341 28.851 19.941 1.00 34.91 2 ARG G CA 1
ATOM 10852 C C . ARG G 1 2 ? 29.574 28.254 21.113 1.00 33.73 2 ARG G C 1
ATOM 10853 O O . ARG G 1 2 ? 29.172 27.094 21.052 1.00 34.79 2 ARG G O 1
ATOM 10861 N N . ARG G 1 3 ? 29.345 29.019 22.173 1.00 33.64 3 ARG G N 1
ATOM 10862 C CA . ARG G 1 3 ? 28.626 28.442 23.300 1.00 31.35 3 ARG G CA 1
ATOM 10863 C C . ARG G 1 3 ? 27.148 28.256 23.026 1.00 29.43 3 ARG G C 1
ATOM 10864 O O . ARG G 1 3 ? 26.503 27.388 23.608 1.00 26.60 3 ARG G O 1
ATOM 10872 N N . THR G 1 4 ? 26.608 29.070 22.131 1.00 28.10 4 THR G N 1
ATOM 10873 C CA . THR G 1 4 ? 25.211 28.953 21.765 1.00 28.70 4 THR G CA 1
ATOM 10874 C C . THR G 1 4 ? 25.103 28.787 20.240 1.00 28.84 4 THR G C 1
ATOM 10875 O O . THR G 1 4 ? 25.717 29.541 19.484 1.00 29.63 4 THR G O 1
ATOM 10879 N N . VAL G 1 5 ? 24.375 27.771 19.783 1.00 26.15 5 VAL G N 1
ATOM 10880 C CA . VAL G 1 5 ? 24.205 27.592 18.347 1.00 25.76 5 VAL G CA 1
ATOM 10881 C C . VAL G 1 5 ? 23.497 28.820 17.771 1.00 25.40 5 VAL G C 1
ATOM 10882 O O . VAL G 1 5 ? 22.472 29.239 18.299 1.00 23.17 5 VAL G O 1
ATOM 10886 N N . ARG G 1 6 ? 24.036 29.391 16.698 1.00 27.42 6 ARG G N 1
ATOM 10887 C CA . ARG G 1 6 ? 23.389 30.538 16.050 1.00 30.08 6 ARG G CA 1
ATOM 10888 C C . ARG G 1 6 ? 23.122 30.323 14.546 1.00 30.13 6 ARG G C 1
ATOM 10889 O O . ARG G 1 6 ? 22.068 30.713 14.028 1.00 29.15 6 ARG G O 1
ATOM 10897 N N . TYR G 1 7 ? 24.076 29.700 13.856 1.00 29.18 7 TYR G N 1
ATOM 10898 C CA . TYR G 1 7 ? 23.944 29.451 12.432 1.00 28.02 7 TYR G CA 1
ATOM 10899 C C . TYR G 1 7 ? 23.740 27.971 12.134 1.00 28.58 7 TYR G C 1
ATOM 10900 O O . TYR G 1 7 ? 24.581 27.135 12.469 1.00 28.61 7 TYR G O 1
ATOM 10909 N N . ILE G 1 8 ? 22.624 27.654 11.487 1.00 26.65 8 ILE G N 1
ATOM 10910 C CA . ILE G 1 8 ? 22.308 26.273 11.150 1.00 27.31 8 ILE G CA 1
ATOM 10911 C C . ILE G 1 8 ? 22.211 26.066 9.642 1.00 26.79 8 ILE G C 1
ATOM 10912 O O . ILE G 1 8 ? 21.383 26.707 8.984 1.00 27.42 8 ILE G O 1
ATOM 10917 N N . LEU G 1 9 ? 23.049 25.188 9.097 1.00 25.75 9 LEU G N 1
ATOM 10918 C CA . LEU G 1 9 ? 22.998 24.879 7.669 1.00 26.17 9 LEU G CA 1
ATOM 10919 C C . LEU G 1 9 ? 21.924 23.793 7.534 1.00 27.55 9 LEU G C 1
ATOM 10920 O O . LEU G 1 9 ? 22.030 22.720 8.153 1.00 27.12 9 LEU G O 1
ATOM 10925 N N . ALA G 1 10 ? 20.890 24.061 6.736 1.00 25.58 10 ALA G N 1
ATOM 10926 C CA . ALA G 1 10 ? 19.805 23.106 6.600 1.00 26.26 10 ALA G CA 1
ATOM 10927 C C . ALA G 1 10 ? 19.301 22.830 5.194 1.00 27.75 10 ALA G C 1
ATOM 10928 O O . ALA G 1 10 ? 19.385 23.665 4.296 1.00 26.45 10 ALA G O 1
ATOM 10930 N N . THR G 1 11 ? 18.777 21.628 5.016 1.00 29.56 11 THR G N 1
ATOM 10931 C CA . THR G 1 11 ? 18.214 21.242 3.732 1.00 31.70 11 THR G CA 1
ATOM 10932 C C . THR G 1 11 ? 17.323 20.036 3.912 1.00 32.11 11 THR G C 1
ATOM 10933 O O . THR G 1 11 ? 17.257 19.478 5.011 1.00 32.61 11 THR G O 1
ATOM 10937 N N . SER G 1 12 ? 16.625 19.648 2.843 1.00 31.92 12 SER G N 1
ATOM 10938 C CA . SER G 1 12 ? 15.736 18.498 2.902 1.00 31.34 12 SER G CA 1
ATOM 10939 C C . SER G 1 12 ? 15.649 17.742 1.576 1.00 32.94 12 SER G C 1
ATOM 10940 O O . SER G 1 12 ? 16.081 18.231 0.522 1.00 32.88 12 SER G O 1
ATOM 10943 N N . ASN G 1 13 ? 15.107 16.532 1.663 1.00 32.94 13 ASN G N 1
ATOM 10944 C CA . ASN G 1 13 ? 14.864 15.671 0.512 1.00 34.38 13 ASN G CA 1
ATOM 10945 C C . ASN G 1 13 ? 15.980 15.535 -0.537 1.00 34.62 13 ASN G C 1
ATOM 10946 O O . ASN G 1 13 ? 15.765 15.788 -1.726 1.00 35.48 13 ASN G O 1
ATOM 10951 N N . PRO G 1 14 ? 17.184 15.122 -0.114 1.00 35.66 14 PRO G N 1
ATOM 10952 C CA . PRO G 1 14 ? 18.282 14.967 -1.070 1.00 35.26 14 PRO G CA 1
ATOM 10953 C C . PRO G 1 14 ? 17.992 13.810 -2.031 1.00 35.40 14 PRO G C 1
ATOM 10954 O O . PRO G 1 14 ? 18.584 13.714 -3.103 1.00 34.55 14 PRO G O 1
ATOM 10966 N N . GLY G 1 16 ? 18.801 10.667 -2.262 1.00 38.29 16 GLY G N 1
ATOM 10967 C CA . GLY G 1 16 ? 19.844 9.764 -2.726 1.00 36.62 16 GLY G CA 1
ATOM 10968 C C . GLY G 1 16 ? 20.904 10.409 -3.593 1.00 35.95 16 GLY G C 1
ATOM 10969 O O . GLY G 1 16 ? 21.839 9.745 -4.042 1.00 34.12 16 GLY G O 1
ATOM 10970 N N . ASP G 1 17 ? 20.756 11.708 -3.828 1.00 35.82 17 ASP G N 1
ATOM 10971 C CA . ASP G 1 17 ? 21.704 12.451 -4.641 1.00 35.43 17 ASP G CA 1
ATOM 10972 C C . ASP G 1 17 ? 23.009 12.711 -3.877 1.00 35.95 17 ASP G C 1
ATOM 10973 O O . ASP G 1 17 ? 23.210 13.791 -3.317 1.00 37.03 17 ASP G O 1
ATOM 10978 N N . LEU G 1 18 ? 23.894 11.722 -3.873 1.00 36.20 18 LEU G N 1
ATOM 10979 C CA . LEU G 1 18 ? 25.173 11.822 -3.176 1.00 37.30 18 LEU G CA 1
ATOM 10980 C C . LEU G 1 18 ? 26.082 12.931 -3.680 1.00 39.18 18 LEU G C 1
ATOM 10981 O O . LEU G 1 18 ? 26.960 13.409 -2.956 1.00 39.27 18 LEU G O 1
ATOM 10986 N N . GLU G 1 19 ? 25.892 13.336 -4.925 1.00 39.60 19 GLU G N 1
ATOM 10987 C CA . GLU G 1 19 ? 26.751 14.363 -5.471 1.00 40.30 19 GLU G CA 1
ATOM 10988 C C . GLU G 1 19 ? 26.424 15.698 -4.838 1.00 38.78 19 GLU G C 1
ATOM 10989 O O . GLU G 1 19 ? 27.322 16.429 -4.409 1.00 39.22 19 GLU G O 1
ATOM 10995 N N . ALA G 1 20 ? 25.135 16.010 -4.775 1.00 37.46 20 ALA G N 1
ATOM 10996 C CA . ALA G 1 20 ? 24.692 17.270 -4.191 1.00 37.61 20 ALA G CA 1
ATOM 10997 C C . ALA G 1 20 ? 25.043 17.271 -2.704 1.00 36.81 20 ALA G C 1
ATOM 10998 O O . ALA G 1 20 ? 25.399 18.305 -2.152 1.00 36.16 20 ALA G O 1
ATOM 11000 N N . LEU G 1 21 ? 24.958 16.097 -2.080 1.00 36.91 21 LEU G N 1
ATOM 11001 C CA . LEU G 1 21 ? 25.267 15.948 -0.664 1.00 37.64 21 LEU G CA 1
ATOM 11002 C C . LEU G 1 21 ? 26.736 16.306 -0.429 1.00 38.89 21 LEU G C 1
ATOM 11003 O O . LEU G 1 21 ? 27.052 17.077 0.478 1.00 39.31 21 LEU G O 1
ATOM 11008 N N . GLU G 1 22 ? 27.633 15.767 -1.251 1.00 39.38 22 GLU G N 1
ATOM 11009 C CA . GLU G 1 22 ? 29.060 16.059 -1.093 1.00 40.17 22 GLU G CA 1
ATOM 11010 C C . GLU G 1 22 ? 29.356 17.548 -1.195 1.00 38.50 22 GLU G C 1
ATOM 11011 O O . GLU G 1 22 ? 30.193 18.069 -0.459 1.00 37.78 22 GLU G O 1
ATOM 11017 N N . LYS G 1 23 ? 28.670 18.228 -2.108 1.00 37.44 23 LYS G N 1
ATOM 11018 C CA . LYS G 1 23 ? 28.847 19.665 -2.290 1.00 36.78 23 LYS G CA 1
ATOM 11019 C C . LYS G 1 23 ? 28.275 20.415 -1.076 1.00 35.69 23 LYS G C 1
ATOM 11020 O O . LYS G 1 23 ? 28.797 21.446 -0.671 1.00 34.62 23 LYS G O 1
ATOM 11026 N N . PHE G 1 24 ? 27.179 19.896 -0.527 1.00 36.08 24 PHE G N 1
ATOM 11027 C CA . PHE G 1 24 ? 26.533 20.474 0.658 1.00 34.74 24 PHE G CA 1
ATOM 11028 C C . PHE G 1 24 ? 27.571 20.434 1.789 1.00 35.16 24 PHE G C 1
ATOM 11029 O O . PHE G 1 24 ? 27.879 21.459 2.407 1.00 34.09 24 PHE G O 1
ATOM 11037 N N . VAL G 1 25 ? 28.130 19.248 2.024 1.00 34.97 25 VAL G N 1
ATOM 11038 C CA . VAL G 1 25 ? 29.136 19.047 3.064 1.00 36.16 25 VAL G CA 1
ATOM 11039 C C . VAL G 1 25 ? 30.434 19.829 2.830 1.00 38.36 25 VAL G C 1
ATOM 11040 O O . VAL G 1 25 ? 30.944 20.493 3.740 1.00 38.88 25 VAL G O 1
ATOM 11044 N N . LYS G 1 26 ? 30.973 19.755 1.616 1.00 39.03 26 LYS G N 1
ATOM 11045 C CA . LYS G 1 26 ? 32.219 20.454 1.301 1.00 39.34 26 LYS G CA 1
ATOM 11046 C C . LYS G 1 26 ? 32.053 21.957 1.514 1.00 38.11 26 LYS G C 1
ATOM 11047 O O . LYS G 1 26 ? 32.994 22.666 1.881 1.00 38.17 26 LYS G O 1
ATOM 11053 N N . LEU G 1 27 ? 30.834 22.422 1.307 1.00 36.17 27 LEU G N 1
ATOM 11054 C CA . LEU G 1 27 ? 30.477 23.828 1.439 1.00 36.69 27 LEU G CA 1
ATOM 11055 C C . LEU G 1 27 ? 30.229 24.336 2.879 1.00 36.50 27 LEU G C 1
ATOM 11056 O O . LEU G 1 27 ? 30.366 25.537 3.153 1.00 35.45 27 LEU G O 1
ATOM 11061 N N . ALA G 1 28 ? 29.875 23.424 3.786 1.00 34.70 28 ALA G N 1
ATOM 11062 C CA . ALA G 1 28 ? 29.562 23.763 5.184 1.00 35.33 28 ALA G CA 1
ATOM 11063 C C . ALA G 1 28 ? 30.567 24.629 5.950 1.00 34.24 28 ALA G C 1
ATOM 11064 O O . ALA G 1 28 ? 30.196 25.625 6.567 1.00 33.08 28 ALA G O 1
ATOM 11066 N N . PRO G 1 29 ? 31.851 24.245 5.936 1.00 35.51 29 PRO G N 1
ATOM 11067 C CA . PRO G 1 29 ? 32.883 25.011 6.645 1.00 34.59 29 PRO G CA 1
ATOM 11068 C C . PRO G 1 29 ? 32.885 26.487 6.289 1.00 35.15 29 PRO G C 1
ATOM 11069 O O . PRO G 1 29 ? 33.105 27.350 7.144 1.00 34.40 29 PRO G O 1
ATOM 11073 N N . ASP G 1 30 ? 32.640 26.769 5.013 1.00 34.96 30 ASP G N 1
ATOM 11074 C CA . ASP G 1 30 ? 32.642 28.134 4.497 1.00 33.55 30 ASP G CA 1
ATOM 11075 C C . ASP G 1 30 ? 31.439 28.951 4.944 1.00 32.60 30 ASP G C 1
ATOM 11076 O O . ASP G 1 30 ? 31.514 30.178 5.027 1.00 30.54 30 ASP G O 1
ATOM 11081 N N . THR G 1 31 ? 30.332 28.275 5.239 1.00 32.17 31 THR G N 1
ATOM 11082 C CA . THR G 1 31 ? 29.130 28.973 5.688 1.00 32.37 31 THR G CA 1
ATOM 11083 C C . THR G 1 31 ? 29.298 29.457 7.121 1.00 31.38 31 THR G C 1
ATOM 11084 O O . THR G 1 31 ? 28.680 30.428 7.526 1.00 29.41 31 THR G O 1
ATOM 11088 N N . GLY G 1 32 ? 30.150 28.773 7.880 1.00 30.90 32 GLY G N 1
ATOM 11089 C CA . GLY G 1 32 ? 30.327 29.150 9.263 1.00 30.50 32 GLY G CA 1
ATOM 11090 C C . GLY G 1 32 ? 29.133 28.640 10.053 1.00 30.20 32 GLY G C 1
ATOM 11091 O O . GLY G 1 32 ? 28.661 29.293 10.981 1.00 31.88 32 GLY G O 1
ATOM 11092 N N . ALA G 1 33 ? 28.618 27.481 9.659 1.00 26.95 33 ALA G N 1
ATOM 11093 C CA . ALA G 1 33 ? 27.488 26.877 10.343 1.00 24.92 33 ALA G CA 1
ATOM 11094 C C . ALA G 1 33 ? 27.950 26.300 11.687 1.00 24.30 33 ALA G C 1
ATOM 11095 O O . ALA G 1 33 ? 29.056 25.780 11.811 1.00 23.85 33 ALA G O 1
ATOM 11097 N N . ASP G 1 34 ? 27.090 26.389 12.685 1.00 24.10 34 ASP G N 1
ATOM 11098 C CA . ASP G 1 34 ? 27.397 25.859 14.008 1.00 24.52 34 ASP G CA 1
ATOM 11099 C C . ASP G 1 34 ? 26.881 24.435 14.069 1.00 24.88 34 ASP G C 1
ATOM 11100 O O . ASP G 1 34 ? 27.347 23.621 14.874 1.00 26.40 34 ASP G O 1
ATOM 11105 N N . ALA G 1 35 ? 25.907 24.150 13.213 1.00 24.20 35 ALA G N 1
ATOM 11106 C CA . ALA G 1 35 ? 25.273 22.837 13.168 1.00 24.92 35 ALA G CA 1
ATOM 11107 C C . ALA G 1 35 ? 24.528 22.644 11.846 1.00 25.07 35 ALA G C 1
ATOM 11108 O O . ALA G 1 35 ? 24.298 23.610 11.110 1.00 24.57 35 ALA G O 1
ATOM 11110 N N . ILE G 1 36 ? 24.130 21.398 11.584 1.00 25.24 36 ILE G N 1
ATOM 11111 C CA . ILE G 1 36 ? 23.407 21.015 10.367 1.00 23.70 36 ILE G CA 1
ATOM 11112 C C . ILE G 1 36 ? 22.137 20.245 10.699 1.00 23.50 36 ILE G C 1
ATOM 11113 O O . ILE G 1 36 ? 22.149 19.356 11.555 1.00 23.92 36 ILE G O 1
ATOM 11118 N N . ALA G 1 37 ? 21.044 20.582 10.020 1.00 22.28 37 ALA G N 1
ATOM 11119 C CA . ALA G 1 37 ? 19.772 19.890 10.195 1.00 22.79 37 ALA G CA 1
ATOM 11120 C C . ALA G 1 37 ? 19.335 19.402 8.811 1.00 25.93 37 ALA G C 1
ATOM 11121 O O . ALA G 1 37 ? 19.229 20.201 7.877 1.00 24.57 37 ALA G O 1
ATOM 11123 N N . LEU G 1 38 ? 19.092 18.099 8.678 1.00 28.14 38 LEU G N 1
ATOM 11124 C CA . LEU G 1 38 ? 18.673 17.534 7.400 1.00 28.54 38 LEU G CA 1
ATOM 11125 C C . LEU G 1 38 ? 17.406 16.703 7.539 1.00 28.73 38 LEU G C 1
ATOM 11126 O O . LEU G 1 38 ? 17.316 15.809 8.395 1.00 28.20 38 LEU G O 1
ATOM 11131 N N . ILE G 1 39 ? 16.422 17.031 6.702 1.00 27.68 39 ILE G N 1
ATOM 11132 C CA . ILE G 1 39 ? 15.136 16.336 6.671 1.00 28.51 39 ILE G CA 1
ATOM 11133 C C . ILE G 1 39 ? 15.040 15.434 5.428 1.00 27.90 39 ILE G C 1
ATOM 11134 O O . ILE G 1 39 ? 15.436 15.823 4.336 1.00 27.88 39 ILE G O 1
ATOM 11139 N N . GLY G 1 40 ? 14.514 14.230 5.586 1.00 28.85 40 GLY G N 1
ATOM 11140 C CA . GLY G 1 40 ? 14.395 13.347 4.432 1.00 29.32 40 GLY G CA 1
ATOM 11141 C C . GLY G 1 40 ? 13.546 13.912 3.285 1.00 31.68 40 GLY G C 1
ATOM 11142 O O . GLY G 1 40 ? 13.121 15.067 3.328 1.00 30.52 40 GLY G O 1
ATOM 11143 N N . ASN G 1 41 ? 13.295 13.104 2.249 1.00 32.60 41 ASN G N 1
ATOM 11144 C CA . ASN G 1 41 ? 13.804 11.732 2.187 1.00 33.39 41 ASN G CA 1
ATOM 11145 C C . ASN G 1 41 ? 15.312 11.761 2.012 1.00 31.85 41 ASN G C 1
ATOM 11146 O O . ASN G 1 41 ? 15.851 12.617 1.311 1.00 32.44 41 ASN G O 1
ATOM 11151 N N . LEU G 1 42 ? 16.001 10.841 2.666 1.00 32.30 42 LEU G N 1
ATOM 11152 C CA . LEU G 1 42 ? 17.442 10.779 2.509 1.00 32.81 42 LEU G CA 1
ATOM 11153 C C . LEU G 1 42 ? 17.714 9.924 1.271 1.00 33.73 42 LEU G C 1
ATOM 11154 O O . LEU G 1 42 ? 18.703 10.121 0.557 1.00 33.54 42 LEU G O 1
ATOM 11167 N N . PRO G 1 44 ? 15.487 7.252 -1.902 1.00 36.13 44 PRO G N 1
ATOM 11168 C CA . PRO G 1 44 ? 14.234 6.873 -2.564 1.00 35.64 44 PRO G CA 1
ATOM 11169 C C . PRO G 1 44 ? 13.856 5.537 -1.939 1.00 34.15 44 PRO G C 1
ATOM 11170 O O . PRO G 1 44 ? 14.725 4.850 -1.408 1.00 34.06 44 PRO G O 1
ATOM 11174 N N . LYS G 1 45 ? 12.588 5.151 -2.008 1.00 33.60 45 LYS G N 1
ATOM 11175 C CA . LYS G 1 45 ? 12.178 3.891 -1.405 1.00 35.25 45 LYS G CA 1
ATOM 11176 C C . LYS G 1 45 ? 13.008 2.669 -1.815 1.00 36.24 45 LYS G C 1
ATOM 11177 O O . LYS G 1 45 ? 13.213 1.750 -1.012 1.00 36.54 45 LYS G O 1
ATOM 11183 N N . ALA G 1 46 ? 13.497 2.657 -3.052 1.00 36.72 46 ALA G N 1
ATOM 11184 C CA . ALA G 1 46 ? 14.263 1.510 -3.545 1.00 37.13 46 ALA G CA 1
ATOM 11185 C C . ALA G 1 46 ? 15.649 1.349 -2.954 1.00 36.63 46 ALA G C 1
ATOM 11186 O O . ALA G 1 46 ? 16.194 0.257 -2.980 1.00 36.92 46 ALA G O 1
ATOM 11188 N N . ALA G 1 47 ? 16.233 2.426 -2.436 1.00 36.84 47 ALA G N 1
ATOM 11189 C CA . ALA G 1 47 ? 17.570 2.329 -1.853 1.00 35.00 47 ALA G CA 1
ATOM 11190 C C . ALA G 1 47 ? 17.584 1.316 -0.719 1.00 33.97 47 ALA G C 1
ATOM 11191 O O . ALA G 1 47 ? 16.548 1.019 -0.125 1.00 34.01 47 ALA G O 1
ATOM 11193 N N . LYS G 1 48 ? 18.758 0.765 -0.432 1.00 35.07 48 LYS G N 1
ATOM 11194 C CA . LYS G 1 48 ? 18.891 -0.200 0.661 1.00 36.26 48 LYS G CA 1
ATOM 11195 C C . LYS G 1 48 ? 19.978 0.250 1.634 1.00 34.73 48 LYS G C 1
ATOM 11196 O O . LYS G 1 48 ? 20.512 1.336 1.495 1.00 33.83 48 LYS G O 1
ATOM 11202 N N . SER G 1 49 ? 20.298 -0.602 2.604 1.00 35.40 49 SER G N 1
ATOM 11203 C CA . SER G 1 49 ? 21.301 -0.305 3.630 1.00 37.03 49 SER G CA 1
ATOM 11204 C C . SER G 1 49 ? 22.579 0.364 3.136 1.00 37.88 49 SER G C 1
ATOM 11205 O O . SER G 1 49 ? 22.901 1.491 3.554 1.00 36.13 49 SER G O 1
ATOM 11208 N N . ARG G 1 50 ? 23.299 -0.335 2.254 1.00 37.53 50 ARG G N 1
ATOM 11209 C CA . ARG G 1 50 ? 24.553 0.169 1.705 1.00 38.12 50 ARG G CA 1
ATOM 11210 C C . ARG G 1 50 ? 24.399 1.610 1.227 1.00 36.80 50 ARG G C 1
ATOM 11211 O O . ARG G 1 50 ? 25.338 2.395 1.317 1.00 36.30 50 ARG G O 1
ATOM 11219 N N . ASP G 1 51 ? 23.224 1.957 0.706 1.00 35.97 51 ASP G N 1
ATOM 11220 C CA . ASP G 1 51 ? 22.992 3.323 0.228 1.00 35.70 51 ASP G CA 1
ATOM 11221 C C . ASP G 1 51 ? 22.966 4.296 1.417 1.00 34.51 51 ASP G C 1
ATOM 11222 O O . ASP G 1 51 ? 23.501 5.408 1.335 1.00 33.16 51 ASP G O 1
ATOM 11227 N N . TYR G 1 52 ? 22.354 3.872 2.520 1.00 34.22 52 TYR G N 1
ATOM 11228 C CA . TYR G 1 52 ? 22.299 4.723 3.710 1.00 32.72 52 TYR G CA 1
ATOM 11229 C C . TYR G 1 52 ? 23.697 4.859 4.302 1.00 32.69 52 TYR G C 1
ATOM 11230 O O . TYR G 1 52 ? 24.058 5.918 4.803 1.00 33.34 52 TYR G O 1
ATOM 11239 N N . ALA G 1 53 ? 24.494 3.798 4.221 1.00 31.74 53 ALA G N 1
ATOM 11240 C CA . ALA G 1 53 ? 25.852 3.851 4.745 1.00 33.22 53 ALA G CA 1
ATOM 11241 C C . ALA G 1 53 ? 26.675 4.907 3.998 1.00 33.93 53 ALA G C 1
ATOM 11242 O O . ALA G 1 53 ? 27.382 5.703 4.617 1.00 34.42 53 ALA G O 1
ATOM 11244 N N . ALA G 1 54 ? 26.583 4.915 2.668 1.00 33.72 54 ALA G N 1
ATOM 11245 C CA . ALA G 1 54 ? 27.330 5.884 1.866 1.00 33.24 54 ALA G CA 1
ATOM 11246 C C . ALA G 1 54 ? 26.854 7.305 2.132 1.00 32.33 54 ALA G C 1
ATOM 11247 O O . ALA G 1 54 ? 27.646 8.245 2.149 1.00 32.93 54 ALA G O 1
ATOM 11249 N N . PHE G 1 55 ? 25.551 7.454 2.334 1.00 31.84 55 PHE G N 1
ATOM 11250 C CA . PHE G 1 55 ? 24.964 8.756 2.613 1.00 31.05 55 PHE G CA 1
ATOM 11251 C C . PHE G 1 55 ? 25.538 9.302 3.923 1.00 30.99 55 PHE G C 1
ATOM 11252 O O . PHE G 1 55 ? 26.012 10.440 3.983 1.00 28.79 55 PHE G O 1
ATOM 11260 N N . PHE G 1 56 ? 25.493 8.473 4.964 1.00 30.23 56 PHE G N 1
ATOM 11261 C CA . PHE G 1 56 ? 25.985 8.856 6.281 1.00 31.02 56 PHE G CA 1
ATOM 11262 C C . PHE G 1 56 ? 27.476 9.129 6.313 1.00 33.33 56 PHE G C 1
ATOM 11263 O O . PHE G 1 56 ? 27.928 10.040 7.004 1.00 32.53 56 PHE G O 1
ATOM 11271 N N . ARG G 1 57 ? 28.237 8.345 5.554 1.00 33.86 57 ARG G N 1
ATOM 11272 C CA . ARG G 1 57 ? 29.678 8.535 5.483 1.00 34.09 57 ARG G CA 1
ATOM 11273 C C . ARG G 1 57 ? 30.003 9.933 4.958 1.00 32.68 57 ARG G C 1
ATOM 11274 O O . ARG G 1 57 ? 30.862 10.618 5.500 1.00 31.49 57 ARG G O 1
ATOM 11282 N N . ILE G 1 58 ? 29.326 10.341 3.889 1.00 31.10 58 ILE G N 1
ATOM 11283 C CA . ILE G 1 58 ? 29.545 11.657 3.307 1.00 30.70 58 ILE G CA 1
ATOM 11284 C C . ILE G 1 58 ? 29.083 12.759 4.277 1.00 30.36 58 ILE G C 1
ATOM 11285 O O . ILE G 1 58 ? 29.804 13.728 4.520 1.00 29.41 58 ILE G O 1
ATOM 11290 N N . LEU G 1 59 ? 27.881 12.614 4.825 1.00 30.13 59 LEU G N 1
ATOM 11291 C CA . LEU G 1 59 ? 27.357 13.608 5.765 1.00 31.24 59 LEU G CA 1
ATOM 11292 C C . LEU G 1 59 ? 28.296 13.767 6.972 1.00 30.21 59 LEU G C 1
ATOM 11293 O O . LEU G 1 59 ? 28.466 14.861 7.494 1.00 31.83 59 LEU G O 1
ATOM 11298 N N . SER G 1 60 ? 28.902 12.668 7.402 1.00 29.97 60 SER G N 1
ATOM 11299 C CA . SER G 1 60 ? 29.775 12.682 8.565 1.00 30.80 60 SER G CA 1
ATOM 11300 C C . SER G 1 60 ? 31.051 13.486 8.376 1.00 31.87 60 SER G C 1
ATOM 11301 O O . SER G 1 60 ? 31.732 13.799 9.350 1.00 29.94 60 SER G O 1
ATOM 11304 N N . GLU G 1 61 ? 31.380 13.831 7.129 1.00 32.63 61 GLU G N 1
ATOM 11305 C CA . GLU G 1 61 ? 32.597 14.599 6.867 1.00 30.97 61 GLU G CA 1
ATOM 11306 C C . GLU G 1 61 ? 32.440 16.092 7.142 1.00 28.46 61 GLU G C 1
ATOM 11307 O O . GLU G 1 61 ? 33.394 16.840 7.031 1.00 26.78 61 GLU G O 1
ATOM 11313 N N . ALA G 1 62 ? 31.236 16.525 7.502 1.00 28.54 62 ALA G N 1
ATOM 11314 C CA . ALA G 1 62 ? 31.010 17.941 7.798 1.00 29.33 62 ALA G CA 1
ATOM 11315 C C . ALA G 1 62 ? 31.635 18.273 9.160 1.00 29.10 62 ALA G C 1
ATOM 11316 O O . ALA G 1 62 ? 31.991 19.422 9.442 1.00 25.68 62 ALA G O 1
ATOM 11318 N N . HIS G 1 63 ? 31.769 17.236 9.983 1.00 29.71 63 HIS G N 1
ATOM 11319 C CA . HIS G 1 63 ? 32.336 17.357 11.313 1.00 30.51 63 HIS G CA 1
ATOM 11320 C C . HIS G 1 63 ? 31.643 18.455 12.115 1.00 29.53 63 HIS G C 1
ATOM 11321 O O . HIS G 1 63 ? 32.282 19.307 12.731 1.00 28.94 63 HIS G O 1
ATOM 11328 N N . LEU G 1 64 ? 30.315 18.418 12.090 1.00 27.26 64 LEU G N 1
ATOM 11329 C CA . LEU G 1 64 ? 29.495 19.368 12.809 1.00 24.37 64 LEU G CA 1
ATOM 11330 C C . LEU G 1 64 ? 28.360 18.613 13.455 1.00 24.32 64 LEU G C 1
ATOM 11331 O O . LEU G 1 64 ? 27.992 17.528 13.000 1.00 24.18 64 LEU G O 1
ATOM 11336 N N . PRO G 1 65 ? 27.807 19.159 14.552 1.00 23.83 65 PRO G N 1
ATOM 11337 C CA . PRO G 1 65 ? 26.680 18.518 15.237 1.00 21.75 65 PRO G CA 1
ATOM 11338 C C . PRO G 1 65 ? 25.617 18.437 14.132 1.00 21.09 65 PRO G C 1
ATOM 11339 O O . PRO G 1 65 ? 25.298 19.439 13.486 1.00 19.84 65 PRO G O 1
ATOM 11343 N N . THR G 1 66 ? 25.072 17.252 13.907 1.00 22.08 66 THR G N 1
ATOM 11344 C CA . THR G 1 66 ? 24.117 17.062 12.823 1.00 20.07 66 THR G CA 1
ATOM 11345 C C . THR G 1 66 ? 22.929 16.226 13.243 1.00 20.15 66 THR G C 1
ATOM 11346 O O . THR G 1 66 ? 23.096 15.134 13.788 1.00 22.15 66 THR G O 1
ATOM 11350 N N . ALA G 1 67 ? 21.730 16.756 13.002 1.00 19.42 67 ALA G N 1
ATOM 11351 C CA . ALA G 1 67 ? 20.490 16.080 13.346 1.00 18.22 67 ALA G CA 1
ATOM 11352 C C . ALA G 1 67 ? 19.692 15.786 12.078 1.00 18.93 67 ALA G C 1
ATOM 11353 O O . ALA G 1 67 ? 19.720 16.564 11.125 1.00 18.83 67 ALA G O 1
ATOM 11355 N N . TYR G 1 68 ? 18.965 14.675 12.073 1.00 19.76 68 TYR G N 1
ATOM 11356 C CA . TYR G 1 68 ? 18.144 14.338 10.910 1.00 20.78 68 TYR G CA 1
ATOM 11357 C C . TYR G 1 68 ? 16.952 13.447 11.216 1.00 20.81 68 TYR G C 1
ATOM 11358 O O . TYR G 1 68 ? 16.902 12.775 12.248 1.00 23.03 68 TYR G O 1
ATOM 11367 N N . VAL G 1 69 ? 15.965 13.482 10.325 1.00 21.99 69 VAL G N 1
ATOM 11368 C CA . VAL G 1 69 ? 14.764 12.663 10.432 1.00 21.79 69 VAL G CA 1
ATOM 11369 C C . VAL G 1 69 ? 14.507 12.127 9.013 1.00 23.35 69 VAL G C 1
ATOM 11370 O O . VAL G 1 69 ? 14.790 12.819 8.029 1.00 19.47 69 VAL G O 1
ATOM 11374 N N . PRO G 1 70 ? 13.996 10.879 8.895 1.00 24.14 70 PRO G N 1
ATOM 11375 C CA . PRO G 1 70 ? 13.698 10.217 7.613 1.00 24.95 70 PRO G CA 1
ATOM 11376 C C . PRO G 1 70 ? 12.422 10.728 6.967 1.00 26.59 70 PRO G C 1
ATOM 11377 O O . PRO G 1 70 ? 11.565 11.317 7.643 1.00 27.17 70 PRO G O 1
ATOM 11381 N N . GLY G 1 71 ? 12.289 10.474 5.663 1.00 28.09 71 GLY G N 1
ATOM 11382 C CA . GLY G 1 71 ? 11.108 10.897 4.930 1.00 25.76 71 GLY G CA 1
ATOM 11383 C C . GLY G 1 71 ? 10.146 9.743 4.699 1.00 27.41 71 GLY G C 1
ATOM 11384 O O . GLY G 1 71 ? 10.426 8.615 5.105 1.00 24.18 71 GLY G O 1
ATOM 11385 N N . PRO G 1 72 ? 8.999 9.993 4.028 1.00 28.19 72 PRO G N 1
ATOM 11386 C CA . PRO G 1 72 ? 7.998 8.958 3.749 1.00 28.15 72 PRO G CA 1
ATOM 11387 C C . PRO G 1 72 ? 8.572 7.729 3.023 1.00 27.12 72 PRO G C 1
ATOM 11388 O O . PRO G 1 72 ? 8.045 6.633 3.160 1.00 27.93 72 PRO G O 1
ATOM 11392 N N . GLN G 1 73 ? 9.664 7.917 2.285 1.00 27.06 73 GLN G N 1
ATOM 11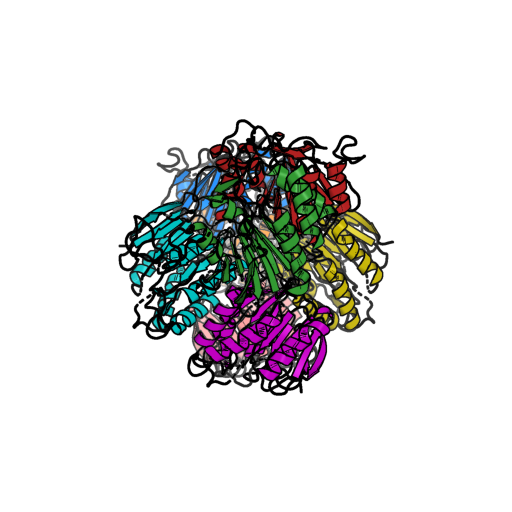393 C CA . GLN G 1 73 ? 10.274 6.832 1.515 1.00 29.32 73 GLN G CA 1
ATOM 11394 C C . GLN G 1 73 ? 11.462 6.104 2.119 1.00 29.87 73 GLN G C 1
ATOM 11395 O O . GLN G 1 73 ? 11.906 5.100 1.563 1.00 28.87 73 GLN G O 1
ATOM 11401 N N . ASP G 1 74 ? 11.987 6.594 3.241 1.00 29.90 74 ASP G N 1
ATOM 11402 C CA . ASP G 1 74 ? 13.136 5.944 3.863 1.00 30.34 74 ASP G CA 1
ATOM 11403 C C . ASP G 1 74 ? 12.697 4.689 4.606 1.00 30.39 74 ASP G C 1
ATOM 11404 O O . ASP G 1 74 ? 12.966 4.523 5.799 1.00 32.53 74 ASP G O 1
ATOM 11409 N N . ALA G 1 75 ? 12.038 3.798 3.876 1.00 28.48 75 ALA G N 1
ATOM 11410 C CA . ALA G 1 75 ? 11.545 2.558 4.430 1.00 28.63 75 ALA G CA 1
ATOM 11411 C C . ALA G 1 75 ? 12.240 1.364 3.765 1.00 29.28 75 ALA G C 1
ATOM 11412 O O . ALA G 1 75 ? 12.743 1.467 2.641 1.00 29.42 75 ALA G O 1
ATOM 11414 N N . PRO G 1 76 ? 12.304 0.219 4.463 1.00 29.83 76 PRO G N 1
ATOM 11415 C CA . PRO G 1 76 ? 11.782 -0.040 5.807 1.00 30.11 76 PRO G CA 1
ATOM 11416 C C . PRO G 1 76 ? 12.570 0.733 6.873 1.00 29.96 76 PRO G C 1
ATOM 11417 O O . PRO G 1 76 ? 13.786 0.881 6.778 1.00 30.19 76 PRO G O 1
ATOM 11421 N N . ILE G 1 77 ? 11.871 1.191 7.905 1.00 30.58 77 ILE G N 1
ATOM 11422 C CA . ILE G 1 77 ? 12.492 1.958 8.989 1.00 28.69 77 ILE G CA 1
ATOM 11423 C C . ILE G 1 77 ? 13.827 1.416 9.497 1.00 28.43 77 ILE G C 1
ATOM 11424 O O . ILE G 1 77 ? 14.787 2.171 9.642 1.00 27.72 77 ILE G O 1
ATOM 11429 N N . TRP G 1 78 ? 13.902 0.107 9.736 1.00 29.59 78 TRP G N 1
ATOM 11430 C CA . TRP G 1 78 ? 15.115 -0.494 10.286 1.00 27.88 78 TRP G CA 1
ATOM 11431 C C . TRP G 1 78 ? 16.424 -0.342 9.520 1.00 28.52 78 TRP G C 1
ATOM 11432 O O . TRP G 1 78 ? 17.495 -0.486 10.118 1.00 26.32 78 TRP G O 1
ATOM 11443 N N . GLU G 1 79 ? 16.376 -0.062 8.219 1.00 26.79 79 GLU G N 1
ATOM 11444 C CA . GLU G 1 79 ? 17.628 0.073 7.475 1.00 28.35 79 GLU G CA 1
ATOM 11445 C C . GLU G 1 79 ? 18.222 1.441 7.754 1.00 26.96 79 GLU G C 1
ATOM 11446 O O . GLU G 1 79 ? 19.406 1.565 8.028 1.00 25.67 79 GLU G O 1
ATOM 11452 N N . TYR G 1 80 ? 17.375 2.457 7.700 1.00 26.87 80 TYR G N 1
ATOM 11453 C CA . TYR G 1 80 ? 17.766 3.822 8.015 1.00 27.95 80 TYR G CA 1
ATOM 11454 C C . TYR G 1 80 ? 18.257 3.816 9.473 1.00 27.85 80 TYR G C 1
ATOM 11455 O O . TYR G 1 80 ? 19.331 4.316 9.775 1.00 28.85 80 TYR G O 1
ATOM 11464 N N . LEU G 1 81 ? 17.470 3.227 10.370 1.00 26.99 81 LEU G N 1
ATOM 11465 C CA . LEU G 1 81 ? 17.837 3.203 11.783 1.00 28.44 81 LEU G CA 1
ATOM 11466 C C . LEU G 1 81 ? 19.148 2.482 12.067 1.00 29.85 81 LEU G C 1
ATOM 11467 O O . LEU G 1 81 ? 19.968 2.952 12.859 1.00 31.59 81 LEU G O 1
ATOM 11472 N N . ARG G 1 82 ? 19.345 1.331 11.435 1.00 30.32 82 ARG G N 1
ATOM 11473 C CA . ARG G 1 82 ? 20.571 0.571 11.630 1.00 30.99 82 ARG G CA 1
ATOM 11474 C C . ARG G 1 82 ? 21.794 1.365 11.161 1.00 29.52 82 ARG G C 1
ATOM 11475 O O . ARG G 1 82 ? 22.818 1.390 11.830 1.00 29.68 82 ARG G O 1
ATOM 11483 N N . GLU G 1 83 ? 21.679 2.022 10.015 1.00 28.80 83 GLU G N 1
ATOM 11484 C CA . GLU G 1 83 ? 22.798 2.766 9.482 1.00 29.45 83 GLU G CA 1
ATOM 11485 C C . GLU G 1 83 ? 23.028 4.038 10.277 1.00 28.84 83 GLU G C 1
ATOM 11486 O O . GLU G 1 83 ? 24.161 4.517 10.373 1.00 28.95 83 GLU G O 1
ATOM 11492 N N . ALA G 1 84 ? 21.956 4.580 10.846 1.00 27.29 84 ALA G N 1
ATOM 11493 C CA . ALA G 1 84 ? 22.079 5.778 11.662 1.00 26.96 84 ALA G CA 1
ATOM 11494 C C . ALA G 1 84 ? 22.874 5.376 12.919 1.00 26.75 84 ALA G C 1
ATOM 11495 O O . ALA G 1 84 ? 23.816 6.055 13.304 1.00 27.36 84 ALA G O 1
ATOM 11497 N N . ALA G 1 85 ? 22.502 4.251 13.530 1.00 26.79 85 ALA G N 1
ATOM 11498 C CA . ALA G 1 85 ? 23.186 3.785 14.732 1.00 27.56 85 ALA G CA 1
ATOM 11499 C C . ALA G 1 85 ? 24.668 3.478 14.477 1.00 27.40 85 ALA G C 1
ATOM 11500 O O . ALA G 1 85 ? 25.530 3.850 15.270 1.00 28.42 85 ALA G O 1
ATOM 11502 N N . ASN G 1 86 ? 24.966 2.816 13.364 1.00 27.65 86 ASN G N 1
ATOM 11503 C CA . ASN G 1 86 ? 26.345 2.480 13.031 1.00 26.98 86 ASN G CA 1
ATOM 11504 C C . ASN G 1 86 ? 27.223 3.710 12.923 1.00 25.53 86 ASN G C 1
ATOM 11505 O O . ASN G 1 86 ? 28.273 3.776 13.549 1.00 26.86 86 ASN G O 1
ATOM 11510 N N . VAL G 1 87 ? 26.806 4.687 12.127 1.00 24.95 87 VAL G N 1
ATOM 11511 C CA . VAL G 1 87 ? 27.633 5.874 11.962 1.00 24.07 87 VAL G CA 1
ATOM 11512 C C . VAL G 1 87 ? 27.750 6.719 13.235 1.00 25.43 87 VAL G C 1
ATOM 11513 O O . VAL G 1 87 ? 28.769 7.392 13.436 1.00 23.01 87 VAL G O 1
ATOM 11517 N N . GLU G 1 88 ? 26.733 6.673 14.096 1.00 25.47 88 GLU G N 1
ATOM 11518 C CA . GLU G 1 88 ? 26.769 7.472 15.328 1.00 27.91 88 GLU G CA 1
ATOM 11519 C C . GLU G 1 88 ? 27.691 6.900 16.401 1.00 28.45 88 GLU G C 1
ATOM 11520 O O . GLU G 1 88 ? 28.069 7.610 17.348 1.00 27.23 88 GLU G O 1
ATOM 11526 N N . LEU G 1 89 ? 28.057 5.627 16.238 1.00 27.04 89 LEU G N 1
ATOM 11527 C CA . LEU G 1 89 ? 28.977 4.956 17.146 1.00 28.47 89 LEU G CA 1
ATOM 11528 C C . LEU G 1 89 ? 30.355 5.511 16.871 1.00 29.58 89 LEU G C 1
ATOM 11529 O O . LEU G 1 89 ? 31.226 5.511 17.732 1.00 31.98 89 LEU G O 1
ATOM 11534 N N . VAL G 1 90 ? 30.546 6.001 15.659 1.00 29.76 90 VAL G N 1
ATOM 11535 C CA . VAL G 1 90 ? 31.835 6.544 15.254 1.00 30.12 90 VAL G CA 1
ATOM 11536 C C . VAL G 1 90 ? 31.891 8.066 15.300 1.00 30.29 90 VAL G C 1
ATOM 11537 O O . VAL G 1 90 ? 32.926 8.640 15.619 1.00 31.22 90 VAL G O 1
ATOM 11541 N N . HIS G 1 91 ? 30.775 8.706 14.974 1.00 28.84 91 HIS G N 1
ATOM 11542 C CA . HIS G 1 91 ? 30.671 10.160 14.936 1.00 28.63 91 HIS G CA 1
ATOM 11543 C C . HIS G 1 91 ? 29.528 10.578 15.864 1.00 28.99 91 HIS G C 1
ATOM 11544 O O . HIS G 1 91 ? 28.406 10.811 15.415 1.00 28.33 91 HIS G O 1
ATOM 11551 N N . PRO G 1 92 ? 29.811 10.672 17.179 1.00 28.28 92 PRO G N 1
ATOM 11552 C CA . PRO G 1 92 ? 28.860 11.035 18.229 1.00 29.51 92 PRO G CA 1
ATOM 11553 C C . PRO G 1 92 ? 28.078 12.310 17.944 1.00 29.07 92 PRO G C 1
ATOM 11554 O O . PRO G 1 92 ? 26.943 12.451 18.380 1.00 27.14 92 PRO G O 1
ATOM 11558 N N . GLU G 1 93 ? 28.683 13.229 17.201 1.00 28.80 93 GLU G N 1
ATOM 11559 C CA . GLU G 1 93 ? 28.026 14.486 16.876 1.00 30.50 93 GLU G CA 1
ATOM 11560 C C . GLU G 1 93 ? 26.863 14.318 15.885 1.00 28.88 93 GLU G C 1
ATOM 11561 O O . GLU G 1 93 ? 26.105 15.252 15.635 1.00 26.35 93 GLU G O 1
ATOM 11575 N N . ARG G 1 95 ? 23.260 12.745 14.850 1.00 23.30 95 ARG G N 1
ATOM 11576 C CA . ARG G 1 95 ? 22.140 12.191 15.581 1.00 22.71 95 ARG G CA 1
ATOM 11577 C C . ARG G 1 95 ? 20.797 12.157 14.884 1.00 22.64 95 ARG G C 1
ATOM 11578 O O . ARG G 1 95 ? 20.236 13.202 14.517 1.00 23.26 95 ARG G O 1
ATOM 11586 N N . ASN G 1 96 ? 20.286 10.945 14.684 1.00 19.72 96 ASN G N 1
ATOM 11587 C CA . ASN G 1 96 ? 18.959 10.787 14.130 1.00 20.45 96 ASN G CA 1
ATOM 11588 C C . ASN G 1 96 ? 18.065 11.193 15.312 1.00 21.26 96 ASN G C 1
ATOM 11589 O O . ASN G 1 96 ? 18.234 10.669 16.402 1.00 23.83 96 ASN G O 1
ATOM 11594 N N . VAL G 1 97 ? 17.127 12.108 15.115 1.00 20.27 97 VAL G N 1
ATOM 11595 C CA . VAL G 1 97 ? 16.273 12.523 16.208 1.00 20.04 97 VAL G CA 1
ATOM 11596 C C . VAL G 1 97 ? 14.827 12.090 16.023 1.00 22.95 97 VAL G C 1
ATOM 11597 O O . VAL G 1 97 ? 13.913 12.596 16.711 1.00 22.77 97 VAL G O 1
ATOM 11601 N N . HIS G 1 98 ? 14.629 11.104 15.138 1.00 22.93 98 HIS G N 1
ATOM 11602 C CA . HIS G 1 98 ? 13.297 10.572 14.852 1.00 23.00 98 HIS G CA 1
ATOM 11603 C C . HIS G 1 98 ? 12.770 9.863 16.084 1.00 22.56 98 HIS G C 1
ATOM 11604 O O . HIS G 1 98 ? 13.356 8.888 16.535 1.00 22.74 98 HIS G O 1
ATOM 11611 N N . GLU G 1 99 ? 11.660 10.367 16.612 1.00 21.77 99 GLU G N 1
ATOM 11612 C CA . GLU G 1 99 ? 11.016 9.836 17.808 1.00 23.28 99 GLU G CA 1
ATOM 11613 C C . GLU G 1 99 ? 11.851 10.019 19.079 1.00 23.81 99 GLU G C 1
ATOM 11614 O O . GLU G 1 99 ? 11.453 9.568 20.158 1.00 23.11 99 GLU G O 1
ATOM 11620 N N . THR G 1 100 ? 13.001 10.670 18.956 1.00 22.68 100 THR G N 1
ATOM 11621 C CA . THR G 1 100 ? 13.856 10.886 20.118 1.00 23.45 100 THR G CA 1
ATOM 11622 C C . THR G 1 100 ? 14.380 12.355 20.218 1.00 23.25 100 THR G C 1
ATOM 11623 O O . THR G 1 100 ? 13.766 13.284 19.683 1.00 20.25 100 THR G O 1
ATOM 11627 N N . PHE G 1 101 ? 15.503 12.575 20.889 1.00 23.52 101 PHE G N 1
ATOM 11628 C CA . PHE G 1 101 ? 15.983 13.941 21.072 1.00 22.48 101 PHE G CA 1
ATOM 11629 C C . PHE G 1 101 ? 17.471 13.977 21.345 1.00 23.16 101 PHE G C 1
ATOM 11630 O O . PHE G 1 101 ? 18.129 12.943 21.530 1.00 18.91 101 PHE G O 1
ATOM 11638 N N . THR G 1 102 ? 17.995 15.196 21.379 1.00 21.03 102 THR G N 1
ATOM 11639 C CA . THR G 1 102 ? 19.393 15.393 21.694 1.00 20.18 102 THR G CA 1
ATOM 11640 C C . THR G 1 102 ? 19.529 16.875 22.034 1.00 18.51 102 THR G C 1
ATOM 11641 O O . THR G 1 102 ? 18.580 17.644 21.870 1.00 17.63 102 THR G O 1
ATOM 11645 N N . PHE G 1 103 ? 20.701 17.268 22.504 1.00 17.20 103 PHE G N 1
ATOM 11646 C CA . PHE G 1 103 ? 20.920 18.667 22.821 1.00 19.18 103 PHE G CA 1
ATOM 11647 C C . PHE G 1 103 ? 21.987 19.279 21.943 1.00 18.28 103 PHE G C 1
ATOM 11648 O O . PHE G 1 103 ? 22.986 18.642 21.583 1.00 17.18 103 PHE G O 1
ATOM 11656 N N . TRP G 1 104 ? 21.765 20.533 21.601 1.00 18.95 104 TRP G N 1
ATOM 11657 C CA . TRP G 1 104 ? 22.740 21.294 20.840 1.00 18.29 104 TRP G CA 1
ATOM 11658 C C . TRP G 1 104 ? 23.242 22.373 21.784 1.00 17.96 104 TRP G C 1
ATOM 11659 O O . TRP G 1 104 ? 22.558 22.699 22.744 1.00 15.37 104 TRP G O 1
ATOM 11670 N N . ARG G 1 105 ? 24.423 22.919 21.526 1.00 20.04 105 ARG G N 1
ATOM 11671 C CA . ARG G 1 105 ? 24.952 23.961 22.402 1.00 22.97 105 ARG G CA 1
ATOM 11672 C C . ARG G 1 105 ? 23.940 25.094 22.525 1.00 22.42 105 ARG G C 1
ATOM 11673 O O . ARG G 1 105 ? 23.364 25.550 21.535 1.00 23.04 105 ARG G O 1
ATOM 11681 N N . GLY G 1 106 ? 23.704 25.502 23.763 1.00 21.51 106 GLY G N 1
ATOM 11682 C CA . GLY G 1 106 ? 22.738 26.545 24.059 1.00 21.77 106 GLY G CA 1
ATOM 11683 C C . GLY G 1 106 ? 22.424 26.524 25.554 1.00 21.30 106 GLY G C 1
ATOM 11684 O O . GLY G 1 106 ? 22.807 27.423 26.272 1.00 21.42 106 GLY G O 1
ATOM 11685 N N . PRO G 1 107 ? 21.777 25.470 26.065 1.00 21.12 107 PRO G N 1
ATOM 11686 C CA . PRO G 1 107 ? 21.315 24.276 25.349 1.00 19.39 107 PRO G CA 1
ATOM 11687 C C . PRO G 1 107 ? 19.978 24.370 24.610 1.00 18.72 107 PRO G C 1
ATOM 11688 O O . PRO G 1 107 ? 19.038 25.009 25.085 1.00 20.83 107 PRO G O 1
ATOM 11692 N N . TYR G 1 108 ? 19.918 23.728 23.449 1.00 17.35 108 TYR G N 1
ATOM 11693 C CA . TYR G 1 108 ? 18.682 23.615 22.662 1.00 17.53 108 TYR G CA 1
ATOM 11694 C C . TYR G 1 108 ? 18.279 22.131 22.630 1.00 16.43 108 TYR G C 1
ATOM 11695 O O . TYR G 1 108 ? 19.109 21.272 22.390 1.00 18.40 108 TYR G O 1
ATOM 11704 N N . LEU G 1 109 ? 17.012 21.845 22.889 1.00 17.27 109 LEU G N 1
ATOM 11705 C CA . LEU G 1 109 ? 16.502 20.488 22.845 1.00 17.93 109 LEU G CA 1
ATOM 11706 C C . LEU G 1 109 ? 16.040 20.230 21.383 1.00 17.80 109 LEU G C 1
ATOM 11707 O O . LEU G 1 109 ? 15.055 20.808 20.924 1.00 18.62 109 LEU G O 1
ATOM 11712 N N . VAL G 1 110 ? 16.765 19.388 20.661 1.00 17.76 110 VAL G N 1
ATOM 11713 C CA . VAL G 1 110 ? 16.445 19.095 19.258 1.00 18.33 110 VAL G CA 1
ATOM 11714 C C . VAL G 1 110 ? 15.669 17.782 19.197 1.00 21.11 110 VAL G C 1
ATOM 11715 O O . VAL G 1 110 ? 16.158 16.760 19.679 1.00 18.95 110 VAL G O 1
ATOM 11719 N N . ALA G 1 111 ? 14.462 17.808 18.621 1.00 19.02 111 ALA G N 1
ATOM 11720 C CA . ALA G 1 111 ? 13.645 16.602 18.505 1.00 19.86 111 ALA G CA 1
ATOM 11721 C C . ALA G 1 111 ? 12.914 16.613 17.159 1.00 23.28 111 ALA G C 1
ATOM 11722 O O . ALA G 1 111 ? 12.884 17.631 16.458 1.00 24.06 111 ALA G O 1
ATOM 11724 N N . GLY G 1 112 ? 12.336 15.473 16.795 1.00 23.91 112 GLY G N 1
ATOM 11725 C CA . GLY G 1 112 ? 11.618 15.420 15.538 1.00 23.94 112 GLY G CA 1
ATOM 11726 C C . GLY G 1 112 ? 10.791 14.178 15.330 1.00 24.21 112 GLY G C 1
ATOM 11727 O O . GLY G 1 112 ? 10.810 13.247 16.132 1.00 22.69 112 GLY G O 1
ATOM 11728 N N . VAL G 1 113 ? 10.003 14.200 14.265 1.00 24.36 113 VAL G N 1
ATOM 11729 C CA . VAL G 1 113 ? 9.213 13.043 13.893 1.00 24.98 113 VAL G CA 1
ATOM 11730 C C . VAL G 1 113 ? 9.239 13.066 12.383 1.00 25.03 113 VAL G C 1
ATOM 11731 O O . VAL G 1 113 ? 8.651 13.952 11.760 1.00 24.17 113 VAL G O 1
ATOM 11735 N N . GLY G 1 114 ? 9.971 12.118 11.811 1.00 24.94 114 GLY G N 1
ATOM 11736 C CA . GLY G 1 114 ? 10.062 12.030 10.369 1.00 26.01 114 GLY G CA 1
ATOM 11737 C C . GLY G 1 114 ? 8.924 11.218 9.775 1.00 25.75 114 GLY G C 1
ATOM 11738 O O . GLY G 1 114 ? 7.965 10.867 10.468 1.00 22.77 114 GLY G O 1
ATOM 11739 N N . GLY G 1 115 ? 9.052 10.915 8.481 1.00 28.14 115 GLY G N 1
ATOM 11740 C CA . GLY G 1 115 ? 8.039 10.159 7.769 1.00 27.02 115 GLY G CA 1
ATOM 11741 C C . GLY G 1 115 ? 6.832 11.031 7.494 1.00 27.64 115 GLY G C 1
ATOM 11742 O O . GLY G 1 115 ? 6.847 12.238 7.742 1.00 28.19 115 GLY G O 1
ATOM 11743 N N . GLU G 1 116 ? 5.772 10.431 6.976 1.00 26.26 116 GLU G N 1
ATOM 11744 C CA . GLU G 1 116 ? 4.568 11.195 6.716 1.00 26.49 116 GLU G CA 1
ATOM 11745 C C . GLU G 1 116 ? 3.688 11.196 7.955 1.00 24.66 116 GLU G C 1
ATOM 11746 O O . GLU G 1 116 ? 3.303 10.132 8.444 1.00 24.35 116 GLU G O 1
ATOM 11752 N N . ILE G 1 117 ? 3.387 12.378 8.487 1.00 24.07 117 ILE G N 1
ATOM 11753 C CA . ILE G 1 117 ? 2.494 12.428 9.637 1.00 24.65 117 ILE G CA 1
ATOM 11754 C C . ILE G 1 117 ? 1.068 12.561 9.087 1.00 25.57 117 ILE G C 1
ATOM 11755 O O . ILE G 1 117 ? 0.652 13.647 8.663 1.00 22.55 117 ILE G O 1
ATOM 11760 N N . ALA G 1 118 ? 0.322 11.456 9.108 1.00 27.60 118 ALA G N 1
ATOM 11761 C CA . ALA G 1 118 ? -1.053 11.435 8.593 1.00 31.06 118 ALA G CA 1
ATOM 11762 C C . ALA G 1 118 ? -2.126 11.818 9.615 1.00 32.64 118 ALA G C 1
ATOM 11763 O O . ALA G 1 118 ? -1.942 11.654 10.830 1.00 30.80 118 ALA G O 1
ATOM 11765 N N . ASP G 1 119 ? -3.255 12.318 9.119 1.00 33.62 119 ASP G N 1
ATOM 11766 C CA . ASP G 1 119 ? -4.337 12.702 10.010 1.00 36.49 119 ASP G CA 1
ATOM 11767 C C . ASP G 1 119 ? -4.879 11.504 10.775 1.00 36.97 119 ASP G C 1
ATOM 11768 O O . ASP G 1 119 ? -5.264 11.628 11.935 1.00 38.15 119 ASP G O 1
ATOM 11773 N N . GLU G 1 120 ? -4.907 10.347 10.123 1.00 36.86 120 GLU G N 1
ATOM 11774 C CA . GLU G 1 120 ? -5.410 9.120 10.729 1.00 38.31 120 GLU G CA 1
ATOM 11775 C C . GLU G 1 120 ? -4.801 7.938 10.011 1.00 37.08 120 GLU G C 1
ATOM 11776 O O . GLU G 1 120 ? -3.734 8.046 9.427 1.00 37.09 120 GLU G O 1
ATOM 11782 N N . GLY G 1 121 ? -5.503 6.811 10.056 1.00 37.17 121 GLY G N 1
ATOM 11783 C CA . GLY G 1 121 ? -5.023 5.611 9.400 1.00 36.54 121 GLY G CA 1
ATOM 11784 C C . GLY G 1 121 ? -4.186 4.753 10.319 1.00 36.51 121 GLY G C 1
ATOM 11785 O O . GLY G 1 121 ? -4.140 4.978 11.524 1.00 37.85 121 GLY G O 1
ATOM 11786 N N . GLU G 1 122 ? -3.523 3.767 9.731 1.00 35.46 122 GLU G N 1
ATOM 11787 C CA . GLU G 1 122 ? -2.661 2.845 10.449 1.00 35.45 122 GLU G CA 1
ATOM 11788 C C . GLU G 1 122 ? -1.203 3.229 10.223 1.00 33.71 122 GLU G C 1
ATOM 11789 O O . GLU G 1 122 ? -0.854 3.790 9.180 1.00 32.93 122 GLU G O 1
ATOM 11795 N N . PRO G 1 123 ? -0.329 2.925 11.196 1.00 31.06 123 PRO G N 1
ATOM 11796 C CA . PRO G 1 123 ? 1.093 3.255 11.053 1.00 29.77 123 PRO G CA 1
ATOM 11797 C C . PRO G 1 123 ? 1.735 2.289 10.054 1.00 30.38 123 PRO G C 1
ATOM 11798 O O . PRO G 1 123 ? 1.370 1.113 10.019 1.00 31.05 123 PRO G O 1
ATOM 11802 N N . GLU G 1 124 ? 2.688 2.774 9.259 1.00 30.14 124 GLU G N 1
ATOM 11803 C CA . GLU G 1 124 ? 3.395 1.936 8.284 1.00 30.26 124 GLU G CA 1
ATOM 11804 C C . GLU G 1 124 ? 4.890 2.267 8.321 1.00 31.42 124 GLU G C 1
ATOM 11805 O O . GLU G 1 124 ? 5.280 3.439 8.291 1.00 33.16 124 GLU G O 1
ATOM 11811 N N . GLU G 1 125 ? 5.726 1.239 8.385 1.00 31.27 125 GLU G N 1
ATOM 11812 C CA . GLU G 1 125 ? 7.170 1.445 8.432 1.00 32.49 125 GLU G CA 1
ATOM 11813 C C . GLU G 1 125 ? 7.956 0.564 7.461 1.00 34.42 125 GLU G C 1
ATOM 11814 O O . GLU G 1 125 ? 9.189 0.614 7.443 1.00 34.39 125 GLU G O 1
ATOM 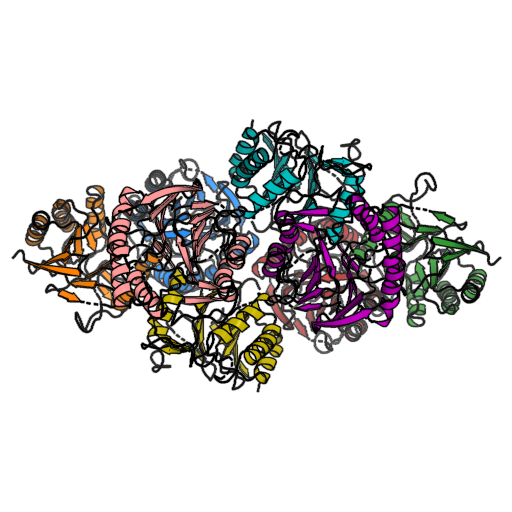11820 N N . HIS G 1 126 ? 7.266 -0.249 6.661 1.00 35.64 126 HIS G N 1
ATOM 11821 C CA . HIS G 1 126 ? 7.979 -1.102 5.708 1.00 36.00 126 HIS G CA 1
ATOM 11822 C C . HIS G 1 126 ? 7.856 -0.645 4.263 1.00 35.97 126 HIS G C 1
ATOM 11823 O O . HIS G 1 126 ? 8.859 -0.447 3.586 1.00 36.61 126 HIS G O 1
ATOM 11830 N N . GLU G 1 127 ? 6.630 -0.466 3.791 1.00 36.39 127 GLU G N 1
ATOM 11831 C CA . GLU G 1 127 ? 6.409 -0.028 2.419 1.00 35.96 127 GLU G CA 1
ATOM 11832 C C . GLU G 1 127 ? 6.663 1.462 2.366 1.00 35.95 127 GLU G C 1
ATOM 11833 O O . GLU G 1 127 ? 6.951 2.030 1.313 1.00 35.09 127 GLU G O 1
ATOM 11839 N N . ALA G 1 128 ? 6.546 2.096 3.525 1.00 34.27 128 ALA G N 1
ATOM 11840 C CA . ALA G 1 128 ? 6.755 3.530 3.637 1.00 32.95 128 ALA G CA 1
ATOM 11841 C C . ALA G 1 128 ? 6.767 3.900 5.107 1.00 30.65 128 ALA G C 1
ATOM 11842 O O . ALA G 1 128 ? 6.554 3.057 5.973 1.00 30.12 128 ALA G O 1
ATOM 11844 N N . LEU G 1 129 ? 7.002 5.170 5.385 1.00 29.59 129 LEU G N 1
ATOM 11845 C CA . LEU G 1 129 ? 6.989 5.633 6.770 1.00 27.52 129 LEU G CA 1
ATOM 11846 C C . LEU G 1 129 ? 5.785 6.546 6.915 1.00 26.05 129 LEU G C 1
ATOM 11847 O O . LEU G 1 129 ? 5.777 7.677 6.419 1.00 25.91 129 LEU G O 1
ATOM 11852 N N . ARG G 1 130 ? 4.750 6.051 7.570 1.00 27.25 130 ARG G N 1
ATOM 11853 C CA . ARG G 1 130 ? 3.557 6.859 7.769 1.00 27.47 130 ARG G CA 1
ATOM 11854 C C . ARG G 1 130 ? 3.140 6.723 9.217 1.00 27.41 130 ARG G C 1
ATOM 11855 O O . ARG G 1 130 ? 3.056 5.614 9.766 1.00 24.93 130 ARG G O 1
ATOM 11863 N N . TYR G 1 131 ? 2.886 7.857 9.850 1.00 25.65 131 TYR G N 1
ATOM 11864 C CA . TYR G 1 131 ? 2.489 7.810 11.243 1.00 24.99 131 TYR G CA 1
ATOM 11865 C C . TYR G 1 131 ? 1.250 8.607 11.482 1.00 23.97 131 TYR G C 1
ATOM 11866 O O . TYR G 1 131 ? 1.212 9.801 11.158 1.00 26.12 131 TYR G O 1
ATOM 11875 N N . PRO G 1 132 ? 0.214 7.973 12.039 1.00 22.70 132 PRO G N 1
ATOM 11876 C CA . PRO G 1 132 ? -1.017 8.715 12.326 1.00 23.79 132 PRO G CA 1
ATOM 11877 C C . PRO G 1 132 ? -0.648 9.801 13.361 1.00 24.10 132 PRO G C 1
ATOM 11878 O O . PRO G 1 132 ? 0.321 9.640 14.098 1.00 21.28 132 PRO G O 1
ATOM 11882 N N . ALA G 1 133 ? -1.416 10.887 13.416 1.00 24.55 133 ALA G N 1
ATOM 11883 C CA . ALA G 1 133 ? -1.132 11.994 14.327 1.00 24.06 133 ALA G CA 1
ATOM 11884 C C . ALA G 1 133 ? -1.031 11.605 15.802 1.00 24.29 133 ALA G C 1
ATOM 11885 O O . ALA G 1 133 ? -0.216 12.179 16.520 1.00 25.48 133 ALA G O 1
ATOM 11887 N N . TRP G 1 134 ? -1.848 10.663 16.268 1.00 21.21 134 TRP G N 1
ATOM 11888 C CA . TRP G 1 134 ? -1.769 10.286 17.669 1.00 23.44 134 TRP G CA 1
ATOM 11889 C C . TRP G 1 134 ? -0.369 9.760 18.020 1.00 23.22 134 TRP G C 1
ATOM 11890 O O . TRP G 1 134 ? 0.103 9.926 19.141 1.00 22.83 134 TRP G O 1
ATOM 11901 N N . VAL G 1 135 ? 0.320 9.159 17.055 1.00 23.44 135 VAL G N 1
ATOM 11902 C CA . VAL G 1 135 ? 1.648 8.659 17.336 1.00 21.51 135 VAL G CA 1
ATOM 11903 C C . VAL G 1 135 ? 2.664 9.800 17.434 1.00 22.86 135 VAL G C 1
ATOM 11904 O O . VAL G 1 135 ? 3.496 9.807 18.338 1.00 20.85 135 VAL G O 1
ATOM 11908 N N . ALA G 1 136 ? 2.608 10.767 16.524 1.00 21.71 136 ALA G N 1
ATOM 11909 C CA . ALA G 1 136 ? 3.572 11.859 16.587 1.00 21.23 136 ALA G CA 1
ATOM 11910 C C . ALA G 1 136 ? 3.439 12.597 17.921 1.00 20.65 136 ALA G C 1
ATOM 11911 O O . ALA G 1 136 ? 4.443 12.980 18.531 1.00 19.67 136 ALA G O 1
ATOM 11913 N N . GLU G 1 137 ? 2.194 12.799 18.339 1.00 21.40 137 GLU G N 1
ATOM 11914 C CA . GLU G 1 137 ? 1.881 13.493 19.573 1.00 22.72 137 GLU G CA 1
ATOM 11915 C C . GLU G 1 137 ? 2.444 12.700 20.727 1.00 22.22 137 GLU G C 1
ATOM 11916 O O . GLU G 1 137 ? 2.997 13.275 21.672 1.00 20.70 137 GLU G O 1
ATOM 11922 N N . TYR G 1 138 ? 2.308 11.375 20.641 1.00 20.48 138 TYR G N 1
ATOM 11923 C CA . TYR G 1 138 ? 2.798 10.486 21.680 1.00 18.73 138 TYR G CA 1
ATOM 11924 C C . TYR G 1 138 ? 4.321 10.568 21.795 1.00 19.21 138 TYR G C 1
ATOM 11925 O O . TYR G 1 138 ? 4.858 10.558 22.903 1.00 20.36 138 TYR G O 1
ATOM 11934 N N . ARG G 1 139 ? 5.020 10.658 20.662 1.00 19.80 139 ARG G N 1
ATOM 11935 C CA . ARG G 1 139 ? 6.477 10.737 20.674 1.00 20.76 139 ARG G CA 1
ATOM 11936 C C . ARG G 1 139 ? 6.935 12.051 21.322 1.00 21.94 139 ARG G C 1
ATOM 11937 O O . ARG G 1 139 ? 7.836 12.073 22.143 1.00 20.40 139 ARG G O 1
ATOM 11945 N N . LEU G 1 140 ? 6.294 13.141 20.942 1.00 21.06 140 LEU G N 1
ATOM 11946 C CA . LEU G 1 140 ? 6.657 14.444 21.465 1.00 21.98 140 LEU G CA 1
ATOM 11947 C C . LEU G 1 140 ? 6.237 14.724 22.908 1.00 20.51 140 LEU G C 1
ATOM 11948 O O . LEU G 1 140 ? 6.790 15.621 23.534 1.00 20.58 140 LEU G O 1
ATOM 11953 N N . LYS G 1 141 ? 5.270 13.986 23.449 1.00 20.83 141 LYS G N 1
ATOM 11954 C CA . LYS G 1 141 ? 4.862 14.274 24.821 1.00 21.22 141 LYS G CA 1
ATOM 11955 C C . LYS G 1 141 ? 5.987 13.987 25.813 1.00 21.14 141 LYS G C 1
ATOM 11956 O O . LYS G 1 141 ? 5.964 14.489 26.943 1.00 20.89 141 LYS G O 1
ATOM 11962 N N . ALA G 1 142 ? 6.976 13.208 25.392 1.00 19.58 142 ALA G N 1
ATOM 11963 C CA . ALA G 1 142 ? 8.105 12.899 26.267 1.00 20.78 142 ALA G CA 1
ATOM 11964 C C . ALA G 1 142 ? 8.901 14.180 26.575 1.00 20.37 142 ALA G C 1
ATOM 11965 O O . ALA G 1 142 ? 9.610 14.253 27.585 1.00 19.56 142 ALA G O 1
ATOM 11967 N N . LEU G 1 143 ? 8.786 15.173 25.692 1.00 18.49 143 LEU G N 1
ATOM 11968 C CA . LEU G 1 143 ? 9.507 16.430 25.846 1.00 17.55 143 LEU G CA 1
ATOM 11969 C C . LEU G 1 143 ? 9.003 17.243 27.040 1.00 17.29 143 LEU G C 1
ATOM 11970 O O . LEU G 1 143 ? 9.680 18.156 27.507 1.00 17.81 143 LEU G O 1
ATOM 11975 N N . TRP G 1 144 ? 7.827 16.910 27.553 1.00 17.58 144 TRP G N 1
ATOM 11976 C CA . TRP G 1 144 ? 7.343 17.606 28.734 1.00 19.80 144 TRP G CA 1
ATOM 11977 C C . TRP G 1 144 ? 8.197 17.239 29.958 1.00 20.39 144 TRP G C 1
ATOM 11978 O O . TRP G 1 144 ? 8.057 17.861 31.008 1.00 17.93 144 TRP G O 1
ATOM 11989 N N . GLU G 1 145 ? 9.069 16.232 29.814 1.00 17.90 145 GLU G N 1
ATOM 11990 C CA . GLU G 1 145 ? 9.961 15.814 30.899 1.00 19.41 145 GLU G CA 1
ATOM 11991 C C . GLU G 1 145 ? 11.171 16.741 30.906 1.00 19.89 145 GLU G C 1
ATOM 11992 O O . GLU G 1 145 ? 11.882 16.802 31.901 1.00 19.84 145 GLU G O 1
ATOM 11998 N N . LEU G 1 146 ? 11.401 17.432 29.781 1.00 20.63 146 LEU G N 1
ATOM 11999 C CA . LEU G 1 146 ? 12.533 18.338 29.584 1.00 19.03 146 LEU G CA 1
ATOM 12000 C C . LEU G 1 146 ? 11.994 19.715 29.199 1.00 22.99 146 LEU G C 1
ATOM 12001 O O . LEU G 1 146 ? 12.343 20.293 28.155 1.00 22.22 146 LEU G O 1
ATOM 12006 N N . LYS G 1 147 ? 11.153 20.214 30.094 1.00 22.96 147 LYS G N 1
ATOM 12007 C CA . LYS G 1 147 ? 10.419 21.461 30.007 1.00 27.95 147 LYS G CA 1
ATOM 12008 C C . LYS G 1 147 ? 11.206 22.766 29.831 1.00 28.55 147 LYS G C 1
ATOM 12009 O O . LYS G 1 147 ? 10.767 23.666 29.111 1.00 30.44 147 LYS G O 1
ATOM 12015 N N . ASP G 1 148 ? 12.350 22.858 30.492 1.00 26.69 148 ASP G N 1
ATOM 12016 C CA . ASP G 1 148 ? 13.155 24.068 30.498 1.00 27.50 148 ASP G CA 1
ATOM 12017 C C . ASP G 1 148 ? 14.216 24.214 29.431 1.00 25.50 148 ASP G C 1
ATOM 12018 O O . ASP G 1 148 ? 15.362 24.496 29.736 1.00 24.63 148 ASP G O 1
ATOM 12023 N N . TYR G 1 149 ? 13.839 24.006 28.177 1.00 23.41 149 TYR G N 1
ATOM 12024 C CA . TYR G 1 149 ? 14.781 24.202 27.085 1.00 21.03 149 TYR G CA 1
ATOM 12025 C C . TYR G 1 149 ? 14.074 24.751 25.848 1.00 20.46 149 TYR G C 1
ATOM 12026 O O . TYR G 1 149 ? 12.938 24.366 25.535 1.00 16.64 149 TYR G O 1
ATOM 12035 N N . PRO G 1 150 ? 14.715 25.695 25.155 1.00 19.09 150 PRO G N 1
ATOM 12036 C CA . PRO G 1 150 ? 14.023 26.178 23.948 1.00 20.07 150 PRO G CA 1
ATOM 12037 C C . PRO G 1 150 ? 14.203 24.998 22.972 1.00 19.91 150 PRO G C 1
ATOM 12038 O O . PRO G 1 150 ? 15.261 24.381 22.955 1.00 19.53 150 PRO G O 1
ATOM 12042 N N . LYS G 1 151 ? 13.176 24.688 22.194 1.00 19.77 151 LYS G N 1
ATOM 12043 C CA . LYS G 1 151 ? 13.206 23.568 21.253 1.00 21.76 151 LYS G CA 1
ATOM 12044 C C . LYS G 1 151 ? 13.358 23.892 19.747 1.00 23.31 151 LYS G C 1
ATOM 12045 O O . LYS G 1 151 ? 12.957 24.968 19.265 1.00 23.54 151 LYS G O 1
ATOM 12051 N N . ILE G 1 152 ? 13.930 22.929 19.024 1.00 22.63 152 ILE G N 1
ATOM 12052 C CA . ILE G 1 152 ? 14.104 22.982 17.573 1.00 22.25 152 ILE G CA 1
ATOM 12053 C C . ILE G 1 152 ? 13.485 21.652 17.077 1.00 23.06 152 ILE G C 1
ATOM 12054 O O . ILE G 1 152 ? 13.951 20.577 17.448 1.00 21.54 152 ILE G O 1
ATOM 12059 N N . PHE G 1 153 ? 12.421 21.726 16.277 1.00 20.09 153 PHE G N 1
ATOM 12060 C CA . PHE G 1 153 ? 11.759 20.520 15.761 1.00 21.73 153 PHE G CA 1
ATOM 12061 C C . PHE G 1 153 ? 12.083 20.183 14.287 1.00 20.65 153 PHE G C 1
ATOM 12062 O O . PHE G 1 153 ? 12.220 21.086 13.458 1.00 20.23 153 PHE G O 1
ATOM 12070 N N . LEU G 1 154 ? 12.208 18.892 13.980 1.00 19.26 154 LEU G N 1
ATOM 12071 C CA . LEU G 1 154 ? 12.439 18.437 12.602 1.00 20.66 154 LEU G CA 1
ATOM 12072 C C . LEU G 1 154 ? 11.233 17.591 12.182 1.00 23.01 154 LEU G C 1
ATOM 12073 O O . LEU G 1 154 ? 10.930 16.570 12.815 1.00 21.23 154 LEU G O 1
ATOM 12078 N N . PHE G 1 155 ? 10.544 18.020 11.125 1.00 23.24 155 PHE G N 1
ATOM 12079 C CA . PHE G 1 155 ? 9.374 17.296 10.616 1.00 24.22 155 PHE G CA 1
ATOM 12080 C C . PHE G 1 155 ? 9.475 17.169 9.095 1.00 25.72 155 PHE G C 1
ATOM 12081 O O . PHE G 1 155 ? 10.043 18.036 8.445 1.00 25.38 155 PHE G O 1
ATOM 12089 N N . HIS G 1 156 ? 8.931 16.103 8.516 1.00 25.98 156 HIS G N 1
ATOM 12090 C CA . HIS G 1 156 ? 8.929 16.050 7.052 1.00 26.95 156 HIS G CA 1
ATOM 12091 C C . HIS G 1 156 ? 7.666 16.840 6.672 1.00 25.70 156 HIS G C 1
ATOM 12092 O O . HIS G 1 156 ? 7.718 17.816 5.908 1.00 25.57 156 HIS G O 1
ATOM 12099 N N . THR G 1 157 ? 6.555 16.438 7.285 1.00 24.33 157 THR G N 1
ATOM 12100 C CA . THR G 1 157 ? 5.235 17.023 7.080 1.00 26.19 157 THR G CA 1
ATOM 12101 C C . THR G 1 157 ? 5.114 18.494 7.495 1.00 28.23 157 THR G C 1
ATOM 12102 O O . THR G 1 157 ? 5.533 18.894 8.590 1.00 25.32 157 THR G O 1
ATOM 12114 N N . PRO G 1 159 ? 3.064 21.990 8.564 1.00 27.48 159 PRO G N 1
ATOM 12115 C CA . PRO G 1 159 ? 1.889 22.335 9.360 1.00 28.21 159 PRO G CA 1
ATOM 12116 C C . PRO G 1 159 ? 0.937 23.221 8.548 1.00 29.45 159 PRO G C 1
ATOM 12117 O O . PRO G 1 159 ? 1.341 23.851 7.571 1.00 28.43 159 PRO G O 1
ATOM 12121 N N . TYR G 1 160 ? -0.317 23.270 8.958 1.00 30.10 160 TYR G N 1
ATOM 12122 C CA . TYR G 1 160 ? -1.271 24.130 8.295 1.00 34.38 160 TYR G CA 1
ATOM 12123 C C . TYR G 1 160 ? -0.920 25.564 8.718 1.00 37.02 160 TYR G C 1
ATOM 12124 O O . TYR G 1 160 ? -0.647 25.821 9.899 1.00 34.00 160 TYR G O 1
ATOM 12133 N N . HIS G 1 161 ? -0.916 26.486 7.756 1.00 38.70 161 HIS G N 1
ATOM 12134 C CA . HIS G 1 161 ? -0.621 27.889 8.036 1.00 42.33 161 HIS G CA 1
ATOM 12135 C C . HIS G 1 161 ? -1.636 28.738 7.259 1.00 44.88 161 HIS G C 1
ATOM 12136 O O . HIS G 1 161 ? -1.467 28.980 6.065 1.00 43.85 161 HIS G O 1
ATOM 12143 N N . LYS G 1 162 ? -2.691 29.174 7.942 1.00 47.85 162 LYS G N 1
ATOM 12144 C CA . LYS G 1 162 ? -3.740 29.977 7.323 1.00 50.56 162 LYS G CA 1
ATOM 12145 C C . LYS G 1 162 ? -3.197 31.026 6.350 1.00 52.18 162 LYS G C 1
ATOM 12146 O O . LYS G 1 162 ? -2.439 31.913 6.741 1.00 51.71 162 LYS G O 1
ATOM 12152 N N . GLY G 1 163 ? -3.584 30.910 5.081 1.00 53.93 163 GLY G N 1
ATOM 12153 C CA . GLY G 1 163 ? -3.161 31.873 4.078 1.00 54.58 163 GLY G CA 1
ATOM 12154 C C . GLY G 1 163 ? -1.832 31.655 3.378 1.00 55.22 163 GLY G C 1
ATOM 12155 O O . GLY G 1 163 ? -1.523 32.370 2.425 1.00 57.01 163 GLY G O 1
ATOM 12156 N N . LEU G 1 164 ? -1.037 30.692 3.829 1.00 55.04 164 LEU G N 1
ATOM 12157 C CA . LEU G 1 164 ? 0.253 30.440 3.192 1.00 54.88 164 LEU G CA 1
ATOM 12158 C C . LEU G 1 164 ? 0.298 29.024 2.637 1.00 54.61 164 LEU G C 1
ATOM 12159 O O . LEU G 1 164 ? 0.647 28.818 1.471 1.00 54.92 164 LEU G O 1
ATOM 12164 N N . ASN G 1 165 ? -0.061 28.050 3.472 1.00 53.40 165 ASN G N 1
ATOM 12165 C CA . ASN G 1 165 ? -0.085 26.652 3.050 1.00 51.54 165 ASN G CA 1
ATOM 12166 C C . ASN G 1 165 ? -1.299 25.961 3.659 1.00 50.32 165 ASN G C 1
ATOM 12167 O O . ASN G 1 165 ? -1.173 25.160 4.593 1.00 49.54 165 ASN G O 1
ATOM 12172 N N . GLU G 1 166 ? -2.478 26.268 3.112 1.00 47.75 166 GLU G N 1
ATOM 12173 C CA . GLU G 1 166 ? -3.727 25.706 3.616 1.00 44.19 166 GLU G CA 1
ATOM 12174 C C . GLU G 1 166 ? -3.955 24.228 3.319 1.00 41.66 166 GLU G C 1
ATOM 12175 O O . GLU G 1 166 ? -5.016 23.677 3.619 1.00 39.65 166 GLU G O 1
ATOM 12181 N N . GLN G 1 167 ? -2.944 23.581 2.753 1.00 39.24 167 GLN G N 1
ATOM 12182 C CA . GLN G 1 167 ? -3.021 22.159 2.478 1.00 38.31 167 GLN G CA 1
ATOM 12183 C C . GLN G 1 167 ? -2.230 21.485 3.595 1.00 36.80 167 GLN G C 1
ATOM 12184 O O . GLN G 1 167 ? -2.231 20.269 3.718 1.00 37.37 167 GLN G O 1
ATOM 12190 N N . GLY G 1 168 ? -1.549 22.291 4.407 1.00 35.54 168 GLY G N 1
ATOM 12191 C CA . GLY G 1 168 ? -0.749 21.750 5.495 1.00 32.74 168 GLY G CA 1
ATOM 12192 C C . GLY G 1 168 ? -1.548 21.008 6.553 1.00 31.64 168 GLY G C 1
ATOM 12193 O O . GLY G 1 168 ? -2.765 21.153 6.642 1.00 31.60 168 GLY G O 1
ATOM 12194 N N . SER G 1 169 ? -0.856 20.229 7.380 1.00 30.19 169 SER G N 1
ATOM 12195 C CA . SER G 1 169 ? -1.508 19.454 8.431 1.00 28.99 169 SER G CA 1
ATOM 12196 C C . SER G 1 169 ? -1.878 20.242 9.688 1.00 28.65 169 SER G C 1
ATOM 12197 O O . SER G 1 169 ? -1.024 20.905 10.279 1.00 27.47 169 SER G O 1
ATOM 12200 N N . HIS G 1 170 ? -3.145 20.150 10.091 1.00 27.14 170 HIS G N 1
ATOM 12201 C CA . HIS G 1 170 ? -3.638 20.809 11.303 1.00 28.67 170 HIS G CA 1
ATOM 12202 C C . HIS G 1 170 ? -3.066 20.131 12.540 1.00 28.59 170 HIS G C 1
ATOM 12203 O O . HIS G 1 170 ? -2.913 20.762 13.586 1.00 26.77 170 HIS G O 1
ATOM 12210 N N . GLU G 1 171 ? -2.761 18.843 12.421 1.00 27.36 171 GLU G N 1
ATOM 12211 C CA . GLU G 1 171 ? -2.214 18.102 13.551 1.00 29.79 171 GLU G CA 1
ATOM 12212 C C . GLU G 1 171 ? -0.804 18.572 13.826 1.00 28.27 171 GLU G C 1
ATOM 12213 O O . GLU G 1 171 ? -0.428 18.753 14.988 1.00 25.29 171 GLU G O 1
ATOM 12219 N N . VAL G 1 172 ? -0.029 18.774 12.758 1.00 26.47 172 VAL G N 1
ATOM 12220 C CA . VAL G 1 172 ? 1.335 19.223 12.922 1.00 26.03 172 VAL G CA 1
ATOM 12221 C C . VAL G 1 172 ? 1.316 20.650 13.475 1.00 26.58 172 VAL G C 1
ATOM 12222 O O . VAL G 1 172 ? 2.093 20.966 14.371 1.00 27.03 172 VAL G O 1
ATOM 12226 N N . ALA G 1 173 ? 0.423 21.504 12.971 1.00 25.18 173 ALA G N 1
ATOM 12227 C CA . ALA G 1 173 ? 0.338 22.868 13.494 1.00 24.64 173 ALA G CA 1
ATOM 12228 C C . ALA G 1 173 ? -0.001 22.788 14.991 1.00 24.01 173 ALA G C 1
ATOM 12229 O O . ALA G 1 173 ? 0.549 23.521 15.793 1.00 22.51 173 ALA G O 1
ATOM 12231 N N . HIS G 1 174 ? -0.913 21.889 15.353 1.00 24.96 174 HIS G N 1
ATOM 12232 C CA . HIS G 1 174 ? -1.295 21.710 16.744 1.00 26.96 174 HIS G CA 1
ATOM 12233 C C . HIS G 1 174 ? -0.076 21.360 17.617 1.00 26.30 174 HIS G C 1
ATOM 12234 O O . HIS G 1 174 ? 0.071 21.897 18.724 1.00 27.39 174 HIS G O 1
ATOM 12241 N N . LEU G 1 175 ? 0.787 20.469 17.123 1.00 24.71 175 LEU G N 1
ATOM 12242 C CA . LEU G 1 175 ? 1.999 20.065 17.852 1.00 23.73 175 LEU G CA 1
ATOM 12243 C C . LEU G 1 175 ? 2.898 21.283 18.086 1.00 24.46 175 LEU G C 1
ATOM 12244 O O . LEU G 1 175 ? 3.479 21.465 19.172 1.00 21.16 175 LEU G O 1
ATOM 12249 N N . ILE G 1 176 ? 3.030 22.102 17.053 1.00 20.84 176 ILE G N 1
ATOM 12250 C CA . ILE G 1 176 ? 3.856 23.278 17.172 1.00 22.22 176 ILE G CA 1
ATOM 12251 C C . ILE G 1 176 ? 3.233 24.230 18.193 1.00 22.89 176 ILE G C 1
ATOM 12252 O O . ILE G 1 176 ? 3.928 24.727 19.066 1.00 25.02 176 ILE G O 1
ATOM 12257 N N . LYS G 1 177 ? 1.927 24.451 18.108 1.00 21.82 177 LYS G N 1
ATOM 12258 C CA . LYS G 1 177 ? 1.235 25.358 19.029 1.00 23.34 177 LYS G CA 1
ATOM 12259 C C . LYS G 1 177 ? 1.352 24.888 20.487 1.00 23.48 177 LYS G C 1
ATOM 12260 O O . LYS G 1 177 ? 1.463 25.706 21.407 1.00 22.13 177 LYS G O 1
ATOM 12266 N N . THR G 1 178 ? 1.323 23.571 20.679 1.00 22.01 178 THR G N 1
ATOM 12267 C CA . THR G 1 178 ? 1.434 22.951 21.998 1.00 22.69 178 THR G CA 1
ATOM 12268 C C . THR G 1 178 ? 2.825 23.071 22.616 1.00 20.90 178 THR G C 1
ATOM 12269 O O . THR G 1 178 ? 2.963 23.401 23.786 1.00 21.22 178 THR G O 1
ATOM 12273 N N . HIS G 1 179 ? 3.852 22.805 21.824 1.00 20.42 179 HIS G N 1
ATOM 12274 C CA . HIS G 1 179 ? 5.222 22.820 22.312 1.00 19.39 179 HIS G CA 1
ATOM 12275 C C . HIS G 1 179 ? 5.981 24.117 22.108 1.00 19.79 179 HIS G C 1
ATOM 12276 O O . HIS G 1 179 ? 7.056 24.301 22.673 1.00 17.16 179 HIS G O 1
ATOM 12283 N N . ASN G 1 180 ? 5.444 25.011 21.282 1.00 19.30 180 ASN G N 1
ATOM 12284 C CA . ASN G 1 180 ? 6.115 26.272 21.026 1.00 21.03 180 ASN G CA 1
ATOM 12285 C C . ASN G 1 180 ? 7.604 26.154 20.712 1.00 21.16 180 ASN G C 1
ATOM 12286 O O . ASN G 1 180 ? 8.434 26.836 21.316 1.00 20.31 180 ASN G O 1
ATOM 12291 N N . PRO G 1 181 ? 7.978 25.279 19.767 1.00 21.36 181 PRO G N 1
ATOM 12292 C CA . PRO G 1 181 ? 9.409 25.203 19.479 1.00 21.44 181 PRO G CA 1
ATOM 12293 C C . PRO G 1 181 ? 9.840 26.560 18.928 1.00 23.59 181 PRO G C 1
ATOM 12294 O O . PRO G 1 181 ? 9.047 27.247 18.270 1.00 22.84 181 PRO G O 1
ATOM 12298 N N . LEU G 1 182 ? 11.086 26.941 19.189 1.00 22.82 182 LEU G N 1
ATOM 12299 C CA . LEU G 1 182 ? 11.593 28.213 18.705 1.00 25.87 182 LEU G CA 1
ATOM 12300 C C . LEU G 1 182 ? 11.744 28.136 17.168 1.00 25.67 182 LEU G C 1
ATOM 12301 O O . LEU G 1 182 ? 11.402 29.085 16.449 1.00 25.58 182 LEU G O 1
ATOM 12306 N N . LEU G 1 183 ? 12.247 26.995 16.691 1.00 22.05 183 LEU G N 1
ATOM 12307 C CA . LEU G 1 183 ? 12.462 26.755 15.268 1.00 22.75 183 LEU G CA 1
ATOM 12308 C C . LEU G 1 183 ? 11.864 25.425 14.824 1.00 23.22 183 LEU G C 1
ATOM 12309 O O . LEU G 1 183 ? 11.954 24.422 15.545 1.00 21.69 183 LEU G O 1
ATOM 12314 N N . VAL G 1 184 ? 11.236 25.433 13.648 1.00 23.68 184 VAL G N 1
ATOM 12315 C CA . VAL G 1 184 ? 10.689 24.219 13.051 1.00 22.27 184 VAL G CA 1
ATOM 12316 C C . VAL G 1 184 ? 11.244 24.090 11.621 1.00 24.42 184 VAL G C 1
ATOM 12317 O O . VAL G 1 184 ? 11.149 25.015 10.807 1.00 24.29 184 VAL G O 1
ATOM 12321 N N . LEU G 1 185 ? 11.862 22.960 11.320 1.00 24.00 185 LEU G N 1
ATOM 12322 C CA . LEU G 1 185 ? 12.370 22.742 9.978 1.00 25.60 185 LEU G CA 1
ATOM 12323 C C . LEU G 1 185 ? 11.449 21.710 9.338 1.00 25.52 185 LEU G C 1
ATOM 12324 O O . LEU G 1 185 ? 11.112 20.730 9.972 1.00 24.29 185 LEU G O 1
ATOM 12329 N N . VAL G 1 186 ? 11.020 21.959 8.101 1.00 27.30 186 VAL G N 1
ATOM 12330 C CA . VAL G 1 186 ? 10.144 21.029 7.382 1.00 27.40 186 VAL G CA 1
ATOM 12331 C C . VAL G 1 186 ? 10.608 20.832 5.922 1.00 28.70 186 VAL G C 1
ATOM 12332 O O . VAL G 1 186 ? 11.356 21.655 5.378 1.00 28.50 186 VAL G O 1
ATOM 12336 N N . ALA G 1 187 ? 10.176 19.736 5.301 1.00 27.96 187 ALA G N 1
ATOM 12337 C CA . ALA G 1 187 ? 10.537 19.445 3.916 1.00 30.01 187 ALA G CA 1
ATOM 12338 C C . ALA G 1 187 ? 9.732 20.317 2.959 1.00 29.19 187 ALA G C 1
ATOM 12339 O O . ALA G 1 187 ? 8.588 20.679 3.235 1.00 27.13 187 ALA G O 1
ATOM 12341 N N . GLY G 1 188 ? 10.341 20.661 1.836 1.00 32.47 188 GLY G N 1
ATOM 12342 C CA . GLY G 1 188 ? 9.646 21.483 0.858 1.00 36.20 188 GLY G CA 1
ATOM 12343 C C . GLY G 1 188 ? 10.614 22.116 -0.112 1.00 38.24 188 GLY G C 1
ATOM 12344 O O . GLY G 1 188 ? 11.771 22.375 0.240 1.00 37.36 188 GLY G O 1
ATOM 12345 N N . LYS G 1 189 ? 10.150 22.368 -1.337 1.00 39.75 189 LYS G N 1
ATOM 12346 C CA . LYS G 1 189 ? 11.008 22.981 -2.345 1.00 40.54 189 LYS G CA 1
ATOM 12347 C C . LYS G 1 189 ? 10.810 24.489 -2.350 1.00 38.67 189 LYS G C 1
ATOM 12348 O O . LYS G 1 189 ? 9.697 24.976 -2.216 1.00 38.95 189 LYS G O 1
ATOM 12354 N N . GLY G 1 190 ? 11.899 25.227 -2.500 1.00 39.01 190 GLY G N 1
ATOM 12355 C CA . GLY G 1 190 ? 11.796 26.672 -2.505 1.00 39.41 190 GLY G CA 1
ATOM 12356 C C . GLY G 1 190 ? 11.956 27.218 -1.099 1.00 39.99 190 GLY G C 1
ATOM 12357 O O . GLY G 1 190 ? 11.048 27.137 -0.268 1.00 39.42 190 GLY G O 1
ATOM 12358 N N . GLN G 1 191 ? 13.130 27.775 -0.836 1.00 39.67 191 GLN G N 1
ATOM 12359 C CA . GLN G 1 191 ? 13.428 28.320 0.467 1.00 39.19 191 GLN G CA 1
ATOM 12360 C C . GLN G 1 191 ? 12.460 29.397 0.891 1.00 38.21 191 GLN G C 1
ATOM 12361 O O . GLN G 1 191 ? 12.238 30.349 0.160 1.00 37.86 191 GLN G O 1
ATOM 12367 N N . LYS G 1 192 ? 11.873 29.230 2.074 1.00 37.37 192 LYS G N 1
ATOM 12368 C CA . LYS G 1 192 ? 10.962 30.224 2.633 1.00 36.48 192 LYS G CA 1
ATOM 12369 C C . LYS G 1 192 ? 10.762 30.028 4.131 1.00 34.81 192 LYS G C 1
ATOM 12370 O O . LYS G 1 192 ? 11.090 28.973 4.677 1.00 31.77 192 LYS G O 1
ATOM 12376 N N . HIS G 1 193 ? 10.249 31.061 4.794 1.00 34.29 193 HIS G N 1
ATOM 12377 C CA . HIS G 1 193 ? 10.009 30.988 6.233 1.00 34.89 193 HIS G CA 1
ATOM 12378 C C . HIS G 1 193 ? 8.923 31.952 6.669 1.00 35.48 193 HIS G C 1
ATOM 12379 O O . HIS G 1 193 ? 8.745 33.008 6.062 1.00 35.90 193 HIS G O 1
ATOM 12386 N N . GLU G 1 194 ? 8.196 31.568 7.715 1.00 34.57 194 GLU G N 1
ATOM 12387 C CA . GLU G 1 194 ? 7.103 32.362 8.268 1.00 34.50 194 GLU G CA 1
ATOM 12388 C C . GLU G 1 194 ? 6.996 32.084 9.765 1.00 33.94 194 GLU G C 1
ATOM 12389 O O . GLU G 1 194 ? 7.480 31.073 10.260 1.00 33.01 194 GLU G O 1
ATOM 12403 N N . LEU G 1 196 ? 4.712 31.010 12.687 1.00 31.69 196 LEU G N 1
ATOM 12404 C CA . LEU G 1 196 ? 3.432 30.365 12.947 1.00 29.43 196 LEU G CA 1
ATOM 12405 C C . LEU G 1 196 ? 3.281 30.572 14.456 1.00 29.16 196 LEU G C 1
ATOM 12406 O O . LEU G 1 196 ? 3.832 29.818 15.264 1.00 28.80 196 LEU G O 1
ATOM 12411 N N . GLY G 1 197 ? 2.560 31.623 14.832 1.00 29.07 197 GLY G N 1
ATOM 12412 C CA . GLY G 1 197 ? 2.411 31.926 16.239 1.00 28.38 197 GLY G CA 1
ATOM 12413 C C . GLY G 1 197 ? 3.795 32.368 16.676 1.00 27.30 197 GLY G C 1
ATOM 12414 O O . GLY G 1 197 ? 4.408 33.176 15.995 1.00 29.09 197 GLY G O 1
ATOM 12415 N N . ALA G 1 198 ? 4.322 31.826 17.769 1.00 25.91 198 ALA G N 1
ATOM 12416 C CA . ALA G 1 198 ? 5.655 32.229 18.230 1.00 23.98 198 ALA G CA 1
ATOM 12417 C C . ALA G 1 198 ? 6.794 31.416 17.605 1.00 21.77 198 ALA G C 1
ATOM 12418 O O . ALA G 1 198 ? 7.968 31.712 17.808 1.00 21.78 198 ALA G O 1
ATOM 12420 N N . SER G 1 199 ? 6.455 30.389 16.837 1.00 21.41 199 SER G N 1
ATOM 12421 C CA . SER G 1 199 ? 7.481 29.534 16.245 1.00 20.42 199 SER G CA 1
ATOM 12422 C C . SER G 1 199 ? 7.916 29.945 14.850 1.00 22.00 199 SER G C 1
ATOM 12423 O O . SER G 1 199 ? 7.093 30.260 13.998 1.00 21.45 199 SER G O 1
ATOM 12426 N N . TRP G 1 200 ? 9.219 29.930 14.622 1.00 22.84 200 TRP G N 1
ATOM 12427 C CA . TRP G 1 200 ? 9.757 30.260 13.313 1.00 22.90 200 TRP G CA 1
ATOM 12428 C C . TRP G 1 200 ? 9.790 28.945 12.503 1.00 24.49 200 TRP G C 1
ATOM 12429 O O . TRP G 1 200 ? 10.562 28.030 12.810 1.00 22.93 200 TRP G O 1
ATOM 12440 N N . VAL G 1 201 ? 8.928 28.859 11.484 1.00 25.80 201 VAL G N 1
ATOM 12441 C CA . VAL G 1 201 ? 8.827 27.671 10.641 1.00 24.97 201 VAL G CA 1
ATOM 12442 C C . VAL G 1 201 ? 9.567 27.891 9.337 1.00 28.24 201 VAL G C 1
ATOM 12443 O O . VAL G 1 201 ? 9.210 28.764 8.534 1.00 28.01 201 VAL G O 1
ATOM 12447 N N . VAL G 1 202 ? 10.595 27.079 9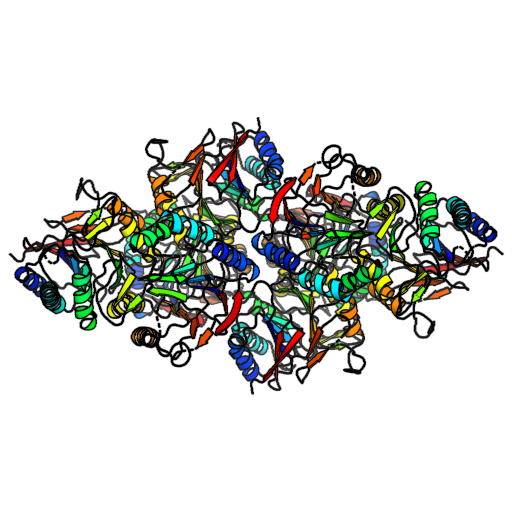.123 1.00 27.22 202 VAL G N 1
ATOM 12448 C CA . VAL G 1 202 ? 11.434 27.199 7.958 1.00 27.00 202 VAL G CA 1
ATOM 12449 C C . VAL G 1 202 ? 11.429 26.014 6.990 1.00 28.14 202 VAL G C 1
ATOM 12450 O O . VAL G 1 202 ? 11.535 24.854 7.393 1.00 28.14 202 VAL G O 1
ATOM 12454 N N . VAL G 1 203 ? 11.288 26.330 5.704 1.00 28.87 203 VAL G N 1
ATOM 12455 C CA . VAL G 1 203 ? 11.361 25.340 4.627 1.00 29.82 203 VAL G CA 1
ATOM 12456 C C . VAL G 1 203 ? 12.734 25.749 4.095 1.00 31.43 203 VAL G C 1
ATOM 12457 O O . VAL G 1 203 ? 12.865 26.780 3.432 1.00 31.74 203 VAL G O 1
ATOM 12461 N N . PRO G 1 204 ? 13.783 24.965 4.415 1.00 30.99 204 PRO G N 1
ATOM 12462 C CA . PRO G 1 204 ? 15.142 25.277 3.981 1.00 31.73 204 PRO G CA 1
ATOM 12463 C C . PRO G 1 204 ? 15.483 25.044 2.516 1.00 32.84 204 PRO G C 1
ATOM 12464 O O . PRO G 1 204 ? 16.443 25.617 2.004 1.00 31.37 204 PRO G O 1
ATOM 12468 N N . GLY G 1 205 ? 14.702 24.205 1.848 1.00 33.64 205 GLY G N 1
ATOM 12469 C CA . GLY G 1 205 ? 14.976 23.915 0.459 1.00 33.69 205 GLY G CA 1
ATOM 12470 C C . GLY G 1 205 ? 15.096 22.431 0.227 1.00 34.03 205 GLY G C 1
ATOM 12471 O O . GLY G 1 205 ? 15.288 21.652 1.160 1.00 32.82 205 GLY G O 1
ATOM 12472 N N . ASP G 1 206 ? 14.969 22.040 -1.035 1.00 34.53 206 ASP G N 1
ATOM 12473 C CA . ASP G 1 206 ? 15.052 20.644 -1.443 1.00 34.81 206 ASP G CA 1
ATOM 12474 C C . ASP G 1 206 ? 16.426 20.473 -2.088 1.00 36.35 206 ASP G C 1
ATOM 12475 O O . ASP G 1 206 ? 16.736 21.144 -3.083 1.00 36.31 206 ASP G O 1
ATOM 12480 N N . LEU G 1 207 ? 17.247 19.582 -1.532 1.00 36.38 207 LEU G N 1
ATOM 12481 C CA . LEU G 1 207 ? 18.601 19.388 -2.046 1.00 37.59 207 LEU G CA 1
ATOM 12482 C C . LEU G 1 207 ? 18.666 18.621 -3.372 1.00 38.84 207 LEU G C 1
ATOM 12483 O O . LEU G 1 207 ? 19.626 18.786 -4.130 1.00 38.63 207 LEU G O 1
ATOM 12488 N N . SER G 1 208 ? 17.671 17.779 -3.654 1.00 39.87 208 SER G N 1
ATOM 12489 C CA . SER G 1 208 ? 17.683 17.052 -4.920 1.00 41.17 208 SER G CA 1
ATOM 12490 C C . SER G 1 208 ? 17.668 18.113 -6.015 1.00 42.89 208 SER G C 1
ATOM 12491 O O . SER G 1 208 ? 18.031 17.845 -7.161 1.00 45.00 208 SER G O 1
ATOM 12494 N N . GLU G 1 209 ? 17.257 19.322 -5.639 1.00 43.56 209 GLU G N 1
ATOM 12495 C CA . GLU G 1 209 ? 17.208 20.456 -6.551 1.00 44.24 209 GLU G CA 1
ATOM 12496 C C . GLU G 1 209 ? 18.337 21.425 -6.184 1.00 43.81 209 GLU G C 1
ATOM 12497 O O . GLU G 1 209 ? 18.309 22.612 -6.546 1.00 44.30 209 GLU G O 1
ATOM 12503 N N . GLY G 1 210 ? 19.322 20.900 -5.452 1.00 41.64 210 GLY G N 1
ATOM 12504 C CA . GLY G 1 210 ? 20.480 21.676 -5.044 1.00 39.16 210 GLY G CA 1
ATOM 12505 C C . GLY G 1 210 ? 20.279 22.807 -4.050 1.00 38.69 210 GLY G C 1
ATOM 12506 O O . GLY G 1 210 ? 21.227 23.530 -3.748 1.00 37.09 210 GLY G O 1
ATOM 12507 N N . GLU G 1 211 ? 19.066 22.959 -3.525 1.00 38.21 211 GLU G N 1
ATOM 12508 C CA . GLU G 1 211 ? 18.768 24.043 -2.582 1.00 39.04 211 GLU G CA 1
ATOM 12509 C C . GLU G 1 211 ? 19.158 23.755 -1.123 1.00 38.29 211 GLU G C 1
ATOM 12510 O O . GLU G 1 211 ? 19.131 22.611 -0.678 1.00 38.35 211 GLU G O 1
ATOM 12516 N N . TYR G 1 212 ? 19.502 24.816 -0.393 1.00 37.42 212 TYR G N 1
ATOM 12517 C CA . TYR G 1 212 ? 19.852 24.731 1.022 1.00 36.38 212 TYR G CA 1
ATOM 12518 C C . TYR G 1 212 ? 19.794 26.140 1.592 1.00 36.50 212 TYR G C 1
ATOM 12519 O O . TYR G 1 212 ? 19.861 27.132 0.846 1.00 35.81 212 TYR G O 1
ATOM 12528 N N . SER G 1 213 ? 19.663 26.235 2.910 1.00 34.25 213 SER G N 1
ATOM 12529 C CA . SER G 1 213 ? 19.622 27.535 3.566 1.00 32.79 213 SER G CA 1
ATOM 12530 C C . SER G 1 213 ? 20.569 27.556 4.759 1.00 31.89 213 SER G C 1
ATOM 12531 O O . SER G 1 213 ? 20.925 26.514 5.296 1.00 32.58 213 SER G O 1
ATOM 12534 N N . LEU G 1 214 ? 20.989 28.752 5.152 1.00 30.68 214 LEU G N 1
ATOM 12535 C CA . LEU G 1 214 ? 21.839 28.923 6.315 1.00 30.42 214 LEU G CA 1
ATOM 12536 C C . LEU G 1 214 ? 20.996 29.798 7.220 1.00 30.09 214 LEU G C 1
ATOM 12537 O O . LEU G 1 214 ? 20.809 30.984 6.939 1.00 29.96 214 LEU G O 1
ATOM 12542 N N . LEU G 1 215 ? 20.464 29.217 8.291 1.00 28.03 215 LEU G N 1
ATOM 12543 C CA . LEU G 1 215 ? 19.622 29.978 9.204 1.00 27.82 215 LEU G CA 1
ATOM 12544 C C . LEU G 1 215 ? 20.422 30.790 10.225 1.00 28.93 215 LEU G C 1
ATOM 12545 O O . LEU G 1 215 ? 21.527 30.415 10.610 1.00 30.57 215 LEU G O 1
ATOM 12550 N N . ASP G 1 216 ? 19.852 31.916 10.632 1.00 30.75 216 ASP G N 1
ATOM 12551 C CA . ASP G 1 216 ? 20.439 32.773 11.657 1.00 32.49 216 ASP G CA 1
ATOM 12552 C C . ASP G 1 216 ? 19.353 32.736 12.729 1.00 32.58 216 ASP G C 1
ATOM 12553 O O . ASP G 1 216 ? 18.362 33.461 12.641 1.00 31.46 216 ASP G O 1
ATOM 12558 N N . LEU G 1 217 ? 19.529 31.862 13.718 1.00 33.11 217 LEU G N 1
ATOM 12559 C CA . LEU G 1 217 ? 18.558 31.672 14.807 1.00 34.13 217 LEU G CA 1
ATOM 12560 C C . LEU G 1 217 ? 18.187 32.948 15.534 1.00 34.53 217 LEU G C 1
ATOM 12561 O O . LEU G 1 217 ? 17.031 33.160 15.903 1.00 34.16 217 LEU G O 1
ATOM 12566 N N . ARG G 1 218 ? 19.192 33.779 15.759 1.00 34.65 218 ARG G N 1
ATOM 12567 C CA . ARG G 1 218 ? 19.025 35.034 16.473 1.00 35.92 218 ARG G CA 1
ATOM 12568 C C . ARG G 1 218 ? 18.142 36.037 15.732 1.00 35.05 218 ARG G C 1
ATOM 12569 O O . ARG G 1 218 ? 17.201 36.587 16.303 1.00 33.62 218 ARG G O 1
ATOM 12577 N N . ALA G 1 219 ? 18.444 36.266 14.459 1.00 34.40 219 ALA G N 1
ATOM 12578 C CA . ALA G 1 219 ? 17.675 37.216 13.659 1.00 34.13 219 ALA G CA 1
ATOM 12579 C C . ALA G 1 219 ? 16.408 36.611 13.070 1.00 34.66 219 ALA G C 1
ATOM 12580 O O . ALA G 1 219 ? 15.524 37.332 12.607 1.00 34.34 219 ALA G O 1
ATOM 12582 N N . ARG G 1 220 ? 16.314 35.284 13.096 1.00 35.72 220 ARG G N 1
ATOM 12583 C CA . ARG G 1 220 ? 15.164 34.587 12.520 1.00 35.78 220 ARG G CA 1
ATOM 12584 C C . ARG G 1 220 ? 15.074 34.959 11.031 1.00 35.31 220 ARG G C 1
ATOM 12585 O O . ARG G 1 220 ? 14.002 35.175 10.479 1.00 34.83 220 ARG G O 1
ATOM 12593 N N . LYS G 1 221 ? 16.238 35.056 10.411 1.00 35.24 221 LYS G N 1
ATOM 12594 C CA . LYS G 1 221 ? 16.358 35.360 8.999 1.00 38.27 221 LYS G CA 1
ATOM 12595 C C . LYS G 1 221 ? 17.254 34.262 8.472 1.00 38.13 221 LYS G C 1
ATOM 12596 O O . LYS G 1 221 ? 18.036 33.676 9.229 1.00 38.81 221 LYS G O 1
ATOM 12602 N N . LEU G 1 222 ? 17.149 33.968 7.187 1.00 38.12 222 LEU G N 1
ATOM 12603 C CA . LEU G 1 222 ? 17.983 32.932 6.621 1.00 39.24 222 LEU G CA 1
ATOM 12604 C C . LEU G 1 222 ? 18.611 33.402 5.316 1.00 40.19 222 LEU G C 1
ATOM 12605 O O . LEU G 1 222 ? 18.133 34.346 4.683 1.00 38.50 222 LEU G O 1
ATOM 12610 N N . GLU G 1 223 ? 19.707 32.747 4.954 1.00 40.16 223 GLU G N 1
ATOM 12611 C CA . GLU G 1 223 ? 20.459 33.045 3.754 1.00 42.10 223 GLU G CA 1
ATOM 12612 C C . GLU G 1 223 ? 20.230 31.843 2.873 1.00 41.50 223 GLU G C 1
ATOM 12613 O O . GLU G 1 223 ? 20.356 30.712 3.340 1.00 40.86 223 GLU G O 1
ATOM 12619 N N . THR G 1 224 ? 19.883 32.067 1.610 1.00 40.50 224 THR G N 1
ATOM 12620 C CA . THR G 1 224 ? 19.641 30.947 0.703 1.00 41.28 224 THR G CA 1
ATOM 12621 C C . THR G 1 224 ? 20.799 30.701 -0.245 1.00 40.75 224 THR G C 1
ATOM 12622 O O . THR G 1 224 ? 21.589 31.600 -0.530 1.00 41.66 224 THR G O 1
ATOM 12626 N N . GLY G 1 225 ? 20.889 29.471 -0.733 1.00 39.72 225 GLY G N 1
ATOM 12627 C CA . GLY G 1 225 ? 21.952 29.113 -1.646 1.00 39.61 225 GLY G CA 1
ATOM 12628 C C . GLY G 1 225 ? 21.557 27.884 -2.429 1.00 40.67 225 GLY G C 1
ATOM 12629 O O . GLY G 1 225 ? 20.489 27.316 -2.205 1.00 40.28 225 GLY G O 1
ATOM 12630 N N . ASN G 1 226 ? 22.409 27.474 -3.356 1.00 41.03 226 ASN G N 1
ATOM 12631 C CA . ASN G 1 226 ? 22.129 26.302 -4.161 1.00 42.92 226 ASN G CA 1
ATOM 12632 C C . ASN G 1 226 ? 23.453 25.666 -4.524 1.00 44.75 226 ASN G C 1
ATOM 12633 O O . ASN G 1 226 ? 24.449 26.357 -4.685 1.00 44.36 226 ASN G O 1
ATOM 12638 N N . VAL G 1 227 ? 23.486 24.348 -4.625 1.00 47.25 227 VAL G N 1
ATOM 12639 C CA . VAL G 1 227 ? 24.730 23.701 -4.982 1.00 51.16 227 VAL G CA 1
ATOM 12640 C C . VAL G 1 227 ? 24.829 23.541 -6.499 1.00 54.52 227 VAL G C 1
ATOM 12641 O O . VAL G 1 227 ? 25.612 22.729 -6.992 1.00 55.77 227 VAL G O 1
ATOM 12645 N N . ARG G 1 228 ? 24.034 24.324 -7.230 1.00 57.46 228 ARG G N 1
ATOM 12646 C CA . ARG G 1 228 ? 24.036 24.294 -8.697 1.00 61.30 228 ARG G CA 1
ATOM 12647 C C . ARG G 1 228 ? 25.415 24.692 -9.195 1.00 62.80 228 ARG G C 1
ATOM 12648 O O . ARG G 1 228 ? 26.226 25.152 -8.360 1.00 64.65 228 ARG G O 1
ATOM 12665 N N . ARG H 1 2 ? 1.868 14.140 45.929 1.00 35.71 2 ARG H N 1
ATOM 12666 C CA . ARG H 1 2 ? 2.779 13.015 45.886 1.00 31.64 2 ARG H CA 1
ATOM 12667 C C . ARG H 1 2 ? 4.113 13.356 46.527 1.00 31.00 2 ARG H C 1
ATOM 12668 O O . ARG H 1 2 ? 4.518 14.521 46.565 1.00 29.21 2 ARG H O 1
ATOM 12676 N N . ARG H 1 3 ? 4.790 12.329 47.037 1.00 30.49 3 ARG H N 1
ATOM 12677 C CA . ARG H 1 3 ? 6.097 12.501 47.656 1.00 30.38 3 ARG H CA 1
ATOM 12678 C C . ARG H 1 3 ? 7.141 11.646 46.940 1.00 29.31 3 ARG H C 1
ATOM 12679 O O . ARG H 1 3 ? 6.830 10.953 45.971 1.00 28.67 3 ARG H O 1
ATOM 12687 N N . THR H 1 4 ? 8.379 11.698 47.412 1.00 26.89 4 THR H N 1
ATOM 12688 C CA . THR H 1 4 ? 9.467 10.955 46.795 1.00 26.55 4 THR H CA 1
ATOM 12689 C C . THR H 1 4 ? 9.140 9.457 46.730 1.00 26.63 4 THR H C 1
ATOM 12690 O O . THR H 1 4 ? 8.478 8.919 47.617 1.00 25.71 4 THR H O 1
ATOM 12694 N N . VAL H 1 5 ? 9.563 8.796 45.658 1.00 23.91 5 VAL H N 1
ATOM 12695 C CA . VAL H 1 5 ? 9.292 7.374 45.515 1.00 23.63 5 VAL H CA 1
ATOM 12696 C C . VAL H 1 5 ? 10.304 6.551 46.291 1.00 24.19 5 VAL H C 1
ATOM 12697 O O . VAL H 1 5 ? 11.515 6.695 46.093 1.00 23.50 5 VAL H O 1
ATOM 12701 N N . ARG H 1 6 ? 9.800 5.702 47.184 1.00 23.90 6 ARG H N 1
ATOM 12702 C CA . ARG H 1 6 ? 10.662 4.826 47.956 1.00 25.64 6 ARG H CA 1
ATOM 12703 C C . ARG H 1 6 ? 10.223 3.372 47.842 1.00 25.23 6 ARG H C 1
ATOM 12704 O O . ARG H 1 6 ? 11.059 2.479 47.726 1.00 27.05 6 ARG H O 1
ATOM 12712 N N . TYR H 1 7 ? 8.918 3.137 47.886 1.00 23.64 7 TYR H N 1
ATOM 12713 C CA . TYR H 1 7 ? 8.391 1.780 47.785 1.00 24.56 7 TYR H CA 1
ATOM 12714 C C . TYR H 1 7 ? 7.678 1.554 46.432 1.00 23.58 7 TYR H C 1
ATOM 12715 O O . TYR H 1 7 ? 6.766 2.293 46.048 1.00 22.62 7 TYR H O 1
ATOM 12724 N N . ILE H 1 8 ? 8.116 0.527 45.720 1.00 22.85 8 ILE H N 1
ATOM 12725 C CA . ILE H 1 8 ? 7.556 0.189 44.421 1.00 21.54 8 ILE H CA 1
ATOM 12726 C C . ILE H 1 8 ? 6.863 -1.178 44.443 1.00 23.80 8 ILE H C 1
ATOM 12727 O O . ILE H 1 8 ? 7.446 -2.182 44.873 1.00 21.57 8 ILE H O 1
ATOM 12732 N N . LEU H 1 9 ? 5.620 -1.210 43.981 1.00 23.35 9 LEU H N 1
ATOM 12733 C CA . LEU H 1 9 ? 4.869 -2.457 43.887 1.00 23.64 9 LEU H CA 1
ATOM 12734 C C . LEU H 1 9 ? 5.144 -2.940 42.456 1.00 25.03 9 LEU H C 1
ATOM 12735 O O . LEU H 1 9 ? 4.883 -2.209 41.503 1.00 24.56 9 LEU H O 1
ATOM 12740 N N . ALA H 1 10 ? 5.676 -4.155 42.299 1.00 22.99 10 ALA H N 1
ATOM 12741 C CA . ALA H 1 10 ? 6.027 -4.644 40.970 1.00 24.71 10 ALA H CA 1
ATOM 12742 C C . ALA H 1 10 ? 5.625 -6.074 40.673 1.00 25.84 10 ALA H C 1
ATOM 12743 O O . ALA H 1 10 ? 5.505 -6.904 41.576 1.00 21.90 10 ALA H O 1
ATOM 12745 N N . THR H 1 11 ? 5.433 -6.354 39.395 1.00 25.46 11 THR H N 1
ATOM 12746 C CA . THR H 1 11 ? 5.086 -7.705 38.986 1.00 26.96 11 THR H CA 1
ATOM 12747 C C . THR H 1 11 ? 5.300 -7.808 37.496 1.00 27.79 11 THR H C 1
ATOM 12748 O O . THR H 1 11 ? 5.594 -6.806 36.832 1.00 27.85 11 THR H O 1
ATOM 12752 N N . SER H 1 12 ? 5.171 -9.020 36.971 1.00 27.99 12 SER H N 1
ATOM 12753 C CA . SER H 1 12 ? 5.379 -9.251 35.556 1.00 27.51 12 SER H CA 1
ATOM 12754 C C . SER H 1 12 ? 4.461 -10.318 34.997 1.00 27.37 12 SER H C 1
ATOM 12755 O O . SER H 1 12 ? 3.856 -11.095 35.737 1.00 28.78 12 SER H O 1
ATOM 12758 N N . ASN H 1 13 ? 4.356 -10.322 33.678 1.00 27.40 13 ASN H N 1
ATOM 12759 C CA . ASN H 1 13 ? 3.606 -11.335 32.956 1.00 29.92 13 ASN H CA 1
ATOM 12760 C C . ASN H 1 13 ? 2.196 -11.616 33.440 1.00 30.08 13 ASN H C 1
ATOM 12761 O O . ASN H 1 13 ? 1.881 -12.750 33.808 1.00 30.55 13 ASN H O 1
ATOM 12766 N N . PRO H 1 14 ? 1.336 -10.591 33.487 1.00 30.34 14 PRO H N 1
ATOM 12767 C CA . PRO H 1 14 ? -0.026 -10.876 33.935 1.00 30.45 14 PRO H CA 1
ATOM 12768 C C . PRO H 1 14 ? -0.737 -11.751 32.902 1.00 31.17 14 PRO H C 1
ATOM 12769 O O . PRO H 1 14 ? -1.676 -12.452 33.227 1.00 31.93 14 PRO H O 1
ATOM 12781 N N . GLY H 1 16 ? -2.918 -11.232 30.595 1.00 34.23 16 GLY H N 1
ATOM 12782 C CA . GLY H 1 16 ? -4.348 -11.072 30.424 1.00 32.94 16 GLY H CA 1
ATOM 12783 C C . GLY H 1 16 ? -5.208 -11.482 31.597 1.00 33.03 16 GLY H C 1
ATOM 12784 O O . GLY H 1 16 ? -6.432 -11.422 31.508 1.00 33.73 16 GLY H O 1
ATOM 12785 N N . ASP H 1 17 ? -4.593 -11.895 32.696 1.00 32.24 17 ASP H N 1
ATOM 12786 C CA . ASP H 1 17 ? -5.376 -12.290 33.856 1.00 32.73 17 ASP H CA 1
ATOM 12787 C C . ASP H 1 17 ? -5.931 -11.034 34.570 1.00 33.94 17 ASP H C 1
ATOM 12788 O O . ASP H 1 17 ? -5.410 -10.578 35.595 1.00 31.05 17 ASP H O 1
ATOM 12793 N N . LEU H 1 18 ? -7.003 -10.481 34.007 1.00 34.54 18 LEU H N 1
ATOM 12794 C CA . LEU H 1 18 ? -7.621 -9.290 34.546 1.00 35.02 18 LEU H CA 1
ATOM 12795 C C . LEU H 1 18 ? -8.016 -9.397 36.021 1.00 37.05 18 LEU H C 1
ATOM 12796 O O . LEU H 1 18 ? -7.837 -8.443 36.780 1.00 36.85 18 LEU H O 1
ATOM 12801 N N . GLU H 1 19 ? -8.537 -10.549 36.436 1.00 37.51 19 GLU H N 1
ATOM 12802 C CA . GLU H 1 19 ? -8.946 -10.713 37.824 1.00 37.55 19 GLU H CA 1
ATOM 12803 C C . GLU H 1 19 ? -7.783 -10.549 38.788 1.00 36.36 19 GLU H C 1
ATOM 12804 O O . GLU H 1 19 ? -7.933 -9.951 39.846 1.00 35.39 19 GLU H O 1
ATOM 12810 N N . ALA H 1 20 ? -6.632 -11.108 38.431 1.00 34.59 20 ALA H N 1
ATOM 12811 C CA . ALA H 1 20 ? -5.447 -10.987 39.267 1.00 33.09 20 ALA H CA 1
ATOM 12812 C C . ALA H 1 20 ? -4.957 -9.531 39.235 1.00 32.52 20 ALA H C 1
ATOM 12813 O O . ALA H 1 20 ? -4.450 -9.036 40.237 1.00 31.29 20 ALA H O 1
ATOM 12815 N N . LEU H 1 21 ? -5.107 -8.865 38.086 1.00 30.88 21 LEU H N 1
ATOM 12816 C CA . LEU H 1 21 ? -4.693 -7.463 37.931 1.00 31.64 21 LEU H CA 1
ATOM 12817 C C . LEU H 1 21 ? -5.510 -6.601 38.898 1.00 32.34 21 LEU H C 1
ATOM 12818 O O . LEU H 1 21 ? -4.963 -5.720 39.581 1.00 32.82 21 LEU H O 1
ATOM 12823 N N . GLU H 1 22 ? -6.818 -6.857 38.951 1.00 31.44 22 GLU H N 1
ATOM 12824 C CA . GLU H 1 22 ? -7.693 -6.115 39.846 1.00 33.08 22 GLU H CA 1
ATOM 12825 C C . GLU H 1 22 ? -7.218 -6.322 41.275 1.00 32.83 22 GLU H C 1
ATOM 12826 O O . GLU H 1 22 ? -7.089 -5.358 42.030 1.00 33.62 22 GLU H O 1
ATOM 12832 N N . LYS H 1 23 ? -6.958 -7.571 41.660 1.00 30.49 23 LYS H N 1
ATOM 12833 C CA . LYS H 1 23 ? -6.472 -7.832 43.012 1.00 29.91 23 LYS H CA 1
ATOM 12834 C C . LYS H 1 23 ? -5.134 -7.126 43.225 1.00 28.60 23 LYS H C 1
ATOM 12835 O O . LYS H 1 23 ? -4.896 -6.538 44.273 1.00 29.12 23 LYS H O 1
ATOM 12841 N N . PHE H 1 24 ? -4.256 -7.200 42.233 1.00 27.46 24 PHE H N 1
ATOM 12842 C CA . PHE H 1 24 ? -2.960 -6.535 42.306 1.00 28.91 24 PHE H CA 1
ATOM 12843 C C . PHE H 1 24 ? -3.165 -5.034 42.562 1.00 29.76 24 PHE H C 1
ATOM 12844 O O . PHE H 1 24 ? -2.498 -4.446 43.414 1.00 29.53 24 PHE H O 1
ATOM 12852 N N . VAL H 1 25 ? -4.094 -4.428 41.826 1.00 28.49 25 VAL H N 1
ATOM 12853 C CA . VAL H 1 25 ? -4.372 -2.999 41.966 1.00 31.03 25 VAL H CA 1
ATOM 12854 C C . VAL H 1 25 ? -5.005 -2.682 43.330 1.00 32.20 25 VAL H C 1
ATOM 12855 O O . VAL H 1 25 ? -4.604 -1.728 44.003 1.00 29.66 25 VAL H O 1
ATOM 12859 N N . LYS H 1 26 ? -5.973 -3.497 43.744 1.00 34.11 26 LYS H N 1
ATOM 12860 C CA . LYS H 1 26 ? -6.638 -3.288 45.027 1.00 36.88 26 LYS H CA 1
ATOM 12861 C C . LYS H 1 26 ? -5.682 -3.396 46.223 1.00 37.11 26 LYS H C 1
ATOM 12862 O O . LYS H 1 26 ? -5.987 -2.907 47.310 1.00 36.72 26 LYS H O 1
ATOM 12868 N N . LEU H 1 27 ? -4.529 -4.022 46.012 1.00 37.55 27 LEU H N 1
ATOM 12869 C CA . LEU H 1 27 ? -3.520 -4.182 47.062 1.00 38.85 27 LEU H CA 1
ATOM 12870 C C . LEU H 1 27 ? -2.641 -2.963 47.258 1.00 38.21 27 LEU H C 1
ATOM 12871 O O . LEU H 1 27 ? -2.126 -2.747 48.358 1.00 38.41 27 LEU H O 1
ATOM 12876 N N . ALA H 1 28 ? -2.438 -2.198 46.188 1.00 35.62 28 ALA H N 1
ATOM 12877 C CA . ALA H 1 28 ? -1.582 -1.019 46.234 1.00 35.38 28 ALA H CA 1
ATOM 12878 C C . ALA H 1 28 ? -1.686 -0.205 47.520 1.00 34.60 28 ALA H C 1
ATOM 12879 O O . ALA H 1 28 ? -0.692 -0.014 48.212 1.00 35.12 28 ALA H O 1
ATOM 12881 N N . PRO H 1 29 ? -2.884 0.294 47.856 1.00 34.64 29 PRO H N 1
ATOM 12882 C CA . PRO H 1 29 ? -2.998 1.081 49.088 1.00 35.43 29 PRO H CA 1
ATOM 12883 C C . PRO H 1 29 ? -2.587 0.361 50.376 1.00 37.50 29 PRO H C 1
ATOM 12884 O O . PRO H 1 29 ? -1.963 0.956 51.263 1.00 37.06 29 PRO H O 1
ATOM 12888 N N . ASP H 1 30 ? -2.927 -0.917 50.487 1.00 38.72 30 ASP H N 1
ATOM 12889 C CA . ASP H 1 30 ? -2.572 -1.674 51.683 1.00 39.50 30 ASP H CA 1
ATOM 12890 C C . ASP H 1 30 ? -1.065 -1.851 51.805 1.00 38.43 30 ASP H C 1
ATOM 12891 O O . ASP H 1 30 ? -0.537 -1.944 52.907 1.00 37.95 30 ASP H O 1
ATOM 12896 N N . THR H 1 31 ? -0.376 -1.898 50.671 1.00 36.78 31 THR H N 1
ATOM 12897 C CA . THR H 1 31 ? 1.066 -2.089 50.681 1.00 37.28 31 THR H CA 1
ATOM 12898 C C . THR H 1 31 ? 1.865 -0.807 50.946 1.00 36.53 31 THR H C 1
ATOM 12899 O O . THR H 1 31 ? 3.057 -0.866 51.259 1.00 36.17 31 THR H O 1
ATOM 12903 N N . GLY H 1 32 ? 1.208 0.345 50.810 1.00 35.09 32 GLY H N 1
ATOM 12904 C CA . GLY H 1 32 ? 1.884 1.612 51.017 1.00 32.13 32 GLY H CA 1
ATOM 12905 C C . GLY H 1 32 ? 2.804 1.942 49.850 1.00 31.62 32 GLY H C 1
ATOM 12906 O O . GLY H 1 32 ? 3.761 2.720 49.990 1.00 32.13 32 GLY H O 1
ATOM 12907 N N . ALA H 1 33 ? 2.528 1.358 48.689 1.00 25.96 33 ALA H N 1
ATOM 12908 C CA . ALA H 1 33 ? 3.371 1.612 47.535 1.00 25.03 33 ALA H CA 1
ATOM 12909 C C . ALA H 1 33 ? 3.322 3.077 47.075 1.00 22.58 33 ALA H C 1
ATOM 12910 O O . ALA H 1 33 ? 2.287 3.724 47.139 1.00 20.32 33 ALA H O 1
ATOM 12912 N N . ASP H 1 34 ? 4.459 3.589 46.625 1.00 23.56 34 ASP H N 1
ATOM 12913 C CA . ASP H 1 34 ? 4.536 4.969 46.120 1.00 23.10 34 ASP H CA 1
ATOM 12914 C C . ASP H 1 34 ? 4.387 4.940 44.605 1.00 22.21 34 ASP H C 1
ATOM 12915 O O . ASP H 1 34 ? 4.018 5.953 43.987 1.00 21.18 34 ASP H O 1
ATOM 12920 N N . ALA H 1 35 ? 4.680 3.773 44.025 1.00 20.99 35 ALA H N 1
ATOM 12921 C CA . ALA H 1 35 ? 4.622 3.569 42.576 1.00 21.58 35 ALA H CA 1
ATOM 12922 C C . ALA H 1 35 ? 4.472 2.092 42.178 1.00 22.99 35 ALA H C 1
ATOM 12923 O O . ALA H 1 35 ? 4.656 1.179 43.002 1.00 21.12 35 ALA H O 1
ATOM 12925 N N . ILE H 1 36 ? 4.159 1.876 40.904 1.00 21.37 36 ILE H N 1
ATOM 12926 C CA . ILE H 1 36 ? 3.969 0.534 40.351 1.00 21.15 36 ILE H CA 1
ATOM 12927 C C . ILE H 1 36 ? 4.789 0.380 39.093 1.00 21.67 36 ILE H C 1
ATOM 12928 O O . ILE H 1 36 ? 4.839 1.293 38.274 1.00 22.48 36 ILE H O 1
ATOM 12933 N N . ALA H 1 37 ? 5.466 -0.753 38.953 1.00 19.92 37 ALA H N 1
ATOM 12934 C CA . ALA H 1 37 ? 6.223 -1.044 37.738 1.00 18.97 37 ALA H CA 1
ATOM 12935 C C . ALA H 1 37 ? 5.727 -2.421 37.286 1.00 22.34 37 ALA H C 1
ATOM 12936 O O . ALA H 1 37 ? 5.647 -3.368 38.094 1.00 17.76 37 ALA H O 1
ATOM 12938 N N . LEU H 1 38 ? 5.381 -2.530 36.004 1.00 22.02 38 LEU H N 1
ATOM 12939 C CA . LEU H 1 38 ? 4.859 -3.782 35.475 1.00 23.68 38 LEU H CA 1
ATOM 12940 C C . LEU H 1 38 ? 5.519 -4.133 34.151 1.00 24.22 38 LEU H C 1
ATOM 12941 O O . LEU H 1 38 ? 5.636 -3.301 33.231 1.00 24.75 38 LEU H O 1
ATOM 12946 N N . ILE H 1 39 ? 5.987 -5.372 34.073 1.00 23.80 39 ILE H N 1
ATOM 12947 C CA . ILE H 1 39 ? 6.651 -5.867 32.888 1.00 22.96 39 ILE H CA 1
ATOM 12948 C C . ILE H 1 39 ? 5.703 -6.826 32.180 1.00 24.06 39 ILE H C 1
ATOM 12949 O O . ILE H 1 39 ? 4.918 -7.514 32.841 1.00 22.34 39 ILE H O 1
ATOM 12954 N N . GLY H 1 40 ? 5.756 -6.842 30.845 1.00 24.15 40 GLY H N 1
ATOM 12955 C CA . GLY H 1 40 ? 4.894 -7.722 30.060 1.00 25.17 40 GLY H CA 1
ATOM 12956 C C . GLY H 1 40 ? 5.215 -9.200 30.279 1.00 26.83 40 GLY H C 1
ATOM 12957 O O . GLY H 1 40 ? 6.099 -9.524 31.087 1.00 25.81 40 GLY H O 1
ATOM 12958 N N . ASN H 1 41 ? 4.503 -10.111 29.605 1.00 26.49 41 ASN H N 1
ATOM 12959 C CA . ASN H 1 41 ? 3.429 -9.790 28.672 1.00 27.46 41 ASN H CA 1
ATOM 12960 C C . ASN H 1 41 ? 2.198 -9.280 29.402 1.00 26.20 41 ASN H C 1
ATOM 12961 O O . ASN H 1 41 ? 1.769 -9.866 30.395 1.00 28.63 41 ASN H O 1
ATOM 12966 N N . LEU H 1 42 ? 1.625 -8.185 28.919 1.00 26.25 42 LEU H N 1
ATOM 12967 C CA . LEU H 1 42 ? 0.409 -7.665 29.536 1.00 25.93 42 LEU H CA 1
ATOM 12968 C C . LEU H 1 42 ? -0.694 -8.648 29.124 1.00 26.84 42 LEU H C 1
ATOM 12969 O O . LEU H 1 42 ? -1.548 -9.031 29.917 1.00 26.04 42 LEU H O 1
ATOM 12982 N N . PRO H 1 44 ? -1.731 -12.101 26.178 1.00 30.17 44 PRO H N 1
ATOM 12983 C CA . PRO H 1 44 ? -1.127 -13.159 25.365 1.00 30.02 44 PRO H CA 1
ATOM 12984 C C . PRO H 1 44 ? -1.260 -12.623 23.930 1.00 29.84 44 PRO H C 1
ATOM 12985 O O . PRO H 1 44 ? -2.027 -11.686 23.690 1.00 29.65 44 PRO H O 1
ATOM 12989 N N . LYS H 1 45 ? -0.519 -13.189 22.983 1.00 30.70 45 LYS H N 1
ATOM 12990 C CA . LYS H 1 45 ? -0.561 -12.722 21.601 1.00 31.56 45 LYS H CA 1
ATOM 12991 C C . LYS H 1 45 ? -1.948 -12.553 20.984 1.00 32.35 45 LYS H C 1
ATOM 12992 O O . LYS H 1 45 ? -2.186 -11.604 20.212 1.00 31.30 45 LYS H O 1
ATOM 12998 N N . ALA H 1 46 ? -2.855 -13.474 21.307 1.00 31.88 46 ALA H N 1
ATOM 12999 C CA . ALA H 1 46 ? -4.206 -13.453 20.750 1.00 32.04 46 ALA H CA 1
ATOM 13000 C C . ALA H 1 46 ? -5.017 -12.205 21.097 1.00 31.97 46 ALA H C 1
ATOM 13001 O O . ALA H 1 46 ? -5.884 -11.771 20.312 1.00 31.64 46 ALA H O 1
ATOM 13003 N N . ALA H 1 47 ? -4.749 -11.632 22.266 1.00 29.60 47 ALA H N 1
ATOM 13004 C CA . ALA H 1 47 ? -5.477 -10.437 22.698 1.00 29.73 47 ALA H CA 1
ATOM 13005 C C . ALA H 1 47 ? -5.494 -9.356 21.627 1.00 27.49 47 ALA H C 1
ATOM 13006 O O . ALA H 1 47 ? -4.637 -9.324 20.743 1.00 27.71 47 ALA H O 1
ATOM 13008 N N . LYS H 1 48 ? -6.486 -8.479 21.705 1.00 28.87 48 LYS H N 1
ATOM 13009 C CA . LYS H 1 48 ? -6.617 -7.389 20.752 1.00 30.50 48 LYS H CA 1
ATOM 13010 C C . LYS H 1 48 ? -6.771 -6.047 21.488 1.00 30.28 48 LYS H C 1
ATOM 13011 O O . LYS H 1 48 ? -6.803 -6.012 22.717 1.00 31.15 48 LYS H O 1
ATOM 13017 N N . SER H 1 49 ? -6.878 -4.954 20.741 1.00 29.80 49 SER H N 1
ATOM 13018 C CA . SER H 1 49 ? -7.006 -3.619 21.334 1.00 29.40 49 SER H CA 1
ATOM 13019 C C . SER H 1 49 ? -8.003 -3.465 22.471 1.00 28.47 49 SER H C 1
ATOM 13020 O O . SER H 1 49 ? -7.663 -2.936 23.518 1.00 28.46 49 SER H O 1
ATOM 13023 N N . ARG H 1 50 ? -9.235 -3.916 22.273 1.00 29.04 50 ARG H N 1
ATOM 13024 C CA . ARG H 1 50 ? -10.236 -3.806 23.321 1.00 28.76 50 ARG H CA 1
ATOM 13025 C C . ARG H 1 50 ? -9.735 -4.492 24.593 1.00 28.72 50 ARG H C 1
ATOM 13026 O O . ARG H 1 50 ? -10.140 -4.143 25.705 1.00 29.23 50 ARG H O 1
ATOM 13034 N N . ASP H 1 51 ? -8.855 -5.474 24.424 1.00 28.09 51 ASP H N 1
ATOM 13035 C CA . ASP H 1 51 ? -8.317 -6.217 25.554 1.00 26.30 51 ASP H CA 1
ATOM 13036 C C . ASP H 1 51 ? -7.330 -5.341 26.342 1.00 25.67 51 ASP H C 1
ATOM 13037 O O . ASP H 1 51 ? -7.315 -5.363 27.577 1.00 24.00 51 ASP H O 1
ATOM 13042 N N . TYR H 1 52 ? -6.500 -4.586 25.630 1.00 24.55 52 TYR H N 1
ATOM 13043 C CA . TYR H 1 52 ? -5.547 -3.713 26.315 1.00 25.89 52 TYR H CA 1
ATOM 13044 C C . TYR H 1 52 ? -6.334 -2.586 26.969 1.00 24.99 52 TYR H C 1
ATOM 13045 O O . TYR H 1 52 ? -5.975 -2.124 28.043 1.00 24.56 52 TYR H O 1
ATOM 13054 N N . ALA H 1 53 ? -7.421 -2.162 26.322 1.00 26.15 53 ALA H N 1
ATOM 13055 C CA . ALA H 1 53 ? -8.271 -1.102 26.870 1.00 27.29 53 ALA H CA 1
ATOM 13056 C C . ALA H 1 53 ? -8.796 -1.523 28.245 1.00 28.23 53 ALA H C 1
ATOM 13057 O O . ALA H 1 53 ? -8.746 -0.752 29.212 1.00 28.15 53 ALA H O 1
ATOM 13059 N N . ALA H 1 54 ? -9.295 -2.753 28.340 1.00 27.46 54 ALA H N 1
ATOM 13060 C CA . ALA H 1 54 ? -9.820 -3.223 29.612 1.00 27.66 54 ALA H CA 1
ATOM 13061 C C . ALA H 1 54 ? -8.709 -3.288 30.650 1.00 25.10 54 ALA H C 1
ATOM 13062 O O . ALA H 1 54 ? -8.894 -2.890 31.795 1.00 28.41 54 ALA H O 1
ATOM 13064 N N . PHE H 1 55 ? -7.552 -3.773 30.234 1.00 25.48 55 PHE H N 1
ATOM 13065 C CA . PHE H 1 55 ? -6.387 -3.906 31.107 1.00 24.25 55 PHE H CA 1
ATOM 13066 C C . PHE H 1 55 ? -5.961 -2.540 31.689 1.00 24.15 55 PHE H C 1
ATOM 13067 O O . PHE H 1 55 ? -5.808 -2.383 32.910 1.00 22.65 55 PHE H O 1
ATOM 13075 N N . PHE H 1 56 ? -5.770 -1.564 30.813 1.00 21.78 56 PHE H N 1
ATOM 13076 C CA . PHE H 1 56 ? -5.341 -0.230 31.250 1.00 23.41 56 PHE H CA 1
ATOM 13077 C C . PHE H 1 56 ? -6.359 0.487 32.106 1.00 24.64 56 PHE H C 1
ATOM 13078 O O . PHE H 1 56 ? -5.992 1.275 32.974 1.00 26.00 56 PHE H O 1
ATOM 13086 N N . ARG H 1 57 ? -7.639 0.185 31.893 1.00 25.91 57 ARG H N 1
ATOM 13087 C CA . ARG H 1 57 ? -8.704 0.797 32.679 1.00 26.84 57 ARG H CA 1
ATOM 13088 C C . ARG H 1 57 ? -8.592 0.296 34.138 1.00 26.50 57 ARG H C 1
ATOM 13089 O O . ARG H 1 57 ? -8.725 1.066 35.102 1.00 25.06 57 ARG H O 1
ATOM 13097 N N . ILE H 1 58 ? -8.331 -0.999 34.294 1.00 24.00 58 ILE H N 1
ATOM 13098 C CA . ILE H 1 58 ? -8.172 -1.589 35.613 1.00 23.94 58 ILE H CA 1
ATOM 13099 C C . ILE H 1 58 ? -6.904 -1.028 36.265 1.00 23.37 58 ILE H C 1
ATOM 13100 O O . ILE H 1 58 ? -6.910 -0.677 37.436 1.00 23.89 58 ILE H O 1
ATOM 13105 N N . LEU H 1 59 ? -5.820 -0.934 35.499 1.00 24.05 59 LEU H N 1
ATOM 13106 C CA . LEU H 1 59 ? -4.557 -0.438 36.038 1.00 24.38 59 LEU H CA 1
ATOM 13107 C C . LEU H 1 59 ? -4.651 1.004 36.520 1.00 24.67 59 LEU H C 1
ATOM 13108 O O . LEU H 1 59 ? -4.027 1.371 37.519 1.00 25.79 59 LEU H O 1
ATOM 13113 N N . SER H 1 60 ? -5.429 1.812 35.800 1.00 24.41 60 SER H N 1
ATOM 13114 C CA . SER H 1 60 ? -5.574 3.230 36.115 1.00 25.01 60 SER H CA 1
ATOM 13115 C C . SER H 1 60 ? -6.265 3.493 37.454 1.00 27.08 60 SER H C 1
ATOM 13116 O O . SER H 1 60 ? -6.193 4.606 37.993 1.00 27.28 60 SER H O 1
ATOM 13119 N N . GLU H 1 61 ? -6.924 2.479 38.001 1.00 26.41 61 GLU H N 1
ATOM 13120 C CA . GLU H 1 61 ? -7.605 2.662 39.260 1.00 28.61 61 GLU H CA 1
ATOM 13121 C C . GLU H 1 61 ? -6.620 2.765 40.422 1.00 27.17 61 GLU H C 1
ATOM 13122 O O . GLU H 1 61 ? -7.006 3.156 41.501 1.00 28.13 61 GLU H O 1
ATOM 13128 N N . ALA H 1 62 ? -5.344 2.468 40.170 1.00 25.05 62 ALA H N 1
ATOM 13129 C CA . ALA H 1 62 ? -4.305 2.563 41.199 1.00 26.50 62 ALA H CA 1
ATOM 13130 C C . ALA H 1 62 ? -4.043 4.010 41.640 1.00 26.63 62 ALA H C 1
ATOM 13131 O O . ALA H 1 62 ? -3.763 4.257 42.809 1.00 26.73 62 ALA H O 1
ATOM 13133 N N . HIS H 1 63 ? -4.107 4.951 40.696 1.00 26.86 63 HIS H N 1
ATOM 13134 C CA . HIS H 1 63 ? -3.865 6.372 40.981 1.00 27.13 63 HIS H CA 1
ATOM 13135 C C . HIS H 1 63 ? -2.463 6.601 41.527 1.00 26.59 63 HIS H C 1
ATOM 13136 O O . HIS H 1 63 ? -2.261 7.373 42.461 1.00 27.25 63 HIS H O 1
ATOM 13143 N N . LEU H 1 64 ? -1.490 5.924 40.940 1.00 24.72 64 LEU H N 1
ATOM 13144 C CA . LEU H 1 64 ? -0.118 6.057 41.384 1.00 23.45 64 LEU H CA 1
ATOM 13145 C C . LEU H 1 64 ? 0.797 6.105 40.184 1.00 20.51 64 LEU H C 1
ATOM 13146 O O . LEU H 1 64 ? 0.433 5.620 39.117 1.00 21.14 64 LEU H O 1
ATOM 13151 N N . PRO H 1 65 ? 1.979 6.721 40.338 1.00 18.46 65 PRO H N 1
ATOM 13152 C CA . PRO H 1 65 ? 2.942 6.778 39.239 1.00 18.79 65 PRO H CA 1
ATOM 13153 C C . PRO H 1 65 ? 3.108 5.287 38.837 1.00 21.28 65 PRO H C 1
ATOM 13154 O O . PRO H 1 65 ? 3.374 4.433 39.702 1.00 17.69 65 PRO H O 1
ATOM 13158 N N . THR H 1 66 ? 2.981 4.991 37.544 1.00 19.82 66 THR H N 1
ATOM 13159 C CA . THR H 1 66 ? 3.030 3.614 37.043 1.00 19.00 66 THR H CA 1
ATOM 13160 C C . THR H 1 66 ? 3.793 3.519 35.736 1.00 19.35 66 THR H C 1
ATOM 13161 O O . THR H 1 66 ? 3.495 4.248 34.794 1.00 20.49 66 THR H O 1
ATOM 13165 N N . ALA H 1 67 ? 4.773 2.627 35.670 1.00 16.20 67 ALA H N 1
ATOM 13166 C CA . ALA H 1 67 ? 5.532 2.462 34.448 1.00 16.38 67 ALA H CA 1
ATOM 13167 C C . ALA H 1 67 ? 5.446 0.998 33.984 1.00 18.73 67 ALA H C 1
ATOM 13168 O O . ALA H 1 67 ? 5.395 0.073 34.805 1.00 18.80 67 ALA H O 1
ATOM 13170 N N . TYR H 1 68 ? 5.427 0.798 32.671 1.00 20.77 68 TYR H N 1
ATOM 13171 C CA . TYR H 1 68 ? 5.361 -0.549 32.095 1.00 20.52 68 TYR H CA 1
ATOM 13172 C C . TYR H 1 68 ? 6.027 -0.619 30.736 1.00 21.08 68 TYR H C 1
ATOM 13173 O O . TYR H 1 68 ? 6.274 0.415 30.064 1.00 21.07 68 TYR H O 1
ATOM 13182 N N . VAL H 1 69 ? 6.344 -1.853 30.357 1.00 19.70 69 VAL H N 1
ATOM 13183 C CA . VAL H 1 69 ? 6.944 -2.174 29.071 1.00 19.71 69 VAL H CA 1
ATOM 13184 C C . VAL H 1 69 ? 6.211 -3.445 28.598 1.00 20.63 69 VAL H C 1
ATOM 13185 O O . VAL H 1 69 ? 5.828 -4.294 29.409 1.00 20.04 69 VAL H O 1
ATOM 13189 N N . PRO H 1 70 ? 5.995 -3.571 27.281 1.00 19.59 70 PRO H N 1
ATOM 13190 C CA . PRO H 1 70 ? 5.308 -4.710 26.667 1.00 21.24 70 PRO H CA 1
ATOM 13191 C C . PRO H 1 70 ? 6.189 -5.952 26.665 1.00 22.78 70 PRO H C 1
ATOM 13192 O O . PRO H 1 70 ? 7.408 -5.850 26.793 1.00 25.60 70 PRO H O 1
ATOM 13196 N N . GLY H 1 71 ? 5.567 -7.122 26.525 1.00 25.27 71 GLY H N 1
ATOM 13197 C CA . GLY H 1 71 ? 6.308 -8.372 26.500 1.00 22.96 71 GLY H CA 1
ATOM 13198 C C . GLY H 1 71 ? 6.471 -8.882 25.075 1.00 24.80 71 GLY H C 1
ATOM 13199 O O . GLY H 1 71 ? 5.953 -8.271 24.122 1.00 24.56 71 GLY H O 1
ATOM 13200 N N . PRO H 1 72 ? 7.175 -10.017 24.893 1.00 25.04 72 PRO H N 1
ATOM 13201 C CA . PRO H 1 72 ? 7.402 -10.597 23.565 1.00 25.10 72 PRO H CA 1
ATOM 13202 C C . PRO H 1 72 ? 6.084 -10.887 22.845 1.00 25.63 72 PRO H C 1
ATOM 13203 O O . PRO H 1 72 ? 6.016 -10.837 21.619 1.00 24.21 72 PRO H O 1
ATOM 13207 N N . GLN H 1 73 ? 5.031 -11.152 23.615 1.00 26.81 73 GLN H N 1
ATOM 13208 C CA . GLN H 1 73 ? 3.735 -11.460 23.024 1.00 28.65 73 GLN H CA 1
ATOM 13209 C C . GLN H 1 73 ? 2.767 -10.303 22.781 1.00 28.64 73 GLN H C 1
ATOM 13210 O O . GLN H 1 73 ? 1.723 -10.507 22.172 1.00 25.79 73 GLN H O 1
ATOM 13216 N N . ASP H 1 74 ? 3.109 -9.098 23.238 1.00 28.77 74 ASP H N 1
ATOM 13217 C CA . ASP H 1 74 ? 2.220 -7.953 23.065 1.00 27.05 74 ASP H CA 1
ATOM 13218 C C . ASP H 1 74 ? 2.269 -7.355 21.665 1.00 27.63 74 ASP H C 1
ATOM 13219 O O . ASP H 1 74 ? 2.537 -6.157 21.502 1.00 27.13 74 ASP H O 1
ATOM 13224 N N . ALA H 1 75 ? 1.992 -8.185 20.656 1.00 26.10 75 ALA H N 1
ATOM 13225 C CA . ALA H 1 75 ? 2.002 -7.735 19.268 1.00 26.80 75 ALA H CA 1
ATOM 13226 C C . ALA H 1 75 ? 0.633 -7.859 18.585 1.00 26.69 75 ALA H C 1
ATOM 13227 O O . ALA H 1 75 ? -0.210 -8.674 18.980 1.00 26.26 75 ALA H O 1
ATOM 13229 N N . PRO H 1 76 ? 0.396 -7.045 17.544 1.00 25.18 76 PRO H N 1
ATOM 13230 C CA . PRO H 1 76 ? 1.318 -6.049 16.990 1.00 26.11 76 PRO H CA 1
ATOM 13231 C C . PRO H 1 76 ? 1.528 -4.887 17.958 1.00 26.03 76 PRO H C 1
ATOM 13232 O O . PRO H 1 76 ? 0.634 -4.548 18.738 1.00 24.92 76 PRO H O 1
ATOM 13236 N N . ILE H 1 77 ? 2.723 -4.302 17.907 1.00 25.31 77 ILE H N 1
ATOM 13237 C CA . ILE H 1 77 ? 3.095 -3.199 18.785 1.00 25.07 77 ILE H CA 1
ATOM 13238 C C . ILE H 1 77 ? 2.093 -2.047 18.852 1.00 26.04 77 ILE H C 1
ATOM 13239 O O . ILE H 1 77 ? 1.833 -1.531 19.933 1.00 28.60 77 ILE H O 1
ATOM 13244 N N . TRP H 1 78 ? 1.516 -1.653 17.718 1.00 26.43 78 TRP H N 1
ATOM 13245 C CA . TRP H 1 78 ? 0.597 -0.507 17.690 1.00 26.68 78 TRP H CA 1
ATOM 13246 C C . TRP H 1 78 ? -0.693 -0.590 18.486 1.00 26.48 78 TRP H C 1
ATOM 13247 O O . TRP H 1 78 ? -1.279 0.447 18.806 1.00 26.05 78 TRP H O 1
ATOM 13258 N N . GLU H 1 79 ? -1.149 -1.796 18.818 1.00 26.02 79 GLU H N 1
ATOM 13259 C CA . GLU H 1 79 ? -2.371 -1.924 19.606 1.00 25.61 79 GLU H CA 1
ATOM 13260 C C . GLU H 1 79 ? -2.043 -1.607 21.072 1.00 24.93 79 GLU H C 1
ATOM 13261 O O . GLU H 1 79 ? -2.763 -0.853 21.731 1.00 24.57 79 GLU H O 1
ATOM 13267 N N . TYR H 1 80 ? -0.967 -2.203 21.579 1.00 24.70 80 TYR H N 1
ATOM 13268 C CA . TYR H 1 80 ? -0.481 -1.922 22.936 1.00 23.31 80 TYR H CA 1
ATOM 13269 C C . TYR H 1 80 ? -0.263 -0.395 23.048 1.00 23.18 80 TYR H C 1
ATOM 13270 O O . TYR H 1 80 ? -0.768 0.247 23.973 1.00 23.89 80 TYR H O 1
ATOM 13279 N N . LEU H 1 81 ? 0.463 0.172 22.084 1.00 22.26 81 LEU H N 1
ATOM 13280 C CA . LEU H 1 81 ? 0.811 1.605 22.082 1.00 23.15 81 LEU H CA 1
ATOM 13281 C C . LEU H 1 81 ? -0.385 2.532 22.089 1.00 24.13 81 LEU H C 1
ATOM 13282 O O . LEU H 1 81 ? -0.466 3.489 22.873 1.00 23.60 81 LEU H O 1
ATOM 13287 N N . ARG H 1 82 ? -1.314 2.243 21.194 1.00 24.09 82 ARG H N 1
ATOM 13288 C CA . ARG H 1 82 ? -2.502 3.041 21.058 1.00 24.42 82 ARG H CA 1
ATOM 13289 C C . ARG H 1 82 ? -3.344 3.050 22.319 1.00 23.35 82 ARG H C 1
ATOM 13290 O O . ARG H 1 82 ? -3.857 4.095 22.716 1.00 24.00 82 ARG H O 1
ATOM 13298 N N . GLU H 1 83 ? -3.500 1.902 22.959 1.00 21.73 83 GLU H N 1
ATOM 13299 C CA . GLU H 1 83 ? -4.289 1.868 24.173 1.00 22.12 83 GLU H CA 1
ATOM 13300 C C . GLU H 1 83 ? -3.500 2.467 25.342 1.00 22.10 83 GLU H C 1
ATOM 13301 O O . GLU H 1 83 ? -4.091 2.891 26.328 1.00 21.26 83 GLU H O 1
ATOM 13307 N N . ALA H 1 84 ? -2.172 2.465 25.239 1.00 20.67 84 ALA H N 1
ATOM 13308 C CA . ALA H 1 84 ? -1.331 3.064 26.276 1.00 20.23 84 ALA H CA 1
ATOM 13309 C C . ALA H 1 84 ? -1.531 4.575 26.075 1.00 21.56 84 ALA H C 1
ATOM 13310 O O . ALA H 1 84 ? -1.840 5.291 27.023 1.00 20.62 84 ALA H O 1
ATOM 13312 N N . ALA H 1 85 ? -1.389 5.033 24.827 1.00 19.87 85 ALA H N 1
ATOM 13313 C CA . ALA H 1 85 ? -1.589 6.440 24.506 1.00 22.05 85 ALA H CA 1
ATOM 13314 C C . ALA H 1 85 ? -2.952 6.902 25.020 1.00 22.61 85 ALA H C 1
ATOM 13315 O O . ALA H 1 85 ? -3.045 7.928 25.693 1.00 22.31 85 ALA H O 1
ATOM 13317 N N . ASN H 1 86 ? -4.000 6.137 24.732 1.00 22.09 86 ASN H N 1
ATOM 13318 C CA . ASN H 1 86 ? -5.342 6.493 25.192 1.00 22.49 86 ASN H CA 1
ATOM 13319 C C . ASN H 1 86 ? -5.468 6.672 26.701 1.00 22.30 86 ASN H C 1
ATOM 13320 O O . ASN H 1 86 ? -5.929 7.704 27.161 1.00 21.84 86 ASN H O 1
ATOM 13325 N N . VAL H 1 87 ? -5.097 5.664 27.481 1.00 20.87 87 VAL H N 1
ATOM 13326 C CA . VAL H 1 87 ? -5.252 5.812 28.911 1.00 22.01 87 VAL H CA 1
ATOM 13327 C C . VAL H 1 87 ? -4.323 6.901 29.488 1.00 20.96 87 VAL H C 1
ATOM 13328 O O . VAL H 1 87 ? -4.691 7.600 30.421 1.00 23.27 87 VAL H O 1
ATOM 13332 N N . GLU H 1 88 ? -3.149 7.078 28.898 1.00 21.32 88 GLU H N 1
ATOM 13333 C CA . GLU H 1 88 ? -2.192 8.061 29.401 1.00 22.17 88 GLU H CA 1
ATOM 13334 C C . GLU H 1 88 ? -2.580 9.514 29.139 1.00 22.30 88 GLU H C 1
ATOM 13335 O O . GLU H 1 88 ? -2.054 10.437 29.777 1.00 20.66 88 GLU H O 1
ATOM 13341 N N . LEU H 1 89 ? -3.499 9.727 28.206 1.00 22.24 89 LEU H N 1
ATOM 13342 C CA . LEU H 1 89 ? -3.946 11.084 27.932 1.00 23.61 89 LEU H CA 1
ATOM 13343 C C . LEU H 1 89 ? -4.517 11.724 29.197 1.00 21.05 89 LEU H C 1
ATOM 13344 O O . LEU H 1 89 ? -4.087 12.800 29.584 1.00 22.86 89 LEU H O 1
ATOM 13349 N N . VAL H 1 90 ? -5.466 11.055 29.846 1.00 18.62 90 VAL H N 1
ATOM 13350 C CA . VAL H 1 90 ? -6.097 11.613 31.033 1.00 20.28 90 VAL H CA 1
ATOM 13351 C C . VAL H 1 90 ? -5.576 11.057 32.361 1.00 20.52 90 VAL H C 1
ATOM 13352 O O . VAL H 1 90 ? -6.038 11.471 33.420 1.00 21.89 90 VAL H O 1
ATOM 13356 N N . HIS H 1 91 ? -4.664 10.091 32.290 1.00 18.77 91 HIS H N 1
ATOM 13357 C CA . HIS H 1 91 ? -4.026 9.513 33.478 1.00 21.58 91 HIS H CA 1
ATOM 13358 C C . HIS H 1 91 ? -2.543 9.626 33.185 1.00 19.49 91 HIS H C 1
ATOM 13359 O O . HIS H 1 91 ? -1.867 8.633 32.913 1.00 21.23 91 HIS H O 1
ATOM 13366 N N . PRO H 1 92 ? -2.008 10.860 33.238 1.00 19.06 92 PRO H N 1
ATOM 13367 C CA . PRO H 1 92 ? -0.596 11.087 32.954 1.00 18.16 92 PRO H CA 1
ATOM 13368 C C . PRO H 1 92 ? 0.408 10.490 33.934 1.00 18.58 92 PRO H C 1
ATOM 13369 O O . PRO H 1 92 ? 1.599 10.446 33.641 1.00 17.62 92 PRO H O 1
ATOM 13373 N N . GLU H 1 93 ? -0.059 10.014 35.086 1.00 19.76 93 GLU H N 1
ATOM 13374 C CA . GLU H 1 93 ? 0.866 9.390 36.042 1.00 22.29 93 GLU H CA 1
ATOM 13375 C C . GLU H 1 93 ? 1.262 8.002 35.489 1.00 22.85 93 GLU H C 1
ATOM 13376 O O . GLU H 1 93 ? 2.246 7.392 35.915 1.00 22.59 93 GLU H O 1
ATOM 13390 N N . ARG H 1 95 ? 2.636 5.481 32.587 1.00 18.33 95 ARG H N 1
ATOM 13391 C CA . ARG H 1 95 ? 3.572 5.656 31.490 1.00 19.07 95 ARG H CA 1
ATOM 13392 C C . ARG H 1 95 ? 4.233 4.399 30.932 1.00 19.00 95 ARG H C 1
ATOM 13393 O O . ARG H 1 95 ? 4.915 3.653 31.649 1.00 17.88 95 ARG H O 1
ATOM 13401 N N . ASN H 1 96 ? 4.013 4.181 29.639 1.00 18.12 96 ASN H N 1
ATOM 13402 C CA . ASN H 1 96 ? 4.649 3.082 28.927 1.00 16.44 96 ASN H CA 1
ATOM 13403 C C . ASN H 1 96 ? 6.028 3.680 28.649 1.00 16.72 96 ASN H C 1
ATOM 13404 O O . ASN H 1 96 ? 6.118 4.713 27.987 1.00 16.17 96 ASN H O 1
ATOM 13409 N N . VAL H 1 97 ? 7.083 3.057 29.167 1.00 16.33 97 VAL H N 1
ATOM 13410 C CA . VAL H 1 97 ? 8.427 3.568 28.980 1.00 17.06 97 VAL H CA 1
ATOM 13411 C C . VAL H 1 97 ? 9.249 2.815 27.929 1.00 18.87 97 VAL H C 1
ATOM 13412 O O . VAL H 1 97 ? 10.459 3.034 27.797 1.00 18.75 97 VAL H O 1
ATOM 13416 N N . HIS H 1 98 ? 8.586 1.944 27.167 1.00 20.26 98 HIS H N 1
ATOM 13417 C CA . HIS H 1 98 ? 9.245 1.184 26.095 1.00 19.82 98 HIS H CA 1
ATOM 13418 C C . HIS H 1 98 ? 9.853 2.225 25.157 1.00 19.57 98 HIS H C 1
ATOM 13419 O O . HIS H 1 98 ? 9.131 3.054 24.620 1.00 19.43 98 HIS H O 1
ATOM 13426 N N . GLU H 1 99 ? 11.176 2.200 25.017 1.00 17.90 99 GLU H N 1
ATOM 13427 C CA . GLU H 1 99 ? 11.923 3.102 24.150 1.00 21.55 99 GLU H CA 1
ATOM 13428 C C . GLU H 1 99 ? 11.984 4.571 24.587 1.00 21.01 99 GLU H C 1
ATOM 13429 O O . GLU H 1 99 ? 12.553 5.399 23.884 1.00 21.95 99 GLU H O 1
ATOM 13435 N N . THR H 1 100 ? 11.411 4.906 25.729 1.00 20.38 100 THR H N 1
ATOM 13436 C CA . THR H 1 100 ? 11.445 6.298 26.148 1.00 20.04 100 THR H CA 1
ATOM 13437 C C . THR H 1 100 ? 11.735 6.400 27.631 1.00 19.76 100 THR H C 1
ATOM 13438 O O . THR H 1 100 ? 12.451 5.548 28.171 1.00 18.26 100 THR H O 1
ATOM 13442 N N . PHE H 1 101 ? 11.176 7.398 28.309 1.00 19.09 101 PHE H N 1
ATOM 13443 C CA . PHE H 1 101 ? 11.506 7.561 29.715 1.00 19.15 101 PHE H CA 1
ATOM 13444 C C . PHE H 1 101 ? 10.562 8.529 30.386 1.00 19.96 101 PHE H C 1
ATOM 13445 O O . PHE H 1 101 ? 9.761 9.204 29.732 1.00 18.19 101 PHE H O 1
ATOM 13453 N N . THR H 1 102 ? 10.654 8.574 31.711 1.00 19.93 102 THR H N 1
ATOM 13454 C CA . THR H 1 102 ? 9.881 9.512 32.492 1.00 18.94 102 THR H CA 1
ATOM 13455 C C . THR H 1 102 ? 10.632 9.700 33.802 1.00 20.03 102 THR H C 1
ATOM 13456 O O . THR H 1 102 ? 11.563 8.947 34.114 1.00 18.40 102 THR H O 1
ATOM 13460 N N . PHE H 1 103 ? 10.261 10.729 34.551 1.00 20.71 103 PHE H N 1
ATOM 13461 C CA . PHE H 1 103 ? 10.921 10.978 35.831 1.00 22.19 103 PHE H CA 1
ATOM 13462 C C . PHE H 1 103 ? 9.933 10.740 36.951 1.00 21.40 103 PHE H C 1
ATOM 13463 O O . PHE H 1 103 ? 8.761 11.094 36.843 1.00 23.12 103 PHE H O 1
ATOM 13471 N N . TRP H 1 104 ? 10.404 10.107 38.014 1.00 19.73 104 TRP H N 1
ATOM 13472 C CA . TRP H 1 104 ? 9.577 9.888 39.185 1.00 19.30 104 TRP H CA 1
ATOM 13473 C C . TRP H 1 104 ? 10.178 10.762 40.297 1.00 16.92 104 TRP H C 1
ATOM 13474 O O . TRP H 1 104 ? 11.361 11.062 40.269 1.00 16.72 104 TRP H O 1
ATOM 13485 N N . ARG H 1 105 ? 9.373 11.188 41.255 1.00 20.63 105 ARG H N 1
ATOM 13486 C CA . ARG H 1 105 ? 9.917 12.007 42.336 1.00 24.51 105 ARG H CA 1
ATOM 13487 C C . ARG H 1 105 ? 11.021 11.251 43.065 1.00 23.85 105 ARG H C 1
ATOM 13488 O O . ARG H 1 105 ? 10.834 10.109 43.479 1.00 24.03 105 ARG H O 1
ATOM 13496 N N . GLY H 1 106 ? 12.168 11.907 43.196 1.00 25.19 106 GLY H N 1
ATOM 13497 C CA . GLY H 1 106 ? 13.328 11.330 43.847 1.00 25.08 106 GLY H CA 1
ATOM 13498 C C . GLY H 1 106 ? 14.547 12.241 43.701 1.00 26.10 106 GLY H C 1
ATOM 13499 O O . GLY H 1 106 ? 15.087 12.736 44.688 1.00 25.41 106 GLY H O 1
ATOM 13500 N N . PRO H 1 107 ? 14.991 12.511 42.471 1.00 25.43 107 PRO H N 1
ATOM 13501 C CA . PRO H 1 107 ? 14.389 11.999 41.243 1.00 24.82 107 PRO H CA 1
ATOM 13502 C C . PRO H 1 107 ? 14.962 10.655 40.775 1.00 23.09 107 PRO H C 1
ATOM 13503 O O . PRO H 1 107 ? 16.088 10.280 41.113 1.00 23.68 107 PRO H O 1
ATOM 13507 N N . TYR H 1 108 ? 14.158 9.934 40.002 1.00 20.90 108 TYR H N 1
ATOM 13508 C CA . TYR H 1 108 ? 14.592 8.680 39.386 1.00 18.25 108 TYR H CA 1
ATOM 13509 C C . TYR H 1 108 ? 14.220 8.785 37.922 1.00 17.77 108 TYR H C 1
ATOM 13510 O O . TYR H 1 108 ? 13.087 9.158 37.591 1.00 17.62 108 TYR H O 1
ATOM 13519 N N . LEU H 1 109 ? 15.185 8.482 37.059 1.00 17.81 109 LEU H N 1
ATOM 13520 C CA . LEU H 1 109 ? 14.998 8.479 35.615 1.00 17.14 109 LEU H CA 1
ATOM 13521 C C . LEU H 1 109 ? 14.566 7.028 35.276 1.00 18.92 109 LEU H C 1
ATOM 13522 O O . LEU H 1 109 ? 15.372 6.101 35.371 1.00 17.66 109 LEU H O 1
ATOM 13527 N N . VAL H 1 110 ? 13.298 6.856 34.904 1.00 19.35 110 VAL H N 1
ATOM 13528 C CA . VAL H 1 110 ? 12.716 5.533 34.591 1.00 19.99 110 VAL H CA 1
ATOM 13529 C C . VAL H 1 110 ? 12.657 5.314 33.085 1.00 19.66 110 VAL H C 1
ATOM 13530 O O . VAL H 1 110 ? 12.117 6.139 32.359 1.00 21.26 110 VAL H O 1
ATOM 13534 N N . ALA H 1 111 ? 13.218 4.203 32.622 1.00 17.93 111 ALA H N 1
ATOM 13535 C CA . ALA H 1 111 ? 13.271 3.908 31.193 1.00 18.03 111 ALA H CA 1
ATOM 13536 C C . ALA H 1 111 ? 13.157 2.410 30.917 1.00 18.59 111 ALA H C 1
ATOM 13537 O O . ALA H 1 111 ? 13.348 1.594 31.814 1.00 18.21 111 ALA H O 1
ATOM 13539 N N . GLY H 1 112 ? 12.877 2.044 29.673 1.00 18.08 112 GLY H N 1
ATOM 13540 C CA . GLY H 1 112 ? 12.789 0.620 29.375 1.00 19.54 112 GLY H CA 1
ATOM 13541 C C . GLY H 1 112 ? 12.878 0.230 27.909 1.00 19.81 112 GLY H C 1
ATOM 13542 O O . GLY H 1 112 ? 12.869 1.088 27.023 1.00 19.35 112 GLY H O 1
ATOM 13543 N N . VAL H 1 113 ? 13.003 -1.078 27.667 1.00 20.15 113 VAL H N 1
ATOM 13544 C CA . VAL H 1 113 ? 13.041 -1.653 26.318 1.00 20.79 113 VAL H CA 1
ATOM 13545 C C . VAL H 1 113 ? 12.309 -2.969 26.554 1.00 22.00 113 VAL H C 1
ATOM 13546 O O . VAL H 1 113 ? 12.857 -3.912 27.158 1.00 20.22 113 VAL H O 1
ATOM 13550 N N . GLY H 1 114 ? 11.050 -3.006 26.145 1.00 19.95 114 GLY H N 1
ATOM 13551 C CA . GLY H 1 114 ? 10.260 -4.205 26.354 1.00 22.12 114 GLY H CA 1
ATOM 13552 C C . GLY H 1 114 ? 10.509 -5.238 25.279 1.00 22.74 114 GLY H C 1
ATOM 13553 O O . GLY H 1 114 ? 11.506 -5.165 24.563 1.00 21.14 114 GLY H O 1
ATOM 13554 N N . GLY H 1 115 ? 9.588 -6.195 25.166 1.00 25.29 115 GLY H N 1
ATOM 13555 C CA . GLY H 1 115 ? 9.717 -7.245 24.167 1.00 25.59 115 GLY H CA 1
ATOM 13556 C C . GLY H 1 115 ? 10.917 -8.161 24.359 1.00 25.35 115 GLY H C 1
ATOM 13557 O O . GLY H 1 115 ? 11.594 -8.120 25.397 1.00 25.48 115 GLY H O 1
ATOM 13558 N N . GLU H 1 116 ? 11.181 -8.993 23.351 1.00 23.57 116 GLU H N 1
ATOM 13559 C CA . GLU H 1 116 ? 12.311 -9.907 23.385 1.00 22.79 116 GLU H CA 1
ATOM 13560 C C . GLU H 1 116 ? 13.550 -9.215 22.855 1.00 20.56 116 GLU H C 1
ATOM 13561 O O . GLU H 1 116 ? 13.558 -8.726 21.732 1.00 21.25 116 GLU H O 1
ATOM 13567 N N . ILE H 1 117 ? 14.589 -9.154 23.675 1.00 21.86 117 ILE H N 1
ATOM 13568 C CA . ILE H 1 117 ? 15.843 -8.555 23.260 1.00 24.44 117 ILE H CA 1
ATOM 13569 C C . ILE H 1 117 ? 16.729 -9.734 22.895 1.00 24.79 117 ILE H C 1
ATOM 13570 O O . ILE H 1 117 ? 17.195 -10.457 23.758 1.00 26.41 117 ILE H O 1
ATOM 13575 N N . ALA H 1 118 ? 16.930 -9.929 21.598 1.00 29.89 118 ALA H N 1
ATOM 13576 C CA . ALA H 1 118 ? 17.736 -11.035 21.098 1.00 31.01 118 ALA H CA 1
ATOM 13577 C C . ALA H 1 118 ? 19.109 -10.542 20.702 1.00 31.87 118 ALA H C 1
ATOM 13578 O O . ALA H 1 118 ? 19.284 -9.375 20.338 1.00 32.52 118 ALA H O 1
ATOM 13580 N N . ASP H 1 119 ? 20.084 -11.439 20.767 1.00 32.75 119 ASP H N 1
ATOM 13581 C CA . ASP H 1 119 ? 21.451 -11.105 20.409 1.00 33.50 119 ASP H CA 1
ATOM 13582 C C . ASP H 1 119 ? 21.525 -10.414 19.045 1.00 32.93 119 ASP H C 1
ATOM 13583 O O . ASP H 1 119 ? 22.156 -9.378 18.893 1.00 31.67 119 ASP H O 1
ATOM 13588 N N . GLU H 1 120 ? 20.873 -10.991 18.050 1.00 35.39 120 GLU H N 1
ATOM 13589 C CA . GLU H 1 120 ? 20.892 -10.422 16.710 1.00 38.12 120 GLU H CA 1
ATOM 13590 C C . GLU H 1 120 ? 19.598 -10.756 15.978 1.00 38.05 120 GLU H C 1
ATOM 13591 O O . GLU H 1 120 ? 18.595 -11.066 16.615 1.00 39.68 120 GLU H O 1
ATOM 13597 N N . GLY H 1 121 ? 19.612 -10.693 14.649 1.00 38.16 121 GLY H N 1
ATOM 13598 C CA . GLY H 1 121 ? 18.407 -11.009 13.890 1.00 38.93 121 GLY H CA 1
ATOM 13599 C C . GLY H 1 121 ? 17.669 -9.759 13.439 1.00 38.66 121 GLY H C 1
ATOM 13600 O O . GLY H 1 121 ? 18.165 -8.656 13.645 1.00 39.38 121 GLY H O 1
ATOM 13601 N N . GLU H 1 122 ? 16.496 -9.909 12.827 1.00 36.86 122 GLU H N 1
ATOM 13602 C CA . GLU H 1 122 ? 15.748 -8.741 12.371 1.00 37.01 122 GLU H CA 1
ATOM 13603 C C . GLU H 1 122 ? 14.694 -8.320 13.384 1.00 35.60 122 GLU H C 1
ATOM 13604 O O . GLU H 1 122 ? 14.174 -9.144 14.143 1.00 35.97 122 GLU H O 1
ATOM 13610 N N . PRO H 1 123 ? 14.374 -7.018 13.417 1.00 34.58 123 PRO H N 1
ATOM 13611 C CA . PRO H 1 123 ? 13.368 -6.518 14.349 1.00 33.37 123 PRO H CA 1
ATOM 13612 C C . PRO H 1 123 ? 11.994 -7.033 13.926 1.00 32.22 123 PRO H C 1
ATOM 13613 O O . PRO H 1 123 ? 11.693 -7.126 12.738 1.00 31.43 123 PRO H O 1
ATOM 13617 N N . GLU H 1 124 ? 11.160 -7.354 14.902 1.00 31.18 124 GLU H N 1
ATOM 13618 C CA . GLU H 1 124 ? 9.824 -7.840 14.619 1.00 30.45 124 GLU H CA 1
ATOM 13619 C C . GLU H 1 124 ? 8.877 -7.185 15.616 1.00 29.50 124 GLU H C 1
ATOM 13620 O O . GLU H 1 124 ? 9.152 -7.163 16.817 1.00 29.48 124 GLU H O 1
ATOM 13626 N N . GLU H 1 125 ? 7.756 -6.664 15.126 1.00 29.84 125 GLU H N 1
ATOM 13627 C CA . GLU H 1 125 ? 6.793 -6.010 16.012 1.00 29.79 125 GLU H CA 1
ATOM 13628 C C . GLU H 1 125 ? 5.353 -6.359 15.654 1.00 31.62 125 GLU H C 1
ATOM 13629 O O . GLU H 1 125 ? 4.422 -5.802 16.250 1.00 31.31 125 GLU H O 1
ATOM 13635 N N . HIS H 1 126 ? 5.161 -7.255 14.680 1.00 32.27 126 HIS H N 1
ATOM 13636 C CA . HIS H 1 126 ? 3.805 -7.628 14.277 1.00 32.41 126 HIS H CA 1
ATOM 13637 C C . HIS H 1 126 ? 3.321 -8.990 14.727 1.00 32.77 126 HIS H C 1
ATOM 13638 O O . HIS H 1 126 ? 2.210 -9.099 15.262 1.00 30.65 126 HIS H O 1
ATOM 13645 N N . GLU H 1 127 ? 4.138 -10.020 14.500 1.00 32.93 127 GLU H N 1
ATOM 13646 C CA . GLU H 1 127 ? 3.804 -11.384 14.915 1.00 33.29 127 GLU H CA 1
ATOM 13647 C C . GLU H 1 127 ? 4.313 -11.588 16.332 1.00 32.04 127 GLU H C 1
ATOM 13648 O O . GLU H 1 127 ? 3.943 -12.544 17.018 1.00 31.13 127 GLU H O 1
ATOM 13654 N N . ALA H 1 128 ? 5.179 -10.675 16.758 1.00 29.62 128 ALA H N 1
ATOM 13655 C CA . ALA H 1 128 ? 5.761 -10.723 18.089 1.00 28.38 128 ALA H CA 1
ATOM 13656 C C . ALA H 1 128 ? 6.558 -9.449 18.286 1.00 27.87 128 ALA H C 1
ATOM 13657 O O . ALA H 1 128 ? 6.720 -8.662 17.350 1.00 27.64 128 ALA H O 1
ATOM 13659 N N . LEU H 1 129 ? 7.053 -9.235 19.502 1.00 26.86 129 LEU H N 1
ATOM 13660 C CA . LEU H 1 129 ? 7.883 -8.053 19.740 1.00 26.99 129 LEU H CA 1
ATOM 13661 C C . LEU H 1 129 ? 9.288 -8.573 19.962 1.00 24.55 129 LEU H C 1
ATOM 13662 O O . LEU H 1 129 ? 9.577 -9.187 20.997 1.00 25.25 129 LEU H O 1
ATOM 13667 N N . ARG H 1 130 ? 10.156 -8.337 18.985 1.00 24.25 130 ARG H N 1
ATOM 13668 C CA . ARG H 1 130 ? 11.529 -8.806 19.074 1.00 25.76 130 ARG H CA 1
ATOM 13669 C C . ARG H 1 130 ? 12.491 -7.748 18.592 1.00 25.39 130 ARG H C 1
ATOM 13670 O O . ARG H 1 130 ? 12.355 -7.234 17.482 1.00 27.47 130 ARG H O 1
ATOM 13678 N N . TYR H 1 131 ? 13.494 -7.451 19.409 1.00 24.18 131 TYR H N 1
ATOM 13679 C CA . TYR H 1 131 ? 14.467 -6.437 19.032 1.00 23.93 131 TYR H CA 1
ATOM 13680 C C . TYR H 1 131 ? 15.887 -6.923 19.158 1.00 23.88 131 TYR H C 1
ATOM 13681 O O . TYR H 1 131 ? 16.285 -7.435 20.202 1.00 26.61 131 TYR H O 1
ATOM 13690 N N . PRO H 1 132 ? 16.674 -6.791 18.089 1.00 26.11 132 PRO H N 1
ATOM 13691 C CA . PRO H 1 132 ? 18.059 -7.243 18.223 1.00 27.29 132 PRO H CA 1
ATOM 13692 C C . PRO H 1 132 ? 18.742 -6.304 19.233 1.00 29.78 132 PRO H C 1
ATOM 13693 O O . PRO H 1 132 ? 18.286 -5.172 19.434 1.00 29.36 132 PRO H O 1
ATOM 13697 N N . ALA H 1 133 ? 19.815 -6.774 19.865 1.00 29.20 133 ALA H N 1
ATOM 13698 C CA . ALA H 1 133 ? 20.521 -5.984 20.868 1.00 30.89 133 ALA H CA 1
ATOM 13699 C C . ALA H 1 133 ? 20.913 -4.558 20.448 1.00 30.15 133 ALA H C 1
ATOM 13700 O O . ALA H 1 133 ? 20.792 -3.634 21.247 1.00 29.54 133 ALA H O 1
ATOM 13702 N N . TRP H 1 134 ? 21.363 -4.366 19.211 1.00 29.17 134 TRP H N 1
ATOM 13703 C CA . TRP H 1 134 ? 21.753 -3.033 18.779 1.00 28.65 134 TRP H CA 1
ATOM 13704 C C . TRP H 1 134 ? 20.590 -2.051 18.849 1.00 28.81 134 TRP H C 1
ATOM 13705 O O . TRP H 1 134 ? 20.807 -0.840 18.918 1.00 29.56 134 TRP H O 1
ATOM 13716 N N . VAL H 1 135 ? 19.359 -2.555 18.807 1.00 27.80 135 VAL H N 1
ATOM 13717 C CA . VAL H 1 135 ? 18.217 -1.665 18.897 1.00 26.26 135 VAL H CA 1
ATOM 13718 C C . VAL H 1 135 ? 18.051 -1.297 20.370 1.00 25.81 135 VAL H C 1
ATOM 13719 O O . VAL H 1 135 ? 17.916 -0.115 20.701 1.00 24.09 135 VAL H O 1
ATOM 13723 N N . ALA H 1 136 ? 18.086 -2.291 21.255 1.00 25.31 136 ALA H N 1
ATOM 13724 C CA . ALA H 1 136 ? 17.953 -1.996 22.680 1.00 26.98 136 ALA H CA 1
ATOM 13725 C C . ALA H 1 136 ? 18.985 -0.936 23.086 1.00 28.31 136 ALA H C 1
ATOM 13726 O O . ALA H 1 136 ? 18.661 0.038 23.777 1.00 27.61 136 ALA H O 1
ATOM 13728 N N . GLU H 1 137 ? 20.224 -1.137 22.652 1.00 28.65 137 GLU H N 1
ATOM 13729 C CA . GLU H 1 137 ? 21.301 -0.229 22.994 1.00 30.63 137 GLU H CA 1
ATOM 13730 C C . GLU H 1 137 ? 21.064 1.186 22.492 1.00 28.87 137 GLU H C 1
ATOM 13731 O O . GLU H 1 137 ? 21.340 2.160 23.193 1.00 25.65 137 GLU H O 1
ATOM 13737 N N . TYR H 1 138 ? 20.550 1.284 21.273 1.00 27.79 138 TYR H N 1
ATOM 13738 C CA . TYR H 1 138 ? 20.292 2.570 20.662 1.00 26.91 138 TYR H CA 1
ATOM 13739 C C . TYR H 1 138 ? 19.203 3.359 21.401 1.00 27.23 138 TYR H C 1
ATOM 13740 O O . TYR H 1 138 ? 19.285 4.584 21.470 1.00 26.30 138 TYR H O 1
ATOM 13749 N N . ARG H 1 139 ? 18.207 2.666 21.963 1.00 25.71 139 ARG H N 1
ATOM 13750 C CA . ARG H 1 139 ? 17.126 3.344 22.678 1.00 25.45 139 ARG H CA 1
ATOM 13751 C C . ARG H 1 139 ? 17.671 4.005 23.941 1.00 26.76 139 ARG H C 1
ATOM 13752 O O . ARG H 1 139 ? 17.387 5.169 24.220 1.00 27.62 139 ARG H O 1
ATOM 13760 N N . LEU H 1 140 ? 18.471 3.259 24.692 1.00 26.55 140 LEU H N 1
ATOM 13761 C CA . LEU H 1 140 ? 19.035 3.742 25.941 1.00 25.84 140 LEU H CA 1
ATOM 13762 C C . LEU H 1 140 ? 20.133 4.814 25.836 1.00 24.83 140 LEU H C 1
ATOM 13763 O O . LEU H 1 140 ? 20.347 5.575 26.777 1.00 24.91 140 LEU H O 1
ATOM 13768 N N . LYS H 1 141 ? 20.821 4.897 24.703 1.00 23.52 141 LYS H N 1
ATOM 13769 C CA . LYS H 1 141 ? 21.883 5.880 24.587 1.00 22.48 141 LYS H CA 1
ATOM 13770 C C . LYS H 1 141 ? 21.391 7.326 24.669 1.00 21.82 141 LYS H C 1
ATOM 13771 O O . LYS H 1 141 ? 22.182 8.213 24.948 1.00 21.53 141 LYS H O 1
ATOM 13777 N N . ALA H 1 142 ? 20.101 7.553 24.428 1.00 20.85 142 ALA H N 1
ATOM 13778 C CA . ALA H 1 142 ? 19.522 8.898 24.494 1.00 22.28 142 ALA H CA 1
ATOM 13779 C C . ALA H 1 142 ? 19.628 9.387 25.929 1.00 24.21 142 ALA H C 1
ATOM 13780 O O . ALA H 1 142 ? 19.707 10.586 26.170 1.00 23.46 142 ALA H O 1
ATOM 13782 N N . LEU H 1 143 ? 19.629 8.433 26.867 1.00 23.56 143 LEU H N 1
ATOM 13783 C CA . LEU H 1 143 ? 19.721 8.719 28.297 1.00 24.52 143 LEU H CA 1
ATOM 13784 C C . LEU H 1 143 ? 20.997 9.430 28.736 1.00 24.80 143 LEU H C 1
ATOM 13785 O O . LEU H 1 143 ? 20.990 10.150 29.738 1.00 26.54 143 LEU H O 1
ATOM 13790 N N . TRP H 1 144 ? 22.092 9.226 28.017 1.00 24.13 144 TRP H N 1
ATOM 13791 C CA . TRP H 1 144 ? 23.355 9.871 28.369 1.00 24.86 144 TRP H CA 1
ATOM 13792 C C . TRP H 1 144 ? 23.259 11.400 28.312 1.00 25.35 144 TRP H C 1
ATOM 13793 O O . TRP H 1 144 ? 24.128 12.099 28.821 1.00 24.18 144 TRP H O 1
ATOM 13804 N N . GLU H 1 145 ? 22.207 11.909 27.686 1.00 25.52 145 GLU H N 1
ATOM 13805 C CA . GLU H 1 145 ? 22.010 13.352 27.568 1.00 28.11 145 GLU H CA 1
ATOM 13806 C C . GLU H 1 145 ? 21.470 13.933 28.867 1.00 27.46 145 GLU H C 1
ATOM 13807 O O . GLU H 1 145 ? 21.594 15.130 29.115 1.00 28.60 145 GLU H O 1
ATOM 13813 N N . LEU H 1 146 ? 20.866 13.074 29.684 1.00 28.00 146 LEU H N 1
ATOM 13814 C CA . LEU H 1 146 ? 20.281 13.471 30.957 1.00 27.61 146 LEU H CA 1
ATOM 13815 C C . LEU H 1 146 ? 21.313 13.198 32.055 1.00 28.43 146 LEU H C 1
ATOM 13816 O O . LEU H 1 146 ? 21.718 12.057 32.266 1.00 26.59 146 LEU H O 1
ATOM 13821 N N . LYS H 1 147 ? 21.699 14.256 32.775 1.00 28.57 147 LYS H N 1
ATOM 13822 C CA . LYS H 1 147 ? 22.760 14.178 33.777 1.00 27.99 147 LYS H CA 1
ATOM 13823 C C . LYS H 1 147 ? 22.453 13.951 35.249 1.00 27.68 147 LYS H C 1
ATOM 13824 O O . LYS H 1 147 ? 21.490 14.493 35.806 1.00 26.69 147 LYS H O 1
ATOM 13830 N N . ASP H 1 148 ? 23.327 13.155 35.866 1.00 28.18 148 ASP H N 1
ATOM 13831 C CA . ASP H 1 148 ? 23.293 12.855 37.292 1.00 29.16 148 ASP H CA 1
ATOM 13832 C C . ASP H 1 148 ? 21.997 12.276 37.833 1.00 28.20 148 ASP H C 1
ATOM 13833 O O . ASP H 1 148 ? 21.572 12.641 38.937 1.00 29.28 148 ASP H O 1
ATOM 13838 N N . TYR H 1 149 ? 21.349 11.396 37.078 1.00 24.92 149 TYR H N 1
ATOM 13839 C CA . TYR H 1 149 ? 20.123 10.812 37.587 1.00 24.33 149 TYR H CA 1
ATOM 13840 C C . TYR H 1 149 ? 20.282 9.346 37.883 1.00 23.80 149 TYR H C 1
ATOM 13841 O O . TYR H 1 149 ? 20.937 8.617 37.144 1.00 24.30 149 TYR H O 1
ATOM 13850 N N . PRO H 1 150 ? 19.729 8.911 39.008 1.00 23.56 150 PRO H N 1
ATOM 13851 C CA . PRO H 1 150 ? 19.819 7.491 39.331 1.00 23.60 150 PRO H CA 1
ATOM 13852 C C . PRO H 1 150 ? 18.762 6.872 38.397 1.00 22.97 150 PRO H C 1
ATOM 13853 O O . PRO H 1 150 ? 17.660 7.413 38.242 1.00 22.01 150 PRO H O 1
ATOM 13857 N N . LYS H 1 151 ? 19.102 5.767 37.745 1.00 22.63 151 LYS H N 1
ATOM 13858 C CA . LYS H 1 151 ? 18.181 5.137 36.794 1.00 21.67 151 LYS H CA 1
ATOM 13859 C C . LYS H 1 151 ? 17.476 3.860 37.264 1.00 20.88 151 LYS H C 1
ATOM 13860 O O . LYS H 1 151 ? 18.008 3.088 38.067 1.00 19.16 151 LYS H O 1
ATOM 13866 N N . ILE H 1 152 ? 16.261 3.667 36.762 1.00 19.51 152 ILE H N 1
ATOM 13867 C CA . ILE H 1 152 ? 15.472 2.473 37.034 1.00 20.10 152 ILE H CA 1
ATOM 13868 C C . ILE H 1 152 ? 15.112 1.920 35.653 1.00 21.50 152 ILE H C 1
ATOM 13869 O O . ILE H 1 152 ? 14.382 2.576 34.899 1.00 21.07 152 ILE H O 1
ATOM 13874 N N . PHE H 1 153 ? 15.622 0.730 35.326 1.00 19.06 153 PHE H N 1
ATOM 13875 C CA . PHE H 1 153 ? 15.353 0.100 34.036 1.00 20.45 153 PHE H CA 1
ATOM 13876 C C . PHE H 1 153 ? 14.309 -1.017 34.095 1.00 22.44 153 PHE H C 1
ATOM 13877 O O . PHE H 1 153 ? 14.310 -1.841 35.028 1.00 22.43 153 PHE H O 1
ATOM 13885 N N . LEU H 1 154 ? 13.435 -1.050 33.090 1.00 20.14 154 LEU H N 1
ATOM 13886 C CA . LEU H 1 154 ? 12.424 -2.098 32.981 1.00 21.43 154 LEU H CA 1
ATOM 13887 C C . LEU H 1 154 ? 12.727 -2.875 31.700 1.00 23.56 154 LEU H C 1
ATOM 13888 O O . LEU H 1 154 ? 12.768 -2.301 30.608 1.00 21.65 154 LEU H O 1
ATOM 13893 N N . PHE H 1 155 ? 12.955 -4.181 31.845 1.00 25.52 155 PHE H N 1
ATOM 13894 C CA . PHE H 1 155 ? 13.239 -5.062 30.716 1.00 24.91 155 PHE H CA 1
ATOM 13895 C C . PHE H 1 155 ? 12.402 -6.321 30.876 1.00 26.67 155 PHE H C 1
ATOM 13896 O O . PHE H 1 155 ? 12.063 -6.718 32.001 1.00 28.04 155 PHE H O 1
ATOM 13904 N N . HIS H 1 156 ? 12.077 -6.962 29.761 1.00 25.86 156 HIS H N 1
ATOM 13905 C CA . HIS H 1 156 ? 11.378 -8.227 29.862 1.00 25.16 156 HIS H CA 1
ATOM 13906 C C . HIS H 1 156 ? 12.504 -9.270 29.904 1.00 24.16 156 HIS H C 1
ATOM 13907 O O . HIS H 1 156 ? 12.503 -10.137 30.758 1.00 24.80 156 HIS H O 1
ATOM 13914 N N . THR H 1 157 ? 13.483 -9.134 29.010 1.00 25.25 157 THR H N 1
ATOM 13915 C CA . THR H 1 157 ? 14.616 -10.061 28.906 1.00 26.39 157 THR H CA 1
ATOM 13916 C C . THR H 1 157 ? 15.618 -9.939 30.047 1.00 29.02 157 THR H C 1
ATOM 13917 O O . THR H 1 157 ? 16.129 -8.850 30.317 1.00 27.39 157 THR H O 1
ATOM 13929 N N . PRO H 1 159 ? 19.124 -10.439 32.293 1.00 30.00 159 PRO H N 1
ATOM 13930 C CA . PRO H 1 159 ? 20.541 -10.311 31.962 1.00 29.48 159 PRO H CA 1
ATOM 13931 C C . PRO H 1 159 ? 21.278 -11.545 32.435 1.00 29.18 159 PRO H C 1
ATOM 13932 O O . PRO H 1 159 ? 20.872 -12.170 33.412 1.00 28.99 159 PRO H O 1
ATOM 13936 N N . TYR H 1 160 ? 22.344 -11.897 31.732 1.00 31.84 160 TYR H N 1
ATOM 13937 C CA . TYR H 1 160 ? 23.157 -13.034 32.126 1.00 35.53 160 TYR H CA 1
ATOM 13938 C C . TYR H 1 160 ? 23.663 -12.723 33.520 1.00 37.81 160 TYR H C 1
ATOM 13939 O O . TYR H 1 160 ? 24.153 -11.628 33.764 1.00 38.36 160 TYR H O 1
ATOM 13948 N N . HIS H 1 161 ? 23.550 -13.673 34.436 1.00 40.60 161 HIS H N 1
ATOM 13949 C CA . HIS H 1 161 ? 24.026 -13.462 35.796 1.00 44.39 161 HIS H CA 1
ATOM 13950 C C . HIS H 1 161 ? 24.155 -14.783 36.548 1.00 46.47 161 HIS H C 1
ATOM 13951 O O . HIS H 1 161 ? 23.151 -15.411 36.905 1.00 46.45 161 HIS H O 1
ATOM 13958 N N . LYS H 1 162 ? 25.405 -15.180 36.775 1.00 48.54 162 LYS H N 1
ATOM 13959 C CA . LYS H 1 162 ? 25.778 -16.414 37.477 1.00 51.98 162 LYS H CA 1
ATOM 13960 C C . LYS H 1 162 ? 24.852 -16.817 38.638 1.00 52.52 162 LYS H C 1
ATOM 13961 O O . LYS H 1 162 ? 24.838 -17.978 39.061 1.00 52.57 162 LYS H O 1
ATOM 13967 N N . GLY H 1 163 ? 24.080 -15.860 39.142 1.00 53.16 163 GLY H N 1
ATOM 13968 C CA . GLY H 1 163 ? 23.174 -16.138 40.238 1.00 54.88 163 GLY H CA 1
ATOM 13969 C C . GLY H 1 163 ? 21.728 -16.351 39.812 1.00 57.32 163 GLY H C 1
ATOM 13970 O O . GLY H 1 163 ? 21.188 -17.454 39.950 1.00 57.38 163 GLY H O 1
ATOM 13971 N N . LEU H 1 164 ? 21.082 -15.311 39.291 1.00 58.23 164 LEU H N 1
ATOM 13972 C CA . LEU H 1 164 ? 19.690 -15.463 38.891 1.00 58.19 164 LEU H CA 1
ATOM 13973 C C . LEU H 1 164 ? 19.470 -16.129 37.539 1.00 57.70 164 LEU H C 1
ATOM 13974 O O . LEU H 1 164 ? 18.335 -16.488 37.221 1.00 57.91 164 LEU H O 1
ATOM 13979 N N . ASN H 1 165 ? 20.533 -16.314 36.753 1.00 56.57 165 ASN H N 1
ATOM 13980 C CA . ASN H 1 165 ? 20.380 -16.947 35.445 1.00 55.08 165 ASN H CA 1
ATOM 13981 C C . ASN H 1 165 ? 21.663 -16.980 34.619 1.00 53.97 165 ASN H C 1
ATOM 13982 O O . ASN H 1 165 ? 22.282 -15.947 34.375 1.00 54.81 165 ASN H O 1
ATOM 13987 N N . GLU H 1 166 ? 22.068 -18.171 34.191 1.00 52.15 166 GLU H N 1
ATOM 13988 C CA . GLU H 1 166 ? 23.259 -18.295 33.363 1.00 49.81 166 GLU H CA 1
ATOM 13989 C C . GLU H 1 166 ? 22.838 -18.393 31.911 1.00 46.95 166 GLU H C 1
ATOM 13990 O O . GLU H 1 166 ? 23.661 -18.415 31.006 1.00 45.43 166 GLU H O 1
ATOM 13996 N N . GLN H 1 167 ? 21.531 -18.436 31.699 1.00 45.98 167 GLN H N 1
ATOM 13997 C CA . GLN H 1 167 ? 20.980 -18.501 30.355 1.00 44.60 167 GLN H CA 1
ATOM 13998 C C . GLN H 1 167 ? 20.564 -17.087 29.953 1.00 42.68 167 GLN H C 1
ATOM 13999 O O . GLN H 1 167 ? 20.109 -16.859 28.831 1.00 42.76 167 GLN H O 1
ATOM 14005 N N . GLY H 1 168 ? 20.725 -16.145 30.885 1.00 40.05 168 GLY H N 1
ATOM 14006 C CA . GLY H 1 168 ? 20.348 -14.763 30.644 1.00 37.04 168 GLY H CA 1
ATOM 14007 C C . GLY H 1 168 ? 21.110 -14.130 29.506 1.00 35.27 168 GLY H C 1
ATOM 14008 O O . GLY H 1 168 ? 22.091 -14.692 29.039 1.00 34.77 168 GLY H O 1
ATOM 14009 N N . SER H 1 169 ? 20.669 -12.953 29.071 1.00 33.41 169 SER H N 1
ATOM 14010 C CA . SER H 1 169 ? 21.320 -12.249 27.967 1.00 33.06 169 SER H CA 1
ATOM 14011 C C . SER H 1 169 ? 22.566 -11.465 28.393 1.00 33.53 169 SER H C 1
ATOM 14012 O O . SER H 1 169 ? 22.544 -10.681 29.356 1.00 33.47 169 SER H O 1
ATOM 14015 N N . HIS H 1 170 ? 23.659 -11.712 27.679 1.00 34.04 170 HIS H N 1
ATOM 14016 C CA . HIS H 1 170 ? 24.928 -11.039 27.922 1.00 33.45 170 HIS H CA 1
ATOM 14017 C C . HIS H 1 170 ? 24.788 -9.602 27.456 1.00 32.24 170 HIS H C 1
ATOM 14018 O O . HIS H 1 170 ? 25.406 -8.694 28.004 1.00 31.54 170 HIS H O 1
ATOM 14025 N N . GLU H 1 171 ? 23.969 -9.410 26.434 1.00 31.17 171 GLU H N 1
ATOM 14026 C CA . GLU H 1 171 ? 23.736 -8.085 25.889 1.00 31.61 171 GLU H CA 1
ATOM 14027 C C . GLU H 1 171 ? 22.950 -7.246 26.893 1.00 30.03 171 GLU H C 1
ATOM 14028 O O . GLU H 1 171 ? 23.312 -6.107 27.172 1.00 29.36 171 GLU H O 1
ATOM 14034 N N . VAL H 1 172 ? 21.887 -7.805 27.458 1.00 28.03 172 VAL H N 1
ATOM 14035 C CA . VAL H 1 172 ? 21.130 -7.059 28.442 1.00 27.76 172 VAL H CA 1
ATOM 14036 C C . VAL H 1 172 ? 22.059 -6.712 29.619 1.00 28.90 172 VAL H C 1
ATOM 14037 O O . VAL H 1 172 ? 22.008 -5.605 30.176 1.00 27.90 172 VAL H O 1
ATOM 14041 N N . ALA H 1 173 ? 22.932 -7.652 29.967 1.00 28.30 173 ALA H N 1
ATOM 14042 C CA . ALA H 1 173 ? 23.875 -7.443 31.057 1.00 26.97 173 ALA H CA 1
ATOM 14043 C C . ALA H 1 173 ? 24.782 -6.262 30.711 1.00 27.41 173 ALA H C 1
ATOM 14044 O O . ALA H 1 173 ? 25.152 -5.460 31.582 1.00 25.52 173 ALA H O 1
ATOM 14046 N N . HIS H 1 174 ? 25.143 -6.180 29.434 1.00 25.43 174 HIS H N 1
ATOM 14047 C CA . HIS H 1 174 ? 25.989 -5.112 28.928 1.00 26.44 174 HIS H CA 1
ATOM 14048 C C . HIS H 1 174 ? 25.308 -3.749 29.120 1.00 27.34 174 HIS H C 1
ATOM 14049 O O . HIS H 1 174 ? 25.947 -2.767 29.493 1.00 29.53 174 HIS H O 1
ATOM 14056 N N . LEU H 1 175 ? 24.011 -3.694 28.852 1.00 27.30 175 LEU H N 1
ATOM 14057 C CA . LEU H 1 175 ? 23.274 -2.450 28.985 1.00 27.02 175 LEU H CA 1
ATOM 14058 C C . LEU H 1 175 ? 23.286 -1.997 30.448 1.00 26.33 175 LEU H C 1
ATOM 14059 O O . LEU H 1 175 ? 23.470 -0.815 30.739 1.00 26.80 175 LEU H O 1
ATOM 14064 N N . ILE H 1 176 ? 23.111 -2.951 31.356 1.00 24.68 176 ILE H N 1
ATOM 14065 C CA . ILE H 1 176 ? 23.092 -2.682 32.781 1.00 24.12 176 ILE H CA 1
ATOM 14066 C C . ILE H 1 176 ? 24.476 -2.233 33.208 1.00 26.43 176 ILE H C 1
ATOM 14067 O O . ILE H 1 176 ? 24.623 -1.252 33.950 1.00 24.04 176 ILE H O 1
ATOM 14072 N N . LYS H 1 177 ? 25.488 -2.931 32.693 1.00 26.81 177 LYS H N 1
ATOM 14073 C CA . LYS H 1 177 ? 26.876 -2.627 32.997 1.00 28.33 177 LYS H CA 1
ATOM 14074 C C . LYS H 1 177 ? 27.295 -1.229 32.544 1.00 28.49 177 LYS H C 1
ATOM 14075 O O . LYS H 1 177 ? 28.039 -0.548 33.247 1.00 27.92 177 LYS H O 1
ATOM 14081 N N . THR H 1 178 ? 26.840 -0.806 31.368 1.00 24.91 178 THR H N 1
ATOM 14082 C CA . THR H 1 178 ? 27.221 0.510 30.864 1.00 25.65 178 THR H CA 1
ATOM 14083 C C . THR H 1 178 ? 26.499 1.649 31.588 1.00 23.67 178 THR H C 1
ATOM 14084 O O . THR H 1 178 ? 27.098 2.669 31.883 1.00 24.80 178 THR H O 1
ATOM 14088 N N . HIS H 1 179 ? 25.220 1.463 31.882 1.00 23.73 179 HIS H N 1
ATOM 14089 C CA . HIS H 1 179 ? 24.412 2.493 32.537 1.00 25.50 179 HIS H CA 1
ATOM 14090 C C . HIS H 1 179 ? 24.371 2.487 34.058 1.00 24.79 179 HIS H C 1
ATOM 14091 O O . HIS H 1 179 ? 23.958 3.473 34.671 1.00 24.21 179 HIS H O 1
ATOM 14098 N N . ASN H 1 180 ? 24.787 1.383 34.667 1.00 24.25 180 ASN H N 1
ATOM 14099 C CA . ASN H 1 180 ? 24.768 1.258 36.118 1.00 22.67 180 ASN H CA 1
ATOM 14100 C C . ASN H 1 180 ? 23.457 1.750 36.734 1.00 22.59 180 ASN H C 1
ATOM 14101 O O . ASN H 1 180 ? 23.446 2.561 37.663 1.00 24.54 180 ASN H O 1
ATOM 14106 N N . PRO H 1 181 ? 22.320 1.265 36.220 1.00 22.88 181 PRO H N 1
ATOM 14107 C CA . PRO H 1 181 ? 21.058 1.713 36.802 1.00 21.31 181 PRO H CA 1
ATOM 14108 C C . PRO H 1 181 ? 21.005 1.312 38.267 1.00 23.07 181 PRO H C 1
ATOM 14109 O O . PRO H 1 181 ? 21.662 0.370 38.671 1.00 25.29 181 PRO H O 1
ATOM 14113 N N . LEU H 1 182 ? 20.226 2.038 39.060 1.00 23.16 182 LEU H N 1
ATOM 14114 C CA . LEU H 1 182 ? 20.084 1.756 40.482 1.00 24.46 182 LEU H CA 1
ATOM 14115 C C . LEU H 1 182 ? 19.246 0.478 40.661 1.00 24.75 182 LEU H C 1
ATOM 14116 O O . LEU H 1 182 ? 19.507 -0.359 41.535 1.00 23.95 182 LEU H O 1
ATOM 14121 N N . LEU H 1 183 ? 18.227 0.350 39.824 1.00 22.90 183 LEU H N 1
ATOM 14122 C CA . LEU H 1 183 ? 17.340 -0.796 39.882 1.00 21.99 183 LEU H CA 1
ATOM 14123 C C . LEU H 1 183 ? 16.998 -1.234 38.484 1.00 21.76 183 LEU H C 1
ATOM 14124 O O . LEU H 1 183 ? 16.793 -0.388 37.593 1.00 18.64 183 LEU H O 1
ATOM 14129 N N . VAL H 1 184 ? 16.991 -2.554 38.288 1.00 21.49 184 VAL H N 1
ATOM 14130 C CA . VAL H 1 184 ? 16.586 -3.155 37.021 1.00 20.95 184 VAL H CA 1
ATOM 14131 C C . VAL H 1 184 ? 15.490 -4.179 37.348 1.00 23.07 184 VAL H C 1
ATOM 14132 O O . VAL H 1 184 ? 15.685 -5.077 38.187 1.00 23.56 184 VAL H O 1
ATOM 14136 N N . LEU H 1 185 ? 14.333 -4.038 36.713 1.00 23.61 185 LEU H N 1
ATOM 14137 C CA . LEU H 1 185 ? 13.247 -4.981 36.925 1.00 24.35 185 LEU H CA 1
ATOM 14138 C C . LEU H 1 185 ? 13.106 -5.860 35.693 1.00 24.19 185 LEU H C 1
ATOM 14139 O O . LEU H 1 185 ? 13.049 -5.364 34.559 1.00 23.97 185 LEU H O 1
ATOM 14144 N N . VAL H 1 186 ? 13.036 -7.166 35.911 1.00 22.91 186 VAL H N 1
ATOM 14145 C CA . VAL H 1 186 ? 12.899 -8.088 34.795 1.00 25.55 186 VAL H CA 1
ATOM 14146 C C . VAL H 1 186 ? 11.764 -9.116 34.996 1.00 24.03 186 VAL H C 1
ATOM 14147 O O . VAL H 1 186 ? 11.403 -9.442 36.123 1.00 24.14 186 VAL H O 1
ATOM 14151 N N . ALA H 1 187 ? 11.190 -9.597 33.897 1.00 24.48 187 ALA H N 1
ATOM 14152 C CA . ALA H 1 187 ? 10.117 -10.590 33.951 1.00 24.50 187 ALA H CA 1
ATOM 14153 C C . ALA H 1 187 ? 10.699 -11.914 34.422 1.00 26.79 187 ALA H C 1
ATOM 14154 O O . ALA H 1 187 ? 11.867 -12.197 34.175 1.00 28.11 187 ALA H O 1
ATOM 14156 N N . GLY H 1 188 ? 9.883 -12.713 35.102 1.00 28.99 188 GLY H N 1
ATOM 14157 C CA . GLY H 1 188 ? 10.328 -14.006 35.597 1.00 31.56 188 GLY H CA 1
ATOM 14158 C C . GLY H 1 188 ? 9.437 -14.510 36.721 1.00 32.59 188 GLY H C 1
ATOM 14159 O O . GLY H 1 188 ? 8.830 -13.711 37.434 1.00 31.63 188 GLY H O 1
ATOM 14160 N N . LYS H 1 189 ? 9.346 -15.833 36.877 1.00 33.65 189 LYS H N 1
ATOM 14161 C CA . LYS H 1 189 ? 8.527 -16.427 37.939 1.00 34.79 189 LYS H CA 1
ATOM 14162 C C . LYS H 1 189 ? 9.353 -16.597 39.206 1.00 34.75 189 LYS H C 1
ATOM 14163 O O . LYS H 1 189 ? 10.548 -16.879 39.152 1.00 35.09 189 LYS H O 1
ATOM 14169 N N . GLY H 1 190 ? 8.722 -16.430 40.354 1.00 34.61 190 GLY H N 1
ATOM 14170 C CA . GLY H 1 190 ? 9.470 -16.574 41.585 1.00 36.49 190 GLY H CA 1
ATOM 14171 C C . GLY H 1 190 ? 10.208 -15.285 41.912 1.00 37.15 190 GLY H C 1
ATOM 14172 O O . GLY H 1 190 ? 11.181 -14.921 41.248 1.00 35.94 190 GLY H O 1
ATOM 14173 N N . GLN H 1 191 ? 9.734 -14.593 42.940 1.00 37.10 191 GLN H N 1
ATOM 14174 C CA . GLN H 1 191 ? 10.343 -13.338 43.351 1.00 38.11 191 GLN H CA 1
ATOM 14175 C C . GLN H 1 191 ? 11.769 -13.549 43.850 1.00 38.84 191 GLN H C 1
ATOM 14176 O O . GLN H 1 191 ? 11.996 -14.301 44.799 1.00 40.29 191 GLN H O 1
ATOM 14182 N N . LYS H 1 192 ? 12.730 -12.896 43.200 1.00 37.50 192 LYS H N 1
ATOM 14183 C CA . LYS H 1 192 ? 14.127 -13.006 43.595 1.00 37.64 192 LYS H CA 1
ATOM 14184 C C . LYS H 1 192 ? 14.924 -11.762 43.195 1.00 37.68 192 LYS H C 1
ATOM 14185 O O . LYS H 1 192 ? 14.475 -10.958 42.366 1.00 37.10 192 LYS H O 1
ATOM 14191 N N . HIS H 1 193 ? 16.105 -11.599 43.785 1.00 35.92 193 HIS H N 1
ATOM 14192 C CA . HIS H 1 193 ? 16.920 -10.436 43.468 1.00 35.33 193 HIS H CA 1
ATOM 14193 C C . HIS H 1 193 ? 18.393 -10.647 43.766 1.00 35.30 193 HIS H C 1
ATOM 14194 O O . HIS H 1 193 ? 18.755 -11.420 44.646 1.00 37.03 193 HIS H O 1
ATOM 14201 N N . GLU H 1 194 ? 19.232 -9.943 43.020 1.00 34.99 194 GLU H N 1
ATOM 14202 C CA . GLU H 1 194 ? 20.673 -10.029 43.162 1.00 36.83 194 GLU H CA 1
ATOM 14203 C C . GLU H 1 194 ? 21.309 -8.720 42.719 1.00 35.41 194 GLU H C 1
ATOM 14204 O O . GLU H 1 194 ? 20.673 -7.920 42.041 1.00 33.45 194 GLU H O 1
ATOM 14218 N N . LEU H 1 196 ? 24.070 -6.824 40.457 1.00 32.19 196 LEU H N 1
ATOM 14219 C CA . LEU H 1 196 ? 24.880 -7.021 39.260 1.00 31.65 196 LEU H CA 1
ATOM 14220 C C . LEU H 1 196 ? 25.667 -5.707 39.234 1.00 31.61 196 LEU H C 1
ATOM 14221 O O . LEU H 1 196 ? 25.106 -4.639 38.948 1.00 30.07 196 LEU H O 1
ATOM 14226 N N . GLY H 1 197 ? 26.956 -5.785 39.559 1.00 30.36 197 GLY H N 1
ATOM 14227 C CA . GLY H 1 197 ? 27.764 -4.584 39.624 1.00 29.88 197 GLY H CA 1
ATOM 14228 C C . GLY H 1 197 ? 27.112 -3.711 40.686 1.00 30.63 197 GLY H C 1
ATOM 14229 O O . GLY H 1 197 ? 26.789 -4.184 41.781 1.00 30.80 197 GLY H O 1
ATOM 14230 N N . ALA H 1 198 ? 26.875 -2.445 40.369 1.00 29.66 198 ALA H N 1
ATOM 14231 C CA . ALA H 1 198 ? 26.243 -1.540 41.324 1.00 27.42 198 ALA H CA 1
ATOM 14232 C C . ALA H 1 198 ? 24.725 -1.510 41.169 1.00 26.83 198 ALA H C 1
ATOM 14233 O O . ALA H 1 198 ? 24.057 -0.661 41.778 1.00 26.34 198 ALA H O 1
ATOM 14235 N N . SER H 1 199 ? 24.182 -2.430 40.365 1.00 23.98 199 SER H N 1
ATOM 14236 C CA . SER H 1 199 ? 22.740 -2.472 40.106 1.00 23.74 199 SER H CA 1
ATOM 14237 C C . SER H 1 199 ? 21.999 -3.572 40.848 1.00 25.79 199 SER H C 1
ATOM 14238 O O . SER H 1 199 ? 22.484 -4.704 40.952 1.00 28.16 199 SER H O 1
ATOM 14241 N N . TRP H 1 200 ? 20.814 -3.226 41.342 1.00 24.56 200 TRP H N 1
ATOM 14242 C CA . TRP H 1 200 ? 19.942 -4.151 42.043 1.00 25.05 200 TRP H CA 1
ATOM 14243 C C . TRP H 1 200 ? 18.996 -4.718 40.977 1.00 26.31 200 TRP H C 1
ATOM 14244 O O . TRP H 1 200 ? 18.123 -4.014 40.475 1.00 26.06 200 TRP H O 1
ATOM 14255 N N . VAL H 1 201 ? 19.201 -5.978 40.600 1.00 25.57 201 VAL H N 1
ATOM 14256 C CA . VAL H 1 201 ? 18.356 -6.621 39.592 1.00 26.78 201 VAL H CA 1
ATOM 14257 C C . VAL H 1 201 ? 17.289 -7.476 40.294 1.00 27.90 201 VAL H C 1
ATOM 14258 O O . VAL H 1 201 ? 17.604 -8.417 41.016 1.00 28.56 201 VAL H O 1
ATOM 14262 N N . VAL H 1 202 ? 16.025 -7.130 40.074 1.00 26.81 202 VAL H N 1
ATOM 14263 C CA . VAL H 1 202 ? 14.912 -7.799 40.713 1.00 26.76 202 VAL H CA 1
ATOM 14264 C C . VAL H 1 202 ? 13.941 -8.504 39.769 1.00 27.86 202 VAL H C 1
ATOM 14265 O O . VAL H 1 202 ? 13.565 -7.966 38.718 1.00 24.57 202 VAL H O 1
ATOM 14269 N N . VAL H 1 203 ? 13.567 -9.727 40.150 1.00 27.23 203 VAL H N 1
ATOM 14270 C CA . VAL H 1 203 ? 12.555 -10.477 39.428 1.00 28.52 203 VAL H CA 1
ATOM 14271 C C . VAL H 1 203 ? 11.441 -10.334 40.469 1.00 28.99 203 VAL H C 1
ATOM 14272 O O . VAL H 1 203 ? 11.513 -10.908 41.559 1.00 31.13 203 VAL H O 1
ATOM 14276 N N . PRO H 1 204 ? 10.414 -9.527 40.164 1.00 28.32 204 PRO H N 1
ATOM 14277 C CA . PRO H 1 204 ? 9.308 -9.305 41.096 1.00 27.52 204 PRO H CA 1
ATOM 14278 C C . PRO H 1 204 ? 8.264 -10.397 41.222 1.00 27.92 204 PRO H C 1
ATOM 14279 O O . PRO H 1 204 ? 7.477 -10.398 42.155 1.00 27.06 204 PRO H O 1
ATOM 14283 N N . GLY H 1 205 ? 8.251 -11.321 40.275 1.00 30.69 205 GLY H N 1
ATOM 14284 C CA . GLY H 1 205 ? 7.271 -12.387 40.306 1.00 30.44 205 GLY H CA 1
ATOM 14285 C C . GLY H 1 205 ? 6.431 -12.371 39.044 1.00 31.32 205 GLY H C 1
ATOM 14286 O O . GLY H 1 205 ? 6.530 -11.449 38.229 1.00 30.24 205 GLY H O 1
ATOM 14287 N N . ASP H 1 206 ? 5.594 -13.394 38.893 1.00 30.15 206 ASP H N 1
ATOM 14288 C CA . ASP H 1 206 ? 4.727 -13.543 37.732 1.00 29.52 206 ASP H CA 1
ATOM 14289 C C . ASP H 1 206 ? 3.282 -13.360 38.190 1.00 30.60 206 ASP H C 1
ATOM 14290 O O . ASP H 1 206 ? 2.782 -14.157 38.995 1.00 31.78 206 ASP H O 1
ATOM 14295 N N . LEU H 1 207 ? 2.602 -12.328 37.684 1.00 29.35 207 LEU H N 1
ATOM 14296 C CA . LEU H 1 207 ? 1.232 -12.072 38.121 1.00 28.87 207 LEU H CA 1
ATOM 14297 C C . LEU H 1 207 ? 0.260 -13.164 37.686 1.00 28.29 207 LEU H C 1
ATOM 14298 O O . LEU H 1 207 ? -0.729 -13.386 38.355 1.00 30.54 207 LEU H O 1
ATOM 14303 N N . SER H 1 208 ? 0.538 -13.835 36.575 1.00 29.95 208 SER H N 1
ATOM 14304 C CA . SER H 1 208 ? -0.330 -14.915 36.113 1.00 31.95 208 SER H CA 1
ATOM 14305 C C . SER H 1 208 ? -0.181 -16.113 37.067 1.00 33.47 208 SER H C 1
ATOM 14306 O O . SER H 1 208 ? -0.910 -17.100 36.968 1.00 35.29 208 SER H O 1
ATOM 14309 N N . GLU H 1 209 ? 0.769 -16.015 37.991 1.00 32.28 209 GLU H N 1
ATOM 14310 C CA . GLU H 1 209 ? 0.992 -17.063 38.990 1.00 33.27 209 GLU H CA 1
ATOM 14311 C C . GLU H 1 209 ? 0.661 -16.451 40.358 1.00 33.11 209 GLU H C 1
ATOM 14312 O O . GLU H 1 209 ? 1.004 -17.003 41.398 1.00 34.82 209 GLU H O 1
ATOM 14318 N N . GLY H 1 210 ? 0.003 -15.288 40.340 1.00 32.67 210 GLY H N 1
ATOM 14319 C CA . GLY H 1 210 ? -0.366 -14.595 41.566 1.00 30.46 210 GLY H CA 1
ATOM 14320 C C . GLY H 1 210 ? 0.745 -13.836 42.285 1.00 29.22 210 GLY H C 1
ATOM 14321 O O . GLY H 1 210 ? 0.495 -13.181 43.289 1.00 29.41 210 GLY H O 1
ATOM 14322 N N . GLU H 1 211 ? 1.961 -13.907 41.763 1.00 29.80 211 GLU H N 1
ATOM 14323 C CA . GLU H 1 211 ? 3.137 -13.274 42.378 1.00 31.07 211 GLU H CA 1
ATOM 14324 C C . GLU H 1 211 ? 3.405 -11.776 42.181 1.00 30.68 211 GLU H C 1
ATOM 14325 O O . GLU H 1 211 ? 3.285 -11.250 41.065 1.00 28.99 211 GLU H O 1
ATOM 14331 N N . TYR H 1 212 ? 3.838 -11.121 43.260 1.00 29.92 212 TYR H N 1
ATOM 14332 C CA . TYR H 1 212 ? 4.213 -9.704 43.204 1.00 31.38 212 TYR H CA 1
ATOM 14333 C C . TYR H 1 212 ? 5.215 -9.385 44.314 1.00 30.73 212 TYR H C 1
ATOM 14334 O O . TYR H 1 212 ? 5.370 -10.160 45.265 1.00 30.48 212 TYR H O 1
ATOM 14343 N N . SER H 1 213 ? 5.906 -8.258 44.182 1.00 28.05 213 SER H N 1
ATOM 14344 C CA . SER H 1 213 ? 6.874 -7.827 45.188 1.00 26.93 213 SER H CA 1
ATOM 14345 C C . SER H 1 213 ? 6.681 -6.342 45.500 1.00 28.52 213 SER H C 1
ATOM 14346 O O . SER H 1 213 ? 6.192 -5.565 44.666 1.00 27.94 213 SER H O 1
ATOM 14349 N N . LEU H 1 214 ? 7.058 -5.953 46.712 1.00 28.41 214 LEU H N 1
ATOM 14350 C CA . LEU H 1 214 ? 6.991 -4.564 47.137 1.00 27.47 214 LEU H CA 1
ATOM 14351 C C . LEU H 1 214 ? 8.452 -4.212 47.411 1.00 28.86 214 LEU H C 1
ATOM 14352 O O . LEU H 1 214 ? 9.046 -4.687 48.382 1.00 29.69 214 LEU H O 1
ATOM 14357 N N . LEU H 1 215 ? 9.051 -3.410 46.538 1.00 28.04 215 LEU H N 1
ATOM 14358 C CA . LEU H 1 215 ? 10.454 -3.047 46.710 1.00 27.22 215 LEU H CA 1
ATOM 14359 C C . LEU H 1 215 ? 10.684 -1.852 47.614 1.00 27.47 215 LEU H C 1
ATOM 14360 O O . LEU H 1 215 ? 9.898 -0.907 47.614 1.00 27.02 215 LEU H O 1
ATOM 14365 N N . ASP H 1 216 ? 11.757 -1.923 48.397 1.00 28.42 216 ASP H N 1
ATOM 14366 C CA . ASP H 1 216 ? 12.165 -0.829 49.271 1.00 32.04 216 ASP H CA 1
ATOM 14367 C C . ASP H 1 216 ? 13.429 -0.336 48.590 1.00 33.76 216 ASP H C 1
ATOM 14368 O O . ASP H 1 216 ? 14.518 -0.895 48.764 1.00 34.26 216 ASP H O 1
ATOM 14373 N N . LEU H 1 217 ? 13.259 0.714 47.801 1.00 34.17 217 LEU H N 1
ATOM 14374 C CA . LEU H 1 217 ? 14.322 1.293 47.019 1.00 34.91 217 LEU H CA 1
ATOM 14375 C C . LEU H 1 217 ? 15.591 1.617 47.793 1.00 36.16 217 LEU H C 1
ATOM 14376 O O . LEU H 1 217 ? 16.683 1.241 47.390 1.00 36.07 217 LEU H O 1
ATOM 14381 N N . ARG H 1 218 ? 15.455 2.296 48.919 1.00 38.06 218 ARG H N 1
ATOM 14382 C CA . ARG H 1 218 ? 16.632 2.672 49.677 1.00 39.18 218 ARG H CA 1
ATOM 14383 C C . ARG H 1 218 ? 17.353 1.531 50.370 1.00 39.28 218 ARG H C 1
ATOM 14384 O O . ARG H 1 218 ? 18.575 1.536 50.438 1.00 39.53 218 ARG H O 1
ATOM 14392 N N . ALA H 1 219 ? 16.610 0.551 50.872 1.00 38.55 219 ALA H N 1
ATOM 14393 C CA . ALA H 1 219 ? 17.211 -0.590 51.569 1.00 37.83 219 ALA H CA 1
ATOM 14394 C C . ALA H 1 219 ? 17.644 -1.690 50.610 1.00 38.16 219 ALA H C 1
ATOM 14395 O O . ALA H 1 219 ? 18.338 -2.628 50.998 1.00 38.18 219 ALA H O 1
ATOM 14397 N N . ARG H 1 220 ? 17.238 -1.571 49.352 1.00 38.58 220 ARG H N 1
ATOM 14398 C CA . ARG H 1 220 ? 17.553 -2.581 48.361 1.00 39.42 220 ARG H CA 1
ATOM 14399 C C . ARG H 1 220 ? 17.065 -3.953 48.858 1.00 39.35 220 ARG H C 1
ATOM 14400 O O . ARG H 1 220 ? 17.730 -4.967 48.668 1.00 39.93 220 ARG H O 1
ATOM 14408 N N . LYS H 1 221 ? 15.905 -3.969 49.508 1.00 38.92 221 LYS H N 1
ATOM 14409 C CA . LYS H 1 221 ? 15.303 -5.201 50.019 1.00 40.01 221 LYS H CA 1
ATOM 14410 C C . LYS H 1 221 ? 13.854 -5.241 49.546 1.00 40.20 221 LYS H C 1
ATOM 14411 O O . LYS H 1 221 ? 13.290 -4.205 49.191 1.00 39.81 221 LYS H O 1
ATOM 14417 N N . LEU H 1 222 ? 13.248 -6.424 49.530 1.00 39.29 222 LEU H N 1
ATOM 14418 C CA . LEU H 1 222 ? 11.862 -6.524 49.093 1.00 39.97 222 LEU H CA 1
ATOM 14419 C C . LEU H 1 222 ? 11.053 -7.554 49.862 1.00 40.98 222 LEU H C 1
ATOM 14420 O O . LEU H 1 222 ? 11.601 -8.505 50.426 1.00 39.75 222 LEU H O 1
ATOM 14425 N N . GLU H 1 223 ? 9.744 -7.329 49.909 1.00 40.96 223 GLU H N 1
ATOM 14426 C CA . GLU H 1 223 ? 8.823 -8.239 50.568 1.00 40.77 223 GLU H CA 1
ATOM 14427 C C . GLU H 1 223 ? 8.114 -8.908 49.413 1.00 39.70 223 GLU H C 1
ATOM 14428 O O . GLU H 1 223 ? 7.902 -8.286 48.376 1.00 38.35 223 GLU H O 1
ATOM 14434 N N . THR H 1 224 ? 7.749 -10.169 49.590 1.00 37.73 224 THR H N 1
ATOM 14435 C CA . THR H 1 224 ? 7.068 -10.916 48.549 1.00 36.91 224 THR H CA 1
ATOM 14436 C C . THR H 1 224 ? 5.610 -11.057 48.908 1.00 36.64 224 THR H C 1
ATOM 14437 O O . THR H 1 224 ? 5.219 -10.870 50.065 1.00 37.15 224 THR H O 1
ATOM 14441 N N . GLY H 1 225 ? 4.801 -11.377 47.908 1.00 35.93 225 GLY H N 1
ATOM 14442 C CA . GLY H 1 225 ? 3.387 -11.544 48.142 1.00 35.08 225 GLY H CA 1
ATOM 14443 C C . GLY H 1 225 ? 2.731 -12.259 46.984 1.00 35.51 225 GLY H C 1
ATOM 14444 O O . GLY H 1 225 ? 3.307 -12.388 45.907 1.00 36.32 225 GLY H O 1
ATOM 14445 N N . ASN H 1 226 ? 1.521 -12.743 47.214 1.00 35.56 226 ASN H N 1
ATOM 14446 C CA . ASN H 1 226 ? 0.780 -13.415 46.173 1.00 36.06 226 ASN H CA 1
ATOM 14447 C C . ASN H 1 226 ? -0.673 -13.028 46.405 1.00 37.04 226 ASN H C 1
ATOM 14448 O O . ASN H 1 226 ? -1.111 -12.886 47.543 1.00 35.50 226 ASN H O 1
ATOM 14453 N N . VAL H 1 227 ? -1.416 -12.826 45.323 1.00 39.33 227 VAL H N 1
ATOM 14454 C CA . VAL H 1 227 ? -2.810 -12.421 45.442 1.00 42.13 227 VAL H CA 1
ATOM 14455 C C . VAL H 1 227 ? -3.837 -13.538 45.554 1.00 44.30 227 VAL H C 1
ATOM 14456 O O . VAL H 1 227 ? -4.968 -13.282 45.955 1.00 46.07 227 VAL H O 1
ATOM 14460 N N . ARG H 1 228 ? -3.470 -14.766 45.191 1.00 46.21 228 ARG H N 1
ATOM 14461 C CA . ARG H 1 228 ? -4.425 -15.870 45.277 1.00 48.21 228 ARG H CA 1
ATOM 14462 C C . ARG H 1 228 ? -4.325 -16.546 46.636 1.00 49.21 228 ARG H C 1
ATOM 14463 O O . ARG H 1 228 ? -4.004 -17.751 46.661 1.00 49.85 228 ARG H O 1
#

B-factor: mean 30.88, std 8.94, range [9.29, 74.64]

Radius of gyration: 37.85 Å; Cα contacts (8 Å, |Δi|>4): 4604; chains: 8; bounding box: 136×74×76 Å

Nearest PDB structures (foldseek):
  1uf3-assembly1_C  TM=9.966E-01  e=9.646E-44  Thermus thermophilus
  2yvt-assembly1_A  TM=8.944E-01  e=1.041E-22  Aquifex aeolicus VF5
  2hzg-assembly1_B  TM=4.762E-01  e=9.654E-03  Cereibacter sphaeroides
  3pg8-assembly1_A  TM=3.635E-01  e=2.370E-02  Thermotoga maritima
  7zz3-assembly1_C  TM=4.911E-01  e=3.721E-01  Lactococcus lactis

Secondary structure (DSSP, 8-state):
-----EEEEEE----HHHHHHHHTHHHHHT-SEEEEES---TT--HHHHHHHHHHHGGG-S-EEEE--TTS-SHHHHHHHHHHHHHH----B-BTSEEEETTTEEEEEE-SEEESSS--BSSSS-EEEHHHHHHHHGGGGGS-S--EEEEE----BTTTBTTS-HHHHHHHHHH--SEEEE--SS-EE--TT-EEEE--BGGGTEEEEEETTTTEEEEEE--/----EEEEEE----HHHHHHHHHHHHHHT-SEEEEES---TT--HHHHHHHHHHHHTT-S-EEEE--TTS-SHHHHHHHHHHHHHH----B-BTSEEEETTTEEEEEE-SEEESSS--BSSSS-EEEHHHHHHHHGGGGGGTTS-EEEEE----BTTTBTTS-HHHHHHHHHH--SEEEE--SS-EE--TT-EEEE--BGGGTEEEEEETTTTEEEEEE--/---EEEEEE----HHHHHHHHHHHHHHT-SEEEEES---TT--HHHHHHHHHHHHTT-S-EEEE--TT--SHHHHHHHHHHHHHH----B-BTSEEEETTTEEEEEE-SEEESSS--BSSSS-EEEHHHHHHHHGGGGGGTTS-EEEEE----BTTTBTTS-HHHHHHHHHH--SEEE---SS-EE--TTSEEEE--BGGGTEEEEEETTTTEEEEEE--/-----EEEEEE----HHHHHHHHHHHHHHT-SEEEEES---TT--HHHHHHHHHHHGGG-S-EEEE--TTS-SHHHHHHHHHHHHHH----B-BTSEEEETTTEEEEEE-SEEESSS--BSSSS-EEEHHHHHHHHHGGGGS-S--EEEEE----BTTTBTTS-HHHHHHHHHH--SEEE---SS-EE--TT-EEEE--BGGGTEEEEEETTTTEEEEEE--/-----EEEEEE----HHHHHHHHHHHHHHT-SEEEEES---TT--HHHHHHHHHHHHTT-S-EEEE--TTS-SHHHHHHHHHHHHHH----B-BT-EEEETTTEEEEEE-SEEESSS--BSSSS-EEEHHHHHHHHHGGGGS-S--EEEEE----BTTTBTTS-HHHHHHHHHH--SEEE---SS-EE--TT-EEEE--BGGGTEEEEEETTTTEEEEEE--/--S--EEEEEE----HHHHHHHHHHHHHHT-SEEEEES---TT--HHHHHHHHHHHGGG-S-EEEE--TTS-SHHHHHHHHHHHHHH----B-BTSEEEETTTEEEEEE-SEEESSS--BSSSS-EEEHHHHHHHHGGGGGG-SS-EEEEE----BTTTBTTS-HHHHHHHHHH--SEEE---SS-EE--TT-EEEE--BGGGTEEEEEETTTTEEEEEE--/--S--EEEEEE----HHHHHHHHHHHHHHT-SEEEEES---TT--HHHHHHHHHHHGGG-S-EEEE--TTS-SHHHHHHHHHHHHHH----B-BTSEEEETTTEEEEEE-SEEESSS--BSSSS-EEEHHHHHHHHGGGGGG-SS-EEEEE----BTTTBTTS-HHHHHHHHHH--SEEE---SS-EE--TTSEEEE--BGGGTEEEEEETTTTEEEEEE--/-----EEEEEE----HHHHHHHHHHHHHHT-SEEEEES---TT--HHHHHHHHHHHGGG-S-EEEE--TTS-SHHHHHHHHHHHHHH----B-BTSEEEETTTEEEEEE-SEEESSS--B-SSS-EEEHHHHHHHHGGGGGS-S--EEEEE----BTTTBSSS-HHHHHHHHHH--SEEEE--SS-EE--TT-EEEE--BGGGTEEEEEETTTTEEEEEE--

Solvent-accessible surface area: 62560 Å² total

CATH classification: 3.60.21.10

Sequence (1773 aa):
RRTVRYILATSNPGDLEALEKFVKLAPDTGADAIALIGNLPKAAKSRDYAAFFRILSEAHLPTAYVPGPQDAPIWEYLREAANVELVHPERNVHETFTFWRGPYLVAGVGGEIADEGEPEEHEALRYPAWVAEYRLKALWELKDYPKIFLFHTPYHKGLNEQGSHEVAHLIKTHNPLLVLVAGKGQKHELGASWVVVPGDLSEGEYSLLDLRARKLETGNVRRTVRYILATSNPGDLEALEKFVKLAPDTGADAIALIGNLPKAAKSRDYAAFFRILSEAHLPTAYVPGPQDAPIWEYLREAANVELVHPERNVHETFTFWRGPYLVAGVGGEIADEGEPEEHEALRYPAWVAEYRLKALWELKDYPKIFLFHTPYHKGLNEQGSHEVAHLIKTHNPLLVLVAGKGQKHELGASWVVVPGDLSEGEYSLLDLRARKLETGNVRTVRYILATSNPGDLEALEKFVKLAPDTGADAIALIGNLPKAAKSRDYAAFFRILSEAHLPTAYVPGPQDAPIWEYLREAANVELVHPERNVHETFTFWRGPYLVAGVGGEIADEGEPEEHEALRYPAWVAEYRLKALWELKDYPKIFLFHTPYHKGLNEQGSHEVAHLIKTHNPLLVLVAGKGQKHELGASWVVVPGDLSEGEYSLLDLRARKLETGNVRRRTVRYILATSNPGDLEALEKFVKLAPDTGADAIALIGNLPKAAKSRDYAAFFRILSEAHLPTAYVPGPQDAPIWEYLREAANVELVHPERNVHETFTFWRGPYLVAGVGGEIADEGEPEEHEALRYPAWVAEYRLKALWELKDYPKIFLFHTPYHKGLNEQGSHEVAHLIKTHNPLLVLVAGKGQKHELGASWVVVPGDLSEGEYSLLDLRARKLETGNVRRRTVRYILATSNPGDLEALEKFVKLAPDTGADAIALIGNLPKAAKSRDYAAFFRILSEAHLPTAYVPGPQDAPIWEYLREAANVELVHPERNVHETFTFWRGPYLVAGVGGEIADEGEPEEHEALRYPAWVAEYRLKALWELKDYPKIFLFHTPYHKGLNEQGSHEVAHLIKTHNPLLVLVAGKGQKHELGASWVVVPGDLSEGEYSLLDLRARKLETGNVRRRTVRYILATSNPGDLEALEKFVKLAPDTGADAIALIGNLPKAAKSRDYAAFFRILSEAHLPTAYVPGPQDAPIWEYLREAANVELVHPERNVHETFTFWRGPYLVAGVGGEIADEGEPEEHEALRYPAWVAEYRLKALWELKDYPKIFLFHTPYHKGLNEQGSHEVAHLIKTHNPLLVLVAGKGQKHELGASWVVVPGDLSEGEYSLLDLRARKLETGNVRRRTVRYILATSNPGDLEALEKFVKLAPDTGADAIALIGNLPKAAKSRDYAAFFRILSEAHLPTAYVPGPQDAPIWEYLREAANVELVHPERNVHETFTFWRGPYLVAGVGGEIADEGEPEEHEALRYPAWVAEYRLKALWELKDYPKIFLFHTPYHKGLNEQGSHEVAHLIKTHNPLLVLVAGKGQKHELGASWVVVPGDLSEGEYSLLDLRARKLETGNVRRRTVRYILATSNPGDLEALEKFVKLAPDTGADAIALIGNLPKAAKSRDYAAFFRILSEAHLPTAYVPGPQDAPIWEYLREAANVELVHPERNVHETFTFWRGPYLVAGVGGEIADEGEPEEHEALRYPAWVAEYRLKALWELKDYPKIFLFHTPYHKGLNEQGSHEVAHLIKTHNPLLVLVAGKGQKHELGASWVVVPGDLSEGEYSLLDLRARKLETGNVR

Organism: Thermus thermophilus (NCBI:txid274)